Protein 5NGD (pdb70)

Sequence (1607 aa):
ASVPVMSTSYDVVVDREFDELLQGKDGLLVYHKMLSSDGTVKNALNYIFGRIRSAKWYVEPASTDPEDIAIAAFIHAQLGIDDASVGKYPFGRLFAIYENAYIYGMAAGEIVLTLGADGKLILDKIVPIHPFNIDEVLYDEEGGPKALKLSGEVKGGSQFVSGLEIPIWKTVVFLHNDDGSFTGQSALRAAVPHWLAKRALILLINHGLERFMIGVPTLTIPKSVWEAAKEIVKNFVQKPRHGIILPDDWKFDTVDLKSAMPDAIPYLTYHDAGIARALGIDFNTVQLNMGGQAINIGEFVSLTQQTIISLQREFASAVNLYLIPKLVLPNWPSATRFPRLTFEMEERNDFSSAAANLMGMLINAVKDSEDIPTELKALIDALPSKMRRALGVVDEVREAVRQPASVPVMSTSYDVVVDREFDELLQGKDGLLVYHKMLSDGTVKNALNYIFGRIRSAKWYVEPASTDPEDIAIAAFIHAQLGIDDASVGKYPFGRLFAIYENAYIYGMAAGEIVLTLGADGKLILDKIVPIHPFNIDEVLYDEEGGPKALKLSGEVKGGSQFVSGLEIPIWKTVVFLHNDDGSFTGQSALRAAVPHWLAKRALILLINHGLERFMIGVPTLTIPKSVWEAAKEIVKNFVQKPRHGIILPDDWKFDTVDLKSAMPDAIPYLTYHDAGIARALGIDFNTVQLNMGGQAINIGEFVSLTQQTIISLQREFASAVNLYLIPKLVLPNWPSATRFPRLTFEMEERNDFSSAAANLMGMLINAVKDSEDIPTELKALIDALPSKMRRALGVVDEVREAVRQASVPVMSTSYDVVVDREFDELLQGKDGLLVYHKMLSSDGTVKNALNYIFGRIRSAKWYVEPASTDPEDIAIAAFIHAQLGIDDASVGKYPFGRLFAIYENAYIYGMAAGEIVLTLGADGKLILDKIVPIHPFNIDEVLYDEEGGPKALKLSGEVKGGSQFVSGLEIPIWKTVVFLHNDDGSFTGQSALRAAVPHWLAKRALILLINHGLERFMIGVPTLTIPKSVWEAAKEIVKNFVQKPRHGIILPDDWKFDTVDLKSAMPDAIPYLTYHDAGIARALGIDFNTVQLNMGGQAINIGEFVSLTQQTIISLQREFASAVNLYLIPKLVLPNWPSATRFPRLTFEMEERNDFSSAAANLMGMLINAVKDSEDIPTELKALIDALPSKMRRALGVVDEVREAVRQGASVPVMSTSYDVVVDREFDELLQGKDGLLVYHKMLSSDGTVKNALNYIFGRIRSAKWYVEPASTDPEDIAIAAFIHAQLGIDDASVGKYPFGRLFAIYENAYIYGMAAGEIVLTLGADGKLILDKIVPIHPFNIDEVLYDEEGGPKALKLSGEVKGGSQFVSGLEIPIWKTVVFLHNDDGSFTGQSALRAAVPHWLAKRALILLINHGLERFMIGVPTLTIPKSVWEAAKEIVKNFVQKPRHGIILPDDWKFDTVDLKSAMPDAIPYLTYHDAGIARALGIDFNTVQLNMGGQAINIGEFVSLTQQTIISLQREFASAVNLYLIPKLVLPNWPSATRFPRLTFEMEERNDFSSAAANLMGMLINAVKDSEDIPTELKALIDALPSKMRRALGVVDEVREAVRQP

Nearest PDB structures (foldseek):
  5ngd-assembly1_D  TM=1.002E+00  e=3.762E-73  Oshimavirus P7426
  4zjn-assembly1_A  TM=1.001E+00  e=7.189E-71  Bacteriophage sp.
  6qjt-assembly1_A  TM=9.084E-01  e=3.324E-59  Oshimavirus P2345
  8rka-assembly1_A  TM=7.284E-01  e=6.920E-12  Pseudomonas phage JBD30
  9bgm-assembly1_c  TM=2.589E-01  e=1.866E-02  Pseudomonas phage vB_PaeP_DEV

Structure (mmCIF, N/CA/C/O backbone):
data_5NGD
#
_entry.id   5NGD
#
_cell.length_a   223.234
_cell.length_b   223.234
_cell.length_c   115.817
_cell.angle_alpha   90.00
_cell.angle_beta   90.00
_cell.angle_gamma   120.00
#
_symmetry.space_group_name_H-M   'H 3'
#
loop_
_entity.id
_entity.type
_entity.pdbx_description
1 polymer 'Portal protein'
2 water water
#
loop_
_atom_site.group_PDB
_atom_site.id
_atom_site.type_symbol
_atom_site.label_atom_id
_atom_site.label_alt_id
_atom_site.label_comp_id
_atom_site.label_asym_id
_atom_site.label_entity_id
_atom_site.label_seq_id
_atom_site.pdbx_PDB_ins_code
_atom_site.Cartn_x
_atom_site.Cartn_y
_atom_site.Cartn_z
_atom_site.occupancy
_atom_site.B_iso_or_equiv
_atom_site.auth_seq_id
_atom_site.auth_comp_id
_atom_site.auth_asym_id
_atom_site.auth_atom_id
_atom_site.pdbx_PDB_model_num
ATOM 1 N N . ALA A 1 8 ? -47.696 206.575 -30.405 1.00 43.48 29 ALA A N 1
ATOM 2 C CA . ALA A 1 8 ? -48.404 206.943 -29.132 1.00 42.67 29 ALA A CA 1
ATOM 3 C C . ALA A 1 8 ? -47.436 207.549 -28.127 1.00 43.47 29 ALA A C 1
ATOM 4 O O . ALA A 1 8 ? -46.404 206.969 -27.844 1.00 44.79 29 ALA A O 1
ATOM 6 N N . SER A 1 9 ? -47.750 208.719 -27.614 1.00 43.56 30 SER A N 1
ATOM 7 C CA . SER A 1 9 ? -46.960 209.305 -26.524 1.00 44.79 30 SER A CA 1
ATOM 8 C C . SER A 1 9 ? -47.491 208.875 -25.139 1.00 43.12 30 SER A C 1
ATOM 9 O O . SER A 1 9 ? -46.797 209.064 -24.150 1.00 46.37 30 SER A O 1
ATOM 12 N N . VAL A 1 10 ? -48.690 208.318 -25.066 1.00 39.16 31 VAL A N 1
ATOM 13 C CA . VAL A 1 10 ? -49.331 208.010 -23.820 1.00 37.23 31 VAL A CA 1
ATOM 14 C C . VAL A 1 10 ? -49.401 206.503 -23.703 1.00 34.63 31 VAL A C 1
ATOM 15 O O . VAL A 1 10 ? -49.876 205.847 -24.602 1.00 33.35 31 VAL A O 1
ATOM 19 N N . PRO A 1 11 ? -48.927 205.944 -22.581 1.00 33.49 32 PRO A N 1
ATOM 20 C CA . PRO A 1 11 ? -49.070 204.506 -22.355 1.00 32.46 32 PRO A CA 1
ATOM 21 C C . PRO A 1 11 ? -50.437 204.156 -21.847 1.00 30.85 32 PRO A C 1
ATOM 22 O O . PRO A 1 11 ? -51.147 205.017 -21.309 1.00 30.46 32 PRO A O 1
ATOM 26 N N . VAL A 1 12 ? -50.788 202.894 -21.977 1.00 29.84 33 VAL A N 1
ATOM 27 C CA . VAL A 1 12 ? -52.002 202.353 -21.335 1.00 28.52 33 VAL A CA 1
ATOM 28 C C . VAL A 1 12 ? -51.692 202.257 -19.832 1.00 28.46 33 VAL A C 1
ATOM 29 O O . VAL A 1 12 ? -50.675 201.697 -19.444 1.00 28.41 33 VAL A O 1
ATOM 33 N N . MET A 1 13 ? -52.586 202.812 -19.013 1.00 28.23 34 MET A N 1
ATOM 34 C CA . MET A 1 13 ? -52.384 202.877 -17.552 1.00 28.61 34 MET A CA 1
ATOM 35 C C . MET A 1 13 ? -53.483 202.071 -16.846 1.00 26.95 34 MET A C 1
ATOM 36 O O . MET A 1 13 ? -54.528 201.839 -17.406 1.00 26.55 34 MET A O 1
ATOM 41 N N . SER A 1 14 ? -53.234 201.618 -15.618 1.00 26.31 35 SER A N 1
ATOM 42 C CA . SER A 1 14 ? -54.227 200.827 -14.898 1.00 24.94 35 SER A CA 1
ATOM 43 C C . SER A 1 14 ? -55.355 201.739 -14.397 1.00 24.53 35 SER A C 1
ATOM 44 O O . SER A 1 14 ? -55.161 202.947 -14.177 1.00 24.91 35 SER A O 1
ATOM 47 N N . THR A 1 15 ? -56.540 201.176 -14.252 1.00 23.82 36 THR A N 1
ATOM 48 C CA . THR A 1 15 ? -57.658 201.864 -13.709 1.00 24.06 36 THR A CA 1
ATOM 49 C C . THR A 1 15 ? -57.563 201.744 -12.186 1.00 24.64 36 THR A C 1
ATOM 50 O O . THR A 1 15 ? -58.184 200.876 -11.572 1.00 25.59 36 T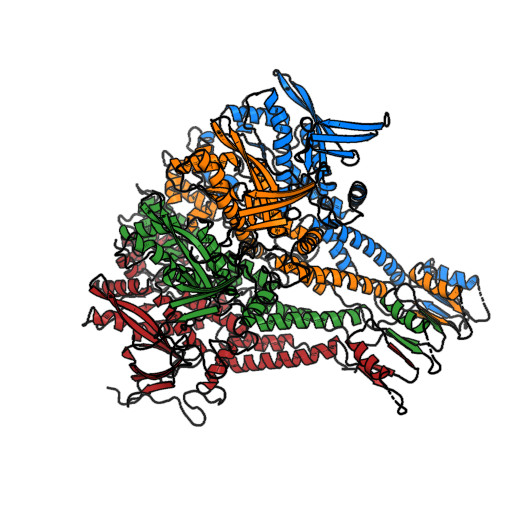HR A O 1
ATOM 54 N N . SER A 1 16 ? -56.743 202.608 -11.623 1.00 25.15 37 SER A N 1
ATOM 55 C CA . SER A 1 16 ? -56.367 202.572 -10.217 1.00 26.39 37 SER A CA 1
ATOM 56 C C . SER A 1 16 ? -56.338 203.982 -9.647 1.00 27.27 37 SER A C 1
ATOM 57 O O . SER A 1 16 ? -55.785 204.879 -10.274 1.00 26.89 37 SER A O 1
ATOM 60 N N . TYR A 1 17 ? -56.971 204.160 -8.481 1.00 28.48 38 TYR A N 1
ATOM 61 C CA . TYR A 1 17 ? -56.837 205.394 -7.679 1.00 30.81 38 TYR A CA 1
ATOM 62 C C . TYR A 1 17 ? -57.231 205.060 -6.196 1.00 31.47 38 TYR A C 1
ATOM 63 O O . TYR A 1 17 ? -58.268 204.392 -5.950 1.00 29.75 38 TYR A O 1
ATOM 72 N N . ASP A 1 18 ? -56.380 205.437 -5.238 1.00 34.74 39 ASP A N 1
ATOM 73 C CA . ASP A 1 18 ? -56.719 205.352 -3.794 1.00 35.84 39 ASP A CA 1
ATOM 74 C C . ASP A 1 18 ? -57.050 203.875 -3.521 1.00 35.02 39 ASP A C 1
ATOM 75 O O . ASP A 1 18 ? -56.246 203.035 -3.910 1.00 36.39 39 ASP A O 1
ATOM 80 N N . VAL A 1 19 ? -58.223 203.560 -2.969 1.00 33.37 40 VAL A N 1
ATOM 81 C CA . VAL A 1 19 ? -58.633 202.203 -2.671 1.00 33.28 40 VAL A CA 1
ATOM 82 C C . VAL A 1 19 ? -58.978 201.341 -3.916 1.00 30.81 40 VAL A C 1
ATOM 83 O O . VAL A 1 19 ? -59.000 200.124 -3.829 1.00 30.81 40 VAL A O 1
ATOM 87 N N . VAL A 1 20 ? -59.242 201.961 -5.055 1.00 28.69 41 VAL A N 1
ATOM 88 C CA . VAL A 1 20 ? -59.533 201.201 -6.267 1.00 27.55 41 VAL A CA 1
ATOM 89 C C . VAL A 1 20 ? -58.217 200.721 -6.898 1.00 27.56 41 VAL A C 1
ATOM 90 O O . VAL A 1 20 ? -57.382 201.558 -7.248 1.00 27.54 41 VAL A O 1
ATOM 94 N N . VAL A 1 21 ? -58.052 199.411 -7.032 1.00 27.28 42 VAL A N 1
ATOM 95 C CA . VAL A 1 21 ? -56.863 198.812 -7.675 1.00 29.81 42 VAL A CA 1
ATOM 96 C C . VAL A 1 21 ? -57.391 197.974 -8.835 1.00 29.00 42 VAL A C 1
ATOM 97 O O . VAL A 1 21 ? -58.121 197.059 -8.578 1.00 28.64 42 VAL A O 1
ATOM 101 N N . ASP A 1 22 ? -57.040 198.311 -10.087 1.00 30.63 43 ASP A N 1
ATOM 102 C CA . ASP A 1 22 ? -57.448 197.531 -11.293 1.00 31.60 43 ASP A CA 1
ATOM 103 C C . ASP A 1 22 ? -58.954 197.289 -11.262 1.00 27.64 43 ASP A C 1
ATOM 104 O O . ASP A 1 22 ? -59.429 196.157 -11.358 1.00 25.33 43 ASP A O 1
ATOM 109 N N . ARG A 1 23 ? -59.661 198.401 -11.088 1.00 26.44 44 ARG A N 1
ATOM 110 C CA . ARG A 1 23 ? -61.109 198.467 -11.100 1.00 25.53 44 ARG A CA 1
ATOM 111 C C . ARG A 1 23 ? -61.812 197.899 -9.867 1.00 25.67 44 ARG A C 1
ATOM 112 O O . ARG A 1 23 ? -63.008 197.982 -9.832 1.00 24.92 44 ARG A O 1
ATOM 120 N N . GLU A 1 24 ? -61.096 197.348 -8.892 1.00 26.68 45 GLU A N 1
ATOM 121 C CA . GLU A 1 24 ? -61.766 196.719 -7.764 1.00 27.39 45 GLU A CA 1
ATOM 122 C C . GLU A 1 24 ? -61.376 197.364 -6.388 1.00 28.52 45 GLU A C 1
ATOM 123 O O . GLU A 1 24 ? -60.193 197.546 -6.098 1.00 27.67 45 GLU A O 1
ATOM 129 N N . PHE A 1 25 ? -62.396 197.721 -5.600 1.00 29.28 46 PHE A N 1
ATOM 130 C CA . PHE A 1 25 ? -62.223 198.274 -4.248 1.00 32.46 46 PHE A CA 1
ATOM 131 C C . PHE A 1 25 ? -62.461 197.247 -3.113 1.00 33.52 46 PHE A C 1
ATOM 132 O O . PHE A 1 25 ? -62.024 197.468 -1.977 1.00 36.28 46 PHE A O 1
ATOM 140 N N . ASP A 1 26 ? -63.165 196.166 -3.369 1.00 32.55 47 ASP A N 1
ATOM 141 C CA . ASP A 1 26 ? -63.583 195.209 -2.321 1.00 33.30 47 ASP A CA 1
ATOM 142 C C . ASP A 1 26 ? -62.525 194.108 -2.268 1.00 32.95 47 ASP A C 1
ATOM 143 O O . ASP A 1 26 ? -62.346 193.400 -3.260 1.00 31.04 47 ASP A O 1
ATOM 148 N N . GLU A 1 27 ? -61.848 193.952 -1.122 1.00 33.78 48 GLU A N 1
ATOM 149 C CA . GLU A 1 27 ? -60.709 193.039 -1.012 1.00 35.16 48 GLU A CA 1
ATOM 150 C C . GLU A 1 27 ? -61.176 191.602 -1.225 1.00 33.62 48 GLU A C 1
ATOM 151 O O . GLU A 1 27 ? -60.453 190.836 -1.807 1.00 36.46 48 GLU A O 1
ATOM 153 N N . LEU A 1 28 ? -62.413 191.281 -0.854 1.00 33.28 49 LEU A N 1
ATOM 154 C CA . LEU A 1 28 ? -62.992 189.947 -1.074 1.00 32.93 49 LEU A CA 1
ATOM 155 C C . LEU A 1 28 ? -63.135 189.515 -2.525 1.00 31.11 49 LEU A C 1
ATOM 156 O O . LEU A 1 28 ? -63.318 188.322 -2.783 1.00 29.10 49 LEU A O 1
ATOM 161 N N . LEU A 1 29 ? -63.120 190.480 -3.451 1.00 29.88 50 LEU A N 1
ATOM 162 C CA . LEU A 1 29 ? -63.313 190.203 -4.871 1.00 29.59 50 LEU A CA 1
ATOM 163 C C . LEU A 1 29 ? -62.094 190.528 -5.722 1.00 30.44 50 LEU A C 1
ATOM 164 O O . LEU A 1 29 ? -62.194 190.486 -6.942 1.00 29.15 50 LEU A O 1
ATOM 169 N N . GLN A 1 30 ? -60.965 190.882 -5.099 1.00 31.95 51 GLN A N 1
ATOM 170 C CA . GLN A 1 30 ? -59.744 191.160 -5.840 1.00 33.38 51 GLN A CA 1
ATOM 171 C C . GLN A 1 30 ? -59.072 189.842 -6.236 1.00 34.37 51 GLN A C 1
ATOM 172 O O . GLN A 1 30 ? -59.102 188.887 -5.478 1.00 35.91 51 GLN A O 1
ATOM 178 N N . GLY A 1 31 ? -58.525 189.785 -7.449 1.00 35.54 52 GLY A N 1
ATOM 179 C CA . GLY A 1 31 ? -57.688 188.660 -7.914 1.00 35.07 52 GLY A CA 1
ATOM 180 C C . GLY A 1 31 ? -58.335 187.308 -7.895 1.00 34.76 52 GLY A C 1
ATOM 181 O O . GLY A 1 31 ? -59.559 187.190 -8.038 1.00 34.05 52 GLY A O 1
ATOM 182 N N . LYS A 1 32 ? -57.554 186.266 -7.681 1.00 35.01 53 LYS A N 1
ATOM 183 C CA . LYS A 1 32 ? -58.117 184.910 -7.693 1.00 35.63 53 LYS A CA 1
ATOM 184 C C . LYS A 1 32 ? -59.087 184.582 -6.606 1.00 35.85 53 LYS A C 1
ATOM 185 O O . LYS A 1 32 ? -59.916 183.672 -6.759 1.00 33.99 53 LYS A O 1
ATOM 191 N N . ASP A 1 33 ? -59.020 185.298 -5.485 1.00 35.82 54 ASP A N 1
ATOM 192 C CA . ASP A 1 33 ? -60.047 185.101 -4.483 1.00 36.25 54 ASP A CA 1
ATOM 193 C C . ASP A 1 33 ? -61.402 185.488 -4.984 1.00 30.91 54 ASP A C 1
ATOM 194 O O . ASP A 1 33 ? -62.370 184.805 -4.660 1.00 30.79 54 ASP A O 1
ATOM 199 N N . GLY A 1 34 ? -61.460 186.568 -5.753 1.00 27.97 55 GLY A N 1
ATOM 200 C CA . GLY A 1 34 ? -62.686 186.991 -6.393 1.00 25.53 55 GLY A CA 1
ATOM 201 C C . GLY A 1 34 ? -63.256 185.940 -7.323 1.00 24.67 55 GLY A C 1
ATOM 202 O O . GLY A 1 34 ? -64.454 185.718 -7.370 1.00 23.51 55 GLY A O 1
ATOM 203 N N . LEU A 1 35 ? -62.383 185.278 -8.079 1.00 23.73 56 LEU A N 1
ATOM 204 C CA . LEU A 1 35 ? -62.826 184.235 -8.987 1.00 23.02 56 LEU A CA 1
ATOM 205 C C . LEU A 1 35 ? -63.545 183.062 -8.242 1.00 22.12 56 LEU A C 1
ATOM 206 O O . LEU A 1 35 ? -64.477 182.473 -8.763 1.00 20.04 56 LEU A O 1
ATOM 211 N N . LEU A 1 36 ? -63.126 182.761 -7.011 1.00 21.57 57 LEU A N 1
ATOM 212 C CA . LEU A 1 36 ? -63.819 181.761 -6.237 1.00 21.74 57 LEU A CA 1
ATOM 213 C C . LEU A 1 36 ? -65.227 182.155 -5.878 1.00 20.63 57 LEU A C 1
ATOM 214 O O . LEU A 1 36 ? -66.108 181.288 -5.838 1.00 20.35 57 LEU A O 1
ATOM 219 N N . VAL A 1 37 ? -65.448 183.449 -5.613 1.00 19.66 58 VAL A N 1
ATOM 220 C CA . VAL A 1 37 ? -66.799 183.954 -5.366 1.00 18.77 58 VAL A CA 1
ATOM 221 C C . VAL A 1 37 ? -67.681 183.777 -6.603 1.00 17.94 58 VAL A C 1
ATOM 222 O O . VAL A 1 37 ? -68.775 183.304 -6.517 1.00 17.13 58 VAL A O 1
ATOM 226 N N . TYR A 1 38 ? -67.188 184.191 -7.764 1.00 17.36 59 TYR A N 1
ATOM 227 C CA . TYR A 1 38 ? -67.965 184.063 -8.984 1.00 17.11 59 TYR A CA 1
ATOM 228 C C . TYR A 1 38 ? -68.241 182.603 -9.303 1.00 16.87 59 TYR A C 1
ATOM 229 O O . TYR A 1 38 ? -69.373 182.244 -9.730 1.00 15.94 59 TYR A O 1
ATOM 238 N N . HIS A 1 39 ? -67.269 181.738 -9.066 1.00 17.63 60 HIS A N 1
ATOM 239 C CA . HIS A 1 39 ? -67.508 180.312 -9.257 1.00 18.88 60 HIS A CA 1
ATOM 240 C C . HIS A 1 39 ? -68.644 179.783 -8.333 1.00 19.14 60 HIS A C 1
ATOM 241 O O . HIS A 1 39 ? -69.525 179.022 -8.746 1.00 17.53 60 HIS A O 1
ATOM 248 N N . LYS A 1 40 ? -68.636 180.220 -7.085 1.00 19.12 61 LYS A N 1
ATOM 249 C CA . LYS A 1 40 ? -69.679 179.795 -6.153 1.00 19.70 61 LYS A CA 1
ATOM 250 C C . LYS A 1 40 ? -71.064 180.254 -6.604 1.00 18.40 61 LYS A C 1
ATOM 251 O O . LYS A 1 40 ? -72.039 179.524 -6.480 1.00 18.40 61 LYS A O 1
ATOM 253 N N . MET A 1 41 ? -71.133 181.439 -7.158 1.00 17.95 62 MET A N 1
ATOM 254 C CA . MET A 1 41 ? -72.393 182.012 -7.641 1.00 17.49 62 MET A CA 1
ATOM 255 C C . MET A 1 41 ? -73.032 181.162 -8.731 1.00 17.39 62 MET A C 1
ATOM 256 O O . MET A 1 41 ? -74.258 181.171 -8.879 1.00 16.13 62 MET A O 1
ATOM 261 N N . LEU A 1 42 ? -72.216 180.415 -9.477 1.00 17.23 63 LEU A N 1
ATOM 262 C CA . LEU A 1 42 ? -72.743 179.542 -10.538 1.00 17.87 63 LEU A CA 1
ATOM 263 C C . LEU A 1 42 ? -73.691 178.430 -10.028 1.00 18.32 63 LEU A C 1
ATOM 264 O O . LEU A 1 42 ? -74.483 177.950 -10.781 1.00 18.49 63 LEU A O 1
ATOM 269 N N . SER A 1 43 ? -73.606 178.074 -8.748 1.00 18.99 64 SER A N 1
ATOM 270 C CA A SER A 1 43 ? -74.475 177.066 -8.155 0.50 19.28 64 SER A CA 1
ATOM 271 C CA B SER A 1 43 ? -74.478 177.067 -8.156 0.50 19.69 64 SER A CA 1
ATOM 272 C C . SER A 1 43 ? -75.774 177.691 -7.555 1.00 18.65 64 SER A C 1
ATOM 273 O O . SER A 1 43 ? -76.575 177.005 -6.940 1.00 18.92 64 SER A O 1
ATOM 278 N N . ASP A 1 44 ? -75.966 178.983 -7.750 1.00 17.23 65 ASP A N 1
ATOM 279 C CA . ASP A 1 44 ? -77.209 179.664 -7.426 1.00 17.75 65 ASP A CA 1
ATOM 280 C C . ASP A 1 44 ? -78.153 179.526 -8.644 1.00 17.01 65 ASP A C 1
ATOM 281 O O . ASP A 1 44 ? -77.763 179.847 -9.767 1.00 15.98 65 ASP A O 1
ATOM 286 N N . GLY A 1 45 ? -79.347 178.989 -8.407 1.00 16.30 66 GLY A N 1
ATOM 287 C CA . GLY A 1 45 ? -80.347 178.781 -9.418 1.00 15.23 66 GLY A CA 1
ATOM 288 C C . GLY A 1 45 ? -80.705 180.012 -10.231 1.00 15.36 66 GLY A C 1
ATOM 289 O O . GLY A 1 45 ? -80.925 179.884 -11.444 1.00 14.63 66 GLY A O 1
ATOM 290 N N . THR A 1 46 ? -80.792 181.193 -9.582 1.00 14.75 67 THR A N 1
ATOM 291 C CA . THR A 1 46 ? -81.124 182.395 -10.300 1.00 14.58 67 THR A CA 1
ATOM 292 C C . THR A 1 46 ? -80.003 182.870 -11.256 1.00 13.86 67 THR A C 1
ATOM 293 O O . THR A 1 46 ? -80.264 183.316 -12.387 1.00 14.29 67 THR A O 1
ATOM 297 N N . VAL A 1 47 ? -78.769 182.776 -10.784 1.00 12.75 68 VAL A N 1
ATOM 298 C CA . VAL A 1 47 ? -77.631 183.006 -11.610 1.00 13.32 68 VAL A CA 1
ATOM 299 C C . VAL A 1 47 ? -77.626 182.082 -12.815 1.00 13.59 68 VAL A C 1
ATOM 300 O O . VAL A 1 47 ? -77.483 182.539 -13.952 1.00 12.23 68 VAL A O 1
ATOM 304 N N . LYS A 1 48 ? -77.764 180.781 -12.544 1.00 14.15 69 LYS A N 1
ATOM 305 C CA . LYS A 1 48 ? -77.706 179.813 -13.622 1.00 15.47 69 LYS A CA 1
ATOM 306 C C . LYS A 1 48 ? -78.835 180.035 -14.688 1.00 14.73 69 LYS A C 1
ATOM 307 O O . LYS A 1 48 ? -78.594 179.922 -15.904 1.00 13.55 69 LYS A O 1
ATOM 313 N N . ASN A 1 49 ? -80.048 180.327 -14.202 1.00 14.52 70 ASN A N 1
ATOM 314 C CA . ASN A 1 49 ? -81.203 180.605 -15.058 1.00 14.34 70 ASN A CA 1
ATOM 315 C C . ASN A 1 49 ? -80.865 181.767 -15.995 1.00 13.67 70 ASN A C 1
ATOM 316 O O . ASN A 1 49 ? -81.105 181.678 -17.180 1.00 12.36 70 ASN A O 1
ATOM 321 N N . ALA A 1 50 ? -80.289 182.841 -15.417 1.00 13.75 71 ALA A N 1
ATOM 322 C CA . ALA A 1 50 ? -79.926 184.041 -16.172 1.00 13.72 71 ALA A CA 1
ATOM 323 C C . ALA A 1 50 ? -78.825 183.795 -17.259 1.00 13.64 71 ALA A C 1
ATOM 324 O O . ALA A 1 50 ? -78.991 184.198 -18.442 1.00 12.35 71 ALA A O 1
ATOM 326 N N . LEU A 1 51 ? -77.787 183.066 -16.857 1.00 14.58 72 LEU A N 1
ATOM 327 C CA . LEU A 1 51 ? -76.741 182.659 -17.788 1.00 15.81 72 LEU A CA 1
ATOM 328 C C . LEU A 1 51 ? -77.254 181.740 -18.892 1.00 15.20 72 LEU A C 1
ATOM 329 O O . LEU A 1 51 ? -76.866 181.919 -20.079 1.00 14.03 72 LEU A O 1
ATOM 334 N N . ASN A 1 52 ? -78.125 180.781 -18.551 1.00 14.33 73 ASN A N 1
ATOM 335 C CA . ASN A 1 52 ? -78.656 179.913 -19.579 1.00 15.34 73 ASN A CA 1
ATOM 336 C C . ASN A 1 52 ? -79.372 180.770 -20.688 1.00 14.64 73 ASN A C 1
ATOM 337 O O . ASN A 1 52 ? -79.248 180.481 -21.884 1.00 13.90 73 ASN A O 1
ATOM 342 N N . TYR A 1 53 ? -80.163 181.740 -20.254 1.00 13.97 74 TYR A N 1
ATOM 343 C CA . TYR A 1 53 ? -80.855 182.617 -21.196 1.00 13.79 74 TYR A CA 1
ATOM 344 C C . TYR A 1 53 ? -79.857 183.479 -21.991 1.00 13.37 74 TYR A C 1
ATOM 345 O O . TYR A 1 53 ? -79.919 183.537 -23.225 1.00 13.33 74 TYR A O 1
ATOM 354 N N . ILE A 1 54 ? -78.963 184.167 -21.301 1.00 12.97 75 ILE A N 1
ATOM 355 C CA . ILE A 1 54 ? -78.042 185.106 -21.951 1.00 13.00 75 ILE A CA 1
ATOM 356 C C . ILE A 1 54 ? -77.127 184.393 -22.967 1.00 13.60 75 ILE A C 1
ATOM 357 O O . ILE A 1 54 ? -77.049 184.819 -24.147 1.00 12.67 75 ILE A O 1
ATOM 362 N N . PHE A 1 55 ? -76.516 183.301 -22.524 1.00 13.60 76 PHE A N 1
ATOM 363 C CA . PHE A 1 55 ? -75.624 182.499 -23.348 1.00 14.38 76 PHE A CA 1
ATOM 364 C C . PHE A 1 55 ? -76.322 181.815 -24.523 1.00 14.76 76 PHE A C 1
ATOM 365 O O . PHE A 1 55 ? -75.727 181.788 -25.604 1.00 14.41 76 PHE A O 1
ATOM 373 N N . GLY A 1 56 ? -77.563 181.311 -24.327 1.00 13.54 77 GLY A N 1
ATOM 374 C CA . GLY A 1 56 ? -78.372 180.862 -25.426 1.00 13.69 77 GLY A CA 1
ATOM 375 C C . GLY A 1 56 ? -78.685 181.909 -26.484 1.00 13.64 77 GLY A C 1
ATOM 376 O O . GLY A 1 56 ? -78.493 181.666 -27.678 1.00 13.47 77 GLY A O 1
ATOM 377 N N . ARG A 1 57 ? -79.132 183.096 -26.037 1.00 13.23 78 ARG A N 1
ATOM 378 C CA . ARG A 1 57 ? -79.499 184.158 -26.935 1.00 13.62 78 ARG A CA 1
ATOM 379 C C . ARG A 1 57 ? -78.277 184.639 -27.716 1.00 13.81 78 ARG A C 1
ATOM 380 O O . ARG A 1 57 ? -78.350 184.808 -28.944 1.00 13.90 78 ARG A O 1
ATOM 388 N N . ILE A 1 58 ? -77.123 184.752 -27.044 1.00 12.89 79 ILE A N 1
ATOM 389 C CA . ILE A 1 58 ? -75.922 185.126 -27.740 1.00 14.38 79 ILE A CA 1
ATOM 390 C C . ILE A 1 58 ? -75.625 184.191 -28.922 1.00 15.06 79 ILE A C 1
ATOM 391 O O . ILE A 1 58 ? -75.340 184.634 -30.062 1.00 14.89 79 ILE A O 1
ATOM 396 N N . ARG A 1 59 ? -75.683 182.894 -28.618 1.00 15.43 80 ARG A N 1
ATOM 397 C CA . ARG A 1 59 ? -75.352 181.899 -29.595 1.00 15.94 80 ARG A CA 1
ATOM 398 C C . ARG A 1 59 ? -76.339 181.865 -30.779 1.00 15.30 80 ARG A C 1
ATOM 399 O O . ARG A 1 59 ? -75.934 181.628 -31.909 1.00 14.29 80 ARG A O 1
ATOM 407 N N . SER A 1 60 ? -77.608 182.119 -30.483 1.00 15.00 81 SER A N 1
ATOM 408 C CA . SER A 1 60 ? -78.682 182.126 -31.469 1.00 15.88 81 SER A CA 1
ATOM 409 C C . SER A 1 60 ? -78.738 183.345 -32.390 1.00 16.26 81 SER A C 1
ATOM 410 O O . SER A 1 60 ? -79.647 183.419 -33.216 1.00 17.08 81 SER A O 1
ATOM 413 N N . ALA A 1 61 ? -77.765 184.259 -32.331 1.00 16.43 82 ALA A N 1
ATOM 414 C CA . ALA A 1 61 ? -77.872 185.554 -33.060 1.00 17.51 82 ALA A CA 1
ATOM 415 C C . ALA A 1 61 ? -77.632 185.486 -34.575 1.00 19.19 82 ALA A C 1
ATOM 416 O O . ALA A 1 61 ? -77.390 186.530 -35.223 1.00 20.23 82 ALA A O 1
ATOM 418 N N . LYS A 1 62 ? -77.666 184.331 -35.183 1.00 20.10 83 LYS A N 1
ATOM 419 C CA . LYS A 1 62 ? -77.702 184.288 -36.698 1.00 22.00 83 LYS A CA 1
ATOM 420 C C . LYS A 1 62 ? -76.357 184.843 -37.264 1.00 22.33 83 LYS A C 1
ATOM 421 O O . LYS A 1 62 ? -76.320 185.712 -38.171 1.00 24.20 83 LYS A O 1
ATOM 427 N N . TRP A 1 63 ? -75.288 184.299 -36.678 1.00 21.31 84 TRP A N 1
ATOM 428 C CA . TRP A 1 63 ? -73.913 184.717 -36.948 1.00 21.13 84 TRP A CA 1
ATOM 429 C C . TRP A 1 63 ? -73.601 184.471 -38.456 1.00 22.53 84 TRP A C 1
ATOM 430 O O . TRP A 1 63 ? -73.952 183.421 -39.026 1.00 21.63 84 TRP A O 1
ATOM 441 N N . TYR A 1 64 ? -72.947 185.458 -39.056 1.00 23.11 85 TYR A N 1
ATOM 442 C CA . TYR A 1 64 ? -72.465 185.329 -40.429 1.00 24.13 85 TYR A CA 1
ATOM 443 C C . TYR A 1 64 ? -71.176 186.121 -40.601 1.00 24.72 85 TYR A C 1
ATOM 444 O O . TYR A 1 64 ? -70.721 186.819 -39.689 1.00 23.59 85 TYR A O 1
ATOM 453 N N . VAL A 1 65 ? -70.618 186.073 -41.804 1.00 26.67 86 VAL A N 1
ATOM 454 C CA . VAL A 1 65 ? -69.359 186.771 -42.050 1.00 27.69 86 VAL A CA 1
ATOM 455 C C . VAL A 1 65 ? -69.580 187.857 -43.091 1.00 28.64 86 VAL A C 1
ATOM 456 O O . VAL A 1 65 ? -70.122 187.575 -44.185 1.00 28.69 86 VAL A O 1
ATOM 460 N N . GLU A 1 66 ? -69.201 189.087 -42.762 1.00 28.89 87 GLU A N 1
ATOM 461 C CA . GLU A 1 66 ? -69.326 190.203 -43.706 1.00 31.52 87 GLU A CA 1
ATOM 462 C C . GLU A 1 66 ? -67.951 190.475 -44.306 1.00 32.55 87 GLU A C 1
ATOM 463 O O . GLU A 1 66 ? -66.926 190.523 -43.583 1.00 31.89 87 GLU A O 1
ATOM 469 N N . PRO A 1 67 ? -67.892 190.619 -45.649 1.00 33.15 88 PRO A N 1
ATOM 470 C CA . PRO A 1 67 ? -66.598 190.892 -46.272 1.00 35.05 88 PRO A CA 1
ATOM 471 C C . PRO A 1 67 ? -66.139 192.319 -45.991 1.00 36.12 88 PRO A C 1
ATOM 472 O O . PRO A 1 67 ? -66.937 193.171 -45.611 1.00 36.08 88 PRO A O 1
ATOM 476 N N . ALA A 1 68 ? -64.845 192.563 -46.163 1.00 37.90 89 ALA A N 1
ATOM 477 C CA . ALA A 1 68 ? -64.255 193.874 -45.957 1.00 39.56 89 ALA A CA 1
ATOM 478 C C . ALA A 1 68 ? -64.751 194.858 -47.019 1.00 42.36 89 ALA A C 1
ATOM 479 O O . ALA A 1 68 ? -64.779 196.054 -46.773 1.00 45.09 89 ALA A O 1
ATOM 481 N N . SER A 1 69 ? -65.110 194.362 -48.196 1.00 43.11 90 SER A N 1
ATOM 482 C CA . SER A 1 69 ? -65.827 195.144 -49.194 1.00 43.73 90 SER A CA 1
ATOM 483 C C . SER A 1 69 ? -66.536 194.176 -50.128 1.00 43.88 90 SER A C 1
ATOM 484 O O . SER A 1 69 ? -66.375 192.953 -50.022 1.00 43.42 90 SER A O 1
ATOM 487 N N . THR A 1 70 ? -67.276 194.726 -51.086 1.00 45.15 91 THR A N 1
ATOM 488 C CA . THR A 1 70 ? -67.908 193.938 -52.136 1.00 45.54 91 THR A CA 1
ATOM 489 C C . THR A 1 70 ? -66.951 193.439 -53.215 1.00 49.26 91 THR A C 1
ATOM 490 O O . THR A 1 70 ? -67.384 192.717 -54.121 1.00 50.67 91 THR A O 1
ATOM 494 N N . ASP A 1 71 ? -65.677 193.846 -53.194 1.00 51.51 92 ASP A N 1
ATOM 495 C CA . ASP A 1 71 ? -64.683 193.325 -54.167 1.00 54.06 92 ASP A CA 1
ATOM 496 C C . ASP A 1 71 ? -64.654 191.785 -54.160 1.00 53.84 92 ASP A C 1
ATOM 497 O O . ASP A 1 71 ? -64.668 191.184 -53.082 1.00 50.11 92 ASP A O 1
ATOM 502 N N . PRO A 1 72 ? -64.578 191.133 -55.343 1.00 54.58 93 PRO A N 1
ATOM 503 C CA . PRO A 1 72 ? -64.546 189.637 -55.356 1.00 54.93 93 PRO A CA 1
ATOM 504 C C . PRO A 1 72 ? -63.454 188.978 -54.496 1.00 54.14 93 PRO A C 1
ATOM 505 O O . PRO A 1 72 ? -63.642 187.856 -54.014 1.00 52.70 93 PRO A O 1
ATOM 509 N N . GLU A 1 73 ? -62.323 189.673 -54.345 1.00 53.42 94 GLU A N 1
ATOM 510 C CA . GLU A 1 73 ? -61.218 189.218 -53.528 1.00 52.65 94 GLU A CA 1
ATOM 511 C C . GLU A 1 73 ? -61.616 189.130 -52.050 1.00 48.80 94 GLU A C 1
ATOM 512 O O . GLU A 1 73 ? -61.366 188.147 -51.388 1.00 45.75 94 GLU A O 1
ATOM 518 N N . ASP A 1 74 ? -62.208 190.206 -51.552 1.00 46.87 95 ASP A N 1
ATOM 519 C CA . ASP A 1 74 ? -62.673 190.234 -50.194 1.00 44.26 95 ASP A CA 1
ATOM 520 C C . ASP A 1 74 ? -63.794 189.240 -49.950 1.00 42.35 95 ASP A C 1
ATOM 521 O O . ASP A 1 74 ? -63.856 188.657 -48.884 1.00 40.28 95 ASP A O 1
ATOM 526 N N . ILE A 1 75 ? -64.636 189.018 -50.945 1.00 41.48 96 ILE A N 1
ATOM 527 C CA . ILE A 1 75 ? -65.681 187.999 -50.867 1.00 40.90 96 ILE A CA 1
ATOM 528 C C . ILE A 1 75 ? -65.078 186.591 -50.699 1.00 39.30 96 ILE A C 1
ATOM 529 O O . ILE A 1 75 ? -65.549 185.781 -49.884 1.00 37.38 96 ILE A O 1
ATOM 534 N N . ALA A 1 76 ? -64.022 186.319 -51.443 1.00 39.49 97 ALA A N 1
ATOM 535 C CA . ALA A 1 76 ? -63.373 184.994 -51.437 1.00 40.00 97 ALA A CA 1
ATOM 536 C C . ALA A 1 76 ? -62.686 184.730 -50.094 1.00 38.44 97 ALA A C 1
ATOM 537 O O . ALA A 1 76 ? -62.764 183.629 -49.563 1.00 38.66 97 ALA A O 1
ATOM 539 N N . ILE A 1 77 ? -62.049 185.750 -49.549 1.00 38.03 98 ILE A N 1
ATOM 540 C CA . ILE A 1 77 ? -61.471 185.652 -48.210 1.00 37.06 98 ILE A CA 1
ATOM 541 C C . ILE A 1 77 ? -62.550 185.390 -47.169 1.00 35.65 98 ILE A C 1
ATOM 542 O O . ILE A 1 77 ? -62.398 184.502 -46.332 1.00 36.05 98 ILE A O 1
ATOM 547 N N . ALA A 1 78 ? -63.632 186.167 -47.219 1.00 34.29 99 ALA A N 1
ATOM 548 C CA . ALA A 1 78 ? -64.778 185.961 -46.317 1.00 32.41 99 ALA A CA 1
ATOM 549 C C . ALA A 1 78 ? -65.375 184.554 -46.456 1.00 32.61 99 ALA A C 1
ATOM 550 O O . ALA A 1 78 ? -65.745 183.940 -45.429 1.00 31.82 99 ALA A O 1
ATOM 552 N N . ALA A 1 79 ? -65.480 184.047 -47.696 1.00 33.33 100 ALA A N 1
ATOM 553 C CA . ALA A 1 79 ? -65.986 182.696 -47.936 1.00 33.77 100 ALA A CA 1
ATOM 554 C C . ALA A 1 79 ? -65.091 181.635 -47.276 1.00 33.99 100 ALA A C 1
ATOM 555 O O . ALA A 1 79 ? -65.602 180.616 -46.757 1.00 33.36 100 ALA A O 1
ATOM 557 N N . PHE A 1 80 ? -63.774 181.860 -47.304 1.00 33.89 101 PHE A N 1
ATOM 558 C CA . PHE A 1 80 ? -62.843 180.992 -46.600 1.00 33.68 101 PHE A CA 1
ATOM 559 C C . PHE A 1 80 ? -63.116 180.981 -45.102 1.00 32.08 101 PHE A C 1
ATOM 560 O O . PHE A 1 80 ? -63.151 179.912 -44.508 1.00 31.38 101 PHE A O 1
ATOM 568 N N . ILE A 1 81 ? -63.316 182.162 -44.509 1.00 31.26 102 ILE A N 1
ATOM 569 C CA . ILE A 1 81 ? -63.586 182.261 -43.067 1.00 30.70 102 ILE A CA 1
ATOM 570 C C . ILE A 1 81 ? -64.939 181.582 -42.701 1.00 30.26 102 ILE A C 1
ATOM 571 O O . ILE A 1 81 ? -65.038 180.856 -41.710 1.00 30.46 102 ILE A O 1
ATOM 576 N N . HIS A 1 82 ? -65.963 181.827 -43.503 1.00 30.05 103 HIS A N 1
ATOM 577 C CA . HIS A 1 82 ? -67.263 181.150 -43.391 1.00 30.09 103 HIS A CA 1
ATOM 578 C C . HIS A 1 82 ? -67.108 179.624 -43.285 1.00 31.29 103 HIS A C 1
ATOM 579 O O . HIS A 1 82 ? -67.675 178.982 -42.407 1.00 30.09 103 HIS A O 1
ATOM 586 N N . ALA A 1 83 ? -66.307 179.055 -44.166 1.00 34.11 104 ALA A N 1
ATOM 587 C CA . ALA A 1 83 ? -66.053 177.606 -44.175 1.00 36.34 104 ALA A CA 1
ATOM 588 C C . ALA A 1 83 ? -65.255 177.127 -42.956 1.00 36.40 104 ALA A C 1
ATOM 589 O O . ALA A 1 83 ? -65.569 176.060 -42.398 1.00 38.22 104 ALA A O 1
ATOM 591 N N . GLN A 1 84 ? -64.279 177.912 -42.502 1.00 37.08 105 GLN A N 1
ATOM 592 C CA . GLN A 1 84 ? -63.501 177.573 -41.309 1.00 36.30 105 GLN A CA 1
ATOM 593 C C . GLN A 1 84 ? -64.373 177.436 -40.058 1.00 36.07 105 GLN A C 1
ATOM 594 O O . GLN A 1 84 ? -64.146 176.560 -39.245 1.00 35.68 105 GLN A O 1
ATOM 600 N N . LEU A 1 85 ? -65.370 178.320 -39.902 1.00 35.16 106 LEU A N 1
ATOM 601 C CA . LEU A 1 85 ? -66.263 178.317 -38.749 1.00 32.50 106 LEU A CA 1
ATOM 602 C C . LEU A 1 85 ? -67.465 177.414 -38.922 1.00 31.56 106 LEU A C 1
ATOM 603 O O . LEU A 1 85 ? -68.079 177.034 -37.932 1.00 30.14 106 LEU A O 1
ATOM 608 N N . GLY A 1 86 ? -67.794 177.038 -40.150 1.00 31.85 107 GLY A N 1
ATOM 609 C CA . GLY A 1 86 ? -68.994 176.245 -40.452 1.00 30.56 107 GLY A CA 1
ATOM 610 C C . GLY A 1 86 ? -70.280 177.011 -40.219 1.00 29.37 107 GLY A C 1
ATOM 611 O O . GLY A 1 86 ? -71.256 176.432 -39.819 1.00 29.05 107 GLY A O 1
ATOM 612 N N . ILE A 1 87 ? -70.284 178.297 -40.530 1.00 27.93 108 ILE A N 1
ATOM 613 C CA . ILE A 1 87 ? -71.442 179.171 -40.372 1.00 27.12 108 ILE A CA 1
ATOM 614 C C . ILE A 1 87 ? -72.676 178.519 -40.987 1.00 27.19 108 ILE A C 1
ATOM 615 O O . ILE A 1 87 ? -72.647 178.144 -42.153 1.00 26.03 108 ILE A O 1
ATOM 620 N N . ASP A 1 88 ? -73.749 178.380 -40.206 1.00 25.64 109 ASP A N 1
ATOM 621 C CA . ASP A 1 88 ? -74.970 177.702 -40.724 1.00 27.23 109 ASP A CA 1
ATOM 622 C C . ASP A 1 88 ? -76.212 178.305 -40.040 1.00 26.03 109 ASP A C 1
ATOM 623 O O . ASP A 1 88 ? -76.069 179.123 -39.141 1.00 26.93 109 ASP A O 1
ATOM 628 N N . ASP A 1 89 ? -77.397 177.869 -40.429 1.00 27.03 110 ASP A N 1
ATOM 629 C CA . ASP A 1 89 ? -78.654 178.500 -39.983 1.00 28.16 110 ASP A CA 1
ATOM 630 C C . ASP A 1 89 ? -78.877 178.371 -38.459 1.00 27.20 110 ASP A C 1
ATOM 631 O O . ASP A 1 89 ? -79.404 179.323 -37.814 1.00 26.33 110 ASP A O 1
ATOM 636 N N . ALA A 1 90 ? -78.408 177.260 -37.843 1.00 25.00 111 ALA A N 1
ATOM 637 C CA . ALA A 1 90 ? -78.613 177.098 -36.405 1.00 24.34 111 ALA A CA 1
ATOM 638 C C . ALA A 1 90 ? -77.437 177.609 -35.509 1.00 24.65 111 ALA A C 1
ATOM 639 O O . ALA A 1 90 ? -77.515 177.504 -34.292 1.00 23.65 111 ALA A O 1
ATOM 641 N N . SER A 1 91 ? -76.373 178.114 -36.150 1.00 24.68 112 SER A N 1
ATOM 642 C CA . SER A 1 91 ? -75.090 178.411 -35.535 1.00 25.06 112 SER A CA 1
ATOM 643 C C . SER A 1 91 ? -74.510 177.185 -34.749 1.00 25.00 112 SER A C 1
ATOM 644 O O . SER A 1 91 ? -73.995 177.322 -33.619 1.00 22.40 112 SER A O 1
ATOM 647 N N . VAL A 1 92 ? -74.666 175.982 -35.341 1.00 24.58 113 VAL A N 1
ATOM 648 C CA . VAL A 1 92 ? -74.047 174.794 -34.784 1.00 25.60 113 VAL A CA 1
ATOM 649 C C . VAL A 1 92 ? -72.542 174.912 -35.118 1.00 26.11 113 VAL A C 1
ATOM 650 O O . VAL A 1 92 ? -71.697 175.038 -34.214 1.00 27.80 113 VAL A O 1
ATOM 654 N N . GLY A 1 93 ? -72.222 174.990 -36.396 1.00 26.64 114 GLY A N 1
ATOM 655 C CA . GLY A 1 93 ? -70.870 175.271 -36.801 1.00 27.73 114 GLY A CA 1
ATOM 656 C C . GLY A 1 93 ? -70.016 174.038 -36.686 1.00 28.38 114 GLY A C 1
ATOM 657 O O . GLY A 1 93 ? -70.473 172.963 -36.306 1.00 27.18 114 GLY A O 1
ATOM 658 N N . LYS A 1 94 ? -68.750 174.224 -37.012 1.00 30.27 115 LYS A N 1
ATOM 659 C CA . LYS A 1 94 ? -67.768 173.212 -36.820 1.00 31.69 115 LYS A CA 1
ATOM 660 C C . LYS A 1 94 ? -67.316 173.348 -35.386 1.00 31.06 115 LYS A C 1
ATOM 661 O O . LYS A 1 94 ? -67.545 174.394 -34.754 1.00 28.61 115 LYS A O 1
ATOM 667 N N . TYR A 1 95 ? -66.688 172.279 -34.887 1.00 29.87 116 TYR A N 1
ATOM 668 C CA . TYR A 1 95 ? -66.304 172.157 -33.461 1.00 30.40 116 TYR A CA 1
ATOM 669 C C . TYR A 1 95 ? -65.649 173.396 -32.823 1.00 29.59 116 TYR A C 1
ATOM 670 O O . TYR A 1 95 ? -66.117 173.823 -31.735 1.00 31.53 116 TYR A O 1
ATOM 679 N N . PRO A 1 96 ? -64.607 173.981 -33.476 1.00 29.26 117 PRO A N 1
ATOM 680 C CA . PRO A 1 96 ? -63.966 175.167 -32.924 1.00 28.74 117 PRO A CA 1
ATOM 681 C C . PRO A 1 96 ? -64.901 176.383 -32.666 1.00 28.11 117 PRO A C 1
ATOM 682 O O . PRO A 1 96 ? -64.650 177.203 -31.760 1.00 27.28 117 PRO A O 1
ATOM 686 N N . PHE A 1 97 ? -65.956 176.521 -33.472 1.00 27.60 118 PHE A N 1
ATOM 687 C CA . PHE A 1 97 ? -66.845 177.658 -33.348 1.00 26.40 118 PHE A CA 1
ATOM 688 C C . PHE A 1 97 ? -67.529 177.685 -31.952 1.00 24.77 118 PHE A C 1
ATOM 689 O O . PHE A 1 97 ? -67.475 178.720 -31.219 1.00 24.00 118 PHE A O 1
ATOM 697 N N . GLY A 1 98 ? -68.165 176.568 -31.588 1.00 23.78 119 GLY A N 1
ATOM 698 C CA . GLY A 1 98 ? -68.749 176.402 -30.267 1.00 23.04 119 GLY A CA 1
ATOM 699 C C . GLY A 1 98 ? -67.745 176.522 -29.129 1.00 22.69 119 GLY A C 1
ATOM 700 O O . GLY A 1 98 ? -68.090 177.004 -28.033 1.00 20.65 119 GLY A O 1
ATOM 701 N N . ARG A 1 99 ? -66.505 176.112 -29.366 1.00 23.19 120 ARG A N 1
ATOM 702 C CA . ARG A 1 99 ? -65.482 176.266 -28.320 1.00 24.99 120 ARG A CA 1
ATOM 703 C C . ARG A 1 99 ? -65.166 177.707 -28.051 1.00 23.31 120 ARG A C 1
ATOM 704 O O . ARG A 1 99 ? -64.911 178.050 -26.907 1.00 23.44 120 ARG A O 1
ATOM 712 N N . LEU A 1 100 ? -65.199 178.575 -29.073 1.00 22.08 121 LEU A N 1
ATOM 713 C CA . LEU A 1 100 ? -64.983 180.004 -28.853 1.00 20.64 121 LEU A CA 1
ATOM 714 C C . LEU A 1 100 ? -66.050 180.609 -27.928 1.00 18.60 121 LEU A C 1
ATOM 715 O O . LEU A 1 100 ? -65.754 181.456 -27.083 1.00 16.83 121 LEU A O 1
ATOM 720 N N . PHE A 1 101 ? -67.317 180.193 -28.123 1.00 17.94 122 PHE A N 1
ATOM 721 C CA . PHE A 1 101 ? -68.389 180.698 -27.252 1.00 16.88 122 PHE A CA 1
ATOM 722 C C . PHE A 1 101 ? -68.181 180.249 -25.769 1.00 16.64 122 PHE A C 1
ATOM 723 O O . PHE A 1 101 ? -68.422 181.018 -24.849 1.00 16.41 122 PHE A O 1
ATOM 731 N N . ALA A 1 102 ? -67.741 179.005 -25.580 1.00 17.62 123 ALA A N 1
ATOM 732 C CA . ALA A 1 102 ? -67.454 178.443 -24.253 1.00 17.68 123 ALA A CA 1
ATOM 733 C C . ALA A 1 102 ? -66.365 179.239 -23.540 1.00 17.77 123 ALA A C 1
ATOM 734 O O . ALA A 1 102 ? -66.497 179.515 -22.337 1.00 16.60 123 ALA A O 1
ATOM 736 N N . ILE A 1 103 ? -65.317 179.640 -24.276 1.00 18.00 124 ILE A N 1
ATOM 737 C CA . ILE A 1 103 ? -64.283 180.504 -23.747 1.00 18.17 124 ILE A CA 1
ATOM 738 C C . ILE A 1 103 ? -64.843 181.890 -23.355 1.00 17.15 124 ILE A C 1
ATOM 739 O O . ILE A 1 103 ? -64.553 182.446 -22.253 1.00 16.06 124 ILE A O 1
ATOM 744 N N . TYR A 1 104 ? -65.657 182.451 -24.246 1.00 16.90 125 TYR A N 1
ATOM 745 C CA . TYR A 1 104 ? -66.270 183.739 -23.992 1.00 17.02 125 TYR A CA 1
ATOM 746 C C . TYR A 1 104 ? -67.163 183.681 -22.720 1.00 16.44 125 TYR A C 1
ATOM 747 O O . TYR A 1 104 ? -67.174 184.650 -21.922 1.00 15.69 125 TYR A O 1
ATOM 756 N N . GLU A 1 105 ? -67.878 182.566 -22.527 1.00 16.30 126 GLU A N 1
ATOM 757 C CA . GLU A 1 105 ? -68.696 182.421 -21.331 1.00 16.94 126 GLU A CA 1
ATOM 758 C C . GLU A 1 105 ? -67.839 182.509 -20.015 1.00 16.43 126 GLU A C 1
ATOM 759 O O . GLU A 1 105 ? -68.235 183.151 -19.052 1.00 14.86 126 GLU A O 1
ATOM 765 N N . ASN A 1 106 ? -66.672 181.888 -20.010 1.00 15.95 127 ASN A N 1
ATOM 766 C CA . ASN A 1 106 ? -65.733 182.075 -18.909 1.00 16.69 127 ASN A CA 1
ATOM 767 C C . ASN A 1 106 ? -65.319 183.508 -18.682 1.00 16.10 127 ASN A C 1
ATOM 768 O O . ASN A 1 106 ? -65.130 183.930 -17.586 1.00 16.14 127 ASN A O 1
ATOM 773 N N . ALA A 1 107 ? -65.123 184.270 -19.744 1.00 16.87 128 ALA A N 1
ATOM 774 C CA . ALA A 1 107 ? -64.750 185.684 -19.667 1.00 16.37 128 ALA A CA 1
ATOM 775 C C . ALA A 1 107 ? -65.913 186.487 -19.079 1.00 16.04 128 ALA A C 1
ATOM 776 O O . ALA A 1 107 ? -65.711 187.376 -18.298 1.00 15.18 128 ALA A O 1
ATOM 778 N N . TYR A 1 108 ? -67.142 186.171 -19.472 1.00 15.18 129 TYR A N 1
ATOM 779 C CA . TYR A 1 108 ? -68.303 186.789 -18.878 1.00 15.20 129 TYR A CA 1
ATOM 780 C C . TYR A 1 108 ? -68.366 186.532 -17.361 1.00 15.09 129 TYR A C 1
ATOM 781 O O . TYR A 1 108 ? -68.591 187.452 -16.580 1.00 14.94 129 TYR A O 1
ATOM 790 N N . ILE A 1 109 ? -68.158 185.276 -16.980 1.00 15.27 130 ILE A N 1
ATOM 791 C CA . ILE A 1 109 ? -68.280 184.863 -15.592 1.00 16.04 130 ILE A CA 1
ATOM 792 C C . ILE A 1 109 ? -67.166 185.447 -14.719 1.00 17.05 130 ILE A C 1
ATOM 793 O O . ILE A 1 109 ? -67.425 185.888 -13.587 1.00 16.94 130 ILE A O 1
ATOM 798 N N . TYR A 1 110 ? -65.937 185.380 -15.239 1.00 17.83 131 TYR A N 1
ATOM 799 C CA . TYR A 1 110 ? -64.708 185.663 -14.477 1.00 18.30 131 TYR A CA 1
ATOM 800 C C . TYR A 1 110 ? -64.044 186.962 -14.835 1.00 19.41 131 TYR A C 1
ATOM 801 O O . TYR A 1 110 ? -63.291 187.468 -14.020 1.00 19.50 131 TYR A O 1
ATOM 810 N N . GLY A 1 111 ? -64.347 187.546 -15.997 1.00 19.13 132 GLY A N 1
ATOM 811 C CA . GLY A 1 111 ? -63.746 188.818 -16.427 1.00 19.82 132 GLY A CA 1
ATOM 812 C C . GLY A 1 111 ? -62.843 188.700 -17.625 1.00 20.57 132 GLY A C 1
ATOM 813 O O . GLY A 1 111 ? -62.824 189.588 -18.449 1.00 20.18 132 GLY A O 1
ATOM 814 N N . MET A 1 112 ? -62.129 187.587 -17.724 1.00 21.48 133 MET A N 1
ATOM 815 C CA . MET A 1 112 ? -61.156 187.332 -18.795 1.00 23.07 133 MET A CA 1
ATOM 816 C C . MET A 1 112 ? -61.004 185.829 -18.979 1.00 21.27 133 MET A C 1
ATOM 817 O O . MET A 1 112 ? -61.018 185.097 -17.996 1.00 21.11 133 MET A O 1
ATOM 822 N N . ALA A 1 113 ? -60.834 185.402 -20.230 1.00 19.19 134 ALA A N 1
ATOM 823 C CA . ALA A 1 113 ? -60.445 184.062 -20.582 1.00 18.53 134 ALA A CA 1
ATOM 824 C C . ALA A 1 113 ? -59.735 184.100 -21.917 1.00 18.88 134 ALA A C 1
ATOM 825 O O . ALA A 1 113 ? -59.779 185.122 -22.646 1.00 18.00 134 ALA A O 1
ATOM 827 N N . ALA A 1 114 ? -59.108 182.995 -22.262 1.00 19.61 135 ALA A N 1
ATOM 828 C CA . ALA A 1 114 ? -58.380 182.955 -23.541 1.00 20.37 135 ALA A CA 1
ATOM 829 C C . ALA A 1 114 ? -58.356 181.582 -24.174 1.00 21.18 135 ALA A C 1
ATOM 830 O O . ALA A 1 114 ? -58.828 180.606 -23.594 1.00 21.17 135 ALA A O 1
ATOM 832 N N . GLY A 1 115 ? -57.841 181.504 -25.397 1.00 22.63 136 GLY A N 1
ATOM 833 C CA . GLY A 1 115 ? -57.610 180.226 -26.065 1.00 23.08 136 GLY A CA 1
ATOM 834 C C . GLY A 1 115 ? -56.391 180.276 -26.955 1.00 24.25 136 GLY A C 1
ATOM 835 O O . GLY A 1 115 ? -56.106 181.313 -27.537 1.00 25.75 136 GLY A O 1
ATOM 836 N N . GLU A 1 116 ? -55.661 179.181 -27.058 1.00 24.72 137 GLU A N 1
ATOM 837 C CA . GLU A 1 116 ? -54.534 179.115 -27.976 1.00 26.31 137 GLU A CA 1
ATOM 838 C C . GLU A 1 116 ? -55.055 178.712 -29.371 1.00 26.07 137 GLU A C 1
ATOM 839 O O . GLU A 1 116 ? -55.799 177.757 -29.476 1.00 26.65 137 GLU A O 1
ATOM 845 N N . ILE A 1 117 ? -54.612 179.415 -30.389 1.00 26.06 138 ILE A N 1
ATOM 846 C CA . ILE A 1 117 ? -54.990 179.182 -31.768 1.00 26.96 138 ILE A CA 1
ATOM 847 C C . ILE A 1 117 ? -53.972 178.227 -32.366 1.00 28.41 138 ILE A C 1
ATOM 848 O O . ILE A 1 117 ? -52.776 178.511 -32.333 1.00 27.46 138 ILE A O 1
ATOM 853 N N . VAL A 1 118 ? -54.437 177.073 -32.837 1.00 28.94 139 VAL A N 1
ATOM 854 C CA . VAL A 1 118 ? -53.568 176.067 -33.431 1.00 31.04 139 VAL A CA 1
ATOM 855 C C . VAL A 1 118 ? -53.998 175.831 -34.904 1.00 32.85 139 VAL A C 1
ATOM 856 O O . VAL A 1 118 ? -55.165 175.476 -35.169 1.00 31.37 139 VAL A O 1
ATOM 860 N N . LEU A 1 119 ? -53.045 176.056 -35.823 1.00 34.61 140 LEU A N 1
ATOM 861 C CA . LEU A 1 119 ? -53.240 175.907 -37.260 1.00 37.23 140 LEU A CA 1
ATOM 862 C C . LEU A 1 119 ? -52.633 174.610 -37.783 1.00 39.21 140 LEU A C 1
ATOM 863 O O . LEU A 1 119 ? -51.715 174.102 -37.182 1.00 38.49 140 LEU A O 1
ATOM 868 N N . THR A 1 120 ? -53.168 174.072 -38.877 1.00 41.71 141 THR A N 1
ATOM 869 C CA . THR A 1 120 ? -52.538 172.952 -39.646 1.00 44.54 141 THR A CA 1
ATOM 870 C C . THR A 1 120 ? -52.685 173.222 -41.133 1.00 45.24 141 THR A C 1
ATOM 871 O O . THR A 1 120 ? -53.476 174.086 -41.552 1.00 44.21 141 THR A O 1
ATOM 875 N N . LEU A 1 121 ? -51.926 172.492 -41.935 1.00 48.46 142 LEU A N 1
ATOM 876 C CA . LEU A 1 121 ? -51.998 172.614 -43.399 1.00 51.03 142 LEU A CA 1
ATOM 877 C C . LEU A 1 121 ? -53.258 171.928 -43.886 1.00 52.04 142 LEU A C 1
ATOM 878 O O . LEU A 1 121 ? -53.457 170.762 -43.595 1.00 54.22 142 LEU A O 1
ATOM 880 N N . GLY A 1 122 ? -54.097 172.656 -44.609 1.00 52.79 143 GLY A N 1
ATOM 881 C CA . GLY A 1 122 ? -55.385 172.140 -45.116 1.00 53.73 143 GLY A CA 1
ATOM 882 C C . GLY A 1 122 ? -55.248 171.481 -46.465 1.00 57.66 143 GLY A C 1
ATOM 883 O O . GLY A 1 122 ? -54.192 171.481 -47.060 1.00 55.90 143 GLY A O 1
ATOM 884 N N . ALA A 1 123 ? -56.361 170.945 -46.936 1.00 60.88 144 ALA A N 1
ATOM 885 C CA . ALA A 1 123 ? -56.368 170.127 -48.148 1.00 63.79 144 ALA A CA 1
ATOM 886 C C . ALA A 1 123 ? -56.103 170.973 -49.405 1.00 66.82 144 ALA A C 1
ATOM 887 O O . ALA A 1 123 ? -55.439 170.482 -50.324 1.00 67.90 144 ALA A O 1
ATOM 889 N N . ASP A 1 124 ? -56.552 172.237 -49.437 1.00 67.35 145 ASP A N 1
ATOM 890 C CA . ASP A 1 124 ? -56.365 173.098 -50.642 1.00 70.33 145 ASP A CA 1
ATOM 891 C C . ASP A 1 124 ? -55.025 173.860 -50.663 1.00 73.90 145 ASP A C 1
ATOM 892 O O . ASP A 1 124 ? -54.917 174.875 -51.355 1.00 73.46 145 ASP A O 1
ATOM 894 N N . GLY A 1 125 ? -54.020 173.394 -49.898 1.00 75.24 146 GLY A N 1
ATOM 895 C CA . GLY A 1 125 ? -52.788 174.167 -49.659 1.00 75.08 146 GLY A CA 1
ATOM 896 C C . GLY A 1 125 ? -52.901 175.409 -48.737 1.00 73.67 146 GLY A C 1
ATOM 897 O O . GLY A 1 125 ? -51.977 176.217 -48.676 1.00 78.25 146 GLY A O 1
ATOM 898 N N . LYS A 1 126 ? -54.011 175.587 -48.032 1.00 66.36 147 LYS A N 1
ATOM 899 C CA . LYS A 1 126 ? -54.134 176.711 -47.092 1.00 63.79 147 LYS A CA 1
ATOM 900 C C . LYS A 1 126 ? -53.797 176.305 -45.653 1.00 56.20 147 LYS A C 1
ATOM 901 O O . LYS A 1 126 ? -53.953 175.177 -45.274 1.00 53.26 147 LYS A O 1
ATOM 907 N N . LEU A 1 127 ? -53.274 177.225 -44.863 1.00 52.96 148 LEU A N 1
ATOM 908 C CA . LEU A 1 127 ? -53.268 177.087 -43.385 1.00 50.02 148 LEU A CA 1
ATOM 909 C C . LEU A 1 127 ? -54.713 177.290 -42.905 1.00 45.71 148 LEU A C 1
ATOM 910 O O . LEU A 1 127 ? -55.343 178.278 -43.258 1.00 44.08 148 LEU A O 1
ATOM 915 N N . ILE A 1 128 ? -55.216 176.319 -42.138 1.00 42.68 149 ILE A N 1
ATOM 916 C CA . ILE A 1 128 ? -56.580 176.282 -41.633 1.00 40.09 149 ILE A CA 1
ATOM 917 C C . ILE A 1 128 ? -56.544 176.110 -40.109 1.00 38.33 149 ILE A C 1
ATOM 918 O O . ILE A 1 128 ? -55.520 175.742 -39.520 1.00 37.92 149 ILE A O 1
ATOM 923 N N . LEU A 1 129 ? -57.676 176.373 -39.482 1.00 37.09 150 LEU A N 1
ATOM 924 C CA . LEU A 1 129 ? -57.798 176.207 -38.052 1.00 36.48 150 LEU A CA 1
ATOM 925 C C . LEU A 1 129 ? -57.863 174.712 -37.694 1.00 36.77 150 LEU A C 1
ATOM 926 O O . LEU A 1 129 ? -58.701 174.003 -38.211 1.00 38.54 150 LEU A O 1
ATOM 931 N N . ASP A 1 130 ? -56.970 174.231 -36.843 1.00 35.89 151 ASP A N 1
ATOM 932 C CA . ASP A 1 130 ? -57.062 172.882 -36.296 1.00 36.20 151 ASP A CA 1
ATOM 933 C C . ASP A 1 130 ? -57.903 172.904 -35.035 1.00 33.84 151 ASP A C 1
ATOM 934 O O . ASP A 1 130 ? -58.875 172.184 -34.935 1.00 33.23 151 ASP A O 1
ATOM 939 N N . LYS A 1 131 ? -57.526 173.726 -34.065 1.00 32.16 152 LYS A N 1
ATOM 940 C CA . LYS A 1 131 ? -58.248 173.800 -32.792 1.00 31.64 152 LYS A CA 1
ATOM 941 C C . LYS A 1 131 ? -57.927 175.037 -31.998 1.00 29.94 152 LYS A C 1
ATOM 942 O O . LYS A 1 131 ? -56.976 175.751 -32.312 1.00 28.97 152 LYS A O 1
ATOM 948 N N . ILE A 1 132 ? -58.781 175.280 -30.998 1.00 28.62 153 ILE A N 1
ATOM 949 C CA . ILE A 1 132 ? -58.640 176.343 -30.030 1.00 28.94 153 ILE A CA 1
ATOM 950 C C . ILE A 1 132 ? -58.453 175.690 -28.671 1.00 29.86 153 ILE A C 1
ATOM 951 O O . ILE A 1 132 ? -59.387 175.040 -28.212 1.00 32.78 153 ILE A O 1
ATOM 956 N N . VAL A 1 133 ? -57.287 175.818 -28.033 1.00 30.06 154 VAL A N 1
ATOM 957 C CA . VAL A 1 133 ? -57.103 175.185 -26.713 1.00 29.15 154 VAL A CA 1
ATOM 958 C C . VAL A 1 133 ? -57.597 176.208 -25.652 1.00 27.73 154 VAL A C 1
ATOM 959 O O . VAL A 1 133 ? -57.001 177.261 -25.502 1.00 26.17 154 VAL A O 1
ATOM 963 N N . PRO A 1 134 ? -58.703 175.927 -24.953 1.00 27.07 155 PRO A N 1
ATOM 964 C CA . PRO A 1 134 ? -59.167 176.890 -23.938 1.00 26.36 155 PRO A CA 1
ATOM 965 C C . PRO A 1 134 ? -58.197 177.101 -22.753 1.00 25.70 155 PRO A C 1
ATOM 966 O O . PRO A 1 134 ? -57.467 176.179 -22.367 1.00 26.06 155 PRO A O 1
ATOM 970 N N . ILE A 1 135 ? -58.143 178.346 -22.266 1.00 24.30 156 ILE A N 1
ATOM 971 C CA . ILE A 1 135 ? -57.329 178.730 -21.167 1.00 24.25 156 ILE A CA 1
ATOM 972 C C . ILE A 1 135 ? -58.279 179.361 -20.119 1.00 23.40 156 ILE A C 1
ATOM 973 O O . ILE A 1 135 ? -58.915 180.398 -20.365 1.00 23.32 156 ILE A O 1
ATOM 978 N N . HIS A 1 136 ? -58.389 178.670 -18.993 1.00 23.04 157 HIS A N 1
ATOM 979 C CA . HIS A 1 136 ? -59.268 179.043 -17.910 1.00 23.01 157 HIS A CA 1
ATOM 980 C C . HIS A 1 136 ? -58.610 180.084 -16.982 1.00 22.89 157 HIS A C 1
ATOM 981 O O . HIS A 1 136 ? -57.410 180.020 -16.681 1.00 23.29 157 HIS A O 1
ATOM 988 N N . PRO A 1 137 ? -59.390 181.091 -16.551 1.00 22.36 158 PRO A N 1
ATOM 989 C CA . PRO A 1 137 ? -58.795 182.108 -15.639 1.00 22.59 158 PRO A CA 1
ATOM 990 C C . PRO A 1 137 ? -58.183 181.567 -14.335 1.00 22.58 158 PRO A C 1
ATOM 991 O O . PRO A 1 137 ? -57.244 182.154 -13.862 1.00 23.64 158 PRO A O 1
ATOM 995 N N . PHE A 1 138 ? -58.657 180.444 -13.798 1.00 22.24 159 PHE A N 1
ATOM 996 C CA . PHE A 1 138 ? -58.006 179.803 -12.655 1.00 23.76 159 PHE A CA 1
ATOM 997 C C . PHE A 1 138 ? -56.553 179.467 -12.944 1.00 24.06 159 PHE A C 1
ATOM 998 O O . PHE A 1 138 ? -55.770 179.336 -12.010 1.00 23.63 159 PHE A O 1
ATOM 1006 N N . ASN A 1 139 ? -56.234 179.249 -14.223 1.00 23.68 160 ASN A N 1
ATOM 1007 C CA . ASN A 1 139 ? -54.893 178.821 -14.590 1.00 24.66 160 ASN A CA 1
ATOM 1008 C C . ASN A 1 139 ? -54.048 179.945 -15.212 1.00 25.21 160 ASN A C 1
ATOM 1009 O O . ASN A 1 139 ? -52.953 179.677 -15.701 1.00 25.38 160 ASN A O 1
ATOM 1014 N N . ILE A 1 140 ? -54.541 181.186 -15.165 1.00 25.39 161 ILE A N 1
ATOM 1015 C CA . ILE A 1 140 ? -53.764 182.322 -15.599 1.00 26.98 161 ILE A CA 1
ATOM 1016 C C . ILE A 1 140 ? -53.116 182.944 -14.368 1.00 28.28 161 ILE A C 1
ATOM 1017 O O . ILE A 1 140 ? -53.817 183.315 -13.470 1.00 29.39 161 ILE A O 1
ATOM 1022 N N . ASP A 1 141 ? -51.780 183.012 -14.329 1.00 29.81 162 ASP A N 1
ATOM 1023 C CA . ASP A 1 141 ? -51.064 183.726 -13.262 1.00 31.44 162 ASP A CA 1
ATOM 1024 C C . ASP A 1 141 ? -51.203 185.206 -13.440 1.00 32.74 162 ASP A C 1
ATOM 1025 O O . ASP A 1 141 ? -51.506 185.908 -12.501 1.00 34.46 162 ASP A O 1
ATOM 1030 N N . GLU A 1 142 ? -50.925 185.681 -14.645 1.00 34.16 163 GLU A N 1
ATOM 1031 C CA . GLU A 1 142 ? -51.032 187.105 -14.973 1.00 35.04 163 GLU A CA 1
ATOM 1032 C C . GLU A 1 142 ? -50.889 187.263 -16.480 1.00 33.25 163 GLU A C 1
ATOM 1033 O O . GLU A 1 142 ? -50.394 186.380 -17.160 1.00 31.79 163 GLU A O 1
ATOM 1039 N N . VAL A 1 143 ? -51.322 188.413 -16.957 1.00 31.13 164 VAL A N 1
ATOM 1040 C CA . VAL A 1 143 ? -51.023 188.916 -18.277 1.00 30.46 164 VAL A CA 1
ATOM 1041 C C . VAL A 1 143 ? -49.685 189.699 -18.118 1.00 30.66 164 VAL A C 1
ATOM 1042 O O . VAL A 1 143 ? -49.502 190.411 -17.137 1.00 30.43 164 VAL A O 1
ATOM 1046 N N . LEU A 1 144 ? -48.765 189.543 -19.069 1.00 30.35 165 LEU A N 1
ATOM 1047 C CA . LEU A 1 144 ? -47.532 190.323 -19.123 1.00 31.25 165 LEU A CA 1
ATOM 1048 C C . LEU A 1 144 ? -47.695 191.430 -20.136 1.00 31.08 165 LEU A C 1
ATOM 1049 O O . LEU A 1 144 ? -48.356 191.245 -21.142 1.00 30.51 165 LEU A O 1
ATOM 1054 N N . TYR A 1 145 ? -47.074 192.580 -19.863 1.00 31.99 166 TYR A N 1
ATOM 1055 C CA . TYR A 1 145 ? -47.255 193.790 -20.677 1.00 32.09 166 TYR A CA 1
ATOM 1056 C C . TYR A 1 145 ? -45.924 194.320 -21.147 1.00 33.49 166 TYR A C 1
ATOM 1057 O O . TYR A 1 145 ? -44.912 194.121 -20.482 1.00 34.37 166 TYR A O 1
ATOM 1066 N N . ASP A 1 146 ? -45.926 194.997 -22.294 1.00 33.81 167 ASP A N 1
ATOM 1067 C CA . ASP A 1 146 ? -44.738 195.733 -22.751 1.00 36.17 167 ASP A CA 1
ATOM 1068 C C . ASP A 1 146 ? -44.607 197.082 -21.988 1.00 36.19 167 ASP A C 1
ATOM 1069 O O . ASP A 1 146 ? -45.423 197.388 -21.106 1.00 33.81 167 ASP A O 1
ATOM 1074 N N . GLU A 1 147 ? -43.619 197.891 -22.382 1.00 37.10 168 GLU A N 1
ATOM 1075 C CA . GLU A 1 147 ? -43.344 199.203 -21.777 1.00 38.42 168 GLU A CA 1
ATOM 1076 C C . GLU A 1 147 ? -44.379 200.303 -22.018 1.00 38.28 168 GLU A C 1
ATOM 1077 O O . GLU A 1 147 ? -44.330 201.293 -21.358 1.00 37.74 168 GLU A O 1
ATOM 1079 N N . GLU A 1 148 ? -45.257 200.145 -23.000 1.00 38.92 169 GLU A N 1
ATOM 1080 C CA . GLU A 1 148 ? -46.371 201.068 -23.191 1.00 39.58 169 GLU A CA 1
ATOM 1081 C C . GLU A 1 148 ? -47.670 200.569 -22.598 1.00 35.81 169 GLU A C 1
ATOM 1082 O O . GLU A 1 148 ? -48.708 201.116 -22.867 1.00 33.80 169 GLU A O 1
ATOM 1088 N N . GLY A 1 149 ? -47.603 199.514 -21.793 1.00 34.44 170 GLY A N 1
ATOM 1089 C CA . GLY A 1 149 ? -48.779 198.886 -21.235 1.00 33.46 170 GLY A CA 1
ATOM 1090 C C . GLY A 1 149 ? -49.676 198.091 -22.171 1.00 32.48 170 GLY A C 1
ATOM 1091 O O . GLY A 1 149 ? -50.785 197.810 -21.800 1.00 30.43 170 GLY A O 1
ATOM 1092 N N . GLY A 1 150 ? -49.230 197.726 -23.376 1.00 32.19 171 GLY A N 1
ATOM 1093 C CA . GLY A 1 150 ? -50.005 196.792 -24.221 1.00 30.90 171 GLY A CA 1
ATOM 1094 C C . GLY A 1 150 ? -49.711 195.331 -23.860 1.00 30.68 171 GLY A C 1
ATOM 1095 O O . GLY A 1 150 ? -48.583 195.010 -23.507 1.00 32.10 171 GLY A O 1
ATOM 1096 N N . PRO A 1 151 ? -50.701 194.446 -23.915 1.00 29.83 172 PRO A N 1
ATOM 1097 C CA . PRO A 1 151 ? -50.494 193.040 -23.566 1.00 29.77 172 PRO A CA 1
ATOM 1098 C C . PRO A 1 151 ? -49.511 192.333 -24.522 1.00 30.91 172 PRO A C 1
ATOM 1099 O O . PRO A 1 151 ? -49.517 192.586 -25.701 1.00 31.07 172 PRO A O 1
ATOM 1103 N N . LYS A 1 152 ? -48.624 191.531 -23.953 1.00 32.07 173 LYS A N 1
ATOM 1104 C CA . LYS A 1 152 ? -47.549 190.831 -24.667 1.00 33.44 173 LYS A CA 1
ATOM 1105 C C . LYS A 1 152 ? -47.698 189.317 -24.576 1.00 31.61 173 LYS A C 1
ATOM 1106 O O . LYS A 1 152 ? -47.397 188.624 -25.516 1.00 30.94 173 LYS A O 1
ATOM 1112 N N . ALA A 1 153 ? -48.115 188.798 -23.418 1.00 30.26 174 ALA A N 1
ATOM 1113 C CA . ALA A 1 153 ? -48.119 187.353 -23.165 1.00 29.30 174 ALA A CA 1
ATOM 1114 C C . ALA A 1 153 ? -49.066 186.966 -22.016 1.00 28.09 174 ALA A C 1
ATOM 1115 O O . ALA A 1 153 ? -49.444 187.821 -21.206 1.00 27.92 174 ALA A O 1
ATOM 1117 N N . LEU A 1 154 ? -49.455 185.694 -21.955 1.00 26.75 175 LEU A N 1
ATOM 1118 C CA . LEU A 1 154 ? -50.092 185.143 -20.778 1.00 26.42 175 LEU A CA 1
ATOM 1119 C C . LEU A 1 154 ? -49.085 184.239 -20.126 1.00 27.51 175 LEU A C 1
ATOM 1120 O O . LEU A 1 154 ? -48.354 183.523 -20.817 1.00 28.55 175 LEU A O 1
ATOM 1125 N N . LYS A 1 155 ? -49.034 184.269 -18.803 1.00 27.83 176 LYS A N 1
ATOM 1126 C CA . LYS A 1 155 ? -48.239 183.357 -18.001 1.00 28.67 176 LYS A CA 1
ATOM 1127 C C . LYS A 1 155 ? -49.204 182.454 -17.262 1.00 27.47 176 LYS A C 1
ATOM 1128 O O . LYS A 1 155 ? -50.102 182.942 -16.544 1.00 26.47 176 LYS A O 1
ATOM 1134 N N . LEU A 1 156 ? -49.000 181.140 -17.433 1.00 27.06 177 LEU A N 1
ATOM 1135 C CA . LEU A 1 156 ? -49.941 180.147 -16.989 1.00 26.91 177 LEU A CA 1
ATOM 1136 C C . LEU A 1 156 ? -49.327 179.230 -15.962 1.00 27.12 177 LEU A C 1
ATOM 1137 O O . LEU A 1 156 ? -48.151 178.916 -16.061 1.00 27.84 177 LEU A O 1
ATOM 1142 N N . SER A 1 157 ? -50.144 178.811 -14.991 1.00 26.57 178 SER A N 1
ATOM 1143 C CA . SER A 1 157 ? -49.791 177.737 -14.070 1.00 27.40 178 SER A CA 1
ATOM 1144 C C . SER A 1 157 ? -51.008 176.912 -13.768 1.00 26.29 178 SER A C 1
ATOM 1145 O O . SER A 1 157 ? -52.063 177.441 -13.558 1.00 24.89 178 SER A O 1
ATOM 1148 N N . GLY A 1 158 ? -50.826 175.616 -13.635 1.00 27.09 179 GLY A N 1
ATOM 1149 C CA . GLY A 1 158 ? -51.927 174.720 -13.305 1.00 27.46 179 GLY A CA 1
ATOM 1150 C C . GLY A 1 158 ? -51.616 173.270 -13.567 1.00 28.82 179 GLY A C 1
ATOM 1151 O O . GLY A 1 158 ? -50.498 172.952 -14.032 1.00 32.36 179 GLY A O 1
ATOM 1152 N N . GLU A 1 159 ? -52.544 172.391 -13.208 1.00 28.49 180 GLU A N 1
ATOM 1153 C CA . GLU A 1 159 ? -52.369 170.940 -13.394 1.00 29.57 180 GLU A CA 1
ATOM 1154 C C . GLU A 1 159 ? -52.828 170.502 -14.807 1.00 28.38 180 GLU A C 1
ATOM 1155 O O . GLU A 1 159 ? -53.925 170.849 -15.211 1.00 26.88 180 GLU A O 1
ATOM 1161 N N . VAL A 1 160 ? -52.003 169.762 -15.522 1.00 28.28 181 VAL A N 1
ATOM 1162 C CA . VAL A 1 160 ? -52.403 169.174 -16.797 1.00 28.35 181 VAL A CA 1
ATOM 1163 C C . VAL A 1 160 ? -53.549 168.172 -16.524 1.00 27.97 181 VAL A C 1
ATOM 1164 O O . VAL A 1 160 ? -53.460 167.369 -15.590 1.00 28.62 181 VAL A O 1
ATOM 1168 N N . LYS A 1 161 ? -54.606 168.238 -17.322 1.00 28.14 182 LYS A N 1
ATOM 1169 C CA . LYS A 1 161 ? -55.766 167.382 -17.117 1.00 28.44 182 LYS A CA 1
ATOM 1170 C C . LYS A 1 161 ? -55.348 165.914 -17.085 1.00 29.88 182 LYS A C 1
ATOM 1171 O O . LYS A 1 161 ? -54.614 165.437 -17.959 1.00 29.68 182 LYS A O 1
ATOM 1177 N N . GLY A 1 162 ? -55.799 165.226 -16.031 1.00 30.80 183 GLY A N 1
ATOM 1178 C CA . GLY A 1 162 ? -55.432 163.853 -15.751 1.00 32.00 183 GLY A CA 1
ATOM 1179 C C . GLY A 1 162 ? -54.315 163.727 -14.722 1.00 34.26 183 GLY A C 1
ATOM 1180 O O . GLY A 1 162 ? -53.970 162.614 -14.347 1.00 35.37 183 GLY A O 1
ATOM 1181 N N . GLY A 1 163 ? -53.710 164.841 -14.306 1.00 34.73 184 GLY A N 1
ATOM 1182 C CA . GLY A 1 163 ? -52.751 164.830 -13.185 1.00 35.93 184 GLY A CA 1
ATOM 1183 C C . GLY A 1 163 ? -51.349 164.389 -13.511 1.00 37.32 184 GLY A C 1
ATOM 1184 O O . GLY A 1 163 ? -50.620 164.007 -12.637 1.00 37.96 184 GLY A O 1
ATOM 1185 N N . SER A 1 164 ? -50.939 164.432 -14.775 1.00 38.87 185 SER A N 1
ATOM 1186 C CA . SER A 1 164 ? -49.595 163.968 -15.135 1.00 40.25 185 SER A CA 1
ATOM 1187 C C . SER A 1 164 ? -48.496 164.906 -14.662 1.00 41.94 185 SER A C 1
ATOM 1188 O O . SER A 1 164 ? -47.366 164.489 -14.457 1.00 43.46 185 SER A O 1
ATOM 1191 N N . GLN A 1 165 ? -48.804 166.185 -14.503 1.00 42.10 186 GLN A N 1
ATOM 1192 C CA . GLN A 1 165 ? -47.763 167.181 -14.317 1.00 42.61 186 GLN A CA 1
ATOM 1193 C C . GLN A 1 165 ? -48.371 168.502 -13.940 1.00 40.71 186 GLN A C 1
ATOM 1194 O O . GLN A 1 165 ? -49.485 168.824 -14.367 1.00 37.64 186 GLN A O 1
ATOM 1200 N N . PHE A 1 166 ? -47.589 169.277 -13.203 1.00 39.94 187 PHE A N 1
ATOM 1201 C CA . PHE A 1 166 ? -47.912 170.651 -12.885 1.00 39.67 187 PHE A CA 1
ATOM 1202 C C . PHE A 1 166 ? -47.111 171.545 -13.826 1.00 39.05 187 PHE A C 1
ATOM 1203 O O . PHE A 1 166 ? -45.926 171.354 -14.021 1.00 40.78 187 PHE A O 1
ATOM 1211 N N . VAL A 1 167 ? -47.792 172.488 -14.442 1.00 37.73 188 VAL A N 1
ATOM 1212 C CA . VAL A 1 167 ? -47.190 173.477 -15.289 1.00 38.23 188 VAL A CA 1
ATOM 1213 C C . VAL A 1 167 ? -46.956 174.712 -14.433 1.00 36.41 188 VAL A C 1
ATOM 1214 O O . VAL A 1 167 ? -47.870 175.181 -13.773 1.00 34.88 188 VAL A O 1
ATOM 1218 N N . SER A 1 168 ? -45.746 175.267 -14.498 1.00 36.09 189 SER A N 1
ATOM 1219 C CA . SER A 1 168 ? -45.381 176.394 -13.640 1.00 34.90 189 SER A CA 1
ATOM 1220 C C . SER A 1 16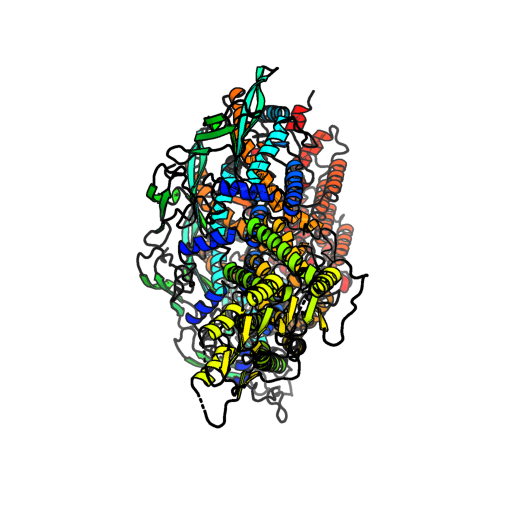8 ? -44.873 177.542 -14.491 1.00 34.07 189 SER A C 1
ATOM 1221 O O . SER A 1 168 ? -43.829 177.422 -15.105 1.00 33.95 189 SER A O 1
ATOM 1224 N N . GLY A 1 169 ? -45.594 178.652 -14.550 1.00 32.48 190 GLY A N 1
ATOM 1225 C CA . GLY A 1 169 ? -45.102 179.805 -15.321 1.00 32.02 190 GLY A CA 1
ATOM 1226 C C . GLY A 1 169 ? -44.857 179.581 -16.816 1.00 32.17 190 GLY A C 1
ATOM 1227 O O . GLY A 1 169 ? -43.897 180.060 -17.350 1.00 32.69 190 GLY A O 1
ATOM 1228 N N . LEU A 1 170 ? -45.715 178.850 -17.502 1.00 31.28 191 LEU A N 1
ATOM 1229 C CA . LEU A 1 170 ? -45.581 178.712 -18.960 1.00 31.92 191 LEU A CA 1
ATOM 1230 C C . LEU A 1 170 ? -46.046 180.011 -19.626 1.00 31.58 191 LEU A C 1
ATOM 1231 O O . LEU A 1 170 ? -47.145 180.504 -19.358 1.00 29.61 191 LEU A O 1
ATOM 1236 N N . GLU A 1 171 ? -45.208 180.590 -20.473 1.00 32.80 192 GLU A N 1
ATOM 1237 C CA . GLU A 1 171 ? -45.526 181.840 -21.152 1.00 33.48 192 GLU A CA 1
ATOM 1238 C C . GLU A 1 171 ? -45.969 181.610 -22.57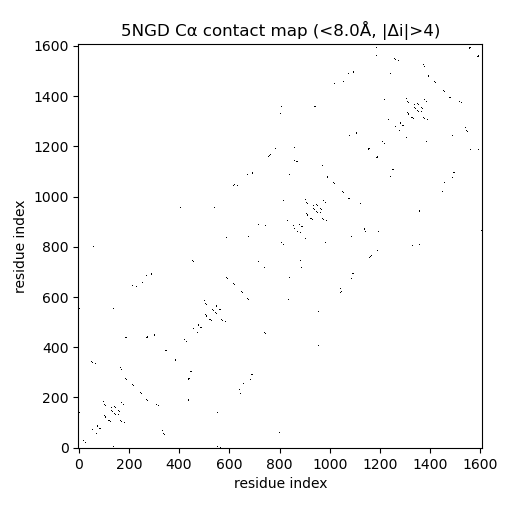7 1.00 33.61 192 GLU A C 1
ATOM 1239 O O . GLU A 1 171 ? -45.295 180.940 -23.339 1.00 33.00 192 GLU A O 1
ATOM 1245 N N . ILE A 1 172 ? -47.091 182.197 -22.938 1.00 32.91 193 ILE A N 1
ATOM 1246 C CA . ILE A 1 172 ? -47.570 182.104 -24.311 1.00 33.64 193 ILE A CA 1
ATOM 1247 C C . ILE A 1 172 ? -47.759 183.499 -24.885 1.00 34.02 193 ILE A C 1
ATOM 1248 O O . ILE A 1 172 ? -48.548 184.318 -24.343 1.00 33.50 193 ILE A O 1
ATOM 1253 N N . PRO A 1 173 ? -47.068 183.778 -25.995 1.00 35.44 194 PRO A N 1
ATOM 1254 C CA . PRO A 1 173 ? -47.220 185.108 -26.614 1.00 35.15 194 PRO A CA 1
ATOM 1255 C C . PRO A 1 173 ? -48.638 185.353 -27.093 1.00 35.25 194 PRO A C 1
ATOM 1256 O O . PRO A 1 173 ? -49.338 184.419 -27.542 1.00 32.77 194 PRO A O 1
ATOM 1260 N N . ILE A 1 174 ? -49.052 186.609 -27.006 1.00 35.24 195 ILE A N 1
ATOM 1261 C CA . ILE A 1 174 ? -50.436 186.999 -27.279 1.00 36.63 195 ILE A CA 1
ATOM 1262 C C . ILE A 1 174 ? -50.883 186.777 -28.726 1.00 35.01 195 ILE A C 1
ATOM 1263 O O . ILE A 1 174 ? -51.998 186.421 -28.969 1.00 35.16 195 ILE A O 1
ATOM 1268 N N . TRP A 1 175 ? -49.988 186.917 -29.678 1.00 35.41 196 TRP A N 1
ATOM 1269 C CA . TRP A 1 175 ? -50.295 186.631 -31.065 1.00 35.12 196 TRP A CA 1
ATOM 1270 C C . TRP A 1 175 ? -50.619 185.132 -31.309 1.00 34.22 196 TRP A C 1
ATOM 1271 O O . TRP A 1 175 ? -51.119 184.813 -32.364 1.00 34.48 196 TRP A O 1
ATOM 1282 N N . LYS A 1 176 ? -50.341 184.213 -30.386 1.00 32.15 197 LYS A N 1
ATOM 1283 C CA . LYS A 1 176 ? -50.840 182.867 -30.517 1.00 31.85 197 LYS A CA 1
ATOM 1284 C C . LYS A 1 176 ? -52.225 182.648 -29.887 1.00 29.34 197 LYS A C 1
ATOM 1285 O O . LYS A 1 176 ? -52.646 181.503 -29.830 1.00 28.63 197 LYS A O 1
ATOM 1291 N N . THR A 1 177 ? -52.886 183.690 -29.378 1.00 27.71 198 THR A N 1
ATOM 1292 C CA . THR A 1 177 ? -54.093 183.523 -28.581 1.00 26.63 198 THR A CA 1
ATOM 1293 C C . THR A 1 177 ? -55.278 184.366 -29.085 1.00 25.13 198 THR A C 1
ATOM 1294 O O . THR A 1 177 ? -55.099 185.355 -29.751 1.00 25.86 198 THR A O 1
ATOM 1298 N N . VAL A 1 178 ? -56.470 183.950 -28.717 1.00 24.00 199 VAL A N 1
ATOM 1299 C CA . VAL A 1 178 ? -57.655 184.848 -28.690 1.00 23.12 199 VAL A CA 1
ATOM 1300 C C . VAL A 1 178 ? -57.964 185.162 -27.220 1.00 21.82 199 VAL A C 1
ATOM 1301 O O . VAL A 1 178 ? -57.992 184.264 -26.419 1.00 21.87 199 VAL A O 1
ATOM 1305 N N . VAL A 1 179 ? -58.088 186.427 -26.866 1.00 21.74 200 VAL A N 1
ATOM 1306 C CA . VAL A 1 179 ? -58.376 186.847 -25.502 1.00 21.31 200 VAL A CA 1
ATOM 1307 C C . VAL A 1 179 ? -59.760 187.493 -25.505 1.00 19.96 200 VAL A C 1
ATOM 1308 O O . VAL A 1 179 ? -60.013 188.390 -26.341 1.00 19.92 200 VAL A O 1
ATOM 1312 N N . PHE A 1 180 ? -60.634 187.040 -24.612 1.00 18.27 201 PHE A N 1
ATOM 1313 C CA . PHE A 1 180 ? -61.913 187.656 -24.417 1.00 18.08 201 PHE A CA 1
ATOM 1314 C C . PHE A 1 180 ? -61.917 188.388 -23.094 1.00 18.48 201 PHE A C 1
ATOM 1315 O O . PHE A 1 180 ? -61.612 187.771 -22.070 1.00 17.65 201 PHE A O 1
ATOM 1323 N N . LEU A 1 181 ? -62.220 189.684 -23.104 1.00 19.06 202 LEU A N 1
ATOM 1324 C CA . LEU A 1 181 ? -62.459 190.437 -21.865 1.00 20.25 202 LEU A CA 1
ATOM 1325 C C . LEU A 1 181 ? -63.891 190.876 -21.853 1.00 19.97 202 LEU A C 1
ATOM 1326 O O . LEU A 1 181 ? -64.427 191.277 -22.903 1.00 19.84 202 LEU A O 1
ATOM 1331 N N . HIS A 1 182 ? -64.512 190.830 -20.676 1.00 19.07 203 HIS A N 1
ATOM 1332 C CA . HIS A 1 182 ? -65.848 191.351 -20.509 1.00 18.64 203 HIS A CA 1
ATOM 1333 C C . HIS A 1 182 ? -65.725 192.771 -19.990 1.00 18.99 203 HIS A C 1
ATOM 1334 O O . HIS A 1 182 ? -65.013 193.033 -18.997 1.00 17.51 203 HIS A O 1
ATOM 1341 N N . ASN A 1 183 ? -66.434 193.677 -20.678 1.00 20.87 204 ASN A N 1
ATOM 1342 C CA . ASN A 1 183 ? -66.503 195.130 -20.350 1.00 21.67 204 ASN A CA 1
ATOM 1343 C C . ASN A 1 183 ? -65.093 195.778 -20.134 1.00 20.60 204 ASN A C 1
ATOM 1344 O O . ASN A 1 183 ? -64.836 196.395 -19.098 1.00 21.78 204 ASN A O 1
ATOM 1349 N N . ASP A 1 184 ? -64.169 195.582 -21.056 1.00 20.11 205 ASP A N 1
ATOM 1350 C CA . ASP A 1 184 ? -62.888 196.271 -20.959 1.00 20.38 205 ASP A CA 1
ATOM 1351 C C . ASP A 1 184 ? -63.180 197.798 -20.945 1.00 20.86 205 ASP A C 1
ATOM 1352 O O . ASP A 1 184 ? -63.946 198.315 -21.754 1.00 20.81 205 ASP A O 1
ATOM 1357 N N . ASP A 1 185 ? -62.573 198.508 -20.018 1.00 21.69 206 ASP A N 1
ATOM 1358 C CA . ASP A 1 185 ? -62.780 199.956 -19.863 1.00 23.46 206 ASP A CA 1
ATOM 1359 C C . ASP A 1 185 ? -61.665 200.773 -20.483 1.00 24.36 206 ASP A C 1
ATOM 1360 O O . ASP A 1 185 ? -61.560 201.992 -20.263 1.00 25.02 206 ASP A O 1
ATOM 1365 N N . GLY A 1 186 ? -60.825 200.083 -21.237 1.00 24.10 207 GLY A N 1
ATOM 1366 C CA . GLY A 1 186 ? -59.746 200.679 -21.962 1.00 25.47 207 GLY A CA 1
ATOM 1367 C C . GLY A 1 186 ? -58.404 200.369 -21.360 1.00 25.81 207 GLY A C 1
ATOM 1368 O O . GLY A 1 186 ? -57.401 200.660 -21.988 1.00 26.86 207 GLY A O 1
ATOM 1369 N N . SER A 1 187 ? -58.367 199.787 -20.166 1.00 25.30 208 SER A N 1
ATOM 1370 C CA . SER A 1 187 ? -57.074 199.480 -19.550 1.00 26.61 208 SER A CA 1
ATOM 1371 C C . SER A 1 187 ? -56.577 198.057 -19.881 1.00 26.77 208 SER A C 1
ATOM 1372 O O . SER A 1 187 ? -55.516 197.607 -19.373 1.00 27.92 208 SER A O 1
ATOM 1375 N N . PHE A 1 188 ? -57.333 197.311 -20.680 1.00 26.40 209 PHE A N 1
ATOM 1376 C CA . PHE A 1 188 ? -57.141 195.862 -20.796 1.00 25.76 209 PHE A CA 1
ATOM 1377 C C . PHE A 1 188 ? -57.413 195.065 -19.486 1.00 25.64 209 PHE A C 1
ATOM 1378 O O . PHE A 1 188 ? -56.744 194.104 -19.171 1.00 24.64 209 PHE A O 1
ATOM 1386 N N . THR A 1 189 ? -58.432 195.474 -18.741 1.00 25.24 210 THR A N 1
ATOM 1387 C CA . THR A 1 189 ? -58.816 194.768 -17.541 1.00 25.52 210 THR A CA 1
ATOM 1388 C C . THR A 1 189 ? -60.226 194.427 -17.717 1.00 23.92 210 THR A C 1
ATOM 1389 O O . THR A 1 189 ? -61.036 195.317 -17.827 1.00 26.24 210 THR A O 1
ATOM 1393 N N . GLY A 1 190 ? -60.519 193.147 -17.776 1.00 23.49 211 GLY A N 1
ATOM 1394 C CA . GLY A 1 190 ? -61.907 192.680 -17.799 1.00 22.26 211 GLY A CA 1
ATOM 1395 C C . GLY A 1 190 ? -62.551 192.667 -16.399 1.00 21.60 211 GLY A C 1
ATOM 1396 O O . GLY A 1 190 ? -61.863 192.704 -15.453 1.00 21.00 211 GLY A O 1
ATOM 1397 N N . GLN A 1 191 ? -63.855 192.610 -16.319 1.00 20.14 212 GLN A N 1
ATOM 1398 C CA . GLN A 1 191 ? -64.558 192.518 -15.031 1.00 20.89 212 GLN A CA 1
ATOM 1399 C C . GLN A 1 191 ? -65.669 191.513 -15.176 1.00 19.35 212 GLN A C 1
ATOM 1400 O O . GLN A 1 191 ? -66.348 191.500 -16.216 1.00 19.38 212 GLN A O 1
ATOM 1406 N N . SER A 1 192 ? -65.859 190.670 -14.168 1.00 18.36 213 SER A N 1
ATOM 1407 C CA . SER A 1 192 ? -66.999 189.748 -14.155 1.00 17.36 213 SER A CA 1
ATOM 1408 C C . SER A 1 192 ? -68.310 190.504 -14.353 1.00 17.55 213 SER A C 1
ATOM 1409 O O . SER A 1 192 ? -68.576 191.524 -13.696 1.00 16.98 213 SER A O 1
ATOM 1412 N N . ALA A 1 193 ? -69.168 189.942 -15.223 1.00 16.95 214 ALA A N 1
ATOM 1413 C CA . ALA A 1 193 ? -70.531 190.428 -15.330 1.00 18.05 214 ALA A CA 1
ATOM 1414 C C . ALA A 1 193 ? -71.339 190.200 -14.046 1.00 17.89 214 ALA A C 1
ATOM 1415 O O . ALA A 1 193 ? -72.351 190.866 -13.836 1.00 19.24 214 ALA A O 1
ATOM 1417 N N . LEU A 1 194 ? -70.892 189.297 -13.175 1.00 18.49 215 LEU A N 1
ATOM 1418 C CA . LEU A 1 194 ? -71.562 189.038 -11.941 1.00 19.07 215 LEU A CA 1
ATOM 1419 C C . LEU A 1 194 ? -71.252 190.022 -10.824 1.00 18.61 215 LEU A C 1
ATOM 1420 O O . LEU A 1 194 ? -71.875 189.928 -9.743 1.00 18.25 215 LEU A O 1
ATOM 1425 N N . ARG A 1 195 ? -70.337 190.983 -11.072 1.00 18.92 216 ARG A N 1
ATOM 1426 C CA . ARG A 1 195 ? -69.852 191.890 -10.015 1.00 18.86 216 ARG A CA 1
ATOM 1427 C C . ARG A 1 195 ? -70.988 192.608 -9.292 1.00 17.85 216 ARG A C 1
ATOM 1428 O O . ARG A 1 195 ? -71.003 192.627 -8.063 1.00 17.16 216 ARG A O 1
ATOM 1436 N N . ALA A 1 196 ? -71.897 193.212 -10.035 1.00 16.87 217 ALA A N 1
ATOM 1437 C CA . ALA A 1 196 ? -72.960 193.985 -9.458 1.00 17.29 217 ALA A CA 1
ATOM 1438 C C . ALA A 1 196 ? -74.116 193.124 -8.898 1.00 16.96 217 ALA A C 1
ATOM 1439 O O . ALA A 1 196 ? -74.983 193.681 -8.240 1.00 18.24 217 ALA A O 1
ATOM 1441 N N . ALA A 1 197 ? -74.123 191.817 -9.141 1.00 15.58 218 ALA A N 1
ATOM 1442 C CA . ALA A 1 197 ? -75.022 190.899 -8.560 1.00 15.49 218 ALA A CA 1
ATOM 1443 C C . ALA A 1 197 ? -74.557 190.355 -7.191 1.00 16.48 218 ALA A C 1
ATOM 1444 O O . ALA A 1 197 ? -75.342 189.736 -6.497 1.00 16.61 218 ALA A O 1
ATOM 1446 N N . VAL A 1 198 ? -73.315 190.544 -6.801 1.00 17.24 219 VAL A N 1
ATOM 1447 C CA . VAL A 1 198 ? -72.845 189.986 -5.542 1.00 17.74 219 VAL A CA 1
ATOM 1448 C C . VAL A 1 198 ? -73.667 190.469 -4.278 1.00 18.51 219 VAL A C 1
ATOM 1449 O O . VAL A 1 198 ? -74.077 189.627 -3.495 1.00 18.13 219 VAL A O 1
ATOM 1453 N N . PRO A 1 199 ? -73.949 191.776 -4.136 1.00 18.60 220 PRO A N 1
ATOM 1454 C CA . PRO A 1 199 ? -74.720 192.224 -2.980 1.00 19.90 220 PRO A CA 1
ATOM 1455 C C . PRO A 1 199 ? -76.070 191.554 -2.863 1.00 18.91 220 PRO A C 1
ATOM 1456 O O . PRO A 1 199 ? -76.448 191.135 -1.758 1.00 17.37 220 PRO A O 1
ATOM 1460 N N . HIS A 1 200 ? -76.794 191.452 -3.970 1.00 18.34 221 HIS A N 1
ATOM 1461 C CA . HIS A 1 200 ? -78.130 190.786 -3.917 1.00 18.02 221 HIS A CA 1
ATOM 1462 C C . HIS A 1 200 ? -78.006 189.277 -3.607 1.00 17.67 221 HIS A C 1
ATOM 1463 O O . HIS A 1 200 ? -78.851 188.691 -2.924 1.00 16.27 221 HIS A O 1
ATOM 1470 N N . TRP A 1 201 ? -76.984 188.649 -4.158 1.00 16.63 222 TRP A N 1
ATOM 1471 C CA . TRP A 1 201 ? -76.730 187.238 -3.918 1.00 17.37 222 TRP A CA 1
ATOM 1472 C C . TRP A 1 201 ? -76.429 186.976 -2.432 1.00 17.98 222 TRP A C 1
ATOM 1473 O O . TRP A 1 201 ? -77.032 186.097 -1.813 1.00 18.75 222 TRP A O 1
ATOM 1484 N N . LEU A 1 202 ? -75.552 187.792 -1.866 1.00 17.88 223 LEU A N 1
ATOM 1485 C CA . LEU A 1 202 ? -75.305 187.725 -0.417 1.00 19.11 223 LEU A CA 1
ATOM 1486 C C . LEU A 1 202 ? -76.571 187.975 0.432 1.00 19.32 223 LEU A C 1
ATOM 1487 O O . LEU A 1 202 ? -76.840 187.259 1.387 1.00 18.83 223 LEU A O 1
ATOM 1492 N N . ALA A 1 203 ? -77.344 188.969 0.043 1.00 18.45 224 ALA A N 1
ATOM 1493 C CA . ALA A 1 203 ? -78.563 189.324 0.800 1.00 18.80 224 ALA A CA 1
ATOM 1494 C C . ALA A 1 203 ? -79.612 188.241 0.749 1.00 18.38 224 ALA A C 1
ATOM 1495 O O . ALA A 1 203 ? -80.271 187.971 1.762 1.00 17.90 224 ALA A O 1
ATOM 1497 N N . LYS A 1 204 ? -79.758 187.608 -0.416 1.00 17.93 225 LYS A N 1
ATOM 1498 C CA . LYS A 1 204 ? -80.726 186.531 -0.575 1.00 19.31 225 LYS A CA 1
ATOM 1499 C C . LYS A 1 204 ? -80.384 185.360 0.377 1.00 20.29 225 LYS A C 1
ATOM 1500 O O . LYS A 1 204 ? -81.251 184.807 1.076 1.00 20.64 225 LYS A O 1
ATOM 1506 N N . ARG A 1 205 ? -79.104 184.987 0.390 1.00 20.58 226 ARG A N 1
ATOM 1507 C CA . ARG A 1 205 ? -78.638 183.872 1.223 1.00 20.95 226 ARG A CA 1
ATOM 1508 C C . ARG A 1 205 ? -78.822 184.167 2.692 1.00 20.85 226 ARG A C 1
ATOM 1509 O O . ARG A 1 205 ? -79.197 183.269 3.455 1.00 21.23 226 ARG A O 1
ATOM 1517 N N . ALA A 1 206 ? -78.524 185.396 3.110 1.00 20.44 227 ALA A N 1
ATOM 1518 C CA . ALA A 1 206 ? -78.714 185.760 4.506 1.00 21.72 227 ALA A CA 1
ATOM 1519 C C . ALA A 1 206 ? -80.201 185.766 4.907 1.00 22.45 227 ALA A C 1
ATOM 1520 O O . ALA A 1 206 ? -80.534 185.448 6.033 1.00 22.42 227 ALA A O 1
ATOM 1522 N N . LEU A 1 207 ? -81.066 186.185 3.988 1.00 22.04 228 LEU A N 1
ATOM 1523 C CA . LEU A 1 207 ? -82.491 186.195 4.225 1.00 23.15 228 LEU A CA 1
ATOM 1524 C C . LEU A 1 207 ? -83.077 184.813 4.348 1.00 23.25 228 LEU A C 1
ATOM 1525 O O . LEU A 1 207 ? -83.962 184.580 5.180 1.00 24.65 228 LEU A O 1
ATOM 1530 N N . ILE A 1 208 ? -82.630 183.901 3.502 1.00 22.72 229 ILE A N 1
ATOM 1531 C CA . ILE A 1 208 ? -83.041 182.513 3.604 1.00 23.58 229 ILE A CA 1
ATOM 1532 C C . ILE A 1 208 ? -82.686 181.910 4.984 1.00 24.84 229 ILE A C 1
ATOM 1533 O O . ILE A 1 208 ? -83.513 181.219 5.591 1.00 23.37 229 ILE A O 1
ATOM 1538 N N . LEU A 1 209 ? -81.485 182.174 5.448 1.00 26.32 230 LEU A N 1
ATOM 1539 C CA . LEU A 1 209 ? -81.080 181.785 6.797 1.00 29.61 230 LEU A CA 1
ATOM 1540 C C . LEU A 1 209 ? -82.044 182.365 7.863 1.00 29.43 230 LEU A C 1
ATOM 1541 O O . LEU A 1 209 ? -82.512 181.639 8.751 1.00 28.33 230 LEU A O 1
ATOM 1546 N N . LEU A 1 210 ? -82.319 183.657 7.757 1.00 27.80 231 LEU A N 1
ATOM 1547 C CA . LEU A 1 210 ? -83.185 184.306 8.721 1.00 28.14 231 LEU A CA 1
ATOM 1548 C C . LEU A 1 210 ? -84.615 183.742 8.669 1.00 27.81 231 LEU A C 1
ATOM 1549 O O . LEU A 1 210 ? -85.218 183.452 9.730 1.00 27.96 231 LEU A O 1
ATOM 1554 N N . ILE A 1 211 ? -85.145 183.537 7.476 1.00 25.45 232 ILE A N 1
ATOM 1555 C CA . ILE A 1 211 ? -86.468 182.974 7.313 1.00 27.84 232 ILE A CA 1
ATOM 1556 C C . ILE A 1 211 ? -86.562 181.593 7.951 1.00 30.96 232 ILE A C 1
ATOM 1557 O O . ILE A 1 211 ? -87.569 181.274 8.651 1.00 32.00 232 ILE A O 1
ATOM 1562 N N . ASN A 1 212 ? -85.524 180.789 7.754 1.00 32.07 233 ASN A N 1
ATOM 1563 C CA . ASN A 1 212 ? -85.528 179.440 8.305 1.00 35.64 233 ASN A CA 1
ATOM 1564 C C . ASN A 1 212 ? -85.719 179.485 9.805 1.00 39.39 233 ASN A C 1
ATOM 1565 O O . ASN A 1 212 ? -86.644 178.789 10.347 1.00 44.24 233 ASN A O 1
ATOM 1570 N N . HIS A 1 213 ? -84.871 180.302 10.459 1.00 40.19 234 HIS A N 1
ATOM 1571 C CA . HIS A 1 213 ? -84.907 180.544 11.916 1.00 39.64 234 HIS A CA 1
ATOM 1572 C C . HIS A 1 213 ? -86.226 181.067 12.452 1.00 36.58 234 HIS A C 1
ATOM 1573 O O . HIS A 1 213 ? -86.517 180.851 13.616 1.00 38.53 234 HIS A O 1
ATOM 1580 N N . GLY A 1 214 ? -86.946 181.837 11.658 1.00 31.88 235 GLY A N 1
ATOM 1581 C CA . GLY A 1 214 ? -88.268 182.286 11.985 1.00 31.00 235 GLY A CA 1
ATOM 1582 C C . GLY A 1 214 ? -89.349 181.224 11.830 1.00 30.28 235 GLY A C 1
ATOM 1583 O O . GLY A 1 214 ? -90.178 181.039 12.714 1.00 29.42 235 GLY A O 1
ATOM 1584 N N . LEU A 1 215 ? -89.320 180.486 10.723 1.00 28.04 236 LEU A N 1
ATOM 1585 C CA . LEU A 1 215 ? -90.426 179.633 10.400 1.00 27.50 236 LEU A CA 1
ATOM 1586 C C . LEU A 1 215 ? -90.648 178.546 11.454 1.00 28.10 236 LEU A C 1
ATOM 1587 O O . LEU A 1 215 ? -91.778 178.332 11.903 1.00 27.53 236 LEU A O 1
ATOM 1592 N N . GLU A 1 216 ? -89.576 177.927 11.913 1.00 28.48 237 GLU A N 1
ATOM 1593 C CA . GLU A 1 216 ? -89.705 176.885 12.923 1.00 30.22 237 GLU A CA 1
ATOM 1594 C C . GLU A 1 216 ? -90.413 177.322 14.217 1.00 29.76 237 GLU A C 1
ATOM 1595 O O . GLU A 1 216 ? -91.277 176.608 14.778 1.00 28.94 237 GLU A O 1
ATOM 1601 N N . ARG A 1 217 ? -90.032 178.496 14.703 1.00 28.30 238 ARG A N 1
ATOM 1602 C CA . ARG A 1 217 ? -90.591 178.950 15.951 1.00 28.74 238 ARG A CA 1
ATOM 1603 C C . ARG A 1 217 ? -92.088 179.262 15.833 1.00 28.38 238 ARG A C 1
ATOM 1604 O O . ARG A 1 217 ? -92.832 179.039 16.794 1.00 29.50 238 ARG A O 1
ATOM 1612 N N . PHE A 1 218 ? -92.529 179.765 14.676 1.00 27.09 239 PHE A N 1
ATOM 1613 C CA . PHE A 1 218 ? -93.946 180.066 14.454 1.00 27.49 239 PHE A CA 1
ATOM 1614 C C . PHE A 1 218 ? -94.755 178.808 14.094 1.00 28.04 239 PHE A C 1
ATOM 1615 O O . PHE A 1 218 ? -95.941 178.714 14.393 1.00 28.80 239 PHE A O 1
ATOM 1623 N N . MET A 1 219 ? -94.113 177.850 13.467 1.00 28.20 240 MET A N 1
ATOM 1624 C CA . MET A 1 219 ? -94.770 176.649 13.022 1.00 28.87 240 MET A CA 1
ATOM 1625 C C . MET A 1 219 ? -94.932 175.665 14.189 1.00 29.73 240 MET A C 1
ATOM 1626 O O . MET A 1 219 ? -95.996 175.047 14.322 1.00 30.61 240 MET A O 1
ATOM 1631 N N . ILE A 1 220 ? -93.903 175.519 15.022 1.00 29.21 241 ILE A N 1
ATOM 1632 C CA . ILE A 1 220 ? -93.872 174.518 16.046 1.00 29.92 241 ILE A CA 1
ATOM 1633 C C . ILE A 1 220 ? -94.252 175.048 17.438 1.00 30.58 241 ILE A C 1
ATOM 1634 O O . ILE A 1 220 ? -94.976 174.369 18.185 1.00 30.94 241 ILE A O 1
ATOM 1639 N N . GLY A 1 221 ? -93.764 176.252 17.770 1.00 29.95 242 GLY A N 1
ATOM 1640 C CA . GLY A 1 221 ? -93.926 176.823 19.107 1.00 31.33 242 GLY A CA 1
ATOM 1641 C C . GLY A 1 221 ? -92.708 176.477 19.982 1.00 31.80 242 GLY A C 1
ATOM 1642 O O . GLY A 1 221 ? -92.139 175.399 19.848 1.00 31.39 242 GLY A O 1
ATOM 1643 N N . VAL A 1 222 ? -92.289 177.426 20.832 1.00 21.79 243 VAL A N 1
ATOM 1644 C CA . VAL A 1 222 ? -91.107 177.240 21.690 1.00 21.91 243 VAL A CA 1
ATOM 1645 C C . VAL A 1 222 ? -91.675 176.830 23.051 1.00 21.12 243 VAL A C 1
ATOM 1646 O O . VAL A 1 222 ? -92.297 177.629 23.666 1.00 19.89 243 VAL A O 1
ATOM 1650 N N . PRO A 1 223 ? -91.539 175.553 23.435 1.00 21.50 244 PRO A N 1
ATOM 1651 C CA . PRO A 1 223 ? -92.181 175.082 24.641 1.00 21.63 244 PRO A CA 1
ATOM 1652 C C . PRO A 1 223 ? -91.466 175.550 25.925 1.00 21.78 244 PRO A C 1
ATOM 1653 O O . PRO A 1 223 ? -90.264 175.570 25.980 1.00 21.61 244 PRO A O 1
ATOM 1657 N N . THR A 1 224 ? -92.258 175.970 26.917 1.00 21.66 245 THR A N 1
ATOM 1658 C CA . THR A 1 224 ? -91.720 176.318 28.254 1.00 22.09 245 THR A CA 1
ATOM 1659 C C . THR A 1 224 ? -92.513 175.518 29.316 1.00 22.00 245 THR A C 1
ATOM 1660 O O . THR A 1 224 ? -93.736 175.331 29.194 1.00 21.47 245 THR A O 1
ATOM 1664 N N . LEU A 1 225 ? -91.792 175.076 30.326 1.00 22.62 246 LEU A N 1
ATOM 1665 C CA . LEU A 1 225 ? -92.362 174.306 31.425 1.00 23.42 246 LEU A CA 1
ATOM 1666 C C . LEU A 1 225 ? -91.810 174.966 32.666 1.00 23.83 246 LEU A C 1
ATOM 1667 O O . LEU A 1 225 ? -90.604 175.031 32.820 1.00 23.83 246 LEU A O 1
ATOM 1672 N N . THR A 1 226 ? -92.715 175.465 33.501 1.00 24.51 247 THR A N 1
ATOM 1673 C CA . THR A 1 226 ? -92.382 176.088 34.788 1.00 25.56 247 THR A CA 1
ATOM 1674 C C . THR A 1 226 ? -92.739 175.071 35.908 1.00 26.84 247 THR A C 1
ATOM 1675 O O . THR A 1 226 ? -93.889 174.571 35.964 1.00 25.77 247 THR A O 1
ATOM 1679 N N . ILE A 1 227 ? -91.734 174.772 36.751 1.00 28.03 248 ILE A N 1
ATOM 1680 C CA . ILE A 1 227 ? -91.829 173.690 37.735 1.00 29.89 248 ILE A CA 1
ATOM 1681 C C . ILE A 1 227 ? -91.455 174.223 39.130 1.00 31.65 248 ILE A C 1
ATOM 1682 O O . ILE A 1 227 ? -90.794 175.246 39.211 1.00 29.65 248 ILE A O 1
ATOM 1687 N N . PRO A 1 228 ? -91.880 173.524 40.218 1.00 34.80 249 PRO A N 1
ATOM 1688 C CA . PRO A 1 228 ? -91.548 174.036 41.563 1.00 38.00 249 PRO A CA 1
ATOM 1689 C C . PRO A 1 228 ? -90.041 174.157 41.803 1.00 40.99 249 PRO A C 1
ATOM 1690 O O . PRO A 1 228 ? -89.280 173.287 41.335 1.00 40.50 249 PRO A O 1
ATOM 1694 N N . LYS A 1 229 ? -89.635 175.239 42.515 1.00 45.39 250 LYS A N 1
ATOM 1695 C CA . LYS A 1 229 ? -88.228 175.507 42.982 1.00 47.46 250 LYS A CA 1
ATOM 1696 C C . LYS A 1 229 ? -87.645 174.266 43.640 1.00 50.89 250 LYS A C 1
ATOM 1697 O O . LYS A 1 229 ? -86.452 174.004 43.511 1.00 53.64 250 LYS A O 1
ATOM 1699 N N . SER A 1 230 ? -88.496 173.488 44.326 1.00 54.22 251 SER A N 1
ATOM 1700 C CA . SER A 1 230 ? -88.193 172.093 44.766 1.00 55.95 251 SER A CA 1
ATOM 1701 C C . SER A 1 230 ? -87.333 171.197 43.820 1.00 58.37 251 SER A C 1
ATOM 1702 O O . SER A 1 230 ? -86.440 170.457 44.292 1.00 59.87 251 SER A O 1
ATOM 1705 N N . VAL A 1 231 ? -87.646 171.240 42.505 1.00 57.31 252 VAL A N 1
ATOM 1706 C CA . VAL A 1 231 ? -87.143 170.292 41.476 1.00 57.43 252 VAL A CA 1
ATOM 1707 C C . VAL A 1 231 ? -85.853 170.840 40.868 1.00 57.74 252 VAL A C 1
ATOM 1708 O O . VAL A 1 231 ? -84.814 170.178 40.934 1.00 60.07 252 VAL A O 1
ATOM 1712 N N . TRP A 1 238 ? -87.454 165.472 37.095 1.00 55.62 259 TRP A N 1
ATOM 1713 C CA . TRP A 1 238 ? -86.742 166.347 36.144 1.00 54.89 259 TRP A CA 1
ATOM 1714 C C . TRP A 1 238 ? -86.538 165.748 34.719 1.00 54.51 259 TRP A C 1
ATOM 1715 O O . TRP A 1 238 ? -86.651 166.456 33.720 1.00 50.57 259 TRP A O 1
ATOM 1726 N N . GLU A 1 239 ? -86.204 164.461 34.658 1.00 56.57 260 GLU A N 1
ATOM 1727 C CA . GLU A 1 239 ? -86.224 163.695 33.401 1.00 57.41 260 GLU A CA 1
ATOM 1728 C C . GLU A 1 239 ? -87.581 163.796 32.731 1.00 53.20 260 GLU A C 1
ATOM 1729 O O . GLU A 1 239 ? -87.663 163.918 31.491 1.00 50.56 260 GLU A O 1
ATOM 1735 N N . ALA A 1 240 ? -88.631 163.729 33.556 1.00 48.64 261 ALA A N 1
ATOM 1736 C CA . ALA A 1 240 ? -89.973 163.872 33.050 1.00 45.24 261 ALA A CA 1
ATOM 1737 C C . ALA A 1 240 ? -90.171 165.285 32.454 1.00 41.23 261 ALA A C 1
ATOM 1738 O O . ALA A 1 240 ? -90.833 165.411 31.441 1.00 38.13 261 ALA A O 1
ATOM 1740 N N . ALA A 1 241 ? -89.594 166.323 33.074 1.00 39.36 262 ALA A N 1
ATOM 1741 C CA . ALA A 1 241 ? -89.710 167.690 32.540 1.00 37.10 262 ALA A CA 1
ATOM 1742 C C . ALA A 1 241 ? -89.042 167.849 31.137 1.00 36.29 262 ALA A C 1
ATOM 1743 O O . ALA A 1 241 ? -89.660 168.352 30.195 1.00 34.19 262 ALA A O 1
ATOM 1745 N N . LYS A 1 242 ? -87.804 167.394 31.037 1.00 35.83 263 LYS A N 1
ATOM 1746 C CA . LYS A 1 242 ? -87.085 167.335 29.769 1.00 36.28 263 LYS A CA 1
ATOM 1747 C C . LYS A 1 242 ? -87.853 166.521 28.703 1.00 35.65 263 LYS A C 1
ATOM 1748 O O . LYS A 1 242 ? -87.940 166.957 27.545 1.00 35.32 263 LYS A O 1
ATOM 1750 N N . GLU A 1 243 ? -88.468 165.408 29.090 1.00 35.70 264 GLU A N 1
ATOM 1751 C CA . GLU A 1 243 ? -89.268 164.639 28.134 1.00 36.39 264 GLU A CA 1
ATOM 1752 C C . GLU A 1 243 ? -90.550 165.328 27.664 1.00 33.92 264 GLU A C 1
ATOM 1753 O O . GLU A 1 243 ? -90.958 165.133 26.532 1.00 34.36 264 GLU A O 1
ATOM 1759 N N . ILE A 1 244 ? -91.168 166.120 28.525 1.00 31.85 265 ILE A N 1
ATOM 1760 C CA . ILE A 1 244 ? -92.338 166.867 28.153 1.00 30.38 265 ILE A CA 1
ATOM 1761 C C . ILE A 1 244 ? -92.024 167.875 27.035 1.00 29.47 265 ILE A C 1
ATOM 1762 O O . ILE A 1 244 ? -92.767 167.953 26.047 1.00 27.36 265 ILE A O 1
ATOM 1767 N N . VAL A 1 245 ? -90.947 168.646 27.218 1.00 29.63 266 VAL A N 1
ATOM 1768 C CA . VAL A 1 245 ? -90.603 169.671 26.245 1.00 29.88 266 VAL A CA 1
ATOM 1769 C C . VAL A 1 245 ? -90.131 169.053 24.939 1.00 29.75 266 VAL A C 1
ATOM 1770 O O . VAL A 1 245 ? -90.544 169.500 23.880 1.00 29.05 266 VAL A O 1
ATOM 1774 N N . LYS A 1 246 ? -89.335 167.988 25.023 1.00 30.98 267 LYS A N 1
ATOM 1775 C CA . LYS A 1 246 ? -88.900 167.242 23.856 1.00 32.00 267 LYS A CA 1
ATOM 1776 C C . LYS A 1 246 ? -90.087 166.674 23.070 1.00 30.69 267 LYS A C 1
ATOM 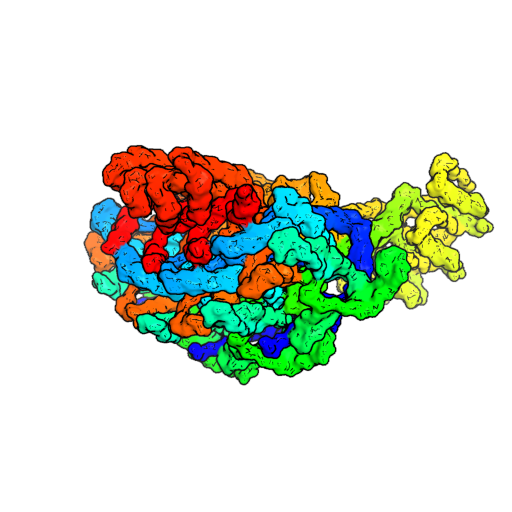1777 O O . LYS A 1 246 ? -90.151 166.838 21.855 1.00 30.36 267 LYS A O 1
ATOM 1783 N N . ASN A 1 247 ? -91.005 166.012 23.761 1.00 29.57 268 ASN A N 1
ATOM 1784 C CA . ASN A 1 247 ? -92.153 165.414 23.136 1.00 29.26 268 ASN A CA 1
ATOM 1785 C C . ASN A 1 247 ? -93.136 166.438 22.527 1.00 28.01 268 ASN A C 1
ATOM 1786 O O . ASN A 1 247 ? -93.837 166.107 21.537 1.00 27.80 268 ASN A O 1
ATOM 1791 N N . PHE A 1 248 ? -93.206 167.641 23.086 1.00 26.42 269 PHE A N 1
ATOM 1792 C CA . PHE A 1 248 ? -94.063 168.656 22.517 1.00 25.52 269 PHE A CA 1
ATOM 1793 C C . PHE A 1 248 ? -93.600 168.947 21.087 1.00 26.22 269 PHE A C 1
ATOM 1794 O O . PHE A 1 248 ? -94.425 169.094 20.204 1.00 26.11 269 PHE A O 1
ATOM 1802 N N . VAL A 1 249 ? -92.285 169.055 20.896 1.00 26.93 270 VAL A N 1
ATOM 1803 C CA . VAL A 1 249 ? -91.692 169.328 19.599 1.00 27.75 270 VAL A CA 1
ATOM 1804 C C . VAL A 1 249 ? -91.866 168.085 18.685 1.00 29.25 270 VAL A C 1
ATOM 1805 O O . VAL A 1 249 ? -92.466 168.193 17.626 1.00 29.57 270 VAL A O 1
ATOM 1809 N N . GLN A 1 250 ? -91.424 166.923 19.133 1.00 30.10 271 GLN A N 1
ATOM 1810 C CA . GLN A 1 250 ? -91.282 165.770 18.261 1.00 31.62 271 GLN A CA 1
ATOM 1811 C C . GLN A 1 250 ? -92.550 164.884 18.162 1.00 31.39 271 GLN A C 1
ATOM 1812 O O . GLN A 1 250 ? -92.752 164.246 17.145 1.00 32.13 271 GLN A O 1
ATOM 1818 N N . LYS A 1 251 ? -93.384 164.836 19.188 1.00 29.94 272 LYS A N 1
ATOM 1819 C CA . LYS A 1 251 ? -94.445 163.856 19.246 1.00 30.41 272 LYS A CA 1
ATOM 1820 C C . LYS A 1 251 ? -95.698 164.579 19.765 1.00 29.48 272 LYS A C 1
ATOM 1821 O O . LYS A 1 251 ? -96.182 164.312 20.841 1.00 29.46 272 LYS A O 1
ATOM 1823 N N . PRO A 1 252 ? -96.204 165.546 19.003 1.00 29.37 273 PRO A N 1
ATOM 1824 C CA . PRO A 1 252 ? -97.356 166.348 19.452 1.00 29.09 273 PRO A CA 1
ATOM 1825 C C . PRO A 1 252 ? -98.640 165.540 19.709 1.00 30.16 273 PRO A C 1
ATOM 1826 O O . PRO A 1 252 ? -99.496 165.984 20.506 1.00 30.16 273 PRO A O 1
ATOM 1830 N N . ARG A 1 253 ? -98.738 164.363 19.107 1.00 31.83 274 ARG A N 1
ATOM 1831 C CA . ARG A 1 253 ? -99.860 163.446 19.378 1.00 33.17 274 ARG A CA 1
ATOM 1832 C C . ARG A 1 253 ? -99.810 162.800 20.764 1.00 33.55 274 ARG A C 1
ATOM 1833 O O . ARG A 1 253 ? -100.794 162.212 21.183 1.00 33.45 274 ARG A O 1
ATOM 1841 N N . HIS A 1 254 ? -98.668 162.870 21.447 1.00 34.33 275 HIS A N 1
ATOM 1842 C CA . HIS A 1 254 ? -98.504 162.163 22.686 1.00 35.39 275 HIS A CA 1
ATOM 1843 C C . HIS A 1 254 ? -99.249 162.868 23.831 1.00 35.24 275 HIS A C 1
ATOM 1844 O O . HIS A 1 254 ? -99.832 162.234 24.694 1.00 37.68 275 HIS A O 1
ATOM 1851 N N . GLY A 1 255 ? -99.228 164.163 23.895 1.00 34.08 276 GLY A N 1
ATOM 1852 C CA . GLY A 1 255 ? -100.059 164.770 24.946 1.00 34.34 276 GLY A CA 1
ATOM 1853 C C . GLY A 1 255 ? -99.445 164.749 26.362 1.00 33.12 276 GLY A C 1
ATOM 1854 O O . GLY A 1 255 ? -98.609 163.904 26.693 1.00 34.58 276 GLY A O 1
ATOM 1855 N N . ILE A 1 256 ? -99.860 165.711 27.168 1.00 30.45 277 ILE A N 1
ATOM 1856 C CA . ILE A 1 256 ? -99.023 166.233 28.248 1.00 29.11 277 ILE A CA 1
ATOM 1857 C C . ILE A 1 256 ? -99.825 166.060 29.541 1.00 28.58 277 ILE A C 1
ATOM 1858 O O . ILE A 1 256 ? -100.891 166.638 29.690 1.00 27.65 277 ILE A O 1
ATOM 1863 N N . ILE A 1 257 ? -99.358 165.196 30.427 1.00 28.76 278 ILE A N 1
ATOM 1864 C CA . ILE A 1 257 ? -99.977 165.009 31.757 1.00 29.39 278 ILE A CA 1
ATOM 1865 C C . ILE A 1 257 ? -99.125 165.747 32.827 1.00 28.93 278 ILE A C 1
ATOM 1866 O O . ILE A 1 257 ? -97.956 165.436 32.964 1.00 28.25 278 ILE A O 1
ATOM 1871 N N . LEU A 1 258 ? -99.725 166.684 33.551 1.00 28.63 279 LEU A N 1
ATOM 1872 C CA . LEU A 1 258 ? -98.989 167.603 34.429 1.00 29.16 279 LEU A CA 1
ATOM 1873 C C . LEU A 1 258 ? -99.531 167.547 35.836 1.00 29.60 279 LEU A C 1
ATOM 1874 O O . LEU A 1 258 ? -100.733 167.673 36.001 1.00 29.08 279 LEU A O 1
ATOM 1879 N N . PRO A 1 259 ? -98.653 167.501 36.855 1.00 30.09 280 PRO A N 1
ATOM 1880 C CA . PRO A 1 259 ? -99.163 167.827 38.179 1.00 30.77 280 PRO A CA 1
ATOM 1881 C C . PRO A 1 259 ? -99.661 169.238 38.251 1.00 29.99 280 PRO A C 1
ATOM 1882 O O . PRO A 1 259 ? -99.278 170.067 37.419 1.00 28.88 280 PRO A O 1
ATOM 1886 N N . ASP A 1 260 ? -100.532 169.522 39.223 1.00 31.29 281 ASP A N 1
ATOM 1887 C CA . ASP A 1 260 ? -101.153 170.835 39.314 1.00 31.57 281 ASP A CA 1
ATOM 1888 C C . ASP A 1 260 ? -100.248 171.997 39.683 1.00 31.15 281 ASP A C 1
ATOM 1889 O O . ASP A 1 260 ? -100.666 173.120 39.599 1.00 31.56 281 ASP A O 1
ATOM 1894 N N . ASP A 1 261 ? -99.012 171.757 40.071 1.00 31.70 282 ASP A N 1
ATOM 1895 C CA . ASP A 1 261 ? -98.018 172.838 40.271 1.00 31.72 282 ASP A CA 1
ATOM 1896 C C . ASP A 1 261 ? -96.952 172.901 39.151 1.00 30.51 282 ASP A C 1
ATOM 1897 O O . ASP A 1 261 ? -95.924 173.502 39.332 1.00 30.30 282 ASP A O 1
ATOM 1902 N N . TRP A 1 262 ? -97.193 172.231 38.026 1.00 29.60 283 TRP A N 1
ATOM 1903 C CA . TRP A 1 262 ? -96.368 172.390 36.835 1.00 28.64 283 TRP A CA 1
ATOM 1904 C C . TRP A 1 262 ? -97.237 173.103 35.779 1.00 27.82 283 TRP A C 1
ATOM 1905 O O . TRP A 1 262 ? -98.472 172.800 35.665 1.00 28.83 283 TRP A O 1
ATOM 1916 N N . LYS A 1 263 ? -96.637 174.057 35.062 1.00 25.74 284 LYS A N 1
ATOM 1917 C CA . LYS A 1 263 ? -97.378 174.851 34.076 1.00 25.36 284 LYS A CA 1
ATOM 1918 C C . LYS A 1 263 ? -96.643 174.822 32.739 1.00 24.57 284 LYS A C 1
ATOM 1919 O O . LYS A 1 263 ? -95.438 175.152 32.681 1.00 23.71 284 LYS A O 1
ATOM 1921 N N . PHE A 1 264 ? -97.386 174.445 31.702 1.00 24.79 285 PHE A N 1
ATOM 1922 C CA . PHE A 1 264 ? -96.834 174.292 30.332 1.00 24.62 285 PHE A CA 1
ATOM 1923 C C . PHE A 1 264 ? -97.371 175.456 29.510 1.00 24.94 285 PHE A C 1
ATOM 1924 O O . PHE A 1 264 ? -98.547 175.743 29.558 1.00 24.27 285 PHE A O 1
ATOM 1932 N N . ASP A 1 265 ? -96.490 176.157 28.809 1.00 26.79 286 ASP A N 1
ATOM 1933 C CA . ASP A 1 265 ? -96.920 177.122 27.789 1.00 28.03 286 ASP A CA 1
ATOM 1934 C C . ASP A 1 265 ? -95.909 177.244 26.658 1.00 27.48 286 ASP A C 1
ATOM 1935 O O . ASP A 1 265 ? -94.700 177.062 26.859 1.00 29.15 286 ASP A O 1
ATOM 1940 N N . THR A 1 266 ? -96.369 177.577 25.455 1.00 25.86 287 THR A N 1
ATOM 1941 C CA . THR A 1 266 ? -95.360 178.000 24.493 1.00 24.71 287 THR A CA 1
ATOM 1942 C C . THR A 1 266 ? -95.057 179.520 24.683 1.00 23.61 287 THR A C 1
ATOM 1943 O O . THR A 1 266 ? -95.919 180.285 25.169 1.00 22.82 287 THR A O 1
ATOM 1947 N N . VAL A 1 267 ? -93.888 179.957 24.242 1.00 22.58 288 VAL A N 1
ATOM 1948 C CA . VAL A 1 267 ? -93.534 181.375 24.280 1.00 22.08 288 VAL A CA 1
ATOM 1949 C C . VAL A 1 267 ? -94.513 182.221 23.424 1.00 21.45 288 VAL A C 1
ATOM 1950 O O . VAL A 1 267 ? -94.788 181.899 22.223 1.00 21.58 288 VAL A O 1
ATOM 1954 N N . ASP A 1 268 ? -95.056 183.277 24.014 1.00 37.42 289 ASP A N 1
ATOM 1955 C CA . ASP A 1 268 ? -95.893 184.188 23.257 1.00 36.78 289 ASP A CA 1
ATOM 1956 C C . ASP A 1 268 ? -95.001 185.119 22.402 1.00 35.80 289 ASP A C 1
ATOM 1957 O O . ASP A 1 268 ? -94.379 186.040 22.916 1.00 36.22 289 ASP A O 1
ATOM 1962 N N . LEU A 1 269 ? -94.966 184.888 21.116 1.00 34.71 290 LEU A N 1
ATOM 1963 C CA . LEU A 1 269 ? -94.189 185.760 20.218 1.00 34.29 290 LEU A CA 1
ATOM 1964 C C . LEU A 1 269 ? -94.941 187.092 19.919 1.00 34.67 290 LEU A C 1
ATOM 1965 O O . LEU A 1 269 ? -94.344 188.004 19.400 1.00 33.28 290 LEU A O 1
ATOM 1970 N N . LYS A 1 270 ? -96.239 187.153 20.231 1.00 36.17 291 LYS A N 1
ATOM 1971 C CA . LYS A 1 270 ? -97.076 188.371 20.244 1.00 38.31 291 LYS A CA 1
ATOM 1972 C C . LYS A 1 270 ? -97.458 188.970 18.852 1.00 38.51 291 LYS A C 1
ATOM 1973 O O . LYS A 1 270 ? -98.300 189.829 18.800 1.00 40.48 291 LYS A O 1
ATOM 1979 N N . SER A 1 271 ? -96.921 188.467 17.767 1.00 39.72 292 SER A N 1
ATOM 1980 C CA . SER A 1 271 ? -97.184 188.973 16.402 1.00 40.30 292 SER A CA 1
ATOM 1981 C C . SER A 1 271 ? -97.345 187.751 15.512 1.00 40.48 292 SER A C 1
ATOM 1982 O O . SER A 1 271 ? -97.005 186.634 15.937 1.00 40.79 292 SER A O 1
ATOM 1984 N N . ALA A 1 272 ? -97.927 187.936 14.322 1.00 38.85 293 ALA A N 1
ATOM 1985 C CA . ALA A 1 272 ? -97.853 186.899 13.296 1.00 38.31 293 ALA A CA 1
ATOM 1986 C C . ALA A 1 272 ? -96.431 186.987 12.728 1.00 36.14 293 ALA A C 1
ATOM 1987 O O . ALA A 1 272 ? -95.735 187.993 12.880 1.00 35.97 293 ALA A O 1
ATOM 1989 N N . MET A 1 273 ? -95.987 185.912 12.126 1.00 35.14 294 MET A N 1
ATOM 1990 C CA . MET A 1 273 ? -94.682 185.929 11.489 1.00 34.76 294 MET A CA 1
ATOM 1991 C C . MET A 1 273 ? -94.652 186.998 10.395 1.00 33.39 294 MET A C 1
ATOM 1992 O O . MET A 1 273 ? -95.592 187.096 9.633 1.00 31.64 294 MET A O 1
ATOM 1997 N N . PRO A 1 274 ? -93.602 187.826 10.343 1.00 32.84 295 PRO A N 1
ATOM 1998 C CA . PRO A 1 274 ? -93.457 188.756 9.200 1.00 31.38 295 PRO A CA 1
ATOM 1999 C C . PRO A 1 274 ? -93.412 187.986 7.871 1.00 30.98 295 PRO A C 1
ATOM 2000 O O . PRO A 1 274 ? -92.763 186.926 7.800 1.00 32.18 295 PRO A O 1
ATOM 2004 N N . ASP A 1 275 ? -94.090 188.477 6.845 1.00 29.35 296 ASP A N 1
ATOM 2005 C CA . ASP A 1 275 ? -94.060 187.837 5.538 1.00 28.73 296 ASP A CA 1
ATOM 2006 C C . ASP A 1 275 ? -92.840 188.374 4.742 1.00 26.86 296 ASP A C 1
ATOM 2007 O O . ASP A 1 275 ? -92.884 189.483 4.199 1.00 25.67 296 ASP A O 1
ATOM 2012 N N . ALA A 1 276 ? -91.771 187.590 4.714 1.00 25.95 297 ALA A N 1
ATOM 2013 C CA . ALA A 1 276 ? -90.516 188.039 4.110 1.00 26.14 297 ALA A CA 1
ATOM 2014 C C . ALA A 1 276 ? -90.398 187.654 2.620 1.00 24.11 297 ALA A C 1
ATOM 2015 O O . ALA A 1 276 ? -89.392 187.974 2.019 1.00 23.16 297 ALA A O 1
ATOM 2017 N N . ILE A 1 277 ? -91.390 186.965 2.046 1.00 24.17 298 ILE A N 1
ATOM 2018 C CA . ILE A 1 277 ? -91.284 186.571 0.654 1.00 24.22 298 ILE A CA 1
ATOM 2019 C C . ILE A 1 277 ? -91.086 187.737 -0.329 1.00 22.71 298 ILE A C 1
ATOM 2020 O O . ILE A 1 277 ? -90.200 187.663 -1.196 1.00 20.68 298 ILE A O 1
ATOM 2025 N N . PRO A 1 278 ? -91.882 188.816 -0.188 1.00 23.00 299 PRO A N 1
ATOM 2026 C CA . PRO A 1 278 ? -91.642 189.893 -1.159 1.00 22.47 299 PRO A CA 1
ATOM 2027 C C . PRO A 1 278 ? -90.207 190.517 -1.064 1.00 21.33 299 PRO A C 1
ATOM 2028 O O . PRO A 1 278 ? -89.624 190.834 -2.087 1.00 18.91 299 PRO A O 1
ATOM 2032 N N . TYR A 1 279 ? -89.647 190.634 0.146 1.00 20.71 300 TYR A N 1
ATOM 2033 C CA . TYR A 1 279 ? -88.289 191.141 0.308 1.00 20.60 300 TYR A CA 1
ATOM 2034 C C . TYR A 1 279 ? -87.248 190.133 -0.254 1.00 20.01 300 TYR A C 1
ATOM 2035 O O . TYR A 1 279 ? -86.268 190.518 -0.912 1.00 18.90 300 TYR A O 1
ATOM 2044 N N . LEU A 1 280 ? -87.465 188.840 -0.006 1.00 20.50 301 LEU A N 1
ATOM 2045 C CA . LEU A 1 280 ? -86.631 187.795 -0.592 1.00 20.15 301 LEU A CA 1
ATOM 2046 C C . LEU A 1 280 ? -86.633 187.818 -2.150 1.00 20.02 301 LEU A C 1
ATOM 2047 O O . LEU A 1 280 ? -85.581 187.735 -2.754 1.00 19.38 301 LEU A O 1
ATOM 2052 N N . THR A 1 281 ? -87.807 187.907 -2.758 1.00 20.27 302 THR A N 1
ATOM 2053 C CA . THR A 1 281 ? -87.915 187.915 -4.213 1.00 20.29 302 THR A CA 1
ATOM 2054 C C . THR A 1 281 ? -87.381 189.269 -4.786 1.00 19.37 302 THR A C 1
ATOM 2055 O O . THR A 1 281 ? -86.729 189.242 -5.813 1.00 17.59 302 THR A O 1
ATOM 2059 N N . TYR A 1 282 ? -87.488 190.356 -4.019 1.00 18.39 303 TYR A N 1
ATOM 2060 C CA . TYR A 1 282 ? -86.786 191.614 -4.357 1.00 18.58 303 TYR A CA 1
ATOM 2061 C C . TYR A 1 282 ? -85.275 191.359 -4.547 1.00 17.28 303 TYR A C 1
ATOM 2062 O O . TYR A 1 282 ? -84.699 191.715 -5.592 1.00 17.47 303 TYR A O 1
ATOM 2071 N N . HIS A 1 283 ? -84.642 190.755 -3.563 1.00 16.31 304 HIS A N 1
ATOM 2072 C CA . HIS A 1 283 ? -83.214 190.487 -3.682 1.00 16.45 304 HIS A CA 1
ATOM 2073 C C . HIS A 1 283 ? -82.884 189.439 -4.744 1.00 15.56 304 HIS A C 1
ATOM 2074 O O . HIS A 1 283 ? -81.934 189.603 -5.514 1.00 14.43 304 HIS A O 1
ATOM 2081 N N . ASP A 1 284 ? -83.625 188.337 -4.731 1.00 15.88 305 ASP A N 1
ATOM 2082 C CA . ASP A 1 284 ? -83.385 187.211 -5.636 1.00 15.68 305 ASP A CA 1
ATOM 2083 C C . ASP A 1 284 ? -83.515 187.659 -7.111 1.00 15.42 305 ASP A C 1
ATOM 2084 O O . ASP A 1 284 ? -82.605 187.468 -7.932 1.00 15.35 305 ASP A O 1
ATOM 2089 N N . ALA A 1 285 ? -84.644 188.274 -7.452 1.00 15.98 306 ALA A N 1
ATOM 2090 C CA . ALA A 1 285 ? -84.826 188.771 -8.822 1.00 14.76 306 ALA A CA 1
ATOM 2091 C C . ALA A 1 285 ? -83.822 189.863 -9.127 1.00 13.91 306 ALA A C 1
ATOM 2092 O O . ALA A 1 285 ? -83.448 190.027 -10.281 1.00 13.56 306 ALA A O 1
ATOM 2094 N N . GLY A 1 286 ? -83.344 190.591 -8.127 1.00 13.94 307 GLY A N 1
ATOM 2095 C CA . GLY A 1 286 ? -82.328 191.627 -8.267 1.00 13.84 307 GLY A CA 1
ATOM 2096 C C . GLY A 1 286 ? -81.005 191.131 -8.793 1.00 13.25 307 GLY A C 1
ATOM 2097 O O . GLY A 1 286 ? -80.258 191.901 -9.441 1.00 12.82 307 GLY A O 1
ATOM 2098 N N . ILE A 1 287 ? -80.723 189.862 -8.562 1.00 13.25 308 ILE A N 1
ATOM 2099 C CA . ILE A 1 287 ? -79.551 189.205 -9.088 1.00 13.91 308 ILE A CA 1
ATOM 2100 C C . ILE A 1 287 ? -79.554 189.300 -10.650 1.00 14.63 308 ILE A C 1
ATOM 2101 O O . ILE A 1 287 ? -78.546 189.732 -11.241 1.00 13.73 308 ILE A O 1
ATOM 2106 N N . ALA A 1 288 ? -80.713 188.953 -11.243 1.00 13.69 309 ALA A N 1
ATOM 2107 C CA . ALA A 1 288 ? -80.863 188.984 -12.704 1.00 13.78 309 ALA A CA 1
ATOM 2108 C C . ALA A 1 288 ? -80.943 190.411 -13.220 1.00 13.86 309 ALA A C 1
ATOM 2109 O O . ALA A 1 288 ? -80.367 190.713 -14.308 1.00 13.50 309 ALA A O 1
ATOM 2111 N N . ARG A 1 289 ? -81.607 191.297 -12.486 1.00 13.11 310 ARG A N 1
ATOM 2112 C CA . ARG A 1 289 ? -81.622 192.721 -12.865 1.00 13.68 310 ARG A CA 1
ATOM 2113 C C . ARG A 1 289 ? -80.228 193.269 -13.016 1.00 14.76 310 ARG A C 1
ATOM 2114 O O . ARG A 1 289 ? -79.907 194.033 -13.969 1.00 15.13 310 ARG A O 1
ATOM 2122 N N . ALA A 1 290 ? -79.337 192.836 -12.125 1.00 15.49 311 ALA A N 1
ATOM 2123 C CA . ALA A 1 290 ? -77.961 193.335 -12.077 1.00 16.13 311 ALA A CA 1
ATOM 2124 C C . ALA A 1 290 ? -77.165 192.948 -13.324 1.00 17.48 311 ALA A C 1
ATOM 2125 O O . ALA A 1 290 ? -76.120 193.554 -13.577 1.00 18.00 311 ALA A O 1
ATOM 2127 N N . LEU A 1 291 ? -77.611 191.881 -14.016 1.00 18.27 312 LEU A N 1
ATOM 2128 C CA . LEU A 1 291 ? -77.036 191.460 -15.306 1.00 18.92 312 LEU A CA 1
ATOM 2129 C C . LEU A 1 291 ? -77.654 192.136 -16.526 1.00 18.69 312 LEU A C 1
ATOM 2130 O O . LEU A 1 291 ? -77.283 191.819 -17.651 1.00 19.59 312 LEU A O 1
ATOM 2135 N N . GLY A 1 292 ? -78.597 193.031 -16.332 1.00 16.62 313 GLY A N 1
ATOM 2136 C CA . GLY A 1 292 ? -79.254 193.766 -17.405 1.00 17.05 313 GLY A CA 1
ATOM 2137 C C . GLY A 1 292 ? -80.427 193.001 -17.981 1.00 17.29 313 GLY A C 1
ATOM 2138 O O . GLY A 1 292 ? -80.827 193.277 -19.114 1.00 18.14 313 GLY A O 1
ATOM 2139 N N . ILE A 1 293 ? -80.983 192.020 -17.244 1.00 17.11 314 ILE A N 1
ATOM 2140 C CA . ILE A 1 293 ? -82.198 191.378 -17.668 1.00 16.18 314 ILE A CA 1
ATOM 2141 C C . ILE A 1 293 ? -83.371 192.224 -17.220 1.00 15.72 314 ILE A C 1
ATOM 2142 O O . ILE A 1 293 ? -83.466 192.601 -16.051 1.00 14.29 314 ILE A O 1
ATOM 2147 N N . ASP A 1 294 ? -84.273 192.533 -18.140 1.00 16.29 315 ASP A N 1
ATOM 2148 C CA . ASP A 1 294 ? -85.373 193.453 -17.836 1.00 17.69 315 ASP A CA 1
ATOM 2149 C C . ASP A 1 294 ? -86.759 192.849 -17.726 1.00 16.88 315 ASP A C 1
ATOM 2150 O O . ASP A 1 294 ? -87.746 193.554 -17.812 1.00 16.41 315 ASP A O 1
ATOM 2155 N N . PHE A 1 295 ? -86.815 191.554 -17.523 1.00 16.55 316 PHE A N 1
ATOM 2156 C CA . PHE A 1 295 ? -88.074 190.879 -17.104 1.00 16.39 316 PHE A CA 1
ATOM 2157 C C . PHE A 1 295 ? -87.745 190.094 -15.837 1.00 15.96 316 PHE A C 1
ATOM 2158 O O . PHE A 1 295 ? -86.577 189.694 -15.640 1.00 15.87 316 PHE A O 1
ATOM 2166 N N . ASN A 1 296 ? -88.720 189.979 -14.935 1.00 14.67 317 ASN A N 1
ATOM 2167 C CA . ASN A 1 296 ? -88.527 189.291 -13.646 1.00 14.61 317 ASN A CA 1
ATOM 2168 C C . ASN A 1 296 ? -88.337 187.763 -13.829 1.00 14.75 317 ASN A C 1
ATOM 2169 O O . ASN A 1 296 ? -89.242 187.037 -14.304 1.00 15.58 317 ASN A O 1
ATOM 2174 N N . THR A 1 297 ? -87.137 187.267 -13.494 1.00 13.99 318 THR A N 1
ATOM 2175 C CA . THR A 1 297 ? -86.797 185.898 -13.733 1.00 13.86 318 THR A CA 1
ATOM 2176 C C . THR A 1 297 ? -87.182 184.921 -12.588 1.00 14.45 318 THR A C 1
ATOM 2177 O O . THR A 1 297 ? -86.929 183.731 -12.673 1.00 13.72 318 THR A O 1
ATOM 2181 N N . VAL A 1 298 ? -87.713 185.458 -11.499 1.00 14.76 319 VAL A N 1
ATOM 2182 C CA . VAL A 1 298 ? -88.125 184.633 -10.351 1.00 16.86 319 VAL A CA 1
ATOM 2183 C C . VAL A 1 298 ? -89.651 184.365 -10.330 1.00 17.70 319 VAL A C 1
ATOM 2184 O O . VAL A 1 298 ? -90.087 183.243 -10.175 1.00 18.83 319 VAL A O 1
ATOM 2188 N N . GLN A 1 299 ? -90.420 185.419 -10.553 1.00 17.88 320 GLN A N 1
ATOM 2189 C CA . GLN A 1 299 ? -91.860 185.324 -10.685 1.00 18.56 320 GLN A CA 1
ATOM 2190 C C . GLN A 1 299 ? -92.242 184.867 -12.072 1.00 16.54 320 GLN A C 1
ATOM 2191 O O . GLN A 1 299 ? -93.244 184.205 -12.233 1.00 16.84 320 GLN A O 1
ATOM 2197 N N . LEU A 1 300 ? -91.437 185.200 -13.067 1.00 15.76 321 LEU A N 1
ATOM 2198 C CA . LEU A 1 300 ? -91.641 184.793 -14.472 1.00 15.51 321 LEU A CA 1
ATOM 2199 C C . LEU A 1 300 ? -93.078 185.102 -14.928 1.00 15.43 321 LEU A C 1
ATOM 2200 O O . LEU A 1 300 ? -93.481 186.237 -14.803 1.00 16.46 321 LEU A O 1
ATOM 2205 N N . ASN A 1 301 ? -93.852 184.119 -15.378 1.00 15.78 322 ASN A N 1
ATOM 2206 C CA . ASN A 1 301 ? -95.221 184.381 -15.896 1.00 15.49 322 ASN A CA 1
ATOM 2207 C C . ASN A 1 301 ? -96.314 184.518 -14.814 1.00 16.10 322 ASN A C 1
ATOM 2208 O O . ASN A 1 301 ? -97.480 184.803 -15.152 1.00 14.97 322 ASN A O 1
ATOM 2213 N N . MET A 1 302 ? -95.980 184.293 -13.536 1.00 16.91 323 MET A N 1
ATOM 2214 C CA . MET A 1 302 ? -96.983 184.330 -12.449 1.00 18.70 323 MET A CA 1
ATOM 2215 C C . MET A 1 302 ? -97.254 185.704 -11.918 1.00 19.66 323 MET A C 1
ATOM 2216 O O . MET A 1 302 ? -96.364 186.535 -11.851 1.00 19.31 323 MET A O 1
ATOM 2221 N N . GLY A 1 303 ? -98.511 185.936 -11.532 1.00 19.95 324 GLY A N 1
ATOM 2222 C CA . GLY A 1 303 ? -98.929 187.167 -10.887 1.00 21.10 324 GLY A CA 1
ATOM 2223 C C . GLY A 1 303 ? -99.410 188.168 -11.879 1.00 21.53 324 GLY A C 1
ATOM 2224 O O . GLY A 1 303 ? -99.128 188.047 -13.093 1.00 22.43 324 GLY A O 1
ATOM 2225 N N . GLY A 1 304 ? -100.124 189.163 -11.380 1.00 22.58 325 GLY A N 1
ATOM 2226 C CA . GLY A 1 304 ? -100.596 190.276 -12.179 1.00 23.04 325 GLY A CA 1
ATOM 2227 C C . GLY A 1 304 ? -99.417 190.998 -12.793 1.00 22.18 325 GLY A C 1
ATOM 2228 O O . GLY A 1 304 ? -98.412 191.209 -12.118 1.00 21.92 325 GLY A O 1
ATOM 2229 N N . GLN A 1 305 ? -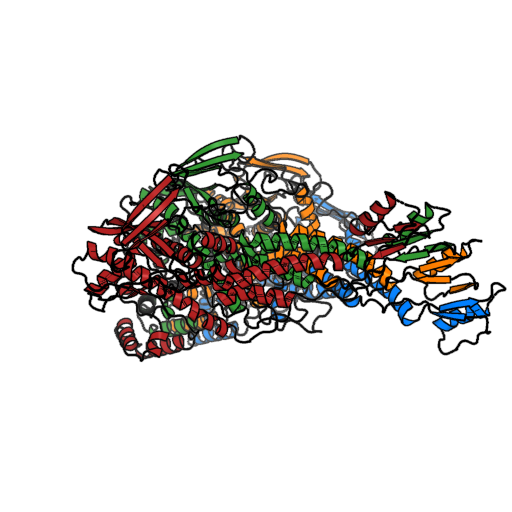99.487 191.290 -14.084 1.00 20.55 326 GLN A N 1
ATOM 2230 C CA . GLN A 1 305 ? -98.312 191.845 -14.743 1.00 20.40 326 GLN A CA 1
ATOM 2231 C C . GLN A 1 305 ? -98.638 192.573 -16.017 1.00 20.49 326 GLN A C 1
ATOM 2232 O O . GLN A 1 305 ? -99.775 192.620 -16.432 1.00 20.79 326 GLN A O 1
ATOM 2238 N N . ALA A 1 306 ? -97.601 193.182 -16.574 1.00 20.14 327 ALA A N 1
ATOM 2239 C CA . ALA A 1 306 ? -97.679 193.966 -17.798 1.00 19.86 327 ALA A CA 1
ATOM 2240 C C . ALA A 1 306 ? -98.252 193.075 -18.936 1.00 20.77 327 ALA A C 1
ATOM 2241 O O . ALA A 1 306 ? -97.901 191.872 -19.083 1.00 22.06 327 ALA A O 1
ATOM 2243 N N . ILE A 1 307 ? -99.130 193.643 -19.741 1.00 21.12 328 ILE A N 1
ATOM 2244 C CA . ILE A 1 307 ? -99.652 192.908 -20.870 1.00 22.95 328 ILE A CA 1
ATOM 2245 C C . ILE A 1 307 ? -98.518 192.560 -21.910 1.00 22.30 328 ILE A C 1
ATOM 2246 O O . ILE A 1 307 ? -98.400 191.403 -22.380 1.00 20.06 328 ILE A O 1
ATOM 2251 N N . ASN A 1 308 ? -97.666 193.553 -22.217 1.00 20.42 329 ASN A N 1
ATOM 2252 C CA . ASN A 1 308 ? -96.679 193.401 -23.309 1.00 20.57 329 ASN A CA 1
ATOM 2253 C C . ASN A 1 308 ? -95.318 192.988 -22.761 1.00 18.75 329 ASN A C 1
ATOM 2254 O O . ASN A 1 308 ? -94.340 193.767 -22.651 1.00 19.71 329 ASN A O 1
ATOM 2259 N N . ILE A 1 309 ? -95.227 191.719 -22.412 1.00 18.20 330 ILE A N 1
ATOM 2260 C CA . ILE A 1 309 ? -93.977 191.080 -21.956 1.00 17.00 330 ILE A CA 1
ATOM 2261 C C . ILE A 1 309 ? -92.909 191.189 -23.056 1.00 16.87 330 ILE A C 1
ATOM 2262 O O . ILE A 1 309 ? -91.727 191.348 -22.742 1.00 14.45 330 ILE A O 1
ATOM 2267 N N . GLY A 1 310 ? -93.330 191.117 -24.329 1.00 15.74 331 GLY A N 1
ATOM 2268 C CA . GLY A 1 310 ? -92.425 191.226 -25.444 1.00 16.41 331 GLY A CA 1
ATOM 2269 C C . GLY A 1 310 ? -91.524 192.436 -25.402 1.00 16.68 331 GLY A C 1
ATOM 2270 O O . GLY A 1 310 ? -90.322 192.345 -25.729 1.00 16.34 331 GLY A O 1
ATOM 2271 N N . GLU A 1 311 ? -92.075 193.564 -24.959 1.00 17.44 332 GLU A N 1
ATOM 2272 C CA . GLU A 1 311 ? -91.284 194.793 -24.840 1.00 17.73 332 GLU A CA 1
ATOM 2273 C C . GLU A 1 311 ? -90.154 194.688 -23.815 1.00 16.20 332 GLU A C 1
ATOM 2274 O O . GLU A 1 311 ? -89.085 195.199 -24.059 1.00 16.02 332 GLU A O 1
ATOM 2280 N N . PHE A 1 312 ? -90.368 194.010 -22.705 1.00 14.34 333 PHE A N 1
ATOM 2281 C CA . PHE A 1 312 ? -89.311 193.786 -21.713 1.00 14.31 333 PHE A CA 1
ATOM 2282 C C . PHE A 1 312 ? -88.213 192.863 -22.233 1.00 14.51 333 PHE A C 1
ATOM 2283 O O . PHE A 1 312 ? -87.030 193.052 -21.952 1.00 13.58 333 PHE A O 1
ATOM 2291 N N . VAL A 1 313 ? -88.609 191.911 -23.053 1.00 14.35 334 VAL A N 1
ATOM 2292 C CA . VAL A 1 313 ? -87.626 191.040 -23.719 1.00 14.41 334 VAL A CA 1
ATOM 2293 C C . VAL A 1 313 ? -86.780 191.853 -24.705 1.00 13.93 334 VAL A C 1
ATOM 2294 O O . VAL A 1 313 ? -85.577 191.688 -24.752 1.00 13.61 334 VAL A O 1
ATOM 2298 N N . SER A 1 314 ? -87.395 192.783 -25.450 1.00 14.84 335 SER A N 1
ATOM 2299 C CA . SER A 1 314 ? -86.658 193.681 -26.360 1.00 15.56 335 SER A CA 1
ATOM 2300 C C . SER A 1 314 ? -85.709 194.605 -25.633 1.00 14.78 335 SER A C 1
ATOM 2301 O O . SER A 1 314 ? -84.656 194.864 -26.135 1.00 13.27 335 SER A O 1
ATOM 2304 N N . LEU A 1 315 ? -86.119 195.149 -24.496 1.00 14.72 336 LEU A N 1
ATOM 2305 C CA . LEU A 1 315 ? -85.210 195.962 -23.648 1.00 14.67 336 LEU A CA 1
ATOM 2306 C C . LEU A 1 315 ? -83.969 195.169 -23.239 1.00 14.66 336 LEU A C 1
ATOM 2307 O O . LEU A 1 315 ? -82.834 195.686 -23.279 1.00 14.75 336 LEU A O 1
ATOM 2312 N N . THR A 1 316 ? -84.194 193.917 -22.856 1.00 13.98 337 THR A N 1
ATOM 2313 C CA . THR A 1 316 ? -83.118 193.003 -22.458 1.00 13.42 337 THR A CA 1
ATOM 2314 C C . THR A 1 316 ? -82.146 192.752 -23.642 1.00 14.08 337 THR A C 1
ATOM 2315 O O . THR A 1 316 ? -80.937 192.591 -23.431 1.00 12.84 337 THR A O 1
ATOM 2319 N N . GLN A 1 317 ? -82.670 192.751 -24.884 1.00 13.29 338 GLN A N 1
ATOM 2320 C CA . GLN A 1 317 ? -81.810 192.646 -26.005 1.00 13.62 338 GLN A CA 1
ATOM 2321 C C . GLN A 1 317 ? -80.697 193.713 -26.078 1.00 14.02 338 GLN A C 1
ATOM 2322 O O . GLN A 1 317 ? -79.635 193.405 -26.614 1.00 14.00 338 GLN A O 1
ATOM 2328 N N . GLN A 1 318 ? -80.913 194.943 -25.582 1.00 14.25 339 GLN A N 1
ATOM 2329 C CA . GLN A 1 318 ? -79.839 195.928 -25.603 1.00 14.69 339 GLN A CA 1
ATOM 2330 C C . GLN A 1 318 ? -78.594 195.484 -24.847 1.00 14.27 339 GLN A C 1
ATOM 2331 O O . GLN A 1 318 ? -77.466 195.686 -25.330 1.00 14.64 339 GLN A O 1
ATOM 2337 N N . THR A 1 319 ? -78.804 194.767 -23.740 1.00 14.84 340 THR A N 1
ATOM 2338 C CA . THR A 1 319 ? -77.710 194.157 -22.962 1.00 14.80 340 THR A CA 1
ATOM 2339 C C . THR A 1 319 ? -77.046 193.030 -23.780 1.00 14.25 340 THR A C 1
ATOM 2340 O O . THR A 1 319 ? -75.828 193.003 -23.923 1.00 12.95 340 THR A O 1
ATOM 2344 N N . ILE A 1 320 ? -77.859 192.113 -24.319 1.00 13.52 341 ILE A N 1
ATOM 2345 C CA . ILE A 1 320 ? -77.332 190.914 -24.919 1.00 13.51 341 ILE A CA 1
ATOM 2346 C C . ILE A 1 320 ? -76.593 191.234 -26.241 1.00 13.59 341 ILE A C 1
ATOM 2347 O O . ILE A 1 320 ? -75.564 190.662 -26.493 1.00 13.49 341 ILE A O 1
ATOM 2352 N N . ILE A 1 321 ? -77.093 192.188 -27.011 1.00 13.61 342 ILE A N 1
ATOM 2353 C CA . ILE A 1 321 ? -76.491 192.611 -28.239 1.00 14.70 342 ILE A CA 1
ATOM 2354 C C . ILE A 1 321 ? -75.077 193.184 -27.956 1.00 14.93 342 ILE A C 1
ATOM 2355 O O . ILE A 1 321 ? -74.144 192.894 -28.707 1.00 15.00 342 ILE A O 1
ATOM 2360 N N . SER A 1 322 ? -74.921 193.976 -26.876 1.00 14.61 343 SER A N 1
ATOM 2361 C CA . SER A 1 322 ? -73.588 194.422 -26.487 1.00 14.56 343 SER A CA 1
ATOM 2362 C C . SER A 1 322 ? -72.612 193.295 -26.244 1.00 13.88 343 SER A C 1
ATOM 2363 O O . SER A 1 322 ? -71.406 193.414 -26.575 1.00 14.06 343 SER A O 1
ATOM 2366 N N . LEU A 1 323 ? -73.093 192.241 -25.615 1.00 12.60 344 LEU A N 1
ATOM 2367 C CA . LEU A 1 323 ? -72.274 191.074 -25.395 1.00 12.98 344 LEU A CA 1
ATOM 2368 C C . LEU A 1 323 ? -71.883 190.413 -26.732 1.00 13.21 344 LEU A C 1
ATOM 2369 O O . LEU A 1 323 ? -70.747 189.967 -26.892 1.00 12.53 344 LEU A O 1
ATOM 2374 N N . GLN A 1 324 ? -72.838 190.310 -27.645 1.00 13.13 345 GLN A N 1
ATOM 2375 C CA . GLN A 1 324 ? -72.548 189.829 -29.004 1.00 14.03 345 GLN A CA 1
ATOM 2376 C C . GLN A 1 324 ? -71.433 190.655 -29.712 1.00 15.01 345 GLN A C 1
ATOM 2377 O O . GLN A 1 324 ? -70.535 190.067 -30.326 1.00 15.64 345 GLN A O 1
ATOM 2383 N N . ARG A 1 325 ? -71.476 191.979 -29.580 1.00 15.59 346 ARG A N 1
ATOM 2384 C CA . ARG A 1 325 ? -70.429 192.859 -30.143 1.00 16.53 346 ARG A CA 1
ATOM 2385 C C . ARG A 1 325 ? -69.059 192.613 -29.540 1.00 16.98 346 ARG A C 1
ATOM 2386 O O . ARG A 1 325 ? -68.047 192.561 -30.225 1.00 16.65 346 ARG A O 1
ATOM 2394 N N . GLU A 1 326 ? -69.032 192.403 -28.247 1.00 17.23 347 GLU A N 1
ATOM 2395 C CA . GLU A 1 326 ? -67.773 192.184 -27.542 1.00 19.12 347 GLU A CA 1
ATOM 2396 C C . GLU A 1 326 ? -67.122 190.838 -27.957 1.00 18.17 347 GLU A C 1
ATOM 2397 O O . GLU A 1 326 ? -65.892 190.756 -28.168 1.00 18.64 347 GLU A O 1
ATOM 2403 N N . PHE A 1 327 ? -67.950 189.812 -28.116 1.00 17.30 348 PHE A N 1
ATOM 2404 C CA . PHE A 1 327 ? -67.506 188.525 -28.674 1.00 17.39 348 PHE A CA 1
ATOM 2405 C C . PHE A 1 327 ? -66.961 188.681 -30.092 1.00 17.67 348 PHE A C 1
ATOM 2406 O O . PHE A 1 327 ? -65.851 188.256 -30.413 1.00 17.97 348 PHE A O 1
ATOM 2414 N N . ALA A 1 328 ? -67.752 189.304 -30.943 1.00 18.12 349 ALA A N 1
ATOM 2415 C CA . ALA A 1 328 ? -67.349 189.481 -32.329 1.00 19.30 349 ALA A CA 1
ATOM 2416 C C . ALA A 1 328 ? -66.015 190.243 -32.460 1.00 19.96 349 ALA A C 1
ATOM 2417 O O . ALA A 1 328 ? -65.153 189.824 -33.199 1.00 19.63 349 ALA A O 1
ATOM 2419 N N . SER A 1 329 ? -65.889 191.327 -31.712 1.00 20.25 350 SER A N 1
ATOM 2420 C CA . SER A 1 329 ? -64.726 192.148 -31.759 1.00 21.82 350 SER A CA 1
ATOM 2421 C C . SER A 1 329 ? -63.429 191.437 -31.399 1.00 20.52 350 SER A C 1
ATOM 2422 O O . SER A 1 329 ? -62.410 191.656 -32.031 1.00 20.96 350 SER A O 1
ATOM 2425 N N . ALA A 1 330 ? -63.485 190.530 -30.419 1.00 19.71 351 ALA A N 1
ATOM 2426 C CA . ALA A 1 330 ? -62.357 189.678 -30.086 1.00 19.72 351 ALA A CA 1
ATOM 2427 C C . ALA A 1 330 ? -62.046 188.705 -31.186 1.00 19.48 351 ALA A C 1
ATOM 2428 O O . ALA A 1 330 ? -60.857 188.552 -31.574 1.00 20.48 351 ALA A O 1
ATOM 2430 N N . VAL A 1 331 ? -63.066 188.079 -31.772 1.00 18.99 352 VAL A N 1
ATOM 2431 C CA . VAL A 1 331 ? -62.814 187.196 -32.949 1.00 19.88 352 VAL A CA 1
ATOM 2432 C C . VAL A 1 331 ? -62.213 187.963 -34.129 1.00 20.91 352 VAL A C 1
ATOM 2433 O O . VAL A 1 331 ? -61.256 187.508 -34.806 1.00 22.61 352 VAL A O 1
ATOM 2437 N N . ASN A 1 332 ? -62.728 189.149 -34.359 1.00 21.07 353 ASN A N 1
ATOM 2438 C CA . ASN A 1 332 ? -62.272 189.993 -35.460 1.00 22.42 353 ASN A CA 1
ATOM 2439 C C . ASN A 1 332 ? -60.843 190.516 -35.290 1.00 23.69 353 ASN A C 1
ATOM 2440 O O . ASN A 1 332 ? -60.137 190.696 -36.266 1.00 23.74 353 ASN A O 1
ATOM 2445 N N . LEU A 1 333 ? -60.442 190.805 -34.066 1.00 24.18 354 LEU A N 1
ATOM 2446 C CA . LEU A 1 333 ? -59.109 191.343 -33.772 1.00 25.69 354 LEU A CA 1
ATOM 2447 C C . LEU A 1 333 ? -58.059 190.219 -33.640 1.00 26.88 354 LEU A C 1
ATOM 2448 O O . LEU A 1 333 ? -56.996 190.309 -34.237 1.00 27.05 354 LEU A O 1
ATOM 2453 N N . TYR A 1 334 ? -58.349 189.166 -32.896 1.00 27.76 355 TYR A N 1
ATOM 2454 C CA . TYR A 1 334 ? -57.343 188.150 -32.556 1.00 29.41 355 TYR A CA 1
ATOM 2455 C C . TYR A 1 334 ? -57.356 186.930 -33.431 1.00 30.19 355 TYR A C 1
ATOM 2456 O O . TYR A 1 334 ? -56.315 186.294 -33.558 1.00 31.17 355 TYR A O 1
ATOM 2465 N N . LEU A 1 335 ? -58.501 186.530 -34.007 1.00 28.25 356 LEU A N 1
ATOM 2466 C CA . LEU A 1 335 ? -58.519 185.243 -34.706 1.00 27.81 356 LEU A CA 1
ATOM 2467 C C . LEU A 1 335 ? -58.475 185.381 -36.223 1.00 28.55 356 LEU A C 1
ATOM 2468 O O . LEU A 1 335 ? -57.617 184.788 -36.882 1.00 27.80 356 LEU A O 1
ATOM 2473 N N . ILE A 1 336 ? -59.430 186.125 -36.772 1.00 27.77 357 ILE A N 1
ATOM 2474 C CA . ILE A 1 336 ? -59.554 186.224 -38.222 1.00 29.19 357 ILE A CA 1
ATOM 2475 C C . ILE A 1 336 ? -58.236 186.646 -38.957 1.00 29.67 357 ILE A C 1
ATOM 2476 O O . ILE A 1 336 ? -57.872 186.009 -39.929 1.00 30.38 357 ILE A O 1
ATOM 2481 N N . PRO A 1 337 ? -57.531 187.685 -38.510 1.00 30.07 358 PRO A N 1
ATOM 2482 C CA . PRO A 1 337 ? -56.254 188.033 -39.160 1.00 31.50 358 PRO A CA 1
ATOM 2483 C C . PRO A 1 337 ? -55.221 186.912 -39.164 1.00 31.92 358 PRO A C 1
ATOM 2484 O O . PRO A 1 337 ? -54.436 186.802 -40.100 1.00 32.89 358 PRO A O 1
ATOM 2488 N N . LYS A 1 338 ? -55.245 186.081 -38.124 1.00 31.71 359 LYS A N 1
ATOM 2489 C CA . LYS A 1 338 ? -54.332 184.953 -37.947 1.00 32.69 359 LYS A CA 1
ATOM 2490 C C . LYS A 1 338 ? -54.698 183.844 -38.924 1.00 33.51 359 LYS A C 1
ATOM 2491 O O . LYS A 1 338 ? -53.841 183.046 -39.320 1.00 34.03 359 LYS A O 1
ATOM 2493 N N . LEU A 1 339 ? -55.949 183.814 -39.364 1.00 32.82 360 LEU A N 1
ATOM 2494 C CA . LEU A 1 339 ? -56.363 182.867 -40.394 1.00 34.90 360 LEU A CA 1
ATOM 2495 C C . LEU A 1 339 ? -56.168 183.385 -41.838 1.00 35.74 360 LEU A C 1
ATOM 2496 O O . LEU A 1 339 ? -56.043 182.593 -42.763 1.00 35.35 360 LEU A O 1
ATOM 2501 N N . VAL A 1 340 ? -56.196 184.697 -42.021 1.00 36.39 361 VAL A N 1
ATOM 2502 C CA . VAL A 1 340 ? -56.114 185.309 -43.330 1.00 37.88 361 VAL A CA 1
ATOM 2503 C C . VAL A 1 340 ? -54.656 185.496 -43.750 1.00 40.92 361 VAL A C 1
ATOM 2504 O O . VAL A 1 340 ? -54.284 185.138 -44.857 1.00 41.89 361 VAL A O 1
ATOM 2508 N N . LEU A 1 341 ? -53.853 186.088 -42.869 1.00 42.47 362 LEU A N 1
ATOM 2509 C CA . LEU A 1 341 ? -52.499 186.524 -43.246 1.00 44.80 362 LEU A CA 1
ATOM 2510 C C . LEU A 1 341 ? -51.552 185.446 -43.774 1.00 45.77 362 LEU A C 1
ATOM 2511 O O . LEU A 1 341 ? -50.795 185.729 -44.690 1.00 48.11 362 LEU A O 1
ATOM 2516 N N . PRO A 1 342 ? -51.570 184.222 -43.209 1.00 45.39 363 PRO A N 1
ATOM 2517 C CA . PRO A 1 342 ? -50.653 183.217 -43.793 1.00 46.06 363 PRO A CA 1
ATOM 2518 C C . PRO A 1 342 ? -51.021 182.816 -45.204 1.00 46.01 363 PRO A C 1
ATOM 2519 O O . PRO A 1 342 ? -50.148 182.445 -45.960 1.00 46.92 363 PRO A O 1
ATOM 2523 N N . ASN A 1 343 ? -52.289 182.934 -45.578 1.00 45.06 364 ASN A N 1
ATOM 2524 C CA . ASN A 1 343 ? -52.776 182.544 -46.930 1.00 46.49 364 ASN A CA 1
ATOM 2525 C C . ASN A 1 343 ? -52.880 183.713 -47.918 1.00 47.64 364 ASN A C 1
ATOM 2526 O O . ASN A 1 343 ? -52.770 183.503 -49.121 1.00 48.84 364 ASN A O 1
ATOM 2531 N N . TRP A 1 344 ? -53.094 184.939 -47.408 1.00 47.82 365 TRP A N 1
ATOM 2532 C CA . TRP A 1 344 ? -53.086 186.155 -48.242 1.00 49.50 365 TRP A CA 1
ATOM 2533 C C . TRP A 1 344 ? -52.192 187.179 -47.553 1.00 50.97 365 TRP A C 1
ATOM 2534 O O . TRP A 1 344 ? -52.704 188.099 -46.902 1.00 49.71 365 TRP A O 1
ATOM 2545 N N . PRO A 1 345 ? -50.848 187.033 -47.715 1.00 53.69 366 PRO A N 1
ATOM 2546 C CA . PRO A 1 345 ? -49.900 187.816 -46.908 1.00 54.12 366 PRO A CA 1
ATOM 2547 C C . PRO A 1 345 ? -49.997 189.332 -47.045 1.00 54.42 366 PRO A C 1
ATOM 2548 O O . PRO A 1 345 ? -49.677 190.020 -46.093 1.00 51.64 366 PRO A O 1
ATOM 2552 N N . SER A 1 346 ? -50.452 189.833 -48.193 1.00 55.60 367 SER A N 1
ATOM 2553 C CA . SER A 1 346 ? -50.608 191.261 -48.427 1.00 57.84 367 SER A CA 1
ATOM 2554 C C . SER A 1 346 ? -51.953 191.836 -47.915 1.00 57.17 367 SER A C 1
ATOM 2555 O O . SER A 1 346 ? -52.243 193.009 -48.164 1.00 58.22 367 SER A O 1
ATOM 2558 N N . ALA A 1 347 ? -52.790 191.027 -47.234 1.00 55.07 368 ALA A N 1
ATOM 2559 C CA . ALA A 1 347 ? -54.099 191.495 -46.788 1.00 53.90 368 ALA A CA 1
ATOM 2560 C C . ALA A 1 347 ? -53.892 192.571 -45.759 1.00 53.51 368 ALA A C 1
ATOM 2561 O O . ALA A 1 347 ? -53.145 192.402 -44.812 1.00 53.50 368 ALA A O 1
ATOM 2563 N N . THR A 1 348 ? -54.578 193.688 -45.961 1.00 54.48 369 THR A N 1
ATOM 2564 C CA . THR A 1 348 ? -54.636 194.773 -44.977 1.00 53.16 369 THR A CA 1
ATOM 2565 C C . THR A 1 348 ? -56.047 194.965 -44.349 1.00 49.55 369 THR A C 1
ATOM 2566 O O . THR A 1 348 ? -56.143 195.540 -43.290 1.00 51.21 369 THR A O 1
ATOM 2570 N N . ARG A 1 349 ? -57.106 194.488 -45.010 1.00 46.39 370 ARG A N 1
ATOM 2571 C CA . ARG A 1 349 ? -58.485 194.628 -44.564 1.00 42.08 370 ARG A CA 1
ATOM 2572 C C . ARG A 1 349 ? -59.022 193.205 -44.409 1.00 39.65 370 ARG A C 1
ATOM 2573 O O . ARG A 1 349 ? -58.694 192.340 -45.233 1.00 39.19 370 ARG A O 1
ATOM 2575 N N . PHE A 1 350 ? -59.869 192.952 -43.387 1.00 36.08 371 PHE A N 1
ATOM 2576 C CA . PHE A 1 350 ? -60.281 191.589 -43.070 1.00 34.77 371 PHE A CA 1
ATOM 2577 C C . PHE A 1 350 ? -61.763 191.384 -43.059 1.00 33.51 371 PHE A C 1
ATOM 2578 O O . PHE A 1 350 ? -62.473 192.312 -42.765 1.00 33.27 371 PHE A O 1
ATOM 2586 N N . PRO A 1 351 ? -62.242 190.153 -43.328 1.00 33.05 372 PRO A N 1
ATOM 2587 C CA . PRO A 1 351 ? -63.661 189.874 -43.074 1.00 32.43 372 PRO A CA 1
ATOM 2588 C C . PRO A 1 351 ? -63.967 189.980 -41.581 1.00 32.50 372 PRO A C 1
ATOM 2589 O O . PRO A 1 351 ? -63.028 189.891 -40.723 1.00 33.47 372 PRO A O 1
ATOM 2593 N N . ARG A 1 352 ? -65.247 190.175 -41.264 1.00 31.60 373 ARG A N 1
ATOM 2594 C CA . ARG A 1 352 ? -65.654 190.342 -39.877 1.00 31.58 373 ARG A CA 1
ATOM 2595 C C . ARG A 1 352 ? -66.769 189.397 -39.544 1.00 29.92 373 ARG A C 1
ATOM 2596 O O . ARG A 1 352 ? -67.731 189.255 -40.339 1.00 27.78 373 ARG A O 1
ATOM 2604 N N . LEU A 1 353 ? -66.646 188.759 -38.372 1.00 26.29 374 LEU A N 1
ATOM 2605 C CA . LEU A 1 353 ? -67.774 188.062 -37.828 1.00 24.99 374 LEU A CA 1
ATOM 2606 C C . LEU A 1 353 ? -68.770 189.130 -37.323 1.00 23.89 374 LEU A C 1
ATOM 2607 O O . LEU A 1 353 ? -68.397 190.103 -36.655 1.00 23.76 374 LEU A O 1
ATOM 2612 N N . THR A 1 354 ? -70.035 188.916 -37.658 1.00 23.04 375 THR A N 1
ATOM 2613 C CA . THR A 1 354 ? -71.108 189.803 -37.241 1.00 22.92 375 THR A CA 1
ATOM 2614 C C . THR A 1 354 ? -72.397 188.984 -37.081 1.00 21.76 375 THR A C 1
ATOM 2615 O O . THR A 1 354 ? -72.408 187.750 -37.230 1.00 21.63 375 THR A O 1
ATOM 2619 N N . PHE A 1 355 ? -73.484 189.666 -36.786 1.00 21.63 376 PHE A N 1
ATOM 2620 C CA . PHE A 1 355 ? -74.720 188.968 -36.441 1.00 20.57 376 PHE A CA 1
ATOM 2621 C C . PHE A 1 355 ? -75.878 189.828 -36.938 1.00 21.34 376 PHE A C 1
ATOM 2622 O O . PHE A 1 355 ? -75.685 190.956 -37.315 1.00 21.39 376 PHE A O 1
ATOM 2630 N N . GLU A 1 356 ? -77.080 189.258 -36.917 1.00 22.87 377 GLU A N 1
ATOM 2631 C CA . GLU A 1 356 ? -78.314 189.988 -37.242 1.00 23.85 377 GLU A CA 1
ATOM 2632 C C . GLU A 1 356 ? -78.815 190.635 -35.985 1.00 23.19 377 GLU A C 1
ATOM 2633 O O . GLU A 1 356 ? -79.033 189.942 -34.952 1.00 24.63 377 GLU A O 1
ATOM 2639 N N . MET A 1 357 ? -79.017 191.937 -36.038 1.00 23.46 378 MET A N 1
ATOM 2640 C CA . MET A 1 357 ? -79.638 192.656 -34.877 1.00 24.31 378 MET A CA 1
ATOM 2641 C C . MET A 1 357 ? -81.084 192.156 -34.697 1.00 22.77 378 MET A C 1
ATOM 2642 O O . MET A 1 357 ? -81.880 192.189 -35.652 1.00 22.35 378 MET A O 1
ATOM 2647 N N . GLU A 1 358 ? -81.407 191.700 -33.515 1.00 21.25 379 GLU A N 1
ATOM 2648 C CA . GLU A 1 358 ? -82.747 191.342 -33.152 1.00 22.97 379 GLU A CA 1
ATOM 2649 C C . GLU A 1 358 ? -83.240 192.196 -32.004 1.00 21.38 379 GLU A C 1
ATOM 2650 O O . GLU A 1 358 ? -82.934 191.919 -30.830 1.00 20.04 379 GLU A O 1
ATOM 2656 N N . GLU A 1 359 ? -84.006 193.228 -32.341 1.00 21.25 380 GLU A N 1
ATOM 2657 C CA . GLU A 1 359 ? -84.515 194.171 -31.290 1.00 22.55 380 GLU A CA 1
ATOM 2658 C C . GLU A 1 359 ? -86.012 194.093 -31.102 1.00 23.65 380 GLU A C 1
ATOM 2659 O O . GLU A 1 359 ? -86.458 194.102 -30.010 1.00 28.30 380 GLU A O 1
ATOM 2665 N N . ARG A 1 360 ? -86.773 194.009 -32.184 1.00 24.93 381 ARG A N 1
ATOM 2666 C CA . ARG A 1 360 ? -88.232 194.080 -32.172 1.00 25.24 381 ARG A CA 1
ATOM 2667 C C . ARG A 1 360 ? -88.764 192.930 -32.999 1.00 25.13 381 ARG A C 1
ATOM 2668 O O . ARG A 1 360 ? -88.035 192.459 -33.858 1.00 24.93 381 ARG A O 1
ATOM 2670 N N . ASN A 1 361 ? -90.009 192.505 -32.778 1.00 28.80 382 ASN A N 1
ATOM 2671 C CA . ASN A 1 361 ? -90.695 191.594 -33.708 1.00 30.27 382 ASN A CA 1
ATOM 2672 C C . ASN A 1 361 ? -91.441 192.409 -34.739 1.00 28.87 382 ASN A C 1
ATOM 2673 O O . ASN A 1 361 ? -92.505 192.879 -34.487 1.00 27.18 382 ASN A O 1
ATOM 2678 N N . ASP A 1 362 ? -90.851 192.578 -35.907 1.00 29.12 383 ASP A N 1
ATOM 2679 C CA . ASP A 1 362 ? -91.535 193.277 -36.993 1.00 30.44 383 ASP A CA 1
ATOM 2680 C C . ASP A 1 362 ? -91.637 192.274 -38.174 1.00 28.51 383 ASP A C 1
ATOM 2681 O O . ASP A 1 362 ? -91.824 192.668 -39.342 1.00 27.40 383 ASP A O 1
ATOM 2686 N N . PHE A 1 363 ? -91.642 190.970 -37.873 1.00 25.70 384 PHE A N 1
ATOM 2687 C CA . PHE A 1 363 ? -91.686 189.993 -38.938 1.00 25.42 384 PHE A CA 1
ATOM 2688 C C . PHE A 1 363 ? -92.960 190.066 -39.820 1.00 24.43 384 PHE A C 1
ATOM 2689 O O . PHE A 1 363 ? -92.879 189.946 -41.030 1.00 23.29 384 PHE A O 1
ATOM 2697 N N . SER A 1 364 ? -94.129 190.282 -39.241 1.00 24.22 385 SER A N 1
ATOM 2698 C CA A SER A 1 364 ? -95.349 190.257 -40.050 0.50 24.94 385 SER A CA 1
ATOM 2699 C CA B SER A 1 364 ? -95.351 190.253 -40.061 0.50 24.79 385 SER A CA 1
ATOM 2700 C C . SER A 1 364 ? -95.347 191.365 -41.106 1.00 24.45 385 SER A C 1
ATOM 2701 O O . SER A 1 364 ? -95.650 191.130 -42.292 1.00 24.97 385 SER A O 1
ATOM 2706 N N . ALA A 1 365 ? -95.015 192.568 -40.672 1.00 23.57 386 ALA A N 1
ATOM 2707 C CA . ALA A 1 365 ? -94.850 193.709 -41.627 1.00 23.82 386 ALA A CA 1
ATOM 2708 C C . ALA A 1 365 ? -93.726 193.512 -42.630 1.00 23.22 386 ALA A C 1
ATOM 2709 O O . ALA A 1 365 ? -93.861 193.879 -43.779 1.00 23.32 386 ALA A O 1
ATOM 2711 N N . ALA A 1 366 ? -92.606 192.971 -42.190 1.00 22.89 387 ALA A N 1
ATOM 2712 C CA . ALA A 1 366 ? -91.493 192.738 -43.099 1.00 22.46 387 ALA A CA 1
ATOM 2713 C C . ALA A 1 366 ? -91.844 191.694 -44.193 1.00 22.74 387 ALA A C 1
ATOM 2714 O O . ALA A 1 366 ? -91.447 191.846 -45.324 1.00 22.40 387 ALA A O 1
ATOM 2716 N N . ALA A 1 367 ? -92.559 190.628 -43.820 1.00 22.87 388 ALA A N 1
ATOM 2717 C CA . ALA A 1 367 ? -92.946 189.573 -44.737 1.00 23.62 388 ALA A CA 1
ATOM 2718 C C . ALA A 1 367 ? -93.960 190.120 -45.741 1.00 23.92 388 ALA A C 1
ATOM 2719 O O . ALA A 1 367 ? -93.918 189.787 -46.897 1.00 23.06 388 ALA A O 1
ATOM 2721 N N . ASN A 1 368 ? -94.822 191.028 -45.257 1.00 24.53 389 ASN A N 1
ATOM 2722 C CA . ASN A 1 368 ? -95.742 191.740 -46.153 1.00 25.80 389 ASN A CA 1
ATOM 2723 C C . ASN A 1 368 ? -95.001 192.616 -47.209 1.00 24.83 389 ASN A C 1
ATOM 2724 O O . ASN A 1 368 ? -95.321 192.591 -48.420 1.00 25.50 389 ASN A O 1
ATOM 2729 N N . LEU A 1 369 ? -93.997 193.351 -46.756 1.00 23.76 390 LEU A N 1
ATOM 2730 C CA . LEU A 1 369 ? -93.120 194.102 -47.664 1.00 23.63 390 LEU A CA 1
ATOM 2731 C C . LEU A 1 369 ? -92.398 193.171 -48.649 1.00 23.44 390 LEU A C 1
ATOM 2732 O O . LEU A 1 369 ? -92.335 193.484 -49.801 1.00 23.10 390 LEU A O 1
ATOM 2737 N N . MET A 1 370 ? -91.854 192.055 -48.164 1.00 23.28 391 MET A N 1
ATOM 2738 C CA . MET A 1 370 ? -91.226 191.035 -49.014 1.00 24.23 391 MET A CA 1
ATOM 2739 C C . MET A 1 370 ? -92.105 190.601 -50.182 1.00 25.26 391 MET A C 1
ATOM 2740 O O . MET A 1 370 ? -91.678 190.562 -51.313 1.00 24.32 391 MET A O 1
ATOM 2745 N N . GLY A 1 371 ? -93.362 190.320 -49.858 1.00 26.40 392 GLY A N 1
ATOM 2746 C CA . GLY A 1 371 ? -94.397 190.039 -50.840 1.00 28.24 392 GLY A CA 1
ATOM 2747 C C . GLY A 1 371 ? -94.629 191.105 -51.893 1.00 29.15 392 GLY A C 1
ATOM 2748 O O . GLY A 1 371 ? -94.784 190.776 -53.048 1.00 29.67 392 GLY A O 1
ATOM 2749 N N . MET A 1 372 ? -94.670 192.363 -51.493 1.00 30.43 393 MET A N 1
ATOM 2750 C CA . MET A 1 372 ? -94.810 193.461 -52.428 1.00 32.49 393 MET A CA 1
ATOM 2751 C C . MET A 1 372 ? -93.575 193.589 -53.338 1.00 31.81 393 MET A C 1
ATOM 2752 O O . MET A 1 372 ? -93.726 193.867 -54.522 1.00 31.63 393 MET A O 1
ATOM 2757 N N . LEU A 1 373 ? -92.361 193.377 -52.808 1.00 30.03 394 LEU A N 1
ATOM 2758 C CA . LEU A 1 373 ? -91.179 193.366 -53.662 1.00 30.61 394 LEU A CA 1
ATOM 2759 C C . LEU A 1 373 ? -91.236 192.243 -54.717 1.00 31.98 394 LEU A C 1
ATOM 2760 O O . LEU A 1 373 ? -90.905 192.439 -55.902 1.00 32.09 394 LEU A O 1
ATOM 2765 N N . ILE A 1 374 ? -91.623 191.058 -54.293 1.00 32.21 395 ILE A N 1
ATOM 2766 C CA . ILE A 1 374 ? -91.705 189.903 -55.211 1.00 34.58 395 ILE A CA 1
ATOM 2767 C C . ILE A 1 374 ? -92.701 190.146 -56.350 1.00 36.76 395 ILE A C 1
ATOM 2768 O O . ILE A 1 374 ? -92.383 189.913 -57.514 1.00 36.34 395 ILE A O 1
ATOM 2773 N N . ASN A 1 375 ? -93.884 190.618 -55.975 1.00 38.12 396 ASN A N 1
ATOM 2774 C CA . ASN A 1 375 ? -94.944 191.002 -56.896 1.00 40.88 396 ASN A CA 1
ATOM 2775 C C . ASN A 1 375 ? -94.480 192.075 -57.868 1.00 41.29 396 ASN A C 1
ATOM 2776 O O . ASN A 1 375 ? -94.768 191.995 -59.054 1.00 42.77 396 ASN A O 1
ATOM 2781 N N . ALA A 1 376 ? -93.711 193.038 -57.389 1.00 39.79 397 ALA A N 1
ATOM 2782 C CA . ALA A 1 376 ? -93.145 194.047 -58.275 1.00 40.06 397 ALA A CA 1
ATOM 2783 C C . ALA A 1 376 ? -92.202 193.524 -59.327 1.00 40.54 397 ALA A C 1
ATOM 2784 O O . ALA A 1 376 ? -92.095 194.137 -60.362 1.00 39.86 397 ALA A O 1
ATOM 2786 N N . VAL A 1 377 ? -91.476 192.449 -59.053 1.00 41.34 398 VAL A N 1
ATOM 2787 C CA . VAL A 1 377 ? -90.378 191.967 -59.929 1.00 43.29 398 VAL A CA 1
ATOM 2788 C C . VAL A 1 377 ? -90.776 190.591 -60.585 1.00 45.03 398 VAL A C 1
ATOM 2789 O O . VAL A 1 377 ? -89.973 189.828 -61.128 1.00 43.69 398 VAL A O 1
ATOM 2793 N N . LYS A 1 378 ? -92.068 190.324 -60.522 1.00 46.64 399 LYS A N 1
ATOM 2794 C CA . LYS A 1 378 ? -92.661 189.012 -60.784 1.00 49.56 399 LYS A CA 1
ATOM 2795 C C . LYS A 1 378 ? -92.548 188.654 -62.277 1.00 51.01 399 LYS A C 1
ATOM 2796 O O . LYS A 1 378 ? -92.146 187.555 -62.644 1.00 51.70 399 LYS A O 1
ATOM 2802 N N . ASP A 1 379 ? -92.840 189.633 -63.125 1.00 51.73 400 ASP A N 1
ATOM 2803 C CA . ASP A 1 379 ? -92.675 189.498 -64.585 1.00 54.51 400 ASP A CA 1
ATOM 2804 C C . ASP A 1 379 ? -91.235 189.717 -65.083 1.00 54.12 400 ASP A C 1
ATOM 2805 O O . ASP A 1 379 ? -91.033 189.862 -66.264 1.00 56.89 400 ASP A O 1
ATOM 2810 N N . SER A 1 380 ? -90.224 189.710 -64.223 1.00 52.27 401 SER A N 1
ATOM 2811 C CA . SER A 1 380 ? -88.824 189.745 -64.656 1.00 53.34 401 SER A CA 1
ATOM 2812 C C . SER A 1 380 ? -88.385 188.405 -65.261 1.00 55.49 401 SER A C 1
ATOM 2813 O O . SER A 1 380 ? -88.877 187.342 -64.897 1.00 56.45 401 SER A O 1
ATOM 2816 N N . GLU A 1 381 ? -87.422 188.467 -66.169 1.00 56.77 402 GLU A N 1
ATOM 2817 C CA . GLU A 1 381 ? -86.854 187.268 -66.779 1.00 57.93 402 GLU A CA 1
ATOM 2818 C C . GLU A 1 381 ? -85.787 186.614 -65.879 1.00 57.98 402 GLU A C 1
ATOM 2819 O O . GLU A 1 381 ? -85.435 185.457 -66.100 1.00 60.56 402 GLU A O 1
ATOM 2825 N N . ASP A 1 382 ? -85.290 187.356 -64.886 1.00 55.57 403 ASP A N 1
ATOM 2826 C CA . ASP A 1 382 ? -84.365 186.863 -63.846 1.00 54.20 403 ASP A CA 1
ATOM 2827 C C . ASP A 1 382 ? -84.730 187.480 -62.472 1.00 52.04 403 ASP A C 1
ATOM 2828 O O . ASP A 1 382 ? -84.110 188.455 -62.016 1.00 49.11 403 ASP A O 1
ATOM 2830 N N . ILE A 1 383 ? -85.730 186.863 -61.840 1.00 52.62 404 ILE A N 1
ATOM 2831 C CA . ILE A 1 383 ? -86.363 187.381 -60.628 1.00 52.39 404 ILE A CA 1
ATOM 2832 C C . ILE A 1 383 ? -85.351 187.531 -59.480 1.00 51.49 404 ILE A C 1
ATOM 2833 O O . ILE A 1 383 ? -85.327 188.586 -58.838 1.00 50.31 404 ILE A O 1
ATOM 2838 N N . PRO A 1 384 ? -84.477 186.516 -59.252 1.00 52.01 405 PRO A N 1
ATOM 2839 C CA . PRO A 1 384 ? -83.475 186.705 -58.172 1.00 51.20 405 PRO A CA 1
ATOM 2840 C C . PRO A 1 384 ? -82.527 187.889 -58.316 1.00 50.05 405 PRO A C 1
ATOM 2841 O O . PRO A 1 384 ? -82.212 188.547 -57.314 1.00 48.95 405 PRO A O 1
ATOM 2845 N N . THR A 1 385 ? -82.071 188.188 -59.515 1.00 49.83 406 THR A N 1
ATOM 2846 C CA . THR A 1 385 ? -81.122 189.302 -59.645 1.00 49.76 406 THR A CA 1
ATOM 2847 C C . THR A 1 385 ? -81.810 190.665 -59.478 1.00 48.14 406 THR A C 1
ATOM 2848 O O . THR A 1 385 ? -81.242 191.581 -58.844 1.00 46.42 406 THR A O 1
ATOM 2852 N N . GLU A 1 386 ? -82.994 190.803 -60.075 1.00 47.00 407 GLU A N 1
ATOM 2853 C CA . GLU A 1 386 ? -83.730 192.068 -60.001 1.00 46.07 407 GLU A CA 1
ATOM 2854 C C . GLU A 1 386 ? -84.212 192.284 -58.565 1.00 43.48 407 GLU A C 1
ATOM 2855 O O . GLU A 1 386 ? -84.118 193.388 -58.062 1.00 40.60 407 GLU A O 1
ATOM 2861 N N . LEU A 1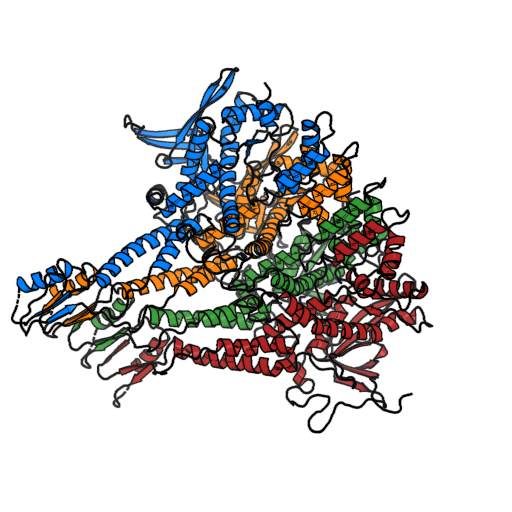 387 ? -84.690 191.227 -57.922 1.00 42.11 408 LEU A N 1
ATOM 2862 C CA . LEU A 1 387 ? -85.039 191.316 -56.505 1.00 40.50 408 LEU A CA 1
ATOM 2863 C C . LEU A 1 387 ? -83.892 191.801 -55.637 1.00 40.00 408 LEU A C 1
ATOM 2864 O O . LEU A 1 387 ? -84.107 192.703 -54.819 1.00 37.38 408 LEU A O 1
ATOM 2869 N N . LYS A 1 388 ? -82.679 191.268 -55.812 1.00 41.67 409 LYS A N 1
ATOM 2870 C CA . LYS A 1 388 ? -81.519 191.742 -54.999 1.00 42.55 409 LYS A CA 1
ATOM 2871 C C . LYS A 1 388 ? -81.151 193.215 -55.235 1.00 41.30 409 LYS A C 1
ATOM 2872 O O . LYS A 1 388 ? -80.784 193.941 -54.315 1.00 40.32 409 LYS A O 1
ATOM 2878 N N . ALA A 1 389 ? -81.224 193.643 -56.483 1.00 42.37 410 ALA A N 1
ATOM 2879 C CA . ALA A 1 389 ? -80.912 195.040 -56.852 1.00 41.29 410 ALA A CA 1
ATOM 2880 C C . ALA A 1 389 ? -81.952 196.007 -56.260 1.00 38.71 410 ALA A C 1
ATOM 2881 O O . ALA A 1 389 ? -81.586 197.046 -55.765 1.00 38.83 410 ALA A O 1
ATOM 2883 N N . LEU A 1 390 ? -83.220 195.637 -56.318 1.00 37.55 411 LEU A N 1
ATOM 2884 C CA . LEU A 1 390 ? -84.286 196.405 -55.690 1.00 37.25 411 LEU A CA 1
ATOM 2885 C C . LEU A 1 390 ? -84.159 196.510 -54.155 1.00 35.59 411 LEU A C 1
ATOM 2886 O O . LEU A 1 390 ? -84.260 197.591 -53.578 1.00 35.18 411 LEU A O 1
ATOM 2891 N N . ILE A 1 391 ? -83.883 195.379 -53.518 1.00 34.76 412 ILE A N 1
ATOM 2892 C CA . ILE A 1 391 ? -83.577 195.326 -52.080 1.00 32.73 412 ILE A CA 1
ATOM 2893 C C . ILE A 1 391 ? -82.419 196.243 -51.712 1.00 32.92 412 ILE A C 1
ATOM 2894 O O . ILE A 1 391 ? -82.564 197.029 -50.758 1.00 29.17 412 ILE A O 1
ATOM 2899 N N . ASP A 1 392 ? -81.287 196.187 -52.438 1.00 35.35 413 ASP A N 1
ATOM 2900 C CA . ASP A 1 392 ? -80.121 197.025 -52.023 1.00 37.40 413 ASP A CA 1
ATOM 2901 C C . ASP A 1 392 ? -80.342 198.542 -52.250 1.00 36.59 413 ASP A C 1
ATOM 2902 O O . ASP A 1 392 ? -79.698 199.361 -51.643 1.00 39.68 413 ASP A O 1
ATOM 2907 N N . ALA A 1 393 ? -81.314 198.888 -53.056 1.00 35.64 414 ALA A N 1
ATOM 2908 C CA . ALA A 1 393 ? -81.759 200.257 -53.230 1.00 34.75 414 ALA A CA 1
ATOM 2909 C C . ALA A 1 393 ? -82.720 200.788 -52.153 1.00 32.85 414 ALA A C 1
ATOM 2910 O O . ALA A 1 393 ? -82.993 201.967 -52.137 1.00 33.69 414 ALA A O 1
ATOM 2912 N N . LEU A 1 394 ? -83.276 199.929 -51.319 1.00 29.99 415 LEU A N 1
ATOM 2913 C CA . LEU A 1 394 ? -84.267 200.413 -50.352 1.00 27.74 415 LEU A CA 1
ATOM 2914 C C . LEU A 1 394 ? -83.601 201.288 -49.294 1.00 25.96 415 LEU A C 1
ATOM 2915 O O . LEU A 1 394 ? -82.478 201.072 -48.928 1.00 25.77 415 LEU A O 1
ATOM 2920 N N . PRO A 1 395 ? -84.323 202.236 -48.731 1.00 25.26 416 PRO A N 1
ATOM 2921 C CA . PRO A 1 395 ? -83.864 202.874 -47.503 1.00 24.58 416 PRO A CA 1
ATOM 2922 C C . PRO A 1 395 ? -83.553 201.916 -46.359 1.00 23.87 416 PRO A C 1
ATOM 2923 O O . PRO A 1 395 ? -84.162 200.871 -46.244 1.00 23.12 416 PRO A O 1
ATOM 2927 N N . SER A 1 396 ? -82.611 202.336 -45.511 1.00 24.20 417 SER A N 1
ATOM 2928 C CA . SER A 1 396 ? -81.976 201.493 -44.456 1.00 24.37 417 SER A CA 1
ATOM 2929 C C . SER A 1 396 ? -82.957 200.647 -43.645 1.00 24.11 417 SER A C 1
ATOM 2930 O O . SER A 1 396 ? -82.805 199.434 -43.532 1.00 22.91 417 SER A O 1
ATOM 2933 N N . LYS A 1 397 ? -83.988 201.290 -43.100 1.00 25.57 418 LYS A N 1
ATOM 2934 C CA . LYS A 1 397 ? -84.872 200.588 -42.165 1.00 27.26 418 LYS A CA 1
ATOM 2935 C C . LYS A 1 397 ? -85.638 199.477 -42.880 1.00 26.53 418 LYS A C 1
ATOM 2936 O O . LYS A 1 397 ? -85.890 198.417 -42.310 1.00 26.22 418 LYS A O 1
ATOM 2942 N N . MET A 1 398 ? -86.013 199.731 -44.127 1.00 25.57 419 MET A N 1
ATOM 2943 C CA . MET A 1 398 ? -86.780 198.769 -44.900 1.00 25.03 419 MET A CA 1
ATOM 2944 C C . MET A 1 398 ? -85.907 197.614 -45.328 1.00 24.32 419 MET A C 1
ATOM 2945 O O . MET A 1 398 ? -86.281 196.436 -45.186 1.00 23.16 419 MET A O 1
ATOM 2950 N N . ARG A 1 399 ? -84.716 197.936 -45.827 1.00 24.39 420 ARG A N 1
ATOM 2951 C CA . ARG A 1 399 ? -83.742 196.903 -46.206 1.00 24.87 420 ARG A CA 1
ATOM 2952 C C . ARG A 1 399 ? -83.412 195.959 -45.045 1.00 24.33 420 ARG A C 1
ATOM 2953 O O . ARG A 1 399 ? -83.493 194.736 -45.172 1.00 23.59 420 ARG A O 1
ATOM 2961 N N . ARG A 1 400 ? -83.102 196.542 -43.876 1.00 24.66 421 ARG A N 1
ATOM 2962 C CA . ARG A 1 400 ? -82.657 195.754 -42.715 1.00 24.91 421 ARG A CA 1
ATOM 2963 C C . ARG A 1 400 ? -83.730 194.832 -42.173 1.00 23.74 421 ARG A C 1
ATOM 2964 O O . ARG A 1 400 ? -83.420 193.710 -41.738 1.00 24.30 421 ARG A O 1
ATOM 2972 N N . ALA A 1 401 ? -84.987 195.242 -42.238 1.00 22.92 422 ALA A N 1
ATOM 2973 C CA . ALA A 1 401 ? -86.107 194.440 -41.759 1.00 22.42 422 ALA A CA 1
ATOM 2974 C C . ALA A 1 401 ? -86.249 193.079 -42.522 1.00 23.09 422 ALA A C 1
ATOM 2975 O O . ALA A 1 401 ? -86.749 192.097 -41.957 1.00 21.76 422 ALA A O 1
ATOM 2977 N N . LEU A 1 402 ? -85.816 193.048 -43.793 1.00 23.46 423 LEU A N 1
ATOM 2978 C CA . LEU A 1 402 ? -85.935 191.847 -44.611 1.00 24.42 423 LEU A CA 1
ATOM 2979 C C . LEU A 1 402 ? -84.877 190.840 -44.238 1.00 25.11 423 LEU A C 1
ATOM 2980 O O . LEU A 1 402 ? -85.099 189.642 -44.425 1.00 24.94 423 LEU A O 1
ATOM 2985 N N . GLY A 1 403 ? -83.777 191.318 -43.654 1.00 25.47 424 GLY A N 1
ATOM 2986 C CA . GLY A 1 403 ? -82.673 190.475 -43.220 1.00 26.43 424 GLY A CA 1
ATOM 2987 C C . GLY A 1 403 ? -81.461 190.652 -44.120 1.00 27.25 424 GLY A C 1
ATOM 2988 O O . GLY A 1 403 ? -81.377 191.599 -44.899 1.00 27.69 424 GLY A O 1
ATOM 2989 N N . VAL A 1 404 ? -80.528 189.697 -44.080 1.00 27.56 425 VAL A N 1
ATOM 2990 C CA . VAL A 1 404 ? -79.260 189.885 -44.701 1.00 28.35 425 VAL A CA 1
ATOM 2991 C C . VAL A 1 404 ? -79.308 189.301 -46.110 1.00 29.23 425 VAL A C 1
ATOM 2992 O O . VAL A 1 404 ? -79.793 188.185 -46.315 1.00 28.50 425 VAL A O 1
ATOM 2996 N N . VAL A 1 405 ? -78.758 190.029 -47.075 1.00 30.81 426 VAL A N 1
ATOM 2997 C CA . VAL A 1 405 ? -78.515 189.477 -48.415 1.00 32.31 426 VAL A CA 1
ATOM 2998 C C . VAL A 1 405 ? -77.072 189.015 -48.395 1.00 33.56 426 VAL A C 1
ATOM 2999 O O . VAL A 1 405 ? -76.158 189.812 -48.611 1.00 35.08 426 VAL A O 1
ATOM 3003 N N . ASP A 1 406 ? -76.885 187.732 -48.087 1.00 32.56 427 ASP A N 1
ATOM 3004 C CA . ASP A 1 406 ? -75.563 187.229 -47.764 1.00 32.40 427 ASP A CA 1
ATOM 3005 C C . ASP A 1 406 ? -74.796 186.783 -49.026 1.00 32.05 427 ASP A C 1
ATOM 3006 O O . ASP A 1 406 ? -74.963 185.658 -49.490 1.00 30.81 427 ASP A O 1
ATOM 3011 N N . GLU A 1 407 ? -73.972 187.705 -49.553 1.00 31.81 428 GLU A N 1
ATOM 3012 C CA . GLU A 1 407 ? -73.148 187.491 -50.765 1.00 33.35 428 GLU A CA 1
ATOM 3013 C C . GLU A 1 407 ? -72.024 186.481 -50.529 1.00 33.57 428 GLU A C 1
ATOM 3014 O O . GLU A 1 407 ? -71.564 185.800 -51.449 1.00 34.90 428 GLU A O 1
ATOM 3016 N N . VAL A 1 408 ? -71.568 186.378 -49.276 1.00 33.00 429 VAL A N 1
ATOM 3017 C CA . VAL A 1 408 ? -70.549 185.376 -48.866 1.00 32.45 429 VAL A CA 1
ATOM 3018 C C . VAL A 1 408 ? -71.155 183.966 -48.915 1.00 32.86 429 VAL A C 1
ATOM 3019 O O . VAL A 1 408 ? -70.569 183.026 -49.483 1.00 32.82 429 VAL A O 1
ATOM 3023 N N . ARG A 1 409 ? -72.349 183.831 -48.343 1.00 33.02 430 ARG A N 1
ATOM 3024 C CA . ARG A 1 409 ? -73.102 182.578 -48.415 1.00 33.91 430 ARG A CA 1
ATOM 3025 C C . ARG A 1 409 ? -73.364 182.160 -49.857 1.00 35.56 430 ARG A C 1
ATOM 3026 O O . ARG A 1 409 ? -73.214 180.982 -50.181 1.00 35.80 430 ARG A O 1
ATOM 3034 N N . GLU A 1 410 ? -73.766 183.125 -50.708 1.00 36.44 431 GLU A N 1
ATOM 3035 C CA . GLU A 1 410 ? -73.999 182.878 -52.152 1.00 38.29 431 GLU A CA 1
ATOM 3036 C C . GLU A 1 410 ? -72.730 182.369 -52.822 1.00 38.66 431 GLU A C 1
ATOM 3037 O O . GLU A 1 410 ? -72.785 181.381 -53.546 1.00 39.99 431 GLU A O 1
ATOM 3043 N N . ALA A 1 411 ? -71.578 183.003 -52.552 1.00 37.10 432 ALA A N 1
ATOM 3044 C CA . ALA A 1 411 ? -70.276 182.498 -53.036 1.00 37.64 432 ALA A CA 1
ATOM 3045 C C . ALA A 1 411 ? -69.965 181.046 -52.597 1.00 37.75 432 ALA A C 1
ATOM 3046 O O . ALA A 1 411 ? -69.513 180.219 -53.417 1.00 38.79 432 ALA A O 1
ATOM 3048 N N . VAL A 1 412 ? -70.169 180.744 -51.307 1.00 36.50 433 VAL A N 1
ATOM 3049 C CA . VAL A 1 412 ? -69.953 179.386 -50.736 1.00 36.67 433 VAL A CA 1
ATOM 3050 C C . VAL A 1 412 ? -70.867 178.334 -51.390 1.00 38.18 433 VAL A C 1
ATOM 3051 O O . VAL A 1 412 ? -70.457 177.210 -51.614 1.00 37.88 433 VAL A O 1
ATOM 3055 N N . ARG A 1 413 ? -72.120 178.693 -51.678 1.00 40.25 434 ARG A N 1
ATOM 3056 C CA . ARG A 1 413 ? -73.112 177.734 -52.209 1.00 43.21 434 ARG A CA 1
ATOM 3057 C C . ARG A 1 413 ? -73.005 177.453 -53.711 1.00 46.64 434 ARG A C 1
ATOM 3058 O O . ARG A 1 413 ? -73.599 176.494 -54.178 1.00 45.67 434 ARG A O 1
ATOM 3066 N N . GLN A 1 414 ? -72.273 178.327 -54.409 1.00 52.60 435 GLN A N 1
ATOM 3067 C CA . GLN A 1 414 ? -71.822 178.115 -55.795 1.00 60.52 435 GLN A CA 1
ATOM 3068 C C . GLN A 1 414 ? -71.083 176.769 -55.914 1.00 66.98 435 GLN A C 1
ATOM 3069 O O . GLN A 1 414 ? -69.979 176.633 -55.355 1.00 61.63 435 GLN A O 1
ATOM 3075 N N . PRO A 1 415 ? -71.729 175.781 -56.596 1.00 52.86 436 PRO A N 1
ATOM 3076 C CA . PRO A 1 415 ? -71.071 174.522 -56.875 1.00 59.44 436 PRO A CA 1
ATOM 3077 C C . PRO A 1 415 ? -70.185 174.714 -58.114 1.00 62.58 436 PRO A C 1
ATOM 3078 O O . PRO A 1 415 ? -69.551 173.770 -58.571 1.00 70.40 436 PRO A O 1
ATOM 3082 N N . ALA B 1 8 ? -62.796 236.279 -30.201 1.00 46.75 29 ALA B N 1
ATOM 3083 C CA . ALA B 1 8 ? -63.566 236.288 -28.896 1.00 44.55 29 ALA B CA 1
ATOM 3084 C C . ALA B 1 8 ? -63.013 237.350 -27.955 1.00 45.60 29 ALA B C 1
ATOM 3085 O O . ALA B 1 8 ? -61.842 237.383 -27.703 1.00 46.53 29 ALA B O 1
ATOM 3087 N N . SER B 1 9 ? -63.856 238.244 -27.490 1.00 45.92 30 SER B N 1
ATOM 3088 C CA . SER B 1 9 ? -63.471 239.203 -26.463 1.00 48.21 30 SER B CA 1
ATOM 3089 C C . SER B 1 9 ? -63.735 238.646 -25.047 1.00 46.32 30 SER B C 1
ATOM 3090 O O . SER B 1 9 ? -63.261 239.239 -24.063 1.00 48.93 30 SER B O 1
ATOM 3093 N N . VAL B 1 10 ? -64.497 237.557 -24.922 1.00 40.75 31 VAL B N 1
ATOM 3094 C CA . VAL B 1 10 ? -64.914 237.069 -23.636 1.00 38.05 31 VAL B CA 1
ATOM 3095 C C . VAL B 1 10 ? -64.205 235.742 -23.433 1.00 35.60 31 VAL B C 1
ATOM 3096 O O . VAL B 1 10 ? -64.285 234.869 -24.284 1.00 33.89 31 VAL B O 1
ATOM 3100 N N . PRO B 1 11 ? -63.520 235.575 -22.285 1.00 34.38 32 PRO B N 1
ATOM 3101 C CA . PRO B 1 11 ? -62.946 234.298 -21.955 1.00 32.53 32 PRO B CA 1
ATOM 3102 C C . PRO B 1 11 ? -63.971 233.324 -21.428 1.00 30.29 32 PRO B C 1
ATOM 3103 O O . PRO B 1 11 ? -65.022 233.754 -20.892 1.00 29.62 32 PRO B O 1
ATOM 3107 N N . VAL B 1 12 ? -63.645 232.041 -21.539 1.00 28.50 33 VAL B N 1
ATOM 3108 C CA . VAL B 1 12 ? -64.428 231.008 -20.914 1.00 27.12 33 VAL B CA 1
ATOM 3109 C C . VAL B 1 12 ? -64.159 231.087 -19.399 1.00 27.22 33 VAL B C 1
ATOM 3110 O O . VAL B 1 12 ? -62.986 231.117 -18.975 1.00 27.87 33 VAL B O 1
ATOM 3114 N N . MET B 1 13 ? -65.243 231.116 -18.609 1.00 26.05 34 MET B N 1
ATOM 3115 C CA . MET B 1 13 ? -65.137 231.235 -17.163 1.00 26.25 34 MET B CA 1
ATOM 3116 C C . MET B 1 13 ? -65.646 229.975 -16.474 1.00 24.81 34 MET B C 1
ATOM 3117 O O . MET B 1 13 ? -66.461 229.267 -17.050 1.00 23.78 34 MET B O 1
ATOM 3122 N N . SER B 1 14 ? -65.186 229.683 -15.256 1.00 24.85 35 SER B N 1
ATOM 3123 C CA . SER B 1 14 ? -65.640 228.503 -14.554 1.00 23.98 35 SER B CA 1
ATOM 3124 C C . SER B 1 14 ? -67.084 228.745 -14.051 1.00 23.87 35 SER B C 1
ATOM 3125 O O . SER B 1 14 ? -67.536 229.883 -13.822 1.00 23.31 35 SER B O 1
ATOM 3128 N N . THR B 1 15 ? -67.807 227.631 -13.916 1.00 23.27 36 THR B N 1
ATOM 3129 C CA . THR B 1 15 ? -69.123 227.672 -13.357 1.00 23.74 36 THR B CA 1
ATOM 3130 C C . THR B 1 15 ? -68.960 227.591 -11.839 1.00 24.02 36 THR B C 1
ATOM 3131 O O . THR B 1 15 ? -69.068 226.527 -11.250 1.00 23.43 36 THR B O 1
ATOM 3135 N N . SER B 1 16 ? -68.667 228.736 -11.253 1.00 25.50 37 SER B N 1
ATOM 3136 C CA . SER B 1 16 ? -68.330 228.839 -9.824 1.00 26.09 37 SER B CA 1
ATOM 3137 C C . SER B 1 16 ? -68.976 230.088 -9.233 1.00 27.36 37 SER B C 1
ATOM 3138 O O . SER B 1 16 ? -68.939 231.161 -9.854 1.00 27.53 37 SER B O 1
ATOM 3141 N N . TYR B 1 17 ? -69.594 229.928 -8.059 1.00 27.81 38 TYR B N 1
ATOM 3142 C CA . TYR B 1 17 ? -70.159 231.026 -7.287 1.00 30.33 38 TYR B CA 1
ATOM 3143 C C . TYR B 1 17 ? -70.401 230.538 -5.826 1.00 30.63 38 TYR B C 1
ATOM 3144 O O . TYR B 1 17 ? -70.979 229.436 -5.612 1.00 27.74 38 TYR B O 1
ATOM 3153 N N . ASP B 1 18 ? -69.874 231.291 -4.828 1.00 31.83 39 ASP B N 1
ATOM 3154 C CA . ASP B 1 18 ? -70.190 231.005 -3.394 1.00 32.71 39 ASP B CA 1
ATOM 3155 C C . ASP B 1 18 ? -69.725 229.558 -3.164 1.00 32.04 39 ASP B C 1
ATOM 3156 O O . ASP B 1 18 ? -68.602 229.228 -3.537 1.00 32.42 39 ASP B O 1
ATOM 3161 N N . VAL B 1 19 ? -70.580 228.680 -2.646 1.00 31.45 40 VAL B N 1
ATOM 3162 C CA . VAL B 1 19 ? -70.237 227.296 -2.351 1.00 31.09 40 VAL B CA 1
ATOM 3163 C C . VAL B 1 19 ? -70.115 226.400 -3.607 1.00 29.88 40 VAL B C 1
ATOM 3164 O O . VAL B 1 19 ? -69.551 225.312 -3.531 1.00 31.22 40 VAL B O 1
ATOM 3168 N N . VAL B 1 20 ? -70.650 226.828 -4.751 1.00 27.99 41 VAL B N 1
ATOM 3169 C CA . VAL B 1 20 ? -70.521 226.031 -5.971 1.00 26.23 41 VAL B CA 1
ATOM 3170 C C . VAL B 1 20 ? -69.125 226.275 -6.581 1.00 26.36 41 VAL B C 1
ATOM 3171 O O . VAL B 1 20 ? -68.800 227.399 -6.897 1.00 25.81 41 VAL B O 1
ATOM 3175 N N . VAL B 1 21 ? -68.329 225.221 -6.721 1.00 26.84 42 VAL B N 1
ATOM 3176 C CA . VAL B 1 21 ? -66.978 225.293 -7.322 1.00 28.35 42 VAL B CA 1
ATOM 3177 C C . VAL B 1 21 ? -66.998 224.343 -8.490 1.00 28.14 42 VAL B C 1
ATOM 3178 O O . VAL B 1 21 ? -67.176 223.158 -8.267 1.00 27.26 42 VAL B O 1
ATOM 3182 N N . ASP B 1 22 ? -66.835 224.837 -9.733 1.00 28.88 43 ASP B N 1
ATOM 3183 C CA . ASP B 1 22 ? -66.765 223.981 -10.948 1.00 28.16 43 ASP B CA 1
ATOM 3184 C C . ASP B 1 22 ? -67.944 223.043 -10.987 1.00 25.82 43 ASP B C 1
ATOM 3185 O O . ASP B 1 22 ? -67.788 221.858 -11.135 1.00 24.14 43 ASP B O 1
ATOM 3190 N N . ARG B 1 23 ? -69.116 223.640 -10.822 1.00 25.11 44 ARG B N 1
ATOM 3191 C CA . ARG B 1 23 ? -70.411 222.995 -10.871 1.00 25.55 44 ARG B CA 1
ATOM 3192 C C . ARG B 1 23 ? -70.761 222.117 -9.683 1.00 25.62 44 ARG B C 1
ATOM 3193 O O . ARG B 1 23 ? -71.862 221.597 -9.685 1.00 25.00 44 ARG B O 1
ATOM 3201 N N . GLU B 1 24 ? -69.893 221.966 -8.696 1.00 26.75 45 GLU B N 1
ATOM 3202 C CA . GLU B 1 24 ? -70.203 221.084 -7.573 1.00 27.68 45 GLU B CA 1
ATOM 3203 C C . GLU B 1 24 ? -70.228 221.808 -6.189 1.00 28.75 45 GLU B C 1
ATOM 3204 O O . GLU B 1 24 ? -69.291 222.528 -5.859 1.00 27.96 45 GLU B O 1
ATOM 3210 N N . PHE B 1 25 ? -71.326 221.614 -5.449 1.00 28.89 46 PHE B N 1
ATOM 3211 C CA . PHE B 1 25 ? -71.472 222.166 -4.074 1.00 30.27 46 PHE B CA 1
ATOM 3212 C C . PHE B 1 25 ? -71.181 221.165 -2.938 1.00 30.11 46 PHE B C 1
ATOM 3213 O O . PHE B 1 25 ? -70.913 221.585 -1.820 1.00 30.51 46 PHE B O 1
ATOM 3221 N N . ASP B 1 26 ? -71.236 219.872 -3.203 1.00 29.57 47 ASP B N 1
ATOM 3222 C CA . ASP B 1 26 ? -71.130 218.841 -2.136 1.00 30.80 47 ASP B CA 1
ATOM 3223 C C . ASP B 1 26 ? -69.666 218.418 -2.077 1.00 32.20 47 ASP B C 1
ATOM 3224 O O . ASP B 1 26 ? -69.129 217.902 -3.085 1.00 28.65 47 ASP B O 1
ATOM 3229 N N . GLU B 1 27 ? -69.015 218.633 -0.916 1.00 35.67 48 GLU B N 1
ATOM 3230 C CA . GLU B 1 27 ? -67.565 218.423 -0.799 1.00 38.14 48 GLU B CA 1
ATOM 3231 C C . GLU B 1 27 ? -67.221 216.945 -1.035 1.00 34.90 48 GLU B C 1
ATOM 3232 O O . GLU B 1 27 ? -66.209 216.659 -1.620 1.00 34.39 48 GLU B O 1
ATOM 3238 N N . LEU B 1 28 ? -68.127 216.041 -0.695 1.00 33.37 49 LEU B N 1
ATOM 3239 C CA . LEU B 1 28 ? -67.925 214.604 -0.909 1.00 33.05 49 LEU B CA 1
ATOM 3240 C C . LEU B 1 28 ? -67.836 214.156 -2.369 1.00 31.69 49 LEU B C 1
ATOM 3241 O O . LEU B 1 28 ? -67.369 213.045 -2.637 1.00 30.00 49 LEU B O 1
ATOM 3246 N N . LEU B 1 29 ? -68.311 214.999 -3.290 1.00 30.29 50 LEU B N 1
ATOM 3247 C CA . LEU B 1 29 ? -68.296 214.673 -4.716 1.00 30.47 50 LEU B CA 1
ATOM 3248 C C . LEU B 1 29 ? -67.391 215.572 -5.543 1.00 32.48 50 LEU B C 1
ATOM 3249 O O . LEU B 1 29 ? -67.441 215.490 -6.750 1.00 31.90 50 LEU B O 1
ATOM 3254 N N . GLN B 1 30 ? -66.610 216.451 -4.904 1.00 32.65 51 GLN B N 1
ATOM 3255 C CA . GLN B 1 30 ? -65.675 217.307 -5.645 1.00 33.17 51 GLN B CA 1
ATOM 3256 C C . GLN B 1 30 ? -64.424 216.523 -6.036 1.00 34.63 51 GLN B C 1
ATOM 3257 O O . GLN B 1 30 ? -63.966 215.671 -5.290 1.00 33.77 51 GLN B O 1
ATOM 3263 N N . GLY B 1 31 ? -63.925 216.761 -7.249 1.00 35.69 52 GLY B N 1
ATOM 3264 C CA . GLY B 1 31 ? -62.606 216.250 -7.692 1.00 35.02 52 GLY B CA 1
ATOM 3265 C C . GLY B 1 31 ? -62.527 214.729 -7.738 1.00 34.29 52 GLY B C 1
ATOM 3266 O O . GLY B 1 31 ? -63.545 214.011 -7.870 1.00 32.79 52 GLY B O 1
ATOM 3267 N N . LYS B 1 32 ? -61.328 214.208 -7.564 1.00 33.90 53 LYS B N 1
ATOM 3268 C CA . LYS B 1 32 ? -61.145 212.754 -7.591 1.00 34.76 53 LYS B CA 1
ATOM 3269 C C . LYS B 1 32 ? -61.820 211.966 -6.502 1.00 33.79 53 LYS B C 1
ATOM 3270 O O . LYS B 1 32 ? -62.078 210.774 -6.651 1.00 32.49 53 LYS B O 1
ATOM 3276 N N . ASP B 1 33 ? -62.095 212.603 -5.375 1.00 34.64 54 ASP B N 1
ATOM 3277 C CA . ASP B 1 33 ? -62.866 211.914 -4.349 1.00 35.15 54 ASP B CA 1
ATOM 3278 C C . ASP B 1 33 ? -64.247 211.576 -4.842 1.00 29.73 54 ASP B C 1
ATOM 3279 O O . ASP B 1 33 ? -64.757 210.509 -4.525 1.00 30.75 54 ASP B O 1
ATOM 3284 N N . GLY B 1 34 ? -64.844 212.481 -5.602 1.00 27.31 55 GLY B N 1
ATOM 3285 C CA . GLY B 1 34 ? -66.123 212.231 -6.243 1.00 26.46 55 GLY B CA 1
ATOM 3286 C C . GLY B 1 34 ? -66.107 211.058 -7.177 1.00 24.58 55 GLY B C 1
ATOM 3287 O O . GLY B 1 34 ? -67.038 210.273 -7.209 1.00 24.45 55 GLY B O 1
ATOM 3288 N N . LEU B 1 35 ? -65.027 210.927 -7.948 1.00 24.03 56 LEU B N 1
ATOM 3289 C CA . LEU B 1 35 ? -64.897 209.788 -8.862 1.00 23.48 56 LEU B CA 1
ATOM 3290 C C . LEU B 1 35 ? -64.927 208.421 -8.106 1.00 22.96 56 LEU B C 1
ATOM 3291 O O . LEU B 1 35 ? -65.435 207.439 -8.630 1.00 20.71 56 LEU B O 1
ATOM 3296 N N . LEU B 1 36 ? -64.414 208.369 -6.869 1.00 21.93 57 LEU B N 1
ATOM 3297 C CA . LEU B 1 36 ? -64.531 207.149 -6.097 1.00 22.21 57 LEU B CA 1
ATOM 3298 C C . LEU B 1 36 ? -65.940 206.784 -5.742 1.00 20.95 57 LEU B C 1
ATOM 3299 O O . LEU B 1 36 ? -66.281 205.598 -5.707 1.00 20.35 57 LEU B O 1
ATOM 3304 N N . VAL B 1 37 ? -66.778 207.799 -5.478 1.00 20.46 58 VAL B N 1
ATOM 3305 C CA . VAL B 1 37 ? -68.203 207.573 -5.221 1.00 18.90 58 VAL B CA 1
ATOM 3306 C C . VAL B 1 37 ? -68.880 206.992 -6.473 1.00 18.15 58 VAL B C 1
ATOM 3307 O O . VAL B 1 37 ? -69.603 206.016 -6.386 1.00 16.71 58 VAL B O 1
ATOM 3311 N N . TYR B 1 38 ? -68.642 207.598 -7.632 1.00 17.61 59 TYR B N 1
ATOM 3312 C CA . TYR B 1 38 ? -69.240 207.103 -8.839 1.00 17.20 59 TYR B CA 1
ATOM 3313 C C . TYR B 1 38 ? -68.780 205.692 -9.158 1.00 17.27 59 TYR B C 1
ATOM 3314 O O . TYR B 1 38 ? -69.582 204.829 -9.592 1.00 15.82 59 TYR B O 1
ATOM 3323 N N . HIS B 1 39 ? -67.497 205.422 -8.929 1.00 17.86 60 HIS B N 1
ATOM 3324 C CA . HIS B 1 39 ? -66.992 204.058 -9.137 1.00 18.05 60 HIS B CA 1
ATOM 3325 C C . HIS B 1 39 ? -67.721 203.039 -8.229 1.00 18.16 60 HIS B C 1
ATOM 3326 O O . HIS B 1 39 ? -68.092 201.948 -8.654 1.00 17.09 60 HIS B O 1
ATOM 3333 N N . LYS B 1 40 ? -67.934 203.402 -6.975 1.00 18.45 61 LYS B N 1
ATOM 3334 C CA . LYS B 1 40 ? -68.623 202.508 -6.046 1.00 19.14 61 LYS B CA 1
ATOM 3335 C C . LYS B 1 40 ? -70.058 202.218 -6.518 1.00 17.92 61 LYS B C 1
ATOM 3336 O O . LYS B 1 40 ? -70.536 201.099 -6.399 1.00 18.92 61 LYS B O 1
ATOM 3338 N N . MET B 1 41 ? -70.708 203.220 -7.069 1.00 17.17 62 MET B N 1
ATOM 3339 C CA . MET B 1 41 ? -72.086 203.084 -7.545 1.00 17.52 62 MET B CA 1
ATOM 3340 C C . MET B 1 41 ? -72.202 202.042 -8.663 1.00 17.21 62 MET B C 1
ATOM 3341 O O . MET B 1 41 ? -73.256 201.451 -8.816 1.00 16.24 62 MET B O 1
ATOM 3346 N N . LEU B 1 42 ? -71.116 201.809 -9.414 1.00 16.86 63 LEU B N 1
ATOM 3347 C CA . LEU B 1 42 ? -71.120 200.804 -10.462 1.00 17.51 63 LEU B CA 1
ATOM 3348 C C . LEU B 1 42 ? -71.395 199.363 -9.973 1.00 18.79 63 LEU B C 1
ATOM 3349 O O . LEU B 1 42 ? -71.849 198.545 -10.737 1.00 18.17 63 LEU B O 1
ATOM 3354 N N . SER B 1 43 ? -71.150 199.086 -8.686 1.00 21.27 64 SER B N 1
ATOM 3355 C CA . SER B 1 43 ? -71.425 197.767 -8.123 1.00 22.75 64 SER B CA 1
ATOM 3356 C C . SER B 1 43 ? -72.845 197.682 -7.516 1.00 21.27 64 SER B C 1
ATOM 3357 O O . SER B 1 43 ? -73.205 196.681 -6.895 1.00 22.89 64 SER B O 1
ATOM 3360 N N . ASP B 1 44 ? -73.664 198.704 -7.727 1.00 18.19 65 ASP B N 1
ATOM 3361 C CA . ASP B 1 44 ? -75.081 198.683 -7.374 1.00 17.77 65 ASP B CA 1
ATOM 3362 C C . ASP B 1 44 ? -75.824 198.081 -8.621 1.00 16.62 65 ASP B C 1
ATOM 3363 O O . ASP B 1 44 ? -75.652 198.559 -9.724 1.00 15.22 65 ASP B O 1
ATOM 3368 N N . GLY B 1 45 ? -76.567 197.015 -8.398 1.00 15.71 66 GLY B N 1
ATOM 3369 C CA . GLY B 1 45 ? -77.361 196.343 -9.396 1.00 15.25 66 GLY B CA 1
ATOM 3370 C C . GLY B 1 45 ? -78.274 197.212 -10.211 1.00 15.39 66 GLY B C 1
ATOM 3371 O O . GLY B 1 45 ? -78.388 196.994 -11.421 1.00 14.40 66 GLY B O 1
ATOM 3372 N N . THR B 1 46 ? -78.949 198.182 -9.567 1.00 14.62 67 THR B N 1
ATOM 3373 C CA . THR B 1 46 ? -79.829 199.073 -10.300 1.00 14.95 67 THR B CA 1
ATOM 3374 C C . THR B 1 46 ? -79.076 200.053 -11.251 1.00 14.57 67 THR B C 1
ATOM 3375 O O . THR B 1 46 ? -79.497 200.319 -12.363 1.00 13.58 67 THR B O 1
ATOM 3379 N N . VAL B 1 47 ? -77.975 200.575 -10.774 1.00 14.05 68 VAL B N 1
ATOM 3380 C CA . VAL B 1 47 ? -77.075 201.353 -11.590 1.00 14.05 68 VAL B CA 1
ATOM 3381 C C . VAL B 1 47 ? -76.586 200.545 -12.769 1.00 14.28 68 VAL B C 1
ATOM 3382 O O . VAL B 1 47 ? -76.686 201.021 -13.918 1.00 13.17 68 VAL B O 1
ATOM 3386 N N . LYS B 1 48 ? -76.083 199.357 -12.515 1.00 15.04 69 LYS B N 1
ATOM 3387 C CA . LYS B 1 48 ? -75.550 198.529 -13.580 1.00 16.18 69 LYS B CA 1
ATOM 3388 C C . LYS B 1 48 ? -76.629 198.170 -14.647 1.00 15.79 69 LYS B C 1
ATOM 3389 O O . LYS B 1 48 ? -76.357 198.194 -15.851 1.00 14.54 69 LYS B O 1
ATOM 3395 N N . ASN B 1 49 ? -77.832 197.831 -14.177 1.00 14.46 70 ASN B N 1
ATOM 3396 C CA . ASN B 1 49 ? -78.968 197.520 -15.032 1.00 13.95 70 ASN B CA 1
ATOM 3397 C C . ASN B 1 49 ? -79.239 198.674 -15.959 1.00 14.19 70 ASN B C 1
ATOM 3398 O O . ASN B 1 49 ? -79.394 198.473 -17.155 1.00 13.85 70 ASN B O 1
ATOM 3403 N N . ALA B 1 50 ? -79.276 199.892 -15.392 1.00 14.73 71 ALA B N 1
ATOM 3404 C CA . ALA B 1 50 ? -79.547 201.126 -16.159 1.00 14.49 71 ALA B CA 1
ATOM 3405 C C . ALA B 1 50 ? -78.458 201.451 -17.211 1.00 14.80 71 ALA B C 1
ATOM 3406 O O . ALA B 1 50 ? -78.802 201.703 -18.409 1.00 13.56 71 ALA B O 1
ATOM 3408 N N . LEU B 1 51 ? -77.189 201.325 -16.797 1.00 14.06 72 LEU B N 1
ATOM 3409 C CA . LEU B 1 51 ? -76.077 201.494 -17.729 1.00 15.90 72 LEU B CA 1
ATOM 3410 C C . LEU B 1 51 ? -76.065 200.441 -18.846 1.00 15.32 72 LEU B C 1
ATOM 3411 O O . LEU B 1 51 ? -75.808 200.793 -20.032 1.00 14.61 72 LEU B O 1
ATOM 3416 N N . ASN B 1 52 ? -76.335 199.185 -18.507 1.00 14.24 73 ASN B N 1
ATOM 3417 C CA . ASN B 1 52 ? -76.366 198.167 -19.529 1.00 15.83 73 ASN B CA 1
ATOM 3418 C C . ASN B 1 52 ? -77.417 198.555 -20.653 1.00 15.07 73 ASN B C 1
ATOM 3419 O O . ASN B 1 52 ? -77.159 198.383 -21.845 1.00 14.54 73 ASN B O 1
ATOM 3424 N N . TYR B 1 53 ? -78.585 198.998 -20.222 1.00 13.80 74 TYR B N 1
ATOM 3425 C CA . TYR B 1 53 ? -79.628 199.396 -21.174 1.00 14.03 74 TYR B CA 1
ATOM 3426 C C . TYR B 1 53 ? -79.187 200.656 -21.955 1.00 14.13 74 TYR B C 1
ATOM 3427 O O . TYR B 1 53 ? -79.268 200.684 -23.186 1.00 14.73 74 TYR B O 1
ATOM 3436 N N . ILE B 1 54 ? -78.746 201.688 -21.258 1.00 13.56 75 ILE B N 1
ATOM 3437 C CA . ILE B 1 54 ? -78.417 202.974 -21.903 1.00 13.53 75 ILE B CA 1
ATOM 3438 C C . ILE B 1 54 ? -77.279 202.812 -22.907 1.00 14.05 75 ILE B C 1
ATOM 3439 O O . ILE B 1 54 ? -77.418 203.220 -24.089 1.00 13.25 75 ILE B O 1
ATOM 3444 N N . PHE B 1 55 ? -76.188 202.189 -22.456 1.00 14.20 76 PHE B N 1
ATOM 3445 C CA . PHE B 1 55 ? -75.008 201.942 -23.287 1.00 15.31 76 PHE B CA 1
ATOM 3446 C C . PHE B 1 55 ? -75.277 201.008 -24.468 1.00 14.82 76 PHE B C 1
ATOM 3447 O O . PHE B 1 55 ? -74.756 201.289 -25.557 1.00 14.80 76 PHE B O 1
ATOM 3455 N N . GLY B 1 56 ? -76.095 199.954 -24.279 1.00 14.24 77 GLY B N 1
ATOM 3456 C CA . GLY B 1 56 ? -76.581 199.149 -25.388 1.00 14.16 77 GLY B CA 1
ATOM 3457 C C . GLY B 1 56 ? -77.368 199.923 -26.452 1.00 14.08 77 GLY B C 1
ATOM 3458 O O . GLY B 1 56 ? -77.093 199.835 -27.627 1.00 14.26 77 GLY B O 1
ATOM 3459 N N . ARG B 1 57 ? -78.343 200.702 -26.003 1.00 14.03 78 ARG B N 1
ATOM 3460 C CA . ARG B 1 57 ? -79.210 201.453 -26.882 1.00 13.89 78 ARG B CA 1
ATOM 3461 C C . ARG B 1 57 ? -78.403 202.497 -27.661 1.00 14.19 78 ARG B C 1
ATOM 3462 O O . ARG B 1 57 ? -78.546 202.609 -28.879 1.00 13.13 78 ARG B O 1
ATOM 3470 N N . ILE B 1 58 ? -77.468 203.164 -26.975 1.00 14.17 79 ILE B N 1
ATOM 3471 C CA . ILE B 1 58 ? -76.605 204.096 -27.678 1.00 14.93 79 ILE B CA 1
ATOM 3472 C C . ILE B 1 58 ? -75.874 203.448 -28.851 1.00 15.49 79 ILE B C 1
ATOM 3473 O O . ILE B 1 58 ? -75.851 203.983 -29.995 1.00 16.31 79 ILE B O 1
ATOM 3478 N N . ARG B 1 59 ? -75.277 202.303 -28.568 1.00 15.66 80 ARG B N 1
ATOM 3479 C CA . ARG B 1 59 ? -74.498 201.605 -29.543 1.00 16.53 80 ARG B CA 1
ATOM 3480 C C . ARG B 1 59 ? -75.319 201.101 -30.724 1.00 16.55 80 ARG B C 1
ATOM 3481 O O . ARG B 1 59 ? -74.840 201.106 -31.882 1.00 16.54 80 ARG B O 1
ATOM 3489 N N . SER B 1 60 ? -76.546 200.682 -30.432 1.00 16.44 81 SER B N 1
ATOM 3490 C CA . SER B 1 60 ? -77.472 200.134 -31.439 1.00 17.34 81 SER B CA 1
ATOM 3491 C C . SER B 1 60 ? -78.121 201.157 -32.353 1.00 17.71 81 SER B C 1
ATOM 3492 O O . SER B 1 60 ? -78.951 200.776 -33.181 1.00 18.72 81 SER B O 1
ATOM 3495 N N . ALA B 1 61 ? -77.756 202.452 -32.264 1.00 17.77 82 ALA B N 1
ATOM 3496 C CA . ALA B 1 61 ? -78.488 203.520 -32.999 1.00 18.10 82 ALA B CA 1
ATOM 3497 C C . ALA B 1 61 ? -78.241 203.592 -34.499 1.00 18.96 82 ALA B C 1
ATOM 3498 O O . ALA B 1 61 ? -78.576 204.613 -35.133 1.00 21.55 82 ALA B O 1
ATOM 3500 N N . LYS B 1 62 ? -77.689 202.590 -35.126 1.00 19.27 83 LYS B N 1
ATOM 3501 C CA . LYS B 1 62 ? -77.689 202.565 -36.633 1.00 20.59 83 LYS B CA 1
ATOM 3502 C C . LYS B 1 62 ? -76.805 203.711 -37.187 1.00 20.90 83 LYS B C 1
ATOM 3503 O O . LYS B 1 62 ? -77.199 204.487 -38.083 1.00 23.36 83 LYS B O 1
ATOM 3509 N N . TRP B 1 63 ? -75.623 203.790 -36.594 1.00 20.18 84 TRP B N 1
ATOM 3510 C CA . TRP B 1 63 ? -74.609 204.829 -36.872 1.00 20.02 84 TRP B CA 1
ATOM 3511 C C . TRP B 1 63 ? -74.203 204.798 -38.364 1.00 20.94 84 TRP B C 1
ATOM 3512 O O . TRP B 1 63 ? -74.014 203.737 -38.944 1.00 21.81 84 TRP B O 1
ATOM 3523 N N . TYR B 1 64 ? -74.122 205.962 -38.958 1.00 21.11 85 TYR B N 1
ATOM 3524 C CA . TYR B 1 64 ? -73.647 206.135 -40.330 1.00 22.95 85 TYR B CA 1
ATOM 3525 C C . TYR B 1 64 ? -72.940 207.470 -40.499 1.00 23.46 85 TYR B C 1
ATOM 3526 O O . TYR B 1 64 ? -72.900 208.273 -39.594 1.00 22.49 85 TYR B O 1
ATOM 3535 N N . VAL B 1 65 ? -72.433 207.723 -41.699 1.00 25.29 86 VAL B N 1
ATOM 3536 C CA . VAL B 1 65 ? -71.711 208.951 -41.958 1.00 26.10 86 VAL B CA 1
ATOM 3537 C C . VAL B 1 65 ? -72.452 209.790 -42.986 1.00 27.24 86 VAL B C 1
ATOM 3538 O O . VAL B 1 65 ? -72.764 209.300 -44.063 1.00 27.90 86 VAL B O 1
ATOM 3542 N N . GLU B 1 66 ? -72.749 211.042 -42.646 1.00 27.92 87 GLU B N 1
ATOM 3543 C CA . GLU B 1 66 ? -73.396 211.968 -43.591 1.00 29.44 87 GLU B CA 1
ATOM 3544 C C . GLU B 1 66 ? -72.333 212.890 -44.177 1.00 29.74 87 GLU B C 1
ATOM 3545 O O . GLU B 1 66 ? -71.489 213.433 -43.448 1.00 28.45 87 GLU B O 1
ATOM 3551 N N . PRO B 1 67 ? -72.339 213.052 -45.514 1.00 30.43 88 PRO B N 1
ATOM 3552 C CA . PRO B 1 67 ? -71.354 213.968 -46.125 1.00 31.35 88 PRO B CA 1
ATOM 3553 C C . PRO B 1 67 ? -71.683 215.432 -45.823 1.00 31.69 88 PRO B C 1
ATOM 3554 O O . PRO B 1 67 ? -72.793 215.746 -45.458 1.00 30.94 88 PRO B O 1
ATOM 3558 N N . ALA B 1 68 ? -70.704 216.299 -45.974 1.00 32.64 89 ALA B N 1
ATOM 3559 C CA . ALA B 1 68 ? -70.845 217.726 -45.764 1.00 33.42 89 ALA B CA 1
ATOM 3560 C C . ALA B 1 68 ? -71.780 218.336 -46.819 1.00 35.06 89 ALA B C 1
ATOM 3561 O O . ALA B 1 68 ? -72.422 219.342 -46.562 1.00 35.21 89 ALA B O 1
ATOM 3563 N N . SER B 1 69 ? -71.802 217.751 -48.007 1.00 36.39 90 SER B N 1
ATOM 3564 C CA . SER B 1 69 ? -72.791 218.085 -49.017 1.00 36.72 90 SER B CA 1
ATOM 3565 C C . SER B 1 69 ? -72.942 216.890 -49.947 1.00 37.31 90 SER B C 1
ATOM 3566 O O . SER B 1 69 ? -72.208 215.914 -49.843 1.00 37.20 90 SER B O 1
ATOM 3569 N N . THR B 1 70 ? -73.861 217.010 -50.900 1.00 38.07 91 THR B N 1
ATOM 3570 C CA . THR B 1 70 ? -74.036 216.019 -51.942 1.00 39.28 91 THR B CA 1
ATOM 3571 C C . THR B 1 70 ? -72.945 216.071 -53.033 1.00 40.55 91 THR B C 1
ATOM 3572 O O . THR B 1 70 ? -72.962 215.209 -53.917 1.00 40.99 91 THR B O 1
ATOM 3576 N N . ASP B 1 71 ? -72.038 217.053 -53.013 1.00 41.78 92 ASP B N 1
ATOM 3577 C CA . ASP B 1 71 ? -70.923 217.078 -53.972 1.00 45.05 92 ASP B CA 1
ATOM 3578 C C . ASP B 1 71 ? -70.126 215.760 -53.975 1.00 44.52 92 ASP B C 1
ATOM 3579 O O . ASP B 1 71 ? -69.835 215.234 -52.900 1.00 42.11 92 ASP B O 1
ATOM 3584 N N . PRO B 1 72 ? -69.741 215.232 -55.160 1.00 46.10 93 PRO B N 1
ATOM 3585 C CA . PRO B 1 72 ? -68.966 213.959 -55.179 1.00 46.81 93 PRO B CA 1
ATOM 3586 C C . PRO B 1 72 ? -67.682 213.931 -54.320 1.00 47.24 93 PRO B C 1
ATOM 3587 O O . PRO B 1 72 ? -67.284 212.869 -53.840 1.00 46.84 93 PRO B O 1
ATOM 3591 N N . GLU B 1 73 ? -67.047 215.083 -54.170 1.00 47.13 94 GLU B N 1
ATOM 3592 C CA . GLU B 1 73 ? -65.864 215.250 -53.345 1.00 46.32 94 GLU B CA 1
ATOM 3593 C C . GLU B 1 73 ? -66.166 214.983 -51.873 1.00 42.32 94 GLU B C 1
ATOM 3594 O O . GLU B 1 73 ? -65.456 214.263 -51.208 1.00 39.07 94 GLU B O 1
ATOM 3600 N N . ASP B 1 74 ? -67.210 215.613 -51.371 1.00 41.17 95 ASP B N 1
ATOM 3601 C CA . ASP B 1 74 ? -67.632 215.396 -50.004 1.00 39.10 95 ASP B CA 1
ATOM 3602 C C . ASP B 1 74 ? -68.095 213.977 -49.778 1.00 38.06 95 ASP B C 1
ATOM 3603 O O . ASP B 1 74 ? -67.856 213.433 -48.713 1.00 36.30 95 ASP B O 1
ATOM 3608 N N . ILE B 1 75 ? -68.721 213.368 -50.774 1.00 37.48 96 ILE B N 1
ATOM 3609 C CA . ILE B 1 75 ? -69.118 211.959 -50.702 1.00 38.06 96 ILE B CA 1
ATOM 3610 C C . ILE B 1 75 ? -67.876 211.043 -50.544 1.00 36.82 96 ILE B C 1
ATOM 3611 O O . ILE B 1 75 ? -67.875 210.098 -49.744 1.00 35.91 96 ILE B O 1
ATOM 3616 N N . ALA B 1 76 ? -66.826 211.346 -51.278 1.00 36.81 97 ALA B N 1
ATOM 3617 C CA . ALA B 1 76 ? -65.598 210.527 -51.272 1.00 36.87 97 ALA B CA 1
ATOM 3618 C C . ALA B 1 76 ? -64.872 210.634 -49.939 1.00 35.61 97 ALA B C 1
ATOM 3619 O O . ALA B 1 76 ? -64.381 209.645 -49.405 1.00 34.64 97 ALA B O 1
ATOM 3621 N N . ILE B 1 77 ? -64.829 211.835 -49.390 1.00 35.37 98 ILE B N 1
ATOM 3622 C CA . ILE B 1 77 ? -64.285 212.032 -48.047 1.00 34.76 98 ILE B CA 1
ATOM 3623 C C . ILE B 1 77 ? -65.091 211.252 -47.002 1.00 33.02 98 ILE B C 1
ATOM 3624 O O . ILE B 1 77 ? -64.513 210.557 -46.172 1.00 32.49 98 ILE B O 1
ATOM 3629 N N . ALA B 1 78 ? -66.413 211.377 -47.062 1.00 32.17 99 ALA B N 1
ATOM 3630 C CA . ALA B 1 78 ? -67.305 210.613 -46.186 1.00 30.93 99 ALA B CA 1
ATOM 3631 C C . ALA B 1 78 ? -67.117 209.097 -46.321 1.00 30.57 99 ALA B C 1
ATOM 3632 O O . ALA B 1 78 ? -67.127 208.371 -45.295 1.00 29.30 99 ALA B O 1
ATOM 3634 N N . ALA B 1 79 ? -66.942 208.617 -47.563 1.00 31.25 100 ALA B N 1
ATOM 3635 C CA . ALA B 1 79 ? -66.699 207.198 -47.816 1.00 32.00 100 ALA B CA 1
ATOM 3636 C C . ALA B 1 79 ? -65.394 206.731 -47.144 1.00 32.73 100 ALA B C 1
ATOM 3637 O O . ALA B 1 79 ? -65.325 205.598 -46.638 1.00 31.96 100 ALA B O 1
ATOM 3639 N N . PHE B 1 80 ? -64.365 207.590 -47.158 1.00 33.33 101 PHE B N 1
ATOM 3640 C CA . PHE B 1 80 ? -63.120 207.293 -46.469 1.00 33.71 101 PHE B CA 1
ATOM 3641 C C . PHE B 1 80 ? -63.360 207.132 -44.962 1.00 33.00 101 PHE B C 1
ATOM 3642 O O . PHE B 1 80 ? -62.856 206.184 -44.370 1.00 32.10 101 PHE B O 1
ATOM 3650 N N . ILE B 1 81 ? -64.122 208.044 -44.364 1.00 32.58 102 ILE B N 1
ATOM 3651 C CA . ILE B 1 81 ? -64.423 207.979 -42.920 1.00 31.86 102 ILE B CA 1
ATOM 3652 C C . ILE B 1 81 ? -65.251 206.709 -42.576 1.00 32.49 102 ILE B C 1
ATOM 3653 O O . ILE B 1 81 ? -64.957 206.009 -41.584 1.00 35.24 102 ILE B O 1
ATOM 3658 N N . HIS B 1 82 ? -66.259 206.416 -43.386 1.00 32.11 103 HIS B N 1
ATOM 3659 C CA . HIS B 1 82 ? -67.041 205.182 -43.287 1.00 32.95 103 HIS B CA 1
ATOM 3660 C C . HIS B 1 82 ? -66.140 203.936 -43.200 1.00 33.91 103 HIS B C 1
ATOM 3661 O O . HIS B 1 82 ? -66.310 203.073 -42.326 1.00 34.97 103 HIS B O 1
ATOM 3668 N N . ALA B 1 83 ? -65.164 203.854 -44.084 1.00 35.37 104 ALA B N 1
ATOM 3669 C CA . ALA B 1 83 ? -64.213 202.731 -44.107 1.00 36.78 104 ALA B CA 1
ATOM 3670 C C . ALA B 1 83 ? -63.285 202.692 -42.887 1.00 36.47 104 ALA B C 1
ATOM 3671 O O . ALA B 1 83 ? -63.036 201.601 -42.347 1.00 38.15 104 ALA B O 1
ATOM 3673 N N . GLN B 1 84 ? -62.823 203.857 -42.418 1.00 36.04 105 GLN B N 1
ATOM 3674 C CA . GLN B 1 84 ? -61.969 203.923 -41.224 1.00 36.29 105 GLN B CA 1
ATOM 3675 C C . GLN B 1 84 ? -62.673 203.352 -39.974 1.00 35.49 105 GLN B C 1
ATOM 3676 O O . GLN B 1 84 ? -62.038 202.688 -39.178 1.00 35.48 105 GLN B O 1
ATOM 3682 N N . LEU B 1 85 ? -63.974 203.619 -39.817 1.00 33.81 106 LEU B N 1
ATOM 3683 C CA . LEU B 1 85 ? -64.738 203.147 -38.673 1.00 32.06 106 LEU B CA 1
ATOM 3684 C C . LEU B 1 85 ? -65.337 201.765 -38.863 1.00 31.31 106 LEU B C 1
ATOM 3685 O O . LEU B 1 85 ? -65.684 201.112 -37.876 1.00 32.59 106 LEU B O 1
ATOM 3690 N N . GLY B 1 86 ? -65.448 201.302 -40.103 1.00 31.99 107 GLY B N 1
ATOM 3691 C CA . GLY B 1 86 ? -66.091 200.014 -40.399 1.00 31.30 107 GLY B CA 1
ATOM 3692 C C . GLY B 1 86 ? -67.587 200.025 -40.166 1.00 29.92 107 GLY B C 1
ATOM 3693 O O . GLY B 1 86 ? -68.152 199.013 -39.765 1.00 31.07 107 GLY B O 1
ATOM 3694 N N . ILE B 1 87 ? -68.236 201.157 -40.451 1.00 28.99 108 ILE B N 1
ATOM 3695 C CA . ILE B 1 87 ? -69.679 201.320 -40.295 1.00 28.54 108 ILE B CA 1
ATOM 3696 C C . ILE B 1 87 ? -70.425 200.138 -40.917 1.00 29.09 108 ILE B C 1
ATOM 3697 O O . ILE B 1 87 ? -70.222 199.847 -42.056 1.00 28.66 108 ILE B O 1
ATOM 3702 N N . ASP B 1 88 ? -71.284 199.463 -40.156 1.00 29.20 109 ASP B N 1
ATOM 3703 C CA . ASP B 1 88 ? -72.018 198.289 -40.648 1.00 29.07 109 ASP B CA 1
ATOM 3704 C C . ASP B 1 88 ? -73.405 198.189 -40.005 1.00 28.79 109 ASP B C 1
ATOM 3705 O O . ASP B 1 88 ? -73.696 198.954 -39.109 1.00 29.29 109 ASP B O 1
ATOM 3710 N N . ASP B 1 89 ? -74.215 197.234 -40.415 1.00 30.11 110 ASP B N 1
ATOM 3711 C CA . ASP B 1 89 ? -75.631 197.129 -39.993 1.00 30.62 110 ASP B CA 1
ATOM 3712 C C . ASP B 1 89 ? -75.772 196.896 -38.461 1.00 30.99 110 ASP B C 1
ATOM 3713 O O . ASP B 1 89 ? -76.709 197.438 -37.832 1.00 33.33 110 ASP B O 1
ATOM 3718 N N . ALA B 1 90 ? -74.834 196.185 -37.821 1.00 28.82 111 ALA B N 1
ATOM 3719 C CA . ALA B 1 90 ? -74.934 195.931 -36.393 1.00 27.98 111 ALA B CA 1
ATOM 3720 C C . ALA B 1 90 ? -74.170 196.954 -35.483 1.00 27.16 111 ALA B C 1
ATOM 3721 O O . ALA B 1 90 ? -74.212 196.851 -34.245 1.00 25.67 111 ALA B O 1
ATOM 3723 N N . SER B 1 91 ? -73.491 197.912 -36.114 1.00 26.06 112 SER B N 1
ATOM 3724 C CA . SER B 1 91 ? -72.504 198.788 -35.498 1.00 25.46 112 SER B CA 1
ATOM 3725 C C . SER B 1 91 ? -71.406 198.011 -34.709 1.00 24.99 112 SER B C 1
ATOM 3726 O O . SER B 1 91 ? -71.041 198.388 -33.585 1.00 25.39 112 SER B O 1
ATOM 3729 N N . VAL B 1 92 ? -70.933 196.912 -35.279 1.00 25.25 113 VAL B N 1
ATOM 3730 C CA . VAL B 1 92 ? -69.776 196.193 -34.728 1.00 25.68 113 VAL B CA 1
ATOM 3731 C C . VAL B 1 92 ? -68.546 197.049 -35.057 1.00 26.35 113 VAL B C 1
ATOM 3732 O O . VAL B 1 92 ? -67.894 197.623 -34.157 1.00 24.93 113 VAL B O 1
ATOM 3736 N N . GLY B 1 93 ? -68.298 197.266 -36.345 1.00 27.55 114 GLY B N 1
ATOM 3737 C CA . GLY B 1 93 ? -67.260 198.206 -36.743 1.00 28.17 114 GLY B CA 1
ATOM 3738 C C . GLY B 1 93 ? -65.898 197.567 -36.599 1.00 29.31 114 GLY B C 1
ATOM 3739 O O . GLY B 1 93 ? -65.764 196.400 -36.182 1.00 28.22 114 GLY B O 1
ATOM 3740 N N . LYS B 1 94 ? -64.890 198.349 -36.946 1.00 31.66 115 LYS B N 1
ATOM 3741 C CA . LYS B 1 94 ? -63.535 197.956 -36.714 1.00 33.93 115 LYS B CA 1
ATOM 3742 C C . LYS B 1 94 ? -63.222 198.313 -35.280 1.00 33.04 115 LYS B C 1
ATOM 3743 O O . LYS B 1 94 ? -63.943 199.118 -34.671 1.00 30.95 115 LYS B O 1
ATOM 3749 N N . TYR B 1 95 ? -62.155 197.703 -34.777 1.00 32.65 116 TYR B N 1
ATOM 3750 C CA . TYR B 1 95 ? -61.769 197.783 -33.358 1.00 33.15 116 TYR B CA 1
ATOM 3751 C C . TYR B 1 95 ? -61.820 199.177 -32.712 1.00 32.38 116 TYR B C 1
ATOM 3752 O O . TYR B 1 95 ? -62.438 199.307 -31.634 1.00 31.88 116 TYR B O 1
ATOM 3761 N N . PRO B 1 96 ? -61.191 200.197 -33.341 1.00 31.65 117 PRO B N 1
ATOM 3762 C CA . PRO B 1 96 ? -61.247 201.557 -32.782 1.00 30.69 117 PRO B CA 1
ATOM 3763 C C . PRO B 1 96 ? -62.644 202.147 -32.565 1.00 28.76 117 PRO B C 1
ATOM 3764 O O . PRO B 1 96 ? -62.857 202.980 -31.661 1.00 27.69 117 PRO B O 1
ATOM 3768 N N . PHE B 1 97 ? -63.607 201.756 -33.392 1.00 29.10 118 PHE B N 1
ATOM 3769 C CA . PHE B 1 97 ? -64.980 202.300 -33.268 1.00 27.17 118 PHE B CA 1
ATOM 3770 C C . PHE B 1 97 ? -65.579 201.953 -31.888 1.00 25.68 118 PHE B C 1
ATOM 3771 O O . PHE B 1 97 ? -66.060 202.850 -31.145 1.00 24.61 118 PHE B O 1
ATOM 3779 N N . GLY B 1 98 ? -65.566 200.664 -31.536 1.00 25.12 119 GLY B N 1
ATOM 3780 C CA . GLY B 1 98 ? -66.026 200.231 -30.207 1.00 25.14 119 GLY B CA 1
ATOM 3781 C C . GLY B 1 98 ? -65.211 200.813 -29.059 1.00 24.83 119 GLY B C 1
ATOM 3782 O O . GLY B 1 98 ? -65.741 201.039 -27.973 1.00 23.72 119 GLY B O 1
ATOM 3783 N N . ARG B 1 99 ? -63.941 201.076 -29.284 1.00 25.66 120 ARG B N 1
ATOM 3784 C CA . ARG B 1 99 ? -63.132 201.715 -28.225 1.00 27.30 120 ARG B CA 1
ATOM 3785 C C . ARG B 1 99 ? -63.575 203.117 -27.955 1.00 24.99 120 ARG B C 1
ATOM 3786 O O . ARG B 1 99 ? -63.536 203.520 -26.817 1.00 24.26 120 ARG B O 1
ATOM 3794 N N . LEU B 1 100 ? -64.044 203.855 -28.973 1.00 23.34 121 LEU B N 1
ATOM 3795 C CA . LEU B 1 100 ? -64.593 205.186 -28.744 1.00 22.48 121 LEU B CA 1
ATOM 3796 C C . LEU B 1 100 ? -65.810 205.164 -27.840 1.00 20.37 121 LEU B C 1
ATOM 3797 O O . LEU B 1 100 ? -65.962 206.048 -26.971 1.00 20.01 121 LEU B O 1
ATOM 3802 N N . PHE B 1 101 ? -66.691 204.174 -28.035 1.00 18.38 122 PHE B N 1
ATOM 3803 C CA . PHE B 1 101 ? -67.881 204.073 -27.162 1.00 18.07 122 PHE B CA 1
ATOM 3804 C C . PHE B 1 101 ? -67.465 203.779 -25.686 1.00 18.07 122 PHE B C 1
ATOM 3805 O O . PHE B 1 101 ? -68.059 204.313 -24.763 1.00 16.30 122 PHE B O 1
ATOM 3813 N N . ALA B 1 102 ? -66.474 202.896 -25.508 1.00 19.92 123 ALA B N 1
ATOM 3814 C CA . ALA B 1 102 ? -65.944 202.553 -24.171 1.00 19.76 123 ALA B CA 1
ATOM 3815 C C . ALA B 1 102 ? -65.392 203.780 -23.451 1.00 19.66 123 ALA B C 1
ATOM 3816 O O . ALA B 1 102 ? -65.622 203.948 -22.275 1.00 19.76 123 ALA B O 1
ATOM 3818 N N . ILE B 1 103 ? -64.689 204.647 -24.171 1.00 19.55 124 ILE B N 1
ATOM 3819 C CA . ILE B 1 103 ? -64.206 205.933 -23.628 1.00 19.44 124 ILE B CA 1
ATOM 3820 C C . ILE B 1 103 ? -65.381 206.847 -23.260 1.00 18.83 124 ILE B C 1
ATOM 3821 O O . ILE B 1 103 ? -65.409 207.465 -22.177 1.00 17.29 124 ILE B O 1
ATOM 3826 N N . TYR B 1 104 ? -66.359 206.931 -24.143 1.00 18.43 125 TYR B N 1
ATOM 3827 C CA . TYR B 1 104 ? -67.547 207.736 -23.871 1.00 18.09 125 TYR B CA 1
ATOM 3828 C C . TYR B 1 104 ? -68.298 207.227 -22.628 1.00 17.05 125 TYR B C 1
ATOM 3829 O O . TYR B 1 104 ? -68.791 208.050 -21.837 1.00 16.93 125 TYR B O 1
ATOM 3838 N N . GLU B 1 105 ? -68.344 205.915 -22.430 1.00 17.17 126 GLU B N 1
ATOM 3839 C CA . GLU B 1 105 ? -68.970 205.347 -21.224 1.00 17.94 126 GLU B CA 1
ATOM 3840 C C . GLU B 1 105 ? -68.266 205.841 -19.934 1.00 17.52 126 GLU B C 1
ATOM 3841 O O . GLU B 1 105 ? -68.930 206.194 -18.965 1.00 16.66 126 GLU B O 1
ATOM 3847 N N . ASN B 1 106 ? -66.940 205.903 -19.944 1.00 16.88 127 ASN B N 1
ATOM 3848 C CA . ASN B 1 106 ? -66.211 206.520 -18.828 1.00 17.87 127 ASN B CA 1
ATOM 3849 C C . ASN B 1 106 ? -66.595 207.956 -18.584 1.00 17.64 127 ASN B C 1
ATOM 3850 O O . ASN B 1 106 ? -66.660 208.386 -17.458 1.00 18.46 127 ASN B O 1
ATOM 3855 N N . ALA B 1 107 ? -66.809 208.736 -19.657 1.00 18.10 128 ALA B N 1
ATOM 3856 C CA . ALA B 1 107 ? -67.200 210.118 -19.545 1.00 17.64 128 ALA B CA 1
ATOM 3857 C C . ALA B 1 107 ? -68.615 210.230 -18.966 1.00 17.23 128 ALA B C 1
ATOM 3858 O O . ALA B 1 107 ? -68.889 211.099 -18.189 1.00 17.26 128 ALA B O 1
ATOM 3860 N N . TYR B 1 108 ? -69.508 209.349 -19.359 1.00 16.78 129 TYR B N 1
ATOM 3861 C CA . TYR B 1 108 ? -70.837 209.309 -18.782 1.00 16.22 129 TYR B CA 1
ATOM 3862 C C . TYR B 1 108 ? -70.773 209.036 -17.252 1.00 16.30 129 TYR B C 1
ATOM 3863 O O . TYR B 1 108 ? -71.434 209.704 -16.469 1.00 14.63 129 TYR B O 1
ATOM 3872 N N . ILE B 1 109 ? -69.963 208.047 -16.874 1.00 16.73 130 ILE B N 1
ATOM 3873 C CA . ILE B 1 109 ? -69.893 207.613 -15.514 1.00 17.20 130 ILE B CA 1
ATOM 3874 C C . ILE B 1 109 ? -69.202 208.683 -14.608 1.00 17.96 130 ILE B C 1
ATOM 3875 O O . ILE B 1 109 ? -69.659 208.937 -13.463 1.00 17.86 130 ILE B O 1
ATOM 3880 N N . TYR B 1 110 ? -68.096 209.241 -15.126 1.00 18.37 131 TYR B N 1
ATOM 3881 C CA . TYR B 1 110 ? -67.201 210.075 -14.363 1.00 19.33 131 TYR B CA 1
ATOM 3882 C C . TYR B 1 110 ? -67.247 211.545 -14.730 1.00 20.09 131 TYR B C 1
ATOM 3883 O O . TYR B 1 110 ? -66.831 212.339 -13.911 1.00 21.21 131 TYR B O 1
ATOM 3892 N N . GLY B 1 111 ? -67.790 211.909 -15.885 1.00 18.36 132 GLY B N 1
ATOM 3893 C CA . GLY B 1 111 ? -67.890 213.301 -16.296 1.00 19.25 132 GLY B CA 1
ATOM 3894 C C . GLY B 1 111 ? -67.062 213.672 -17.497 1.00 19.12 132 GLY B C 1
ATOM 3895 O O . GLY B 1 111 ? -67.488 214.460 -18.303 1.00 18.96 132 GLY B O 1
ATOM 3896 N N . MET B 1 112 ? -65.884 213.073 -17.594 1.00 21.34 133 MET B N 1
ATOM 3897 C CA . MET B 1 112 ? -64.900 213.339 -18.652 1.00 22.76 133 MET B CA 1
ATOM 3898 C C . MET B 1 112 ? -64.033 212.124 -18.853 1.00 20.98 133 MET B C 1
ATOM 3899 O O . MET B 1 112 ? -63.664 211.489 -17.880 1.00 19.49 133 MET B O 1
ATOM 3904 N N . ALA B 1 113 ? -63.688 211.832 -20.117 1.00 19.14 134 ALA B N 1
ATOM 3905 C CA . ALA B 1 113 ? -62.681 210.881 -20.476 1.00 18.58 134 ALA B CA 1
ATOM 3906 C C . ALA B 1 113 ? -62.095 211.263 -21.812 1.00 18.36 134 ALA B C 1
ATOM 3907 O O . ALA B 1 113 ? -62.594 212.162 -22.498 1.00 17.11 134 ALA B O 1
ATOM 3909 N N . ALA B 1 114 ? -61.002 210.613 -22.170 1.00 19.11 135 ALA B N 1
ATOM 3910 C CA . ALA B 1 114 ? -60.334 210.990 -23.418 1.00 20.11 135 ALA B CA 1
ATOM 3911 C C . ALA B 1 114 ? -59.601 209.830 -24.049 1.00 20.95 135 ALA B C 1
ATOM 3912 O O . ALA B 1 114 ? -59.511 208.742 -23.478 1.00 20.60 135 ALA B O 1
ATOM 3914 N N . GLY B 1 115 ? -59.129 210.055 -25.270 1.00 21.75 136 GLY B N 1
ATOM 3915 C CA . GLY B 1 115 ? -58.301 209.055 -25.951 1.00 23.22 136 GLY B CA 1
ATOM 3916 C C . GLY B 1 115 ? -57.274 209.732 -26.832 1.00 24.56 136 GLY B C 1
ATOM 3917 O O . GLY B 1 115 ? -57.537 210.793 -27.397 1.00 25.30 136 GLY B O 1
ATOM 3918 N N . GLU B 1 116 ? -56.075 209.162 -26.917 1.00 25.70 137 GLU B N 1
ATOM 3919 C CA . GLU B 1 116 ? -55.065 209.709 -27.808 1.00 27.55 137 GLU B CA 1
ATOM 3920 C C . GLU B 1 116 ? -55.300 209.102 -29.209 1.00 27.77 137 GLU B C 1
ATOM 3921 O O . GLU B 1 116 ? -55.469 207.899 -29.340 1.00 27.82 137 GLU B O 1
ATOM 3927 N N . ILE B 1 117 ? -55.265 209.961 -30.225 1.00 28.52 138 ILE B N 1
ATOM 3928 C CA . ILE B 1 117 ? -55.490 209.562 -31.606 1.00 29.67 138 ILE B CA 1
ATOM 3929 C C . ILE B 1 117 ? -54.132 209.261 -32.197 1.00 30.74 138 ILE B C 1
ATOM 3930 O O . ILE B 1 117 ? -53.248 210.121 -32.164 1.00 30.71 138 ILE B O 1
ATOM 3935 N N . VAL B 1 118 ? -53.941 208.046 -32.682 1.00 31.04 139 VAL B N 1
ATOM 3936 C CA . VAL B 1 118 ? -52.655 207.631 -33.265 1.00 32.64 139 VAL B CA 1
ATOM 3937 C C . VAL B 1 118 ? -52.899 207.208 -34.739 1.00 34.71 139 VAL B C 1
ATOM 3938 O O . VAL B 1 118 ? -53.693 206.300 -35.017 1.00 33.94 139 VAL B O 1
ATOM 3942 N N . LEU B 1 119 ? -52.197 207.876 -35.638 1.00 37.44 140 LEU B N 1
ATOM 3943 C CA . LEU B 1 119 ? -52.253 207.669 -37.079 1.00 40.92 140 LEU B CA 1
ATOM 3944 C C . LEU B 1 119 ? -51.055 206.876 -37.588 1.00 42.90 140 LEU B C 1
ATOM 3945 O O . LEU B 1 119 ? -50.014 206.926 -36.971 1.00 44.71 140 LEU B O 1
ATOM 3950 N N . THR B 1 120 ? -51.229 206.138 -38.686 1.00 45.31 141 THR B N 1
ATOM 3951 C CA . THR B 1 120 ? -50.105 205.513 -39.427 1.00 47.95 141 THR B CA 1
ATOM 3952 C C . THR B 1 120 ? -50.355 205.684 -40.921 1.00 48.58 141 THR B C 1
ATOM 3953 O O . THR B 1 120 ? -51.484 205.963 -41.350 1.00 43.93 141 THR B O 1
ATOM 3957 N N . LEU B 1 121 ? -49.290 205.480 -41.701 1.00 51.65 142 LEU B N 1
ATOM 3958 C CA . LEU B 1 121 ? -49.390 205.485 -43.150 1.00 54.38 142 LEU B CA 1
ATOM 3959 C C . LEU B 1 121 ? -50.090 204.214 -43.609 1.00 55.03 142 LEU B C 1
ATOM 3960 O O . LEU B 1 121 ? -49.639 203.127 -43.285 1.00 54.88 142 LEU B O 1
ATOM 3965 N N . GLY B 1 122 ? -51.185 204.371 -44.361 1.00 55.91 143 GLY B N 1
ATOM 3966 C CA . GLY B 1 122 ? -51.983 203.254 -44.880 1.00 57.20 143 GLY B CA 1
ATOM 3967 C C . GLY B 1 122 ? -51.430 202.757 -46.209 1.00 60.15 143 GLY B C 1
ATOM 3968 O O . GLY B 1 122 ? -50.512 203.338 -46.770 1.00 58.53 143 GLY B O 1
ATOM 3969 N N . ALA B 1 123 ? -52.008 201.676 -46.705 1.00 64.10 144 ALA B N 1
ATOM 3970 C CA . ALA B 1 123 ? -51.497 201.006 -47.894 1.00 69.51 144 ALA B CA 1
ATOM 3971 C C . ALA B 1 123 ? -51.696 201.862 -49.170 1.00 72.01 144 ALA B C 1
ATOM 3972 O O . ALA B 1 123 ? -50.854 201.833 -50.050 1.00 72.30 144 ALA B O 1
ATOM 3974 N N . ASP B 1 124 ? -52.778 202.653 -49.237 1.00 73.99 145 ASP B N 1
ATOM 3975 C CA . ASP B 1 124 ? -53.082 203.507 -50.396 1.00 74.12 145 ASP B CA 1
ATOM 3976 C C . ASP B 1 124 ? -52.377 204.876 -50.398 1.00 74.00 145 ASP B C 1
ATOM 3977 O O . ASP B 1 124 ? -52.830 205.775 -51.105 1.00 75.73 145 ASP B O 1
ATOM 3979 N N . GLY B 1 125 ? -51.303 205.044 -49.613 1.00 72.93 146 GLY B N 1
ATOM 3980 C CA . GLY B 1 125 ? -50.690 206.359 -49.374 1.00 69.85 146 GLY B CA 1
ATOM 3981 C C . GLY B 1 125 ? -51.450 207.348 -48.471 1.00 66.46 146 GLY B C 1
ATOM 3982 O O . GLY B 1 125 ? -51.056 208.507 -48.369 1.00 68.90 146 GLY B O 1
ATOM 3983 N N . LYS B 1 126 ? -52.533 206.941 -47.819 1.00 60.11 147 LYS B N 1
ATOM 3984 C CA . LYS B 1 126 ? -53.267 207.843 -46.907 1.00 57.16 147 LYS B CA 1
ATOM 3985 C C . LYS B 1 126 ? -52.805 207.664 -45.440 1.00 52.43 147 LYS B C 1
ATOM 3986 O O . LYS B 1 126 ? -52.397 206.582 -45.059 1.00 49.07 147 LYS B O 1
ATOM 3992 N N . LEU B 1 127 ? -52.868 208.735 -44.655 1.00 50.74 148 LEU B N 1
ATOM 3993 C CA . LEU B 1 127 ? -52.832 208.616 -43.190 1.00 49.31 148 LEU B CA 1
ATOM 3994 C C . LEU B 1 127 ? -54.191 208.029 -42.741 1.00 45.50 148 LEU B C 1
ATOM 3995 O O . LEU B 1 127 ? -55.231 208.530 -43.118 1.00 42.51 148 LEU B O 1
ATOM 4000 N N . ILE B 1 128 ? -54.136 206.948 -41.969 1.00 44.07 149 ILE B N 1
ATOM 4001 C CA . ILE B 1 128 ? -55.284 206.207 -41.473 1.00 42.43 149 ILE B CA 1
ATOM 4002 C C . ILE B 1 128 ? -55.176 206.118 -39.937 1.00 41.41 149 ILE B C 1
ATOM 4003 O O . ILE B 1 128 ? -54.106 206.348 -39.333 1.00 40.89 149 ILE B O 1
ATOM 4008 N N . LEU B 1 129 ? -56.287 205.775 -39.313 1.00 39.42 150 LEU B N 1
ATOM 4009 C CA . LEU B 1 129 ? -56.314 205.581 -37.888 1.00 37.88 150 LEU B CA 1
ATOM 4010 C C . LEU B 1 129 ? -55.618 204.259 -37.529 1.00 38.88 150 LEU B C 1
ATOM 4011 O O . LEU B 1 129 ? -55.986 203.225 -38.040 1.00 40.58 150 LEU B O 1
ATOM 4016 N N . ASP B 1 130 ? -54.591 204.302 -36.679 1.00 38.78 151 ASP B N 1
ATOM 4017 C CA . ASP B 1 130 ? -53.957 203.099 -36.154 1.00 39.51 151 ASP B CA 1
ATOM 4018 C C . ASP B 1 130 ? -54.693 202.674 -34.892 1.00 38.75 151 ASP B C 1
ATOM 4019 O O . ASP B 1 130 ? -55.140 201.538 -34.800 1.00 39.70 151 ASP B O 1
ATOM 4024 N N . LYS B 1 131 ? -54.818 203.574 -33.914 1.00 35.71 152 LYS B N 1
ATOM 4025 C CA . LYS B 1 131 ? -55.508 203.259 -32.675 1.00 34.34 152 LYS B CA 1
ATOM 4026 C C . LYS B 1 131 ? -55.902 204.502 -31.896 1.00 31.89 152 LYS B C 1
ATOM 4027 O O . LYS B 1 131 ? -55.433 205.592 -32.181 1.00 31.29 152 LYS B O 1
ATOM 4033 N N . ILE B 1 132 ? -56.771 204.264 -30.913 1.00 30.25 153 ILE B N 1
ATOM 4034 C CA . ILE B 1 132 ? -57.187 205.237 -29.909 1.00 29.39 153 ILE B CA 1
ATOM 4035 C C . ILE B 1 132 ? -56.674 204.746 -28.563 1.00 28.19 153 ILE B C 1
ATOM 4036 O O . ILE B 1 132 ? -57.123 203.715 -28.112 1.00 29.12 153 ILE B O 1
ATOM 4041 N N . VAL B 1 133 ? -55.738 205.450 -27.930 1.00 27.20 154 VAL B N 1
ATOM 4042 C CA . VAL B 1 133 ? -55.254 205.010 -26.594 1.00 27.01 154 VAL B CA 1
ATOM 4043 C C . VAL B 1 133 ? -56.228 205.611 -25.538 1.00 25.22 154 VAL B C 1
ATOM 4044 O O . VAL B 1 133 ? -56.269 206.818 -25.390 1.00 24.69 154 VAL B O 1
ATOM 4048 N N . PRO B 1 134 ? -57.013 204.788 -24.843 1.00 23.46 155 PRO B N 1
ATOM 4049 C CA . PRO B 1 134 ? -57.913 205.371 -23.830 1.00 22.52 155 PRO B CA 1
ATOM 4050 C C . PRO B 1 134 ? -57.197 206.033 -22.642 1.00 22.81 155 PRO B C 1
ATOM 4051 O O . PRO B 1 134 ? -56.086 205.600 -22.239 1.00 22.96 155 PRO B O 1
ATOM 4055 N N . ILE B 1 135 ? -57.804 207.123 -22.137 1.00 21.74 156 ILE B N 1
ATOM 4056 C CA . ILE B 1 135 ? -57.291 207.856 -21.032 1.00 22.16 156 ILE B CA 1
ATOM 4057 C C . ILE B 1 135 ? -58.419 207.924 -20.005 1.00 21.67 156 ILE B C 1
ATOM 4058 O O . ILE B 1 135 ? -59.487 208.513 -20.256 1.00 21.31 156 ILE B O 1
ATOM 4063 N N . HIS B 1 136 ? -58.180 207.245 -18.875 1.00 21.87 157 HIS B N 1
ATOM 4064 C CA . HIS B 1 136 ? -59.142 207.142 -17.805 1.00 21.67 157 HIS B CA 1
ATOM 4065 C C . HIS B 1 136 ? -59.103 208.383 -16.876 1.00 22.26 157 HIS B C 1
ATOM 4066 O O . HIS B 1 136 ? -58.036 208.897 -16.557 1.00 22.44 157 HIS B O 1
ATOM 4073 N N . PRO B 1 137 ? -60.277 208.864 -16.448 1.00 22.35 158 PRO B N 1
ATOM 4074 C CA . PRO B 1 137 ? -60.260 210.029 -15.520 1.00 23.46 158 PRO B CA 1
ATOM 4075 C C . PRO B 1 137 ? -59.475 209.827 -14.195 1.00 24.04 158 PRO B C 1
ATOM 4076 O O . PRO B 1 137 ? -58.951 210.772 -13.684 1.00 23.73 158 PRO B O 1
ATOM 4080 N N . PHE B 1 138 ? -59.345 208.605 -13.683 1.00 24.03 159 PHE B N 1
ATOM 4081 C CA . PHE B 1 138 ? -58.457 208.330 -12.548 1.00 24.95 159 PHE B CA 1
ATOM 4082 C C . PHE B 1 138 ? -57.036 208.736 -12.827 1.00 25.66 159 PHE B C 1
ATOM 4083 O O . PHE B 1 138 ? -56.280 208.969 -11.869 1.00 25.04 159 PHE B O 1
ATOM 4091 N N . ASN B 1 139 ? -56.644 208.751 -14.099 1.00 24.73 160 ASN B N 1
ATOM 4092 C CA . ASN B 1 139 ? -55.267 209.045 -14.456 1.00 25.60 160 ASN B CA 1
ATOM 4093 C C . ASN B 1 139 ? -55.087 210.446 -15.041 1.00 26.11 160 ASN B C 1
ATOM 4094 O O . ASN B 1 139 ? -53.999 210.773 -15.539 1.00 27.61 160 ASN B O 1
ATOM 4099 N N . ILE B 1 140 ? -56.114 211.274 -14.972 1.00 25.66 161 ILE B N 1
ATOM 4100 C CA . ILE B 1 140 ? -55.994 212.667 -15.378 1.00 27.58 161 ILE B CA 1
ATOM 4101 C C . ILE B 1 140 ? -55.730 213.500 -14.116 1.00 28.49 161 ILE B C 1
ATOM 4102 O O . ILE B 1 140 ? -56.514 213.448 -13.211 1.00 28.91 161 ILE B O 1
ATOM 4107 N N . ASP B 1 141 ? -54.622 214.215 -14.068 1.00 30.04 162 ASP B N 1
ATOM 4108 C CA . ASP B 1 141 ? -54.351 215.188 -12.978 1.00 32.51 162 ASP B CA 1
ATOM 4109 C C . ASP B 1 141 ? -55.215 216.394 -13.130 1.00 33.07 162 ASP B C 1
ATOM 4110 O O . ASP B 1 141 ? -55.821 216.822 -12.180 1.00 33.76 162 ASP B O 1
ATOM 4115 N N . GLU B 1 142 ? -55.206 216.976 -14.324 1.00 33.80 163 GLU B N 1
ATOM 4116 C CA . GLU B 1 142 ? -56.054 218.146 -14.623 1.00 34.15 163 GLU B CA 1
ATOM 4117 C C . GLU B 1 142 ? -56.008 218.392 -16.125 1.00 31.72 163 GLU B C 1
ATOM 4118 O O . GLU B 1 142 ? -55.116 217.888 -16.821 1.00 30.25 163 GLU B O 1
ATOM 4124 N N . VAL B 1 143 ? -56.966 219.185 -16.589 1.00 29.55 164 VAL B N 1
ATOM 4125 C CA . VAL B 1 143 ? -56.920 219.813 -17.896 1.00 28.95 164 VAL B CA 1
ATOM 4126 C C . VAL B 1 143 ? -56.164 221.127 -17.722 1.00 28.73 164 VAL B C 1
ATOM 4127 O O . VAL B 1 143 ? -56.372 221.812 -16.742 1.00 27.38 164 VAL B O 1
ATOM 4131 N N . LEU B 1 144 ? -55.272 221.466 -18.658 1.00 28.45 165 LEU B N 1
ATOM 4132 C CA . LEU B 1 144 ? -54.589 222.754 -18.691 1.00 29.07 165 LEU B CA 1
ATOM 4133 C C . LEU B 1 144 ? -55.302 223.650 -19.693 1.00 28.22 165 LEU B C 1
ATOM 4134 O O . LEU B 1 144 ? -55.769 223.171 -20.715 1.00 26.75 165 LEU B O 1
ATOM 4139 N N . TYR B 1 145 ? -55.332 224.935 -19.392 1.00 27.95 166 TYR B N 1
ATOM 4140 C CA . TYR B 1 145 ? -56.057 225.915 -20.169 1.00 27.97 166 TYR B CA 1
ATOM 4141 C C . TYR B 1 145 ? -55.143 227.041 -20.591 1.00 29.57 166 TYR B C 1
ATOM 4142 O O . TYR B 1 145 ? -54.185 227.361 -19.886 1.00 29.56 166 TYR B O 1
ATOM 4151 N N . ASP B 1 146 ? -55.451 227.651 -21.737 1.00 30.20 167 ASP B N 1
ATOM 4152 C CA . ASP B 1 146 ? -54.785 228.900 -22.129 1.00 32.36 167 ASP B CA 1
ATOM 4153 C C . ASP B 1 146 ? -55.380 230.118 -21.327 1.00 32.66 167 ASP B C 1
ATOM 4154 O O . ASP B 1 146 ? -56.240 229.954 -20.490 1.00 30.83 167 ASP B O 1
ATOM 4159 N N . GLU B 1 147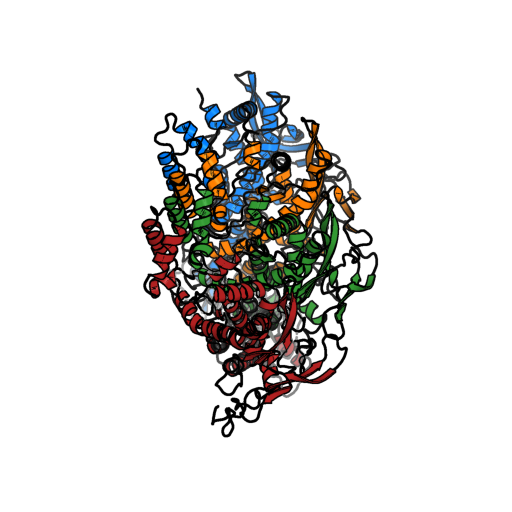 ? -54.925 231.318 -21.662 1.00 34.42 168 GLU B N 1
ATOM 4160 C CA . GLU B 1 147 ? -55.351 232.570 -21.009 1.00 35.93 168 GLU B CA 1
ATOM 4161 C C . GLU B 1 147 ? -56.785 233.021 -21.281 1.00 35.75 168 GLU B C 1
ATOM 4162 O O . GLU B 1 147 ? -57.253 233.886 -20.608 1.00 36.18 168 GLU B O 1
ATOM 4164 N N . GLU B 1 148 ? -57.446 232.476 -22.296 1.00 35.76 169 GLU B N 1
ATOM 4165 C CA . GLU B 1 148 ? -58.850 232.729 -22.527 1.00 35.55 169 GLU B CA 1
ATOM 4166 C C . GLU B 1 148 ? -59.748 231.630 -21.994 1.00 32.16 169 GLU B C 1
ATOM 4167 O O . GLU B 1 148 ? -60.929 231.566 -22.349 1.00 30.45 169 GLU B O 1
ATOM 4173 N N . GLY B 1 149 ? -59.191 230.742 -21.180 1.00 30.34 170 GLY B N 1
ATOM 4174 C CA . GLY B 1 149 ? -59.903 229.587 -20.675 1.00 28.74 170 GLY B CA 1
ATOM 4175 C C . GLY B 1 149 ? -60.248 228.475 -21.633 1.00 27.06 170 GLY B C 1
ATOM 4176 O O . GLY B 1 149 ? -61.076 227.670 -21.292 1.00 26.08 170 GLY B O 1
ATOM 4177 N N . GLY B 1 150 ? -59.646 228.412 -22.820 1.00 27.21 171 GLY B N 1
ATOM 4178 C CA . GLY B 1 150 ? -59.861 227.255 -23.740 1.00 26.65 171 GLY B CA 1
ATOM 4179 C C . GLY B 1 150 ? -58.900 226.124 -23.390 1.00 26.74 171 GLY B C 1
ATOM 4180 O O . GLY B 1 150 ? -57.754 226.386 -23.013 1.00 26.95 171 GLY B O 1
ATOM 4181 N N . PRO B 1 151 ? -59.351 224.845 -23.477 1.00 26.07 172 PRO B N 1
ATOM 4182 C CA . PRO B 1 151 ? -58.480 223.723 -23.162 1.00 26.14 172 PRO B CA 1
ATOM 4183 C C . PRO B 1 151 ? -57.267 223.632 -24.106 1.00 26.97 172 PRO B C 1
ATOM 4184 O O . PRO B 1 151 ? -57.380 223.878 -25.292 1.00 27.65 172 PRO B O 1
ATOM 4188 N N . LYS B 1 152 ? -56.105 223.354 -23.532 1.00 27.68 173 LYS B N 1
ATOM 4189 C CA . LYS B 1 152 ? -54.822 223.300 -24.225 1.00 28.54 173 LYS B CA 1
ATOM 4190 C C . LYS B 1 152 ? -54.231 221.896 -24.188 1.00 28.47 173 LYS B C 1
ATOM 4191 O O . LYS B 1 152 ? -53.622 221.468 -25.143 1.00 28.50 173 LYS B O 1
ATOM 4193 N N . ALA B 1 153 ? -54.352 221.210 -23.046 1.00 27.80 174 ALA B N 1
ATOM 4194 C CA . ALA B 1 153 ? -53.643 219.967 -22.806 1.00 27.94 174 ALA B CA 1
ATOM 4195 C C . ALA B 1 153 ? -54.262 219.166 -21.658 1.00 27.25 174 ALA B C 1
ATOM 4196 O O . ALA B 1 153 ? -55.000 219.689 -20.848 1.00 26.41 174 ALA B O 1
ATOM 4198 N N . LEU B 1 154 ? -53.951 217.876 -21.593 1.00 27.46 175 LEU B N 1
ATOM 4199 C CA . LEU B 1 154 ? -54.249 217.041 -20.450 1.00 27.06 175 LEU B CA 1
ATOM 4200 C C . LEU B 1 154 ? -52.913 216.756 -19.802 1.00 28.32 175 LEU B C 1
ATOM 4201 O O . LEU B 1 154 ? -51.937 216.518 -20.495 1.00 28.14 175 LEU B O 1
ATOM 4206 N N . LYS B 1 155 ? -52.886 216.761 -18.477 1.00 29.15 176 LYS B N 1
ATOM 4207 C CA . LYS B 1 155 ? -51.726 216.374 -17.677 1.00 30.96 176 LYS B CA 1
ATOM 4208 C C . LYS B 1 155 ? -52.111 215.085 -16.969 1.00 29.35 176 LYS B C 1
ATOM 4209 O O . LYS B 1 155 ? -53.129 215.040 -16.261 1.00 28.14 176 LYS B O 1
ATOM 4215 N N . LEU B 1 156 ? -51.287 214.062 -17.154 1.00 28.74 177 LEU B N 1
ATOM 4216 C CA . LEU B 1 156 ? -51.610 212.715 -16.749 1.00 27.89 177 LEU B CA 1
ATOM 4217 C C . LEU B 1 156 ? -50.627 212.186 -15.746 1.00 27.60 177 LEU B C 1
ATOM 4218 O O . LEU B 1 156 ? -49.447 212.490 -15.847 1.00 27.71 177 LEU B O 1
ATOM 4223 N N . SER B 1 157 ? -51.142 211.404 -14.780 1.00 26.74 178 SER B N 1
ATOM 4224 C CA . SER B 1 157 ? -50.314 210.626 -13.890 1.00 27.04 178 SER B CA 1
ATOM 4225 C C . SER B 1 157 ? -50.965 209.309 -13.595 1.00 25.98 178 SER B C 1
ATOM 4226 O O . SER B 1 157 ? -52.148 209.247 -13.370 1.00 24.01 178 SER B O 1
ATOM 4229 N N . GLY B 1 158 ? -50.151 208.264 -13.554 1.00 26.80 179 GLY B N 1
ATOM 4230 C CA . GLY B 1 158 ? -50.662 206.929 -13.292 1.00 26.69 179 GLY B CA 1
ATOM 4231 C C . GLY B 1 158 ? -49.637 205.851 -13.545 1.00 27.48 179 GLY B C 1
ATOM 4232 O O . GLY B 1 158 ? -48.534 206.147 -14.015 1.00 28.57 179 GLY B O 1
ATOM 4233 N N . GLU B 1 159 ? -49.980 204.614 -13.187 1.00 27.26 180 GLU B N 1
ATOM 4234 C CA . GLU B 1 159 ? -49.088 203.465 -13.366 1.00 27.84 180 GLU B CA 1
ATOM 4235 C C . GLU B 1 159 ? -49.290 202.849 -14.768 1.00 27.30 180 GLU B C 1
ATOM 4236 O O . GLU B 1 159 ? -50.425 202.592 -15.151 1.00 26.28 180 GLU B O 1
ATOM 4238 N N . VAL B 1 160 ? -48.216 202.606 -15.499 1.00 28.15 181 VAL B N 1
ATOM 4239 C CA . VAL B 1 160 ? -48.289 201.903 -16.760 1.00 28.69 181 VAL B CA 1
ATOM 4240 C C . VAL B 1 160 ? -48.819 200.480 -16.519 1.00 28.31 181 VAL B C 1
ATOM 4241 O O . VAL B 1 160 ? -48.360 199.808 -15.582 1.00 28.59 181 VAL B O 1
ATOM 4245 N N . LYS B 1 161 ? -49.781 200.035 -17.326 1.00 27.56 182 LYS B N 1
ATOM 4246 C CA . LYS B 1 161 ? -50.353 198.698 -17.150 1.00 28.14 182 LYS B CA 1
ATOM 4247 C C . LYS B 1 161 ? -49.276 197.632 -17.111 1.00 28.86 182 LYS B C 1
ATOM 4248 O O . LYS B 1 161 ? -48.409 197.593 -17.985 1.00 28.93 182 LYS B O 1
ATOM 4254 N N . GLY B 1 162 ? -49.323 196.814 -16.059 1.00 30.04 183 GLY B N 1
ATOM 4255 C CA . GLY B 1 162 ? -48.308 195.790 -15.787 1.00 31.92 183 GLY B CA 1
ATOM 4256 C C . GLY B 1 162 ? -47.261 196.223 -14.777 1.00 34.25 183 GLY B C 1
ATOM 4257 O O . GLY B 1 162 ? -46.430 195.426 -14.407 1.00 35.76 183 GLY B O 1
ATOM 4258 N N . GLY B 1 163 ? -47.282 197.488 -14.344 1.00 35.48 184 GLY B N 1
ATOM 4259 C CA . GLY B 1 163 ? -46.453 197.954 -13.218 1.00 35.82 184 GLY B CA 1
ATOM 4260 C C . GLY B 1 163 ? -45.001 198.237 -13.531 1.00 37.82 184 GLY B C 1
ATOM 4261 O O . GLY B 1 163 ? -44.158 198.214 -12.642 1.00 36.98 184 GLY B O 1
ATOM 4262 N N . SER B 1 164 ? -44.671 198.513 -14.787 1.00 38.98 185 SER B N 1
ATOM 4263 C CA . SER B 1 164 ? -43.247 198.764 -15.123 1.00 41.70 185 SER B CA 1
ATOM 4264 C C . SER B 1 164 ? -42.751 200.113 -14.594 1.00 43.03 185 SER B C 1
ATOM 4265 O O . SER B 1 164 ? -41.568 200.300 -14.371 1.00 45.14 185 SER B O 1
ATOM 4268 N N . GLN B 1 165 ? -43.647 201.070 -14.421 1.00 42.37 186 GLN B N 1
ATOM 4269 C CA . GLN B 1 165 ? -43.246 202.455 -14.234 1.00 44.25 186 GLN B CA 1
ATOM 4270 C C . GLN B 1 165 ? -44.440 203.308 -13.910 1.00 43.50 186 GLN B C 1
ATOM 4271 O O . GLN B 1 165 ? -45.547 203.027 -14.361 1.00 43.41 186 GLN B O 1
ATOM 4277 N N . PHE B 1 166 ? -44.183 204.369 -13.162 1.00 43.80 187 PHE B N 1
ATOM 4278 C CA . PHE B 1 166 ? -45.151 205.393 -12.865 1.00 43.83 187 PHE B CA 1
ATOM 4279 C C . PHE B 1 166 ? -44.887 206.579 -13.799 1.00 42.94 187 PHE B C 1
ATOM 4280 O O . PHE B 1 166 ? -43.764 206.999 -13.989 1.00 45.14 187 PHE B O 1
ATOM 4288 N N . VAL B 1 167 ? -45.944 207.068 -14.414 1.00 40.47 188 VAL B N 1
ATOM 4289 C CA . VAL B 1 167 ? -45.906 208.252 -15.233 1.00 40.04 188 VAL B CA 1
ATOM 4290 C C . VAL B 1 167 ? -46.338 209.418 -14.367 1.00 38.51 188 VAL B C 1
ATOM 4291 O O . VAL B 1 167 ? -47.373 209.358 -13.718 1.00 38.19 188 VAL B O 1
ATOM 4295 N N . SER B 1 168 ? -45.572 210.497 -14.359 1.00 38.77 189 SER B N 1
ATOM 4296 C CA . SER B 1 168 ? -45.831 211.617 -13.457 1.00 38.63 189 SER B CA 1
ATOM 4297 C C . SER B 1 168 ? -45.950 212.912 -14.246 1.00 37.77 189 SER B C 1
ATOM 4298 O O . SER B 1 168 ? -45.001 213.358 -14.822 1.00 39.04 189 SER B O 1
ATOM 4301 N N . GLY B 1 169 ? -47.118 213.508 -14.294 1.00 36.36 190 GLY B N 1
ATOM 4302 C CA . GLY B 1 169 ? -47.281 214.774 -15.046 1.00 36.21 190 GLY B CA 1
ATOM 4303 C C . GLY B 1 169 ? -46.943 214.758 -16.525 1.00 35.76 190 GLY B C 1
ATOM 4304 O O . GLY B 1 169 ? -46.373 215.694 -17.016 1.00 35.67 190 GLY B O 1
ATOM 4305 N N . LEU B 1 170 ? -47.311 213.710 -17.248 1.00 34.84 191 LEU B N 1
ATOM 4306 C CA . LEU B 1 170 ? -47.138 213.715 -18.714 1.00 35.21 191 LEU B CA 1
ATOM 4307 C C . LEU B 1 170 ? -48.184 214.641 -19.343 1.00 34.95 191 LEU B C 1
ATOM 4308 O O . LEU B 1 170 ? -49.366 214.505 -19.080 1.00 32.84 191 LEU B O 1
ATOM 4313 N N . GLU B 1 171 ? -47.755 215.581 -20.160 1.00 36.85 192 GLU B N 1
ATOM 4314 C CA . GLU B 1 171 ? -48.679 216.513 -20.820 1.00 36.83 192 GLU B CA 1
ATOM 4315 C C . GLU B 1 171 ? -48.921 216.126 -22.262 1.00 35.61 192 GLU B C 1
ATOM 4316 O O . GLU B 1 171 ? -48.000 215.913 -23.030 1.00 34.79 192 GLU B O 1
ATOM 4322 N N . ILE B 1 172 ? -50.184 216.050 -22.634 1.00 33.55 193 ILE B N 1
ATOM 4323 C CA . ILE B 1 172 ? -50.540 215.728 -24.004 1.00 33.36 193 ILE B CA 1
ATOM 4324 C C . ILE B 1 172 ? -51.419 216.838 -24.566 1.00 31.82 193 ILE B C 1
ATOM 4325 O O . ILE B 1 172 ? -52.516 217.138 -24.028 1.00 29.05 193 ILE B O 1
ATOM 4330 N N . PRO B 1 173 ? -50.942 217.445 -25.674 1.00 32.01 194 PRO B N 1
ATOM 4331 C CA . PRO B 1 173 ? -51.715 218.520 -26.283 1.00 32.05 194 PRO B CA 1
ATOM 4332 C C . PRO B 1 173 ? -53.085 218.031 -26.773 1.00 31.15 194 PRO B C 1
ATOM 4333 O O . PRO B 1 173 ? -53.217 216.874 -27.239 1.00 29.36 194 PRO B O 1
ATOM 4337 N N . ILE B 1 174 ? -54.069 218.913 -26.671 1.00 30.59 195 ILE B N 1
ATOM 4338 C CA . ILE B 1 174 ? -55.451 218.572 -26.958 1.00 30.95 195 ILE B CA 1
ATOM 4339 C C . ILE B 1 174 ? -55.725 218.182 -28.431 1.00 29.78 195 ILE B C 1
ATOM 4340 O O . ILE B 1 174 ? -56.511 217.321 -28.695 1.00 28.44 195 ILE B O 1
ATOM 4345 N N . TRP B 1 175 ? -54.997 218.764 -29.365 1.00 30.35 196 TRP B N 1
ATOM 4346 C CA . TRP B 1 175 ? -55.091 218.374 -30.742 1.00 30.65 196 TRP B CA 1
ATOM 4347 C C . TRP B 1 175 ? -54.639 216.917 -31.015 1.00 29.87 196 TRP B C 1
ATOM 4348 O O . TRP B 1 175 ? -54.905 216.416 -32.081 1.00 30.28 196 TRP B O 1
ATOM 4359 N N . LYS B 1 176 ? -53.962 216.240 -30.099 1.00 29.02 197 LYS B N 1
ATOM 4360 C CA . LYS B 1 176 ? -53.728 214.816 -30.241 1.00 29.26 197 LYS B CA 1
ATOM 4361 C C . LYS B 1 176 ? -54.817 213.945 -29.638 1.00 28.09 197 LYS B C 1
ATOM 4362 O O . LYS B 1 176 ? -54.638 212.743 -29.631 1.00 27.92 197 LYS B O 1
ATOM 4368 N N . THR B 1 177 ? -55.920 214.513 -29.139 1.00 27.49 198 THR B N 1
ATOM 4369 C CA . THR B 1 177 ? -56.908 213.744 -28.372 1.00 26.75 198 THR B CA 1
ATOM 4370 C C . THR B 1 177 ? -58.325 213.895 -28.876 1.00 25.57 198 THR B C 1
ATOM 4371 O O . THR B 1 177 ? -58.665 214.860 -29.566 1.00 26.08 198 THR B O 1
ATOM 4375 N N . VAL B 1 178 ? -59.155 212.921 -28.514 1.00 24.64 199 VAL B N 1
ATOM 4376 C CA . VAL B 1 178 ? -60.633 213.096 -28.518 1.00 23.59 199 VAL B CA 1
ATOM 4377 C C . VAL B 1 178 ? -61.053 213.183 -27.058 1.00 22.36 199 VAL B C 1
ATOM 4378 O O . VAL B 1 178 ? -60.628 212.399 -26.255 1.00 22.79 199 VAL B O 1
ATOM 4382 N N . VAL B 1 179 ? -61.809 214.213 -26.702 1.00 22.33 200 VAL B N 1
ATOM 4383 C CA . VAL B 1 179 ? -62.266 214.409 -25.305 1.00 21.56 200 VAL B CA 1
ATOM 4384 C C . VAL B 1 179 ? -63.787 214.252 -25.346 1.00 20.10 200 VAL B C 1
ATOM 4385 O O . VAL B 1 179 ? -64.472 214.894 -26.179 1.00 20.22 200 VAL B O 1
ATOM 4389 N N . PHE B 1 180 ? -64.309 213.418 -24.463 1.00 18.83 201 PHE B N 1
ATOM 4390 C CA . PHE B 1 180 ? -65.724 213.297 -24.265 1.00 18.28 201 PHE B CA 1
ATOM 4391 C C . PHE B 1 180 ? -66.073 213.922 -22.925 1.00 18.47 201 PHE B C 1
ATOM 4392 O O . PHE B 1 180 ? -65.504 213.559 -21.933 1.00 18.83 201 PHE B O 1
ATOM 4400 N N . LEU B 1 181 ? -66.990 214.862 -22.908 1.00 19.33 202 LEU B N 1
ATOM 4401 C CA . LEU B 1 181 ? -67.578 215.422 -21.690 1.00 19.31 202 LEU B CA 1
ATOM 4402 C C . LEU B 1 181 ? -69.042 215.086 -21.704 1.00 18.86 202 LEU B C 1
ATOM 4403 O O . LEU B 1 181 ? -69.695 215.145 -22.761 1.00 19.16 202 LEU B O 1
ATOM 4408 N N . HIS B 1 182 ? -69.568 214.721 -20.546 1.00 18.06 203 HIS B N 1
ATOM 4409 C CA . HIS B 1 182 ? -70.985 214.505 -20.390 1.00 17.81 203 HIS B CA 1
ATOM 4410 C C . HIS B 1 182 ? -71.599 215.797 -19.859 1.00 18.25 203 HIS B C 1
ATOM 4411 O O . HIS B 1 182 ? -71.103 216.369 -18.844 1.00 18.38 203 HIS B O 1
ATOM 4418 N N . ASN B 1 183 ? -72.643 216.242 -20.545 1.00 18.34 204 ASN B N 1
ATOM 4419 C CA . ASN B 1 183 ? -73.437 217.455 -20.195 1.00 20.91 204 ASN B CA 1
ATOM 4420 C C . ASN B 1 183 ? -72.537 218.735 -19.937 1.00 22.01 204 ASN B C 1
ATOM 4421 O O . ASN B 1 183 ? -72.612 219.385 -18.891 1.00 23.09 204 ASN B O 1
ATOM 4426 N N . ASP B 1 184 ? -71.638 219.039 -20.854 1.00 21.51 205 ASP B N 1
ATOM 4427 C CA . ASP B 1 184 ? -70.852 220.245 -20.735 1.00 22.31 205 ASP B CA 1
ATOM 4428 C C . ASP B 1 184 ? -71.857 221.446 -20.691 1.00 23.52 205 ASP B C 1
ATOM 4429 O O . ASP B 1 184 ? -72.803 221.543 -21.502 1.00 23.04 205 ASP B O 1
ATOM 4434 N N . ASP B 1 185 ? -71.661 222.353 -19.751 1.00 23.73 206 ASP B N 1
ATOM 4435 C CA . ASP B 1 185 ? -72.572 223.507 -19.593 1.00 24.32 206 ASP B CA 1
ATOM 4436 C C . ASP B 1 185 ? -72.005 224.761 -20.211 1.00 24.51 206 ASP B C 1
ATOM 4437 O O . ASP B 1 185 ? -72.523 225.896 -19.981 1.00 24.81 206 ASP B O 1
ATOM 4442 N N . GLY B 1 186 ? -70.911 224.583 -20.962 1.00 23.88 207 GLY B N 1
ATOM 4443 C CA . GLY B 1 186 ? -70.284 225.657 -21.658 1.00 25.26 207 GLY B CA 1
ATOM 4444 C C . GLY B 1 186 ? -68.966 226.040 -21.039 1.00 26.24 207 GLY B C 1
ATOM 4445 O O . GLY B 1 186 ? -68.224 226.794 -21.652 1.00 28.58 207 GLY B O 1
ATOM 4446 N N . SER B 1 187 ? -68.653 225.549 -19.850 1.00 26.04 208 SER B N 1
ATOM 4447 C CA . SER B 1 187 ? -67.369 225.922 -19.235 1.00 28.03 208 SER B CA 1
ATOM 4448 C C . SER B 1 187 ? -66.228 224.922 -19.599 1.00 28.48 208 SER B C 1
ATOM 4449 O O . SER B 1 187 ? -65.091 225.043 -19.100 1.00 30.05 208 SER B O 1
ATOM 4452 N N . PHE B 1 188 ? -66.540 223.896 -20.394 1.00 27.36 209 PHE B N 1
ATOM 4453 C CA . PHE B 1 188 ? -65.658 222.735 -20.538 1.00 26.94 209 PHE B CA 1
ATOM 4454 C C . PHE B 1 188 ? -65.488 221.891 -19.234 1.00 26.75 209 PHE B C 1
ATOM 4455 O O . PHE B 1 188 ? -64.434 221.362 -18.948 1.00 25.99 209 PHE B O 1
ATOM 4463 N N . THR B 1 189 ? -66.560 221.750 -18.474 1.00 26.58 210 THR B N 1
ATOM 4464 C CA . THR B 1 189 ? -66.528 220.917 -17.290 1.00 27.17 210 THR B CA 1
ATOM 4465 C C . THR B 1 189 ? -67.617 219.929 -17.487 1.00 24.73 210 THR B C 1
ATOM 4466 O O . THR B 1 189 ? -68.761 220.308 -17.590 1.00 23.41 210 THR B O 1
ATOM 4470 N N . GLY B 1 190 ? -67.233 218.671 -17.552 1.00 23.64 211 GLY B N 1
ATOM 4471 C CA . GLY B 1 190 ? -68.222 217.593 -17.617 1.00 23.38 211 GLY B CA 1
ATOM 4472 C C . GLY B 1 190 ? -68.758 217.240 -16.231 1.00 21.97 211 GLY B C 1
ATOM 4473 O O . GLY B 1 190 ? -68.181 217.619 -15.247 1.00 20.66 211 GLY B O 1
ATOM 4474 N N . GLN B 1 191 ? -69.874 216.540 -16.174 1.00 22.06 212 GLN B N 1
ATOM 4475 C CA . GLN B 1 191 ? -70.419 216.096 -14.884 1.00 21.42 212 GLN B CA 1
ATOM 4476 C C . GLN B 1 191 ? -70.886 214.676 -15.044 1.00 19.56 212 GLN B C 1
ATOM 4477 O O . GLN B 1 191 ? -71.472 214.330 -16.103 1.00 18.27 212 GLN B O 1
ATOM 4483 N N . SER B 1 192 ? -70.658 213.841 -14.035 1.00 17.48 213 SER B N 1
ATOM 4484 C CA . SER B 1 192 ? -71.189 212.496 -14.044 1.00 17.39 213 SER B CA 1
ATOM 4485 C C . SER B 1 192 ? -72.707 212.510 -14.251 1.00 16.49 213 SER B C 1
ATOM 4486 O O . SER B 1 192 ? -73.427 213.267 -13.571 1.00 15.61 213 SER B O 1
ATOM 4489 N N . ALA B 1 193 ? -73.184 211.628 -15.126 1.00 15.74 214 ALA B N 1
ATOM 4490 C CA . ALA B 1 193 ? -74.586 211.374 -15.241 1.00 16.55 214 ALA B CA 1
ATOM 4491 C C . ALA B 1 193 ? -75.183 210.744 -13.976 1.00 16.34 214 ALA B C 1
ATOM 4492 O O . ALA B 1 193 ? -76.393 210.806 -13.790 1.00 16.25 214 ALA B O 1
ATOM 4494 N N . LEU B 1 194 ? -74.367 210.194 -13.100 1.00 17.62 215 LEU B N 1
ATOM 4495 C CA . LEU B 1 194 ? -74.838 209.629 -11.869 1.00 18.14 215 LEU B CA 1
ATOM 4496 C C . LEU B 1 194 ? -75.080 210.649 -10.753 1.00 18.85 215 LEU B C 1
ATOM 4497 O O . LEU B 1 194 ? -75.571 210.255 -9.666 1.00 18.96 215 LEU B O 1
ATOM 4502 N N . ARG B 1 195 ? -74.753 211.924 -10.986 1.00 18.25 216 ARG B N 1
ATOM 4503 C CA . ARG B 1 195 ? -74.801 212.957 -9.940 1.00 17.86 216 ARG B CA 1
ATOM 4504 C C . ARG B 1 195 ? -76.152 213.013 -9.208 1.00 17.44 216 ARG B C 1
ATOM 4505 O O . ARG B 1 195 ? -76.164 212.998 -7.971 1.00 15.85 216 ARG B O 1
ATOM 4513 N N . ALA B 1 196 ? -77.240 213.083 -9.958 1.00 16.45 217 ALA B N 1
ATOM 4514 C CA . ALA B 1 196 ? -78.561 213.192 -9.376 1.00 16.53 217 ALA B CA 1
ATOM 4515 C C . ALA B 1 196 ? -79.118 211.887 -8.823 1.00 16.60 217 ALA B C 1
ATOM 4516 O O . ALA B 1 196 ? -80.151 211.910 -8.168 1.00 16.36 217 ALA B O 1
ATOM 4518 N N . ALA B 1 197 ? -78.456 210.769 -9.078 1.00 15.68 218 ALA B N 1
ATOM 4519 C CA . ALA B 1 197 ? -78.778 209.494 -8.479 1.00 15.68 218 ALA B CA 1
ATOM 4520 C C . ALA B 1 197 ? -78.127 209.248 -7.135 1.00 15.09 218 ALA B C 1
ATOM 4521 O O . ALA B 1 197 ? -78.519 208.336 -6.452 1.00 14.16 218 ALA B O 1
ATOM 4523 N N . VAL B 1 198 ? -77.148 210.047 -6.731 1.00 16.16 219 VAL B N 1
ATOM 4524 C CA . VAL B 1 198 ? -76.463 209.781 -5.455 1.00 17.08 219 VAL B CA 1
ATOM 4525 C C . VAL B 1 198 ? -77.429 209.785 -4.220 1.00 18.05 219 VAL B C 1
ATOM 4526 O O . VAL B 1 198 ? -77.374 208.848 -3.449 1.00 19.30 219 VAL B O 1
ATOM 4530 N N . PRO B 1 199 ? -78.328 210.786 -4.064 1.00 18.31 220 PRO B N 1
ATOM 4531 C CA . PRO B 1 199 ? -79.240 210.797 -2.933 1.00 19.00 220 PRO B CA 1
ATOM 4532 C C . PRO B 1 199 ? -80.060 209.533 -2.806 1.00 18.26 220 PRO B C 1
ATOM 4533 O O . PRO B 1 199 ? -80.168 208.973 -1.721 1.00 18.63 220 PRO B O 1
ATOM 4537 N N . HIS B 1 200 ? -80.634 209.078 -3.904 1.00 17.43 221 HIS B N 1
ATOM 4538 C CA . HIS B 1 200 ? -81.455 207.815 -3.851 1.00 17.56 221 HIS B CA 1
ATOM 4539 C C . HIS B 1 200 ? -80.594 206.594 -3.545 1.00 16.68 221 HIS B C 1
ATOM 4540 O O . HIS B 1 200 ? -81.014 205.667 -2.861 1.00 15.66 221 HIS B O 1
ATOM 4547 N N . TRP B 1 201 ? -79.398 206.559 -4.106 1.00 17.47 222 TRP B N 1
ATOM 4548 C CA . TRP B 1 201 ? -78.461 205.455 -3.871 1.00 17.74 222 TRP B CA 1
ATOM 4549 C C . TRP B 1 201 ? -78.060 205.381 -2.382 1.00 18.17 222 TRP B C 1
ATOM 4550 O O . TRP B 1 201 ? -78.141 204.328 -1.758 1.00 17.30 222 TRP B O 1
ATOM 4561 N N . LEU B 1 202 ? -77.716 206.523 -1.821 1.00 19.69 223 LEU B N 1
ATOM 4562 C CA . LEU B 1 202 ? -77.456 206.595 -0.359 1.00 20.52 223 LEU B CA 1
ATOM 4563 C C . LEU B 1 202 ? -78.669 206.170 0.484 1.00 19.77 223 LEU B C 1
ATOM 4564 O O . LEU B 1 202 ? -78.526 205.408 1.439 1.00 19.03 223 LEU B O 1
ATOM 4569 N N . ALA B 1 203 ? -79.849 206.642 0.096 1.00 19.19 224 ALA B N 1
ATOM 4570 C CA . ALA B 1 203 ? -81.056 206.348 0.881 1.00 19.83 224 ALA B CA 1
ATOM 4571 C C . ALA B 1 203 ? -81.424 204.881 0.819 1.00 19.78 224 ALA B C 1
ATOM 4572 O O . ALA B 1 203 ? -81.862 204.313 1.816 1.00 19.03 224 ALA B O 1
ATOM 4574 N N . LYS B 1 204 ? -81.251 204.265 -0.368 1.00 19.39 225 LYS B N 1
ATOM 4575 C CA . LYS B 1 204 ? -81.553 202.843 -0.517 1.00 20.18 225 LYS B CA 1
ATOM 4576 C C . LYS B 1 204 ? -80.664 202.000 0.427 1.00 20.01 225 LYS B C 1
ATOM 4577 O O . LYS B 1 204 ? -81.135 201.089 1.119 1.00 19.82 225 LYS B O 1
ATOM 4583 N N . ARG B 1 205 ? -79.379 202.315 0.436 1.00 20.79 226 ARG B N 1
ATOM 4584 C CA . ARG B 1 205 ? -78.411 201.584 1.260 1.00 22.18 226 ARG B CA 1
ATOM 4585 C C . ARG B 1 205 ? -78.705 201.745 2.742 1.00 21.71 226 ARG B C 1
ATOM 4586 O O . ARG B 1 205 ? -78.581 200.778 3.502 1.00 22.52 226 ARG B O 1
ATOM 4594 N N . ALA B 1 206 ? -79.067 202.952 3.158 1.00 21.09 227 ALA B N 1
ATOM 4595 C CA . ALA B 1 206 ? -79.417 203.171 4.564 1.00 22.67 227 ALA B CA 1
ATOM 4596 C C . ALA B 1 206 ? -80.699 202.420 4.961 1.00 23.04 227 ALA B C 1
ATOM 4597 O O . ALA B 1 206 ? -80.816 201.970 6.086 1.00 22.37 227 ALA B O 1
ATOM 4599 N N . LEU B 1 207 ? -81.655 202.356 4.043 1.00 22.45 228 LEU B N 1
ATOM 4600 C CA . LEU B 1 207 ? -82.902 201.653 4.279 1.00 23.82 228 LEU B CA 1
ATOM 4601 C C . LEU B 1 207 ? -82.719 200.170 4.390 1.00 22.94 228 LEU B C 1
ATOM 4602 O O . LEU B 1 207 ? -83.370 199.526 5.233 1.00 23.61 228 LEU B O 1
ATOM 4607 N N . ILE B 1 208 ? -81.874 199.611 3.531 1.00 22.56 229 ILE B N 1
ATOM 4608 C CA . ILE B 1 208 ? -81.539 198.189 3.632 1.00 23.29 229 ILE B CA 1
ATOM 4609 C C . ILE B 1 208 ? -80.935 197.844 5.010 1.00 23.61 229 ILE B C 1
ATOM 4610 O O . ILE B 1 208 ? -81.303 196.829 5.611 1.00 23.08 229 ILE B O 1
ATOM 4615 N N . LEU B 1 209 ? -80.028 198.653 5.479 1.00 24.80 230 LEU B N 1
ATOM 4616 C CA . LEU B 1 209 ? -79.476 198.516 6.825 1.00 27.79 230 LEU B CA 1
ATOM 4617 C C . LEU B 1 209 ? -80.583 198.532 7.883 1.00 28.74 230 LEU B C 1
ATOM 4618 O O . LEU B 1 209 ? -80.623 197.658 8.766 1.00 29.29 230 LEU B O 1
ATOM 4623 N N . LEU B 1 210 ? -81.466 199.522 7.797 1.00 27.06 231 LEU B N 1
ATOM 4624 C CA . LEU B 1 210 ? -82.530 199.648 8.783 1.00 28.36 231 LEU B CA 1
ATOM 4625 C C . LEU B 1 210 ? -83.499 198.458 8.716 1.00 28.13 231 LEU B C 1
ATOM 4626 O O . LEU B 1 210 ? -83.866 197.904 9.754 1.00 27.14 231 LEU B O 1
ATOM 4631 N N . ILE B 1 211 ? -83.868 198.030 7.511 1.00 26.86 232 ILE B N 1
ATOM 4632 C CA . ILE B 1 211 ? -84.746 196.885 7.350 1.00 28.51 232 ILE B CA 1
ATOM 4633 C C . ILE B 1 211 ? -84.137 195.633 7.967 1.00 31.61 232 ILE B C 1
ATOM 4634 O O . ILE B 1 211 ? -84.836 194.858 8.670 1.00 32.10 232 ILE B O 1
ATOM 4639 N N . ASN B 1 212 ? -82.847 195.437 7.749 1.00 32.63 233 ASN B N 1
ATOM 4640 C CA . ASN B 1 212 ? -82.175 194.267 8.297 1.00 34.50 233 ASN B CA 1
ATOM 4641 C C . ASN B 1 212 ? -82.337 194.204 9.801 1.00 37.19 233 ASN B C 1
ATOM 4642 O O . ASN B 1 212 ? -82.773 193.147 10.331 1.00 39.89 233 ASN B O 1
ATOM 4647 N N . HIS B 1 213 ? -82.002 195.330 10.458 1.00 37.61 234 HIS B N 1
ATOM 4648 C CA . HIS B 1 213 ? -82.151 195.518 11.923 1.00 38.07 234 HIS B CA 1
ATOM 4649 C C . HIS B 1 213 ? -83.542 195.331 12.463 1.00 34.63 234 HIS B C 1
ATOM 4650 O O . HIS B 1 213 ? -83.682 194.983 13.618 1.00 34.33 234 HIS B O 1
ATOM 4657 N N . GLY B 1 214 ? -84.550 195.653 11.679 1.00 30.47 235 GLY B N 1
ATOM 4658 C CA . GLY B 1 214 ? -85.932 195.374 12.001 1.00 30.04 235 GLY B CA 1
ATOM 4659 C C . GLY B 1 214 ? -86.324 193.916 11.843 1.00 29.58 235 GLY B C 1
ATOM 4660 O O . GLY B 1 214 ? -86.956 193.344 12.708 1.00 28.64 235 GLY B O 1
ATOM 4661 N N . LEU B 1 215 ? -85.936 193.297 10.742 1.00 28.65 236 LEU B N 1
ATOM 4662 C CA . LEU B 1 215 ? -86.481 192.003 10.398 1.00 29.59 236 LEU B CA 1
ATOM 4663 C C . LEU B 1 215 ? -86.118 190.954 11.445 1.00 29.49 236 LEU B C 1
ATOM 4664 O O . LEU B 1 215 ? -86.978 190.197 11.897 1.00 29.13 236 LEU B O 1
ATOM 4669 N N . GLU B 1 216 ? -84.874 190.948 11.898 1.00 30.11 237 GLU B N 1
ATOM 4670 C CA . GLU B 1 216 ? -84.457 189.988 12.903 1.00 31.51 237 GLU B CA 1
ATOM 4671 C C . GLU B 1 216 ? -85.282 190.013 14.204 1.00 31.33 237 GLU B C 1
ATOM 4672 O O . GLU B 1 216 ? -85.669 188.964 14.773 1.00 31.61 237 GLU B O 1
ATOM 4678 N N . ARG B 1 217 ? -85.545 191.216 14.692 1.00 30.13 238 ARG B N 1
ATOM 4679 C CA . ARG B 1 217 ? -86.244 191.345 15.942 1.00 30.05 238 ARG B CA 1
ATOM 4680 C C . ARG B 1 217 ? -87.702 190.844 15.826 1.00 30.00 238 ARG B C 1
ATOM 4681 O O . ARG B 1 217 ? -88.221 190.269 16.803 1.00 31.21 238 ARG B O 1
ATOM 4689 N N . PHE B 1 218 ? -88.343 191.052 14.673 1.00 28.16 239 PHE B N 1
ATOM 4690 C CA . PHE B 1 218 ? -89.712 190.603 14.464 1.00 28.75 239 PHE B CA 1
ATOM 4691 C C . PHE B 1 218 ? -89.784 189.117 14.106 1.00 29.65 239 PHE B C 1
ATOM 4692 O O . PHE B 1 218 ? -90.776 188.442 14.429 1.00 30.85 239 PHE B O 1
ATOM 4700 N N . MET B 1 219 ? -88.745 188.610 13.465 1.00 29.38 240 MET B N 1
ATOM 4701 C CA . MET B 1 219 ? -88.708 187.240 13.040 1.00 30.22 240 MET B CA 1
ATOM 4702 C C . MET B 1 219 ? -88.360 186.313 14.200 1.00 30.70 240 MET B C 1
ATOM 4703 O O . MET B 1 219 ? -88.967 185.251 14.333 1.00 31.44 240 MET B O 1
ATOM 4708 N N . ILE B 1 220 ? -87.394 186.699 15.020 1.00 29.88 241 ILE B N 1
ATOM 4709 C CA . ILE B 1 220 ? -86.857 185.856 16.053 1.00 31.05 241 ILE B CA 1
ATOM 4710 C C . ILE B 1 220 ? -87.458 186.116 17.447 1.00 31.36 241 ILE B C 1
ATOM 4711 O O . ILE B 1 220 ? -87.735 185.184 18.181 1.00 31.99 241 ILE B O 1
ATOM 4716 N N . GLY B 1 221 ? -87.639 187.394 17.775 1.00 30.61 242 GLY B N 1
ATOM 4717 C CA . GLY B 1 221 ? -88.036 187.801 19.132 1.00 31.67 242 GLY B CA 1
ATOM 4718 C C . GLY B 1 221 ? -86.793 188.152 19.957 1.00 31.98 242 GLY B C 1
ATOM 4719 O O . GLY B 1 221 ? -85.754 187.522 19.804 1.00 31.18 242 GLY B O 1
ATOM 4720 N N . VAL B 1 222 ? -86.915 189.184 20.811 1.00 21.01 243 VAL B N 1
ATOM 4721 C CA . VAL B 1 222 ? -85.797 189.629 21.659 1.00 21.39 243 VAL B CA 1
ATOM 4722 C C . VAL B 1 222 ? -86.085 188.983 23.015 1.00 20.76 243 VAL B C 1
ATOM 4723 O O . VAL B 1 222 ? -87.044 189.368 23.639 1.00 19.70 243 VAL B O 1
ATOM 4727 N N . PRO B 1 223 ? -85.309 187.967 23.398 1.00 21.47 244 PRO B N 1
ATOM 4728 C CA . PRO B 1 223 ? -85.649 187.214 24.622 1.00 21.92 244 PRO B CA 1
ATOM 4729 C C . PRO B 1 223 ? -85.269 187.985 25.899 1.00 22.19 244 PRO B C 1
ATOM 4730 O O . PRO B 1 223 ? -84.224 188.647 25.934 1.00 22.90 244 PRO B O 1
ATOM 4734 N N . THR B 1 224 ? -86.141 187.947 26.892 1.00 21.99 245 THR B N 1
ATOM 4735 C CA . THR B 1 224 ? -85.839 188.524 28.224 1.00 22.75 245 THR B CA 1
ATOM 4736 C C . THR B 1 224 ? -86.135 187.426 29.294 1.00 22.25 245 THR B C 1
ATOM 4737 O O . THR B 1 224 ? -87.099 186.649 29.187 1.00 20.43 245 THR B O 1
ATOM 4741 N N . LEU B 1 225 ? -85.294 187.426 30.320 1.00 22.94 246 LEU B N 1
ATOM 4742 C CA . LEU B 1 225 ? -85.400 186.471 31.422 1.00 23.49 246 LEU B CA 1
ATOM 4743 C C . LEU B 1 225 ? -85.267 187.298 32.657 1.00 24.09 246 LEU B C 1
ATOM 4744 O O . LEU B 1 225 ? -84.264 187.977 32.805 1.00 23.95 246 LEU B O 1
ATOM 4749 N N . THR B 1 226 ? -86.318 187.284 33.482 1.00 24.22 247 THR B N 1
ATOM 4750 C CA . THR B 1 226 ? -86.341 187.992 34.782 1.00 25.18 247 THR B CA 1
ATOM 4751 C C . THR B 1 226 ? -86.148 186.925 35.893 1.00 26.07 247 THR B C 1
ATOM 4752 O O . THR B 1 226 ? -86.886 185.932 35.956 1.00 25.28 247 THR B O 1
ATOM 4756 N N . ILE B 1 227 ? -85.125 187.154 36.727 1.00 27.47 248 ILE B N 1
ATOM 4757 C CA . ILE B 1 227 ? -84.657 186.202 37.712 1.00 29.39 248 ILE B CA 1
ATOM 4758 C C . ILE B 1 227 ? -84.609 186.861 39.104 1.00 31.46 248 ILE B C 1
ATOM 4759 O O . ILE B 1 227 ? -84.564 188.080 39.185 1.00 30.75 248 ILE B O 1
ATOM 4764 N N . PRO B 1 228 ? -84.626 186.046 40.198 1.00 34.52 249 PRO B N 1
ATOM 4765 C CA . PRO B 1 228 ? -84.618 186.656 41.533 1.00 37.54 249 PRO B CA 1
ATOM 4766 C C . PRO B 1 228 ? -83.381 187.527 41.781 1.00 40.98 249 PRO B C 1
ATOM 4767 O O . PRO B 1 228 ? -82.276 187.158 41.313 1.00 41.29 249 PRO B O 1
ATOM 4771 N N . LYS B 1 229 ? -83.571 188.663 42.492 1.00 45.57 250 LYS B N 1
ATOM 4772 C CA . LYS B 1 229 ? -82.473 189.590 42.958 1.00 47.20 250 LYS B CA 1
ATOM 4773 C C . LYS B 1 229 ? -81.370 188.796 43.651 1.00 50.26 250 LYS B C 1
ATOM 4774 O O . LYS B 1 229 ? -80.208 189.148 43.552 1.00 53.07 250 LYS B O 1
ATOM 4776 N N . SER B 1 230 ? -81.739 187.710 44.327 1.00 52.17 251 SER B N 1
ATOM 4777 C CA . SER B 1 230 ? -80.800 186.632 44.773 1.00 53.52 251 SER B CA 1
ATOM 4778 C C . SER B 1 230 ? -79.602 186.268 43.840 1.00 54.88 251 SER B C 1
ATOM 4779 O O . SER B 1 230 ? -78.468 186.052 44.335 1.00 57.08 251 SER B O 1
ATOM 4782 N N . VAL B 1 231 ? -79.877 186.155 42.529 1.00 52.88 252 VAL B N 1
ATOM 4783 C CA . VAL B 1 231 ? -78.961 185.572 41.503 1.00 52.81 252 VAL B CA 1
ATOM 4784 C C . VAL B 1 231 ? -78.052 186.661 40.921 1.00 52.98 252 VAL B C 1
ATOM 4785 O O . VAL B 1 231 ? -76.833 186.542 41.010 1.00 55.23 252 VAL B O 1
ATOM 4789 N N . TRP B 1 238 ? -76.785 181.198 37.139 1.00 62.40 259 TRP B N 1
ATOM 4790 C CA . TRP B 1 238 ? -76.615 182.334 36.212 1.00 63.15 259 TRP B CA 1
ATOM 4791 C C . TRP B 1 238 ? -76.131 181.942 34.781 1.00 61.46 259 TRP B C 1
ATOM 4792 O O . TRP B 1 238 ? -76.576 182.522 33.775 1.00 58.51 259 TRP B O 1
ATOM 4803 N N . GLU B 1 239 ? -75.191 180.999 34.712 1.00 61.06 260 GLU B N 1
ATOM 4804 C CA . GLU B 1 239 ? -74.805 180.359 33.447 1.00 59.77 260 GLU B CA 1
ATOM 4805 C C . GLU B 1 239 ? -76.030 179.767 32.757 1.00 54.56 260 GLU B C 1
ATOM 4806 O O . GLU B 1 239 ? -76.158 179.850 31.529 1.00 51.39 260 GLU B O 1
ATOM 4812 N N . ALA B 1 240 ? -76.910 179.165 33.559 1.00 49.30 261 ALA B N 1
ATOM 4813 C CA . ALA B 1 240 ? -78.130 178.617 33.060 1.00 45.58 261 ALA B CA 1
ATOM 4814 C C . ALA B 1 240 ? -79.014 179.751 32.477 1.00 42.13 261 ALA B C 1
ATOM 4815 O O . ALA B 1 240 ? -79.644 179.531 31.466 1.00 39.25 261 ALA B O 1
ATOM 4817 N N . ALA B 1 241 ? -79.048 180.932 33.105 1.00 40.23 262 ALA B N 1
ATOM 4818 C CA . ALA B 1 241 ? -79.833 182.057 32.579 1.00 39.73 262 ALA B CA 1
ATOM 4819 C C . ALA B 1 241 ? -79.337 182.544 31.179 1.00 39.07 262 ALA B C 1
ATOM 4820 O O . ALA B 1 241 ? -80.133 182.667 30.228 1.00 36.29 262 ALA B O 1
ATOM 4822 N N . LYS B 1 242 ? -78.034 182.770 31.084 1.00 39.83 263 LYS B N 1
ATOM 4823 C CA . LYS B 1 242 ? -77.396 183.090 29.816 1.00 41.97 263 LYS B CA 1
ATOM 4824 C C . LYS B 1 242 ? -77.640 182.008 28.739 1.00 40.02 263 LYS B C 1
ATOM 4825 O O . LYS B 1 242 ? -77.924 182.334 27.587 1.00 38.69 263 LYS B O 1
ATOM 4831 N N . GLU B 1 243 ? -77.609 180.736 29.119 1.00 39.44 264 GLU B N 1
ATOM 4832 C CA . GLU B 1 243 ? -77.870 179.667 28.154 1.00 39.10 264 GLU B CA 1
ATOM 4833 C C . GLU B 1 243 ? -79.340 179.615 27.693 1.00 35.33 264 GLU B C 1
ATOM 4834 O O . GLU B 1 243 ? -79.598 179.236 26.553 1.00 33.84 264 GLU B O 1
ATOM 4840 N N . ILE B 1 244 ? -80.284 179.981 28.560 1.00 32.29 265 ILE B N 1
ATOM 4841 C CA . ILE B 1 244 ? -81.665 180.029 28.171 1.00 30.50 265 ILE B CA 1
ATOM 4842 C C . ILE B 1 244 ? -81.902 181.066 27.053 1.00 28.78 265 ILE B C 1
ATOM 4843 O O . ILE B 1 244 ? -82.574 180.770 26.066 1.00 27.51 265 ILE B O 1
ATOM 4848 N N . VAL B 1 245 ? -81.374 182.258 27.227 1.00 28.56 266 VAL B N 1
ATOM 4849 C CA . VAL B 1 245 ? -81.581 183.330 26.255 1.00 28.59 266 VAL B CA 1
ATOM 4850 C C . VAL B 1 245 ? -80.841 183.029 24.948 1.00 28.70 266 VAL B C 1
ATOM 4851 O O . VAL B 1 245 ? -81.428 183.210 23.882 1.00 27.91 266 VAL B O 1
ATOM 4855 N N . LYS B 1 246 ? -79.624 182.511 25.045 1.00 29.52 267 LYS B N 1
ATOM 4856 C CA . LYS B 1 246 ? -78.872 182.086 23.877 1.00 30.71 267 LYS B CA 1
ATOM 4857 C C . LYS B 1 246 ? -79.617 180.989 23.080 1.00 30.37 267 LYS B C 1
ATOM 4858 O O . LYS B 1 246 ? -79.767 181.104 21.863 1.00 30.11 267 LYS B O 1
ATOM 4860 N N . ASN B 1 247 ? -80.081 179.959 23.783 1.00 29.95 268 ASN B N 1
ATOM 4861 C CA . ASN B 1 247 ? -80.776 178.865 23.158 1.00 29.66 268 ASN B CA 1
ATOM 4862 C C . ASN B 1 247 ? -82.143 179.263 22.550 1.00 28.42 268 ASN B C 1
ATOM 4863 O O . ASN B 1 247 ? -82.591 178.621 21.562 1.00 27.95 268 ASN B O 1
ATOM 4868 N N . PHE B 1 248 ? -82.813 180.265 23.113 1.00 26.70 269 PHE B N 1
ATOM 4869 C CA . PHE B 1 248 ? -84.063 180.710 22.542 1.00 25.74 269 PHE B CA 1
ATOM 4870 C C . PHE B 1 248 ? -83.812 181.193 21.109 1.00 26.73 269 PHE B C 1
ATOM 4871 O O . PHE B 1 248 ? -84.608 180.913 20.231 1.00 26.91 269 PHE B O 1
ATOM 4879 N N . VAL B 1 249 ? -82.724 181.944 20.908 1.00 27.35 270 VAL B N 1
ATOM 4880 C CA . VAL B 1 249 ? -82.368 182.469 19.624 1.00 28.44 270 VAL B CA 1
ATOM 4881 C C . VAL B 1 249 ? -81.900 181.308 18.698 1.00 30.09 270 VAL B C 1
ATOM 4882 O O . VAL B 1 249 ? -82.475 181.096 17.640 1.00 29.91 270 VAL B O 1
ATOM 4886 N N . GLN B 1 250 ? -80.927 180.524 19.148 1.00 31.50 271 GLN B N 1
ATOM 4887 C CA . GLN B 1 250 ? -80.227 179.587 18.279 1.00 33.70 271 GLN B CA 1
ATOM 4888 C C . GLN B 1 250 ? -80.864 178.199 18.201 1.00 33.83 271 GLN B C 1
ATOM 4889 O O . GLN B 1 250 ? -80.700 177.519 17.201 1.00 35.56 271 GLN B O 1
ATOM 4895 N N . LYS B 1 251 ? -81.567 177.748 19.216 1.00 31.97 272 LYS B N 1
ATOM 4896 C CA . LYS B 1 251 ? -81.992 176.348 19.293 1.00 32.00 272 LYS B CA 1
ATOM 4897 C C . LYS B 1 251 ? -83.438 176.361 19.796 1.00 30.98 272 LYS B C 1
ATOM 4898 O O . LYS B 1 251 ? -83.736 175.908 20.879 1.00 29.74 272 LYS B O 1
ATOM 4900 N N . PRO B 1 252 ? -84.359 176.953 19.018 1.00 30.59 273 PRO B N 1
ATOM 4901 C CA . PRO B 1 252 ? -85.754 177.076 19.460 1.00 30.19 273 PRO B CA 1
ATOM 4902 C C . PRO B 1 252 ? -86.475 175.749 19.721 1.00 31.37 273 PRO B C 1
ATOM 4903 O O . PRO B 1 252 ? -87.443 175.710 20.501 1.00 31.62 273 PRO B O 1
ATOM 4907 N N . ARG B 1 253 ? -85.972 174.665 19.130 1.00 33.04 274 ARG B N 1
ATOM 4908 C CA . ARG B 1 253 ? -86.496 173.321 19.391 1.00 34.27 274 ARG B CA 1
ATOM 4909 C C . ARG B 1 253 ? -86.123 172.786 20.781 1.00 34.75 274 ARG B C 1
ATOM 4910 O O . ARG B 1 253 ? -86.700 171.790 21.222 1.00 33.07 274 ARG B O 1
ATOM 4918 N N . HIS B 1 254 ? -85.168 173.414 21.459 1.00 35.85 275 HIS B N 1
ATOM 4919 C CA . HIS B 1 254 ? -84.652 172.872 22.690 1.00 38.67 275 HIS B CA 1
ATOM 4920 C C . HIS B 1 254 ? -85.630 173.131 23.850 1.00 38.13 275 HIS B C 1
ATOM 4921 O O . HIS B 1 254 ? -85.815 172.298 24.715 1.00 39.18 275 HIS B O 1
ATOM 4928 N N . GLY B 1 255 ? -86.245 174.284 23.905 1.00 36.44 276 GLY B N 1
ATOM 4929 C CA . GLY B 1 255 ? -87.249 174.428 24.953 1.00 37.05 276 GLY B CA 1
ATOM 4930 C C . GLY B 1 255 ? -86.703 174.698 26.363 1.00 35.71 276 GLY B C 1
ATOM 4931 O O . GLY B 1 255 ? -85.557 174.397 26.690 1.00 37.05 276 GLY B O 1
ATOM 4932 N N . ILE B 1 256 ? -87.565 175.286 27.180 1.00 32.29 277 ILE B N 1
ATOM 4933 C CA . ILE B 1 256 ? -87.106 176.139 28.282 1.00 30.42 277 ILE B CA 1
ATOM 4934 C C . ILE B 1 256 ? -87.734 175.544 29.548 1.00 28.98 277 ILE B C 1
ATOM 4935 O O . ILE B 1 256 ? -88.959 175.491 29.683 1.00 26.87 277 ILE B O 1
ATOM 4940 N N . ILE B 1 257 ? -86.901 175.053 30.447 1.00 29.09 278 ILE B N 1
ATOM 4941 C CA . ILE B 1 257 ? -87.366 174.610 31.788 1.00 29.42 278 ILE B CA 1
ATOM 4942 C C . ILE B 1 257 ? -87.020 175.712 32.833 1.00 29.06 278 ILE B C 1
ATOM 4943 O O . ILE B 1 257 ? -85.851 176.061 32.983 1.00 28.58 278 ILE B O 1
ATOM 4948 N N . LEU B 1 258 ? -88.026 176.216 33.535 1.00 28.20 279 LEU B N 1
ATOM 4949 C CA . LEU B 1 258 ? -87.868 177.371 34.429 1.00 28.22 279 LEU B CA 1
ATOM 4950 C C . LEU B 1 258 ? -88.264 177.020 35.859 1.00 28.34 279 LEU B C 1
ATOM 4951 O O . LEU B 1 258 ? -89.344 176.497 36.048 1.00 27.60 279 LEU B O 1
ATOM 4956 N N . PRO B 1 259 ? -87.470 177.430 36.858 1.00 29.12 280 PRO B N 1
ATOM 4957 C CA . PRO B 1 259 ? -88.046 177.431 38.204 1.00 29.63 280 PRO B CA 1
ATOM 4958 C C . PRO B 1 259 ? -89.204 178.415 38.278 1.00 28.80 280 PRO B C 1
ATOM 4959 O O . PRO B 1 259 ? -89.299 179.333 37.428 1.00 26.89 280 PRO B O 1
ATOM 4963 N N . ASP B 1 260 ? -90.096 178.223 39.259 1.00 29.83 281 ASP B N 1
ATOM 4964 C CA . ASP B 1 260 ? -91.289 179.040 39.331 1.00 30.86 281 ASP B CA 1
ATOM 4965 C C . ASP B 1 260 ? -91.095 180.510 39.706 1.00 30.35 281 ASP B C 1
ATOM 4966 O O . ASP B 1 260 ? -92.021 181.277 39.608 1.00 29.51 281 ASP B O 1
ATOM 4971 N N . ASP B 1 261 ? -89.904 180.915 40.108 1.00 31.08 282 ASP B N 1
ATOM 4972 C CA . ASP B 1 261 ? -89.593 182.357 40.282 1.00 31.61 282 ASP B CA 1
ATOM 4973 C C . ASP B 1 261 ? -88.699 182.944 39.165 1.00 30.81 282 ASP B C 1
ATOM 4974 O O . ASP B 1 261 ? -88.109 183.991 39.330 1.00 30.55 282 ASP B O 1
ATOM 4979 N N . TRP B 1 262 ? -88.575 182.240 38.043 1.00 29.70 283 TRP B N 1
ATOM 4980 C CA . TRP B 1 262 ? -87.949 182.797 36.830 1.00 28.90 283 TRP B CA 1
ATOM 4981 C C . TRP B 1 262 ? -89.069 182.987 35.792 1.00 27.53 283 TRP B C 1
ATOM 4982 O O . TRP B 1 262 ? -89.992 182.135 35.700 1.00 27.25 283 TRP B O 1
ATOM 4993 N N . LYS B 1 263 ? -89.023 184.104 35.071 1.00 26.22 284 LYS B N 1
ATOM 4994 C CA . LYS B 1 263 ? -90.050 184.442 34.086 1.00 25.61 284 LYS B CA 1
ATOM 4995 C C . LYS B 1 263 ? -89.387 184.762 32.734 1.00 24.70 284 LYS B C 1
ATOM 4996 O O . LYS B 1 263 ? -88.500 185.639 32.680 1.00 24.99 284 LYS B O 1
ATOM 4998 N N . PHE B 1 264 ? -89.835 184.076 31.698 1.00 24.34 285 PHE B N 1
ATOM 4999 C CA . PHE B 1 264 ? -89.293 184.237 30.332 1.00 24.79 285 PHE B CA 1
ATOM 5000 C C . PHE B 1 264 ? -90.330 184.977 29.501 1.00 24.79 285 PHE B C 1
ATOM 5001 O O . PHE B 1 264 ? -91.487 184.622 29.544 1.00 23.64 285 PHE B O 1
ATOM 5009 N N . ASP B 1 265 ? -89.916 186.023 28.805 1.00 26.65 286 ASP B N 1
ATOM 5010 C CA . ASP B 1 265 ? -90.753 186.643 27.774 1.00 28.75 286 ASP B CA 1
ATOM 5011 C C . ASP B 1 265 ? -89.930 187.246 26.629 1.00 28.06 286 ASP B C 1
ATOM 5012 O O . ASP B 1 265 ? -88.815 187.693 26.843 1.00 29.99 286 ASP B O 1
ATOM 5017 N N . THR B 1 266 ? -90.465 187.310 25.420 1.00 25.12 287 THR B N 1
ATOM 5018 C CA . THR B 1 266 ? -89.872 188.178 24.469 1.00 24.07 287 THR B CA 1
ATOM 5019 C C . THR B 1 266 ? -90.365 189.650 24.668 1.00 23.35 287 THR B C 1
ATOM 5020 O O . THR B 1 266 ? -91.479 189.894 25.182 1.00 21.97 287 THR B O 1
ATOM 5024 N N . VAL B 1 267 ? -89.568 190.615 24.211 1.00 22.47 288 VAL B N 1
ATOM 5025 C CA . VAL B 1 267 ? -89.964 192.015 24.259 1.00 22.55 288 VAL B CA 1
ATOM 5026 C C . VAL B 1 267 ? -91.257 192.253 23.416 1.00 22.32 288 VAL B C 1
ATOM 5027 O O . VAL B 1 267 ? -91.347 191.811 22.216 1.00 22.03 288 VAL B O 1
ATOM 5031 N N . ASP B 1 268 ? -92.261 192.892 24.008 1.00 38.21 289 ASP B N 1
ATOM 5032 C CA . ASP B 1 268 ? -93.445 193.236 23.250 1.00 37.78 289 ASP B CA 1
ATOM 5033 C C . ASP B 1 268 ? -93.154 194.482 22.389 1.00 36.67 289 ASP B C 1
ATOM 5034 O O . ASP B 1 268 ? -93.087 195.604 22.897 1.00 37.21 289 ASP B O 1
ATOM 5039 N N . LEU B 1 269 ? -93.004 194.301 21.100 1.00 35.41 290 LEU B N 1
ATOM 5040 C CA . LEU B 1 269 ? -92.778 195.427 20.205 1.00 35.42 290 LEU B CA 1
ATOM 5041 C C . LEU B 1 269 ? -94.089 196.203 19.893 1.00 35.95 290 LEU B C 1
ATOM 5042 O O . LEU B 1 269 ? -94.022 197.283 19.342 1.00 35.30 290 LEU B O 1
ATOM 5047 N N . LYS B 1 270 ? -95.250 195.614 20.213 1.00 37.39 291 LYS B N 1
ATOM 5048 C CA . LYS B 1 270 ? -96.576 196.273 20.229 1.00 39.55 291 LYS B CA 1
ATOM 5049 C C . LYS B 1 270 ? -97.213 196.588 18.847 1.00 39.54 291 LYS B C 1
ATOM 5050 O O . LYS B 1 270 ? -98.365 196.959 18.807 1.00 40.62 291 LYS B O 1
ATOM 5056 N N . SER B 1 271 ? -96.516 196.366 17.758 1.00 41.05 292 SER B N 1
ATOM 5057 C CA . SER B 1 271 ? -97.036 196.623 16.388 1.00 41.88 292 SER B CA 1
ATOM 5058 C C . SER B 1 271 ? -96.543 195.513 15.505 1.00 41.49 292 SER B C 1
ATOM 5059 O O . SER B 1 271 ? -95.687 194.754 15.922 1.00 42.79 292 SER B O 1
ATOM 5062 N N . ALA B 1 272 ? -97.121 195.362 14.319 1.00 39.02 293 ALA B N 1
ATOM 5063 C CA . ALA B 1 272 ? -96.544 194.529 13.268 1.00 38.13 293 ALA B CA 1
ATOM 5064 C C . ALA B 1 272 ? -95.359 195.343 12.727 1.00 35.90 293 ALA B C 1
ATOM 5065 O O . ALA B 1 272 ? -95.258 196.584 12.892 1.00 34.33 293 ALA B O 1
ATOM 5067 N N . MET B 1 273 ? -94.425 194.637 12.121 1.00 35.25 294 MET B N 1
ATOM 5068 C CA . MET B 1 273 ? -93.316 195.317 11.492 1.00 35.55 294 MET B CA 1
ATOM 5069 C C . MET B 1 273 ? -93.839 196.255 10.396 1.00 33.20 294 MET B C 1
ATOM 5070 O O . MET B 1 273 ? -94.710 195.878 9.651 1.00 32.00 294 MET B O 1
ATOM 5075 N N . PRO B 1 274 ? -93.344 197.491 10.334 1.00 32.46 295 PRO B N 1
ATOM 5076 C CA . PRO B 1 274 ? -93.675 198.361 9.180 1.00 31.98 295 PRO B CA 1
ATOM 5077 C C . PRO B 1 274 ? -93.271 197.695 7.849 1.00 30.40 295 PRO B C 1
ATOM 5078 O O . PRO B 1 274 ? -92.196 197.096 7.776 1.00 29.77 295 PRO B O 1
ATOM 5082 N N . ASP B 1 275 ? -94.120 197.789 6.831 1.00 29.23 296 ASP B N 1
ATOM 5083 C CA . ASP B 1 275 ? -93.768 197.288 5.512 1.00 28.93 296 ASP B CA 1
ATOM 5084 C C . ASP B 1 275 ? -92.986 198.368 4.734 1.00 26.49 296 ASP B C 1
ATOM 5085 O O . ASP B 1 275 ? -93.599 199.309 4.185 1.00 26.59 296 ASP B O 1
ATOM 5090 N N . ALA B 1 276 ? -91.658 198.241 4.715 1.00 24.23 297 ALA B N 1
ATOM 5091 C CA . ALA B 1 276 ? -90.801 199.252 4.124 1.00 23.72 297 ALA B CA 1
ATOM 5092 C C . ALA B 1 276 ? -90.504 198.999 2.627 1.00 22.96 297 ALA B C 1
ATOM 5093 O O . ALA B 1 276 ? -89.800 199.777 2.036 1.00 21.42 297 ALA B O 1
ATOM 5095 N N . ILE B 1 277 ? -91.004 197.918 2.046 1.00 23.19 298 ILE B N 1
ATOM 5096 C CA . ILE B 1 277 ? -90.699 197.626 0.649 1.00 24.24 298 ILE B CA 1
ATOM 5097 C C . ILE B 1 277 ? -91.118 198.728 -0.331 1.00 22.68 298 ILE B C 1
ATOM 5098 O O . ILE B 1 277 ? -90.306 199.113 -1.186 1.00 20.72 298 ILE B O 1
ATOM 5103 N N . PRO B 1 278 ? -92.351 199.255 -0.211 1.00 22.77 299 PRO B N 1
ATOM 5104 C CA . PRO B 1 278 ? -92.660 200.330 -1.155 1.00 22.20 299 PRO B CA 1
ATOM 5105 C C . PRO B 1 278 ? -91.739 201.572 -1.044 1.00 21.72 299 PRO B C 1
ATOM 5106 O O . PRO B 1 278 ? -91.388 202.151 -2.082 1.00 20.81 299 PRO B O 1
ATOM 5110 N N . TYR B 1 279 ? -91.318 201.957 0.167 1.00 20.93 300 TYR B N 1
ATOM 5111 C CA . TYR B 1 279 ? -90.398 203.087 0.328 1.00 21.03 300 TYR B CA 1
ATOM 5112 C C . TYR B 1 279 ? -88.994 202.734 -0.225 1.00 20.05 300 TYR B C 1
ATOM 5113 O O . TYR B 1 279 ? -88.336 203.572 -0.894 1.00 19.27 300 TYR B O 1
ATOM 5122 N N . LEU B 1 280 ? -88.538 201.491 0.026 1.00 20.49 301 LEU B N 1
ATOM 5123 C CA . LEU B 1 280 ? -87.304 201.012 -0.573 1.00 20.33 301 LEU B CA 1
ATOM 5124 C C . LEU B 1 280 ? -87.301 201.043 -2.115 1.00 19.56 301 LEU B C 1
ATOM 5125 O O . LEU B 1 280 ? -86.347 201.486 -2.715 1.00 19.03 301 LEU B O 1
ATOM 5130 N N . THR B 1 281 ? -88.356 200.541 -2.731 1.00 19.60 302 THR B N 1
ATOM 5131 C CA . THR B 1 281 ? -88.461 200.481 -4.194 1.00 20.50 302 THR B CA 1
ATOM 5132 C C . THR B 1 281 ? -88.673 201.910 -4.761 1.00 19.09 302 THR B C 1
ATOM 5133 O O . THR B 1 281 ? -88.113 202.214 -5.790 1.00 18.60 302 THR B O 1
ATOM 5137 N N . TYR B 1 282 ? -89.311 202.815 -4.008 1.00 18.64 303 TYR B N 1
ATOM 5138 C CA . TYR B 1 282 ? -89.328 204.256 -4.351 1.00 17.71 303 TYR B CA 1
ATOM 5139 C C . TYR B 1 282 ? -87.896 204.781 -4.541 1.00 17.58 303 TYR B C 1
ATOM 5140 O O . TYR B 1 282 ? -87.575 205.372 -5.585 1.00 17.37 303 TYR B O 1
ATOM 5149 N N . HIS B 1 283 ? -87.027 204.568 -3.561 1.00 17.35 304 HIS B N 1
ATOM 5150 C CA . HIS B 1 283 ? -85.661 205.049 -3.683 1.00 16.68 304 HIS B CA 1
ATOM 5151 C C . HIS B 1 283 ? -84.866 204.292 -4.735 1.00 16.05 304 HIS B C 1
ATOM 5152 O O . HIS B 1 283 ? -84.119 204.892 -5.509 1.00 14.36 304 HIS B O 1
ATOM 5159 N N . ASP B 1 284 ? -84.971 202.963 -4.723 1.00 16.46 305 ASP B N 1
ATOM 5160 C CA . ASP B 1 284 ? -84.205 202.104 -5.641 1.00 16.29 305 ASP B CA 1
ATOM 5161 C C . ASP B 1 284 ? -84.549 202.445 -7.099 1.00 15.66 305 ASP B C 1
ATOM 5162 O O . ASP B 1 284 ? -83.663 202.718 -7.944 1.00 15.15 305 ASP B O 1
ATOM 5167 N N . ALA B 1 285 ? -85.830 202.418 -7.435 1.00 15.45 306 ALA B N 1
ATOM 5168 C CA . ALA B 1 285 ? -86.260 202.759 -8.796 1.00 14.73 306 ALA B CA 1
ATOM 5169 C C . ALA B 1 285 ? -85.908 204.226 -9.121 1.00 14.32 306 ALA B C 1
ATOM 5170 O O . ALA B 1 285 ? -85.650 204.557 -10.282 1.00 13.62 306 ALA B O 1
ATOM 5172 N N . GLY B 1 286 ? -85.853 205.086 -8.107 1.00 13.33 307 GLY B N 1
ATOM 5173 C CA . GLY B 1 286 ? -85.491 206.489 -8.249 1.00 13.76 307 GLY B CA 1
ATOM 5174 C C . GLY B 1 286 ? -84.073 206.708 -8.771 1.00 14.37 307 GLY B C 1
ATOM 5175 O O . GLY B 1 286 ? -83.806 207.739 -9.425 1.00 14.75 307 GLY B O 1
ATOM 5176 N N . ILE B 1 287 ? -83.198 205.738 -8.530 1.00 14.46 308 ILE B N 1
ATOM 5177 C CA . ILE B 1 287 ? -81.860 205.747 -9.062 1.00 14.55 308 ILE B CA 1
ATOM 5178 C C . ILE B 1 287 ? -81.886 205.833 -10.611 1.00 15.20 308 ILE B C 1
ATOM 5179 O O . ILE B 1 287 ? -81.226 206.710 -11.188 1.00 14.75 308 ILE B O 1
ATOM 5184 N N . ALA B 1 288 ? -82.705 204.959 -11.216 1.00 14.77 309 ALA B N 1
ATOM 5185 C CA . ALA B 1 288 ? -82.859 204.937 -12.680 1.00 14.25 309 ALA B CA 1
ATOM 5186 C C . ALA B 1 288 ? -83.627 206.125 -13.198 1.00 13.72 309 ALA B C 1
ATOM 5187 O O . ALA B 1 288 ? -83.289 206.662 -14.268 1.00 13.93 309 ALA B O 1
ATOM 5189 N N . ARG B 1 289 ? -84.657 206.569 -12.479 1.00 13.51 310 ARG B N 1
ATOM 5190 C CA . ARG B 1 289 ? -85.394 207.792 -12.844 1.00 13.96 310 ARG B CA 1
ATOM 5191 C C . ARG B 1 289 ? -84.432 208.971 -12.985 1.00 14.49 310 ARG B C 1
ATOM 5192 O O . ARG B 1 289 ? -84.518 209.786 -13.921 1.00 14.07 310 ARG B O 1
ATOM 5200 N N . ALA B 1 290 ? -83.447 209.023 -12.094 1.00 15.57 311 ALA B N 1
ATOM 5201 C CA . ALA B 1 290 ? -82.500 210.143 -12.036 1.00 16.57 311 ALA B CA 1
ATOM 5202 C C . ALA B 1 290 ? -81.600 210.202 -13.278 1.00 17.47 311 ALA B C 1
ATOM 5203 O O . ALA B 1 290 ? -80.993 211.244 -13.514 1.00 16.17 311 ALA B O 1
ATOM 5205 N N . LEU B 1 291 ? -81.462 209.059 -13.965 1.00 17.59 312 LEU B N 1
ATOM 5206 C CA . LEU B 1 291 ? -80.736 208.972 -15.261 1.00 18.62 312 LEU B CA 1
ATOM 5207 C C . LEU B 1 291 ? -81.606 209.238 -16.471 1.00 17.86 312 LEU B C 1
ATOM 5208 O O . LEU B 1 291 ? -81.116 209.147 -17.601 1.00 19.05 312 LEU B O 1
ATOM 5213 N N . GLY B 1 292 ? -82.887 209.544 -16.278 1.00 16.64 313 GLY B N 1
ATOM 5214 C CA . GLY B 1 292 ? -83.804 209.858 -17.370 1.00 16.54 313 GLY B CA 1
ATOM 5215 C C . GLY B 1 292 ? -84.446 208.622 -17.941 1.00 16.13 313 GLY B C 1
ATOM 5216 O O . GLY B 1 292 ? -84.923 208.670 -19.070 1.00 18.17 313 GLY B O 1
ATOM 5217 N N . ILE B 1 293 ? -84.457 207.499 -17.215 1.00 15.03 314 ILE B N 1
ATOM 5218 C CA . ILE B 1 293 ? -85.208 206.343 -17.629 1.00 14.81 314 ILE B CA 1
ATOM 5219 C C . ILE B 1 293 ? -86.653 206.492 -17.189 1.00 15.22 314 ILE B C 1
ATOM 5220 O O . ILE B 1 293 ? -86.931 206.763 -16.036 1.00 14.36 314 ILE B O 1
ATOM 5225 N N . ASP B 1 294 ? -87.579 206.318 -18.112 1.00 16.59 315 ASP B N 1
ATOM 5226 C CA . ASP B 1 294 ? -89.004 206.582 -17.819 1.00 18.49 315 ASP B CA 1
ATOM 5227 C C . ASP B 1 294 ? -89.903 205.347 -17.727 1.00 17.99 315 ASP B C 1
ATOM 5228 O O . ASP B 1 294 ? -91.116 205.467 -17.800 1.00 18.50 315 ASP B O 1
ATOM 5233 N N . PHE B 1 295 ? -89.316 204.202 -17.519 1.00 16.79 316 PHE B N 1
ATOM 5234 C CA . PHE B 1 295 ? -90.039 203.005 -17.075 1.00 16.79 316 PHE B CA 1
ATOM 5235 C C . PHE B 1 295 ? -89.358 202.494 -15.805 1.00 16.89 316 PHE B C 1
ATOM 5236 O O . PHE B 1 295 ? -88.161 202.708 -15.629 1.00 16.53 316 PHE B O 1
ATOM 5244 N N . ASN B 1 296 ? -90.144 201.909 -14.892 1.00 15.78 317 ASN B N 1
ATOM 5245 C CA . ASN B 1 296 ? -89.636 201.372 -13.633 1.00 15.77 317 ASN B CA 1
ATOM 5246 C C . ASN B 1 296 ? -88.727 200.142 -13.823 1.00 15.62 317 ASN B C 1
ATOM 5247 O O . ASN B 1 296 ? -89.146 199.062 -14.295 1.00 15.30 317 ASN B O 1
ATOM 5252 N N . THR B 1 297 ? -87.450 200.319 -13.484 1.00 14.87 318 THR B N 1
ATOM 5253 C CA . THR B 1 297 ? -86.464 199.274 -13.738 1.00 14.60 318 THR B CA 1
ATOM 5254 C C . THR B 1 297 ? -86.309 198.232 -12.598 1.00 14.14 318 THR B C 1
ATOM 5255 O O . THR B 1 297 ? -85.485 197.345 -12.672 1.00 12.68 318 THR B O 1
ATOM 5259 N N . VAL B 1 298 ? -87.046 198.436 -11.504 1.00 15.13 319 VAL B N 1
ATOM 5260 C CA . VAL B 1 298 ? -86.996 197.493 -10.351 1.00 16.60 319 VAL B CA 1
ATOM 5261 C C . VAL B 1 298 ? -88.163 196.518 -10.353 1.00 17.12 319 VAL B C 1
ATOM 5262 O O . VAL B 1 298 ? -87.960 195.313 -10.207 1.00 16.55 319 VAL B O 1
ATOM 5266 N N . GLN B 1 299 ? -89.364 197.043 -10.600 1.00 17.97 320 GLN B N 1
ATOM 5267 C CA . GLN B 1 299 ? -90.555 196.246 -10.729 1.00 18.71 320 GLN B CA 1
ATOM 5268 C C . GLN B 1 299 ? -90.640 195.646 -12.104 1.00 16.84 320 GLN B C 1
ATOM 5269 O O . GLN B 1 299 ? -91.173 194.548 -12.260 1.00 15.90 320 GLN B O 1
ATOM 5275 N N . LEU B 1 300 ? -90.113 196.352 -13.104 1.00 16.71 321 LEU B N 1
ATOM 5276 C CA . LEU B 1 300 ? -90.093 195.895 -14.514 1.00 16.10 321 LEU B CA 1
ATOM 5277 C C . LEU B 1 300 ? -91.491 195.460 -14.951 1.00 16.38 321 LEU B C 1
ATOM 5278 O O . LEU B 1 300 ? -92.415 196.229 -14.810 1.00 16.32 321 LEU B O 1
ATOM 5283 N N . ASN B 1 301 ? -91.683 194.228 -15.405 1.00 16.59 322 ASN B N 1
ATOM 5284 C CA . ASN B 1 301 ? -92.994 193.754 -15.909 1.00 16.18 322 ASN B CA 1
ATOM 5285 C C . ASN B 1 301 ? -94.003 193.316 -14.825 1.00 17.30 322 ASN B C 1
ATOM 5286 O O . ASN B 1 301 ? -95.131 192.980 -15.150 1.00 16.60 322 ASN B O 1
ATOM 5291 N N . MET B 1 302 ? -93.594 193.268 -13.552 1.00 19.09 323 MET B N 1
ATOM 5292 C CA . MET B 1 302 ? -94.489 192.809 -12.445 1.00 20.34 323 MET B CA 1
ATOM 5293 C C . MET B 1 302 ? -95.435 193.857 -11.926 1.00 20.83 323 MET B C 1
ATOM 5294 O O . MET B 1 302 ? -95.086 195.037 -11.873 1.00 20.66 323 MET B O 1
ATOM 5299 N N . GLY B 1 303 ? -96.638 193.424 -11.567 1.00 22.02 324 GLY B N 1
ATOM 5300 C CA . GLY B 1 303 ? -97.621 194.265 -10.923 1.00 22.04 324 GLY B CA 1
ATOM 5301 C C . GLY B 1 303 ? -98.548 194.878 -11.949 1.00 22.71 324 GLY B C 1
ATOM 5302 O O . GLY B 1 303 ? -98.235 194.912 -13.162 1.00 23.12 324 GLY B O 1
ATOM 5303 N N . GLY B 1 304 ? -99.680 195.358 -11.472 1.00 22.21 325 GLY B N 1
ATOM 5304 C CA . GLY B 1 304 ? -100.617 196.112 -12.281 1.00 22.92 325 GLY B CA 1
ATOM 5305 C C . GLY B 1 304 ? -99.927 197.362 -12.822 1.00 21.17 325 GLY B C 1
ATOM 5306 O O . GLY B 1 304 ? -99.139 198.021 -12.139 1.00 20.40 325 GLY B O 1
ATOM 5307 N N . GLN B 1 305 ? -100.118 197.625 -14.096 1.00 20.70 326 GLN B N 1
ATOM 5308 C CA . GLN B 1 305 ? -99.357 198.674 -14.752 1.00 20.99 326 GLN B CA 1
ATOM 5309 C C . GLN B 1 305 ? -100.013 199.167 -16.025 1.00 20.73 326 GLN B C 1
ATOM 5310 O O . GLN B 1 305 ? -101.040 198.668 -16.426 1.00 19.47 326 GLN B O 1
ATOM 5316 N N . ALA B 1 306 ? -99.409 200.200 -16.583 1.00 20.94 327 ALA B N 1
ATOM 5317 C CA . ALA B 1 306 ? -99.864 200.806 -17.824 1.00 21.14 327 ALA B CA 1
ATOM 5318 C C . ALA B 1 306 ? -99.938 199.754 -18.954 1.00 21.14 327 ALA B C 1
ATOM 5319 O O . ALA B 1 306 ? -99.040 198.914 -19.095 1.00 22.22 327 ALA B O 1
ATOM 5321 N N . ILE B 1 307 ? -100.982 199.803 -19.766 1.00 21.97 328 ILE B N 1
ATOM 5322 C CA . ILE B 1 307 ? -101.044 198.932 -20.913 1.00 23.00 328 ILE B CA 1
ATOM 5323 C C . ILE B 1 307 ? -99.884 199.206 -21.929 1.00 21.36 328 ILE B C 1
ATOM 5324 O O . ILE B 1 307 ? -99.203 198.274 -22.411 1.00 19.76 328 ILE B O 1
ATOM 5329 N N . ASN B 1 308 ? -99.645 200.488 -22.228 1.00 20.44 329 ASN B N 1
ATOM 5330 C CA . ASN B 1 308 ? -98.715 200.861 -23.303 1.00 20.65 329 ASN B CA 1
ATOM 5331 C C . ASN B 1 308 ? -97.315 201.165 -22.765 1.00 19.27 329 ASN B C 1
ATOM 5332 O O . ASN B 1 308 ? -96.884 202.320 -22.651 1.00 19.10 329 ASN B O 1
ATOM 5337 N N . ILE B 1 309 ? -96.603 200.099 -22.428 1.00 18.27 330 ILE B N 1
ATOM 5338 C CA . ILE B 1 309 ? -95.200 200.178 -21.970 1.00 17.21 330 ILE B CA 1
ATOM 5339 C C . ILE B 1 309 ? -94.332 200.804 -23.066 1.00 16.42 330 ILE B C 1
ATOM 5340 O O . ILE B 1 309 ? -93.407 201.539 -22.744 1.00 14.99 330 ILE B O 1
ATOM 5345 N N . GLY B 1 310 ? -94.649 200.535 -24.332 1.00 15.65 331 GLY B N 1
ATOM 5346 C CA . GLY B 1 310 ? -93.924 201.092 -25.457 1.00 16.38 331 GLY B CA 1
ATOM 5347 C C . GLY B 1 310 ? -93.770 202.601 -25.394 1.00 16.13 331 GLY B C 1
ATOM 5348 O O . GLY B 1 310 ? -92.731 203.130 -25.731 1.00 15.78 331 GLY B O 1
ATOM 5349 N N . GLU B 1 311 ? -94.813 203.291 -24.942 1.00 16.40 332 GLU B N 1
ATOM 5350 C CA . GLU B 1 311 ? -94.758 204.749 -24.824 1.00 16.93 332 GLU B CA 1
ATOM 5351 C C . GLU B 1 311 ? -93.725 205.242 -23.793 1.00 14.62 332 GLU B C 1
ATOM 5352 O O . GLU B 1 311 ? -93.074 206.216 -24.018 1.00 13.26 332 GLU B O 1
ATOM 5358 N N . PHE B 1 312 ? -93.583 204.535 -22.693 1.00 12.75 333 PHE B N 1
ATOM 5359 C CA . PHE B 1 312 ? -92.543 204.879 -21.682 1.00 12.87 333 PHE B CA 1
ATOM 5360 C C . PHE B 1 312 ? -91.138 204.600 -22.220 1.00 12.45 333 PHE B C 1
ATOM 5361 O O . PHE B 1 312 ? -90.195 205.353 -21.943 1.00 12.71 333 PHE B O 1
ATOM 5369 N N . VAL B 1 313 ? -91.014 203.570 -23.033 1.00 12.70 334 VAL B N 1
ATOM 5370 C CA . VAL B 1 313 ? -89.745 203.315 -23.739 1.00 12.99 334 VAL B CA 1
ATOM 5371 C C . VAL B 1 313 ? -89.411 204.459 -24.709 1.00 12.82 334 VAL B C 1
ATOM 5372 O O . VAL B 1 313 ? -88.280 204.915 -24.751 1.00 12.94 334 VAL B O 1
ATOM 5376 N N . SER B 1 314 ? -90.394 204.952 -25.436 1.00 13.98 335 SER B N 1
ATOM 5377 C CA . SER B 1 314 ? -90.212 206.104 -26.352 1.00 15.11 335 SER B CA 1
ATOM 5378 C C . SER B 1 314 ? -89.837 207.382 -25.613 1.00 14.07 335 SER B C 1
ATOM 5379 O O . SER B 1 314 ? -89.050 208.127 -26.107 1.00 13.79 335 SER B O 1
ATOM 5382 N N . LEU B 1 315 ? -90.469 207.637 -24.460 1.00 13.98 336 LEU B N 1
ATOM 5383 C CA . LEU B 1 315 ? -90.077 208.788 -23.626 1.00 14.39 336 LEU B CA 1
ATOM 5384 C C . LEU B 1 315 ? -88.602 208.728 -23.224 1.00 13.33 336 LEU B C 1
ATOM 5385 O O . LEU B 1 315 ? -87.879 209.754 -23.257 1.00 14.22 336 LEU B O 1
ATOM 5390 N N . THR B 1 316 ? -88.173 207.532 -22.847 1.00 12.73 337 THR B N 1
ATOM 5391 C CA . THR B 1 316 ? -86.785 207.272 -22.449 1.00 12.40 337 THR B CA 1
ATOM 5392 C C . THR B 1 316 ? -85.828 207.548 -23.624 1.00 12.23 337 THR B C 1
ATOM 5393 O O . THR B 1 316 ? -84.695 208.009 -23.403 1.00 12.18 337 THR B O 1
ATOM 5397 N N . GLN B 1 317 ? -86.271 207.294 -24.858 1.00 12.05 338 GLN B N 1
ATOM 5398 C CA . GLN B 1 317 ? -85.468 207.625 -25.979 1.00 12.11 338 GLN B CA 1
ATOM 5399 C C . GLN B 1 317 ? -85.039 209.111 -26.051 1.00 12.41 338 GLN B C 1
ATOM 5400 O O . GLN B 1 317 ? -83.965 209.381 -26.570 1.00 12.61 338 GLN B O 1
ATOM 5406 N N . GLN B 1 318 ? -85.821 210.064 -25.553 1.00 12.63 339 GLN B N 1
ATOM 5407 C CA . GLN B 1 318 ? -85.408 211.452 -25.582 1.00 13.41 339 GLN B CA 1
ATOM 5408 C C . GLN B 1 318 ? -84.115 211.696 -24.792 1.00 14.18 339 GLN B C 1
ATOM 5409 O O . GLN B 1 318 ? -83.226 212.460 -25.265 1.00 14.43 339 GLN B O 1
ATOM 5415 N N . THR B 1 319 ? -83.945 210.964 -23.688 1.00 14.25 340 THR B N 1
ATOM 5416 C CA . THR B 1 319 ? -82.681 210.988 -22.921 1.00 14.45 340 THR B CA 1
ATOM 5417 C C . THR B 1 319 ? -81.537 210.345 -23.718 1.00 13.85 340 THR B C 1
ATOM 5418 O O . THR B 1 319 ? -80.484 210.929 -23.861 1.00 13.06 340 THR B O 1
ATOM 5422 N N . ILE B 1 320 ? -81.789 209.158 -24.254 1.00 13.59 341 ILE B N 1
ATOM 5423 C CA . ILE B 1 320 ? -80.737 208.356 -24.879 1.00 14.60 341 ILE B CA 1
ATOM 5424 C C . ILE B 1 320 ? -80.243 209.021 -26.179 1.00 14.26 341 ILE B C 1
ATOM 5425 O O . ILE B 1 320 ? -79.054 209.042 -26.415 1.00 14.42 341 ILE B O 1
ATOM 5430 N N . ILE B 1 321 ? -81.162 209.606 -26.950 1.00 13.47 342 ILE B N 1
ATOM 5431 C CA . ILE B 1 321 ? -80.838 210.263 -28.182 1.00 14.19 342 ILE B CA 1
ATOM 5432 C C . ILE B 1 321 ? -79.901 211.471 -27.884 1.00 14.80 342 ILE B C 1
ATOM 5433 O O . ILE B 1 321 ? -78.937 211.685 -28.622 1.00 15.07 342 ILE B O 1
ATOM 5438 N N . SER B 1 322 ? -80.155 212.233 -26.813 1.00 14.50 343 SER B N 1
ATOM 5439 C CA . SER B 1 322 ? -79.245 213.308 -26.420 1.00 14.71 343 SER B CA 1
ATOM 5440 C C . SER B 1 322 ? -77.820 212.813 -26.146 1.00 14.38 343 SER B C 1
ATOM 5441 O O . SER B 1 322 ? -76.833 213.505 -26.460 1.00 14.19 343 SER B O 1
ATOM 5444 N N . LEU B 1 323 ? -77.710 211.644 -25.528 1.00 13.83 344 LEU B N 1
ATOM 5445 C CA . LEU B 1 323 ? -76.431 211.042 -25.311 1.00 13.96 344 LEU B CA 1
ATOM 5446 C C . LEU B 1 323 ? -75.744 210.682 -26.632 1.00 14.24 344 LEU B C 1
ATOM 5447 O O . LEU B 1 323 ? -74.530 210.868 -26.784 1.00 13.59 344 LEU B O 1
ATOM 5452 N N . GLN B 1 324 ? -76.506 210.125 -27.552 1.00 14.15 345 GLN B N 1
ATOM 5453 C CA . GLN B 1 324 ? -76.016 209.868 -28.917 1.00 14.77 345 GLN B CA 1
ATOM 5454 C C . GLN B 1 324 ? -75.468 211.126 -29.602 1.00 15.69 345 GLN B C 1
ATOM 5455 O O . GLN B 1 324 ? -74.395 211.082 -30.221 1.00 15.37 345 GLN B O 1
ATOM 5461 N N . ARG B 1 325 ? -76.175 212.255 -29.466 1.00 16.22 346 ARG B N 1
ATOM 5462 C CA . ARG B 1 325 ? -75.718 213.552 -30.046 1.00 17.23 346 ARG B CA 1
ATOM 5463 C C . ARG B 1 325 ? -74.400 214.020 -29.427 1.00 17.70 346 ARG B C 1
ATOM 5464 O O . ARG B 1 325 ? -73.517 214.489 -30.115 1.00 17.93 346 ARG B O 1
ATOM 5472 N N . GLU B 1 326 ? -74.261 213.835 -28.135 1.00 17.39 347 GLU B N 1
ATOM 5473 C CA . GLU B 1 326 ? -73.079 214.283 -27.430 1.00 18.59 347 GLU B CA 1
ATOM 5474 C C . GLU B 1 326 ? -71.845 213.456 -27.845 1.00 18.28 347 GLU B C 1
ATOM 5475 O O . GLU B 1 326 ? -70.727 214.008 -28.056 1.00 17.86 347 GLU B O 1
ATOM 5481 N N . PHE B 1 327 ? -72.035 212.147 -28.005 1.00 17.97 348 PHE B N 1
ATOM 5482 C CA . PHE B 1 327 ? -70.989 211.265 -28.554 1.00 17.63 348 PHE B CA 1
ATOM 5483 C C . PHE B 1 327 ? -70.610 211.670 -29.967 1.00 18.01 348 PHE B C 1
ATOM 5484 O O . PHE B 1 327 ? -69.411 211.856 -30.284 1.00 17.81 348 PHE B O 1
ATOM 5492 N N . ALA B 1 328 ? -71.610 211.820 -30.831 1.00 17.90 349 ALA B N 1
ATOM 5493 C CA . ALA B 1 328 ? -71.326 212.171 -32.202 1.00 18.69 349 ALA B CA 1
ATOM 5494 C C . ALA B 1 328 ? -70.576 213.490 -32.329 1.00 19.05 349 ALA B C 1
ATOM 5495 O O . ALA B 1 328 ? -69.620 213.580 -33.068 1.00 19.05 349 ALA B O 1
ATOM 5497 N N . SER B 1 329 ? -71.020 214.489 -31.600 1.00 19.49 350 SER B N 1
ATOM 5498 C CA . SER B 1 329 ? -70.438 215.796 -31.646 1.00 21.89 350 SER B CA 1
ATOM 5499 C C . SER B 1 329 ? -68.958 215.839 -31.256 1.00 21.03 350 SER B C 1
ATOM 5500 O O . SER B 1 329 ? -68.184 216.543 -31.888 1.00 21.66 350 SER B O 1
ATOM 5503 N N . ALA B 1 330 ? -68.558 215.027 -30.291 1.00 19.38 351 ALA B N 1
ATOM 5504 C CA . ALA B 1 330 ? -67.145 214.868 -29.945 1.00 19.62 351 ALA B CA 1
ATOM 5505 C C . ALA B 1 330 ? -66.373 214.179 -31.052 1.00 19.91 351 ALA B C 1
ATOM 5506 O O . ALA B 1 330 ? -65.274 214.657 -31.422 1.00 19.82 351 ALA B O 1
ATOM 5508 N N . VAL B 1 331 ? -66.934 213.122 -31.633 1.00 18.81 352 VAL B N 1
ATOM 5509 C CA . VAL B 1 331 ? -66.260 212.506 -32.825 1.00 19.97 352 VAL B CA 1
ATOM 5510 C C . VAL B 1 331 ? -66.137 213.486 -33.995 1.00 20.50 352 VAL B C 1
ATOM 5511 O O . VAL B 1 331 ? -65.089 213.586 -34.658 1.00 21.58 352 VAL B O 1
ATOM 5515 N N . ASN B 1 332 ? -67.189 214.254 -34.217 1.00 20.31 353 ASN B N 1
ATOM 5516 C CA . ASN B 1 332 ? -67.223 215.208 -35.323 1.00 21.36 353 ASN B CA 1
ATOM 5517 C C . ASN B 1 332 ? -66.248 216.392 -35.137 1.00 22.29 353 ASN B C 1
ATOM 5518 O O . ASN B 1 332 ? -65.722 216.910 -36.108 1.00 22.95 353 ASN B O 1
ATOM 5523 N N . LEU B 1 333 ? -66.048 216.829 -33.912 1.00 22.43 354 LEU B N 1
ATOM 5524 C CA . LEU B 1 333 ? -65.181 217.955 -33.606 1.00 23.73 354 LEU B CA 1
ATOM 5525 C C . LEU B 1 333 ? -63.709 217.536 -33.469 1.00 24.22 354 LEU B C 1
ATOM 5526 O O . LEU B 1 333 ? -62.834 218.170 -34.061 1.00 25.85 354 LEU B O 1
ATOM 5531 N N . TYR B 1 334 ? -63.423 216.471 -32.738 1.00 24.46 355 TYR B N 1
ATOM 5532 C CA . TYR B 1 334 ? -62.044 216.104 -32.401 1.00 25.76 355 TYR B CA 1
ATOM 5533 C C . TYR B 1 334 ? -61.436 215.066 -33.276 1.00 25.98 355 TYR B C 1
ATOM 5534 O O . TYR B 1 334 ? -60.218 215.035 -33.383 1.00 28.39 355 TYR B O 1
ATOM 5543 N N . LEU B 1 335 ? -62.214 214.143 -33.852 1.00 25.24 356 LEU B N 1
ATOM 5544 C CA . LEU B 1 335 ? -61.592 213.006 -34.543 1.00 25.02 356 LEU B CA 1
ATOM 5545 C C . LEU B 1 335 ? -61.616 213.143 -36.050 1.00 25.56 356 LEU B C 1
ATOM 5546 O O . LEU B 1 335 ? -60.570 213.063 -36.700 1.00 24.85 356 LEU B O 1
ATOM 5551 N N . ILE B 1 336 ? -62.815 213.308 -36.611 1.00 24.86 357 ILE B N 1
ATOM 5552 C CA . ILE B 1 336 ? -62.952 213.343 -38.063 1.00 25.84 357 ILE B CA 1
ATOM 5553 C C . ILE B 1 336 ? -62.017 214.361 -38.784 1.00 26.93 357 ILE B C 1
ATOM 5554 O O . ILE B 1 336 ? -61.370 213.999 -39.751 1.00 26.98 357 ILE B O 1
ATOM 5559 N N . PRO B 1 337 ? -61.927 215.622 -38.317 1.00 28.00 358 PRO B N 1
ATOM 5560 C CA . PRO B 1 337 ? -61.004 216.572 -38.958 1.00 30.24 358 PRO B CA 1
ATOM 5561 C C . PRO B 1 337 ? -59.533 216.103 -38.962 1.00 31.45 358 PRO B C 1
ATOM 5562 O O . PRO B 1 337 ? -58.794 216.403 -39.881 1.00 33.31 358 PRO B O 1
ATOM 5566 N N . LYS B 1 338 ? -59.153 215.365 -37.917 1.00 32.42 359 LYS B N 1
ATOM 5567 C CA . LYS B 1 338 ? -57.791 214.841 -37.732 1.00 34.23 359 LYS B CA 1
ATOM 5568 C C . LYS B 1 338 ? -57.540 213.710 -38.714 1.00 34.77 359 LYS B C 1
ATOM 5569 O O . LYS B 1 338 ? -56.390 213.450 -39.111 1.00 36.50 359 LYS B O 1
ATOM 5571 N N . LEU B 1 339 ? -58.598 213.057 -39.163 1.00 33.77 360 LEU B N 1
ATOM 5572 C CA . LEU B 1 339 ? -58.464 212.032 -40.209 1.00 34.78 360 LEU B CA 1
ATOM 5573 C C . LEU B 1 339 ? -58.564 212.576 -41.639 1.00 34.92 360 LEU B C 1
ATOM 5574 O O . LEU B 1 339 ? -58.054 211.960 -42.574 1.00 36.02 360 LEU B O 1
ATOM 5579 N N . VAL B 1 340 ? -59.234 213.704 -41.817 1.00 35.60 361 VAL B N 1
ATOM 5580 C CA . VAL B 1 340 ? -59.451 214.290 -43.139 1.00 36.82 361 VAL B CA 1
ATOM 5581 C C . VAL B 1 340 ? -58.272 215.169 -43.536 1.00 38.78 361 VAL B C 1
ATOM 5582 O O . VAL B 1 340 ? -57.770 215.051 -44.640 1.00 39.06 361 VAL B O 1
ATOM 5586 N N . LEU B 1 341 ? -57.865 216.070 -42.647 1.00 41.20 362 LEU B N 1
ATOM 5587 C CA . LEU B 1 341 ? -56.901 217.120 -43.002 1.00 43.65 362 LEU B CA 1
ATOM 5588 C C . LEU B 1 341 ? -55.543 216.657 -43.531 1.00 45.95 362 LEU B C 1
ATOM 5589 O O . LEU B 1 341 ? -55.022 217.287 -44.451 1.00 45.74 362 LEU B O 1
ATOM 5594 N N . PRO B 1 342 ? -54.963 215.573 -42.980 1.00 46.94 363 PRO B N 1
ATOM 5595 C CA . PRO B 1 342 ? -53.656 215.168 -43.561 1.00 48.09 363 PRO B CA 1
ATOM 5596 C C . PRO B 1 342 ? -53.785 214.640 -44.975 1.00 49.36 363 PRO B C 1
ATOM 5597 O O . PRO B 1 342 ? -52.840 214.748 -45.729 1.00 55.65 363 PRO B O 1
ATOM 5601 N N . ASN B 1 343 ? -54.946 214.121 -45.359 1.00 47.10 364 ASN B N 1
ATOM 5602 C CA . ASN B 1 343 ? -55.177 213.557 -46.715 1.00 45.99 364 ASN B CA 1
ATOM 5603 C C . ASN B 1 343 ? -55.846 214.532 -47.695 1.00 46.39 364 ASN B C 1
ATOM 5604 O O . ASN B 1 343 ? -55.654 214.410 -48.901 1.00 45.88 364 ASN B O 1
ATOM 5609 N N . TRP B 1 344 ? -56.634 215.489 -47.181 1.00 45.25 365 TRP B N 1
ATOM 5610 C CA . TRP B 1 344 ? -57.226 216.561 -48.006 1.00 46.56 365 TRP B CA 1
ATOM 5611 C C . TRP B 1 344 ? -56.961 217.886 -47.314 1.00 47.37 365 TRP B C 1
ATOM 5612 O O . TRP B 1 344 ? -57.867 218.429 -46.651 1.00 46.03 365 TRP B O 1
ATOM 5623 N N . PRO B 1 345 ? -55.732 218.423 -47.462 1.00 48.78 366 PRO B N 1
ATOM 5624 C CA . PRO B 1 345 ? -55.302 219.579 -46.649 1.00 48.43 366 PRO B CA 1
ATOM 5625 C C . PRO B 1 345 ? -56.139 220.845 -46.811 1.00 48.63 366 PRO B C 1
ATOM 5626 O O . PRO B 1 345 ? -56.210 221.605 -45.863 1.00 48.11 366 PRO B O 1
ATOM 5630 N N . SER B 1 346 ? -56.777 221.055 -47.962 1.00 50.11 367 SER B N 1
ATOM 5631 C CA . SER B 1 346 ? -57.631 222.222 -48.175 1.00 51.10 367 SER B CA 1
ATOM 5632 C C . SER B 1 346 ? -59.087 222.046 -47.669 1.00 51.97 367 SER B C 1
ATOM 5633 O O . SER B 1 346 ? -59.913 222.937 -47.870 1.00 52.69 367 SER B O 1
ATOM 5635 N N . ALA B 1 347 ? -59.408 220.912 -47.035 1.00 51.20 368 ALA B N 1
ATOM 5636 C CA . ALA B 1 347 ? -60.799 220.642 -46.601 1.00 48.76 368 ALA B CA 1
ATOM 5637 C C . ALA B 1 347 ? -61.157 221.618 -45.538 1.00 47.80 368 ALA B C 1
ATOM 5638 O O . ALA B 1 347 ? -60.395 221.808 -44.573 1.00 45.16 368 ALA B O 1
ATOM 5640 N N . THR B 1 348 ? -62.297 222.277 -45.723 1.00 49.59 369 THR B N 1
ATOM 5641 C CA . THR B 1 348 ? -62.825 223.195 -44.705 1.00 51.00 369 THR B CA 1
ATOM 5642 C C . THR B 1 348 ? -64.170 222.725 -44.083 1.00 47.99 369 THR B C 1
ATOM 5643 O O . THR B 1 348 ? -64.520 223.152 -43.002 1.00 48.63 369 THR B O 1
ATOM 5647 N N . ARG B 1 349 ? -64.909 221.857 -44.775 1.00 44.60 370 ARG B N 1
ATOM 5648 C CA . ARG B 1 349 ? -66.170 221.277 -44.292 1.00 41.53 370 ARG B CA 1
ATOM 5649 C C . ARG B 1 349 ? -65.946 219.765 -44.197 1.00 38.66 370 ARG B C 1
ATOM 5650 O O . ARG B 1 349 ? -65.259 219.204 -45.065 1.00 38.44 370 ARG B O 1
ATOM 5652 N N . PHE B 1 350 ? -66.526 219.088 -43.193 1.00 34.60 371 PHE B N 1
ATOM 5653 C CA . PHE B 1 350 ? -66.202 217.689 -42.932 1.00 33.20 371 PHE B CA 1
ATOM 5654 C C . PHE B 1 350 ? -67.429 216.794 -42.908 1.00 31.43 371 PHE B C 1
ATOM 5655 O O . PHE B 1 350 ? -68.485 217.254 -42.600 1.00 30.91 371 PHE B O 1
ATOM 5663 N N . PRO B 1 351 ? -67.280 215.492 -43.197 1.00 30.65 372 PRO B N 1
ATOM 5664 C CA . PRO B 1 351 ? -68.360 214.563 -42.938 1.00 29.77 372 PRO B CA 1
ATOM 5665 C C . PRO B 1 351 ? -68.671 214.489 -41.428 1.00 28.65 372 PRO B C 1
ATOM 5666 O O . PRO B 1 351 ? -67.811 214.881 -40.571 1.00 27.42 372 PRO B O 1
ATOM 5670 N N . ARG B 1 352 ? -69.868 213.988 -41.120 1.00 28.04 373 ARG B N 1
ATOM 5671 C CA . ARG B 1 352 ? -70.305 213.907 -39.734 1.00 27.35 373 ARG B CA 1
ATOM 5672 C C . ARG B 1 352 ? -70.781 212.505 -39.423 1.00 26.20 373 ARG B C 1
ATOM 5673 O O . ARG B 1 352 ? -71.552 211.911 -40.220 1.00 26.75 373 ARG B O 1
ATOM 5681 N N . LEU B 1 353 ? -70.365 211.985 -38.265 1.00 23.98 374 LEU B N 1
ATOM 5682 C CA . LEU B 1 353 ? -70.998 210.829 -37.733 1.00 22.72 374 LEU B CA 1
ATOM 5683 C C . LEU B 1 353 ? -72.391 211.235 -37.224 1.00 22.02 374 LEU B C 1
ATOM 5684 O O . LEU B 1 353 ? -72.564 212.248 -36.538 1.00 21.11 374 LEU B O 1
ATOM 5689 N N . THR B 1 354 ? -73.371 210.412 -37.561 1.00 22.31 375 THR B N 1
ATOM 5690 C CA . THR B 1 354 ? -74.759 210.622 -37.119 1.00 21.98 375 THR B CA 1
ATOM 5691 C C . THR B 1 354 ? -75.450 209.263 -36.973 1.00 21.60 375 THR B C 1
ATOM 5692 O O . THR B 1 354 ? -74.823 208.203 -37.121 1.00 21.18 375 THR B O 1
ATOM 5696 N N . PHE B 1 355 ? -76.737 209.294 -36.678 1.00 20.83 376 PHE B N 1
ATOM 5697 C CA . PHE B 1 355 ? -77.448 208.055 -36.349 1.00 19.39 376 PHE B CA 1
ATOM 5698 C C . PHE B 1 355 ? -78.884 208.226 -36.845 1.00 19.26 376 PHE B C 1
ATOM 5699 O O . PHE B 1 355 ? -79.303 209.338 -37.193 1.00 19.69 376 PHE B O 1
ATOM 5707 N N . GLU B 1 356 ? -79.641 207.138 -36.853 1.00 19.93 377 GLU B N 1
ATOM 5708 C CA . GLU B 1 356 ? -81.083 207.156 -37.182 1.00 20.37 377 GLU B CA 1
ATOM 5709 C C . GLU B 1 356 ? -81.830 207.460 -35.896 1.00 20.47 377 GLU B C 1
ATOM 5710 O O . GLU B 1 356 ? -81.670 206.764 -34.877 1.00 19.96 377 GLU B O 1
ATOM 5716 N N . MET B 1 357 ? -82.653 208.490 -35.940 1.00 22.32 378 MET B N 1
ATOM 5717 C CA . MET B 1 357 ? -83.554 208.789 -34.779 1.00 23.24 378 MET B CA 1
ATOM 5718 C C . MET B 1 357 ? -84.551 207.654 -34.599 1.00 21.70 378 MET B C 1
ATOM 5719 O O . MET B 1 357 ? -85.259 207.341 -35.532 1.00 22.09 378 MET B O 1
ATOM 5724 N N . GLU B 1 358 ? -84.601 207.069 -33.423 1.00 20.82 379 GLU B N 1
ATOM 5725 C CA . GLU B 1 358 ? -85.591 206.045 -33.107 1.00 22.00 379 GLU B CA 1
ATOM 5726 C C . GLU B 1 358 ? -86.460 206.480 -31.953 1.00 20.51 379 GLU B C 1
ATOM 5727 O O . GLU B 1 358 ? -86.060 206.394 -30.793 1.00 20.66 379 GLU B O 1
ATOM 5733 N N . GLU B 1 359 ? -87.640 206.977 -32.267 1.00 20.95 380 GLU B N 1
ATOM 5734 C CA . GLU B 1 359 ? -88.548 207.548 -31.244 1.00 22.58 380 GLU B CA 1
ATOM 5735 C C . GLU B 1 359 ? -89.808 206.727 -31.042 1.00 23.97 380 GLU B C 1
ATOM 5736 O O . GLU B 1 359 ? -90.255 206.578 -29.970 1.00 25.46 380 GLU B O 1
ATOM 5742 N N . ARG B 1 360 ? -90.419 206.260 -32.118 1.00 25.97 381 ARG B N 1
ATOM 5743 C CA . ARG B 1 360 ? -91.746 205.682 -32.168 1.00 27.97 381 ARG B CA 1
ATOM 5744 C C . ARG B 1 360 ? -91.636 204.397 -32.982 1.00 26.50 381 ARG B C 1
ATOM 5745 O O . ARG B 1 360 ? -90.734 204.317 -33.834 1.00 24.59 381 ARG B O 1
ATOM 5753 N N . ASN B 1 361 ? -92.553 203.446 -32.783 1.00 27.98 382 ASN B N 1
ATOM 5754 C CA . ASN B 1 361 ? -92.665 202.302 -33.707 1.00 30.04 382 ASN B CA 1
ATOM 5755 C C . ASN B 1 361 ? -93.669 202.635 -34.776 1.00 28.62 382 ASN B C 1
ATOM 5756 O O . ASN B 1 361 ? -94.853 202.536 -34.540 1.00 28.28 382 ASN B O 1
ATOM 5761 N N . ASP B 1 362 ? -93.202 203.054 -35.937 1.00 28.89 383 ASP B N 1
ATOM 5762 C CA . ASP B 1 362 ? -94.131 203.331 -37.031 1.00 30.10 383 ASP B CA 1
ATOM 5763 C C . ASP B 1 362 ? -93.817 202.348 -38.207 1.00 27.26 383 ASP B C 1
ATOM 5764 O O . ASP B 1 362 ? -94.199 202.578 -39.339 1.00 24.99 383 ASP B O 1
ATOM 5769 N N . PHE B 1 363 ? -93.187 201.221 -37.893 1.00 25.76 384 PHE B N 1
ATOM 5770 C CA . PHE B 1 363 ? -92.715 200.360 -38.951 1.00 25.15 384 PHE B CA 1
ATOM 5771 C C . PHE B 1 363 ? -93.843 199.762 -39.842 1.00 23.86 384 PHE B C 1
ATOM 5772 O O . PHE B 1 363 ? -93.702 199.710 -41.053 1.00 22.92 384 PHE B O 1
ATOM 5780 N N . SER B 1 364 ? -94.952 199.343 -39.283 1.00 23.37 385 SER B N 1
ATOM 5781 C CA A SER B 1 364 ? -95.988 198.718 -40.102 0.50 23.67 385 SER B CA 1
ATOM 5782 C CA B SER B 1 364 ? -95.990 198.712 -40.106 0.50 23.80 385 SER B CA 1
ATOM 5783 C C . SER B 1 364 ? -96.555 199.672 -41.154 1.00 23.60 385 SER B C 1
ATOM 5784 O O . SER B 1 364 ? -96.683 199.321 -42.344 1.00 22.97 385 SER B O 1
ATOM 5789 N N . ALA B 1 365 ? -96.886 200.882 -40.710 1.00 22.49 386 ALA B N 1
ATOM 5790 C CA . ALA B 1 365 ? -97.306 201.951 -41.679 1.00 21.98 386 ALA B CA 1
ATOM 5791 C C . ALA B 1 365 ? -96.228 202.361 -42.652 1.00 20.61 386 ALA B C 1
ATOM 5792 O O . ALA B 1 365 ? -96.512 202.625 -43.799 1.00 20.46 386 ALA B O 1
ATOM 5794 N N . ALA B 1 366 ? -94.998 202.448 -42.206 1.00 19.51 387 ALA B N 1
ATOM 5795 C CA . ALA B 1 366 ? -93.904 202.848 -43.076 1.00 20.07 387 ALA B CA 1
ATOM 5796 C C . ALA B 1 366 ? -93.663 201.778 -44.189 1.00 20.65 387 ALA B C 1
ATOM 5797 O O . ALA B 1 366 ? -93.394 202.130 -45.323 1.00 19.91 387 ALA B O 1
ATOM 5799 N N . ALA B 1 367 ? -93.758 200.489 -43.831 1.00 21.03 388 ALA B N 1
ATOM 5800 C CA . ALA B 1 367 ? -93.529 199.405 -44.759 1.00 21.94 388 ALA B CA 1
ATOM 5801 C C . ALA B 1 367 ? -94.676 199.366 -45.763 1.00 22.76 388 ALA B C 1
ATOM 5802 O O . ALA B 1 367 ? -94.454 199.106 -46.921 1.00 22.32 388 ALA B O 1
ATOM 5804 N N . ASN B 1 368 ? -95.879 199.696 -45.302 1.00 22.66 389 ASN B N 1
ATOM 5805 C CA . ASN B 1 368 ? -97.024 199.846 -46.205 1.00 24.32 389 ASN B CA 1
ATOM 5806 C C . ASN B 1 368 ? -96.831 200.984 -47.240 1.00 23.39 389 ASN B C 1
ATOM 5807 O O . ASN B 1 368 ? -97.076 200.806 -48.462 1.00 23.36 389 ASN B O 1
ATOM 5812 N N . LEU B 1 369 ? -96.350 202.139 -46.770 1.00 22.28 390 LEU B N 1
ATOM 5813 C CA . LEU B 1 369 ? -95.951 203.228 -47.683 1.00 22.23 390 LEU B CA 1
ATOM 5814 C C . LEU B 1 369 ? -94.845 202.775 -48.662 1.00 22.29 390 LEU B C 1
ATOM 5815 O O . LEU B 1 369 ? -94.944 203.070 -49.810 1.00 21.38 390 LEU B O 1
ATOM 5820 N N . MET B 1 370 ? -93.812 202.091 -48.162 1.00 22.16 391 MET B N 1
ATOM 5821 C CA . MET B 1 370 ? -92.740 201.544 -49.016 1.00 23.57 391 MET B CA 1
ATOM 5822 C C . MET B 1 370 ? -93.277 200.708 -50.188 1.00 24.18 391 MET B C 1
ATOM 5823 O O . MET B 1 370 ? -92.888 200.883 -51.312 1.00 24.58 391 MET B O 1
ATOM 5828 N N . GLY B 1 371 ? -94.222 199.838 -49.870 1.00 25.40 392 GLY B N 1
ATOM 5829 C CA . GLY B 1 371 ? -94.972 199.058 -50.861 1.00 26.74 392 GLY B CA 1
ATOM 5830 C C . GLY B 1 371 ? -95.706 199.864 -51.915 1.00 27.89 392 GLY B C 1
ATOM 5831 O O . GLY B 1 371 ? -95.666 199.506 -53.082 1.00 28.28 392 GLY B O 1
ATOM 5832 N N . MET B 1 372 ? -96.377 200.937 -51.516 1.00 28.56 393 MET B N 1
ATOM 5833 C CA . MET B 1 372 ? -97.048 201.814 -52.461 1.00 30.09 393 MET B CA 1
ATOM 5834 C C . MET B 1 372 ? -96.047 202.542 -53.346 1.00 28.58 393 MET B C 1
ATOM 5835 O O . MET B 1 372 ? -96.314 202.713 -54.531 1.00 29.49 393 MET B O 1
ATOM 5840 N N . LEU B 1 373 ? -94.902 202.976 -52.811 1.00 26.54 394 LEU B N 1
ATOM 5841 C CA . LEU B 1 373 ? -93.868 203.578 -53.649 1.00 26.73 394 LEU B CA 1
ATOM 5842 C C . LEU B 1 373 ? -93.339 202.588 -54.702 1.00 27.50 394 LEU B C 1
ATOM 5843 O O . LEU B 1 373 ? -93.151 202.935 -55.861 1.00 27.44 394 LEU B O 1
ATOM 5848 N N . ILE B 1 374 ? -93.079 201.367 -54.291 1.00 27.52 395 ILE B N 1
ATOM 5849 C CA . ILE B 1 374 ? -92.562 200.328 -55.212 1.00 29.84 395 ILE B CA 1
ATOM 5850 C C . ILE B 1 374 ? -93.527 200.057 -56.367 1.00 31.78 395 ILE B C 1
ATOM 5851 O O . ILE B 1 374 ? -93.117 200.039 -57.528 1.00 30.58 395 ILE B O 1
ATOM 5856 N N . ASN B 1 375 ? -94.793 199.864 -56.005 1.00 33.58 396 ASN B N 1
ATOM 5857 C CA . ASN B 1 375 ? -95.891 199.676 -56.939 1.00 36.56 396 ASN B CA 1
ATOM 5858 C C . ASN B 1 375 ? -96.020 200.852 -57.899 1.00 37.52 396 ASN B C 1
ATOM 5859 O O . ASN B 1 375 ? -96.217 200.669 -59.080 1.00 38.58 396 ASN B O 1
ATOM 5864 N N . ALA B 1 376 ? -95.856 202.060 -57.404 1.00 36.75 397 ALA B N 1
ATOM 5865 C CA . ALA B 1 376 ? -95.865 203.237 -58.266 1.00 37.16 397 ALA B CA 1
ATOM 5866 C C . ALA B 1 376 ? -94.761 203.285 -59.291 1.00 39.37 397 ALA B C 1
ATOM 5867 O O . ALA B 1 376 ? -94.966 203.886 -60.325 1.00 40.45 397 ALA B O 1
ATOM 5869 N N . VAL B 1 377 ? -93.593 202.720 -59.011 1.00 38.89 398 VAL B N 1
ATOM 5870 C CA . VAL B 1 377 ? -92.391 202.882 -59.870 1.00 41.44 398 VAL B CA 1
ATOM 5871 C C . VAL B 1 377 ? -92.032 201.507 -60.564 1.00 42.53 398 VAL B C 1
ATOM 5872 O O . VAL B 1 377 ? -90.959 201.284 -61.128 1.00 42.08 398 VAL B O 1
ATOM 5876 N N . LYS B 1 378 ? -93.005 200.618 -60.514 1.00 44.55 399 LYS B N 1
ATOM 5877 C CA . LYS B 1 378 ? -92.861 199.205 -60.811 1.00 48.80 399 LYS B CA 1
ATOM 5878 C C . LYS B 1 378 ? -92.587 198.986 -62.306 1.00 51.29 399 LYS B C 1
ATOM 5879 O O . LYS B 1 378 ? -91.672 198.234 -62.688 1.00 53.07 399 LYS B O 1
ATOM 5885 N N . ASP B 1 379 ? -93.339 199.706 -63.138 1.00 51.91 400 ASP B N 1
ATOM 5886 C CA . ASP B 1 379 ? -93.145 199.683 -64.601 1.00 52.77 400 ASP B CA 1
ATOM 5887 C C . ASP B 1 379 ? -91.966 200.573 -65.095 1.00 54.12 400 ASP B C 1
ATOM 5888 O O . ASP B 1 379 ? -91.850 200.780 -66.273 1.00 56.49 400 ASP B O 1
ATOM 5890 N N . SER B 1 380 ? -91.091 201.076 -64.217 1.00 52.26 401 SER B N 1
ATOM 5891 C CA . SER B 1 380 ? -89.899 201.790 -64.646 1.00 53.41 401 SER B CA 1
ATOM 5892 C C . SER B 1 380 ? -88.841 200.870 -65.256 1.00 54.82 401 SER B C 1
ATOM 5893 O O . SER B 1 380 ? -88.732 199.705 -64.889 1.00 54.23 401 SER B O 1
ATOM 5896 N N . GLU B 1 381 ? -88.036 201.408 -66.154 1.00 55.43 402 GLU B N 1
ATOM 5897 C CA . GLU B 1 381 ? -86.939 200.641 -66.757 1.00 57.84 402 GLU B CA 1
ATOM 5898 C C . GLU B 1 381 ? -85.695 200.610 -65.855 1.00 59.76 402 GLU B C 1
ATOM 5899 O O . GLU B 1 381 ? -84.807 199.781 -66.058 1.00 61.93 402 GLU B O 1
ATOM 5905 N N . ASP B 1 382 ? -85.648 201.520 -64.866 1.00 60.39 403 ASP B N 1
ATOM 5906 C CA . ASP B 1 382 ? -84.617 201.571 -63.821 1.00 59.64 403 ASP B CA 1
ATOM 5907 C C . ASP B 1 382 ? -85.273 201.937 -62.457 1.00 54.79 403 ASP B C 1
ATOM 5908 O O . ASP B 1 382 ? -85.216 203.091 -62.004 1.00 50.31 403 ASP B O 1
ATOM 5913 N N . ILE B 1 383 ? -85.825 200.904 -61.825 1.00 52.03 404 ILE B N 1
ATOM 5914 C CA . ILE B 1 383 ? -86.615 201.011 -60.617 1.00 50.69 404 ILE B CA 1
ATOM 5915 C C . ILE B 1 383 ? -85.816 201.654 -59.475 1.00 50.12 404 ILE B C 1
ATOM 5916 O O . ILE B 1 383 ? -86.325 202.572 -58.822 1.00 48.96 404 ILE B O 1
ATOM 5921 N N . PRO B 1 384 ? -84.552 201.226 -59.247 1.00 50.60 405 PRO B N 1
ATOM 5922 C CA . PRO B 1 384 ? -83.798 201.892 -58.141 1.00 49.16 405 PRO B CA 1
ATOM 5923 C C . PRO B 1 384 ? -83.565 203.384 -58.297 1.00 48.07 405 PRO B C 1
ATOM 5924 O O . PRO B 1 384 ? -83.621 204.106 -57.300 1.00 47.58 405 PRO B O 1
ATOM 5928 N N . THR B 1 385 ? -83.304 203.877 -59.500 1.00 47.77 406 THR B N 1
ATOM 5929 C CA . THR B 1 385 ? -83.059 205.326 -59.621 1.00 46.86 406 THR B CA 1
ATOM 5930 C C . THR B 1 385 ? -84.346 206.150 -59.455 1.00 45.14 406 THR B C 1
ATOM 5931 O O . THR B 1 385 ? -84.318 207.230 -58.810 1.00 43.37 406 THR B O 1
ATOM 5935 N N . GLU B 1 386 ? -85.441 205.668 -60.050 1.00 44.39 407 GLU B N 1
ATOM 5936 C CA . GLU B 1 386 ? -86.708 206.385 -59.966 1.00 45.39 407 GLU B CA 1
ATOM 5937 C C . GLU B 1 386 ? -87.231 206.329 -58.520 1.00 42.73 407 GLU B C 1
ATOM 5938 O O . GLU B 1 386 ? -87.695 207.334 -58.010 1.00 41.85 407 GLU B O 1
ATOM 5944 N N . LEU B 1 387 ? -87.119 205.166 -57.888 1.00 40.56 408 LEU B N 1
ATOM 5945 C CA . LEU B 1 387 ? -87.462 205.054 -56.476 1.00 38.97 408 LEU B CA 1
ATOM 5946 C C . LEU B 1 387 ? -86.697 206.036 -55.593 1.00 37.44 408 LEU B C 1
ATOM 5947 O O . LEU B 1 387 ? -87.325 206.695 -54.766 1.00 36.13 408 LEU B O 1
ATOM 5952 N N . LYS B 1 388 ? -85.388 206.194 -55.780 1.00 37.06 409 LYS B N 1
ATOM 5953 C CA . LYS B 1 388 ? -84.611 207.174 -54.953 1.00 38.10 409 LYS B CA 1
ATOM 5954 C C . LYS B 1 388 ? -85.034 208.636 -55.159 1.00 37.81 409 LYS B C 1
ATOM 5955 O O . LYS B 1 388 ? -85.089 209.440 -54.200 1.00 37.87 409 LYS B O 1
ATOM 5957 N N . ALA B 1 389 ? -85.326 208.983 -56.404 1.00 37.62 410 ALA B N 1
ATOM 5958 C CA . ALA B 1 389 ? -85.761 210.343 -56.745 1.00 36.93 410 ALA B CA 1
ATOM 5959 C C . ALA B 1 389 ? -87.141 210.648 -56.131 1.00 34.77 410 ALA B C 1
ATOM 5960 O O . ALA B 1 389 ? -87.335 211.732 -55.605 1.00 34.20 410 ALA B O 1
ATOM 5962 N N . LEU B 1 390 ? -88.053 209.687 -56.211 1.00 33.60 411 LEU B N 1
ATOM 5963 C CA . LEU B 1 390 ? -89.364 209.807 -55.592 1.00 33.42 411 LEU B CA 1
ATOM 5964 C C . LEU B 1 390 ? -89.298 209.935 -54.054 1.00 32.07 411 LEU B C 1
ATOM 5965 O O . LEU B 1 390 ? -89.938 210.808 -53.471 1.00 31.98 411 LEU B O 1
ATOM 5970 N N . ILE B 1 391 ? -88.488 209.092 -53.425 1.00 30.67 412 ILE B N 1
ATOM 5971 C CA . ILE B 1 391 ? -88.208 209.180 -51.987 1.00 29.36 412 ILE B CA 1
ATOM 5972 C C . ILE B 1 391 ? -87.687 210.540 -51.589 1.00 30.11 412 ILE B C 1
ATOM 5973 O O . ILE B 1 391 ? -88.233 211.119 -50.635 1.00 27.94 412 ILE B O 1
ATOM 5978 N N . ASP B 1 392 ? -86.669 211.092 -52.297 1.00 31.89 413 ASP B N 1
ATOM 5979 C CA . ASP B 1 392 ? -86.105 212.394 -51.836 1.00 34.00 413 ASP B CA 1
ATOM 5980 C C . ASP B 1 392 ? -87.089 213.586 -52.027 1.00 33.96 413 ASP B C 1
ATOM 5981 O O . ASP B 1 392 ? -86.976 214.601 -51.363 1.00 37.05 413 ASP B O 1
ATOM 5986 N N . ALA B 1 393 ? -88.075 213.410 -52.875 1.00 33.11 414 ALA B N 1
ATOM 5987 C CA . ALA B 1 393 ? -89.146 214.368 -53.050 1.00 32.31 414 ALA B CA 1
ATOM 5988 C C . ALA B 1 393 ? -90.287 214.290 -52.027 1.00 30.21 414 ALA B C 1
ATOM 5989 O O . ALA B 1 393 ? -91.146 215.147 -52.015 1.00 31.92 414 ALA B O 1
ATOM 5991 N N . LEU B 1 394 ? -90.341 213.250 -51.212 1.00 28.14 415 LEU B N 1
ATOM 5992 C CA . LEU B 1 394 ? -91.441 213.128 -50.261 1.00 26.01 415 LEU B CA 1
ATOM 5993 C C . LEU B 1 394 ? -91.333 214.213 -49.194 1.00 24.38 415 LEU B C 1
ATOM 5994 O O . LEU B 1 394 ? -90.246 214.611 -48.812 1.00 24.22 415 LEU B O 1
ATOM 5999 N N . PRO B 1 395 ? -92.456 214.628 -48.628 1.00 23.49 416 PRO B N 1
ATOM 6000 C CA . PRO B 1 395 ? -92.373 215.412 -47.383 1.00 22.78 416 PRO B CA 1
ATOM 6001 C C . PRO B 1 395 ? -91.621 214.742 -46.265 1.00 22.15 416 PRO B C 1
ATOM 6002 O O . PRO B 1 395 ? -91.616 213.542 -46.159 1.00 20.94 416 PRO B O 1
ATOM 6006 N N . SER B 1 396 ? -90.998 215.574 -45.417 1.00 22.86 417 SER B N 1
ATOM 6007 C CA . SER B 1 396 ? -90.018 215.152 -44.380 1.00 23.15 417 SER B CA 1
ATOM 6008 C C . SER B 1 396 ? -90.449 213.941 -43.568 1.00 22.80 417 SER B C 1
ATOM 6009 O O . SER B 1 396 ? -89.700 212.965 -43.467 1.00 22.58 417 SER B O 1
ATOM 6012 N N . LYS B 1 397 ? -91.650 213.972 -43.016 1.00 23.66 418 LYS B N 1
ATOM 6013 C CA . LYS B 1 397 ? -92.063 212.913 -42.092 1.00 25.31 418 LYS B CA 1
ATOM 6014 C C . LYS B 1 397 ? -92.162 211.561 -42.814 1.00 24.71 418 LYS B C 1
ATOM 6015 O O . LYS B 1 397 ? -91.813 210.528 -42.250 1.00 23.63 418 LYS B O 1
ATOM 6021 N N . MET B 1 398 ? -92.616 211.598 -44.056 1.00 23.44 419 MET B N 1
ATOM 6022 C CA . MET B 1 398 ? -92.779 210.383 -44.841 1.00 23.43 419 MET B CA 1
ATOM 6023 C C . MET B 1 398 ? -91.436 209.840 -45.287 1.00 22.34 419 MET B C 1
ATOM 6024 O O . MET B 1 398 ? -91.163 208.635 -45.165 1.00 21.35 419 MET B O 1
ATOM 6029 N N . ARG B 1 399 ? -90.576 210.721 -45.764 1.00 22.55 420 ARG B N 1
ATOM 6030 C CA . ARG B 1 399 ? -89.228 210.343 -46.162 1.00 23.07 420 ARG B CA 1
ATOM 6031 C C . ARG B 1 399 ? -88.460 209.665 -45.004 1.00 23.63 420 ARG B C 1
ATOM 6032 O O . ARG B 1 399 ? -87.912 208.546 -45.154 1.00 23.62 420 ARG B O 1
ATOM 6040 N N . ARG B 1 400 ? -88.480 210.318 -43.823 1.00 23.54 421 ARG B N 1
ATOM 6041 C CA . ARG B 1 400 ? -87.687 209.860 -42.691 1.00 23.32 421 ARG B CA 1
ATOM 6042 C C . ARG B 1 400 ? -88.157 208.498 -42.147 1.00 22.33 421 ARG B C 1
ATOM 6043 O O . ARG B 1 400 ? -87.362 207.692 -41.699 1.00 21.57 421 ARG B O 1
ATOM 6051 N N . ALA B 1 401 ? -89.442 208.225 -42.217 1.00 21.64 422 ALA B N 1
ATOM 6052 C CA . ALA B 1 401 ? -90.022 206.973 -41.754 1.00 21.54 422 ALA B CA 1
ATOM 6053 C C . ALA B 1 401 ? -89.487 205.728 -42.520 1.00 21.92 422 ALA B C 1
ATOM 6054 O O . ALA B 1 401 ? -89.455 204.620 -41.976 1.00 21.21 422 ALA B O 1
ATOM 6056 N N . LEU B 1 402 ? -89.074 205.913 -43.768 1.00 22.59 423 LEU B N 1
ATOM 6057 C CA . LEU B 1 402 ? -88.554 204.811 -44.602 1.00 24.08 423 LEU B CA 1
ATOM 6058 C C . LEU B 1 402 ? -87.142 204.464 -44.178 1.00 24.72 423 LEU B C 1
ATOM 6059 O O . LEU B 1 402 ? -86.719 203.347 -44.351 1.00 24.87 423 LEU B O 1
ATOM 6064 N N . GLY B 1 403 ? -86.444 205.434 -43.587 1.00 26.23 424 GLY B N 1
ATOM 6065 C CA . GLY B 1 403 ? -85.064 205.295 -43.139 1.00 26.91 424 GLY B CA 1
ATOM 6066 C C . GLY B 1 403 ? -84.116 206.073 -44.032 1.00 27.89 424 GLY B C 1
ATOM 6067 O O . GLY B 1 403 ? -84.524 206.921 -44.796 1.00 29.44 424 GLY B O 1
ATOM 6068 N N . VAL B 1 404 ? -82.830 205.742 -43.982 1.00 28.75 425 VAL B N 1
ATOM 6069 C CA . VAL B 1 404 ? -81.816 206.562 -44.596 1.00 28.30 425 VAL B CA 1
ATOM 6070 C C . VAL B 1 404 ? -81.548 206.031 -46.010 1.00 28.67 425 VAL B C 1
ATOM 6071 O O . VAL B 1 404 ? -81.388 204.829 -46.224 1.00 27.09 425 VAL B O 1
ATOM 6075 N N . VAL B 1 405 ? -81.442 206.933 -46.963 1.00 28.55 426 VAL B N 1
ATOM 6076 C CA . VAL B 1 405 ? -80.938 206.621 -48.304 1.00 30.23 426 VAL B CA 1
ATOM 6077 C C . VAL B 1 405 ? -79.467 207.009 -48.259 1.00 30.38 426 VAL B C 1
ATOM 6078 O O . VAL B 1 405 ? -79.090 208.183 -48.425 1.00 31.04 426 VAL B O 1
ATOM 6082 N N . ASP B 1 406 ? -78.642 206.013 -47.983 1.00 30.57 427 ASP B N 1
ATOM 6083 C CA . ASP B 1 406 ? -77.236 206.277 -47.647 1.00 30.51 427 ASP B CA 1
ATOM 6084 C C . ASP B 1 406 ? -76.372 206.286 -48.920 1.00 31.09 427 ASP B C 1
ATOM 6085 O O . ASP B 1 406 ? -75.951 205.240 -49.397 1.00 30.26 427 ASP B O 1
ATOM 6090 N N . GLU B 1 407 ? -76.126 207.504 -49.438 1.00 31.53 428 GLU B N 1
ATOM 6091 C CA . GLU B 1 407 ? -75.289 207.742 -50.644 1.00 33.61 428 GLU B CA 1
ATOM 6092 C C . GLU B 1 407 ? -73.813 207.420 -50.409 1.00 35.45 428 GLU B C 1
ATOM 6093 O O . GLU B 1 407 ? -73.069 207.066 -51.327 1.00 36.46 428 GLU B O 1
ATOM 6095 N N . VAL B 1 408 ? -73.380 207.555 -49.151 1.00 36.22 429 VAL B N 1
ATOM 6096 C CA . VAL B 1 408 ? -71.984 207.204 -48.745 1.00 36.83 429 VAL B CA 1
ATOM 6097 C C . VAL B 1 408 ? -71.809 205.669 -48.803 1.00 36.54 429 VAL B C 1
ATOM 6098 O O . VAL B 1 408 ? -70.834 205.154 -49.371 1.00 37.29 429 VAL B O 1
ATOM 6102 N N . ARG B 1 409 ? -72.769 204.953 -48.242 1.00 35.89 430 ARG B N 1
ATOM 6103 C CA . ARG B 1 409 ? -72.807 203.490 -48.328 1.00 36.25 430 ARG B CA 1
ATOM 6104 C C . ARG B 1 409 ? -72.829 202.998 -49.769 1.00 37.22 430 ARG B C 1
ATOM 6105 O O . ARG B 1 409 ? -72.102 202.068 -50.093 1.00 37.27 430 ARG B O 1
ATOM 6113 N N . GLU B 1 410 ? -73.648 203.638 -50.607 1.00 38.99 431 GLU B N 1
ATOM 6114 C CA . GLU B 1 410 ? -73.726 203.334 -52.068 1.00 40.13 431 GLU B CA 1
ATOM 6115 C C . GLU B 1 410 ? -72.354 203.510 -52.727 1.00 39.31 431 GLU B C 1
ATOM 6116 O O . GLU B 1 410 ? -71.906 202.611 -53.438 1.00 40.28 431 GLU B O 1
ATOM 6122 N N . ALA B 1 411 ? -71.686 204.628 -52.452 1.00 38.90 432 ALA B N 1
ATOM 6123 C CA . ALA B 1 411 ? -70.311 204.850 -52.919 1.00 39.87 432 ALA B CA 1
ATOM 6124 C C . ALA B 1 411 ? -69.299 203.742 -52.479 1.00 40.72 432 ALA B C 1
ATOM 6125 O O . ALA B 1 411 ? -68.498 203.248 -53.301 1.00 40.90 432 ALA B O 1
ATOM 6127 N N . VAL B 1 412 ? -69.330 203.385 -51.187 1.00 39.22 433 VAL B N 1
ATOM 6128 C CA . VAL B 1 412 ? -68.473 202.326 -50.616 1.00 39.20 433 VAL B CA 1
ATOM 6129 C C . VAL B 1 412 ? -68.737 200.942 -51.265 1.00 39.82 433 VAL B C 1
ATOM 6130 O O . VAL B 1 412 ? -67.821 200.165 -51.454 1.00 38.51 433 VAL B O 1
ATOM 6134 N N . ARG B 1 413 ? -69.996 200.626 -51.569 1.00 39.75 434 ARG B N 1
ATOM 6135 C CA . ARG B 1 413 ? -70.361 199.304 -52.109 1.00 40.69 434 ARG B CA 1
ATOM 6136 C C . ARG B 1 413 ? -70.091 199.109 -53.619 1.00 42.49 434 ARG B C 1
ATOM 6137 O O . ARG B 1 413 ? -70.196 197.995 -54.077 1.00 41.79 434 ARG B O 1
ATOM 6145 N N . GLN B 1 414 ? -69.740 200.164 -54.343 1.00 44.88 435 GLN B N 1
ATOM 6146 C CA . GLN B 1 414 ? -69.348 200.104 -55.761 1.00 48.60 435 GLN B CA 1
ATOM 6147 C C . GLN B 1 414 ? -68.258 199.084 -56.033 1.00 49.40 435 GLN B C 1
ATOM 6148 O O . GLN B 1 414 ? -67.170 199.286 -55.535 1.00 49.37 435 GLN B O 1
ATOM 6154 N N . ALA C 1 8 ? -91.426 255.638 -30.959 1.00 40.60 29 ALA C N 1
ATOM 6155 C CA . ALA C 1 8 ? -91.921 255.010 -29.681 1.00 38.70 29 ALA C CA 1
ATOM 6156 C C . ALA C 1 8 ? -92.043 256.021 -28.556 1.00 38.84 29 ALA C C 1
ATOM 6157 O O . ALA C 1 8 ? -91.141 256.759 -28.315 1.00 38.61 29 ALA C O 1
ATOM 6159 N N . SER C 1 9 ? -93.223 256.150 -27.979 1.00 38.00 30 SER C N 1
ATOM 6160 C CA . SER C 1 9 ? -93.453 257.072 -26.874 1.00 38.62 30 SER C CA 1
ATOM 6161 C C . SER C 1 9 ? -93.116 256.421 -25.499 1.00 36.97 30 SER C C 1
ATOM 6162 O O . SER C 1 9 ? -92.962 257.131 -24.520 1.00 37.97 30 SER C O 1
ATOM 6165 N N . VAL C 1 10 ? -93.133 255.103 -25.442 1.00 33.84 31 VAL C N 1
ATOM 6166 C CA . VAL C 1 10 ? -93.183 254.402 -24.178 1.00 33.10 31 VAL C CA 1
ATOM 6167 C C . VAL C 1 10 ? -91.866 253.660 -24.023 1.00 31.78 31 VAL C C 1
ATOM 6168 O O . VAL C 1 10 ? -91.481 252.925 -24.898 1.00 30.69 31 VAL C O 1
ATOM 6172 N N . PRO C 1 11 ? -91.184 253.837 -22.887 1.00 31.72 32 PRO C N 1
ATOM 6173 C CA . PRO C 1 11 ? -89.986 253.011 -22.610 1.00 30.53 32 PRO C CA 1
ATOM 6174 C C . PRO C 1 11 ? -90.359 251.670 -22.064 1.00 28.91 32 PRO C C 1
ATOM 6175 O O . PRO C 1 11 ? -91.459 251.484 -21.548 1.00 29.43 32 PRO C O 1
ATOM 6179 N N . VAL C 1 12 ? -89.435 250.738 -22.134 1.00 27.22 33 VAL C N 1
ATOM 6180 C CA . VAL C 1 12 ? -89.565 249.449 -21.429 1.00 26.32 33 VAL C CA 1
ATOM 6181 C C . VAL C 1 12 ? -89.366 249.720 -19.936 1.00 26.32 33 VAL C C 1
ATOM 6182 O O . VAL C 1 12 ? -88.387 250.332 -19.554 1.00 25.78 33 VAL C O 1
ATOM 6186 N N . MET C 1 13 ? -90.288 249.254 -19.120 1.00 26.59 34 MET C N 1
ATOM 6187 C CA . MET C 1 13 ? -90.292 249.498 -17.661 1.00 28.35 34 MET C CA 1
ATOM 6188 C C . MET C 1 13 ? -90.156 248.158 -16.909 1.00 27.17 34 MET C C 1
ATOM 6189 O O . MET C 1 13 ? -90.487 247.108 -17.468 1.00 25.72 34 MET C O 1
ATOM 6194 N N . SER C 1 14 ? -89.676 248.180 -15.669 1.00 27.13 35 SER C N 1
ATOM 6195 C CA . SER C 1 14 ? -89.486 246.932 -14.930 1.00 26.90 35 SER C CA 1
ATOM 6196 C C . SER C 1 14 ? -90.829 246.374 -14.457 1.00 26.56 35 SER C C 1
ATOM 6197 O O . SER C 1 14 ? -91.800 247.120 -14.270 1.00 26.68 35 SER C O 1
ATOM 6200 N N . THR C 1 15 ? -90.873 245.069 -14.271 1.00 27.10 36 THR C N 1
ATOM 6201 C CA . THR C 1 15 ? -92.046 244.420 -13.726 1.00 28.33 36 THR C CA 1
ATOM 6202 C C . THR C 1 15 ? -91.901 244.465 -12.206 1.00 29.52 36 THR C C 1
ATOM 6203 O O . THR C 1 15 ? -91.463 243.515 -11.579 1.00 29.39 36 THR C O 1
ATOM 6207 N N . SER C 1 16 ? -92.240 245.612 -11.654 1.00 32.26 37 SER C N 1
ATOM 6208 C CA . SER C 1 16 ? -92.053 245.912 -10.234 1.00 33.49 37 SER C CA 1
ATOM 6209 C C . SER C 1 16 ? -93.273 246.626 -9.671 1.00 33.76 37 SER C C 1
ATOM 6210 O O . SER C 1 16 ? -93.818 247.491 -10.316 1.00 33.73 37 SER C O 1
ATOM 6213 N N . TYR C 1 17 ? -93.729 246.164 -8.510 1.00 35.54 38 TYR C N 1
ATOM 6214 C CA . TYR C 1 17 ? -94.787 246.831 -7.723 1.00 38.31 38 TYR C CA 1
ATOM 6215 C C . TYR C 1 17 ? -94.693 246.381 -6.240 1.00 38.69 38 TYR C C 1
ATOM 6216 O O . TYR C 1 17 ? -94.587 245.168 -5.978 1.00 37.02 38 TYR C O 1
ATOM 6225 N N . ASP C 1 18 ? -94.625 247.334 -5.293 1.00 40.80 39 ASP C N 1
ATOM 6226 C CA . ASP C 1 18 ? -94.703 247.004 -3.840 1.00 42.35 39 ASP C CA 1
ATOM 6227 C C . ASP C 1 18 ? -93.549 246.010 -3.574 1.00 41.91 39 ASP C C 1
ATOM 6228 O O . ASP C 1 18 ? -92.422 246.291 -3.980 1.00 41.60 39 ASP C O 1
ATOM 6233 N N . VAL C 1 19 ? -93.819 244.835 -3.006 1.00 40.46 40 VAL C N 1
ATOM 6234 C CA . VAL C 1 19 ? -92.795 243.847 -2.690 1.00 39.92 40 VAL C CA 1
ATOM 6235 C C . VAL C 1 19 ? -92.262 243.085 -3.922 1.00 37.68 40 VAL C C 1
ATOM 6236 O O . VAL C 1 19 ? -91.228 242.420 -3.836 1.00 38.89 40 VAL C O 1
ATOM 6240 N N . VAL C 1 20 ? -92.952 243.130 -5.060 1.00 34.88 41 VAL C N 1
ATOM 6241 C CA . VAL C 1 20 ? -92.439 242.470 -6.263 1.00 33.14 41 VAL C CA 1
ATOM 6242 C C . VAL C 1 20 ? -91.372 243.380 -6.907 1.00 33.99 41 VAL C C 1
ATOM 6243 O O . VAL C 1 20 ? -91.681 244.533 -7.257 1.00 32.13 41 VAL C O 1
ATOM 6247 N N . VAL C 1 21 ? -90.145 242.872 -7.034 1.00 35.20 42 VAL C N 1
ATOM 6248 C CA . VAL C 1 21 ? -89.029 243.622 -7.654 1.00 35.97 42 VAL C CA 1
ATOM 6249 C C . VAL C 1 21 ? -88.558 242.756 -8.810 1.00 36.02 42 VAL C C 1
ATOM 6250 O O . VAL C 1 21 ? -88.118 241.630 -8.548 1.00 35.36 42 VAL C O 1
ATOM 6254 N N . ASP C 1 22 ? -88.680 243.237 -10.067 1.00 34.78 43 ASP C N 1
ATOM 6255 C CA . ASP C 1 22 ? -88.207 242.485 -11.254 1.00 34.45 43 ASP C CA 1
ATOM 6256 C C . ASP C 1 22 ? -88.741 241.068 -11.238 1.00 31.28 43 ASP C C 1
ATOM 6257 O O . ASP C 1 22 ? -87.999 240.104 -11.342 1.00 26.63 43 ASP C O 1
ATOM 6262 N N . ARG C 1 23 ? -90.063 241.002 -11.059 1.00 31.46 44 ARG C N 1
ATOM 6263 C CA . ARG C 1 23 ? -90.843 239.776 -11.066 1.00 30.36 44 ARG C CA 1
ATOM 6264 C C . ARG C 1 23 ? -90.704 238.893 -9.847 1.00 30.09 44 ARG C C 1
ATOM 6265 O O . ARG C 1 23 ? -91.384 237.881 -9.804 1.00 29.03 44 ARG C O 1
ATOM 6273 N N . GLU C 1 24 ? -89.865 239.223 -8.877 1.00 31.76 45 GLU C N 1
ATOM 6274 C CA . GLU C 1 24 ? -89.631 238.292 -7.754 1.00 33.25 45 GLU C CA 1
ATOM 6275 C C . GLU C 1 24 ? -90.004 238.949 -6.377 1.00 34.61 45 GLU C C 1
ATOM 6276 O O . GLU C 1 24 ? -89.580 240.082 -6.080 1.00 32.77 45 GLU C O 1
ATOM 6282 N N . PHE C 1 25 ? -90.851 238.248 -5.615 1.00 35.52 46 PHE C N 1
ATOM 6283 C CA . PHE C 1 25 ? -91.252 238.684 -4.258 1.00 38.99 46 PHE C CA 1
ATOM 6284 C C . PHE C 1 25 ? -90.500 237.945 -3.113 1.00 38.55 46 PHE C C 1
ATOM 6285 O O . PHE C 1 25 ? -90.478 238.437 -2.004 1.00 39.46 46 PHE C O 1
ATOM 6293 N N . ASP C 1 26 ? -89.934 236.770 -3.364 1.00 36.40 47 ASP C N 1
ATOM 6294 C CA . ASP C 1 26 ? -89.366 235.906 -2.287 1.00 35.95 47 ASP C CA 1
ATOM 6295 C C . ASP C 1 26 ? -87.879 236.236 -2.190 1.00 35.09 47 ASP C C 1
ATOM 6296 O O . ASP C 1 26 ? -87.162 236.021 -3.174 1.00 31.17 47 ASP C O 1
ATOM 6301 N N . GLU C 1 27 ? -87.426 236.728 -1.022 1.00 36.78 48 GLU C N 1
ATOM 6302 C CA . GLU C 1 27 ? -86.052 237.241 -0.909 1.00 39.41 48 GLU C CA 1
ATOM 6303 C C . GLU C 1 27 ? -85.047 236.104 -1.119 1.00 36.26 48 GLU C C 1
ATOM 6304 O O . GLU C 1 27 ? -84.013 236.309 -1.694 1.00 35.31 48 GLU C O 1
ATOM 6310 N N . LEU C 1 28 ? -85.415 234.884 -0.762 1.00 36.22 49 LEU C N 1
ATOM 6311 C CA . LEU C 1 28 ? -84.540 233.711 -0.915 1.00 35.43 49 LEU C CA 1
ATOM 6312 C C . LEU C 1 28 ? -84.255 233.320 -2.364 1.00 33.85 49 LEU C C 1
ATOM 6313 O O . LEU C 1 28 ? -83.320 232.546 -2.606 1.00 31.63 49 LEU C O 1
ATOM 6318 N N . LEU C 1 29 ? -85.073 233.805 -3.309 1.00 33.58 50 LEU C N 1
ATOM 6319 C CA . LEU C 1 29 ? -84.903 233.492 -4.713 1.00 33.07 50 LEU C CA 1
ATOM 6320 C C . LEU C 1 29 ? -84.557 234.705 -5.577 1.00 35.01 50 LEU C C 1
ATOM 6321 O O . LEU C 1 29 ? -84.547 234.574 -6.790 1.00 34.82 50 LEU C O 1
ATOM 6326 N N . GLN C 1 30 ? -84.292 235.862 -4.969 1.00 35.78 51 GLN C N 1
ATOM 6327 C CA . GLN C 1 30 ? -83.894 237.046 -5.727 1.00 36.68 51 GLN C CA 1
ATOM 6328 C C . GLN C 1 30 ? -82.411 236.941 -6.059 1.00 37.74 51 GLN C C 1
ATOM 6329 O O . GLN C 1 30 ? -81.618 236.435 -5.260 1.00 37.90 51 GLN C O 1
ATOM 6335 N N . GLY C 1 31 ? -82.045 237.382 -7.266 1.00 38.50 52 GLY C N 1
ATOM 6336 C CA . GLY C 1 31 ? -80.633 237.576 -7.666 1.00 37.92 52 GLY C CA 1
ATOM 6337 C C . GLY C 1 31 ? -79.803 236.309 -7.626 1.00 37.51 52 GLY C C 1
ATOM 6338 O O . GLY C 1 31 ? -80.306 235.204 -7.777 1.00 36.22 52 GLY C O 1
ATOM 6339 N N . LYS C 1 32 ? -78.525 236.451 -7.398 1.00 37.51 53 LYS C N 1
ATOM 6340 C CA . LYS C 1 32 ? -77.630 235.293 -7.368 1.00 39.80 53 LYS C CA 1
ATOM 6341 C C . LYS C 1 32 ? -77.859 234.294 -6.270 1.00 38.53 53 LYS C C 1
ATOM 6342 O O . LYS C 1 32 ? -77.487 233.126 -6.430 1.00 36.79 53 LYS C O 1
ATOM 6348 N N . ASP C 1 33 ? -78.479 234.701 -5.180 1.00 37.37 54 ASP C N 1
ATOM 6349 C CA . ASP C 1 33 ? -78.858 233.702 -4.185 1.00 37.13 54 ASP C CA 1
ATOM 6350 C C . ASP C 1 33 ? -79.853 232.734 -4.726 1.00 32.69 54 ASP C C 1
ATOM 6351 O O . ASP C 1 33 ? -79.756 231.546 -4.413 1.00 31.77 54 ASP C O 1
ATOM 6356 N N . GLY C 1 34 ? -80.805 233.234 -5.523 1.00 28.61 55 GLY C N 1
ATOM 6357 C CA . GLY C 1 34 ? -81.773 232.392 -6.186 1.00 27.37 55 GLY C CA 1
ATOM 6358 C C . GLY C 1 34 ? -81.101 231.393 -7.106 1.00 25.70 55 GLY C C 1
ATOM 6359 O O . GLY C 1 34 ? -81.508 230.244 -7.169 1.00 25.21 55 GLY C O 1
ATOM 6360 N N . LEU C 1 35 ? -80.076 231.825 -7.836 1.00 24.60 56 LEU C N 1
ATOM 6361 C CA . LEU C 1 35 ? -79.374 230.933 -8.752 1.00 24.05 56 LEU C CA 1
ATOM 6362 C C . LEU C 1 35 ? -78.751 229.710 -8.007 1.00 22.90 56 LEU C C 1
ATOM 6363 O O . LEU C 1 35 ? -78.707 228.620 -8.546 1.00 20.02 56 LEU C O 1
ATOM 6368 N N . LEU C 1 36 ? -78.285 229.909 -6.757 1.00 21.69 57 LEU C N 1
ATOM 6369 C CA . LEU C 1 36 ? -77.796 228.792 -5.994 1.00 21.58 57 LEU C CA 1
ATOM 6370 C C . LEU C 1 36 ? -78.839 227.776 -5.661 1.00 20.39 57 LEU C C 1
ATOM 6371 O O . LEU C 1 36 ? -78.526 226.580 -5.633 1.00 20.50 57 LEU C O 1
ATOM 6376 N N . VAL C 1 37 ? -80.069 228.224 -5.410 1.00 20.20 58 VAL C N 1
ATOM 6377 C CA . VAL C 1 37 ? -81.195 227.306 -5.176 1.00 19.01 58 VAL C CA 1
ATOM 6378 C C . VAL C 1 37 ? -81.463 226.479 -6.430 1.00 17.99 58 VAL C C 1
ATOM 6379 O O . VAL C 1 37 ? -81.575 225.283 -6.345 1.00 17.20 58 VAL C O 1
ATOM 6383 N N . TYR C 1 38 ? -81.569 227.130 -7.589 1.00 17.25 59 TYR C N 1
ATOM 6384 C CA . TYR C 1 38 ? -81.838 226.413 -8.818 1.00 17.31 59 TYR C CA 1
ATOM 6385 C C . TYR C 1 38 ? -80.713 225.447 -9.145 1.00 17.41 59 TYR C C 1
ATOM 6386 O O . TYR C 1 38 ? -80.976 224.290 -9.576 1.00 17.34 59 TYR C O 1
ATOM 6395 N N . HIS C 1 39 ? -79.470 225.848 -8.899 1.00 17.44 60 HIS C N 1
ATOM 6396 C CA . HIS C 1 39 ? -78.362 224.931 -9.099 1.00 18.11 60 HIS C CA 1
ATOM 6397 C C . HIS C 1 39 ? -78.467 223.673 -8.198 1.00 18.22 60 HIS C C 1
ATOM 6398 O O . HIS C 1 39 ? -78.248 222.533 -8.627 1.00 17.82 60 HIS C O 1
ATOM 6405 N N . LYS C 1 40 ? -78.832 223.876 -6.942 1.00 18.38 61 LYS C N 1
ATOM 6406 C CA . LYS C 1 40 ? -78.977 222.746 -6.026 1.00 19.42 61 LYS C CA 1
ATOM 6407 C C . LYS C 1 40 ? -80.067 221.776 -6.499 1.00 18.07 61 LYS C C 1
ATOM 6408 O O . LYS C 1 40 ? -79.929 220.564 -6.380 1.00 18.04 61 LYS C O 1
ATOM 6410 N N . MET C 1 41 ? -81.127 222.323 -7.042 1.00 17.83 62 MET C N 1
ATOM 6411 C CA . MET C 1 41 ? -82.270 221.509 -7.526 1.00 17.79 62 MET C CA 1
ATOM 6412 C C . MET C 1 41 ? -81.843 220.550 -8.642 1.00 17.91 62 MET C C 1
ATOM 6413 O O . MET C 1 41 ? -82.458 219.519 -8.818 1.00 16.81 62 MET C O 1
ATOM 6418 N N . LEU C 1 42 ? -80.791 220.890 -9.377 1.00 17.76 63 LEU C N 1
ATOM 6419 C CA . LEU C 1 42 ? -80.298 220.032 -10.447 1.00 18.94 63 LEU C CA 1
ATOM 6420 C C . LEU C 1 42 ? -79.801 218.646 -9.963 1.00 19.68 63 LEU C C 1
ATOM 6421 O O . LEU C 1 42 ? -79.793 217.711 -10.724 1.00 19.45 63 LEU C O 1
ATOM 6426 N N . SER C 1 43 ? -79.448 218.520 -8.678 1.00 20.56 64 SER C N 1
ATOM 6427 C CA A SER C 1 43 ? -79.025 217.256 -8.105 0.50 20.89 64 SER C CA 1
ATOM 6428 C CA B SER C 1 43 ? -79.025 217.258 -8.102 0.50 20.65 64 SER C CA 1
ATOM 6429 C C . SER C 1 43 ? -80.213 216.463 -7.502 1.00 20.08 64 SER C C 1
ATOM 6430 O O . SER C 1 43 ? -80.028 215.409 -6.858 1.00 19.30 64 SER C O 1
ATOM 6435 N N . ASP C 1 44 ? -81.432 216.934 -7.726 1.00 18.83 65 ASP C N 1
ATOM 6436 C CA . ASP C 1 44 ? -82.647 216.196 -7.369 1.00 18.40 65 ASP C CA 1
ATOM 6437 C C . ASP C 1 44 ? -82.999 215.326 -8.601 1.00 17.26 65 ASP C C 1
ATOM 6438 O O . ASP C 1 44 ? -83.095 215.833 -9.714 1.00 14.98 65 ASP C O 1
ATOM 6443 N N . GLY C 1 45 ? -83.117 214.018 -8.368 1.00 17.00 66 GLY C N 1
ATOM 6444 C CA . GLY C 1 45 ? -83.485 213.053 -9.373 1.00 16.49 66 GLY C CA 1
ATOM 6445 C C . GLY C 1 45 ? -84.710 213.370 -10.185 1.00 16.31 66 GLY C C 1
ATOM 6446 O O . GLY C 1 45 ? -84.712 213.126 -11.398 1.00 14.82 66 GLY C O 1
ATOM 6447 N N . THR C 1 46 ? -85.766 213.864 -9.532 1.00 14.77 67 THR C N 1
ATOM 6448 C CA . THR C 1 46 ? -86.987 214.197 -10.269 1.00 14.61 67 THR C CA 1
ATOM 6449 C C . THR C 1 46 ? -86.829 215.424 -11.211 1.00 13.77 67 THR C C 1
ATOM 6450 O O . THR C 1 46 ? -87.323 215.433 -12.328 1.00 12.07 67 THR C O 1
ATOM 6454 N N . VAL C 1 47 ? -86.139 216.435 -10.726 1.00 14.25 68 VAL C N 1
ATOM 6455 C CA . VAL C 1 47 ? -85.771 217.567 -11.541 1.00 14.35 68 VAL C CA 1
ATOM 6456 C C . VAL C 1 47 ? -84.947 217.101 -12.740 1.00 13.90 68 VAL C C 1
ATOM 6457 O O . VAL C 1 47 ? -85.274 217.462 -13.882 1.00 13.57 68 VAL C O 1
ATOM 6461 N N . LYS C 1 48 ? -83.905 216.336 -12.484 1.00 15.08 69 LYS C N 1
ATOM 6462 C CA . LYS C 1 48 ? -83.036 215.896 -13.549 1.00 17.15 69 LYS C CA 1
ATOM 6463 C C . LYS C 1 48 ? -83.775 215.033 -14.618 1.00 16.29 69 LYS C C 1
ATOM 6464 O O . LYS C 1 48 ? -83.549 215.191 -15.827 1.00 14.11 69 LYS C O 1
ATOM 6470 N N . ASN C 1 49 ? -84.629 214.125 -14.142 1.00 14.63 70 ASN C N 1
ATOM 6471 C CA . ASN C 1 49 ? -85.444 213.260 -15.009 1.00 15.12 70 ASN C CA 1
ATOM 6472 C C . ASN C 1 49 ? -86.282 214.133 -15.932 1.00 15.25 70 ASN C C 1
ATOM 6473 O O . ASN C 1 49 ? -86.320 213.887 -17.131 1.00 14.26 70 ASN C O 1
ATOM 6478 N N . ALA C 1 50 ? -86.925 215.169 -15.355 1.00 15.67 71 ALA C N 1
ATOM 6479 C CA . ALA C 1 50 ? -87.778 216.094 -16.127 1.00 15.78 71 ALA C CA 1
ATOM 6480 C C . ALA C 1 50 ? -87.016 216.924 -17.185 1.00 15.93 71 ALA C C 1
ATOM 6481 O O . ALA C 1 50 ? -87.431 216.978 -18.369 1.00 14.28 71 ALA C O 1
ATOM 6483 N N . LEU C 1 51 ? -85.856 217.454 -16.785 1.00 16.16 72 LEU C N 1
ATOM 6484 C CA . LEU C 1 51 ? -84.972 218.163 -17.705 1.00 16.93 72 LEU C CA 1
ATOM 6485 C C . LEU C 1 51 ? -84.430 217.271 -18.810 1.00 16.00 72 LEU C C 1
ATOM 6486 O O . LEU C 1 51 ? -84.365 217.697 -19.983 1.00 16.24 72 LEU C O 1
ATOM 6491 N N . ASN C 1 52 ? -84.036 216.050 -18.484 1.00 15.74 73 ASN C N 1
ATOM 6492 C CA . ASN C 1 52 ? -83.548 215.139 -19.507 1.00 15.84 73 ASN C CA 1
ATOM 6493 C C . ASN C 1 52 ? -84.633 214.953 -20.614 1.00 14.59 73 ASN C C 1
ATOM 6494 O O . ASN C 1 52 ? -84.320 214.921 -21.807 1.00 14.68 73 ASN C O 1
ATOM 6499 N N . TYR C 1 53 ? -85.874 214.752 -20.195 1.00 13.65 74 TYR C N 1
ATOM 6500 C CA . TYR C 1 53 ? -86.981 214.591 -21.141 1.00 13.10 74 TYR C CA 1
ATOM 6501 C C . TYR C 1 53 ? -87.222 215.888 -21.921 1.00 13.27 74 TYR C C 1
ATOM 6502 O O . TYR C 1 53 ? -87.288 215.870 -23.131 1.00 11.97 74 TYR C O 1
ATOM 6511 N N . ILE C 1 54 ? -87.363 217.027 -21.211 1.00 12.98 75 ILE C N 1
ATOM 6512 C CA . ILE C 1 54 ? -87.704 218.289 -21.846 1.00 12.65 75 ILE C CA 1
ATOM 6513 C C . ILE C 1 54 ? -86.637 218.711 -22.873 1.00 12.68 75 ILE C C 1
ATOM 6514 O O . ILE C 1 54 ? -86.954 218.993 -24.046 1.00 12.04 75 ILE C O 1
ATOM 6519 N N . PHE C 1 55 ? -85.380 218.709 -22.421 1.00 13.61 76 PHE C N 1
ATOM 6520 C CA . PHE C 1 55 ? -84.238 219.104 -23.244 1.00 14.30 76 PHE C CA 1
ATOM 6521 C C . PHE C 1 55 ? -83.999 218.158 -24.430 1.00 15.03 76 PHE C C 1
ATOM 6522 O O . PHE C 1 55 ? -83.670 218.641 -25.514 1.00 14.99 76 PHE C O 1
ATOM 6530 N N . GLY C 1 56 ? -84.166 216.825 -24.235 1.00 14.92 77 GLY C N 1
ATOM 6531 C CA . GLY C 1 56 ? -84.185 215.893 -25.335 1.00 14.65 77 GLY C CA 1
ATOM 6532 C C . GLY C 1 56 ? -85.252 216.146 -26.399 1.00 14.00 77 GLY C C 1
ATOM 6533 O O . GLY C 1 56 ? -84.962 216.197 -27.574 1.00 13.03 77 GLY C O 1
ATOM 6534 N N . ARG C 1 57 ? -86.485 216.339 -25.959 1.00 13.80 78 ARG C N 1
ATOM 6535 C CA . ARG C 1 57 ? -87.606 216.546 -26.838 1.00 13.50 78 ARG C CA 1
ATOM 6536 C C . ARG C 1 57 ? -87.430 217.864 -27.618 1.00 14.10 78 ARG C C 1
ATOM 6537 O O . ARG C 1 57 ? -87.607 217.875 -28.851 1.00 13.90 78 ARG C O 1
ATOM 6545 N N . ILE C 1 58 ? -86.951 218.912 -26.953 1.00 13.26 79 ILE C N 1
ATOM 6546 C CA . ILE C 1 58 ? -86.653 220.140 -27.646 1.00 13.69 79 ILE C CA 1
ATOM 6547 C C . ILE C 1 58 ? -85.705 219.933 -28.828 1.00 13.80 79 ILE C C 1
ATOM 6548 O O . ILE C 1 58 ? -85.951 220.395 -29.963 1.00 14.17 79 ILE C O 1
ATOM 6553 N N . ARG C 1 59 ? -84.620 219.240 -28.548 1.00 14.03 80 ARG C N 1
ATOM 6554 C CA . ARG C 1 59 ? -83.574 219.018 -29.506 1.00 14.82 80 ARG C CA 1
ATOM 6555 C C . ARG C 1 59 ? -84.038 218.147 -30.675 1.00 14.97 80 ARG C C 1
ATOM 6556 O O . ARG C 1 59 ? -83.630 218.378 -31.837 1.00 14.75 80 ARG C O 1
ATOM 6564 N N . SER C 1 60 ? -84.906 217.194 -30.387 1.00 14.64 81 SER C N 1
ATOM 6565 C CA . SER C 1 60 ? -85.442 216.241 -31.379 1.00 15.50 81 SER C CA 1
ATOM 6566 C C . SER C 1 60 ? -86.520 216.823 -32.305 1.00 15.92 81 SER C C 1
ATOM 6567 O O . SER C 1 60 ? -87.048 216.088 -33.133 1.00 16.50 81 SER C O 1
ATOM 6570 N N . ALA C 1 61 ? -86.826 218.117 -32.226 1.00 15.60 82 ALA C N 1
ATOM 6571 C CA . ALA C 1 61 ? -87.990 218.694 -32.973 1.00 16.36 82 ALA C CA 1
ATOM 6572 C C . ALA C 1 61 ? -87.775 218.886 -34.470 1.00 16.62 82 ALA C C 1
ATOM 6573 O O . ALA C 1 61 ? -88.527 219.608 -35.098 1.00 17.45 82 ALA C O 1
ATOM 6575 N N . LYS C 1 62 ? -86.784 218.288 -35.077 1.00 16.49 83 LYS C N 1
ATOM 6576 C CA . LYS C 1 62 ? -86.734 218.251 -36.589 1.00 16.96 83 LYS C CA 1
ATOM 6577 C C . LYS C 1 62 ? -86.535 219.698 -37.134 1.00 17.38 83 LYS C C 1
ATOM 6578 O O . LYS C 1 62 ? -87.247 220.163 -38.054 1.00 18.43 83 LYS C O 1
ATOM 6584 N N . TRP C 1 63 ? -85.571 220.374 -36.525 1.00 16.51 84 TRP C N 1
ATOM 6585 C CA . TRP C 1 63 ? -85.183 221.735 -36.810 1.00 16.80 84 TRP C CA 1
ATOM 6586 C C . TRP C 1 63 ? -84.803 221.906 -38.303 1.00 18.04 84 TRP C C 1
ATOM 6587 O O . TRP C 1 63 ? -84.085 221.058 -38.869 1.00 18.35 84 TRP C O 1
ATOM 6598 N N . TYR C 1 64 ? -85.314 222.965 -38.908 1.00 18.16 85 TYR C N 1
ATOM 6599 C CA . TYR C 1 64 ? -84.985 223.346 -40.264 1.00 19.60 85 TYR C CA 1
ATOM 6600 C C . TYR C 1 64 ? -85.024 224.853 -40.446 1.00 19.48 85 TYR C C 1
ATOM 6601 O O . TYR C 1 64 ? -85.386 225.580 -39.545 1.00 18.45 85 TYR C O 1
ATOM 6610 N N . VAL C 1 65 ? -84.721 225.315 -41.641 1.00 20.74 86 VAL C N 1
ATOM 6611 C CA . VAL C 1 65 ? -84.711 226.743 -41.911 1.00 22.17 86 VAL C CA 1
ATOM 6612 C C . VAL C 1 65 ? -85.762 227.090 -42.940 1.00 23.10 86 VAL C C 1
ATOM 6613 O O . VAL C 1 65 ? -85.789 226.500 -44.001 1.00 24.48 86 VAL C O 1
ATOM 6617 N N . GLU C 1 66 ? -86.635 228.033 -42.619 1.00 23.61 87 GLU C N 1
ATOM 6618 C CA . GLU C 1 66 ? -87.672 228.492 -43.556 1.00 25.22 87 GLU C CA 1
ATOM 6619 C C . GLU C 1 66 ? -87.208 229.814 -44.150 1.00 26.30 87 GLU C C 1
ATOM 6620 O O . GLU C 1 66 ? -86.743 230.715 -43.422 1.00 26.11 87 GLU C O 1
ATOM 6626 N N . PRO C 1 67 ? -87.311 229.945 -45.487 1.00 27.69 88 PRO C N 1
ATOM 6627 C CA . PRO C 1 67 ? -86.888 231.222 -46.106 1.00 28.06 88 PRO C CA 1
ATOM 6628 C C . PRO C 1 67 ? -87.864 232.348 -45.803 1.00 28.61 88 PRO C C 1
ATOM 6629 O O . PRO C 1 67 ? -88.994 232.086 -45.424 1.00 27.55 88 PRO C O 1
ATOM 6633 N N . ALA C 1 68 ? -87.412 233.586 -45.956 1.00 29.78 89 ALA C N 1
ATOM 6634 C CA . ALA C 1 68 ? -88.253 234.764 -45.747 1.00 30.63 89 ALA C CA 1
ATOM 6635 C C . ALA C 1 68 ? -89.366 234.835 -46.799 1.00 31.54 89 ALA C C 1
ATOM 6636 O O . ALA C 1 68 ? -90.432 235.374 -46.516 1.00 32.48 89 ALA C O 1
ATOM 6638 N N . SER C 1 69 ? -89.111 234.296 -47.987 1.00 31.97 90 SER C N 1
ATOM 6639 C CA . SER C 1 69 ? -90.156 234.056 -48.970 1.00 32.48 90 SER C CA 1
ATOM 6640 C C . SER C 1 69 ? -89.669 232.972 -49.921 1.00 32.81 90 SER C C 1
ATOM 6641 O O . SER C 1 69 ? -88.523 232.514 -49.828 1.00 31.46 90 SER C O 1
ATOM 6644 N N . THR C 1 70 ? -90.516 232.613 -50.890 1.00 33.55 91 THR C N 1
ATOM 6645 C CA . THR C 1 70 ? -90.132 231.670 -51.944 1.00 34.21 91 THR C CA 1
ATOM 6646 C C . THR C 1 70 ? -89.226 232.279 -53.019 1.00 35.63 91 THR C C 1
ATOM 6647 O O . THR C 1 70 ? -88.812 231.560 -53.941 1.00 36.58 91 THR C O 1
ATOM 6651 N N . ASP C 1 71 ? -88.957 233.584 -52.986 1.00 37.16 92 ASP C N 1
ATOM 6652 C CA . ASP C 1 71 ? -88.013 234.197 -53.961 1.00 40.37 92 ASP C CA 1
ATOM 6653 C C . ASP C 1 71 ? -86.657 233.477 -53.967 1.00 40.97 92 ASP C C 1
ATOM 6654 O O . ASP C 1 71 ? -86.144 233.159 -52.889 1.00 39.59 92 ASP C O 1
ATOM 6659 N N . PRO C 1 72 ? -86.056 233.234 -55.147 1.00 43.19 93 PRO C N 1
ATOM 6660 C CA . PRO C 1 72 ? -84.739 232.505 -55.159 1.00 44.06 93 PRO C CA 1
ATOM 6661 C C . PRO C 1 72 ? -83.627 233.120 -54.304 1.00 45.39 93 PRO C C 1
ATOM 6662 O O . PRO C 1 72 ? -82.752 232.396 -53.821 1.00 46.80 93 PRO C O 1
ATOM 6666 N N . GLU C 1 73 ? -83.658 234.437 -54.137 1.00 46.26 94 GLU C N 1
ATOM 6667 C CA . GLU C 1 73 ? -82.719 235.164 -53.300 1.00 45.59 94 GLU C CA 1
ATOM 6668 C C . GLU C 1 73 ? -82.852 234.774 -51.844 1.00 40.86 94 GLU C C 1
ATOM 6669 O O . GLU C 1 73 ? -81.875 234.505 -51.176 1.00 38.86 94 GLU C O 1
ATOM 6675 N N . ASP C 1 74 ? -84.075 234.789 -51.345 1.00 38.97 95 ASP C N 1
ATOM 6676 C CA . ASP C 1 74 ? -84.337 234.389 -49.974 1.00 36.03 95 ASP C CA 1
ATOM 6677 C C . ASP C 1 74 ? -84.032 232.930 -49.754 1.00 34.70 95 ASP C C 1
ATOM 6678 O O . ASP C 1 74 ? -83.552 232.575 -48.692 1.00 32.49 95 ASP C O 1
ATOM 6683 N N . ILE C 1 75 ? -84.270 232.093 -50.759 1.00 33.91 96 ILE C N 1
ATOM 6684 C CA . ILE C 1 75 ? -83.905 230.670 -50.693 1.00 33.46 96 ILE C CA 1
ATOM 6685 C C . ILE C 1 75 ? -82.370 230.503 -50.530 1.00 32.32 96 ILE C C 1
ATOM 6686 O O . ILE C 1 75 ? -81.910 229.677 -49.721 1.00 31.55 96 ILE C O 1
ATOM 6691 N N . ALA C 1 76 ? -81.604 231.299 -51.262 1.00 31.88 97 ALA C N 1
ATOM 6692 C CA . ALA C 1 76 ? -80.142 231.197 -51.252 1.00 31.93 97 ALA C CA 1
ATOM 6693 C C . ALA C 1 76 ? -79.570 231.633 -49.902 1.00 31.31 97 ALA C C 1
ATOM 6694 O O . ALA C 1 76 ? -78.654 231.004 -49.362 1.00 31.78 97 ALA C O 1
ATOM 6696 N N . ILE C 1 77 ? -80.127 232.696 -49.353 1.00 31.41 98 ILE C N 1
ATOM 6697 C CA . ILE C 1 77 ? -79.741 233.135 -48.017 1.00 30.99 98 ILE C CA 1
ATOM 6698 C C . ILE C 1 77 ? -80.082 232.055 -46.971 1.00 29.26 98 ILE C C 1
ATOM 6699 O O . ILE C 1 77 ? -79.252 231.740 -46.120 1.00 28.50 98 ILE C O 1
ATOM 6704 N N . ALA C 1 78 ? -81.296 231.513 -47.033 1.00 27.76 99 ALA C N 1
ATOM 6705 C CA . ALA C 1 78 ? -81.699 230.417 -46.161 1.00 27.31 99 ALA C CA 1
ATOM 6706 C C . ALA C 1 78 ? -80.791 229.186 -46.291 1.00 27.06 99 ALA C C 1
ATOM 6707 O O . ALA C 1 78 ? -80.450 228.548 -45.251 1.00 26.49 99 ALA C O 1
ATOM 6709 N N . ALA C 1 79 ? -80.398 228.856 -47.516 1.00 27.47 100 ALA C N 1
ATOM 6710 C CA . ALA C 1 79 ? -79.482 227.738 -47.758 1.00 28.72 100 ALA C CA 1
ATOM 6711 C C . ALA C 1 79 ? -78.120 227.978 -47.087 1.00 29.94 100 ALA C C 1
ATOM 6712 O O . ALA C 1 79 ? -77.503 227.026 -46.575 1.00 29.50 100 ALA C O 1
ATOM 6714 N N . PHE C 1 80 ? -77.653 229.230 -47.102 1.00 30.90 101 PHE C N 1
ATOM 6715 C CA . PHE C 1 80 ? -76.428 229.597 -46.390 1.00 30.96 101 PHE C CA 1
ATOM 6716 C C . PHE C 1 80 ? -76.565 229.336 -44.905 1.00 29.70 101 PHE C C 1
ATOM 6717 O O . PHE C 1 80 ? -75.655 228.759 -44.305 1.00 29.43 101 PHE C O 1
ATOM 6725 N N . ILE C 1 81 ? -77.694 229.746 -44.313 1.00 28.37 102 ILE C N 1
ATOM 6726 C CA . ILE C 1 81 ? -77.930 229.534 -42.868 1.00 27.11 102 ILE C CA 1
ATOM 6727 C C . ILE C 1 81 ? -78.008 228.033 -42.525 1.00 26.93 102 ILE C C 1
ATOM 6728 O O . ILE C 1 81 ? -77.410 227.580 -41.533 1.00 27.65 102 ILE C O 1
ATOM 6733 N N . HIS C 1 82 ? -78.732 227.277 -43.335 1.00 26.79 103 HIS C N 1
ATOM 6734 C CA . HIS C 1 82 ? -78.805 225.811 -43.232 1.00 26.86 103 HIS C CA 1
ATOM 6735 C C . HIS C 1 82 ? -77.416 225.187 -43.130 1.00 27.61 103 HIS C C 1
ATOM 6736 O O . HIS C 1 82 ? -77.152 224.359 -42.237 1.00 26.06 103 HIS C O 1
ATOM 6743 N N . ALA C 1 83 ? -76.521 225.593 -44.021 1.00 28.90 104 ALA C N 1
ATOM 6744 C CA . ALA C 1 83 ? -75.142 225.077 -44.029 1.00 30.66 104 ALA C CA 1
ATOM 6745 C C . ALA C 1 83 ? -74.317 225.511 -42.795 1.00 31.12 104 ALA C C 1
ATOM 6746 O O . ALA C 1 83 ? -73.573 224.699 -42.253 1.00 30.65 104 ALA C O 1
ATOM 6748 N N . GLN C 1 84 ? -74.494 226.754 -42.331 1.00 30.92 105 GLN C N 1
ATOM 6749 C CA . GLN C 1 84 ? -73.796 227.239 -41.138 1.00 30.72 105 GLN C CA 1
ATOM 6750 C C . GLN C 1 84 ? -74.134 226.401 -39.886 1.00 31.02 105 GLN C C 1
ATOM 6751 O O . GLN C 1 84 ? -73.254 226.142 -39.082 1.00 30.88 105 GLN C O 1
ATOM 6757 N N . LEU C 1 85 ? -75.398 225.989 -39.734 1.00 28.93 106 LEU C N 1
ATOM 6758 C CA . LEU C 1 85 ? -75.840 225.220 -38.586 1.00 27.29 106 LEU C CA 1
ATOM 6759 C C . LEU C 1 85 ? -75.683 223.716 -38.771 1.00 28.18 106 LEU C C 1
ATOM 6760 O O . LEU C 1 85 ? -75.663 222.985 -37.783 1.00 28.24 106 LEU C O 1
ATOM 6765 N N . GLY C 1 86 ? -75.544 223.248 -40.011 1.00 27.83 107 GLY C N 1
ATOM 6766 C CA . GLY C 1 86 ? -75.455 221.825 -40.295 1.00 27.14 107 GLY C CA 1
ATOM 6767 C C . GLY C 1 86 ? -76.748 221.086 -40.089 1.00 26.43 107 GLY C C 1
ATOM 6768 O O . GLY C 1 86 ? -76.723 219.935 -39.711 1.00 25.91 107 GLY C O 1
ATOM 6769 N N . ILE C 1 87 ? -77.872 221.734 -40.390 1.00 26.06 108 ILE C N 1
ATOM 6770 C CA . ILE C 1 87 ? -79.205 221.164 -40.212 1.00 25.85 108 ILE C CA 1
ATOM 6771 C C . ILE C 1 87 ? -79.255 219.777 -40.860 1.00 26.27 108 ILE C C 1
ATOM 6772 O O . ILE C 1 87 ? -78.927 219.625 -42.022 1.00 24.96 108 ILE C O 1
ATOM 6777 N N . ASP C 1 88 ? -79.686 218.773 -40.106 1.00 24.54 109 ASP C N 1
ATOM 6778 C CA . ASP C 1 88 ? -79.723 217.393 -40.606 1.00 25.00 109 ASP C CA 1
ATOM 6779 C C . ASP C 1 88 ? -80.873 216.630 -39.922 1.00 23.89 109 ASP C C 1
ATOM 6780 O O . ASP C 1 88 ? -81.510 217.166 -39.007 1.00 22.33 109 ASP C O 1
ATOM 6785 N N . ASP C 1 89 ? -81.105 215.390 -40.339 1.00 23.33 110 ASP C N 1
ATOM 6786 C CA . ASP C 1 89 ? -82.266 214.603 -39.888 1.00 23.62 110 ASP C CA 1
ATOM 6787 C C . ASP C 1 89 ? -82.290 214.349 -38.370 1.00 22.84 110 ASP C C 1
ATOM 6788 O O . ASP C 1 89 ? -83.368 214.354 -37.748 1.00 23.94 110 ASP C O 1
ATOM 6793 N N . ALA C 1 90 ? -81.117 214.194 -37.745 1.00 21.78 111 ALA C N 1
ATOM 6794 C CA . ALA C 1 90 ? -81.062 213.900 -36.318 1.00 20.24 111 ALA C CA 1
ATOM 6795 C C . ALA C 1 90 ? -80.885 215.150 -35.413 1.00 20.33 111 ALA C C 1
ATOM 6796 O O . ALA C 1 90 ? -80.827 215.019 -34.172 1.00 19.94 111 ALA C O 1
ATOM 6798 N N . SER C 1 91 ? -80.794 216.328 -36.023 1.00 20.05 112 SER C N 1
ATOM 6799 C CA . SER C 1 91 ? -80.391 217.575 -35.392 1.00 20.34 112 SER C CA 1
ATOM 6800 C C . SER C 1 91 ? -79.035 217.458 -34.621 1.00 20.33 112 SER C C 1
ATOM 6801 O O . SER C 1 91 ? -78.898 217.963 -33.484 1.00 19.33 112 SER C O 1
ATOM 6804 N N . VAL C 1 92 ? -78.073 216.734 -35.216 1.00 21.05 113 VAL C N 1
ATOM 6805 C CA . VAL C 1 92 ? -76.730 216.685 -34.666 1.00 21.55 113 VAL C CA 1
ATOM 6806 C C . VAL C 1 92 ? -76.099 218.054 -34.983 1.00 22.79 113 VAL C C 1
ATOM 6807 O O . VAL C 1 92 ? -75.786 218.843 -34.074 1.00 22.37 113 VAL C O 1
ATOM 6811 N N . GLY C 1 93 ? -76.000 218.384 -36.274 1.00 23.80 114 GLY C N 1
ATOM 6812 C CA . GLY C 1 93 ? -75.547 219.685 -36.671 1.00 24.52 114 GLY C CA 1
ATOM 6813 C C . GLY C 1 93 ? -74.059 219.820 -36.526 1.00 26.11 114 GLY C C 1
ATOM 6814 O O . GLY C 1 93 ? -73.376 218.897 -36.135 1.00 27.06 114 GLY C O 1
ATOM 6815 N N . LYS C 1 94 ? -73.567 220.998 -36.854 1.00 27.54 115 LYS C N 1
ATOM 6816 C CA . LYS C 1 94 ? -72.218 221.364 -36.596 1.00 28.72 115 LYS C CA 1
ATOM 6817 C C . LYS C 1 94 ? -72.131 221.806 -35.166 1.00 27.89 115 LYS C C 1
ATOM 6818 O O . LYS C 1 94 ? -73.158 222.125 -34.553 1.00 26.87 115 LYS C O 1
ATOM 6824 N N . TYR C 1 95 ? -70.901 221.809 -34.662 1.00 27.49 116 TYR C N 1
ATOM 6825 C CA . TYR C 1 95 ? -70.609 222.048 -33.226 1.00 28.61 116 TYR C CA 1
ATOM 6826 C C . TYR C 1 95 ? -71.351 223.231 -32.583 1.00 26.87 116 TYR C C 1
ATOM 6827 O O . TYR C 1 95 ? -71.948 223.036 -31.508 1.00 27.87 116 TYR C O 1
ATOM 6836 N N . PRO C 1 96 ? -71.313 224.434 -33.222 1.00 25.88 117 PRO C N 1
ATOM 6837 C CA . PRO C 1 96 ? -72.020 225.580 -32.659 1.00 25.83 117 PRO C CA 1
ATOM 6838 C C . PRO C 1 96 ? -73.531 225.397 -32.425 1.00 24.80 117 PRO C C 1
ATOM 6839 O O . PRO C 1 96 ? -74.112 226.012 -31.519 1.00 23.91 117 PRO C O 1
ATOM 6843 N N . PHE C 1 97 ? -74.180 224.583 -33.261 1.00 24.94 118 PHE C N 1
ATOM 6844 C CA . PHE C 1 97 ? -75.619 224.371 -33.139 1.00 23.97 118 PHE C CA 1
ATOM 6845 C C . PHE C 1 97 ? -75.984 223.768 -31.753 1.00 22.52 118 PHE C C 1
ATOM 6846 O O . PHE C 1 97 ? -76.845 224.295 -31.029 1.00 20.84 118 PHE C O 1
ATOM 6854 N N . GLY C 1 98 ? -75.344 222.661 -31.394 1.00 22.75 119 GLY C N 1
ATOM 6855 C CA . GLY C 1 98 ? -75.536 222.050 -30.061 1.00 22.32 119 GLY C CA 1
ATOM 6856 C C . GLY C 1 98 ? -75.110 222.964 -28.926 1.00 22.84 119 GLY C C 1
ATOM 6857 O O . GLY C 1 98 ? -75.680 222.892 -27.832 1.00 21.70 119 GLY C O 1
ATOM 6858 N N . ARG C 1 99 ? -74.138 223.837 -29.155 1.00 22.30 120 ARG C N 1
ATOM 6859 C CA . ARG C 1 99 ? -73.760 224.785 -28.095 1.00 24.09 120 ARG C CA 1
ATOM 6860 C C . ARG C 1 99 ? -74.843 225.785 -27.831 1.00 23.16 120 ARG C C 1
ATOM 6861 O O . ARG C 1 99 ? -75.016 226.165 -26.685 1.00 23.19 120 ARG C O 1
ATOM 6869 N N . LEU C 1 100 ? -75.605 226.193 -28.865 1.00 21.27 121 LEU C N 1
ATOM 6870 C CA . LEU C 1 100 ? -76.746 227.087 -28.645 1.00 20.26 121 LEU C CA 1
ATOM 6871 C C . LEU C 1 100 ? -77.799 226.450 -27.734 1.00 19.55 121 LEU C C 1
ATOM 6872 O O . LEU C 1 100 ? -78.382 227.129 -26.877 1.00 19.08 121 LEU C O 1
ATOM 6877 N N . PHE C 1 101 ? -78.067 225.150 -27.928 1.00 19.01 122 PHE C N 1
ATOM 6878 C CA . PHE C 1 101 ? -79.037 224.467 -27.068 1.00 17.83 122 PHE C CA 1
ATOM 6879 C C . PHE C 1 101 ? -78.558 224.418 -25.584 1.00 17.49 122 PHE C C 1
ATOM 6880 O O . PHE C 1 101 ? -79.368 224.597 -24.671 1.00 15.77 122 PHE C O 1
ATOM 6888 N N . ALA C 1 102 ? -77.255 224.171 -25.381 1.00 17.78 123 ALA C N 1
ATOM 6889 C CA . ALA C 1 102 ? -76.661 224.146 -24.057 1.00 18.19 123 ALA C CA 1
ATOM 6890 C C . ALA C 1 102 ? -76.796 225.466 -23.332 1.00 18.62 123 ALA C C 1
ATOM 6891 O O . ALA C 1 102 ? -77.094 225.507 -22.136 1.00 18.03 123 ALA C O 1
ATOM 6893 N N . ILE C 1 103 ? -76.603 226.584 -24.073 1.00 18.70 124 ILE C N 1
ATOM 6894 C CA . ILE C 1 103 ? -76.837 227.930 -23.525 1.00 18.53 124 ILE C CA 1
ATOM 6895 C C . ILE C 1 103 ? -78.314 228.125 -23.162 1.00 17.27 124 ILE C C 1
ATOM 6896 O O . ILE C 1 103 ? -78.655 228.654 -22.067 1.00 18.02 124 ILE C O 1
ATOM 6901 N N . TYR C 1 104 ? -79.194 227.709 -24.042 1.00 16.81 125 TYR C N 1
ATOM 6902 C CA . TYR C 1 104 ? -80.630 227.835 -23.803 1.00 16.55 125 TYR C CA 1
ATOM 6903 C C . TYR C 1 104 ? -81.052 227.026 -22.557 1.00 16.34 125 TYR C C 1
ATOM 6904 O O . TYR C 1 104 ? -81.901 227.503 -21.770 1.00 16.94 125 TYR C O 1
ATOM 6913 N N . GLU C 1 105 ? -80.448 225.849 -22.361 1.00 16.21 126 GLU C N 1
ATOM 6914 C CA . GLU C 1 105 ? -80.738 225.057 -21.156 1.00 17.00 126 GLU C CA 1
ATOM 6915 C C . GLU C 1 105 ? -80.378 225.832 -19.852 1.00 16.49 126 GLU C C 1
ATOM 6916 O O . GLU C 1 105 ? -81.115 225.818 -18.883 1.00 15.16 126 GLU C O 1
ATOM 6922 N N . ASN C 1 106 ? -79.252 226.527 -19.847 1.00 17.30 127 ASN C N 1
ATOM 6923 C CA . ASN C 1 106 ? -78.936 227.445 -18.726 1.00 17.94 127 ASN C CA 1
ATOM 6924 C C . ASN C 1 106 ? -79.963 228.505 -18.502 1.00 17.28 127 ASN C C 1
ATOM 6925 O O . ASN C 1 106 ? -80.237 228.855 -17.376 1.00 18.08 127 ASN C O 1
ATOM 6930 N N . ALA C 1 107 ? -80.526 229.065 -19.576 1.00 17.62 128 ALA C N 1
ATOM 6931 C CA . ALA C 1 107 ? -81.551 230.099 -19.463 1.00 16.59 128 ALA C CA 1
ATOM 6932 C C . ALA C 1 107 ? -82.836 229.499 -18.898 1.00 15.84 128 ALA C C 1
ATOM 6933 O O . ALA C 1 107 ? -83.501 230.117 -18.116 1.00 14.72 128 ALA C O 1
ATOM 6935 N N . TYR C 1 108 ? -83.177 228.290 -19.306 1.00 15.21 129 TYR C N 1
ATOM 6936 C CA . TYR C 1 108 ? -84.311 227.573 -18.720 1.00 15.05 129 TYR C CA 1
ATOM 6937 C C . TYR C 1 108 ? -84.127 227.382 -17.198 1.00 14.84 129 TYR C C 1
ATOM 6938 O O . TYR C 1 108 ? -85.035 227.636 -16.413 1.00 14.04 129 TYR C O 1
ATOM 6947 N N . ILE C 1 109 ? -82.937 226.943 -16.806 1.00 15.03 130 ILE C N 1
ATOM 6948 C CA . ILE C 1 109 ? -82.660 226.627 -15.426 1.00 15.47 130 ILE C CA 1
ATOM 6949 C C . ILE C 1 109 ? -82.608 227.882 -14.544 1.00 16.50 130 ILE C C 1
ATOM 6950 O O . ILE C 1 109 ? -83.130 227.885 -13.413 1.00 15.96 130 ILE C O 1
ATOM 6955 N N . TYR C 1 110 ? -81.926 228.911 -15.048 1.00 17.38 131 TYR C N 1
ATOM 6956 C CA . TYR C 1 110 ? -81.556 230.109 -14.286 1.00 18.13 131 TYR C CA 1
ATOM 6957 C C . TYR C 1 110 ? -82.329 231.346 -14.643 1.00 18.99 131 TYR C C 1
ATOM 6958 O O . TYR C 1 110 ? -82.364 232.263 -13.826 1.00 19.70 131 TYR C O 1
ATOM 6967 N N . GLY C 1 111 ? -82.971 231.382 -15.820 1.00 18.85 132 GLY C N 1
ATOM 6968 C CA . GLY C 1 111 ? -83.763 232.550 -16.253 1.00 18.90 132 GLY C CA 1
ATOM 6969 C C . GLY C 1 111 ? -83.199 233.270 -17.435 1.00 19.23 132 GLY C C 1
ATOM 6970 O O . GLY C 1 111 ? -83.948 233.736 -18.279 1.00 19.07 132 GLY C O 1
ATOM 6971 N N . MET C 1 112 ? -81.866 233.328 -17.501 1.00 20.62 133 MET C N 1
ATOM 6972 C CA . MET C 1 112 ? -81.133 234.034 -18.569 1.00 22.77 133 MET C CA 1
ATOM 6973 C C . MET C 1 112 ? -79.781 233.405 -18.763 1.00 21.19 133 MET C C 1
ATOM 6974 O O . MET C 1 112 ? -79.165 233.038 -17.803 1.00 21.05 133 MET C O 1
ATOM 6979 N N . ALA C 1 113 ? -79.332 233.323 -20.002 1.00 20.28 134 ALA C N 1
ATOM 6980 C CA . ALA C 1 113 ? -77.963 233.001 -20.356 1.00 20.39 134 ALA C CA 1
ATOM 6981 C C . ALA C 1 113 ? -77.639 233.607 -21.693 1.00 20.03 134 ALA C C 1
ATOM 6982 O O . ALA C 1 113 ? -78.519 234.109 -22.403 1.00 20.66 134 ALA C O 1
ATOM 6984 N N . ALA C 1 114 ? -76.379 233.578 -22.047 1.00 20.28 135 ALA C N 1
ATOM 6985 C CA . ALA C 1 114 ? -75.954 234.205 -23.295 1.00 20.32 135 ALA C CA 1
ATOM 6986 C C . ALA C 1 114 ? -74.739 233.554 -23.898 1.00 20.33 135 ALA C C 1
ATOM 6987 O O . ALA C 1 114 ? -74.134 232.659 -23.300 1.00 19.54 135 ALA C O 1
ATOM 6989 N N . GLY C 1 115 ? -74.449 233.926 -25.141 1.00 20.72 136 GLY C N 1
ATOM 6990 C CA . GLY C 1 115 ? -73.194 233.538 -25.773 1.00 21.94 136 GLY C CA 1
ATOM 6991 C C . GLY C 1 115 ? -72.627 234.621 -26.650 1.00 23.71 136 GLY C C 1
ATOM 6992 O O . GLY C 1 115 ? -73.375 235.411 -27.226 1.00 25.08 136 GLY C O 1
ATOM 6993 N N . GLU C 1 116 ? -71.317 234.702 -26.736 1.00 24.70 137 GLU C N 1
ATOM 6994 C CA . GLU C 1 116 ? -70.683 235.661 -27.644 1.00 26.74 137 GLU C CA 1
ATOM 6995 C C . GLU C 1 116 ? -70.588 235.006 -29.036 1.00 26.40 137 GLU C C 1
ATOM 6996 O O . GLU C 1 116 ? -70.124 233.898 -29.155 1.00 26.28 137 GLU C O 1
ATOM 7002 N N . ILE C 1 117 ? -70.975 235.744 -30.059 1.00 27.36 138 ILE C N 1
ATOM 7003 C CA . ILE C 1 117 ? -70.956 235.296 -31.444 1.00 27.64 138 ILE C CA 1
ATOM 7004 C C . ILE C 1 117 ? -69.607 235.716 -32.013 1.00 29.19 138 ILE C C 1
ATOM 7005 O O . ILE C 1 117 ? -69.253 236.881 -31.973 1.00 29.40 138 ILE C O 1
ATOM 7010 N N . VAL C 1 118 ? -68.843 234.742 -32.495 1.00 30.03 139 VAL C N 1
ATOM 7011 C CA . VAL C 1 118 ? -67.528 234.998 -33.095 1.00 30.88 139 VAL C CA 1
ATOM 7012 C C . VAL C 1 118 ? -67.543 234.525 -34.563 1.00 31.20 139 VAL C C 1
ATOM 7013 O O . VAL C 1 118 ? -67.804 233.343 -34.847 1.00 29.64 139 VAL C O 1
ATOM 7017 N N . LEU C 1 119 ? -67.261 235.474 -35.460 1.00 33.04 140 LEU C N 1
ATOM 7018 C CA . LEU C 1 119 ? -67.205 235.260 -36.906 1.00 34.48 140 LEU C CA 1
ATOM 7019 C C . LEU C 1 119 ? -65.773 235.144 -37.405 1.00 36.19 140 LEU C C 1
ATOM 7020 O O . LEU C 1 119 ? -64.881 235.700 -36.783 1.00 36.66 140 LEU C O 1
ATOM 7025 N N . THR C 1 120 ? -65.565 234.416 -38.503 1.00 37.67 141 THR C N 1
ATOM 7026 C CA . THR C 1 120 ? -64.258 234.435 -39.240 1.00 40.30 141 THR C CA 1
ATOM 7027 C C . THR C 1 120 ? -64.558 234.469 -40.733 1.00 41.32 141 THR C C 1
ATOM 7028 O O . THR C 1 120 ? -65.682 234.174 -41.172 1.00 39.94 141 THR C O 1
ATOM 7032 N N . LEU C 1 121 ? -63.537 234.818 -41.510 1.00 44.65 142 LEU C N 1
ATOM 7033 C CA . LEU C 1 121 ? -63.624 234.791 -42.963 1.00 46.40 142 LEU C CA 1
ATOM 7034 C C . LEU C 1 121 ? -63.596 233.345 -43.426 1.00 47.16 142 LEU C C 1
ATOM 7035 O O . LEU C 1 121 ? -62.670 232.621 -43.099 1.00 47.20 142 LEU C O 1
ATOM 7040 N N . GLY C 1 122 ? -64.621 232.937 -44.180 1.00 48.84 143 GLY C N 1
ATOM 7041 C CA . GLY C 1 122 ? -64.777 231.561 -44.674 1.00 51.83 143 GLY C CA 1
ATOM 7042 C C . GLY C 1 122 ? -64.044 231.387 -46.005 1.00 57.72 143 GLY C C 1
ATOM 7043 O O . GLY C 1 122 ? -63.505 232.349 -46.580 1.00 58.95 143 GLY C O 1
ATOM 7044 N N . ALA C 1 123 ? -64.033 230.150 -46.490 1.00 60.55 144 ALA C N 1
ATOM 7045 C CA . ALA C 1 123 ? -63.269 229.792 -47.659 1.00 62.64 144 ALA C CA 1
ATOM 7046 C C . ALA C 1 123 ? -63.835 230.434 -48.945 1.00 65.75 144 ALA C C 1
ATOM 7047 O O . ALA C 1 123 ? -63.058 230.813 -49.826 1.00 69.05 144 ALA C O 1
ATOM 7049 N N . ASP C 1 124 ? -65.164 230.607 -49.040 1.00 65.40 145 ASP C N 1
ATOM 7050 C CA . ASP C 1 124 ? -65.785 231.192 -50.259 1.00 64.69 145 ASP C CA 1
ATOM 7051 C C . ASP C 1 124 ? -65.888 232.721 -50.219 1.00 64.80 145 ASP C C 1
ATOM 7052 O O . ASP C 1 124 ? -66.745 233.287 -50.920 1.00 68.96 145 ASP C O 1
ATOM 7054 N N . GLY C 1 125 ? -65.035 233.398 -49.439 1.00 62.17 146 GLY C N 1
ATOM 7055 C CA . GLY C 1 125 ? -65.135 234.851 -49.215 1.00 59.43 146 GLY C CA 1
ATOM 7056 C C . GLY C 1 125 ? -66.297 235.349 -48.319 1.00 57.07 146 GLY C C 1
ATOM 7057 O O . GLY C 1 125 ? -66.517 236.555 -48.237 1.00 58.56 146 GLY C O 1
ATOM 7058 N N . LYS C 1 126 ? -67.042 234.471 -47.652 1.00 52.50 147 LYS C N 1
ATOM 7059 C CA . LYS C 1 126 ? -68.105 234.924 -46.749 1.00 48.90 147 LYS C CA 1
ATOM 7060 C C . LYS C 1 126 ? -67.635 235.014 -45.287 1.00 44.29 147 LYS C C 1
ATOM 7061 O O . LYS C 1 126 ? -66.754 234.271 -44.894 1.00 42.10 147 LYS C O 1
ATOM 7067 N N . LEU C 1 127 ? -68.222 235.921 -44.517 1.00 41.53 148 LEU C N 1
ATOM 7068 C CA . LEU C 1 127 ? -68.143 235.840 -43.050 1.00 40.92 148 LEU C CA 1
ATOM 7069 C C . LEU C 1 127 ? -69.039 234.669 -42.591 1.00 37.73 148 LEU C C 1
ATOM 7070 O O . LEU C 1 127 ? -70.195 234.596 -42.981 1.00 36.89 148 LEU C O 1
ATOM 7075 N N . ILE C 1 128 ? -68.469 233.756 -41.811 1.00 36.15 149 ILE C N 1
ATOM 7076 C CA . ILE C 1 128 ? -69.119 232.547 -41.322 1.00 35.41 149 ILE C CA 1
ATOM 7077 C C . ILE C 1 128 ? -69.001 232.504 -39.795 1.00 34.56 149 ILE C C 1
ATOM 7078 O O . ILE C 1 128 ? -68.170 233.214 -39.181 1.00 34.29 149 ILE C O 1
ATOM 7083 N N . LEU C 1 129 ? -69.814 231.661 -39.190 1.00 32.65 150 LEU C N 1
ATOM 7084 C CA . LEU C 1 129 ? -69.732 231.456 -37.758 1.00 32.79 150 LEU C CA 1
ATOM 7085 C C . LEU C 1 129 ? -68.491 230.646 -37.400 1.00 33.72 150 LEU C C 1
ATOM 7086 O O . LEU C 1 129 ? -68.313 229.568 -37.916 1.00 33.69 150 LEU C O 1
ATOM 7091 N N . ASP C 1 130 ? -67.628 231.178 -36.536 1.00 35.38 151 ASP C N 1
ATOM 7092 C CA . ASP C 1 130 ? -66.498 230.418 -35.990 1.00 35.88 151 ASP C CA 1
ATOM 7093 C C . ASP C 1 130 ? -66.953 229.686 -34.739 1.00 33.60 151 ASP C C 1
ATOM 7094 O O . ASP C 1 130 ? -66.818 228.483 -34.651 1.00 32.65 151 ASP C O 1
ATOM 7099 N N . LYS C 1 131 ? -67.493 230.411 -33.762 1.00 33.10 152 LYS C N 1
ATOM 7100 C CA . LYS C 1 131 ? -67.938 229.802 -32.506 1.00 32.05 152 LYS C CA 1
ATOM 7101 C C . LYS C 1 131 ? -68.868 230.688 -31.714 1.00 31.50 152 LYS C C 1
ATOM 7102 O O . LYS C 1 131 ? -68.988 231.879 -32.010 1.00 30.46 152 LYS C O 1
ATOM 7108 N N . ILE C 1 132 ? -69.519 230.069 -30.733 1.00 30.68 153 ILE C N 1
ATOM 7109 C CA . ILE C 1 132 ? -70.360 230.743 -29.741 1.00 31.79 153 ILE C CA 1
ATOM 7110 C C . ILE C 1 132 ? -69.689 230.562 -28.377 1.00 31.71 153 ILE C C 1
ATOM 7111 O O . ILE C 1 132 ? -69.611 229.442 -27.926 1.00 32.82 153 ILE C O 1
ATOM 7116 N N . VAL C 1 133 ? -69.219 231.617 -27.734 1.00 31.03 154 VAL C N 1
ATOM 7117 C CA . VAL C 1 133 ? -68.601 231.467 -26.396 1.00 29.22 154 VAL C CA 1
ATOM 7118 C C . VAL C 1 133 ? -69.733 231.537 -25.349 1.00 26.49 154 VAL C C 1
ATOM 7119 O O . VAL C 1 133 ? -70.327 232.577 -25.192 1.00 25.00 154 VAL C O 1
ATOM 7123 N N . PRO C 1 134 ? -70.049 230.427 -24.654 1.00 24.63 155 PRO C N 1
ATOM 7124 C CA . PRO C 1 134 ? -71.092 230.513 -23.632 1.00 24.27 155 PRO C CA 1
ATOM 7125 C C . PRO C 1 134 ? -70.782 231.465 -22.441 1.00 24.01 155 PRO C C 1
ATOM 7126 O O . PRO C 1 134 ? -69.636 231.616 -22.055 1.00 24.47 155 PRO C O 1
ATOM 7130 N N . ILE C 1 135 ? -71.835 232.118 -21.939 1.00 23.04 156 ILE C N 1
ATOM 7131 C CA . ILE C 1 135 ? -71.774 233.011 -20.846 1.00 22.79 156 ILE C CA 1
ATOM 7132 C C . ILE C 1 135 ? -72.806 232.526 -19.825 1.00 22.25 156 ILE C C 1
ATOM 7133 O O . ILE C 1 135 ? -74.029 232.517 -20.080 1.00 22.07 156 ILE C O 1
ATOM 7138 N N . HIS C 1 136 ? -72.277 232.070 -18.692 1.00 22.37 157 HIS C N 1
ATOM 7139 C CA . HIS C 1 136 ? -73.076 231.499 -17.613 1.00 22.01 157 HIS C CA 1
ATOM 7140 C C . HIS C 1 136 ? -73.661 232.581 -16.707 1.00 21.68 157 HIS C C 1
ATOM 7141 O O . HIS C 1 136 ? -72.989 233.582 -16.389 1.00 21.60 157 HIS C O 1
ATOM 7148 N N . PRO C 1 137 ? -74.929 232.416 -16.295 1.00 21.33 158 PRO C N 1
ATOM 7149 C CA . PRO C 1 137 ? -75.527 233.443 -15.402 1.00 21.88 158 PRO C CA 1
ATOM 7150 C C . PRO C 1 137 ? -74.779 233.685 -14.075 1.00 21.59 158 PRO C C 1
ATOM 7151 O O . PRO C 1 137 ? -74.830 234.776 -13.609 1.00 22.17 158 PRO C O 1
ATOM 7155 N N . PHE C 1 138 ? -74.058 232.703 -13.523 1.00 21.64 159 PHE C N 1
ATOM 7156 C CA . PHE C 1 138 ? -73.195 232.945 -12.366 1.00 22.98 159 PHE C CA 1
ATOM 7157 C C . PHE C 1 138 ? -72.179 234.049 -12.639 1.00 22.53 159 PHE C C 1
ATOM 7158 O O . PHE C 1 138 ? -71.684 234.653 -11.680 1.00 21.92 159 PHE C O 1
ATOM 7166 N N . ASN C 1 139 ? -71.811 234.219 -13.905 1.00 21.26 160 ASN C N 1
ATOM 7167 C CA . ASN C 1 139 ? -70.758 235.160 -14.250 1.00 22.72 160 ASN C CA 1
ATOM 7168 C C . ASN C 1 139 ? -71.301 236.462 -14.878 1.00 23.54 160 ASN C C 1
ATOM 7169 O O . ASN C 1 139 ? -70.506 237.277 -15.349 1.00 23.32 160 ASN C O 1
ATOM 7174 N N . ILE C 1 140 ? -72.633 236.647 -14.879 1.00 23.48 161 ILE C N 1
ATOM 7175 C CA . ILE C 1 140 ? -73.205 237.884 -15.321 1.00 25.24 161 ILE C CA 1
ATOM 7176 C C . ILE C 1 140 ? -73.480 238.762 -14.110 1.00 26.97 161 ILE C C 1
ATOM 7177 O O . ILE C 1 140 ? -74.201 238.327 -13.232 1.00 27.24 161 ILE C O 1
ATOM 7182 N N . ASP C 1 141 ? -72.857 239.937 -14.028 1.00 28.81 162 ASP C N 1
ATOM 7183 C CA . ASP C 1 141 ? -73.127 240.898 -12.952 1.00 31.47 162 ASP C CA 1
ATOM 7184 C C . ASP C 1 141 ? -74.472 241.547 -13.176 1.00 32.47 162 ASP C C 1
ATOM 7185 O O . ASP C 1 141 ? -75.244 241.648 -12.255 1.00 32.63 162 ASP C O 1
ATOM 7190 N N . GLU C 1 142 ? -74.715 242.042 -14.383 1.00 33.90 163 GLU C N 1
ATOM 7191 C CA . GLU C 1 142 ? -75.958 242.683 -14.743 1.00 34.26 163 GLU C CA 1
ATOM 7192 C C . GLU C 1 142 ? -76.021 242.905 -16.237 1.00 32.31 163 GLU C C 1
ATOM 7193 O O . GLU C 1 142 ? -75.006 242.875 -16.899 1.00 31.35 163 GLU C O 1
ATOM 7199 N N . VAL C 1 143 ? -77.239 243.128 -16.719 1.00 30.43 164 VAL C N 1
ATOM 7200 C CA . VAL C 1 143 ? -77.492 243.669 -18.041 1.00 29.39 164 VAL C CA 1
ATOM 7201 C C . VAL C 1 143 ? -77.492 245.192 -17.890 1.00 29.36 164 VAL C C 1
ATOM 7202 O O . VAL C 1 143 ? -78.022 245.701 -16.928 1.00 30.53 164 VAL C O 1
ATOM 7206 N N . LEU C 1 144 ? -76.886 245.915 -18.826 1.00 29.10 165 LEU C N 1
ATOM 7207 C CA . LEU C 1 144 ? -76.941 247.384 -18.891 1.00 29.85 165 LEU C CA 1
ATOM 7208 C C . LEU C 1 144 ? -77.983 247.778 -19.941 1.00 28.87 165 LEU C C 1
ATOM 7209 O O . LEU C 1 144 ? -78.120 247.104 -20.943 1.00 28.02 165 LEU C O 1
ATOM 7214 N N . TYR C 1 145 ? -78.681 248.878 -19.720 1.00 28.81 166 TYR C N 1
ATOM 7215 C CA . TYR C 1 145 ? -79.794 249.322 -20.540 1.00 28.63 166 TYR C CA 1
ATOM 7216 C C . TYR C 1 145 ? -79.587 250.738 -21.021 1.00 30.30 166 TYR C C 1
ATOM 7217 O O . TYR C 1 145 ? -78.939 251.539 -20.356 1.00 30.26 166 TYR C O 1
ATOM 7226 N N . ASP C 1 146 ? -80.145 251.062 -22.190 1.00 31.26 167 ASP C N 1
ATOM 7227 C CA . ASP C 1 146 ? -80.197 252.453 -22.659 1.00 33.47 167 ASP C CA 1
ATOM 7228 C C . ASP C 1 146 ? -81.334 253.236 -21.943 1.00 35.19 167 ASP C C 1
ATOM 7229 O O . ASP C 1 146 ? -82.027 252.688 -21.075 1.00 34.64 167 ASP C O 1
ATOM 7234 N N . GLU C 1 147 ? -81.563 254.474 -22.356 1.00 37.38 168 GLU C N 1
ATOM 7235 C CA . GLU C 1 147 ? -82.576 255.367 -21.749 1.00 39.77 168 GLU C CA 1
ATOM 7236 C C . GLU C 1 147 ? -84.032 255.004 -22.054 1.00 38.46 168 GLU C C 1
ATOM 7237 O O . GLU C 1 147 ? -84.908 255.545 -21.423 1.00 39.78 168 GLU C O 1
ATOM 7243 N N . GLU C 1 148 ? -84.292 254.160 -23.043 1.00 36.39 169 GLU C N 1
ATOM 7244 C CA . GLU C 1 148 ? -85.630 253.653 -23.284 1.00 36.43 169 GLU C CA 1
ATOM 7245 C C . GLU C 1 148 ? -85.851 252.275 -22.690 1.00 33.67 169 GLU C C 1
ATOM 7246 O O . GLU C 1 148 ? -86.833 251.623 -22.988 1.00 32.53 169 GLU C O 1
ATOM 7252 N N . GLY C 1 149 ? -84.934 251.825 -21.836 1.00 31.99 170 GLY C N 1
ATOM 7253 C CA . GLY C 1 149 ? -84.970 250.511 -21.253 1.00 30.09 170 GLY C CA 1
ATOM 7254 C C . GLY C 1 149 ? -84.686 249.328 -22.148 1.00 28.62 170 GLY C C 1
ATOM 7255 O O . GLY C 1 149 ? -85.005 248.222 -21.762 1.00 27.92 170 GLY C O 1
ATOM 7256 N N . GLY C 1 150 ? -84.107 249.511 -23.334 1.00 28.19 171 GLY C N 1
ATOM 7257 C CA . GLY C 1 150 ? -83.669 248.377 -24.160 1.00 27.43 171 GLY C CA 1
ATOM 7258 C C . GLY C 1 150 ? -82.272 247.917 -23.755 1.00 27.95 171 GLY C C 1
ATOM 7259 O O . GLY C 1 150 ? -81.443 248.739 -23.396 1.00 28.05 171 GLY C O 1
ATOM 7260 N N . PRO C 1 151 ? -81.994 246.599 -23.800 1.00 28.08 172 PRO C N 1
ATOM 7261 C CA . PRO C 1 151 ? -80.670 246.095 -23.424 1.00 28.65 172 PRO C CA 1
ATOM 7262 C C . PRO C 1 151 ? -79.553 246.610 -24.356 1.00 30.31 172 PRO C C 1
ATOM 7263 O O . PRO C 1 151 ? -79.751 246.734 -25.561 1.00 31.64 172 PRO C O 1
ATOM 7267 N N . LYS C 1 152 ? -78.435 247.019 -23.765 1.00 31.11 173 LYS C N 1
ATOM 7268 C CA . LYS C 1 152 ? -77.281 247.582 -24.455 1.00 31.82 173 LYS C CA 1
ATOM 7269 C C . LYS C 1 152 ? -76.047 246.678 -24.322 1.00 30.13 173 LYS C C 1
ATOM 7270 O O . LYS C 1 152 ? -75.279 246.587 -25.238 1.00 28.59 173 LYS C O 1
ATOM 7276 N N . ALA C 1 153 ? -75.836 246.078 -23.143 1.00 28.77 174 ALA C N 1
ATOM 7277 C CA . ALA C 1 153 ? -74.594 245.347 -22.866 1.00 28.34 174 ALA C CA 1
ATOM 7278 C C . ALA C 1 153 ? -74.730 244.361 -21.703 1.00 27.25 174 ALA C C 1
ATOM 7279 O O . ALA C 1 153 ? -75.669 244.462 -20.928 1.00 26.68 174 ALA C O 1
ATOM 7281 N N . LEU C 1 154 ? -73.819 243.403 -21.617 1.00 27.00 175 LEU C N 1
ATOM 7282 C CA . LEU C 1 154 ? -73.690 242.540 -20.464 1.00 26.88 175 LEU C CA 1
ATOM 7283 C C . LEU C 1 154 ? -72.412 242.953 -19.774 1.00 27.89 175 LEU C C 1
ATOM 7284 O O . LEU C 1 154 ? -71.410 243.200 -20.450 1.00 27.66 175 LEU C O 1
ATOM 7289 N N . LYS C 1 155 ? -72.450 243.004 -18.447 1.00 28.22 176 LYS C N 1
ATOM 7290 C CA . LYS C 1 155 ? -71.278 243.226 -17.617 1.00 29.90 176 LYS C CA 1
ATOM 7291 C C . LYS C 1 155 ? -70.996 241.917 -16.877 1.00 28.06 176 LYS C C 1
ATOM 7292 O O . LYS C 1 155 ? -71.879 241.385 -16.190 1.00 26.30 176 LYS C O 1
ATOM 7298 N N . LEU C 1 156 ? -69.767 241.436 -17.012 1.00 26.93 177 LEU C N 1
ATOM 7299 C CA . LEU C 1 156 ? -69.388 240.118 -16.583 1.00 25.95 177 LEU C CA 1
ATOM 7300 C C . LEU C 1 156 ? -68.292 240.170 -15.536 1.00 26.00 177 LEU C C 1
ATOM 7301 O O . LEU C 1 156 ? -67.438 241.037 -15.607 1.00 26.24 177 LEU C O 1
ATOM 7306 N N . SER C 1 157 ? -68.337 239.235 -14.574 1.00 24.48 178 SER C N 1
ATOM 7307 C CA . SER C 1 157 ? -67.259 238.991 -13.649 1.00 24.96 178 SER C CA 1
ATOM 7308 C C . SER C 1 157 ? -67.171 237.521 -13.355 1.00 23.70 178 SER C C 1
ATOM 7309 O O . SER C 1 157 ? -68.155 236.894 -13.141 1.00 22.58 178 SER C O 1
ATOM 7312 N N . GLY C 1 158 ? -65.962 237.006 -13.236 1.00 24.54 179 GLY C N 1
ATOM 7313 C CA . GLY C 1 158 ? -65.753 235.600 -12.877 1.00 24.81 179 GLY C CA 1
ATOM 7314 C C . GLY C 1 158 ? -64.311 235.166 -13.066 1.00 25.94 179 GLY C C 1
ATOM 7315 O O . GLY C 1 158 ? -63.500 235.946 -13.595 1.00 27.00 179 GLY C O 1
ATOM 7316 N N . GLU C 1 159 ? -64.026 233.913 -12.752 1.00 25.77 180 GLU C N 1
ATOM 7317 C CA . GLU C 1 159 ? -62.688 233.326 -12.916 1.00 27.17 180 GLU C CA 1
ATOM 7318 C C . GLU C 1 159 ? -62.519 232.729 -14.318 1.00 25.37 180 GLU C C 1
ATOM 7319 O O . GLU C 1 159 ? -63.393 231.966 -14.774 1.00 24.18 180 GLU C O 1
ATOM 7325 N N . VAL C 1 160 ? -61.443 233.046 -14.998 1.00 24.92 181 VAL C N 1
ATOM 7326 C CA . VAL C 1 160 ? -61.136 232.433 -16.284 1.00 24.46 181 VAL C CA 1
ATOM 7327 C C . VAL C 1 160 ? -60.874 230.933 -16.018 1.00 24.10 181 VAL C C 1
ATOM 7328 O O . VAL C 1 160 ? -60.142 230.591 -15.063 1.00 24.04 181 VAL C O 1
ATOM 7332 N N . LYS C 1 161 ? -61.452 230.063 -16.845 1.00 23.29 182 LYS C N 1
ATOM 7333 C CA . LYS C 1 161 ? -61.296 228.627 -16.643 1.00 23.38 182 LYS C CA 1
ATOM 7334 C C . LYS C 1 161 ? -59.821 228.251 -16.575 1.00 23.74 182 LYS C C 1
ATOM 7335 O O . LYS C 1 161 ? -59.033 228.653 -17.434 1.00 24.19 182 LYS C O 1
ATOM 7341 N N . GLY C 1 162 ? -59.470 227.515 -15.521 1.00 23.78 183 GLY C N 1
ATOM 7342 C CA . GLY C 1 162 ? -58.117 227.118 -15.207 1.00 24.88 183 GLY C CA 1
ATOM 7343 C C . GLY C 1 162 ? -57.433 228.036 -14.179 1.00 26.37 183 GLY C C 1
ATOM 7344 O O . GLY C 1 162 ? -56.334 227.750 -13.729 1.00 27.38 183 GLY C O 1
ATOM 7345 N N . GLY C 1 163 ? -58.081 229.125 -13.777 1.00 26.50 184 GLY C N 1
ATOM 7346 C CA . GLY C 1 163 ? -57.663 229.940 -12.634 1.00 27.69 184 GLY C CA 1
ATOM 7347 C C . GLY C 1 163 ? -56.542 230.907 -12.912 1.00 29.31 184 GLY C C 1
ATOM 7348 O O . GLY C 1 163 ? -55.808 231.311 -11.982 1.00 30.63 184 GLY C O 1
ATOM 7349 N N . SER C 1 164 ? -56.308 231.287 -14.169 1.00 29.42 185 SER C N 1
ATOM 7350 C CA . SER C 1 164 ? -55.168 232.161 -14.457 1.00 30.38 185 SER C CA 1
ATOM 7351 C C . SER C 1 164 ? -55.369 233.589 -13.962 1.00 31.48 185 SER C C 1
ATOM 7352 O O . SER C 1 164 ? -54.401 234.290 -13.717 1.00 32.06 185 SER C O 1
ATOM 7355 N N . GLN C 1 165 ? -56.616 234.027 -13.853 1.00 31.86 186 GLN C N 1
ATOM 7356 C CA . GLN C 1 165 ? -56.934 235.402 -13.624 1.00 32.88 186 GLN C CA 1
ATOM 7357 C C . GLN C 1 165 ? -58.457 235.530 -13.445 1.00 31.70 186 GLN C C 1
ATOM 7358 O O . GLN C 1 165 ? -59.286 234.632 -13.787 1.00 30.04 186 GLN C O 1
ATOM 7364 N N . PHE C 1 166 ? -58.799 236.585 -12.733 1.00 32.51 187 PHE C N 1
ATOM 7365 C CA . PHE C 1 166 ? -60.140 236.961 -12.459 1.00 32.66 187 PHE C CA 1
ATOM 7366 C C . PHE C 1 166 ? -60.546 238.095 -13.331 1.00 33.14 187 PHE C C 1
ATOM 7367 O O . PHE C 1 166 ? -59.807 239.043 -13.477 1.00 34.33 187 PHE C O 1
ATOM 7375 N N . VAL C 1 167 ? -61.682 238.003 -13.967 1.00 32.41 188 VAL C N 1
ATOM 7376 C CA . VAL C 1 167 ? -62.228 239.064 -14.807 1.00 32.91 188 VAL C CA 1
ATOM 7377 C C . VAL C 1 167 ? -63.202 239.878 -13.945 1.00 31.85 188 VAL C C 1
ATOM 7378 O O . VAL C 1 167 ? -64.079 239.317 -13.288 1.00 30.42 188 VAL C O 1
ATOM 7382 N N . SER C 1 168 ? -63.089 241.184 -13.977 1.00 31.31 189 SER C N 1
ATOM 7383 C CA . SER C 1 168 ? -63.892 242.064 -13.163 1.00 31.30 189 SER C CA 1
ATOM 7384 C C . SER C 1 168 ? -64.599 243.096 -14.010 1.00 30.97 189 SER C C 1
ATOM 7385 O O . SER C 1 168 ? -63.982 243.936 -14.576 1.00 30.87 189 SER C O 1
ATOM 7388 N N . GLY C 1 169 ? -65.918 243.055 -14.088 1.00 30.53 190 GLY C N 1
ATOM 7389 C CA . GLY C 1 169 ? -66.663 244.092 -14.844 1.00 30.98 190 GLY C CA 1
ATOM 7390 C C . GLY C 1 169 ? -66.314 244.220 -16.333 1.00 31.05 190 GLY C C 1
ATOM 7391 O O . GLY C 1 169 ? -66.207 245.294 -16.861 1.00 31.35 190 GLY C O 1
ATOM 7392 N N . LEU C 1 170 ? -66.127 243.114 -17.025 1.00 30.84 191 LEU C N 1
ATOM 7393 C CA . LEU C 1 170 ? -65.927 243.151 -18.479 1.00 31.32 191 LEU C CA 1
ATOM 7394 C C . LEU C 1 170 ? -67.255 243.441 -19.165 1.00 31.15 191 LEU C C 1
ATOM 7395 O O . LEU C 1 170 ? -68.244 242.764 -18.899 1.00 29.89 191 LEU C O 1
ATOM 7400 N N . GLU C 1 171 ? -67.295 244.446 -20.019 1.00 33.14 192 GLU C N 1
ATOM 7401 C CA . GLU C 1 171 ? -68.533 244.776 -20.759 1.00 35.34 192 GLU C CA 1
ATOM 7402 C C . GLU C 1 171 ? -68.538 244.249 -22.170 1.00 35.15 192 GLU C C 1
ATOM 7403 O O . GLU C 1 171 ? -67.599 244.460 -22.913 1.00 36.57 192 GLU C O 1
ATOM 7409 N N . ILE C 1 172 ? -69.600 243.569 -22.545 1.00 33.63 193 ILE C N 1
ATOM 7410 C CA . ILE C 1 172 ? -69.765 243.137 -23.929 1.00 33.83 193 ILE C CA 1
ATOM 7411 C C . ILE C 1 172 ? -71.050 243.700 -24.528 1.00 31.94 193 ILE C C 1
ATOM 7412 O O . ILE C 1 172 ? -72.155 243.452 -23.995 1.00 29.62 193 ILE C O 1
ATOM 7417 N N . PRO C 1 173 ? -70.917 244.437 -25.633 1.00 31.57 194 PRO C N 1
ATOM 7418 C CA . PRO C 1 173 ? -72.125 244.975 -26.281 1.00 31.26 194 PRO C CA 1
ATOM 7419 C C . PRO C 1 173 ? -73.055 243.867 -26.782 1.00 30.28 194 PRO C C 1
ATOM 7420 O O . PRO C 1 173 ? -72.599 242.821 -27.244 1.00 28.86 194 PRO C O 1
ATOM 7424 N N . ILE C 1 174 ? -74.346 244.144 -26.707 1.00 30.55 195 ILE C N 1
ATOM 7425 C CA . ILE C 1 174 ? -75.389 243.181 -27.029 1.00 32.47 195 ILE C CA 1
ATOM 7426 C C . ILE C 1 174 ? -75.398 242.691 -28.483 1.00 31.59 195 ILE C C 1
ATOM 7427 O O . ILE C 1 174 ? -75.670 241.550 -28.734 1.00 30.96 195 ILE C O 1
ATOM 7432 N N . TRP C 1 175 ? -75.026 243.545 -29.421 1.00 32.90 196 TRP C N 1
ATOM 7433 C CA . TRP C 1 175 ? -74.942 243.126 -30.804 1.00 32.91 196 TRP C CA 1
ATOM 7434 C C . TRP C 1 175 ? -73.827 242.055 -31.045 1.00 31.84 196 TRP C C 1
ATOM 7435 O O . TRP C 1 175 ? -73.811 241.448 -32.093 1.00 31.22 196 TRP C O 1
ATOM 7446 N N . LYS C 1 176 ? -72.906 241.832 -30.103 1.00 29.76 197 LYS C N 1
ATOM 7447 C CA . LYS C 1 176 ? -72.015 240.712 -30.210 1.00 28.88 197 LYS C CA 1
ATOM 7448 C C . LYS C 1 176 ? -72.542 239.424 -29.579 1.00 26.75 197 LYS C C 1
ATOM 7449 O O . LYS C 1 176 ? -71.791 238.487 -29.506 1.00 25.60 197 LYS C O 1
ATOM 7455 N N . THR C 1 177 ? -73.779 239.382 -29.088 1.00 26.25 198 THR C N 1
ATOM 7456 C CA . THR C 1 177 ? -74.274 238.258 -28.290 1.00 25.40 198 THR C CA 1
ATOM 7457 C C . THR C 1 177 ? -75.583 237.670 -28.794 1.00 24.28 198 THR C C 1
ATOM 7458 O O . THR C 1 177 ? -76.348 238.330 -29.486 1.00 23.23 198 THR C O 1
ATOM 7462 N N . VAL C 1 178 ? -75.824 236.422 -28.415 1.00 24.02 199 VAL C N 1
ATOM 7463 C CA . VAL C 1 178 ? -77.192 235.844 -28.452 1.00 23.89 199 VAL C CA 1
ATOM 7464 C C . VAL C 1 178 ? -77.637 235.700 -26.996 1.00 23.15 199 VAL C C 1
ATOM 7465 O O . VAL C 1 178 ? -76.885 235.212 -26.177 1.00 24.47 199 VAL C O 1
ATOM 7469 N N . VAL C 1 179 ? -78.798 236.222 -26.653 1.00 22.43 200 VAL C N 1
ATOM 7470 C CA . VAL C 1 179 ? -79.310 236.198 -25.269 1.00 21.53 200 VAL C CA 1
ATOM 7471 C C . VAL C 1 179 ? -80.562 235.329 -25.286 1.00 20.17 200 VAL C C 1
ATOM 7472 O O . VAL C 1 179 ? -81.473 235.537 -26.130 1.00 19.56 200 VAL C O 1
ATOM 7476 N N . PHE C 1 180 ? -80.600 234.354 -24.395 1.00 18.99 201 PHE C N 1
ATOM 7477 C CA . PHE C 1 180 ? -81.786 233.532 -24.198 1.00 18.92 201 PHE C CA 1
ATOM 7478 C C . PHE C 1 180 ? -82.418 233.912 -22.884 1.00 18.86 201 PHE C C 1
ATOM 7479 O O . PHE C 1 180 ? -81.741 233.903 -21.867 1.00 18.89 201 PHE C O 1
ATOM 7487 N N . LEU C 1 181 ? -83.685 234.291 -22.895 1.00 18.90 202 LEU C N 1
ATOM 7488 C CA . LEU C 1 181 ? -84.483 234.476 -21.684 1.00 19.45 202 LEU C CA 1
ATOM 7489 C C . LEU C 1 181 ? -85.581 233.464 -21.678 1.00 18.78 202 LEU C C 1
ATOM 7490 O O . LEU C 1 181 ? -86.178 233.191 -22.723 1.00 19.62 202 LEU C O 1
ATOM 7495 N N . HIS C 1 182 ? -85.853 232.895 -20.510 1.00 17.92 203 HIS C N 1
ATOM 7496 C CA . HIS C 1 182 ? -86.989 231.998 -20.356 1.00 17.26 203 HIS C CA 1
ATOM 7497 C C . HIS C 1 182 ? -88.175 232.813 -19.842 1.00 17.44 203 HIS C C 1
ATOM 7498 O O . HIS C 1 182 ? -88.048 233.571 -18.866 1.00 16.80 203 HIS C O 1
ATOM 7505 N N . ASN C 1 183 ? -89.283 232.664 -20.536 1.00 18.13 204 ASN C N 1
ATOM 7506 C CA . ASN C 1 183 ? -90.597 233.318 -20.225 1.00 20.43 204 ASN C CA 1
ATOM 7507 C C . ASN C 1 183 ? -90.470 234.860 -20.056 1.00 20.43 204 ASN C C 1
ATOM 7508 O O . ASN C 1 183 ? -90.891 235.406 -19.042 1.00 22.41 204 ASN C O 1
ATOM 7513 N N . ASP C 1 184 ? -89.806 235.555 -20.978 1.00 19.86 205 ASP C N 1
ATOM 7514 C CA . ASP C 1 184 ? -89.757 237.010 -20.892 1.00 21.93 205 ASP C CA 1
ATOM 7515 C C . ASP C 1 184 ? -91.222 237.547 -20.892 1.00 23.10 205 ASP C C 1
ATOM 7516 O O . ASP C 1 184 ? -92.061 237.140 -21.694 1.00 23.86 205 ASP C O 1
ATOM 7521 N N . ASP C 1 185 ? -91.522 238.437 -19.972 1.00 23.41 206 ASP C N 1
ATOM 7522 C CA . ASP C 1 185 ? -92.890 238.992 -19.826 1.00 24.18 206 ASP C CA 1
ATOM 7523 C C . ASP C 1 185 ? -93.022 240.364 -20.453 1.00 24.56 206 ASP C C 1
ATOM 7524 O O . ASP C 1 185 ? -94.019 241.076 -20.235 1.00 24.99 206 ASP C O 1
ATOM 7529 N N . GLY C 1 186 ? -91.991 240.742 -21.196 1.00 24.01 207 GLY C N 1
ATOM 7530 C CA . GLY C 1 186 ? -91.967 241.971 -21.928 1.00 24.99 207 GLY C CA 1
ATOM 7531 C C . GLY C 1 186 ? -91.019 242.959 -21.346 1.00 26.44 207 GLY C C 1
ATOM 7532 O O . GLY C 1 186 ? -90.719 243.952 -22.001 1.00 28.16 207 GLY C O 1
ATOM 7533 N N . SER C 1 187 ? -90.531 242.733 -20.136 1.00 26.33 208 SER C N 1
ATOM 7534 C CA . SER C 1 187 ? -89.610 243.702 -19.523 1.00 26.58 208 SER C CA 1
ATOM 7535 C C . SER C 1 187 ? -88.126 243.386 -19.836 1.00 26.42 208 SER C C 1
ATOM 7536 O O . SER C 1 187 ? -87.224 244.079 -19.341 1.00 27.08 208 SER C O 1
ATOM 7539 N N . PHE C 1 188 ? -87.859 242.326 -20.620 1.00 24.83 209 PHE C N 1
ATOM 7540 C CA . PHE C 1 188 ? -86.521 241.781 -20.736 1.00 24.67 209 PHE C CA 1
ATOM 7541 C C . PHE C 1 188 ? -85.970 241.148 -19.416 1.00 24.65 209 PHE C C 1
ATOM 7542 O O . PHE C 1 188 ? -84.807 241.241 -19.100 1.00 25.08 209 PHE C O 1
ATOM 7550 N N . THR C 1 189 ? -86.838 240.484 -18.669 1.00 24.12 210 THR C N 1
ATOM 7551 C CA . THR C 1 189 ? -86.428 239.815 -17.463 1.00 24.83 210 THR C CA 1
ATOM 7552 C C . THR C 1 189 ? -86.858 238.413 -17.622 1.00 23.15 210 THR C C 1
ATOM 7553 O O . THR C 1 189 ? -88.034 238.151 -17.746 1.00 21.94 210 THR C O 1
ATOM 7557 N N . GLY C 1 190 ? -85.904 237.512 -17.648 1.00 22.08 211 GLY C N 1
ATOM 7558 C CA . GLY C 1 190 ? -86.187 236.085 -17.668 1.00 21.90 211 GLY C CA 1
ATOM 7559 C C . GLY C 1 190 ? -86.497 235.533 -16.266 1.00 21.85 211 GLY C C 1
ATOM 7560 O O . GLY C 1 190 ? -86.266 236.216 -15.260 1.00 22.78 211 GLY C O 1
ATOM 7561 N N . GLN C 1 191 ? -87.105 234.362 -16.181 1.00 20.56 212 GLN C N 1
ATOM 7562 C CA . GLN C 1 191 ? -87.371 233.729 -14.894 1.00 20.81 212 GLN C CA 1
ATOM 7563 C C . GLN C 1 191 ? -87.064 232.253 -15.031 1.00 19.76 212 GLN C C 1
ATOM 7564 O O . GLN C 1 191 ? -87.375 231.656 -16.089 1.00 19.65 212 GLN C O 1
ATOM 7570 N N . SER C 1 192 ? -86.456 231.652 -14.016 1.00 18.03 213 SER C N 1
ATOM 7571 C CA . SER C 1 192 ? -86.235 230.207 -14.025 1.00 17.85 213 SER C CA 1
ATOM 7572 C C . SER C 1 192 ? -87.550 229.445 -14.225 1.00 16.90 213 SER C C 1
ATOM 7573 O O . SER C 1 192 ? -88.553 229.715 -13.590 1.00 16.98 213 SER C O 1
ATOM 7576 N N . ALA C 1 193 ? -87.497 228.433 -15.081 1.00 16.89 214 ALA C N 1
ATOM 7577 C CA . ALA C 1 193 ? -88.582 227.482 -15.203 1.00 16.97 214 ALA C CA 1
ATOM 7578 C C . ALA C 1 193 ? -88.770 226.649 -13.935 1.00 17.89 214 ALA C C 1
ATOM 7579 O O . ALA C 1 193 ? -89.841 226.097 -13.725 1.00 17.24 214 ALA C O 1
ATOM 7581 N N . LEU C 1 194 ? -87.750 226.599 -13.057 1.00 18.06 215 LEU C N 1
ATOM 7582 C CA . LEU C 1 194 ? -87.852 225.860 -11.829 1.00 18.16 215 LEU C CA 1
ATOM 7583 C C . LEU C 1 194 ? -88.574 226.591 -10.702 1.00 18.85 215 LEU C C 1
ATOM 7584 O O . LEU C 1 194 ? -88.816 225.984 -9.635 1.00 18.34 215 LEU C O 1
ATOM 7589 N N . ARG C 1 195 ? -88.944 227.878 -10.937 1.00 18.70 216 ARG C N 1
ATOM 7590 C CA . ARG C 1 195 ? -89.479 228.741 -9.905 1.00 19.42 216 ARG C CA 1
ATOM 7591 C C . ARG C 1 195 ? -90.687 228.120 -9.179 1.00 18.88 216 ARG C C 1
ATOM 7592 O O . ARG C 1 195 ? -90.713 228.132 -7.940 1.00 17.85 216 ARG C O 1
ATOM 7600 N N . ALA C 1 196 ? -91.658 227.637 -9.947 1.00 17.00 217 ALA C N 1
ATOM 7601 C CA . ALA C 1 196 ? -92.855 227.080 -9.378 1.00 17.63 217 ALA C CA 1
ATOM 7602 C C . ALA C 1 196 ? -92.705 225.674 -8.811 1.00 16.80 217 ALA C C 1
ATOM 7603 O O . ALA C 1 196 ? -93.606 225.200 -8.185 1.00 17.70 217 ALA C O 1
ATOM 7605 N N . ALA C 1 197 ? -91.586 225.021 -9.065 1.00 16.57 218 ALA C N 1
ATOM 7606 C CA . ALA C 1 197 ? -91.238 223.747 -8.473 1.00 15.99 218 ALA C CA 1
ATOM 7607 C C . ALA C 1 197 ? -90.553 223.860 -7.113 1.00 15.78 218 ALA C C 1
ATOM 7608 O O . ALA C 1 197 ? -90.439 222.868 -6.426 1.00 15.60 218 ALA C O 1
ATOM 7610 N N . VAL C 1 198 ? -90.095 225.023 -6.717 1.00 16.34 219 VAL C N 1
ATOM 7611 C CA . VAL C 1 198 ? -89.386 225.142 -5.444 1.00 17.85 219 VAL C CA 1
ATOM 7612 C C . VAL C 1 198 ? -90.220 224.670 -4.196 1.00 18.20 219 VAL C C 1
ATOM 7613 O O . VAL C 1 198 ? -89.707 223.893 -3.413 1.00 18.11 219 VAL C O 1
ATOM 7617 N N . PRO C 1 199 ? -91.496 225.083 -4.059 1.00 19.08 220 PRO C N 1
ATOM 7618 C CA . PRO C 1 199 ? -92.254 224.650 -2.866 1.00 20.03 220 PRO C CA 1
ATOM 7619 C C . PRO C 1 199 ? -92.375 223.137 -2.777 1.00 19.19 220 PRO C C 1
ATOM 7620 O O . PRO C 1 199 ? -92.197 222.582 -1.697 1.00 17.56 220 PRO C O 1
ATOM 7624 N N . HIS C 1 200 ? -92.652 222.465 -3.895 1.00 18.39 221 HIS C N 1
ATOM 7625 C CA . HIS C 1 200 ? -92.734 220.970 -3.851 1.00 18.59 221 HIS C CA 1
ATOM 7626 C C . HIS C 1 200 ? -91.386 220.318 -3.536 1.00 17.85 221 HIS C C 1
ATOM 7627 O O . HIS C 1 200 ? -91.298 219.298 -2.853 1.00 16.80 221 HIS C O 1
ATOM 7634 N N . TRP C 1 201 ? -90.322 220.891 -4.084 1.00 17.37 222 TRP C N 1
ATOM 7635 C CA . TRP C 1 201 ? -88.974 220.402 -3.841 1.00 18.02 222 TRP C CA 1
ATOM 7636 C C . TRP C 1 201 ? -88.601 220.533 -2.354 1.00 18.56 222 TRP C C 1
ATOM 7637 O O . TRP C 1 201 ? -88.138 219.565 -1.743 1.00 18.58 222 TRP C O 1
ATOM 7648 N N . LEU C 1 202 ? -88.863 221.696 -1.788 1.00 18.80 223 LEU C N 1
ATOM 7649 C CA . LEU C 1 202 ? -88.671 221.885 -0.338 1.00 20.71 223 LEU C CA 1
ATOM 7650 C C . LEU C 1 202 ? -89.521 220.899 0.508 1.00 20.88 223 LEU C C 1
ATOM 7651 O O . LEU C 1 202 ? -89.016 220.302 1.467 1.00 21.30 223 LEU C O 1
ATOM 7656 N N . ALA C 1 203 ? -90.774 220.723 0.117 1.00 19.47 224 ALA C N 1
ATOM 7657 C CA . ALA C 1 203 ? -91.674 219.863 0.882 1.00 19.93 224 ALA C CA 1
ATOM 7658 C C . ALA C 1 203 ? -91.261 218.395 0.816 1.00 19.82 224 ALA C C 1
ATOM 7659 O O . ALA C 1 203 ? -91.371 217.676 1.795 1.00 19.93 224 ALA C O 1
ATOM 7661 N N . LYS C 1 204 ? -90.807 217.959 -0.343 1.00 20.03 225 LYS C N 1
ATOM 7662 C CA . LYS C 1 204 ? -90.365 216.572 -0.512 1.00 20.89 225 LYS C CA 1
ATOM 7663 C C . LYS C 1 204 ? -89.172 216.275 0.420 1.00 21.53 225 LYS C C 1
ATOM 7664 O O . LYS C 1 204 ? -89.126 215.249 1.115 1.00 22.34 225 LYS C O 1
ATOM 7670 N N . ARG C 1 205 ? -88.213 217.192 0.435 1.00 22.23 226 ARG C N 1
ATOM 7671 C CA . ARG C 1 205 ? -87.013 217.027 1.274 1.00 23.63 226 ARG C CA 1
ATOM 7672 C C . ARG C 1 205 ? -87.355 217.017 2.756 1.00 24.20 226 ARG C C 1
ATOM 7673 O O . ARG C 1 205 ? -86.782 216.248 3.509 1.00 25.41 226 ARG C O 1
ATOM 7681 N N . ALA C 1 206 ? -88.275 217.882 3.176 1.00 24.08 227 ALA C N 1
ATOM 7682 C CA . ALA C 1 206 ? -88.705 217.892 4.571 1.00 24.33 227 ALA C CA 1
ATOM 7683 C C . ALA C 1 206 ? -89.449 216.621 4.958 1.00 24.27 227 ALA C C 1
ATOM 7684 O O . ALA C 1 206 ? -89.331 216.163 6.089 1.00 23.56 227 ALA C O 1
ATOM 7686 N N . LEU C 1 207 ? -90.238 216.087 4.029 1.00 23.01 228 LEU C N 1
ATOM 7687 C CA . LEU C 1 207 ? -90.959 214.857 4.268 1.00 24.06 228 LEU C CA 1
ATOM 7688 C C . LEU C 1 207 ? -90.064 213.658 4.389 1.00 24.35 228 LEU C C 1
ATOM 7689 O O . LEU C 1 207 ? -90.315 212.771 5.232 1.00 24.19 228 LEU C O 1
ATOM 7694 N N . ILE C 1 208 ? -89.045 213.595 3.537 1.00 24.21 229 ILE C N 1
ATOM 7695 C CA . ILE C 1 208 ? -88.068 212.526 3.631 1.00 25.53 229 ILE C CA 1
ATOM 7696 C C . ILE C 1 208 ? -87.369 212.526 5.008 1.00 27.12 229 ILE C C 1
ATOM 7697 O O . ILE C 1 208 ? -87.183 211.452 5.615 1.00 27.12 229 ILE C O 1
ATOM 7702 N N . LEU C 1 209 ? -86.980 213.697 5.487 1.00 27.76 230 LEU C N 1
ATOM 7703 C CA . LEU C 1 209 ? -86.448 213.833 6.822 1.00 30.42 230 LEU C CA 1
ATOM 7704 C C . LEU C 1 209 ? -87.414 213.285 7.881 1.00 31.02 230 LEU C C 1
ATOM 7705 O O . LEU C 1 209 ? -87.025 212.516 8.755 1.00 30.41 230 LEU C O 1
ATOM 7710 N N . LEU C 1 210 ? -88.676 213.710 7.794 1.00 29.72 231 LEU C N 1
ATOM 7711 C CA . LEU C 1 210 ? -89.672 213.284 8.776 1.00 29.80 231 LEU C CA 1
ATOM 7712 C C . LEU C 1 210 ? -89.908 211.759 8.710 1.00 29.80 231 LEU C C 1
ATOM 7713 O O . LEU C 1 210 ? -89.956 211.097 9.744 1.00 29.53 231 LEU C O 1
ATOM 7718 N N . ILE C 1 211 ? -89.996 211.204 7.512 1.00 29.62 232 ILE C N 1
ATOM 7719 C CA . ILE C 1 211 ? -90.179 209.773 7.345 1.00 31.25 232 ILE C CA 1
ATOM 7720 C C . ILE C 1 211 ? -89.025 208.997 7.956 1.00 33.18 232 ILE C C 1
ATOM 7721 O O . ILE C 1 211 ? -89.246 207.968 8.663 1.00 33.07 232 ILE C O 1
ATOM 7726 N N . ASN C 1 212 ? -87.820 209.479 7.744 1.00 33.73 233 ASN C N 1
ATOM 7727 C CA . ASN C 1 212 ? -86.640 208.801 8.298 1.00 37.61 233 ASN C CA 1
ATOM 7728 C C . ASN C 1 212 ? -86.764 208.664 9.797 1.00 39.82 233 ASN C C 1
ATOM 7729 O O . ASN C 1 212 ? -86.618 207.520 10.328 1.00 43.23 233 ASN C O 1
ATOM 7734 N N . HIS C 1 213 ? -87.040 209.809 10.449 1.00 39.98 234 HIS C N 1
ATOM 7735 C CA . HIS C 1 213 ? -87.260 209.903 11.912 1.00 39.53 234 HIS C CA 1
ATOM 7736 C C . HIS C 1 213 ? -88.367 209.036 12.455 1.00 36.69 234 HIS C C 1
ATOM 7737 O O . HIS C 1 213 ? -88.290 208.658 13.623 1.00 39.85 234 HIS C O 1
ATOM 7744 N N . GLY C 1 214 ? -89.406 208.800 11.674 1.00 32.10 235 GLY C N 1
ATOM 7745 C CA . GLY C 1 214 ? -90.451 207.882 12.027 1.00 30.95 235 GLY C CA 1
ATOM 7746 C C . GLY C 1 214 ? -90.079 206.421 11.853 1.00 30.95 235 GLY C C 1
ATOM 7747 O O . GLY C 1 214 ? -90.336 205.604 12.731 1.00 29.69 235 GLY C O 1
ATOM 7748 N N . LEU C 1 215 ? -89.436 206.068 10.740 1.00 28.26 236 LEU C N 1
ATOM 7749 C CA . LEU C 1 215 ? -89.273 204.683 10.419 1.00 28.91 236 LEU C CA 1
ATOM 7750 C C . LEU C 1 215 ? -88.424 203.953 11.475 1.00 28.54 236 LEU C C 1
ATOM 7751 O O . LEU C 1 215 ? -88.792 202.873 11.925 1.00 27.77 236 LEU C O 1
ATOM 7756 N N . GLU C 1 216 ? -87.336 204.569 11.915 1.00 28.04 237 GLU C N 1
ATOM 7757 C CA . GLU C 1 216 ? -86.502 203.953 12.937 1.00 29.62 237 GLU C CA 1
ATOM 7758 C C . GLU C 1 216 ? -87.229 203.567 14.235 1.00 29.49 237 GLU C C 1
ATOM 7759 O O . GLU C 1 216 ? -87.038 202.468 14.794 1.00 29.54 237 GLU C O 1
ATOM 7765 N N . ARG C 1 217 ? -88.051 204.463 14.720 1.00 29.03 238 ARG C N 1
ATOM 7766 C CA . ARG C 1 217 ? -88.727 204.222 15.971 1.00 30.15 238 ARG C CA 1
ATOM 7767 C C . ARG C 1 217 ? -89.742 203.073 15.863 1.00 30.09 238 ARG C C 1
ATOM 7768 O O . ARG C 1 217 ? -89.904 202.325 16.832 1.00 31.22 238 ARG C O 1
ATOM 7776 N N . PHE C 1 218 ? -90.401 202.934 14.713 1.00 29.36 239 PHE C N 1
ATOM 7777 C CA . PHE C 1 218 ? -91.370 201.854 14.511 1.00 29.50 239 PHE C CA 1
ATOM 7778 C C . PHE C 1 218 ? -90.678 200.529 14.144 1.00 29.40 239 PHE C C 1
ATOM 7779 O O . PHE C 1 218 ? -91.184 199.452 14.446 1.00 29.51 239 PHE C O 1
ATOM 7787 N N . MET C 1 219 ? -89.530 200.616 13.492 1.00 28.89 240 MET C N 1
ATOM 7788 C CA . MET C 1 219 ? -88.804 199.456 13.066 1.00 29.31 240 MET C CA 1
ATOM 7789 C C . MET C 1 219 ? -88.027 198.832 14.213 1.00 29.79 240 MET C C 1
ATOM 7790 O O . MET C 1 219 ? -88.018 197.602 14.346 1.00 29.43 240 MET C O 1
ATOM 7795 N N . ILE C 1 220 ? -87.389 199.658 15.035 1.00 29.00 241 ILE C N 1
ATOM 7796 C CA . ILE C 1 220 ? -86.486 199.186 16.070 1.00 29.83 241 ILE C CA 1
ATOM 7797 C C . ILE C 1 220 ? -87.141 199.128 17.455 1.00 30.19 241 ILE C C 1
ATOM 7798 O O . ILE C 1 220 ? -86.910 198.182 18.193 1.00 31.86 241 ILE C O 1
ATOM 7803 N N . GLY C 1 221 ? -87.923 200.151 17.795 1.00 29.26 242 GLY C N 1
ATOM 7804 C CA . GLY C 1 221 ? -88.472 200.312 19.156 1.00 30.14 242 GLY C CA 1
ATOM 7805 C C . GLY C 1 221 ? -87.562 201.239 19.964 1.00 30.24 242 GLY C C 1
ATOM 7806 O O . GLY C 1 221 ? -86.346 201.198 19.817 1.00 29.49 242 GLY C O 1
ATOM 7807 N N . VAL C 1 222 ? -88.167 202.092 20.802 1.00 20.97 243 VAL C N 1
ATOM 7808 C CA . VAL C 1 222 ? -87.405 203.025 21.665 1.00 21.28 243 VAL C CA 1
ATOM 7809 C C . VAL C 1 222 ? -87.364 202.302 23.018 1.00 20.74 243 VAL C C 1
ATOM 7810 O O . VAL C 1 222 ? -88.391 202.161 23.636 1.00 19.61 243 VAL C O 1
ATOM 7814 N N . PRO C 1 223 ? -86.183 201.790 23.411 1.00 21.10 244 PRO C N 1
ATOM 7815 C CA . PRO C 1 223 ? -86.130 200.985 24.636 1.00 21.33 244 PRO C CA 1
ATOM 7816 C C . PRO C 1 223 ? -86.192 201.857 25.901 1.00 21.76 244 PRO C C 1
ATOM 7817 O O . PRO C 1 223 ? -85.589 202.921 25.952 1.00 22.26 244 PRO C O 1
ATOM 7821 N N . THR C 1 224 ? -86.927 201.400 26.901 1.00 21.97 245 THR C N 1
ATOM 7822 C CA . THR C 1 224 ? -86.931 202.034 28.234 1.00 22.94 245 THR C CA 1
ATOM 7823 C C . THR C 1 224 ? -86.625 200.934 29.303 1.00 22.58 245 THR C C 1
ATOM 7824 O O . THR C 1 224 ? -87.070 199.781 29.187 1.00 21.55 245 THR C O 1
ATOM 7828 N N . LEU C 1 225 ? -85.900 201.349 30.332 1.00 23.40 246 LEU C N 1
ATOM 7829 C CA . LEU C 1 225 ? -85.521 200.471 31.428 1.00 24.22 246 LEU C CA 1
ATOM 7830 C C . LEU C 1 225 ? -85.794 201.260 32.665 1.00 24.90 246 LEU C C 1
ATOM 7831 O O . LEU C 1 225 ? -85.255 202.328 32.825 1.00 25.14 246 LEU C O 1
ATOM 7836 N N . THR C 1 226 ? -86.677 200.726 33.509 1.00 25.43 247 THR C N 1
ATOM 7837 C CA . THR C 1 226 ? -87.066 201.342 34.803 1.00 26.17 247 THR C CA 1
ATOM 7838 C C . THR C 1 226 ? -86.359 200.516 35.903 1.00 27.53 247 THR C C 1
ATOM 7839 O O . THR C 1 226 ? -86.499 199.277 35.956 1.00 26.44 247 THR C O 1
ATOM 7843 N N . ILE C 1 227 ? -85.594 201.228 36.741 1.00 29.39 248 ILE C N 1
ATOM 7844 C CA . ILE C 1 227 ? -84.718 200.636 37.742 1.00 31.61 248 ILE C CA 1
ATOM 7845 C C . ILE C 1 227 ? -85.030 201.223 39.125 1.00 33.73 248 ILE C C 1
ATOM 7846 O O . ILE C 1 227 ? -85.632 202.288 39.201 1.00 32.80 248 ILE C O 1
ATOM 7851 N N . PRO C 1 228 ? -84.629 200.514 40.228 1.00 35.97 249 PRO C N 1
ATOM 7852 C CA . PRO C 1 228 ? -84.943 201.050 41.561 1.00 38.66 249 PRO C CA 1
ATOM 7853 C C . PRO C 1 228 ? -84.332 202.438 41.802 1.00 41.53 249 PRO C C 1
ATOM 7854 O O . PRO C 1 228 ? -83.199 202.693 41.340 1.00 40.83 249 PRO C O 1
ATOM 7858 N N . LYS C 1 229 ? -85.097 203.309 42.506 1.00 44.86 250 LYS C N 1
ATOM 7859 C CA . LYS C 1 229 ? -84.666 204.683 42.943 1.00 47.91 250 LYS C CA 1
ATOM 7860 C C . LYS C 1 229 ? -83.313 204.611 43.641 1.00 50.78 250 LYS C C 1
ATOM 7861 O O . LYS C 1 229 ? -82.524 205.537 43.543 1.00 53.50 250 LYS C O 1
ATOM 7863 N N . SER C 1 230 ? -83.042 203.498 44.329 1.00 53.53 251 SER C N 1
ATOM 7864 C CA . SER C 1 230 ? -81.663 203.102 44.779 1.00 55.01 251 SER C CA 1
ATOM 7865 C C . SER C 1 230 ? -80.460 203.440 43.841 1.00 55.92 251 SER C C 1
ATOM 7866 O O . SER C 1 230 ? -79.395 203.871 44.331 1.00 56.62 251 SER C O 1
ATOM 7869 N N . VAL C 1 231 ? -80.632 203.192 42.525 1.00 54.49 252 VAL C N 1
ATOM 7870 C CA . VAL C 1 231 ? -79.545 203.172 41.510 1.00 54.13 252 VAL C CA 1
ATOM 7871 C C . VAL C 1 231 ? -79.315 204.548 40.916 1.00 53.61 252 VAL C C 1
ATOM 7872 O O . VAL C 1 231 ? -78.210 205.080 41.019 1.00 54.36 252 VAL C O 1
ATOM 7876 N N . TRP C 1 238 ? -75.372 200.244 37.121 1.00 58.12 259 TRP C N 1
ATOM 7877 C CA . TRP C 1 238 ? -75.773 201.322 36.190 1.00 58.72 259 TRP C CA 1
ATOM 7878 C C . TRP C 1 238 ? -75.177 201.178 34.755 1.00 58.97 259 TRP C C 1
ATOM 7879 O O . TRP C 1 238 ? -75.863 201.464 33.742 1.00 55.43 259 TRP C O 1
ATOM 7890 N N . GLU C 1 239 ? -73.888 200.795 34.687 1.00 59.98 260 GLU C N 1
ATOM 7891 C CA . GLU C 1 239 ? -73.253 200.408 33.424 1.00 59.26 260 GLU C CA 1
ATOM 7892 C C . GLU C 1 239 ? -74.044 199.315 32.741 1.00 53.49 260 GLU C C 1
ATOM 7893 O O . GLU C 1 239 ? -74.193 199.326 31.510 1.00 52.52 260 GLU C O 1
ATOM 7899 N N . ALA C 1 240 ? -74.527 198.369 33.552 1.00 48.81 261 ALA C N 1
ATOM 7900 C CA . ALA C 1 240 ? -75.321 197.285 33.049 1.00 45.82 261 ALA C CA 1
ATOM 7901 C C . ALA C 1 240 ? -76.631 197.840 32.461 1.00 41.22 261 ALA C C 1
ATOM 7902 O O . ALA C 1 240 ? -77.061 197.325 31.445 1.00 39.03 261 ALA C O 1
ATOM 7904 N N . ALA C 1 241 ? -77.234 198.867 33.078 1.00 39.41 262 ALA C N 1
ATOM 7905 C CA . ALA C 1 241 ? -78.477 199.456 32.538 1.00 38.25 262 ALA C CA 1
ATOM 7906 C C . ALA C 1 241 ? -78.280 200.099 31.137 1.00 37.52 262 ALA C C 1
ATOM 7907 O O . ALA C 1 241 ? -79.026 199.809 30.190 1.00 34.23 262 ALA C O 1
ATOM 7909 N N . LYS C 1 242 ? -77.257 200.944 31.038 1.00 38.82 263 LYS C N 1
ATOM 7910 C CA . LYS C 1 242 ? -76.855 201.536 29.773 1.00 40.21 263 LYS C CA 1
ATOM 7911 C C . LYS C 1 242 ? -76.528 200.466 28.703 1.00 39.77 263 LYS C C 1
ATOM 7912 O O . LYS C 1 242 ? -76.944 200.603 27.546 1.00 38.75 263 LYS C O 1
ATOM 7918 N N . GLU C 1 243 ? -75.870 199.373 29.092 1.00 40.22 264 GLU C N 1
ATOM 7919 C CA . GLU C 1 243 ? -75.577 198.312 28.133 1.00 40.11 264 GLU C CA 1
ATOM 7920 C C . GLU C 1 243 ? -76.831 197.540 27.666 1.00 36.27 264 GLU C C 1
ATOM 7921 O O . GLU C 1 243 ? -76.871 197.092 26.520 1.00 34.53 264 GLU C O 1
ATOM 7927 N N . ILE C 1 244 ? -77.830 197.393 28.534 1.00 33.04 265 ILE C N 1
ATOM 7928 C CA . ILE C 1 244 ? -79.062 196.747 28.150 1.00 30.75 265 ILE C CA 1
ATOM 7929 C C . ILE C 1 244 ? -79.780 197.518 27.032 1.00 29.07 265 ILE C C 1
ATOM 7930 O O . ILE C 1 244 ? -80.216 196.916 26.049 1.00 27.44 265 ILE C O 1
ATOM 7935 N N . VAL C 1 245 ? -79.911 198.833 27.207 1.00 29.21 266 VAL C N 1
ATOM 7936 C CA . VAL C 1 245 ? -80.631 199.647 26.239 1.00 28.86 266 VAL C CA 1
ATOM 7937 C C . VAL C 1 245 ? -79.856 199.749 24.939 1.00 29.50 266 VAL C C 1
ATOM 7938 O O . VAL C 1 245 ? -80.460 199.619 23.872 1.00 29.53 266 VAL C O 1
ATOM 7942 N N . LYS C 1 246 ? -78.538 199.906 25.026 1.00 31.36 267 LYS C N 1
ATOM 7943 C CA . LYS C 1 246 ? -77.683 199.930 23.851 1.00 33.22 267 LYS C CA 1
ATOM 7944 C C . LYS C 1 246 ? -77.784 198.616 23.060 1.00 32.25 267 LYS C C 1
ATOM 7945 O O . LYS C 1 246 ? -77.954 198.643 21.846 1.00 31.45 267 LYS C O 1
ATOM 7951 N N . ASN C 1 247 ? -77.673 197.493 23.755 1.00 31.35 268 ASN C N 1
ATOM 7952 C CA . ASN C 1 247 ? -77.724 196.200 23.129 1.00 30.93 268 ASN C CA 1
ATOM 7953 C C . ASN C 1 247 ? -79.094 195.855 22.517 1.00 29.02 268 ASN C C 1
ATOM 7954 O O . ASN C 1 247 ? -79.154 195.081 21.530 1.00 28.02 268 ASN C O 1
ATOM 7959 N N . PHE C 1 248 ? -80.175 196.376 23.086 1.00 27.41 269 PHE C N 1
ATOM 7960 C CA . PHE C 1 248 ? -81.479 196.141 22.519 1.00 26.27 269 PHE C CA 1
ATOM 7961 C C . PHE C 1 248 ? -81.501 196.695 21.074 1.00 27.17 269 PHE C C 1
ATOM 7962 O O . PHE C 1 248 ? -82.041 196.058 20.196 1.00 26.97 269 PHE C O 1
ATOM 7970 N N . VAL C 1 249 ? -80.934 197.893 20.881 1.00 28.04 270 VAL C N 1
ATOM 7971 C CA . VAL C 1 249 ? -80.867 198.523 19.600 1.00 28.87 270 VAL C CA 1
ATOM 7972 C C . VAL C 1 249 ? -79.882 197.761 18.679 1.00 30.23 270 VAL C C 1
ATOM 7973 O O . VAL C 1 249 ? -80.266 197.297 17.629 1.00 30.29 270 VAL C O 1
ATOM 7977 N N . GLN C 1 250 ? -78.657 197.567 19.122 1.00 31.68 271 GLN C N 1
ATOM 7978 C CA . GLN C 1 250 ? -77.576 197.116 18.258 1.00 33.61 271 GLN C CA 1
ATOM 7979 C C . GLN C 1 250 ? -77.428 195.586 18.167 1.00 33.91 271 GLN C C 1
ATOM 7980 O O . GLN C 1 250 ? -76.964 195.089 17.154 1.00 34.30 271 GLN C O 1
ATOM 7986 N N . LYS C 1 251 ? -77.812 194.839 19.193 1.00 32.55 272 LYS C N 1
ATOM 7987 C CA . LYS C 1 251 ? -77.501 193.424 19.252 1.00 32.65 272 LYS C CA 1
ATOM 7988 C C . LYS C 1 251 ? -78.752 192.712 19.752 1.00 31.09 272 LYS C C 1
ATOM 7989 O O . LYS C 1 251 ? -78.763 192.166 20.817 1.00 31.47 272 LYS C O 1
ATOM 7991 N N . PRO C 1 252 ? -79.847 192.758 18.989 1.00 30.39 273 PRO C N 1
ATOM 7992 C CA . PRO C 1 252 ? -81.119 192.159 19.441 1.00 29.27 273 PRO C CA 1
ATOM 7993 C C . PRO C 1 252 ? -81.066 190.649 19.705 1.00 30.06 273 PRO C C 1
ATOM 7994 O O . PRO C 1 252 ? -81.884 190.133 20.493 1.00 28.10 273 PRO C O 1
ATOM 7998 N N . ARG C 1 253 ? -80.081 189.968 19.111 1.00 32.32 274 ARG C N 1
ATOM 7999 C CA . ARG C 1 253 ? -79.828 188.554 19.392 1.00 34.19 274 ARG C CA 1
ATOM 8000 C C . ARG C 1 253 ? -79.270 188.287 20.803 1.00 35.00 274 ARG C C 1
ATOM 8001 O O . ARG C 1 253 ? -79.272 187.154 21.241 1.00 35.23 274 ARG C O 1
ATOM 8009 N N . HIS C 1 254 ? -78.773 189.312 21.474 1.00 35.63 275 HIS C N 1
ATOM 8010 C CA . HIS C 1 254 ? -78.062 189.125 22.713 1.00 36.94 275 HIS C CA 1
ATOM 8011 C C . HIS C 1 254 ? -79.039 188.865 23.863 1.00 35.53 275 HIS C C 1
ATOM 8012 O O . HIS C 1 254 ? -78.772 188.056 24.736 1.00 35.85 275 HIS C O 1
ATOM 8019 N N . GLY C 1 255 ? -80.158 189.531 23.915 1.00 33.67 276 GLY C N 1
ATOM 8020 C CA . GLY C 1 255 ? -81.101 189.131 24.951 1.00 33.86 276 GLY C CA 1
ATOM 8021 C C . GLY C 1 255 ? -80.772 189.643 26.379 1.00 33.38 276 GLY C C 1
ATOM 8022 O O . GLY C 1 255 ? -79.622 189.965 26.710 1.00 35.99 276 GLY C O 1
ATOM 8023 N N . ILE C 1 256 ? -81.813 189.728 27.193 1.00 30.96 277 ILE C N 1
ATOM 8024 C CA . ILE C 1 256 ? -81.849 190.704 28.283 1.00 30.04 277 ILE C CA 1
ATOM 8025 C C . ILE C 1 256 ? -82.077 189.925 29.566 1.00 29.73 277 ILE C C 1
ATOM 8026 O O . ILE C 1 256 ? -83.112 189.277 29.713 1.00 29.91 277 ILE C O 1
ATOM 8031 N N . ILE C 1 257 ? -81.094 189.907 30.453 1.00 29.81 278 ILE C N 1
ATOM 8032 C CA . ILE C 1 257 ? -81.245 189.261 31.780 1.00 29.97 278 ILE C CA 1
ATOM 8033 C C . ILE C 1 257 ? -81.475 190.357 32.860 1.00 29.61 278 ILE C C 1
ATOM 8034 O O . ILE C 1 257 ? -80.634 191.209 33.023 1.00 30.20 278 ILE C O 1
ATOM 8039 N N . LEU C 1 258 ? -82.585 190.297 33.580 1.00 28.55 279 LEU C N 1
ATOM 8040 C CA . LEU C 1 258 ? -83.025 191.387 34.464 1.00 28.94 279 LEU C CA 1
ATOM 8041 C C . LEU C 1 258 ? -83.214 190.882 35.895 1.00 29.30 279 LEU C C 1
ATOM 8042 O O . LEU C 1 258 ? -83.871 189.877 36.084 1.00 29.41 279 LEU C O 1
ATOM 8047 N N . PRO C 1 259 ? -82.759 191.641 36.899 1.00 30.48 280 PRO C N 1
ATOM 8048 C CA . PRO C 1 259 ? -83.277 191.352 38.249 1.00 30.93 280 PRO C CA 1
ATOM 8049 C C . PRO C 1 259 ? -84.757 191.610 38.302 1.00 30.31 280 PRO C C 1
ATOM 8050 O O . PRO C 1 259 ? -85.308 192.360 37.427 1.00 28.77 280 PRO C O 1
ATOM 8054 N N . ASP C 1 260 ? -85.441 191.006 39.277 1.00 31.31 281 ASP C N 1
ATOM 8055 C CA . ASP C 1 260 ? -86.890 191.129 39.357 1.00 31.69 281 ASP C CA 1
ATOM 8056 C C . ASP C 1 260 ? -87.444 192.500 39.710 1.00 30.89 281 ASP C C 1
ATOM 8057 O O . ASP C 1 260 ? -88.631 192.694 39.607 1.00 30.07 281 ASP C O 1
ATOM 8062 N N . ASP C 1 261 ? -86.621 193.454 40.090 1.00 31.25 282 ASP C N 1
ATOM 8063 C CA . ASP C 1 261 ? -87.071 194.852 40.269 1.00 31.86 282 ASP C CA 1
ATOM 8064 C C . ASP C 1 261 ? -86.585 195.802 39.146 1.00 31.29 282 ASP C C 1
ATOM 8065 O O . ASP C 1 261 ? -86.600 197.005 39.307 1.00 31.17 282 ASP C O 1
ATOM 8070 N N . TRP C 1 262 ? -86.107 195.244 38.027 1.00 30.24 283 TRP C N 1
ATOM 8071 C CA . TRP C 1 262 ? -85.842 196.040 36.819 1.00 29.68 283 TRP C CA 1
ATOM 8072 C C . TRP C 1 262 ? -86.904 195.649 35.777 1.00 27.84 283 TRP C C 1
ATOM 8073 O O . TRP C 1 262 ? -87.253 194.462 35.673 1.00 27.16 283 TRP C O 1
ATOM 8084 N N . LYS C 1 263 ? -87.423 196.642 35.044 1.00 27.03 284 LYS C N 1
ATOM 8085 C CA . LYS C 1 263 ? -88.493 196.415 34.074 1.00 25.87 284 LYS C CA 1
ATOM 8086 C C . LYS C 1 263 ? -88.125 197.031 32.726 1.00 25.60 284 LYS C C 1
ATOM 8087 O O . LYS C 1 263 ? -87.806 198.236 32.670 1.00 25.04 284 LYS C O 1
ATOM 8089 N N . PHE C 1 264 ? -88.183 196.202 31.678 1.00 24.55 285 PHE C N 1
ATOM 8090 C CA . PHE C 1 264 ? -87.768 196.593 30.329 1.00 25.39 285 PHE C CA 1
ATOM 8091 C C . PHE C 1 264 ? -89.039 196.716 29.501 1.00 25.70 285 PHE C C 1
ATOM 8092 O O . PHE C 1 264 ? -89.866 195.825 29.543 1.00 25.45 285 PHE C O 1
ATOM 8100 N N . ASP C 1 265 ? -89.198 197.824 28.790 1.00 28.03 286 ASP C N 1
ATOM 8101 C CA . ASP C 1 265 ? -90.232 197.939 27.781 1.00 29.02 286 ASP C CA 1
ATOM 8102 C C . ASP C 1 265 ? -89.849 198.888 26.649 1.00 28.51 286 ASP C C 1
ATOM 8103 O O . ASP C 1 265 ? -89.111 199.843 26.870 1.00 31.68 286 ASP C O 1
ATOM 8108 N N . THR C 1 266 ? -90.341 198.677 25.442 1.00 25.34 287 THR C N 1
ATOM 8109 C CA . THR C 1 266 ? -90.240 199.714 24.484 1.00 24.62 287 THR C CA 1
ATOM 8110 C C . THR C 1 266 ? -91.402 200.748 24.678 1.00 23.70 287 THR C C 1
ATOM 8111 O O . THR C 1 266 ? -92.498 200.402 25.192 1.00 22.85 287 THR C O 1
ATOM 8115 N N . VAL C 1 267 ? -91.191 201.977 24.206 1.00 22.90 288 VAL C N 1
ATOM 8116 C CA . VAL C 1 267 ? -92.251 202.989 24.233 1.00 22.87 288 VAL C CA 1
ATOM 8117 C C . VAL C 1 267 ? -93.464 202.552 23.393 1.00 22.00 288 VAL C C 1
ATOM 8118 O O . VAL C 1 267 ? -93.305 202.139 22.196 1.00 21.71 288 VAL C O 1
ATOM 8122 N N . ASP C 1 268 ? -94.654 202.593 23.969 1.00 36.61 289 ASP C N 1
ATOM 8123 C CA . ASP C 1 268 ? -95.854 202.271 23.209 1.00 36.56 289 ASP C CA 1
ATOM 8124 C C . ASP C 1 268 ? -96.238 203.516 22.369 1.00 35.74 289 ASP C C 1
ATOM 8125 O O . ASP C 1 268 ? -96.751 204.519 22.892 1.00 36.25 289 ASP C O 1
ATOM 8130 N N . LEU C 1 269 ? -96.030 203.434 21.081 1.00 34.46 290 LEU C N 1
ATOM 8131 C CA . LEU C 1 269 ? -96.414 204.529 20.187 1.00 35.06 290 LEU C CA 1
ATOM 8132 C C . LEU C 1 269 ? -97.950 204.544 19.894 1.00 35.89 290 LEU C C 1
ATOM 8133 O O . LEU C 1 269 ? -98.458 205.522 19.389 1.00 34.19 290 LEU C O 1
ATOM 8138 N N . LYS C 1 270 ? -98.638 203.441 20.209 1.00 38.25 291 LYS C N 1
ATOM 8139 C CA . LYS C 1 270 ? -100.121 203.324 20.250 1.00 40.32 291 LYS C CA 1
ATOM 8140 C C . LYS C 1 270 ? -100.836 203.280 18.863 1.00 40.72 291 LYS C C 1
ATOM 8141 O O . LYS C 1 270 ? -102.000 202.985 18.807 1.00 43.99 291 LYS C O 1
ATOM 8147 N N . SER C 1 271 ? -100.132 203.485 17.773 1.00 41.46 292 SER C N 1
ATOM 8148 C CA . SER C 1 271 ? -100.690 203.552 16.417 1.00 41.89 292 SER C CA 1
ATOM 8149 C C . SER C 1 271 ? -99.742 202.772 15.521 1.00 42.38 292 SER C C 1
ATOM 8150 O O . SER C 1 271 ? -98.595 202.469 15.938 1.00 44.69 292 SER C O 1
ATOM 8152 N N . ALA C 1 272 ? -100.205 202.377 14.335 1.00 40.92 293 ALA C N 1
ATOM 8153 C CA . ALA C 1 272 ? -99.270 201.916 13.297 1.00 38.65 293 ALA C CA 1
ATOM 8154 C C . ALA C 1 272 ? -98.639 203.200 12.737 1.00 36.75 293 ALA C C 1
ATOM 8155 O O . ALA C 1 272 ? -99.152 204.293 12.896 1.00 35.24 293 ALA C O 1
ATOM 8157 N N . MET C 1 273 ? -97.480 203.053 12.137 1.00 36.92 294 MET C N 1
ATOM 8158 C CA . MET C 1 273 ? -96.846 204.194 11.510 1.00 36.09 294 MET C CA 1
ATOM 8159 C C . MET C 1 273 ? -97.764 204.760 10.405 1.00 34.12 294 MET C C 1
ATOM 8160 O O . MET C 1 273 ? -98.336 204.017 9.644 1.00 31.66 294 MET C O 1
ATOM 8165 N N . PRO C 1 274 ? -97.947 206.087 10.368 1.00 33.99 295 PRO C N 1
ATOM 8166 C CA . PRO C 1 274 ? -98.657 206.705 9.226 1.00 33.02 295 PRO C CA 1
ATOM 8167 C C . PRO C 1 274 ? -98.000 206.355 7.888 1.00 31.20 295 PRO C C 1
ATOM 8168 O O . PRO C 1 274 ? -96.779 206.363 7.806 1.00 30.74 295 PRO C O 1
ATOM 8172 N N . ASP C 1 275 ? -98.798 206.056 6.876 1.00 31.04 296 ASP C N 1
ATOM 8173 C CA . ASP C 1 275 ? -98.265 205.769 5.541 1.00 29.98 296 ASP C CA 1
ATOM 8174 C C . ASP C 1 275 ? -98.093 207.068 4.760 1.00 27.16 296 ASP C C 1
ATOM 8175 O O . ASP C 1 275 ? -99.063 207.589 4.207 1.00 25.59 296 ASP C O 1
ATOM 8180 N N . ALA C 1 276 ? -96.866 207.589 4.728 1.00 25.49 297 ALA C N 1
ATOM 8181 C CA . ALA C 1 276 ? -96.601 208.897 4.114 1.00 25.73 297 ALA C CA 1
ATOM 8182 C C . ALA C 1 276 ? -96.210 208.792 2.643 1.00 24.81 297 ALA C C 1
ATOM 8183 O O . ALA C 1 276 ? -95.973 209.817 2.041 1.00 24.93 297 ALA C O 1
ATOM 8185 N N . ILE C 1 277 ? -96.122 207.587 2.072 1.00 24.48 298 ILE C N 1
ATOM 8186 C CA . ILE C 1 277 ? -95.723 207.477 0.666 1.00 25.55 298 ILE C CA 1
ATOM 8187 C C . ILE C 1 277 ? -96.631 208.239 -0.309 1.00 23.48 298 ILE C C 1
ATOM 8188 O O . ILE C 1 277 ? -96.110 208.973 -1.167 1.00 22.81 298 ILE C O 1
ATOM 8193 N N . PRO C 1 278 ? -97.966 208.096 -0.177 1.00 23.12 299 PRO C N 1
ATOM 8194 C CA . PRO C 1 278 ? -98.767 208.860 -1.144 1.00 21.51 299 PRO C CA 1
ATOM 8195 C C . PRO C 1 278 ? -98.580 210.410 -1.036 1.00 20.57 299 PRO C C 1
ATOM 8196 O O . PRO C 1 278 ? -98.553 211.080 -2.066 1.00 18.81 299 PRO C O 1
ATOM 8200 N N . TYR C 1 279 ? -98.408 210.949 0.166 1.00 19.58 300 TYR C N 1
ATOM 8201 C CA . TYR C 1 279 ? -98.150 212.374 0.333 1.00 20.45 300 TYR C CA 1
ATOM 8202 C C . TYR C 1 279 ? -96.762 212.767 -0.220 1.00 19.21 300 TYR C C 1
ATOM 8203 O O . TYR C 1 279 ? -96.608 213.813 -0.885 1.00 17.69 300 TYR C O 1
ATOM 8212 N N . LEU C 1 280 ? -95.751 211.918 0.029 1.00 19.71 301 LEU C N 1
ATOM 8213 C CA . LEU C 1 280 ? -94.431 212.118 -0.559 1.00 19.63 301 LEU C CA 1
ATOM 8214 C C . LEU C 1 280 ? -94.447 212.140 -2.107 1.00 19.21 301 LEU C C 1
ATOM 8215 O O . LEU C 1 280 ? -93.843 213.010 -2.697 1.00 17.29 301 LEU C O 1
ATOM 8220 N N . THR C 1 281 ? -95.112 211.172 -2.724 1.00 19.77 302 THR C N 1
ATOM 8221 C CA . THR C 1 281 ? -95.177 211.078 -4.174 1.00 19.59 302 THR C CA 1
ATOM 8222 C C . THR C 1 281 ? -96.067 212.223 -4.746 1.00 19.29 302 THR C C 1
ATOM 8223 O O . THR C 1 281 ? -95.725 212.781 -5.774 1.00 18.87 302 THR C O 1
ATOM 8227 N N . TYR C 1 282 ? -97.073 212.687 -3.985 1.00 18.79 303 TYR C N 1
ATOM 8228 C CA . TYR C 1 282 ? -97.799 213.930 -4.332 1.00 17.56 303 TYR C CA 1
ATOM 8229 C C . TYR C 1 282 ? -96.817 215.097 -4.509 1.00 16.69 303 TYR C C 1
ATOM 8230 O O . TYR C 1 282 ? -96.834 215.787 -5.551 1.00 15.77 303 TYR C O 1
ATOM 8239 N N . HIS C 1 283 ? -95.969 215.344 -3.530 1.00 15.04 304 HIS C N 1
ATOM 8240 C CA . HIS C 1 283 ? -95.028 216.442 -3.641 1.00 15.66 304 HIS C CA 1
ATOM 8241 C C . HIS C 1 283 ? -93.952 216.191 -4.686 1.00 14.62 304 HIS C C 1
ATOM 8242 O O . HIS C 1 283 ? -93.604 217.108 -5.457 1.00 14.42 304 HIS C O 1
ATOM 8249 N N . ASP C 1 284 ? -93.387 214.990 -4.680 1.00 14.35 305 ASP C N 1
ATOM 8250 C CA . ASP C 1 284 ? -92.292 214.636 -5.597 1.00 14.72 305 ASP C CA 1
ATOM 8251 C C . ASP C 1 284 ? -92.744 214.764 -7.062 1.00 14.20 305 ASP C C 1
ATOM 8252 O O . ASP C 1 284 ? -92.117 215.461 -7.883 1.00 14.32 305 ASP C O 1
ATOM 8257 N N . ALA C 1 285 ? -93.837 214.096 -7.411 1.00 15.30 306 ALA C N 1
ATOM 8258 C CA . ALA C 1 285 ? -94.370 214.197 -8.785 1.00 14.65 306 ALA C CA 1
ATOM 8259 C C . ALA C 1 285 ? -94.793 215.637 -9.074 1.00 14.66 306 ALA C C 1
ATOM 8260 O O . ALA C 1 285 ? -94.756 216.052 -10.230 1.00 14.85 306 ALA C O 1
ATOM 8262 N N . GLY C 1 286 ? -95.179 216.408 -8.061 1.00 14.04 307 GLY C N 1
ATOM 8263 C CA . GLY C 1 286 ? -95.563 217.808 -8.203 1.00 13.93 307 GLY C CA 1
ATOM 8264 C C . GLY C 1 286 ? -94.457 218.705 -8.736 1.00 13.29 307 GLY C C 1
ATOM 8265 O O . GLY C 1 286 ? -94.741 219.740 -9.379 1.00 12.59 307 GLY C O 1
ATOM 8266 N N . ILE C 1 287 ? -93.209 218.294 -8.502 1.00 13.54 308 ILE C N 1
ATOM 8267 C CA . ILE C 1 287 ? -92.055 218.986 -9.021 1.00 14.49 308 ILE C CA 1
ATOM 8268 C C . ILE C 1 287 ? -92.130 219.019 -10.576 1.00 14.93 308 ILE C C 1
ATOM 8269 O O . ILE C 1 287 ? -91.994 220.105 -11.170 1.00 14.73 308 ILE C O 1
ATOM 8274 N N . ALA C 1 288 ? -92.399 217.855 -11.174 1.00 15.47 309 ALA C N 1
ATOM 8275 C CA . ALA C 1 288 ? -92.513 217.740 -12.622 1.00 16.32 309 ALA C CA 1
ATOM 8276 C C . ALA C 1 288 ? -93.791 218.382 -13.160 1.00 15.17 309 ALA C C 1
ATOM 8277 O O . ALA C 1 288 ? -93.754 219.028 -14.244 1.00 15.55 309 ALA C O 1
ATOM 8279 N N . ARG C 1 289 ? -94.898 218.264 -12.420 1.00 14.33 310 ARG C N 1
ATOM 8280 C CA . ARG C 1 289 ? -96.152 218.962 -12.802 1.00 14.49 310 ARG C CA 1
ATOM 8281 C C . ARG C 1 289 ? -95.894 220.449 -12.952 1.00 14.99 310 ARG C C 1
ATOM 8282 O O . ARG C 1 289 ? -96.389 221.098 -13.914 1.00 14.45 310 ARG C O 1
ATOM 8290 N N . ALA C 1 290 ? -95.064 220.998 -12.069 1.00 14.97 311 ALA C N 1
ATOM 8291 C CA . ALA C 1 290 ? -94.827 222.440 -12.023 1.00 15.56 311 ALA C CA 1
ATOM 8292 C C . ALA C 1 290 ? -94.076 222.930 -13.249 1.00 16.01 311 ALA C C 1
ATOM 8293 O O . ALA C 1 290 ? -94.107 224.161 -13.508 1.00 14.75 311 ALA C O 1
ATOM 8295 N N . LEU C 1 291 ? -93.359 222.003 -13.926 1.00 15.36 312 LEU C N 1
ATOM 8296 C CA . LEU C 1 291 ? -92.710 222.321 -15.223 1.00 16.65 312 LEU C CA 1
ATOM 8297 C C . LEU C 1 291 ? -93.579 222.099 -16.439 1.00 17.16 312 LEU C C 1
ATOM 8298 O O . LEU C 1 291 ? -93.093 222.229 -17.546 1.00 19.24 312 LEU C O 1
ATOM 8303 N N . GLY C 1 292 ? -94.842 221.750 -16.247 1.00 16.39 313 GLY C N 1
ATOM 8304 C CA . GLY C 1 292 ? -95.801 221.550 -17.339 1.00 16.66 313 GLY C CA 1
ATOM 8305 C C . GLY C 1 292 ? -95.732 220.154 -17.926 1.00 16.85 313 GLY C C 1
ATOM 8306 O O . GLY C 1 292 ? -96.149 219.964 -19.048 1.00 18.22 313 GLY C O 1
ATOM 8307 N N . ILE C 1 293 ? -95.185 219.174 -17.191 1.00 15.73 314 ILE C N 1
ATOM 8308 C CA . ILE C 1 293 ? -95.234 217.797 -17.622 1.00 15.53 314 ILE C CA 1
ATOM 8309 C C . ILE C 1 293 ? -96.551 217.201 -17.189 1.00 16.08 314 ILE C C 1
ATOM 8310 O O . ILE C 1 293 ? -96.931 217.294 -16.027 1.00 14.92 314 ILE C O 1
ATOM 8315 N N . ASP C 1 294 ? -97.274 216.589 -18.125 1.00 16.22 315 ASP C N 1
ATOM 8316 C CA . ASP C 1 294 ? -98.647 216.100 -17.816 1.00 17.70 315 ASP C CA 1
ATOM 8317 C C . ASP C 1 294 ? -98.817 214.594 -17.728 1.00 16.92 315 ASP C C 1
ATOM 8318 O O . ASP C 1 294 ? -99.913 214.085 -17.820 1.00 16.32 315 ASP C O 1
ATOM 8323 N N . PHE C 1 295 ? -97.726 213.894 -17.516 1.00 16.59 316 PHE C N 1
ATOM 8324 C CA . PHE C 1 295 ? -97.750 212.489 -17.090 1.00 17.03 316 PHE C CA 1
ATOM 8325 C C . PHE C 1 295 ? -96.919 212.399 -15.804 1.00 16.84 316 PHE C C 1
ATOM 8326 O O . PHE C 1 295 ? -95.987 213.192 -15.612 1.00 18.11 316 PHE C O 1
ATOM 8334 N N . ASN C 1 296 ? -97.319 211.498 -14.904 1.00 16.09 317 ASN C N 1
ATOM 8335 C CA . ASN C 1 296 ? -96.625 211.282 -13.630 1.00 15.67 317 ASN C CA 1
ATOM 8336 C C . ASN C 1 296 ? -95.222 210.664 -13.825 1.00 15.30 317 ASN C C 1
ATOM 8337 O O . ASN C 1 296 ? -95.060 209.522 -14.293 1.00 14.57 317 ASN C O 1
ATOM 8342 N N . THR C 1 297 ? -94.188 211.445 -13.471 1.00 14.61 318 THR C N 1
ATOM 8343 C CA . THR C 1 297 ? -92.825 211.053 -13.702 1.00 14.56 318 THR C CA 1
ATOM 8344 C C . THR C 1 297 ? -92.185 210.220 -12.559 1.00 15.09 318 THR C C 1
ATOM 8345 O O . THR C 1 297 ? -91.006 209.849 -12.625 1.00 14.22 318 THR C O 1
ATOM 8349 N N . VAL C 1 298 ? -92.926 210.013 -11.483 1.00 15.82 319 VAL C N 1
ATOM 8350 C CA . VAL C 1 298 ? -92.426 209.247 -10.328 1.00 17.56 319 VAL C CA 1
ATOM 8351 C C . VAL C 1 298 ? -92.966 207.813 -10.303 1.00 18.86 319 VAL C C 1
ATOM 8352 O O . VAL C 1 298 ? -92.197 206.858 -10.130 1.00 17.55 319 VAL C O 1
ATOM 8356 N N . GLN C 1 299 ? -94.274 207.678 -10.544 1.00 19.25 320 GLN C N 1
ATOM 8357 C CA . GLN C 1 299 ? -94.909 206.383 -10.685 1.00 20.56 320 GLN C CA 1
ATOM 8358 C C . GLN C 1 299 ? -94.649 205.820 -12.062 1.00 18.33 320 GLN C C 1
ATOM 8359 O O . GLN C 1 299 ? -94.552 204.614 -12.227 1.00 18.77 320 GLN C O 1
ATOM 8365 N N . LEU C 1 300 ? -94.552 206.692 -13.057 1.00 16.80 321 LEU C N 1
ATOM 8366 C CA . LEU C 1 300 ? -94.291 206.295 -14.468 1.00 16.46 321 LEU C CA 1
ATOM 8367 C C . LEU C 1 300 ? -95.281 205.234 -14.915 1.00 15.67 321 LEU C C 1
ATOM 8368 O O . LEU C 1 300 ? -96.454 205.433 -14.773 1.00 14.97 321 LEU C O 1
ATOM 8373 N N . ASN C 1 301 ? -94.814 204.078 -15.384 1.00 16.16 322 ASN C N 1
ATOM 8374 C CA . ASN C 1 301 ? -95.735 203.021 -15.892 1.00 15.99 322 ASN C CA 1
ATOM 8375 C C . ASN C 1 301 ? -96.384 202.131 -14.802 1.00 16.61 322 ASN C C 1
ATOM 8376 O O . ASN C 1 301 ? -97.206 201.269 -15.143 1.00 16.70 322 ASN C O 1
ATOM 8381 N N . MET C 1 302 ? -96.006 202.304 -13.530 1.00 17.73 323 MET C N 1
ATOM 8382 C CA . MET C 1 302 ? -96.562 201.447 -12.424 1.00 18.69 323 MET C CA 1
ATOM 8383 C C . MET C 1 302 ? -97.883 201.865 -11.915 1.00 19.49 323 MET C C 1
ATOM 8384 O O . MET C 1 302 ? -98.169 203.057 -11.844 1.00 19.82 323 MET C O 1
ATOM 8389 N N . GLY C 1 303 ? -98.710 200.896 -11.540 1.00 21.07 324 GLY C N 1
ATOM 8390 C CA . GLY C 1 303 ? -100.002 201.147 -10.928 1.00 21.20 324 GLY C CA 1
ATOM 8391 C C . GLY C 1 303 ? -101.093 201.199 -11.948 1.00 22.19 324 GLY C C 1
ATOM 8392 O O . GLY C 1 303 ? -100.842 201.410 -13.135 1.00 21.64 324 GLY C O 1
ATOM 8393 N N . GLY C 1 304 ? -102.310 201.046 -11.465 1.00 23.51 325 GLY C N 1
ATOM 8394 C CA . GLY C 1 304 ? -103.523 201.214 -12.298 1.00 24.09 325 GLY C CA 1
ATOM 8395 C C . GLY C 1 304 ? -103.545 202.648 -12.815 1.00 23.21 325 GLY C C 1
ATOM 8396 O O . GLY C 1 304 ? -103.214 203.595 -12.096 1.00 22.13 325 GLY C O 1
ATOM 8397 N N . GLN C 1 305 ? -103.829 202.803 -14.093 1.00 21.83 326 GLN C N 1
ATOM 8398 C CA . GLN C 1 305 ? -103.719 204.126 -14.706 1.00 21.38 326 GLN C CA 1
ATOM 8399 C C . GLN C 1 305 ? -104.507 204.230 -15.996 1.00 20.43 326 GLN C C 1
ATOM 8400 O O . GLN C 1 305 ? -105.149 203.290 -16.412 1.00 19.31 326 GLN C O 1
ATOM 8406 N N . ALA C 1 306 ? -104.496 205.416 -16.566 1.00 19.42 327 ALA C N 1
ATOM 8407 C CA . ALA C 1 306 ? -105.173 205.705 -17.817 1.00 19.90 327 ALA C CA 1
ATOM 8408 C C . ALA C 1 306 ? -104.678 204.769 -18.949 1.00 20.53 327 ALA C C 1
ATOM 8409 O O . ALA C 1 306 ? -103.517 204.511 -19.080 1.00 19.49 327 ALA C O 1
ATOM 8411 N N . ILE C 1 307 ? -105.603 204.261 -19.750 1.00 22.11 328 ILE C N 1
ATOM 8412 C CA . ILE C 1 307 ? -105.214 203.459 -20.886 1.00 23.41 328 ILE C CA 1
ATOM 8413 C C . ILE C 1 307 ? -104.380 204.278 -21.928 1.00 21.47 328 ILE C C 1
ATOM 8414 O O . ILE C 1 307 ? -103.331 203.811 -22.422 1.00 20.27 328 ILE C O 1
ATOM 8419 N N . ASN C 1 308 ? -104.824 205.489 -22.248 1.00 20.01 329 ASN C N 1
ATOM 8420 C CA . ASN C 1 308 ? -104.221 206.296 -23.315 1.00 19.81 329 ASN C CA 1
ATOM 8421 C C . ASN C 1 308 ? -103.143 207.265 -22.777 1.00 18.64 329 ASN C C 1
ATOM 8422 O O . ASN C 1 308 ? -103.339 208.485 -22.657 1.00 19.09 329 ASN C O 1
ATOM 8427 N N . ILE C 1 309 ? -101.984 206.688 -22.452 1.00 17.54 330 ILE C N 1
ATOM 8428 C CA . ILE C 1 309 ? -100.834 207.458 -21.991 1.00 16.36 330 ILE C CA 1
ATOM 8429 C C . ILE C 1 309 ? -100.384 208.445 -23.068 1.00 15.38 330 ILE C C 1
ATOM 8430 O O . ILE C 1 309 ? -99.941 209.550 -22.753 1.00 13.46 330 ILE C O 1
ATOM 8435 N N . GLY C 1 310 ? -100.518 208.038 -24.335 1.00 14.64 331 GLY C N 1
ATOM 8436 C CA . GLY C 1 310 ? -100.155 208.899 -25.463 1.00 15.49 331 GLY C CA 1
ATOM 8437 C C . GLY C 1 310 ? -100.776 210.292 -25.399 1.00 15.41 331 GLY C C 1
ATOM 8438 O O . GLY C 1 310 ? -100.113 211.280 -25.725 1.00 16.15 331 GLY C O 1
ATOM 8439 N N . GLU C 1 311 ? -102.028 210.376 -24.965 1.00 15.91 332 GLU C N 1
ATOM 8440 C CA . GLU C 1 311 ? -102.700 211.653 -24.852 1.00 16.83 332 GLU C CA 1
ATOM 8441 C C . GLU C 1 311 ? -102.053 212.587 -23.806 1.00 14.49 332 GLU C C 1
ATOM 8442 O O . GLU C 1 311 ? -101.972 213.769 -24.024 1.00 13.11 332 GLU C O 1
ATOM 8448 N N . PHE C 1 312 ? -101.575 212.043 -22.699 1.00 13.20 333 PHE C N 1
ATOM 8449 C CA . PHE C 1 312 ? -100.870 212.855 -21.682 1.00 13.19 333 PHE C CA 1
ATOM 8450 C C . PHE C 1 312 ? -99.511 213.341 -22.216 1.00 13.12 333 PHE C C 1
ATOM 8451 O O . PHE C 1 312 ? -99.079 214.459 -21.930 1.00 12.47 333 PHE C O 1
ATOM 8459 N N . VAL C 1 313 ? -98.880 212.531 -23.041 1.00 12.39 334 VAL C N 1
ATOM 8460 C CA . VAL C 1 313 ? -97.650 212.937 -23.698 1.00 13.06 334 VAL C CA 1
ATOM 8461 C C . VAL C 1 313 ? -97.927 214.095 -24.682 1.00 13.45 334 VAL C C 1
ATOM 8462 O O . VAL C 1 313 ? -97.176 215.051 -24.713 1.00 14.30 334 VAL C O 1
ATOM 8466 N N . SER C 1 314 ? -99.026 214.038 -25.429 1.00 14.18 335 SER C N 1
ATOM 8467 C CA . SER C 1 314 ? -99.428 215.119 -26.327 1.00 15.32 335 SER C CA 1
ATOM 8468 C C . SER C 1 314 ? -99.762 216.403 -25.603 1.00 14.48 335 SER C C 1
ATOM 8469 O O . SER C 1 314 ? -99.465 217.453 -26.105 1.00 14.24 335 SER C O 1
ATOM 8472 N N . LEU C 1 315 ? -100.438 216.310 -24.458 1.00 13.95 336 LEU C N 1
ATOM 8473 C CA . LEU C 1 315 ? -100.667 217.499 -23.619 1.00 14.11 336 LEU C CA 1
ATOM 8474 C C . LEU C 1 315 ? -99.378 218.178 -23.204 1.00 13.22 336 LEU C C 1
ATOM 8475 O O . LEU C 1 315 ? -99.275 219.430 -23.240 1.00 14.90 336 LEU C O 1
ATOM 8480 N N . THR C 1 316 ? -98.416 217.349 -22.813 1.00 12.98 337 THR C N 1
ATOM 8481 C CA . THR C 1 316 ? -97.075 217.821 -22.414 1.00 12.97 337 THR C CA 1
ATOM 8482 C C . THR C 1 316 ? -96.384 218.541 -23.582 1.00 13.40 337 THR C C 1
ATOM 8483 O O . THR C 1 316 ? -95.628 219.510 -23.342 1.00 13.41 337 THR C O 1
ATOM 8487 N N . GLN C 1 317 ? -96.641 218.098 -24.816 1.00 12.36 338 GLN C N 1
ATOM 8488 C CA . GLN C 1 317 ? -96.103 218.793 -25.930 1.00 12.98 338 GLN C CA 1
ATOM 8489 C C . GLN C 1 317 ? -96.467 220.285 -26.007 1.00 13.04 338 GLN C C 1
ATOM 8490 O O . GLN C 1 317 ? -95.659 221.037 -26.535 1.00 13.49 338 GLN C O 1
ATOM 8496 N N . GLN C 1 318 ? -97.616 220.716 -25.520 1.00 12.69 339 GLN C N 1
ATOM 8497 C CA . GLN C 1 318 ? -97.937 222.131 -25.552 1.00 13.46 339 GLN C CA 1
ATOM 8498 C C . GLN C 1 318 ? -96.944 222.978 -24.765 1.00 13.97 339 GLN C C 1
ATOM 8499 O O . GLN C 1 318 ? -96.565 224.084 -25.231 1.00 14.10 339 GLN C O 1
ATOM 8505 N N . THR C 1 319 ? -96.443 222.438 -23.650 1.00 13.90 340 THR C N 1
ATOM 8506 C CA . THR C 1 319 ? -95.359 223.086 -22.886 1.00 14.81 340 THR C CA 1
ATOM 8507 C C . THR C 1 319 ? -94.048 223.099 -23.698 1.00 13.93 340 THR C C 1
ATOM 8508 O O . THR C 1 319 ? -93.409 224.132 -23.831 1.00 13.56 340 THR C O 1
ATOM 8512 N N . ILE C 1 320 ? -93.670 221.948 -24.238 1.00 13.24 341 ILE C N 1
ATOM 8513 C CA . ILE C 1 320 ? -92.363 221.793 -24.851 1.00 13.23 341 ILE C CA 1
ATOM 8514 C C . ILE C 1 320 ? -92.263 222.602 -26.140 1.00 13.31 341 ILE C C 1
ATOM 8515 O O . ILE C 1 320 ? -91.246 223.208 -26.394 1.00 13.55 341 ILE C O 1
ATOM 8520 N N . ILE C 1 321 ? -93.357 222.630 -26.925 1.00 13.29 342 ILE C N 1
ATOM 8521 C CA . ILE C 1 321 ? -93.386 223.374 -28.171 1.00 13.18 342 ILE C CA 1
ATOM 8522 C C . ILE C 1 321 ? -93.174 224.880 -27.877 1.00 13.40 342 ILE C C 1
ATOM 8523 O O . ILE C 1 321 ? -92.433 225.536 -28.621 1.00 12.93 342 ILE C O 1
ATOM 8528 N N . SER C 1 322 ? -93.774 225.407 -26.802 1.00 13.52 343 SER C N 1
ATOM 8529 C CA . SER C 1 322 ? -93.500 226.782 -26.398 1.00 14.37 343 SER C CA 1
ATOM 8530 C C . SER C 1 322 ? -92.043 227.080 -26.139 1.00 13.92 343 SER C C 1
ATOM 8531 O O . SER C 1 322 ? -91.538 228.169 -26.453 1.00 12.91 343 SER C O 1
ATOM 8534 N N . LEU C 1 323 ? -91.372 226.141 -25.515 1.00 13.00 344 LEU C N 1
ATOM 8535 C CA . LEU C 1 323 ? -89.953 226.255 -25.298 1.00 13.30 344 LEU C CA 1
ATOM 8536 C C . LEU C 1 323 ? -89.184 226.268 -26.605 1.00 13.30 344 LEU C C 1
ATOM 8537 O O . LEU C 1 323 ? -88.236 227.036 -26.766 1.00 13.13 344 LEU C O 1
ATOM 8542 N N . GLN C 1 324 ? -89.560 225.391 -27.516 1.00 13.36 345 GLN C N 1
ATOM 8543 C CA . GLN C 1 324 ? -88.992 225.415 -28.892 1.00 13.67 345 GLN C CA 1
ATOM 8544 C C . GLN C 1 324 ? -89.140 226.794 -29.588 1.00 13.80 345 GLN C C 1
ATOM 8545 O O . GLN C 1 324 ? -88.187 227.286 -30.178 1.00 13.94 345 GLN C O 1
ATOM 8551 N N . ARG C 1 325 ? -90.317 227.414 -29.454 1.00 14.52 346 ARG C N 1
ATOM 8552 C CA . ARG C 1 325 ? -90.554 228.770 -30.036 1.00 15.88 346 ARG C CA 1
ATOM 8553 C C . ARG C 1 325 ? -89.661 229.838 -29.406 1.00 16.34 346 ARG C C 1
ATOM 8554 O O . ARG C 1 325 ? -89.124 230.695 -30.074 1.00 17.19 346 ARG C O 1
ATOM 8562 N N . GLU C 1 326 ? -89.466 229.742 -28.101 1.00 16.77 347 GLU C N 1
ATOM 8563 C CA . GLU C 1 326 ? -88.679 230.717 -27.400 1.00 17.65 347 GLU C CA 1
ATOM 8564 C C . GLU C 1 326 ? -87.176 230.621 -27.794 1.00 17.71 347 GLU C C 1
ATOM 8565 O O . GLU C 1 326 ? -86.483 231.655 -27.993 1.00 17.55 347 GLU C O 1
ATOM 8571 N N . PHE C 1 327 ? -86.686 229.391 -27.944 1.00 16.91 348 PHE C N 1
ATOM 8572 C CA . PHE C 1 327 ? -85.343 229.140 -28.469 1.00 16.90 348 PHE C CA 1
ATOM 8573 C C . PHE C 1 327 ? -85.208 229.693 -29.911 1.00 17.51 348 PHE C C 1
ATOM 8574 O O . PHE C 1 327 ? -84.266 230.446 -30.223 1.00 17.48 348 PHE C O 1
ATOM 8582 N N . ALA C 1 328 ? -86.138 229.333 -30.771 1.00 16.83 349 ALA C N 1
ATOM 8583 C CA . ALA C 1 328 ? -86.074 229.773 -32.131 1.00 17.66 349 ALA C CA 1
ATOM 8584 C C . ALA C 1 328 ? -86.074 231.290 -32.284 1.00 18.10 349 ALA C C 1
ATOM 8585 O O . ALA C 1 328 ? -85.276 231.832 -33.026 1.00 17.38 349 ALA C O 1
ATOM 8587 N N . SER C 1 329 ? -86.936 231.943 -31.535 1.00 19.11 350 SER C N 1
ATOM 8588 C CA . SER C 1 329 ? -87.077 233.365 -31.581 1.00 20.79 350 SER C CA 1
ATOM 8589 C C . SER C 1 329 ? -85.807 234.127 -31.216 1.00 20.73 350 SER C C 1
ATOM 8590 O O . SER C 1 329 ? -85.474 235.111 -31.850 1.00 20.61 350 SER C O 1
ATOM 8593 N N . ALA C 1 330 ? -85.056 233.618 -30.236 1.00 20.04 351 ALA C N 1
ATOM 8594 C CA . ALA C 1 330 ? -83.768 234.165 -29.889 1.00 19.11 351 ALA C CA 1
ATOM 8595 C C . ALA C 1 330 ? -82.750 233.936 -30.992 1.00 18.80 351 ALA C C 1
ATOM 8596 O O . ALA C 1 330 ? -82.010 234.887 -31.365 1.00 19.58 351 ALA C O 1
ATOM 8598 N N . VAL C 1 331 ? -82.718 232.738 -31.570 1.00 17.95 352 VAL C N 1
ATOM 8599 C CA . VAL C 1 331 ? -81.819 232.526 -32.744 1.00 18.33 352 VAL C CA 1
ATOM 8600 C C . VAL C 1 331 ? -82.184 233.440 -33.942 1.00 18.86 352 VAL C C 1
ATOM 8601 O O . VAL C 1 331 ? -81.306 234.037 -34.593 1.00 18.79 352 VAL C O 1
ATOM 8605 N N . ASN C 1 332 ? -83.469 233.585 -34.169 1.00 18.86 353 ASN C N 1
ATOM 8606 C CA . ASN C 1 332 ? -83.953 234.416 -35.280 1.00 19.96 353 ASN C CA 1
ATOM 8607 C C . ASN C 1 332 ? -83.704 235.911 -35.094 1.00 21.42 353 ASN C C 1
ATOM 8608 O O . ASN C 1 332 ? -83.494 236.606 -36.048 1.00 22.34 353 ASN C O 1
ATOM 8613 N N . LEU C 1 333 ? -83.744 236.392 -33.870 1.00 22.64 354 LEU C N 1
ATOM 8614 C CA . LEU C 1 333 ? -83.529 237.815 -33.564 1.00 23.63 354 LEU C CA 1
ATOM 8615 C C . LEU C 1 333 ? -82.037 238.158 -33.421 1.00 24.24 354 LEU C C 1
ATOM 8616 O O . LEU C 1 333 ? -81.569 239.124 -34.007 1.00 25.88 354 LEU C O 1
ATOM 8621 N N . TYR C 1 334 ? -81.280 237.373 -32.680 1.00 24.47 355 TYR C N 1
ATOM 8622 C CA . TYR C 1 334 ? -79.899 237.720 -32.324 1.00 25.60 355 TYR C CA 1
ATOM 8623 C C . TYR C 1 334 ? -78.846 237.094 -33.175 1.00 25.34 355 TYR C C 1
ATOM 8624 O O . TYR C 1 334 ? -77.770 237.679 -33.266 1.00 26.84 355 TYR C O 1
ATOM 8633 N N . LEU C 1 335 ? -79.076 235.929 -33.783 1.00 22.87 356 LEU C N 1
ATOM 8634 C CA . LEU C 1 335 ? -77.977 235.261 -34.474 1.00 22.79 356 LEU C CA 1
ATOM 8635 C C . LEU C 1 335 ? -78.061 235.384 -35.973 1.00 23.07 356 LEU C C 1
ATOM 8636 O O . LEU C 1 335 ? -77.107 235.841 -36.613 1.00 23.96 356 LEU C O 1
ATOM 8641 N N . ILE C 1 336 ? -79.178 234.928 -36.546 1.00 22.23 357 ILE C N 1
ATOM 8642 C CA . ILE C 1 336 ? -79.297 234.873 -37.995 1.00 22.89 357 ILE C CA 1
ATOM 8643 C C . ILE C 1 336 ? -79.004 236.221 -38.721 1.00 23.61 357 ILE C C 1
ATOM 8644 O O . ILE C 1 336 ? -78.248 236.232 -39.674 1.00 23.86 357 ILE C O 1
ATOM 8649 N N . PRO C 1 337 ? -79.565 237.353 -38.265 1.00 23.98 358 PRO C N 1
ATOM 8650 C CA . PRO C 1 337 ? -79.229 238.639 -38.895 1.00 24.89 358 PRO C CA 1
ATOM 8651 C C . PRO C 1 337 ? -77.737 238.974 -38.886 1.00 25.99 358 PRO C C 1
ATOM 8652 O O . PRO C 1 337 ? -77.232 239.616 -39.790 1.00 26.13 358 PRO C O 1
ATOM 8656 N N . LYS C 1 338 ? -77.043 238.535 -37.826 1.00 26.67 359 LYS C N 1
ATOM 8657 C CA . LYS C 1 338 ? -75.606 238.781 -37.621 1.00 28.33 359 LYS C CA 1
ATOM 8658 C C . LYS C 1 338 ? -74.810 237.922 -38.622 1.00 29.64 359 LYS C C 1
ATOM 8659 O O . LYS C 1 338 ? -73.689 238.280 -38.999 1.00 33.78 359 LYS C O 1
ATOM 8661 N N . LEU C 1 339 ? -75.392 236.825 -39.082 1.00 28.28 360 LEU C N 1
ATOM 8662 C CA . LEU C 1 339 ? -74.755 236.003 -40.093 1.00 29.25 360 LEU C CA 1
ATOM 8663 C C . LEU C 1 339 ? -75.094 236.423 -41.551 1.00 30.74 360 LEU C C 1
ATOM 8664 O O . LEU C 1 339 ? -74.309 236.177 -42.472 1.00 31.49 360 LEU C O 1
ATOM 8669 N N . VAL C 1 340 ? -76.256 237.051 -41.741 1.00 30.85 361 VAL C N 1
ATOM 8670 C CA . VAL C 1 340 ? -76.728 237.444 -43.041 1.00 31.52 361 VAL C CA 1
ATOM 8671 C C . VAL C 1 340 ? -76.144 238.808 -43.434 1.00 34.50 361 VAL C C 1
ATOM 8672 O O . VAL C 1 340 ? -75.651 238.968 -44.536 1.00 34.09 361 VAL C O 1
ATOM 8676 N N . LEU C 1 341 ? -76.251 239.793 -42.540 1.00 37.65 362 LEU C N 1
ATOM 8677 C CA . LEU C 1 341 ? -75.932 241.187 -42.897 1.00 40.07 362 LEU C CA 1
ATOM 8678 C C . LEU C 1 341 ? -74.522 241.458 -43.412 1.00 42.34 362 LEU C C 1
ATOM 8679 O O . LEU C 1 341 ? -74.369 242.259 -44.334 1.00 46.09 362 LEU C O 1
ATOM 8684 N N . PRO C 1 342 ? -73.484 240.812 -42.864 1.00 43.71 363 PRO C N 1
ATOM 8685 C CA . PRO C 1 342 ? -72.144 241.079 -43.429 1.00 44.99 363 PRO C CA 1
ATOM 8686 C C . PRO C 1 342 ? -71.983 240.579 -44.859 1.00 45.24 363 PRO C C 1
ATOM 8687 O O . PRO C 1 342 ? -71.210 241.150 -45.599 1.00 46.65 363 PRO C O 1
ATOM 8691 N N . ASN C 1 343 ? -72.740 239.552 -45.251 1.00 42.59 364 ASN C N 1
ATOM 8692 C CA . ASN C 1 343 ? -72.652 238.962 -46.603 1.00 42.12 364 ASN C CA 1
ATOM 8693 C C . ASN C 1 343 ? -73.720 239.500 -47.579 1.00 42.71 364 ASN C C 1
ATOM 8694 O O . ASN C 1 343 ? -73.493 239.510 -48.781 1.00 44.61 364 ASN C O 1
ATOM 8699 N N . TRP C 1 344 ? -74.883 239.934 -47.067 1.00 41.31 365 TRP C N 1
ATOM 8700 C CA . TRP C 1 344 ? -75.932 240.577 -47.874 1.00 41.23 365 TRP C CA 1
ATOM 8701 C C . TRP C 1 344 ? -76.365 241.860 -47.175 1.00 41.04 365 TRP C C 1
ATOM 8702 O O . TRP C 1 344 ? -77.415 241.892 -46.530 1.00 39.72 365 TRP C O 1
ATOM 8713 N N . PRO C 1 345 ? -75.555 242.932 -47.316 1.00 42.89 366 PRO C N 1
ATOM 8714 C CA . PRO C 1 345 ? -75.719 244.139 -46.485 1.00 43.08 366 PRO C CA 1
ATOM 8715 C C . PRO C 1 345 ? -77.065 244.838 -46.577 1.00 42.77 366 PRO C C 1
ATOM 8716 O O . PRO C 1 345 ? -77.458 245.439 -45.598 1.00 43.74 366 PRO C O 1
ATOM 8720 N N . SER C 1 346 ? -77.746 244.763 -47.716 1.00 43.71 367 SER C N 1
ATOM 8721 C CA . SER C 1 346 ? -79.058 245.433 -47.848 1.00 43.82 367 SER C CA 1
ATOM 8722 C C . SER C 1 346 ? -80.245 244.539 -47.404 1.00 42.10 367 SER C C 1
ATOM 8723 O O . SER C 1 346 ? -81.399 244.961 -47.562 1.00 41.91 367 SER C O 1
ATOM 8726 N N . ALA C 1 347 ? -79.979 243.348 -46.864 1.00 40.13 368 ALA C N 1
ATOM 8727 C CA . ALA C 1 347 ? -81.054 242.429 -46.464 1.00 38.77 368 ALA C CA 1
ATOM 8728 C C . ALA C 1 347 ? -81.870 243.065 -45.363 1.00 38.22 368 ALA C C 1
ATOM 8729 O O . ALA C 1 347 ? -81.322 243.554 -44.380 1.00 37.86 368 ALA C O 1
ATOM 8731 N N . THR C 1 348 ? -83.178 243.065 -45.556 1.00 38.94 369 THR C N 1
ATOM 8732 C CA . THR C 1 348 ? -84.111 243.518 -44.513 1.00 38.19 369 THR C CA 1
ATOM 8733 C C . THR C 1 348 ? -85.055 242.408 -43.997 1.00 35.44 369 THR C C 1
ATOM 8734 O O . THR C 1 348 ? -85.613 242.570 -42.915 1.00 34.85 369 THR C O 1
ATOM 8738 N N . ARG C 1 349 ? -85.213 241.312 -44.735 1.00 34.14 370 ARG C N 1
ATOM 8739 C CA . ARG C 1 349 ? -86.015 240.150 -44.295 1.00 31.83 370 ARG C CA 1
ATOM 8740 C C . ARG C 1 349 ? -85.060 238.967 -44.156 1.00 30.94 370 ARG C C 1
ATOM 8741 O O . ARG C 1 349 ? -84.168 238.834 -45.001 1.00 30.70 370 ARG C O 1
ATOM 8743 N N . PHE C 1 350 ? -85.256 238.102 -43.144 1.00 28.09 371 PHE C N 1
ATOM 8744 C CA . PHE C 1 350 ? -84.301 237.046 -42.865 1.00 27.74 371 PHE C CA 1
ATOM 8745 C C . PHE C 1 350 ? -84.892 235.661 -42.856 1.00 26.35 371 PHE C C 1
ATOM 8746 O O . PHE C 1 350 ? -86.038 235.536 -42.545 1.00 26.65 371 PHE C O 1
ATOM 8754 N N . PRO C 1 351 ? -84.107 234.617 -43.159 1.00 25.28 372 PRO C N 1
ATOM 8755 C CA . PRO C 1 351 ? -84.583 233.261 -42.906 1.00 24.63 372 PRO C CA 1
ATOM 8756 C C . PRO C 1 351 ? -84.815 233.031 -41.410 1.00 24.11 372 PRO C C 1
ATOM 8757 O O . PRO C 1 351 ? -84.261 233.790 -40.534 1.00 23.74 372 PRO C O 1
ATOM 8761 N N . ARG C 1 352 ? -85.631 232.014 -41.099 1.00 24.56 373 ARG C N 1
ATOM 8762 C CA . ARG C 1 352 ? -85.971 231.721 -39.709 1.00 23.96 373 ARG C CA 1
ATOM 8763 C C . ARG C 1 352 ? -85.712 230.291 -39.385 1.00 22.02 373 ARG C C 1
ATOM 8764 O O . ARG C 1 352 ? -86.057 229.386 -40.179 1.00 20.59 373 ARG C O 1
ATOM 8772 N N . LEU C 1 353 ? -85.092 230.067 -38.205 1.00 20.45 374 LEU C N 1
ATOM 8773 C CA . LEU C 1 353 ? -85.049 228.740 -37.665 1.00 19.50 374 LEU C CA 1
ATOM 8774 C C . LEU C 1 353 ? -86.455 228.396 -37.174 1.00 18.82 374 LEU C C 1
ATOM 8775 O O . LEU C 1 353 ? -87.117 229.195 -36.497 1.00 19.07 374 LEU C O 1
ATOM 8780 N N . THR C 1 354 ? -86.888 227.188 -37.518 1.00 18.68 375 THR C N 1
ATOM 8781 C CA . THR C 1 354 ? -88.205 226.691 -37.100 1.00 18.03 375 THR C CA 1
ATOM 8782 C C . THR C 1 354 ? -88.134 225.162 -36.945 1.00 17.69 375 THR C C 1
ATOM 8783 O O . THR C 1 354 ? -87.047 224.553 -37.085 1.00 17.39 375 THR C O 1
ATOM 8787 N N . PHE C 1 355 ? -89.258 224.558 -36.651 1.00 17.22 376 PHE C N 1
ATOM 8788 C CA . PHE C 1 355 ? -89.273 223.137 -36.312 1.00 17.09 376 PHE C CA 1
ATOM 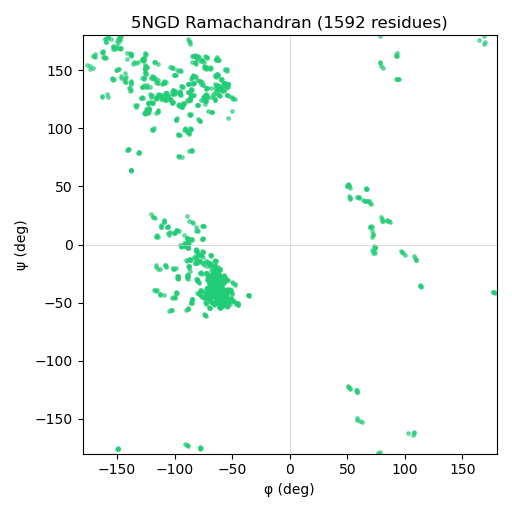8789 C C . PHE C 1 355 ? -90.613 222.565 -36.810 1.00 17.54 376 PHE C C 1
ATOM 8790 O O . PHE C 1 355 ? -91.505 223.303 -37.174 1.00 17.54 376 PHE C O 1
ATOM 8798 N N . GLU C 1 356 ? -90.719 221.228 -36.806 1.00 18.80 377 GLU C N 1
ATOM 8799 C CA . GLU C 1 356 ? -91.955 220.529 -37.139 1.00 19.20 377 GLU C CA 1
ATOM 8800 C C . GLU C 1 356 ? -92.780 220.416 -35.890 1.00 18.77 377 GLU C C 1
ATOM 8801 O O . GLU C 1 356 ? -92.284 219.875 -34.835 1.00 17.80 377 GLU C O 1
ATOM 8807 N N . MET C 1 357 ? -94.024 220.865 -35.970 1.00 18.99 378 MET C N 1
ATOM 8808 C CA . MET C 1 357 ? -94.953 220.655 -34.800 1.00 19.55 378 MET C CA 1
ATOM 8809 C C . MET C 1 357 ? -95.210 219.166 -34.632 1.00 18.73 378 MET C C 1
ATOM 8810 O O . MET C 1 357 ? -95.656 218.512 -35.579 1.00 17.83 378 MET C O 1
ATOM 8815 N N . GLU C 1 358 ? -94.980 218.645 -33.459 1.00 18.33 379 GLU C N 1
ATOM 8816 C CA . GLU C 1 358 ? -95.339 217.288 -33.097 1.00 19.41 379 GLU C CA 1
ATOM 8817 C C . GLU C 1 358 ? -96.340 217.304 -31.947 1.00 18.79 379 GLU C C 1
ATOM 8818 O O . GLU C 1 358 ? -95.962 217.446 -30.770 1.00 18.31 379 GLU C O 1
ATOM 8824 N N . GLU C 1 359 ? -97.608 217.126 -32.303 1.00 19.24 380 GLU C N 1
ATOM 8825 C CA . GLU C 1 359 ? -98.692 217.163 -31.297 1.00 19.98 380 GLU C CA 1
ATOM 8826 C C . GLU C 1 359 ? -99.377 215.849 -31.065 1.00 19.75 380 GLU C C 1
ATOM 8827 O O . GLU C 1 359 ? -99.631 215.512 -29.955 1.00 22.15 380 GLU C O 1
ATOM 8833 N N . ARG C 1 360 ? -99.687 215.121 -32.122 1.00 20.55 381 ARG C N 1
ATOM 8834 C CA . ARG C 1 360 ? -100.539 213.909 -32.081 1.00 21.74 381 ARG C CA 1
ATOM 8835 C C . ARG C 1 360 ? -99.838 212.870 -32.945 1.00 23.00 381 ARG C C 1
ATOM 8836 O O . ARG C 1 360 ? -99.034 213.255 -33.798 1.00 23.66 381 ARG C O 1
ATOM 8838 N N . ASN C 1 361 ? -100.096 211.581 -32.752 1.00 28.04 382 ASN C N 1
ATOM 8839 C CA . ASN C 1 361 ? -99.636 210.540 -33.683 1.00 29.27 382 ASN C CA 1
ATOM 8840 C C . ASN C 1 361 ? -100.727 210.317 -34.734 1.00 28.27 382 ASN C C 1
ATOM 8841 O O . ASN C 1 361 ? -101.696 209.649 -34.483 1.00 26.94 382 ASN C O 1
ATOM 8846 N N . ASP C 1 362 ? -100.557 210.905 -35.894 1.00 27.49 383 ASP C N 1
ATOM 8847 C CA . ASP C 1 362 ? -101.505 210.681 -36.974 1.00 28.31 383 ASP C CA 1
ATOM 8848 C C . ASP C 1 362 ? -100.727 210.018 -38.159 1.00 25.99 383 ASP C C 1
ATOM 8849 O O . ASP C 1 362 ? -101.174 210.031 -39.305 1.00 23.77 383 ASP C O 1
ATOM 8854 N N . PHE C 1 363 ? -99.607 209.359 -37.849 1.00 24.05 384 PHE C N 1
ATOM 8855 C CA . PHE C 1 363 ? -98.786 208.829 -38.899 1.00 23.18 384 PHE C CA 1
ATOM 8856 C C . PHE C 1 363 ? -99.457 207.766 -39.796 1.00 22.05 384 PHE C C 1
ATOM 8857 O O . PHE C 1 363 ? -99.304 207.785 -41.012 1.00 20.56 384 PHE C O 1
ATOM 8865 N N . SER C 1 364 ? -100.213 206.846 -39.233 1.00 21.66 385 SER C N 1
ATOM 8866 C CA A SER C 1 364 ? -100.807 205.783 -40.063 0.50 22.29 385 SER C CA 1
ATOM 8867 C CA B SER C 1 364 ? -100.815 205.779 -40.078 0.50 22.14 385 SER C CA 1
ATOM 8868 C C . SER C 1 364 ? -101.761 206.349 -41.123 1.00 22.06 385 SER C C 1
ATOM 8869 O O . SER C 1 364 ? -101.697 205.985 -42.313 1.00 22.01 385 SER C O 1
ATOM 8874 N N . ALA C 1 365 ? -102.644 207.247 -40.681 1.00 21.61 386 ALA C N 1
ATOM 8875 C CA . ALA C 1 365 ? -103.561 207.936 -41.633 1.00 21.78 386 ALA C CA 1
ATOM 8876 C C . ALA C 1 365 ? -102.815 208.840 -42.622 1.00 21.28 386 ALA C C 1
ATOM 8877 O O . ALA C 1 365 ? -103.199 208.913 -43.786 1.00 21.07 386 ALA C O 1
ATOM 8879 N N . ALA C 1 366 ? -101.786 209.527 -42.170 1.00 20.61 387 ALA C N 1
ATOM 8880 C CA . ALA C 1 366 ? -101.028 210.385 -43.052 1.00 20.84 387 ALA C CA 1
ATOM 8881 C C . ALA C 1 366 ? -100.299 209.581 -44.170 1.00 20.24 387 ALA C C 1
ATOM 8882 O O . ALA C 1 366 ? -100.256 210.020 -45.292 1.00 19.51 387 ALA C O 1
ATOM 8884 N N . ALA C 1 367 ? -99.735 208.426 -43.807 1.00 20.00 388 ALA C N 1
ATOM 8885 C CA . ALA C 1 367 ? -98.999 207.587 -44.733 1.00 20.40 388 ALA C CA 1
ATOM 8886 C C . ALA C 1 367 ? -99.966 206.996 -45.740 1.00 21.44 388 ALA C C 1
ATOM 8887 O O . ALA C 1 367 ? -99.637 206.882 -46.907 1.00 20.21 388 ALA C O 1
ATOM 8889 N N . ASN C 1 368 ? -101.196 206.686 -45.268 1.00 21.91 389 ASN C N 1
ATOM 8890 C CA . ASN C 1 368 ? -102.240 206.238 -46.179 1.00 23.71 389 ASN C CA 1
ATOM 8891 C C . ASN C 1 368 ? -102.634 207.318 -47.228 1.00 23.13 389 ASN C C 1
ATOM 8892 O O . ASN C 1 368 ? -102.763 207.038 -48.447 1.00 23.39 389 ASN C O 1
ATOM 8897 N N . LEU C 1 369 ? -102.793 208.561 -46.760 1.00 22.32 390 LEU C N 1
ATOM 8898 C CA . LEU C 1 369 ? -103.002 209.697 -47.670 1.00 22.12 390 LEU C CA 1
ATOM 8899 C C . LEU C 1 369 ? -101.826 209.861 -48.643 1.00 21.92 390 LEU C C 1
ATOM 8900 O O . LEU C 1 369 ? -102.059 210.081 -49.793 1.00 21.02 390 LEU C O 1
ATOM 8905 N N . MET C 1 370 ? -100.580 209.795 -48.143 1.00 21.66 391 MET C N 1
ATOM 8906 C CA . MET C 1 370 ? -99.379 209.873 -48.981 1.00 22.67 391 MET C CA 1
ATOM 8907 C C . MET C 1 370 ? -99.420 208.887 -50.164 1.00 23.52 391 MET C C 1
ATOM 8908 O O . MET C 1 370 ? -99.170 209.253 -51.296 1.00 23.38 391 MET C O 1
ATOM 8913 N N . GLY C 1 371 ? -99.803 207.643 -49.857 1.00 24.42 392 GLY C N 1
ATOM 8914 C CA . GLY C 1 371 ? -100.052 206.632 -50.854 1.00 25.85 392 GLY C CA 1
ATOM 8915 C C . GLY C 1 371 ? -101.088 206.947 -51.900 1.00 26.99 392 GLY C C 1
ATOM 8916 O O . GLY C 1 371 ? -100.878 206.653 -53.050 1.00 27.55 392 GLY C O 1
ATOM 8917 N N . MET C 1 372 ? -102.208 207.522 -51.509 1.00 28.05 393 MET C N 1
ATOM 8918 C CA . MET C 1 372 ? -103.233 207.939 -52.448 1.00 30.08 393 MET C CA 1
ATOM 8919 C C . MET C 1 372 ? -102.733 209.090 -53.341 1.00 28.47 393 MET C C 1
ATOM 8920 O O . MET C 1 372 ? -103.054 209.106 -54.524 1.00 27.30 393 MET C O 1
ATOM 8925 N N . LEU C 1 373 ? -101.958 210.036 -52.798 1.00 26.12 394 LEU C N 1
ATOM 8926 C CA . LEU C 1 373 ? -101.378 211.084 -53.628 1.00 26.55 394 LEU C CA 1
ATOM 8927 C C . LEU C 1 373 ? -100.422 210.482 -54.699 1.00 26.90 394 LEU C C 1
ATOM 8928 O O . LEU C 1 373 ? -100.429 210.876 -55.879 1.00 26.20 394 LEU C O 1
ATOM 8933 N N . ILE C 1 374 ? -99.575 209.554 -54.273 1.00 26.85 395 ILE C N 1
ATOM 8934 C CA . ILE C 1 374 ? -98.616 208.914 -55.199 1.00 28.67 395 ILE C CA 1
ATOM 8935 C C . ILE C 1 374 ? -99.310 208.184 -56.341 1.00 29.92 395 ILE C C 1
ATOM 8936 O O . ILE C 1 374 ? -98.961 208.357 -57.489 1.00 30.15 395 ILE C O 1
ATOM 8941 N N . ASN C 1 375 ? -100.298 207.383 -55.981 1.00 31.73 396 ASN C N 1
ATOM 8942 C CA . ASN C 1 375 ? -101.161 206.646 -56.904 1.00 34.07 396 ASN C CA 1
ATOM 8943 C C . ASN C 1 375 ? -101.865 207.586 -57.874 1.00 34.36 396 ASN C C 1
ATOM 8944 O O . ASN C 1 375 ? -101.928 207.310 -59.062 1.00 33.89 396 ASN C O 1
ATOM 8949 N N . ALA C 1 376 ? -102.323 208.730 -57.395 1.00 34.03 397 ALA C N 1
ATOM 8950 C CA . ALA C 1 376 ? -102.918 209.716 -58.273 1.00 35.35 397 ALA C CA 1
ATOM 8951 C C . ALA C 1 376 ? -101.993 210.289 -59.320 1.00 36.94 397 ALA C C 1
ATOM 8952 O O . ALA C 1 376 ? -102.471 210.687 -60.365 1.00 37.11 397 ALA C O 1
ATOM 8954 N N . VAL C 1 377 ? -100.701 210.394 -59.038 1.00 37.07 398 VAL C N 1
ATOM 8955 C CA . VAL C 1 377 ? -99.741 211.117 -59.900 1.00 39.45 398 VAL C CA 1
ATOM 8956 C C . VAL C 1 377 ? -98.734 210.100 -60.553 1.00 40.30 398 VAL C C 1
ATOM 8957 O O . VAL C 1 377 ? -97.707 210.436 -61.139 1.00 39.61 398 VAL C O 1
ATOM 8961 N N . LYS C 1 378 ? -99.111 208.837 -60.474 1.00 41.64 399 LYS C N 1
ATOM 8962 C CA . LYS C 1 378 ? -98.282 207.685 -60.777 1.00 44.37 399 LYS C CA 1
ATOM 8963 C C . LYS C 1 378 ? -98.011 207.619 -62.303 1.00 44.85 399 LYS C C 1
ATOM 8964 O O . LYS C 1 378 ? -96.864 207.411 -62.720 1.00 43.71 399 LYS C O 1
ATOM 8970 N N . ASP C 1 379 ? -99.039 207.879 -63.105 1.00 46.03 400 ASP C N 1
ATOM 8971 C CA . ASP C 1 379 ? -98.893 207.945 -64.567 1.00 48.17 400 ASP C CA 1
ATOM 8972 C C . ASP C 1 379 ? -98.335 209.305 -65.088 1.00 49.81 400 ASP C C 1
ATOM 8973 O O . ASP C 1 379 ? -98.340 209.525 -66.279 1.00 50.93 400 ASP C O 1
ATOM 8975 N N . SER C 1 380 ? -97.823 210.186 -64.223 1.00 48.44 401 SER C N 1
ATOM 8976 C CA . SER C 1 380 ? -97.167 211.409 -64.671 1.00 49.43 401 SER C CA 1
ATOM 8977 C C . SER C 1 380 ? -95.779 211.125 -65.267 1.00 50.78 401 SER C C 1
ATOM 8978 O O . SER C 1 380 ? -95.095 210.173 -64.901 1.00 50.12 401 SER C O 1
ATOM 8981 N N . GLU C 1 381 ? -95.353 211.994 -66.172 1.00 52.12 402 GLU C N 1
ATOM 8982 C CA . GLU C 1 381 ? -94.034 211.886 -66.791 1.00 52.90 402 GLU C CA 1
ATOM 8983 C C . GLU C 1 381 ? -92.924 212.465 -65.904 1.00 53.29 402 GLU C C 1
ATOM 8984 O O . GLU C 1 381 ? -91.759 212.196 -66.143 1.00 54.22 402 GLU C O 1
ATOM 8990 N N . ASP C 1 382 ? -93.307 213.259 -64.889 1.00 52.52 403 ASP C N 1
ATOM 8991 C CA . ASP C 1 382 ? -92.410 213.806 -63.860 1.00 51.66 403 ASP C CA 1
ATOM 8992 C C . ASP C 1 382 ? -93.124 213.783 -62.481 1.00 47.30 403 ASP C C 1
ATOM 8993 O O . ASP C 1 382 ? -93.633 214.811 -62.008 1.00 44.99 403 ASP C O 1
ATOM 8998 N N . ILE C 1 383 ? -93.084 212.606 -61.863 1.00 44.92 404 ILE C N 1
ATOM 8999 C CA . ILE C 1 383 ? -93.801 212.296 -60.638 1.00 43.80 404 ILE C CA 1
ATOM 9000 C C . ILE C 1 383 ? -93.408 213.245 -59.496 1.00 42.37 404 ILE C C 1
ATOM 9001 O O . ILE C 1 383 ? -94.300 213.793 -58.835 1.00 40.60 404 ILE C O 1
ATOM 9006 N N . PRO C 1 384 ? -92.089 213.491 -59.285 1.00 42.81 405 PRO C N 1
ATOM 9007 C CA . PRO C 1 384 ? -91.751 214.427 -58.165 1.00 42.22 405 PRO C CA 1
ATOM 9008 C C . PRO C 1 384 ? -92.290 215.845 -58.302 1.00 41.84 405 PRO C C 1
ATOM 9009 O O . PRO C 1 384 ? -92.694 216.439 -57.295 1.00 42.69 405 PRO C O 1
ATOM 9013 N N . THR C 1 385 ? -92.306 216.413 -59.496 1.00 42.84 406 THR C N 1
ATOM 9014 C CA . THR C 1 385 ? -92.806 217.793 -59.601 1.00 43.59 406 THR C CA 1
ATOM 9015 C C . THR C 1 385 ? -94.330 217.886 -59.429 1.00 42.53 406 THR C C 1
ATOM 9016 O O . THR C 1 385 ? -94.829 218.832 -58.783 1.00 40.98 406 THR C O 1
ATOM 9020 N N . GLU C 1 386 ? -95.049 216.938 -60.034 1.00 41.43 407 GLU C N 1
ATOM 9021 C CA . GLU C 1 386 ? -96.516 216.939 -59.947 1.00 41.11 407 GLU C CA 1
ATOM 9022 C C . GLU C 1 386 ? -96.929 216.610 -58.515 1.00 37.53 407 GLU C C 1
ATOM 9023 O O . GLU C 1 386 ? -97.831 217.231 -57.998 1.00 37.32 407 GLU C O 1
ATOM 9029 N N . LEU C 1 387 ? -96.258 215.657 -57.887 1.00 35.86 408 LEU C N 1
ATOM 9030 C CA . LEU C 1 387 ? -96.497 215.369 -56.474 1.00 34.99 408 LEU C CA 1
ATOM 9031 C C . LEU C 1 387 ? -96.323 216.610 -55.589 1.00 35.33 408 LEU C C 1
ATOM 9032 O O . LEU C 1 387 ? -97.205 216.872 -54.766 1.00 33.17 408 LEU C O 1
ATOM 9037 N N . LYS C 1 388 ? -95.253 217.389 -55.763 1.00 36.04 409 LYS C N 1
ATOM 9038 C CA . LYS C 1 388 ? -95.069 218.620 -54.941 1.00 38.15 409 LYS C CA 1
ATOM 9039 C C . LYS C 1 388 ? -96.171 219.687 -55.150 1.00 37.17 409 LYS C C 1
ATOM 9040 O O . LYS C 1 388 ? -96.607 220.347 -54.197 1.00 36.36 409 LYS C O 1
ATOM 9046 N N . ALA C 1 389 ? -96.600 219.841 -56.391 1.00 36.37 410 ALA C N 1
ATOM 9047 C CA . ALA C 1 389 ? -97.651 220.801 -56.730 1.00 36.08 410 ALA C CA 1
ATOM 9048 C C . ALA C 1 389 ? -98.995 220.385 -56.137 1.00 33.85 410 ALA C C 1
ATOM 9049 O O . ALA C 1 389 ? -99.702 221.222 -55.628 1.00 34.83 410 ALA C O 1
ATOM 9051 N N . LEU C 1 390 ? -99.322 219.104 -56.216 1.00 32.17 411 LEU C N 1
ATOM 9052 C CA . LEU C 1 390 ? -100.523 218.559 -55.598 1.00 31.19 411 LEU C CA 1
ATOM 9053 C C . LEU C 1 390 ? -100.534 218.705 -54.059 1.00 30.11 411 LEU C C 1
ATOM 9054 O O . LEU C 1 390 ? -101.525 219.152 -53.470 1.00 28.54 411 LEU C O 1
ATOM 9059 N N . ILE C 1 391 ? -99.414 218.373 -53.430 1.00 28.90 412 ILE C N 1
ATOM 9060 C CA . ILE C 1 391 ? -99.227 218.579 -51.990 1.00 28.25 412 ILE C CA 1
ATOM 9061 C C . ILE C 1 391 ? -99.431 220.033 -51.599 1.00 29.77 412 ILE C C 1
ATOM 9062 O O . ILE C 1 391 ? -100.184 220.281 -50.646 1.00 27.63 412 ILE C O 1
ATOM 9067 N N . ASP C 1 392 ? -98.816 221.002 -52.313 1.00 31.37 413 ASP C N 1
ATOM 9068 C CA . ASP C 1 392 ? -98.955 222.410 -51.879 1.00 34.31 413 ASP C CA 1
ATOM 9069 C C . ASP C 1 392 ? -100.377 222.987 -52.077 1.00 33.95 413 ASP C C 1
ATOM 9070 O O . ASP C 1 392 ? -100.747 223.945 -51.436 1.00 36.49 413 ASP C O 1
ATOM 9075 N N . ALA C 1 393 ? -101.169 222.336 -52.900 1.00 32.65 414 ALA C N 1
ATOM 9076 C CA . ALA C 1 393 ? -102.564 222.659 -53.084 1.00 32.20 414 ALA C CA 1
ATOM 9077 C C . ALA C 1 393 ? -103.517 222.060 -52.046 1.00 30.65 414 ALA C C 1
ATOM 9078 O O . ALA C 1 393 ? -104.692 222.379 -52.050 1.00 29.50 414 ALA C O 1
ATOM 9080 N N . LEU C 1 394 ? -103.056 221.132 -51.208 1.00 28.47 415 LEU C N 1
ATOM 9081 C CA . LEU C 1 394 ? -103.965 220.489 -50.285 1.00 25.98 415 LEU C CA 1
ATOM 9082 C C . LEU C 1 394 ? -104.412 221.491 -49.221 1.00 24.72 415 LEU C C 1
ATOM 9083 O O . LEU C 1 394 ? -103.665 222.361 -48.822 1.00 23.35 415 LEU C O 1
ATOM 9088 N N . PRO C 1 395 ? -105.614 221.288 -48.671 1.00 23.31 416 PRO C N 1
ATOM 9089 C CA . PRO C 1 395 ? -105.944 221.994 -47.426 1.00 23.08 416 PRO C CA 1
ATOM 9090 C C . PRO C 1 395 ? -104.963 221.796 -46.293 1.00 22.46 416 PRO C C 1
ATOM 9091 O O . PRO C 1 395 ? -104.355 220.752 -46.183 1.00 21.12 416 PRO C O 1
ATOM 9095 N N . SER C 1 396 ? -104.847 222.829 -45.447 1.00 23.03 417 SER C N 1
ATOM 9096 C CA . SER C 1 396 ? -103.786 222.956 -44.414 1.00 23.90 417 SER C CA 1
ATOM 9097 C C . SER C 1 396 ? -103.558 221.701 -43.592 1.00 23.57 417 SER C C 1
ATOM 9098 O O . SER C 1 396 ? -102.414 221.233 -43.488 1.00 23.20 417 SER C O 1
ATOM 9101 N N . LYS C 1 397 ? -104.617 221.129 -43.037 1.00 23.49 418 LYS C N 1
ATOM 9102 C CA . LYS C 1 397 ? -104.463 220.008 -42.121 1.00 24.81 418 LYS C CA 1
ATOM 9103 C C . LYS C 1 397 ? -103.863 218.796 -42.817 1.00 24.13 418 LYS C C 1
ATOM 9104 O O . LYS C 1 397 ? -103.076 218.070 -42.245 1.00 24.33 418 LYS C O 1
ATOM 9110 N N . MET C 1 398 ? -104.269 218.585 -44.056 1.00 23.00 419 MET C N 1
ATOM 9111 C CA . MET C 1 398 ? -103.807 217.445 -44.835 1.00 22.77 419 MET C CA 1
ATOM 9112 C C . MET C 1 398 ? -102.370 217.640 -45.269 1.00 21.82 419 MET C C 1
ATOM 9113 O O . MET C 1 398 ? -101.539 216.745 -45.132 1.00 21.48 419 MET C O 1
ATOM 9118 N N . ARG C 1 399 ? -102.056 218.824 -45.768 1.00 22.42 420 ARG C N 1
ATOM 9119 C CA . ARG C 1 399 ? -100.694 219.163 -46.173 1.00 22.55 420 ARG C CA 1
ATOM 9120 C C . ARG C 1 399 ? -99.701 218.984 -44.996 1.00 22.43 420 ARG C C 1
ATOM 9121 O O . ARG C 1 399 ? -98.647 218.312 -45.118 1.00 21.43 420 ARG C O 1
ATOM 9129 N N . ARG C 1 400 ? -100.057 219.546 -43.822 1.00 22.51 421 ARG C N 1
ATOM 9130 C CA . ARG C 1 400 ? -99.134 219.553 -42.681 1.00 22.58 421 ARG C CA 1
ATOM 9131 C C . ARG C 1 400 ? -98.872 218.154 -42.126 1.00 22.05 421 ARG C C 1
ATOM 9132 O O . ARG C 1 400 ? -97.756 217.860 -41.675 1.00 21.88 421 ARG C O 1
ATOM 9140 N N . ALA C 1 401 ? -99.859 217.273 -42.194 1.00 21.46 422 ALA C N 1
ATOM 9141 C CA . ALA C 1 401 ? -99.740 215.901 -41.702 1.00 21.99 422 ALA C CA 1
ATOM 9142 C C . ALA C 1 401 ? -98.647 215.088 -42.477 1.00 22.23 422 ALA C C 1
ATOM 9143 O O . ALA C 1 401 ? -98.077 214.154 -41.927 1.00 22.07 422 ALA C O 1
ATOM 9145 N N . LEU C 1 402 ? -98.368 215.453 -43.721 1.00 22.39 423 LEU C N 1
ATOM 9146 C CA . LEU C 1 402 ? -97.376 214.742 -44.548 1.00 23.27 423 LEU C CA 1
ATOM 9147 C C . LEU C 1 402 ? -95.976 215.149 -44.129 1.00 23.29 423 LEU C C 1
ATOM 9148 O O . LEU C 1 402 ? -95.059 214.373 -44.297 1.00 24.29 423 LEU C O 1
ATOM 9153 N N . GLY C 1 403 ? -95.834 216.332 -43.533 1.00 23.18 424 GLY C N 1
ATOM 9154 C CA . GLY C 1 403 ? -94.567 216.881 -43.119 1.00 23.87 424 GLY C CA 1
ATOM 9155 C C . GLY C 1 403 ? -94.113 218.029 -44.000 1.00 25.00 424 GLY C C 1
ATOM 9156 O O . GLY C 1 403 ? -94.892 218.567 -44.749 1.00 25.18 424 GLY C O 1
ATOM 9157 N N . VAL C 1 404 ? -92.829 218.396 -43.931 1.00 25.07 425 VAL C N 1
ATOM 9158 C CA . VAL C 1 404 ? -92.367 219.606 -44.536 1.00 25.45 425 VAL C CA 1
ATOM 9159 C C . VAL C 1 404 ? -91.864 219.301 -45.948 1.00 25.78 425 VAL C C 1
ATOM 9160 O O . VAL C 1 404 ? -91.119 218.341 -46.152 1.00 23.76 425 VAL C O 1
ATOM 9164 N N . VAL C 1 405 ? -92.234 220.149 -46.898 1.00 26.27 426 VAL C N 1
ATOM 9165 C CA . VAL C 1 405 ? -91.623 220.106 -48.237 1.00 28.18 426 VAL C CA 1
ATOM 9166 C C . VAL C 1 405 ? -90.525 221.158 -48.213 1.00 28.65 426 VAL C C 1
ATOM 9167 O O . VAL C 1 405 ? -90.788 222.356 -48.389 1.00 29.11 426 VAL C O 1
ATOM 9171 N N . ASP C 1 406 ? -89.316 220.718 -47.912 1.00 28.78 427 ASP C N 1
ATOM 9172 C CA . ASP C 1 406 ? -88.235 221.648 -47.590 1.00 29.74 427 ASP C CA 1
ATOM 9173 C C . ASP C 1 406 ? -87.487 222.118 -48.871 1.00 30.33 427 ASP C C 1
ATOM 9174 O O . ASP C 1 406 ? -86.595 221.432 -49.358 1.00 29.10 427 ASP C O 1
ATOM 9179 N N . GLU C 1 407 ? -87.888 223.272 -49.374 1.00 31.96 428 GLU C N 1
ATOM 9180 C CA . GLU C 1 407 ? -87.286 223.923 -50.583 1.00 34.24 428 GLU C CA 1
ATOM 9181 C C . GLU C 1 407 ? -85.836 224.398 -50.346 1.00 32.95 428 GLU C C 1
ATOM 9182 O O . GLU C 1 407 ? -85.024 224.468 -51.270 1.00 32.07 428 GLU C O 1
ATOM 9188 N N . VAL C 1 408 ? -85.525 224.720 -49.087 1.00 30.93 429 VAL C N 1
ATOM 9189 C CA . VAL C 1 408 ? -84.139 225.093 -48.679 1.00 30.82 429 VAL C CA 1
ATOM 9190 C C . VAL C 1 408 ? -83.224 223.869 -48.742 1.00 30.71 429 VAL C C 1
ATOM 9191 O O . VAL C 1 408 ? -82.117 223.915 -49.309 1.00 30.73 429 VAL C O 1
ATOM 9195 N N . ARG C 1 409 ? -83.700 222.770 -48.199 1.00 29.80 430 ARG C N 1
ATOM 9196 C CA . ARG C 1 409 ? -82.988 221.485 -48.284 1.00 31.17 430 ARG C CA 1
ATOM 9197 C C . ARG C 1 409 ? -82.770 221.067 -49.732 1.00 32.68 430 ARG C C 1
ATOM 9198 O O . ARG C 1 409 ? -81.674 220.615 -50.064 1.00 32.67 430 ARG C O 1
ATOM 9206 N N . GLU C 1 410 ? -83.806 221.220 -50.574 1.00 33.89 431 GLU C N 1
ATOM 9207 C CA . GLU C 1 410 ? -83.711 220.916 -52.024 1.00 36.17 431 GLU C CA 1
ATOM 9208 C C . GLU C 1 410 ? -82.622 221.768 -52.691 1.00 35.15 431 GLU C C 1
ATOM 9209 O O . GLU C 1 410 ? -81.787 221.229 -53.406 1.00 35.33 431 GLU C O 1
ATOM 9215 N N . ALA C 1 411 ? -82.608 223.071 -52.408 1.00 34.50 432 ALA C N 1
ATOM 9216 C CA . ALA C 1 411 ? -81.519 223.947 -52.853 1.00 35.34 432 ALA C CA 1
ATOM 9217 C C . ALA C 1 411 ? -80.099 223.499 -52.419 1.00 35.89 432 ALA C C 1
ATOM 9218 O O . ALA C 1 411 ? -79.157 223.496 -53.224 1.00 37.07 432 ALA C O 1
ATOM 9220 N N . VAL C 1 412 ? -79.940 223.147 -51.136 1.00 34.45 433 VAL C N 1
ATOM 9221 C CA . VAL C 1 412 ? -78.669 222.644 -50.563 1.00 34.98 433 VAL C CA 1
ATOM 9222 C C . VAL C 1 412 ? -78.209 221.338 -51.233 1.00 35.39 433 VAL C C 1
ATOM 9223 O O . VAL C 1 412 ? -77.023 221.134 -51.440 1.00 37.12 433 VAL C O 1
ATOM 9227 N N . ARG C 1 413 ? -79.133 220.443 -51.546 1.00 35.37 434 ARG C N 1
ATOM 9228 C CA . ARG C 1 413 ? -78.787 219.106 -52.092 1.00 36.92 434 ARG C CA 1
ATOM 9229 C C . ARG C 1 413 ? -78.471 219.099 -53.609 1.00 38.16 434 ARG C C 1
ATOM 9230 O O . ARG C 1 413 ? -78.003 218.136 -54.115 1.00 37.12 434 ARG C O 1
ATOM 9238 N N . GLN C 1 414 ? -78.729 220.193 -54.320 1.00 40.31 435 GLN C N 1
ATOM 9239 C CA . GLN C 1 414 ? -78.238 220.423 -55.697 1.00 44.04 435 GLN C CA 1
ATOM 9240 C C . GLN C 1 414 ? -76.724 220.271 -55.761 1.00 44.77 435 GLN C C 1
ATOM 9241 O O . GLN C 1 414 ? -76.050 221.056 -55.107 1.00 45.50 435 GLN C O 1
ATOM 9247 N N . GLY D 1 7 ? -124.967 258.916 -33.629 1.00 38.34 28 GLY D N 1
ATOM 9248 C CA . GLY D 1 7 ? -124.195 258.152 -32.597 1.00 38.24 28 GLY D CA 1
ATOM 9249 C C . GLY D 1 7 ? -125.057 257.673 -31.403 1.00 37.50 28 GLY D C 1
ATOM 9250 O O . GLY D 1 7 ? -126.248 257.953 -31.294 1.00 39.97 28 GLY D O 1
ATOM 9251 N N . ALA D 1 8 ? -124.400 257.014 -30.482 1.00 36.95 29 ALA D N 1
ATOM 9252 C CA . ALA D 1 8 ? -125.008 256.324 -29.346 1.00 35.75 29 ALA D CA 1
ATOM 9253 C C . ALA D 1 8 ? -125.624 257.301 -28.339 1.00 36.02 29 ALA D C 1
ATOM 9254 O O . ALA D 1 8 ? -125.007 258.321 -27.987 1.00 36.55 29 ALA D O 1
ATOM 9256 N N . SER D 1 9 ? -126.826 257.018 -27.886 1.00 35.36 30 SER D N 1
ATOM 9257 C CA . SER D 1 9 ? -127.447 257.798 -26.836 1.00 35.88 30 SER D CA 1
ATOM 9258 C C . SER D 1 9 ? -127.091 257.299 -25.417 1.00 34.77 30 SER D C 1
ATOM 9259 O O . SER D 1 9 ? -127.341 257.996 -24.445 1.00 34.41 30 SER D O 1
ATOM 9262 N N . VAL D 1 10 ? -126.515 256.107 -25.303 1.00 32.63 31 VAL D N 1
ATOM 9263 C CA . VAL D 1 10 ? -126.236 255.511 -24.033 1.00 32.28 31 VAL D CA 1
ATOM 9264 C C . VAL D 1 10 ? -124.720 255.483 -23.882 1.00 31.36 31 VAL D C 1
ATOM 9265 O O . VAL D 1 10 ? -124.039 254.974 -24.744 1.00 30.48 31 VAL D O 1
ATOM 9269 N N . PRO D 1 11 ? -124.200 255.979 -22.759 1.00 31.86 32 PRO D N 1
ATOM 9270 C CA . PRO D 1 11 ? -122.775 255.846 -22.485 1.00 31.46 32 PRO D CA 1
ATOM 9271 C C . PRO D 1 11 ? -122.425 254.497 -21.942 1.00 30.55 32 PRO D C 1
ATOM 9272 O O . PRO D 1 11 ? -123.279 253.789 -21.407 1.00 32.31 32 PRO D O 1
ATOM 9276 N N . VAL D 1 12 ? -121.158 254.149 -22.052 1.00 29.00 33 VAL D N 1
ATOM 9277 C CA . VAL D 1 12 ? -120.604 252.949 -21.403 1.00 27.51 33 VAL D CA 1
ATOM 9278 C C . VAL D 1 12 ? -120.517 253.281 -19.911 1.00 27.42 33 VAL D C 1
ATOM 9279 O O . VAL D 1 12 ? -119.962 254.309 -19.533 1.00 27.77 33 VAL D O 1
ATOM 9283 N N . MET D 1 13 ? -121.068 252.412 -19.070 1.00 27.01 34 MET D N 1
ATOM 9284 C CA . MET D 1 13 ? -121.143 252.624 -17.623 1.00 27.21 34 MET D CA 1
ATOM 9285 C C . MET D 1 13 ? -120.339 251.515 -16.915 1.00 25.86 34 MET D C 1
ATOM 9286 O O . MET D 1 13 ? -120.110 250.456 -17.471 1.00 23.65 34 MET D O 1
ATOM 9291 N N . SER D 1 14 ? -119.889 251.771 -15.682 1.00 26.03 35 SER D N 1
ATOM 9292 C CA . SER D 1 14 ? -119.132 250.783 -14.949 1.00 25.55 35 SER D CA 1
ATOM 9293 C C . SER D 1 14 ? -120.041 249.647 -14.465 1.00 25.33 35 SER D C 1
ATOM 9294 O O . SER D 1 14 ? -121.230 249.826 -14.260 1.00 25.73 35 SER D O 1
ATOM 9297 N N . THR D 1 15 ? -119.453 248.474 -14.302 1.00 25.90 36 THR D N 1
ATOM 9298 C CA . THR D 1 15 ? -120.137 247.343 -13.742 1.00 26.22 36 THR D CA 1
ATOM 9299 C C . THR D 1 15 ? -120.036 247.450 -12.214 1.00 26.54 36 THR D C 1
ATOM 9300 O O . THR D 1 15 ? -119.186 246.852 -11.586 1.00 25.55 36 THR D O 1
ATOM 9304 N N . SER D 1 16 ? -120.907 248.273 -11.674 1.00 28.73 37 SER D N 1
ATOM 9305 C CA . SER D 1 16 ? -120.894 248.670 -10.258 1.00 30.17 37 SER D CA 1
ATOM 9306 C C . SER D 1 16 ? -122.294 248.698 -9.693 1.00 31.12 37 SER D C 1
ATOM 9307 O O . SER D 1 16 ? -123.190 249.180 -10.352 1.00 31.74 37 SER D O 1
ATOM 9310 N N . TYR D 1 17 ? -122.464 248.126 -8.506 1.00 32.80 38 TYR D N 1
ATOM 9311 C CA . TYR D 1 17 ? -123.715 248.170 -7.738 1.00 35.68 38 TYR D CA 1
ATOM 9312 C C . TYR D 1 17 ? -123.405 247.774 -6.255 1.00 36.69 38 TYR D C 1
ATOM 9313 O O . TYR D 1 17 ? -122.712 246.741 -6.014 1.00 34.80 38 TYR D O 1
ATOM 9322 N N . ASP D 1 18 ? -123.817 248.602 -5.290 1.00 38.21 39 ASP D N 1
ATOM 9323 C CA . ASP D 1 18 ? -123.716 248.239 -3.843 1.00 40.75 39 ASP D CA 1
ATOM 9324 C C . ASP D 1 18 ? -122.222 247.964 -3.592 1.00 39.70 39 ASP D C 1
ATOM 9325 O O . ASP D 1 18 ? -121.390 248.767 -3.991 1.00 40.95 39 ASP D O 1
ATOM 9330 N N . VAL D 1 19 ? -121.869 246.810 -3.036 1.00 38.32 40 VAL D N 1
ATOM 9331 C CA . VAL D 1 19 ? -120.483 246.445 -2.738 1.00 37.85 40 VAL D CA 1
ATOM 9332 C C . VAL D 1 19 ? -119.660 246.052 -3.966 1.00 35.03 40 VAL D C 1
ATOM 9333 O O . VAL D 1 19 ? -118.438 246.001 -3.882 1.00 35.06 40 VAL D O 1
ATOM 9337 N N . VAL D 1 20 ? -120.293 245.761 -5.103 1.00 33.10 41 VAL D N 1
ATOM 9338 C CA . VAL D 1 20 ? -119.521 245.444 -6.314 1.00 31.97 41 VAL D CA 1
ATOM 9339 C C . VAL D 1 20 ? -119.035 246.770 -6.949 1.00 32.12 41 VAL D C 1
ATOM 9340 O O . VAL D 1 20 ? -119.880 247.619 -7.292 1.00 31.63 41 VAL D O 1
ATOM 9344 N N . VAL D 1 21 ? -117.712 246.937 -7.071 1.00 30.91 42 VAL D N 1
ATOM 9345 C CA . VAL D 1 21 ? -117.127 248.147 -7.681 1.00 32.43 42 VAL D CA 1
ATOM 9346 C C . VAL D 1 21 ? -116.276 247.637 -8.846 1.00 32.29 42 VAL D C 1
ATOM 9347 O O . VAL D 1 21 ? -115.328 246.881 -8.591 1.00 30.78 42 VAL D O 1
ATOM 9351 N N . ASP D 1 22 ? -116.611 248.007 -10.092 1.00 33.01 43 ASP D N 1
ATOM 9352 C CA . ASP D 1 22 ? -115.827 247.599 -11.286 1.00 33.63 43 ASP D CA 1
ATOM 9353 C C . ASP D 1 22 ? -115.595 246.100 -11.286 1.00 30.33 43 ASP D C 1
ATOM 9354 O O . ASP D 1 22 ? -114.463 245.635 -11.403 1.00 28.92 43 ASP D O 1
ATOM 9359 N N . ARG D 1 23 ? -116.694 245.378 -11.117 1.00 28.93 44 ARG D N 1
ATOM 9360 C CA . ARG D 1 23 ? -116.765 243.944 -11.140 1.00 28.10 44 ARG D CA 1
ATOM 9361 C C . ARG D 1 23 ? -116.210 243.224 -9.937 1.00 28.37 44 ARG D C 1
ATOM 9362 O O . ARG D 1 23 ? -116.265 241.994 -9.923 1.00 27.96 44 ARG D O 1
ATOM 9370 N N . GLU D 1 24 ? -115.653 243.918 -8.952 1.00 29.95 45 GLU D N 1
ATOM 9371 C CA . GLU D 1 24 ? -115.003 243.227 -7.828 1.00 30.32 45 GLU D CA 1
ATOM 9372 C C . GLU D 1 24 ? -115.656 243.597 -6.461 1.00 30.61 45 GLU D C 1
ATOM 9373 O O . GLU D 1 24 ? -115.856 244.786 -6.150 1.00 30.03 45 GLU D O 1
ATOM 9379 N N . PHE D 1 25 ? -116.031 242.559 -5.703 1.00 30.34 46 PHE D N 1
ATOM 9380 C CA . PHE D 1 25 ? -116.603 242.750 -4.333 1.00 32.67 46 PHE D CA 1
ATOM 9381 C C . PHE D 1 25 ? -115.583 242.493 -3.201 1.00 32.67 46 PHE D C 1
ATOM 9382 O O . PHE D 1 25 ? -115.798 242.958 -2.103 1.00 35.24 46 PHE D O 1
ATOM 9390 N N . ASP D 1 26 ? -114.506 241.770 -3.447 1.00 32.69 47 ASP D N 1
ATOM 9391 C CA . ASP D 1 26 ? -113.562 241.336 -2.383 1.00 34.45 47 ASP D CA 1
ATOM 9392 C C . ASP D 1 26 ? -112.449 242.385 -2.314 1.00 35.27 47 ASP D C 1
ATOM 9393 O O . ASP D 1 26 ? -111.730 242.575 -3.287 1.00 33.35 47 ASP D O 1
ATOM 9398 N N . GLU D 1 27 ? -112.309 243.046 -1.149 1.00 37.96 48 GLU D N 1
ATOM 9399 C CA . GLU D 1 27 ? -111.394 244.172 -1.000 1.00 40.15 48 GLU D CA 1
ATOM 9400 C C . GLU D 1 27 ? -109.957 243.727 -1.226 1.00 37.72 48 GLU D C 1
ATOM 9401 O O . GLU D 1 27 ? -109.189 244.461 -1.786 1.00 37.30 48 GLU D O 1
ATOM 9407 N N . LEU D 1 28 ? -109.638 242.484 -0.891 1.00 35.94 49 LEU D N 1
ATOM 9408 C CA . LEU D 1 28 ? -108.295 241.926 -1.069 1.00 35.84 49 LEU D CA 1
ATOM 9409 C C . LEU D 1 28 ? -107.830 241.813 -2.515 1.00 34.66 49 LEU D C 1
ATOM 9410 O O . LEU D 1 28 ? -106.627 241.651 -2.769 1.00 32.50 49 LEU D O 1
ATOM 9415 N N . LEU D 1 29 ? -108.785 241.822 -3.455 1.00 33.52 50 LEU D N 1
ATOM 9416 C CA . LEU D 1 29 ? -108.487 241.639 -4.861 1.00 32.49 50 LEU D CA 1
ATOM 9417 C C . LEU D 1 29 ? -108.818 242.854 -5.712 1.00 32.83 50 LEU D C 1
ATOM 9418 O O . LEU D 1 29 ? -108.768 242.754 -6.932 1.00 32.91 50 LEU D O 1
ATOM 9423 N N . GLN D 1 30 ? -109.187 243.982 -5.086 1.00 33.79 51 GLN D N 1
ATOM 9424 C CA . GLN D 1 30 ? -109.475 245.198 -5.829 1.00 34.64 51 GLN D CA 1
ATOM 9425 C C . GLN D 1 30 ? -108.157 245.873 -6.241 1.00 34.85 51 GLN D C 1
ATOM 9426 O O . GLN D 1 30 ? -107.185 245.854 -5.467 1.00 35.63 51 GLN D O 1
ATOM 9432 N N . GLY D 1 31 ? -108.118 246.412 -7.464 1.00 34.50 52 GLY D N 1
ATOM 9433 C CA . GLY D 1 31 ? -107.002 247.238 -7.931 1.00 35.05 52 GLY D CA 1
ATOM 9434 C C . GLY D 1 31 ? -105.641 246.592 -7.917 1.00 34.46 52 GLY D C 1
ATOM 9435 O O . GLY D 1 31 ? -105.518 245.375 -8.029 1.00 34.16 52 GLY D O 1
ATOM 9436 N N . LYS D 1 32 ? -104.601 247.385 -7.755 1.00 35.90 53 LYS D N 1
ATOM 9437 C CA . LYS D 1 32 ? -103.243 246.836 -7.760 1.00 36.81 53 LYS D CA 1
ATOM 9438 C C . LYS D 1 32 ? -102.897 245.880 -6.641 1.00 37.40 53 LYS D C 1
ATOM 9439 O O . LYS D 1 32 ? -101.979 245.054 -6.782 1.00 34.87 53 LYS D O 1
ATOM 9445 N N . ASP D 1 33 ? -103.604 245.960 -5.517 1.00 37.12 54 ASP D N 1
ATOM 9446 C CA . ASP D 1 33 ? -103.386 244.940 -4.502 1.00 38.50 54 ASP D CA 1
ATOM 9447 C C . ASP D 1 33 ? -103.768 243.578 -4.978 1.00 34.42 54 ASP D C 1
ATOM 9448 O O . ASP D 1 33 ? -103.084 242.609 -4.653 1.00 34.18 54 ASP D O 1
ATOM 9453 N N . GLY D 1 34 ? -104.858 243.503 -5.739 1.00 31.64 55 GLY D N 1
ATOM 9454 C CA . GLY D 1 34 ? -105.270 242.264 -6.370 1.00 28.75 55 GLY D CA 1
ATOM 9455 C C . GLY D 1 34 ? -104.227 241.706 -7.307 1.00 25.64 55 GLY D C 1
ATOM 9456 O O . GLY D 1 34 ? -104.013 240.518 -7.359 1.00 25.03 55 GLY D O 1
ATOM 9457 N N . LEU D 1 35 ? -103.574 242.570 -8.061 1.00 24.41 56 LEU D N 1
ATOM 9458 C CA . LEU D 1 35 ? -102.516 242.118 -8.977 1.00 24.48 56 LEU D CA 1
ATOM 9459 C C . LEU D 1 35 ? -101.352 241.406 -8.227 1.00 23.41 56 LEU D C 1
ATOM 9460 O O . LEU D 1 35 ? -100.768 240.468 -8.741 1.00 23.51 56 LEU D O 1
ATOM 9465 N N . LEU D 1 36 ? -101.053 241.836 -7.000 1.00 23.28 57 LEU D N 1
ATOM 9466 C CA . LEU D 1 36 ? -100.054 241.122 -6.207 1.00 23.57 57 LEU D CA 1
ATOM 9467 C C . LEU D 1 36 ? -100.464 239.718 -5.842 1.00 21.65 57 LEU D C 1
ATOM 9468 O O . LEU D 1 36 ? -99.620 238.845 -5.784 1.00 20.88 57 LEU D O 1
ATOM 9473 N N . VAL D 1 37 ? -101.756 239.500 -5.608 1.00 21.11 58 VAL D N 1
ATOM 9474 C CA . VAL D 1 37 ? -102.277 238.148 -5.362 1.00 19.77 58 VAL D CA 1
ATOM 9475 C C . VAL D 1 37 ? -102.102 237.281 -6.561 1.00 18.62 58 VAL D C 1
ATOM 9476 O O . VAL D 1 37 ? -101.617 236.160 -6.457 1.00 18.39 58 VAL D O 1
ATOM 9480 N N . TYR D 1 38 ? -102.511 237.766 -7.728 1.00 17.75 59 TYR D N 1
ATOM 9481 C CA . TYR D 1 38 ? -102.365 236.980 -8.948 1.00 17.09 59 TYR D CA 1
ATOM 9482 C C . TYR D 1 38 ? -100.905 236.687 -9.243 1.00 16.75 59 TYR D C 1
ATOM 9483 O O . TYR D 1 38 ? -100.562 235.567 -9.660 1.00 15.27 59 TYR D O 1
ATOM 9492 N N . HIS D 1 39 ? -100.049 237.659 -9.016 1.00 17.60 60 HIS D N 1
ATOM 9493 C CA . HIS D 1 39 ? -98.619 237.430 -9.202 1.00 19.09 60 HIS D CA 1
ATOM 9494 C C . HIS D 1 39 ? -98.081 236.297 -8.265 1.00 19.37 60 HIS D C 1
ATOM 9495 O O . HIS D 1 39 ? -97.308 235.427 -8.669 1.00 18.07 60 HIS D O 1
ATOM 9502 N N . LYS D 1 40 ? -98.516 236.306 -7.028 1.00 20.79 61 LYS D N 1
ATOM 9503 C CA . LYS D 1 40 ? -98.098 235.275 -6.086 1.00 22.36 61 LYS D CA 1
ATOM 9504 C C . LYS D 1 40 ? -98.559 233.872 -6.546 1.00 20.26 61 LYS D C 1
ATOM 9505 O O . LYS D 1 40 ? -97.828 232.886 -6.408 1.00 19.64 61 LYS D O 1
ATOM 9511 N N . MET D 1 41 ? -99.744 233.800 -7.096 1.00 18.52 62 MET D N 1
ATOM 9512 C CA . MET D 1 41 ? -100.308 232.551 -7.585 1.00 18.13 62 MET D CA 1
ATOM 9513 C C . MET D 1 41 ? -99.445 231.904 -8.678 1.00 18.16 62 MET D C 1
ATOM 9514 O O . MET D 1 41 ? -99.452 230.684 -8.818 1.00 16.40 62 MET D O 1
ATOM 9519 N N . LEU D 1 42 ? -98.701 232.721 -9.417 1.00 18.49 63 LEU D N 1
ATOM 9520 C CA . LEU D 1 42 ? -97.817 232.214 -10.459 1.00 19.63 63 LEU D CA 1
ATOM 9521 C C . LEU D 1 42 ? -96.695 231.266 -9.951 1.00 20.36 63 LEU D C 1
ATOM 9522 O O . LEU D 1 42 ? -96.222 230.446 -10.717 1.00 20.15 63 LEU D O 1
ATOM 9527 N N . SER D 1 43 ? -96.354 231.343 -8.666 1.00 20.88 64 SER D N 1
ATOM 9528 C CA A SER D 1 43 ? -95.357 230.458 -8.081 0.50 20.89 64 SER D CA 1
ATOM 9529 C CA B SER D 1 43 ? -95.365 230.451 -8.058 0.50 20.99 64 SER D CA 1
ATOM 9530 C C . SER D 1 43 ? -95.978 229.144 -7.514 1.00 19.98 64 SER D C 1
ATOM 9531 O O . SER D 1 43 ? -95.283 228.328 -6.947 1.00 19.28 64 SER D O 1
ATOM 9536 N N . ASP D 1 44 ? -97.275 228.956 -7.722 1.00 18.11 65 ASP D N 1
ATOM 9537 C CA . ASP D 1 44 ? -97.954 227.710 -7.405 1.00 18.35 65 ASP D CA 1
ATOM 9538 C C . ASP D 1 44 ? -97.814 226.770 -8.629 1.00 16.98 65 ASP D C 1
ATOM 9539 O O . ASP D 1 44 ? -98.141 227.168 -9.745 1.00 14.81 65 ASP D O 1
ATOM 9544 N N . GLY D 1 45 ? -97.273 225.578 -8.385 1.00 16.99 66 GLY D N 1
ATOM 9545 C CA . GLY D 1 45 ? -97.104 224.563 -9.417 1.00 16.13 66 GLY D CA 1
ATOM 9546 C C . GLY D 1 45 ? -98.323 224.204 -10.215 1.00 15.14 66 GLY D C 1
ATOM 9547 O O . GLY D 1 45 ? -98.206 224.003 -11.403 1.00 13.96 66 GLY D O 1
ATOM 9548 N N . THR D 1 46 ? -99.482 224.137 -9.585 1.00 14.31 67 THR D N 1
ATOM 9549 C CA . THR D 1 46 ? -100.733 223.825 -10.300 1.00 13.95 67 THR D CA 1
ATOM 9550 C C . THR D 1 46 ? -101.190 224.937 -11.232 1.00 13.42 67 THR D C 1
ATOM 9551 O O . THR D 1 46 ? -101.635 224.686 -12.352 1.00 13.03 67 THR D O 1
ATOM 9555 N N . VAL D 1 47 ? -101.085 226.163 -10.766 1.00 13.58 68 VAL D N 1
ATOM 9556 C CA . VAL D 1 47 ? -101.316 227.325 -11.571 1.00 13.69 68 VAL D CA 1
ATOM 9557 C C . VAL D 1 47 ? -100.376 227.315 -12.778 1.00 13.69 68 VAL D C 1
ATOM 9558 O O . VAL D 1 47 ? -100.833 227.466 -13.921 1.00 12.05 68 VAL D O 1
ATOM 9562 N N . LYS D 1 48 ? -99.092 227.168 -12.513 1.00 14.87 69 LYS D N 1
ATOM 9563 C CA . LYS D 1 48 ? -98.114 227.220 -13.578 1.00 16.53 69 LYS D CA 1
ATOM 9564 C C . LYS D 1 48 ? -98.324 226.094 -14.659 1.00 15.59 69 LYS D C 1
ATOM 9565 O O . LYS D 1 48 ? -98.216 226.338 -15.854 1.00 14.24 69 LYS D O 1
ATOM 9571 N N . ASN D 1 49 ? -98.636 224.885 -14.169 1.00 15.07 70 ASN D N 1
ATOM 9572 C CA . ASN D 1 49 ? -98.911 223.732 -14.995 1.00 15.15 70 ASN D CA 1
ATOM 9573 C C . ASN D 1 49 ? -100.063 224.066 -15.942 1.00 15.40 70 ASN D C 1
ATOM 9574 O O . ASN D 1 49 ? -99.958 223.814 -17.161 1.00 14.17 70 ASN D O 1
ATOM 9579 N N . ALA D 1 50 ? -101.141 224.658 -15.379 1.00 15.34 71 ALA D N 1
ATOM 9580 C CA . ALA D 1 50 ? -102.331 225.010 -16.151 1.00 14.12 71 ALA D CA 1
ATOM 9581 C C . ALA D 1 50 ? -102.075 226.094 -17.227 1.00 14.24 71 ALA D C 1
ATOM 9582 O O . ALA D 1 50 ? -102.470 225.920 -18.421 1.00 12.81 71 ALA D O 1
ATOM 9584 N N . LEU D 1 51 ? -101.347 227.157 -16.822 1.00 14.24 72 LEU D N 1
ATOM 9585 C CA . LEU D 1 51 ? -100.945 228.186 -17.755 1.00 15.36 72 LEU D CA 1
ATOM 9586 C C . LEU D 1 51 ? -100.027 227.665 -18.862 1.00 15.16 72 LEU D C 1
ATOM 9587 O O . LEU D 1 51 ? -100.194 228.055 -20.045 1.00 15.84 72 LEU D O 1
ATOM 9592 N N . ASN D 1 52 ? -99.065 226.810 -18.521 1.00 15.54 73 ASN D N 1
ATOM 9593 C CA . ASN D 1 52 ? -98.181 226.268 -19.551 1.00 15.80 73 ASN D CA 1
ATOM 9594 C C . ASN D 1 52 ? -99.041 225.542 -20.661 1.00 15.32 73 ASN D C 1
ATOM 9595 O O . ASN D 1 52 ? -98.777 225.657 -21.849 1.00 15.33 73 ASN D O 1
ATOM 9600 N N . TYR D 1 53 ? -100.006 224.749 -20.230 1.00 14.69 74 TYR D N 1
ATOM 9601 C CA . TYR D 1 53 ? -100.896 224.059 -21.177 1.00 13.78 74 TYR D CA 1
ATOM 9602 C C . TYR D 1 53 ? -101.766 225.058 -21.964 1.00 13.38 74 TYR D C 1
ATOM 9603 O O . TYR D 1 53 ? -101.825 225.005 -23.192 1.00 12.54 74 TYR D O 1
ATOM 9612 N N . ILE D 1 54 ? -102.442 225.957 -21.267 1.00 13.32 75 ILE D N 1
ATOM 9613 C CA . ILE D 1 54 ? -103.387 226.877 -21.913 1.00 13.04 75 ILE D CA 1
ATOM 9614 C C . ILE D 1 54 ? -102.673 227.799 -22.943 1.00 13.93 75 ILE D C 1
ATOM 9615 O O . ILE D 1 54 ? -103.096 227.867 -24.138 1.00 12.98 75 ILE D O 1
ATOM 9620 N N . PHE D 1 55 ? -101.591 228.424 -22.479 1.00 14.34 76 PHE D N 1
ATOM 9621 C CA . PHE D 1 55 ? -100.772 229.310 -23.308 1.00 15.22 76 PHE D CA 1
ATOM 9622 C C . PHE D 1 55 ? -100.100 228.604 -24.489 1.00 14.96 76 PHE D C 1
ATOM 9623 O O . PHE D 1 55 ? -100.075 229.188 -25.577 1.00 15.80 76 PHE D O 1
ATOM 9631 N N . GLY D 1 56 ? -99.591 227.373 -24.285 1.00 14.43 77 GLY D N 1
ATOM 9632 C CA . GLY D 1 56 ? -99.140 226.551 -25.388 1.00 14.04 77 GLY D CA 1
ATOM 9633 C C . GLY D 1 56 ? -100.164 226.234 -26.449 1.00 12.88 77 GLY D C 1
ATOM 9634 O O . GLY D 1 56 ? -99.913 226.427 -27.631 1.00 13.69 77 GLY D O 1
ATOM 9635 N N . ARG D 1 57 ? -101.341 225.778 -26.011 1.00 12.85 78 ARG D N 1
ATOM 9636 C CA . ARG D 1 57 ? -102.398 225.400 -26.914 1.00 13.41 78 ARG D CA 1
ATOM 9637 C C . ARG D 1 57 ? -102.890 226.632 -27.700 1.00 13.29 78 ARG D C 1
ATOM 9638 O O . ARG D 1 57 ? -103.057 226.551 -28.914 1.00 13.42 78 ARG D O 1
ATOM 9646 N N . ILE D 1 58 ? -103.010 227.768 -27.036 1.00 13.00 79 ILE D N 1
ATOM 9647 C CA . ILE D 1 58 ? -103.380 228.985 -27.735 1.00 14.00 79 ILE D CA 1
ATOM 9648 C C . ILE D 1 58 ? -102.425 229.286 -28.911 1.00 14.67 79 ILE D C 1
ATOM 9649 O O . ILE D 1 58 ? -102.869 229.582 -30.045 1.00 15.65 79 ILE D O 1
ATOM 9654 N N . ARG D 1 59 ? -101.146 229.220 -28.622 1.00 14.33 80 ARG D N 1
ATOM 9655 C CA . ARG D 1 59 ? -100.136 229.548 -29.584 1.00 14.79 80 ARG D CA 1
ATOM 9656 C C . ARG D 1 59 ? -100.092 228.558 -30.753 1.00 14.43 80 ARG D C 1
ATOM 9657 O O . ARG D 1 59 ? -99.860 228.963 -31.910 1.00 13.46 80 ARG D O 1
ATOM 9665 N N . SER D 1 60 ? -100.357 227.294 -30.448 1.00 13.80 81 SER D N 1
ATOM 9666 C CA . SER D 1 60 ? -100.356 226.208 -31.440 1.00 14.63 81 SER D CA 1
ATOM 9667 C C . SER D 1 60 ? -101.572 226.159 -32.365 1.00 14.69 81 SER D C 1
ATOM 9668 O O . SER D 1 60 ? -101.686 225.239 -33.151 1.00 16.28 81 SER D O 1
ATOM 9671 N N . ALA D 1 61 ? -102.489 227.125 -32.294 1.00 15.18 82 ALA D N 1
ATOM 9672 C CA . ALA D 1 61 ? -103.794 227.033 -33.018 1.00 15.58 82 ALA D CA 1
ATOM 9673 C C . ALA D 1 61 ? -103.723 227.280 -34.515 1.00 16.99 82 ALA D C 1
ATOM 9674 O O . ALA D 1 61 ? -104.751 227.533 -35.145 1.00 18.94 82 ALA D O 1
ATOM 9676 N N . LYS D 1 62 ? -102.574 227.238 -35.142 1.00 17.27 83 LYS D N 1
ATOM 9677 C CA . LYS D 1 62 ? -102.547 227.217 -36.643 1.00 17.41 83 LYS D CA 1
ATOM 9678 C C . LYS D 1 62 ? -103.054 228.555 -37.208 1.00 17.47 83 LYS D C 1
ATOM 9679 O O . LYS D 1 62 ? -103.898 228.589 -38.128 1.00 18.11 83 LYS D O 1
ATOM 9685 N N . TRP D 1 63 ? -102.514 229.611 -36.641 1.00 16.01 84 TRP D N 1
ATOM 9686 C CA . TRP D 1 63 ? -102.877 231.011 -36.931 1.00 16.05 84 TRP D CA 1
ATOM 9687 C C . TRP D 1 63 ? -102.631 231.318 -38.416 1.00 16.76 84 TRP D C 1
ATOM 9688 O O . TRP D 1 63 ? -101.590 230.937 -38.980 1.00 16.92 84 TRP D O 1
ATOM 9699 N N . TYR D 1 64 ? -103.604 231.955 -39.035 1.00 16.76 85 TYR D N 1
ATOM 9700 C CA . TYR D 1 64 ? -103.495 232.423 -40.413 1.00 17.89 85 TYR D CA 1
ATOM 9701 C C . TYR D 1 64 ? -104.260 233.708 -40.602 1.00 18.47 85 TYR D C 1
ATOM 9702 O O . TYR D 1 64 ? -104.955 234.180 -39.697 1.00 16.61 85 TYR D O 1
ATOM 9711 N N . VAL D 1 65 ? -104.208 234.246 -41.807 1.00 19.63 86 VAL D N 1
ATOM 9712 C CA . VAL D 1 65 ? -104.908 235.502 -42.092 1.00 20.70 86 VAL D CA 1
ATOM 9713 C C . VAL D 1 65 ? -106.007 235.253 -43.126 1.00 21.88 86 VAL D C 1
ATOM 9714 O O . VAL D 1 65 ? -105.738 234.715 -44.189 1.00 23.21 86 VAL D O 1
ATOM 9718 N N . GLU D 1 66 ? -107.228 235.633 -42.808 1.00 23.00 87 GLU D N 1
ATOM 9719 C CA . GLU D 1 66 ? -108.354 235.521 -43.760 1.00 24.78 87 GLU D CA 1
ATOM 9720 C C . GLU D 1 66 ? -108.605 236.886 -44.391 1.00 24.65 87 GLU D C 1
ATOM 9721 O O . GLU D 1 66 ? -108.637 237.905 -43.683 1.00 24.25 87 GLU D O 1
ATOM 9727 N N . PRO D 1 67 ? -108.740 236.922 -45.720 1.00 25.57 88 PRO D N 1
ATOM 9728 C CA . PRO D 1 67 ? -108.965 238.231 -46.370 1.00 27.14 88 PRO D CA 1
ATOM 9729 C C . PRO D 1 67 ? -110.379 238.733 -46.121 1.00 28.17 88 PRO D C 1
ATOM 9730 O O . PRO D 1 67 ? -111.256 237.947 -45.735 1.00 28.76 88 PRO D O 1
ATOM 9734 N N . ALA D 1 68 ? -110.590 240.032 -46.325 1.00 28.64 89 ALA D N 1
ATOM 9735 C CA . ALA D 1 68 ? -111.904 240.648 -46.155 1.00 29.55 89 ALA D CA 1
ATOM 9736 C C . ALA D 1 68 ? -112.900 240.135 -47.193 1.00 31.14 89 ALA D C 1
ATOM 9737 O O . ALA D 1 68 ? -114.078 240.126 -46.956 1.00 33.99 89 ALA D O 1
ATOM 9739 N N . SER D 1 69 ? -112.404 239.751 -48.356 1.00 31.58 90 SER D N 1
ATOM 9740 C CA . SER D 1 69 ? -113.185 239.028 -49.352 1.00 32.85 90 SER D CA 1
ATOM 9741 C C . SER D 1 69 ? -112.224 238.287 -50.264 1.00 33.61 90 SER D C 1
ATOM 9742 O O . SER D 1 69 ? -111.007 238.453 -50.144 1.00 33.72 90 SER D O 1
ATOM 9745 N N . THR D 1 70 ? -112.773 237.533 -51.215 1.00 35.22 91 THR D N 1
ATOM 9746 C CA . THR D 1 70 ? -111.963 236.879 -52.238 1.00 35.34 91 THR D CA 1
ATOM 9747 C C . THR D 1 70 ? -111.448 237.820 -53.330 1.00 37.78 91 THR D C 1
ATOM 9748 O O . THR D 1 70 ? -110.717 237.380 -54.205 1.00 38.77 91 THR D O 1
ATOM 9752 N N . ASP D 1 71 ? -111.869 239.084 -53.343 1.00 40.57 92 ASP D N 1
ATOM 9753 C CA . ASP D 1 71 ? -111.346 240.061 -54.336 1.00 42.52 92 ASP D CA 1
ATOM 9754 C C . ASP D 1 71 ? -109.801 240.115 -54.304 1.00 41.99 92 ASP D C 1
ATOM 9755 O O . ASP D 1 71 ? -109.209 240.126 -53.213 1.00 37.52 92 ASP D O 1
ATOM 9760 N N . PRO D 1 72 ? -109.137 240.171 -55.482 1.00 42.34 93 PRO D N 1
ATOM 9761 C CA . PRO D 1 72 ? -107.640 240.181 -55.469 1.00 42.96 93 PRO D CA 1
ATOM 9762 C C . PRO D 1 72 ? -106.983 241.297 -54.632 1.00 42.76 93 PRO D C 1
ATOM 9763 O O . PRO D 1 72 ? -105.865 241.110 -54.126 1.00 41.37 93 PRO D O 1
ATOM 9767 N N . GLU D 1 73 ? -107.669 242.434 -54.522 1.00 41.70 94 GLU D N 1
ATOM 9768 C CA . GLU D 1 73 ? -107.212 243.553 -53.723 1.00 41.79 94 GLU D CA 1
ATOM 9769 C C . GLU D 1 73 ? -107.158 243.189 -52.234 1.00 38.34 94 GLU D C 1
ATOM 9770 O O . GLU D 1 73 ? -106.165 243.453 -51.549 1.00 39.81 94 GLU D O 1
ATOM 9776 N N . ASP D 1 74 ? -108.231 242.629 -51.743 1.00 34.62 95 ASP D N 1
ATOM 9777 C CA . ASP D 1 74 ? -108.268 242.175 -50.362 1.00 33.55 95 ASP D CA 1
ATOM 9778 C C . ASP D 1 74 ? -107.291 241.063 -50.075 1.00 30.48 95 ASP D C 1
ATOM 9779 O O . ASP D 1 74 ? -106.715 241.035 -49.006 1.00 27.60 95 ASP D O 1
ATOM 9784 N N . ILE D 1 75 ? -107.072 240.201 -51.048 1.00 30.52 96 ILE D N 1
ATOM 9785 C CA . ILE D 1 75 ? -106.059 239.143 -50.935 1.00 30.75 96 ILE D CA 1
ATOM 9786 C C . ILE D 1 75 ? -104.643 239.751 -50.770 1.00 28.17 96 ILE D C 1
ATOM 9787 O O . ILE D 1 75 ? -103.845 239.287 -49.955 1.00 27.14 96 ILE D O 1
ATOM 9792 N N . ALA D 1 76 ? -104.360 240.795 -51.530 1.00 28.22 97 ALA D N 1
ATOM 9793 C CA . ALA D 1 76 ? -103.027 241.422 -51.538 1.00 27.53 97 ALA D CA 1
ATOM 9794 C C . ALA D 1 76 ? -102.768 242.133 -50.207 1.00 25.90 97 ALA D C 1
ATOM 9795 O O . ALA D 1 76 ? -101.664 242.070 -49.667 1.00 25.87 97 ALA D O 1
ATOM 9797 N N . ILE D 1 77 ? -103.791 242.796 -49.670 1.00 24.41 98 ILE D N 1
ATOM 9798 C CA . ILE D 1 77 ? -103.669 243.407 -48.363 1.00 24.17 98 ILE D CA 1
ATOM 9799 C C . ILE D 1 77 ? -103.454 242.338 -47.282 1.00 22.92 98 ILE D C 1
ATOM 9800 O O . ILE D 1 77 ? -102.582 242.489 -46.450 1.00 21.76 98 ILE D O 1
ATOM 9805 N N . ALA D 1 78 ? -104.243 241.267 -47.328 1.00 22.21 99 ALA D N 1
ATOM 9806 C CA . ALA D 1 78 ? -104.062 240.118 -46.416 1.00 22.70 99 ALA D CA 1
ATOM 9807 C C . ALA D 1 78 ? -102.650 239.518 -46.522 1.00 22.85 99 ALA D C 1
ATOM 9808 O O . ALA D 1 78 ? -102.052 239.150 -45.474 1.00 22.82 99 ALA D O 1
ATOM 9810 N N . ALA D 1 79 ? -102.128 239.396 -47.751 1.00 22.78 100 ALA D N 1
ATOM 9811 C CA . ALA D 1 79 ? -100.782 238.877 -47.964 1.00 22.47 100 ALA D CA 1
ATOM 9812 C C . ALA D 1 79 ? -99.724 239.771 -47.308 1.00 22.76 100 ALA D C 1
ATOM 9813 O O . ALA D 1 79 ? -98.720 239.279 -46.774 1.00 21.66 100 ALA D O 1
ATOM 9815 N N . PHE D 1 80 ? -99.940 241.093 -47.357 1.00 23.02 101 PHE D N 1
ATOM 9816 C CA . PHE D 1 80 ? -99.074 242.037 -46.666 1.00 23.07 101 PHE D CA 1
ATOM 9817 C C . PHE D 1 80 ? -99.081 241.781 -45.170 1.00 22.12 101 PHE D C 1
ATOM 9818 O O . PHE D 1 80 ? -98.015 241.749 -44.562 1.00 22.10 101 PHE D O 1
ATOM 9826 N N . ILE D 1 81 ? -100.257 241.601 -44.589 1.00 21.90 102 ILE D N 1
ATOM 9827 C CA . ILE D 1 81 ? -100.375 241.333 -43.137 1.00 22.50 102 ILE D CA 1
ATOM 9828 C C . ILE D 1 81 ? -99.715 239.988 -42.745 1.00 22.77 102 ILE D C 1
ATOM 9829 O O . ILE D 1 81 ? -99.007 239.897 -41.755 1.00 22.71 102 ILE D O 1
ATOM 9834 N N . HIS D 1 82 ? -99.951 238.959 -43.532 1.00 23.11 103 HIS D N 1
ATOM 9835 C CA . HIS D 1 82 ? -99.284 237.647 -43.391 1.00 23.46 103 HIS D CA 1
ATOM 9836 C C . HIS D 1 82 ? -97.773 237.798 -43.298 1.00 23.19 103 HIS D C 1
ATOM 9837 O O . HIS D 1 82 ? -97.151 237.239 -42.405 1.00 23.18 103 HIS D O 1
ATOM 9844 N N . ALA D 1 83 ? -97.186 238.575 -44.182 1.00 24.16 104 ALA D N 1
ATOM 9845 C CA . ALA D 1 83 ? -95.732 238.832 -44.178 1.00 25.40 104 ALA D CA 1
ATOM 9846 C C . ALA D 1 83 ? -95.263 239.650 -42.943 1.00 25.98 104 ALA D C 1
ATOM 9847 O O . ALA D 1 83 ? -94.220 239.342 -42.359 1.00 25.79 104 ALA D O 1
ATOM 9849 N N . GLN D 1 84 ? -96.050 240.617 -42.515 1.00 25.88 105 GLN D N 1
ATOM 9850 C CA . GLN D 1 84 ? -95.722 241.417 -41.328 1.00 26.19 105 GLN D CA 1
ATOM 9851 C C . GLN D 1 84 ? -95.647 240.565 -40.047 1.00 26.52 105 GLN D C 1
ATOM 9852 O O . GLN D 1 84 ? -94.801 240.805 -39.217 1.00 25.89 105 GLN D O 1
ATOM 9858 N N . LEU D 1 85 ? -96.528 239.564 -39.908 1.00 24.73 106 LEU D N 1
ATOM 9859 C CA . LEU D 1 85 ? -96.532 238.670 -38.759 1.00 22.86 106 LEU D CA 1
ATOM 9860 C C . LEU D 1 85 ? -95.614 237.473 -38.918 1.00 22.73 106 LEU D C 1
ATOM 9861 O O . LEU D 1 85 ? -95.218 236.862 -37.932 1.00 22.37 106 LEU D O 1
ATOM 9866 N N . GLY D 1 86 ? -95.240 237.133 -40.143 1.00 22.51 107 GLY D N 1
ATOM 9867 C CA . GLY D 1 86 ? -94.431 235.939 -40.443 1.00 22.37 107 GLY D CA 1
ATOM 9868 C C . GLY D 1 86 ? -95.186 234.651 -40.211 1.00 23.03 107 GLY D C 1
ATOM 9869 O O . GLY D 1 86 ? -94.611 233.669 -39.781 1.00 23.85 107 GLY D O 1
ATOM 9870 N N . ILE D 1 87 ? -96.475 234.643 -40.528 1.00 22.82 108 ILE D N 1
ATOM 9871 C CA . ILE D 1 87 ? -97.348 233.490 -40.354 1.00 23.52 108 ILE D CA 1
ATOM 9872 C C . ILE D 1 87 ? -96.695 232.258 -40.964 1.00 23.53 108 ILE D C 1
ATOM 9873 O O . ILE D 1 87 ? -96.324 232.280 -42.099 1.00 23.40 108 ILE D O 1
ATOM 9878 N N . ASP D 1 88 ? -96.565 231.178 -40.188 1.00 23.32 109 ASP D N 1
ATOM 9879 C CA . ASP D 1 88 ? -95.913 229.952 -40.675 1.00 23.55 109 ASP D CA 1
ATOM 9880 C C . ASP D 1 88 ? -96.551 228.725 -39.989 1.00 22.08 109 ASP D C 1
ATOM 9881 O O . ASP D 1 88 ? -97.350 228.869 -39.100 1.00 21.16 109 ASP D O 1
ATOM 9886 N N . ASP D 1 89 ? -96.131 227.535 -40.373 1.00 22.45 110 ASP D N 1
ATOM 9887 C CA . ASP D 1 89 ? -96.745 226.270 -39.936 1.00 22.38 110 ASP D CA 1
ATOM 9888 C C . ASP D 1 89 ? -96.616 226.051 -38.412 1.00 21.59 110 ASP D C 1
ATOM 9889 O O . ASP D 1 89 ? -97.541 225.517 -37.780 1.00 23.57 110 ASP D O 1
ATOM 9894 N N . ALA D 1 90 ? -95.534 226.513 -37.792 1.00 20.22 111 ALA D N 1
ATOM 9895 C CA . ALA D 1 90 ? -95.356 226.314 -36.345 1.00 20.07 111 ALA D CA 1
ATOM 9896 C C . ALA D 1 90 ? -95.855 227.502 -35.461 1.00 19.06 111 ALA D C 1
ATOM 9897 O O . ALA D 1 90 ? -95.756 227.435 -34.232 1.00 18.38 111 ALA D O 1
ATOM 9899 N N . SER D 1 91 ? -96.352 228.556 -36.105 1.00 18.20 112 SER D N 1
ATOM 9900 C CA . SER D 1 91 ? -96.619 229.854 -35.497 1.00 18.61 112 SER D CA 1
ATOM 9901 C C . SER D 1 91 ? -95.405 230.443 -34.735 1.00 18.58 112 SER D C 1
ATOM 9902 O O . SER D 1 91 ? -95.536 230.954 -33.618 1.00 17.87 112 SER D O 1
ATOM 9905 N N . VAL D 1 92 ? -94.203 230.275 -35.296 1.00 19.24 113 VAL D N 1
ATOM 9906 C CA . VAL D 1 92 ? -92.991 230.904 -34.745 1.00 19.44 113 VAL D CA 1
ATOM 9907 C C . VAL D 1 92 ? -93.108 232.397 -35.089 1.00 20.66 113 VAL D C 1
ATOM 9908 O O . VAL D 1 92 ? -93.259 233.250 -34.182 1.00 20.00 113 VAL D O 1
ATOM 9912 N N . GLY D 1 93 ? -93.145 232.706 -36.384 1.00 20.82 114 GLY D N 1
ATOM 9913 C CA . GLY D 1 93 ? -93.432 234.072 -36.786 1.00 21.78 114 GLY D CA 1
ATOM 9914 C C . GLY D 1 93 ? -92.240 234.954 -36.628 1.00 22.21 114 GLY D C 1
ATOM 9915 O O . GLY D 1 93 ? -91.171 234.500 -36.216 1.00 21.80 114 GLY D O 1
ATOM 9916 N N . LYS D 1 94 ? -92.433 236.210 -36.972 1.00 23.68 115 LYS D N 1
ATOM 9917 C CA . LYS D 1 94 ? -91.430 237.206 -36.766 1.00 25.68 115 LYS D CA 1
ATOM 9918 C C . LYS D 1 94 ? -91.578 237.665 -35.350 1.00 25.06 115 LYS D C 1
ATOM 9919 O O . LYS D 1 94 ? -92.622 237.434 -34.730 1.00 23.94 115 LYS D O 1
ATOM 9925 N N . TYR D 1 95 ? -90.516 238.304 -34.850 1.00 25.62 116 TYR D N 1
ATOM 9926 C CA . TYR D 1 95 ? -90.393 238.662 -33.410 1.00 25.68 116 TYR D CA 1
ATOM 9927 C C . TYR D 1 95 ? -91.626 239.306 -32.780 1.00 24.39 116 TYR D C 1
ATOM 9928 O O . TYR D 1 95 ? -92.046 238.846 -31.700 1.00 26.01 116 TYR D O 1
ATOM 9937 N N . PRO D 1 96 ? -92.206 240.359 -33.420 1.00 23.77 117 PRO D N 1
ATOM 9938 C CA . PRO D 1 96 ? -93.393 240.997 -32.844 1.00 23.25 117 PRO D CA 1
ATOM 9939 C C . PRO D 1 96 ? -94.604 240.067 -32.626 1.00 22.47 117 PRO D C 1
ATOM 9940 O O . PRO D 1 96 ? -95.434 240.308 -31.721 1.00 21.73 117 PRO D O 1
ATOM 9944 N N . PHE D 1 97 ? -94.741 239.027 -33.443 1.00 22.96 118 PHE D N 1
ATOM 9945 C CA . PHE D 1 97 ? -95.881 238.106 -33.321 1.00 22.75 118 PHE D CA 1
ATOM 9946 C C . PHE D 1 97 ? -95.902 237.423 -31.945 1.00 22.05 118 PHE D C 1
ATOM 9947 O O . PHE D 1 97 ? -96.922 237.455 -31.218 1.00 21.16 118 PHE D O 1
ATOM 9955 N N . GLY D 1 98 ? -94.788 236.785 -31.583 1.00 21.44 119 GLY D N 1
ATOM 9956 C CA . GLY D 1 98 ? -94.602 236.178 -30.256 1.00 20.95 119 GLY D CA 1
ATOM 9957 C C . GLY D 1 98 ? -94.745 237.187 -29.116 1.00 20.51 119 GLY D C 1
ATOM 9958 O O . GLY D 1 98 ? -95.236 236.850 -28.034 1.00 18.63 119 GLY D O 1
ATOM 9959 N N . ARG D 1 99 ? -94.350 238.428 -29.346 1.00 21.64 120 ARG D N 1
ATOM 9960 C CA . ARG D 1 99 ? -94.504 239.451 -28.291 1.00 22.30 120 ARG D CA 1
ATOM 9961 C C . ARG D 1 99 ? -95.948 239.765 -28.030 1.00 20.53 120 ARG D C 1
ATOM 9962 O O . ARG D 1 99 ? -96.289 240.009 -26.912 1.00 19.59 120 ARG D O 1
ATOM 9970 N N . LEU D 1 100 ? -96.807 239.724 -29.050 1.00 18.90 121 LEU D N 1
ATOM 9971 C CA . LEU D 1 100 ? -98.252 239.900 -28.843 1.00 18.38 121 LEU D CA 1
ATOM 9972 C C . LEU D 1 100 ? -98.842 238.839 -27.927 1.00 17.25 121 LEU D C 1
ATOM 9973 O O . LEU D 1 100 ? -99.677 239.144 -27.069 1.00 15.91 121 LEU D O 1
ATOM 9978 N N . PHE D 1 101 ? -98.413 237.581 -28.099 1.00 16.14 122 PHE D N 1
ATOM 9979 C CA . PHE D 1 101 ? -98.925 236.507 -27.227 1.00 16.26 122 PHE D CA 1
ATOM 9980 C C . PHE D 1 101 ? -98.480 236.724 -25.755 1.00 16.32 122 PHE D C 1
ATOM 9981 O O . PHE D 1 101 ? -99.261 236.485 -24.834 1.00 14.91 122 PHE D O 1
ATOM 9989 N N . ALA D 1 102 ? -97.225 237.163 -25.566 1.00 16.64 123 ALA D N 1
ATOM 9990 C CA . ALA D 1 102 ? -96.687 237.475 -24.249 1.00 16.82 123 ALA D CA 1
ATOM 9991 C C . ALA D 1 102 ? -97.470 238.557 -23.539 1.00 16.92 123 ALA D C 1
ATOM 9992 O O . ALA D 1 102 ? -97.759 238.447 -22.346 1.00 16.55 123 ALA D O 1
ATOM 9994 N N . ILE D 1 103 ? -97.857 239.600 -24.267 1.00 17.17 124 ILE D N 1
ATOM 9995 C CA . ILE D 1 103 ? -98.734 240.661 -23.745 1.00 16.79 124 ILE D CA 1
ATOM 9996 C C . ILE D 1 103 ? -100.114 240.086 -23.366 1.00 16.22 124 ILE D C 1
ATOM 9997 O O . ILE D 1 103 ? -100.671 240.383 -22.273 1.00 15.63 124 ILE D O 1
ATOM 10002 N N . TYR D 1 104 ? -100.676 239.270 -24.254 1.00 15.82 125 TYR D N 1
ATOM 10003 C CA . TYR D 1 104 ? -101.967 238.647 -23.990 1.00 16.01 125 TYR D CA 1
ATOM 10004 C C . TYR D 1 104 ? -101.918 237.752 -22.718 1.00 16.24 125 TYR D C 1
ATOM 10005 O O . TYR D 1 104 ? -102.878 237.739 -21.931 1.00 15.92 125 TYR D O 1
ATOM 10014 N N . GLU D 1 105 ? -100.808 237.047 -22.520 1.00 16.33 126 GLU D N 1
ATOM 10015 C CA . GLU D 1 105 ? -100.638 236.238 -21.290 1.00 16.45 126 GLU D CA 1
ATOM 10016 C C . GLU D 1 105 ? -100.733 237.101 -20.008 1.00 16.85 126 GLU D C 1
ATOM 10017 O O . GLU D 1 105 ? -101.372 236.723 -19.030 1.00 15.73 126 GLU D O 1
ATOM 10023 N N . ASN D 1 106 ? -100.129 238.283 -20.019 1.00 17.09 127 ASN D N 1
ATOM 10024 C CA . ASN D 1 106 ? -100.302 239.224 -18.920 1.00 17.54 127 ASN D CA 1
ATOM 10025 C C . ASN D 1 106 ? -101.743 239.627 -18.692 1.00 17.86 127 ASN D C 1
ATOM 10026 O O . ASN D 1 106 ? -102.160 239.803 -17.573 1.00 18.25 127 ASN D O 1
ATOM 10031 N N . ALA D 1 107 ? -102.502 239.826 -19.774 1.00 18.51 128 ALA D N 1
ATOM 10032 C CA . ALA D 1 107 ? -103.903 240.188 -19.685 1.00 18.46 128 ALA D CA 1
ATOM 10033 C C . ALA D 1 107 ? -104.717 239.022 -19.087 1.00 17.37 128 ALA D C 1
ATOM 10034 O O . ALA D 1 107 ? -105.615 239.235 -18.315 1.00 16.48 128 ALA D O 1
ATOM 10036 N N . TYR D 1 108 ? -104.402 237.806 -19.468 1.00 16.04 129 TYR D N 1
ATOM 10037 C CA . TYR D 1 108 ? -105.025 236.646 -18.887 1.00 15.95 129 TYR D CA 1
ATOM 10038 C C . TYR D 1 108 ? -104.778 236.574 -17.357 1.00 15.91 129 TYR D C 1
ATOM 10039 O O . TYR D 1 108 ? -105.691 236.336 -16.571 1.00 15.64 129 TYR D O 1
ATOM 10048 N N . ILE D 1 109 ? -103.520 236.787 -16.973 1.00 16.02 130 ILE D N 1
ATOM 10049 C CA . ILE D 1 109 ? -103.125 236.669 -15.579 1.00 16.58 130 ILE D CA 1
ATOM 10050 C C . ILE D 1 109 ? -103.712 237.786 -14.713 1.00 17.57 130 ILE D C 1
ATOM 10051 O O . ILE D 1 109 ? -104.157 237.542 -13.570 1.00 17.19 130 ILE D O 1
ATOM 10056 N N . TYR D 1 110 ? -103.631 239.014 -15.237 1.00 18.14 131 TYR D N 1
ATOM 10057 C CA . TYR D 1 110 ? -103.917 240.241 -14.481 1.00 19.10 131 TYR D CA 1
ATOM 10058 C C . TYR D 1 110 ? -105.204 240.915 -14.872 1.00 20.41 131 TYR D C 1
ATOM 10059 O O . TYR D 1 110 ? -105.713 241.712 -14.063 1.00 21.02 131 TYR D O 1
ATOM 10068 N N . GLY D 1 111 ? -105.775 240.611 -16.040 1.00 18.84 132 GLY D N 1
ATOM 10069 C CA . GLY D 1 111 ? -107.046 241.229 -16.468 1.00 19.23 132 GLY D CA 1
ATOM 10070 C C . GLY D 1 111 ? -106.929 242.123 -17.674 1.00 19.62 132 GLY D C 1
ATOM 10071 O O . GLY D 1 111 ? -107.810 242.129 -18.504 1.00 18.61 132 GLY D O 1
ATOM 10072 N N . MET D 1 112 ? -105.801 242.831 -17.782 1.00 20.71 133 MET D N 1
ATOM 10073 C CA . MET D 1 112 ? -105.546 243.804 -18.871 1.00 22.08 133 MET D CA 1
ATOM 10074 C C . MET D 1 112 ? -104.060 243.952 -19.074 1.00 20.71 133 MET D C 1
ATOM 10075 O O . MET D 1 112 ? -103.339 243.951 -18.094 1.00 20.52 133 MET D O 1
ATOM 10080 N N . ALA D 1 113 ? -103.619 244.090 -20.328 1.00 18.72 134 ALA D N 1
ATOM 10081 C CA . ALA D 1 113 ? -102.280 244.516 -20.661 1.00 18.46 134 ALA D CA 1
ATOM 10082 C C . ALA D 1 113 ? -102.305 245.185 -22.024 1.00 18.70 134 ALA D C 1
ATOM 10083 O O . ALA D 1 113 ? -103.309 245.145 -22.742 1.00 17.80 134 ALA D O 1
ATOM 10085 N N . ALA D 1 114 ? -101.202 245.799 -22.382 1.00 19.16 135 ALA D N 1
ATOM 10086 C CA . ALA D 1 114 ? -101.162 246.543 -23.655 1.00 19.37 135 ALA D CA 1
ATOM 10087 C C . ALA D 1 114 ? -99.788 246.568 -24.285 1.00 19.25 135 ALA D C 1
ATOM 10088 O O . ALA D 1 114 ? -98.825 246.128 -23.701 1.00 18.85 135 ALA D O 1
ATOM 10090 N N . GLY D 1 115 ? -99.733 247.023 -25.526 1.00 19.81 136 GLY D N 1
ATOM 10091 C CA . GLY D 1 115 ? -98.471 247.286 -26.209 1.00 19.76 136 GLY D CA 1
ATOM 10092 C C . GLY D 1 115 ? -98.550 248.529 -27.081 1.00 20.63 136 GLY D C 1
ATOM 10093 O O . GLY D 1 115 ? -99.572 248.772 -27.687 1.00 19.14 136 GLY D O 1
ATOM 10094 N N . GLU D 1 116 ? -97.469 249.296 -27.160 1.00 21.30 137 GLU D N 1
ATOM 10095 C CA . GLU D 1 116 ? -97.425 250.408 -28.095 1.00 22.61 137 GLU D CA 1
ATOM 10096 C C . GLU D 1 116 ? -96.975 249.875 -29.474 1.00 22.39 137 GLU D C 1
ATOM 10097 O O . GLU D 1 116 ? -96.006 249.147 -29.570 1.00 22.40 137 GLU D O 1
ATOM 10103 N N . ILE D 1 117 ? -97.697 250.283 -30.510 1.00 22.46 138 ILE D N 1
ATOM 10104 C CA . ILE D 1 117 ? -97.444 249.846 -31.883 1.00 22.33 138 ILE D CA 1
ATOM 10105 C C . ILE D 1 117 ? -96.523 250.860 -32.511 1.00 22.56 138 ILE D C 1
ATOM 10106 O O . ILE D 1 117 ? -96.845 252.043 -32.506 1.00 23.72 138 ILE D O 1
ATOM 10111 N N . VAL D 1 118 ? -95.356 250.432 -32.969 1.00 21.88 139 VAL D N 1
ATOM 10112 C CA . VAL D 1 118 ? -94.381 251.335 -33.579 1.00 23.18 139 VAL D CA 1
ATOM 10113 C C . VAL D 1 118 ? -94.121 250.865 -35.038 1.00 23.84 139 VAL D C 1
ATOM 10114 O O . VAL D 1 118 ? -93.721 249.702 -35.285 1.00 21.77 139 VAL D O 1
ATOM 10118 N N . LEU D 1 119 ? -94.370 251.803 -35.961 1.00 24.14 140 LEU D N 1
ATOM 10119 C CA . LEU D 1 119 ? -94.193 251.594 -37.390 1.00 25.37 140 LEU D CA 1
ATOM 10120 C C . LEU D 1 119 ? -92.927 252.278 -37.898 1.00 26.35 140 LEU D C 1
ATOM 10121 O O . LEU D 1 119 ? -92.495 253.233 -37.326 1.00 27.06 140 LEU D O 1
ATOM 10126 N N . THR D 1 120 ? -92.334 251.755 -38.967 1.00 26.93 141 THR D N 1
ATOM 10127 C CA . THR D 1 120 ? -91.209 252.402 -39.701 1.00 28.29 141 THR D CA 1
ATOM 10128 C C . THR D 1 120 ? -91.434 252.239 -41.197 1.00 27.94 141 THR D C 1
ATOM 10129 O O . THR D 1 120 ? -92.228 251.416 -41.624 1.00 25.09 141 THR D O 1
ATOM 10133 N N . LEU D 1 121 ? -90.722 253.042 -41.976 1.00 28.67 142 LEU D N 1
ATOM 10134 C CA . LEU D 1 121 ? -90.828 252.995 -43.437 1.00 30.10 142 LEU D CA 1
ATOM 10135 C C . LEU D 1 121 ? -90.028 251.773 -43.885 1.00 30.23 142 LEU D C 1
ATOM 10136 O O . LEU D 1 121 ? -88.834 251.682 -43.570 1.00 32.19 142 LEU D O 1
ATOM 10141 N N . GLY D 1 122 ? -90.677 250.876 -44.627 1.00 29.89 143 GLY D N 1
ATOM 10142 C CA . GLY D 1 122 ? -90.088 249.635 -45.101 1.00 30.47 143 GLY D CA 1
ATOM 10143 C C . GLY D 1 122 ? -89.360 249.836 -46.405 1.00 32.76 143 GLY D C 1
ATOM 10144 O O . GLY D 1 122 ? -89.414 250.923 -47.023 1.00 31.87 143 GLY D O 1
ATOM 10145 N N . ALA D 1 123 ? -88.658 248.798 -46.836 1.00 34.24 144 ALA D N 1
ATOM 10146 C CA . ALA D 1 123 ? -87.841 248.876 -48.037 1.00 36.59 144 ALA D CA 1
ATOM 10147 C C . ALA D 1 123 ? -88.715 249.009 -49.318 1.00 37.15 144 ALA D C 1
ATOM 10148 O O . ALA D 1 123 ? -88.300 249.661 -50.245 1.00 40.90 144 ALA D O 1
ATOM 10150 N N . ASP D 1 124 ? -89.916 248.437 -49.337 1.00 37.21 145 ASP D N 1
ATOM 10151 C CA . ASP D 1 124 ? -90.823 248.516 -50.496 1.00 38.42 145 ASP D CA 1
ATOM 10152 C C . ASP D 1 124 ? -91.701 249.791 -50.550 1.00 38.31 145 ASP D C 1
ATOM 10153 O O . ASP D 1 124 ? -92.705 249.776 -51.244 1.00 39.05 145 ASP D O 1
ATOM 10155 N N . GLY D 1 125 ? -91.324 250.855 -49.841 1.00 37.41 146 GLY D N 1
ATOM 10156 C CA . GLY D 1 125 ? -92.147 252.055 -49.672 1.00 36.74 146 GLY D CA 1
ATOM 10157 C C . GLY D 1 125 ? -93.389 251.958 -48.772 1.00 36.52 146 GLY D C 1
ATOM 10158 O O . GLY D 1 125 ? -94.193 252.893 -48.726 1.00 39.41 146 GLY D O 1
ATOM 10159 N N . LYS D 1 126 ? -93.617 250.850 -48.066 1.00 32.75 147 LYS D N 1
ATOM 10160 C CA . LYS D 1 126 ? -94.787 250.755 -47.159 1.00 30.82 147 LYS D CA 1
ATOM 10161 C C . LYS D 1 126 ? -94.356 251.071 -45.695 1.00 27.93 147 LYS D C 1
ATOM 10162 O O . LYS D 1 126 ? -93.212 250.859 -45.324 1.00 26.98 147 LYS D O 1
ATOM 10168 N N . LEU D 1 127 ? -95.260 251.615 -44.903 1.00 26.56 148 LEU D N 1
ATOM 10169 C CA . LEU D 1 127 ? -95.155 251.544 -43.446 1.00 25.77 148 LEU D CA 1
ATOM 10170 C C . LEU D 1 127 ? -95.366 250.097 -42.981 1.00 24.25 148 LEU D C 1
ATOM 10171 O O . LEU D 1 127 ? -96.330 249.502 -43.329 1.00 22.16 148 LEU D O 1
ATOM 10176 N N . ILE D 1 128 ? -94.417 249.605 -42.201 1.00 23.79 149 ILE D N 1
ATOM 10177 C CA . ILE D 1 128 ? -94.334 248.250 -41.700 1.00 23.78 149 ILE D CA 1
ATOM 10178 C C . ILE D 1 128 ? -94.195 248.286 -40.169 1.00 24.81 149 ILE D C 1
ATOM 10179 O O . ILE D 1 128 ? -93.863 249.302 -39.572 1.00 24.64 149 ILE D O 1
ATOM 10184 N N . LEU D 1 129 ? -94.472 247.157 -39.552 1.00 24.55 150 LEU D N 1
ATOM 10185 C CA . LEU D 1 129 ? -94.369 247.004 -38.118 1.00 25.69 150 LEU D CA 1
ATOM 10186 C C . LEU D 1 129 ? -92.876 246.949 -37.719 1.00 27.35 150 LEU D C 1
ATOM 10187 O O . LEU D 1 129 ? -92.171 246.099 -38.198 1.00 26.71 150 LEU D O 1
ATOM 10192 N N . ASP D 1 130 ? -92.428 247.874 -36.869 1.00 28.29 151 ASP D N 1
ATOM 10193 C CA . ASP D 1 130 ? -91.070 247.837 -36.333 1.00 30.63 151 ASP D CA 1
ATOM 10194 C C . ASP D 1 130 ? -91.086 247.022 -35.051 1.00 30.07 151 ASP D C 1
ATOM 10195 O O . ASP D 1 130 ? -90.351 246.055 -34.916 1.00 30.65 151 ASP D O 1
ATOM 10200 N N . LYS D 1 131 ? -91.923 247.411 -34.089 1.00 28.20 152 LYS D N 1
ATOM 10201 C CA . LYS D 1 131 ? -91.968 246.699 -32.803 1.00 27.41 152 LYS D CA 1
ATOM 10202 C C . LYS D 1 131 ? -93.239 247.013 -32.041 1.00 26.67 152 LYS D C 1
ATOM 10203 O O . LYS D 1 131 ? -93.962 247.957 -32.374 1.00 23.99 152 LYS D O 1
ATOM 10209 N N . ILE D 1 132 ? -93.480 246.164 -31.035 1.00 25.60 153 ILE D N 1
ATOM 10210 C CA . ILE D 1 132 ? -94.542 246.321 -30.065 1.00 26.76 153 ILE D CA 1
ATOM 10211 C C . ILE D 1 132 ? -93.875 246.554 -28.713 1.00 26.97 153 ILE D C 1
ATOM 10212 O O . ILE D 1 132 ? -93.194 245.664 -28.232 1.00 28.10 153 ILE D O 1
ATOM 10217 N N . VAL D 1 133 ? -94.050 247.724 -28.098 1.00 25.22 154 VAL D N 1
ATOM 10218 C CA . VAL D 1 133 ? -93.449 247.959 -26.764 1.00 23.92 154 VAL D CA 1
ATOM 10219 C C . VAL D 1 133 ? -94.476 247.430 -25.710 1.00 22.89 154 VAL D C 1
ATOM 10220 O O . VAL D 1 133 ? -95.547 247.990 -25.582 1.00 22.07 154 VAL D O 1
ATOM 10224 N N . PRO D 1 134 ? -94.175 246.342 -25.001 1.00 22.53 155 PRO D N 1
ATOM 10225 C CA . PRO D 1 134 ? -95.125 245.860 -24.003 1.00 22.03 155 PRO D CA 1
ATOM 10226 C C . PRO D 1 134 ? -95.356 246.835 -22.804 1.00 22.41 155 PRO D C 1
ATOM 10227 O O . PRO D 1 134 ? -94.463 247.570 -22.414 1.00 21.62 155 PRO D O 1
ATOM 10231 N N . ILE D 1 135 ? -96.605 246.835 -22.313 1.00 21.68 156 ILE D N 1
ATOM 10232 C CA . ILE D 1 135 ? -97.022 247.653 -21.219 1.00 21.96 156 ILE D CA 1
ATOM 10233 C C . ILE D 1 135 ? -97.667 246.704 -20.188 1.00 21.17 156 ILE D C 1
ATOM 10234 O O . ILE D 1 135 ? -98.653 246.046 -20.440 1.00 19.79 156 ILE D O 1
ATOM 10239 N N . HIS D 1 136 ? -97.001 246.597 -19.057 1.00 21.45 157 HIS D N 1
ATOM 10240 C CA . HIS D 1 136 ? -97.370 245.710 -17.970 1.00 21.26 157 HIS D CA 1
ATOM 10241 C C . HIS D 1 136 ? -98.425 246.369 -17.052 1.00 21.40 157 HIS D C 1
ATOM 10242 O O . HIS D 1 136 ? -98.354 247.573 -16.751 1.00 20.42 157 HIS D O 1
ATOM 10249 N N . PRO D 1 137 ? -99.422 245.586 -16.614 1.00 21.39 158 PRO D N 1
ATOM 10250 C CA . PRO D 1 137 ? -100.430 246.178 -15.693 1.00 22.63 158 PRO D CA 1
ATOM 10251 C C . PRO D 1 137 ? -99.882 246.786 -14.392 1.00 22.69 158 PRO D C 1
ATOM 10252 O O . PRO D 1 137 ? -100.463 247.713 -13.905 1.00 24.85 158 PRO D O 1
ATOM 10256 N N . PHE D 1 138 ? -98.755 246.311 -13.861 1.00 22.69 159 PHE D N 1
ATOM 10257 C CA . PHE D 1 138 ? -98.103 246.967 -12.724 1.00 24.27 159 PHE D CA 1
ATOM 10258 C C . PHE D 1 138 ? -97.770 248.413 -13.016 1.00 23.89 159 PHE D C 1
ATOM 10259 O O . PHE D 1 138 ? -97.637 249.207 -12.080 1.00 24.27 159 PHE D O 1
ATOM 10267 N N . ASN D 1 139 ? -97.550 248.732 -14.293 1.00 22.82 160 ASN D N 1
ATOM 10268 C CA . ASN D 1 139 ? -97.141 250.077 -14.655 1.00 23.62 160 ASN D CA 1
ATOM 10269 C C . ASN D 1 139 ? -98.264 250.918 -15.268 1.00 24.47 160 ASN D C 1
ATOM 10270 O O . ASN D 1 139 ? -97.996 252.010 -15.765 1.00 24.85 160 ASN D O 1
ATOM 10275 N N . ILE D 1 140 ? -99.504 250.429 -15.203 1.00 24.94 161 ILE D N 1
ATOM 10276 C CA . ILE D 1 140 ? -100.635 251.201 -15.635 1.00 27.08 161 ILE D CA 1
ATOM 10277 C C . ILE D 1 140 ? -101.253 251.863 -14.393 1.00 29.12 161 ILE D C 1
ATOM 10278 O O . ILE D 1 140 ? -101.629 251.154 -13.495 1.00 29.14 161 ILE D O 1
ATOM 10283 N N . ASP D 1 141 ? -101.310 253.190 -14.356 1.00 31.75 162 ASP D N 1
ATOM 10284 C CA . ASP D 1 141 ? -102.031 253.914 -13.291 1.00 34.69 162 ASP D CA 1
ATOM 10285 C C . ASP D 1 141 ? -103.515 253.774 -13.464 1.00 35.00 162 ASP D C 1
ATOM 10286 O O . ASP D 1 141 ? -104.212 253.464 -12.525 1.00 35.41 162 ASP D O 1
ATOM 10291 N N . GLU D 1 142 ? -104.003 254.038 -14.677 1.00 35.30 163 GLU D N 1
ATOM 10292 C CA . GLU D 1 142 ? -105.433 253.944 -14.984 1.00 35.36 163 GLU D CA 1
ATOM 10293 C C . GLU D 1 142 ? -105.621 254.085 -16.476 1.00 33.70 163 GLU D C 1
ATOM 10294 O O . GLU D 1 142 ? -104.722 254.554 -17.184 1.00 31.76 163 GLU D O 1
ATOM 10300 N N . VAL D 1 143 ? -106.797 253.661 -16.934 1.00 32.01 164 VAL D N 1
ATOM 10301 C CA . VAL D 1 143 ? -107.281 253.973 -18.267 1.00 31.54 164 VAL D CA 1
ATOM 10302 C C . VAL D 1 143 ? -108.037 255.300 -18.137 1.00 32.24 164 VAL D C 1
ATOM 10303 O O . VAL D 1 143 ? -108.754 255.492 -17.154 1.00 30.38 164 VAL D O 1
ATOM 10307 N N . LEU D 1 144 ? -107.863 256.217 -19.097 1.00 31.74 165 LEU D N 1
ATOM 10308 C CA . LEU D 1 144 ? -108.638 257.457 -19.170 1.00 31.87 165 LEU D CA 1
ATOM 10309 C C . LEU D 1 144 ? -109.733 257.282 -20.204 1.00 30.56 165 LEU D C 1
ATOM 10310 O O . LEU D 1 144 ? -109.542 256.619 -21.199 1.00 29.40 165 LEU D O 1
ATOM 10315 N N . TYR D 1 145 ? -110.878 257.904 -19.944 1.00 31.19 166 TYR D N 1
ATOM 10316 C CA . TYR D 1 145 ? -112.076 257.731 -20.740 1.00 31.29 166 TYR D CA 1
ATOM 10317 C C . TYR D 1 145 ? -112.609 259.064 -21.213 1.00 32.30 166 TYR D C 1
ATOM 10318 O O . TYR D 1 145 ? -112.413 260.071 -20.569 1.00 32.87 166 TYR D O 1
ATOM 10327 N N . ASP D 1 146 ? -113.278 259.062 -22.349 1.00 32.90 167 ASP D N 1
ATOM 10328 C CA . ASP D 1 146 ? -114.036 260.251 -22.801 1.00 35.25 167 ASP D CA 1
ATOM 10329 C C . ASP D 1 146 ? -115.398 260.344 -22.021 1.00 35.94 167 ASP D C 1
ATOM 10330 O O . ASP D 1 146 ? -115.697 259.519 -21.153 1.00 34.04 167 ASP D O 1
ATOM 10335 N N . GLU D 1 147 ? -116.230 261.309 -22.382 1.00 37.95 168 GLU D N 1
ATOM 10336 C CA . GLU D 1 147 ? -117.531 261.536 -21.708 1.00 40.43 168 GLU D CA 1
ATOM 10337 C C . GLU D 1 147 ? -118.631 260.534 -22.057 1.00 38.73 168 GLU D C 1
ATOM 10338 O O . GLU D 1 147 ? -119.656 260.560 -21.427 1.00 40.59 168 GLU D O 1
ATOM 10344 N N . GLU D 1 148 ? -118.455 259.698 -23.060 1.00 36.66 169 GLU D N 1
ATOM 10345 C CA . GLU D 1 148 ? -119.366 258.585 -23.300 1.00 36.86 169 GLU D CA 1
ATOM 10346 C C . GLU D 1 148 ? -118.862 257.275 -22.690 1.00 35.02 169 GLU D C 1
ATOM 10347 O O . GLU D 1 148 ? -119.397 256.230 -22.985 1.00 34.98 169 GLU D O 1
ATOM 10349 N N . GLY D 1 149 ? -117.832 257.348 -21.848 1.00 33.87 170 GLY D N 1
ATOM 10350 C CA . GLY D 1 149 ? -117.194 256.182 -21.298 1.00 33.20 170 GLY D CA 1
ATOM 10351 C C . GLY D 1 149 ? -116.375 255.294 -22.211 1.00 31.68 170 GLY D C 1
ATOM 10352 O O . GLY D 1 149 ? -116.104 254.196 -21.820 1.00 31.03 170 GLY D O 1
ATOM 10353 N N . GLY D 1 150 ? -115.996 255.738 -23.414 1.00 30.82 171 GLY D N 1
ATOM 10354 C CA . GLY D 1 150 ? -115.076 254.965 -24.256 1.00 29.86 171 GLY D CA 1
ATOM 10355 C C . GLY D 1 150 ? -113.614 255.251 -23.896 1.00 30.12 171 GLY D C 1
ATOM 10356 O O . GLY D 1 150 ? -113.282 256.389 -23.556 1.00 31.36 171 GLY D O 1
ATOM 10357 N N . PRO D 1 151 ? -112.739 254.242 -23.953 1.00 29.17 172 PRO D N 1
ATOM 10358 C CA . PRO D 1 151 ? -111.330 254.447 -23.600 1.00 29.03 172 PRO D CA 1
ATOM 10359 C C . PRO D 1 151 ? -110.624 255.418 -24.584 1.00 29.84 172 PRO D C 1
ATOM 10360 O O . PRO D 1 151 ? -110.885 255.402 -25.794 1.00 28.27 172 PRO D O 1
ATOM 10364 N N . LYS D 1 152 ? -109.812 256.301 -24.021 1.00 30.84 173 LYS D N 1
ATOM 10365 C CA . LYS D 1 152 ? -109.129 257.363 -24.746 1.00 32.75 173 LYS D CA 1
ATOM 10366 C C . LYS D 1 152 ? -107.606 257.192 -24.655 1.00 31.56 173 LYS D C 1
ATOM 10367 O O . LYS D 1 152 ? -106.915 257.489 -25.595 1.00 30.94 173 LYS D O 1
ATOM 10373 N N . ALA D 1 153 ? -107.099 256.792 -23.488 1.00 30.54 174 ALA D N 1
ATOM 10374 C CA . ALA D 1 153 ? -105.666 256.788 -23.225 1.00 29.71 174 ALA D CA 1
ATOM 10375 C C . ALA D 1 153 ? -105.297 255.882 -22.045 1.00 28.35 174 ALA D C 1
ATOM 10376 O O . ALA D 1 153 ? -106.145 255.516 -21.232 1.00 27.33 174 ALA D O 1
ATOM 10378 N N . LEU D 1 154 ? -104.030 255.494 -21.975 1.00 27.57 175 LEU D N 1
ATOM 10379 C CA . LEU D 1 154 ? -103.489 254.811 -20.804 1.00 27.21 175 LEU D CA 1
ATOM 10380 C C . LEU D 1 154 ? -102.569 255.830 -20.158 1.00 28.36 175 LEU D C 1
ATOM 10381 O O . LEU D 1 154 ? -101.829 256.542 -20.865 1.00 29.14 175 LEU D O 1
ATOM 10386 N N . LYS D 1 155 ? -102.610 255.895 -18.832 1.00 28.20 176 LYS D N 1
ATOM 10387 C CA . LYS D 1 155 ? -101.690 256.688 -18.044 1.00 30.14 176 LYS D CA 1
ATOM 10388 C C . LYS D 1 155 ? -100.777 255.750 -17.296 1.00 28.22 176 LYS D C 1
ATOM 10389 O O . LYS D 1 155 ? -101.254 254.864 -16.582 1.00 27.71 176 LYS D O 1
ATOM 10395 N N . LEU D 1 156 ? -99.471 255.958 -17.470 1.00 27.78 177 LEU D N 1
ATOM 10396 C CA . LEU D 1 156 ? -98.466 255.015 -17.041 1.00 27.34 177 LEU D CA 1
ATOM 10397 C C . LEU D 1 156 ? -97.548 255.632 -16.018 1.00 28.35 177 LEU D C 1
ATOM 10398 O O . LEU D 1 156 ? -97.225 256.821 -16.129 1.00 29.39 177 LEU D O 1
ATOM 10403 N N . SER D 1 157 ? -97.128 254.818 -15.034 1.00 28.31 178 SER D N 1
ATOM 10404 C CA . SER D 1 157 ? -96.054 255.179 -14.130 1.00 29.24 178 SER D CA 1
ATOM 10405 C C . SER D 1 157 ? -95.226 253.963 -13.827 1.00 28.75 178 SER D C 1
ATOM 10406 O O . SER D 1 157 ? -95.772 252.899 -13.572 1.00 27.85 178 SER D O 1
ATOM 10409 N N . GLY D 1 158 ? -93.914 254.153 -13.776 1.00 29.71 179 GLY D N 1
ATOM 10410 C CA . GLY D 1 158 ? -93.019 253.055 -13.466 1.00 29.45 179 GLY D CA 1
ATOM 10411 C C . GLY D 1 158 ? -91.571 253.418 -13.715 1.00 30.51 179 GLY D C 1
ATOM 10412 O O . GLY D 1 158 ? -91.261 254.526 -14.196 1.00 30.51 179 GLY D O 1
ATOM 10413 N N . GLU D 1 159 ? -90.674 252.495 -13.336 1.00 30.09 180 GLU D N 1
ATOM 10414 C CA . GLU D 1 159 ? -89.233 252.687 -13.508 1.00 30.99 180 GLU D CA 1
ATOM 10415 C C . GLU D 1 159 ? -88.797 252.194 -14.902 1.00 29.95 180 GLU D C 1
ATOM 10416 O O . GLU D 1 159 ? -89.157 251.080 -15.297 1.00 29.81 180 GLU D O 1
ATOM 10422 N N . VAL D 1 160 ? -88.041 253.002 -15.637 1.00 29.43 181 VAL D N 1
ATOM 10423 C CA . VAL D 1 160 ? -87.455 252.566 -16.879 1.00 29.35 181 VAL D CA 1
ATOM 10424 C C . VAL D 1 160 ? -86.489 251.404 -16.614 1.00 28.88 181 VAL D C 1
ATOM 10425 O O . VAL D 1 160 ? -85.686 251.488 -15.681 1.00 31.29 181 VAL D O 1
ATOM 10429 N N . LYS D 1 161 ? -86.570 250.332 -17.410 1.00 28.01 182 LYS D N 1
ATOM 10430 C CA . LYS D 1 161 ? -85.712 249.172 -17.192 1.00 27.85 182 LYS D CA 1
ATOM 10431 C C . LYS D 1 161 ? -84.242 249.581 -17.158 1.00 29.46 182 LYS D C 1
ATOM 10432 O O . LYS D 1 161 ? -83.768 250.322 -18.053 1.00 28.53 182 LYS D O 1
ATOM 10438 N N . GLY D 1 162 ? -83.550 249.151 -16.094 1.00 29.64 183 GLY D N 1
ATOM 10439 C CA . GLY D 1 162 ? -82.160 249.539 -15.856 1.00 31.24 183 GLY D CA 1
ATOM 10440 C C . GLY D 1 162 ? -82.030 250.669 -14.830 1.00 33.40 183 GLY D C 1
ATOM 10441 O O . GLY D 1 162 ? -80.926 250.985 -14.405 1.00 33.24 183 GLY D O 1
ATOM 10442 N N . GLY D 1 163 ? -83.142 251.279 -14.415 1.00 33.68 184 GLY D N 1
ATOM 10443 C CA . GLY D 1 163 ? -83.132 252.258 -13.328 1.00 35.38 184 GLY D CA 1
ATOM 10444 C C . GLY D 1 163 ? -82.678 253.669 -13.688 1.00 36.34 184 GLY D C 1
ATOM 10445 O O . GLY D 1 163 ? -82.290 254.424 -12.826 1.00 36.63 184 GLY D O 1
ATOM 10446 N N . SER D 1 164 ? -82.722 254.040 -14.952 1.00 37.38 185 SER D N 1
ATOM 10447 C CA . SER D 1 164 ? -82.281 255.389 -15.346 1.00 38.64 185 SER D CA 1
ATOM 10448 C C . SER D 1 164 ? -83.198 256.503 -14.891 1.00 39.87 185 SER D C 1
ATOM 10449 O O . SER D 1 164 ? -82.756 257.629 -14.729 1.00 41.61 185 SER D O 1
ATOM 10452 N N . GLN D 1 165 ? -84.474 256.210 -14.706 1.00 39.90 186 GLN D N 1
ATOM 10453 C CA . GLN D 1 165 ? -85.455 257.261 -14.456 1.00 40.41 186 GLN D CA 1
ATOM 10454 C C . GLN D 1 165 ? -86.798 256.671 -14.117 1.00 40.24 186 GLN D C 1
ATOM 10455 O O . GLN D 1 165 ? -87.112 255.551 -14.533 1.00 38.37 186 GLN D O 1
ATOM 10461 N N . PHE D 1 166 ? -87.587 257.433 -13.375 1.00 40.02 187 PHE D N 1
ATOM 10462 C CA . PHE D 1 166 ? -88.949 257.111 -13.054 1.00 40.52 187 PHE D CA 1
ATOM 10463 C C . PHE D 1 166 ? -89.852 257.921 -13.985 1.00 40.25 187 PHE D C 1
ATOM 10464 O O . PHE D 1 166 ? -89.667 259.117 -14.171 1.00 40.43 187 PHE D O 1
ATOM 10472 N N . VAL D 1 167 ? -90.795 257.236 -14.607 1.00 37.84 188 VAL D N 1
ATOM 10473 C CA . VAL D 1 167 ? -91.786 257.844 -15.436 1.00 39.23 188 VAL D CA 1
ATOM 10474 C C . VAL D 1 167 ? -93.033 258.041 -14.578 1.00 39.05 188 VAL D C 1
ATOM 10475 O O . VAL D 1 167 ? -93.494 257.112 -13.928 1.00 37.42 188 VAL D O 1
ATOM 10479 N N . SER D 1 168 ? -93.599 259.249 -14.593 1.00 39.07 189 SER D N 1
ATOM 10480 C CA . SER D 1 168 ? -94.719 259.577 -13.729 1.00 38.68 189 SER D CA 1
ATOM 10481 C C . SER D 1 168 ? -95.878 260.099 -14.571 1.00 37.66 189 SER D C 1
ATOM 10482 O O . SER D 1 168 ? -95.780 261.153 -15.155 1.00 37.21 189 SER D O 1
ATOM 10485 N N . GLY D 1 169 ? -96.981 259.369 -14.643 1.00 36.32 190 GLY D N 1
ATOM 10486 C CA . GLY D 1 169 ? -98.130 259.856 -15.409 1.00 36.17 190 GLY D CA 1
ATOM 10487 C C . GLY D 1 169 ? -97.906 260.115 -16.895 1.00 36.37 190 GLY D C 1
ATOM 10488 O O . GLY D 1 169 ? -98.405 261.084 -17.428 1.00 36.65 190 GLY D O 1
ATOM 10489 N N . LEU D 1 170 ? -97.172 259.242 -17.582 1.00 34.67 191 LEU D N 1
ATOM 10490 C CA . LEU D 1 170 ? -97.050 259.375 -19.043 1.00 34.55 191 LEU D CA 1
ATOM 10491 C C . LEU D 1 170 ? -98.369 258.918 -19.688 1.00 33.46 191 LEU D C 1
ATOM 10492 O O . LEU D 1 170 ? -98.864 257.831 -19.398 1.00 32.26 191 LEU D O 1
ATOM 10497 N N . GLU D 1 171 ? -98.935 259.756 -20.550 1.00 33.39 192 GLU D N 1
ATOM 10498 C CA . GLU D 1 171 ? -100.192 259.396 -21.221 1.00 34.46 192 GLU D CA 1
ATOM 10499 C C . GLU D 1 171 ? -99.955 258.936 -22.638 1.00 33.07 192 GLU D C 1
ATOM 10500 O O . GLU D 1 171 ? -99.278 259.594 -23.413 1.00 33.90 192 GLU D O 1
ATOM 10506 N N . ILE D 1 172 ? -100.525 257.805 -22.990 1.00 31.53 193 ILE D N 1
ATOM 10507 C CA . ILE D 1 172 ? -100.422 257.321 -24.362 1.00 30.90 193 ILE D CA 1
ATOM 10508 C C . ILE D 1 172 ? -101.811 257.114 -24.932 1.00 30.41 193 ILE D C 1
ATOM 10509 O O . ILE D 1 172 ? -102.632 256.312 -24.386 1.00 28.91 193 ILE D O 1
ATOM 10514 N N . PRO D 1 173 ? -102.087 257.804 -26.042 1.00 31.56 194 PRO D N 1
ATOM 10515 C CA . PRO D 1 173 ? -103.405 257.648 -26.663 1.00 31.47 194 PRO D CA 1
ATOM 10516 C C . PRO D 1 173 ? -103.645 256.229 -27.151 1.00 30.70 194 PRO D C 1
ATOM 10517 O O . PRO D 1 173 ? -102.715 255.541 -27.602 1.00 29.32 194 PRO D O 1
ATOM 10521 N N . ILE D 1 174 ? -104.893 255.816 -27.070 1.00 31.20 195 ILE D N 1
ATOM 10522 C CA . ILE D 1 174 ? -105.273 254.428 -27.345 1.00 31.42 195 ILE D CA 1
ATOM 10523 C C . ILE D 1 174 ? -105.063 253.992 -28.795 1.00 28.46 195 ILE D C 1
ATOM 10524 O O . ILE D 1 174 ? -104.700 252.880 -29.064 1.00 27.37 195 ILE D O 1
ATOM 10529 N N . TRP D 1 175 ? -105.215 254.891 -29.736 1.00 28.93 196 TRP D N 1
ATOM 10530 C CA . TRP D 1 175 ? -104.930 254.614 -31.126 1.00 28.24 196 TRP D CA 1
ATOM 10531 C C . TRP D 1 175 ? -103.430 254.303 -31.388 1.00 27.21 196 TRP D C 1
ATOM 10532 O O . TRP D 1 175 ? -103.115 253.822 -32.452 1.00 27.91 196 TRP D O 1
ATOM 10543 N N . LYS D 1 176 ? -102.508 254.568 -30.470 1.00 25.44 197 LYS D N 1
ATOM 10544 C CA . LYS D 1 176 ? -101.157 254.084 -30.605 1.00 24.44 197 LYS D CA 1
ATOM 10545 C C . LYS D 1 176 ? -100.931 252.686 -30.005 1.00 23.29 197 LYS D C 1
ATOM 10546 O O . LYS D 1 176 ? -99.821 252.214 -30.024 1.00 21.71 197 LYS D O 1
ATOM 10552 N N . THR D 1 177 ? -101.972 252.006 -29.501 1.00 22.97 198 THR D N 1
ATOM 10553 C CA . THR D 1 177 ? -101.798 250.775 -28.727 1.00 23.06 198 THR D CA 1
ATOM 10554 C C . THR D 1 177 ? -102.625 249.602 -29.220 1.00 22.29 198 THR D C 1
ATOM 10555 O O . THR D 1 177 ? -103.588 249.783 -29.895 1.00 22.56 198 THR D O 1
ATOM 10559 N N . VAL D 1 178 ? -102.209 248.401 -28.834 1.00 22.56 199 VAL D N 1
ATOM 10560 C CA . VAL D 1 178 ? -103.090 247.211 -28.806 1.00 21.47 199 VAL D CA 1
ATOM 10561 C C . VAL D 1 178 ? -103.401 246.941 -27.327 1.00 21.43 199 VAL D C 1
ATOM 10562 O O . VAL D 1 178 ? -102.503 246.924 -26.523 1.00 22.50 199 VAL D O 1
ATOM 10566 N N . VAL D 1 179 ? -104.669 246.813 -26.962 1.00 20.91 200 VAL D N 1
ATOM 10567 C CA . VAL D 1 179 ? -105.079 246.524 -25.597 1.00 20.88 200 VAL D CA 1
ATOM 10568 C C . VAL D 1 179 ? -105.711 245.149 -25.591 1.00 20.20 200 VAL D C 1
ATOM 10569 O O . VAL D 1 179 ? -106.617 244.870 -26.415 1.00 20.25 200 VAL D O 1
ATOM 10573 N N . PHE D 1 180 ? -105.250 244.294 -24.696 1.00 18.33 201 PHE D N 1
ATOM 10574 C CA . PHE D 1 180 ? -105.858 242.990 -24.487 1.00 17.29 201 PHE D CA 1
ATOM 10575 C C . PHE D 1 180 ? -106.575 243.010 -23.152 1.00 17.36 201 PHE D C 1
ATOM 10576 O O . PHE D 1 180 ? -105.984 243.349 -22.160 1.00 16.46 201 PHE D O 1
ATOM 10584 N N . LEU D 1 181 ? -107.855 242.705 -23.142 1.00 17.80 202 LEU D N 1
ATOM 10585 C CA . LEU D 1 181 ? -108.647 242.486 -21.941 1.00 19.03 202 LEU D CA 1
ATOM 10586 C C . LEU D 1 181 ? -109.072 241.049 -21.914 1.00 19.10 202 LEU D C 1
ATOM 10587 O O . LEU D 1 181 ? -109.440 240.484 -22.976 1.00 18.88 202 LEU D O 1
ATOM 10592 N N . HIS D 1 182 ? -109.029 240.435 -20.741 1.00 18.86 203 HIS D N 1
ATOM 10593 C CA . HIS D 1 182 ? -109.577 239.106 -20.577 1.00 18.85 203 HIS D CA 1
ATOM 10594 C C . HIS D 1 182 ? -110.991 239.242 -20.049 1.00 18.64 203 HIS D C 1
ATOM 10595 O O . HIS D 1 182 ? -111.248 239.952 -19.053 1.00 17.19 203 HIS D O 1
ATOM 10602 N N . ASN D 1 183 ? -111.899 238.529 -20.739 1.00 20.10 204 ASN D N 1
ATOM 10603 C CA . ASN D 1 183 ? -113.350 238.428 -20.380 1.00 21.81 204 ASN D CA 1
ATOM 10604 C C . ASN D 1 183 ? -114.015 239.849 -20.157 1.00 21.03 204 ASN D C 1
ATOM 10605 O O . ASN D 1 183 ? -114.613 240.116 -19.111 1.00 21.41 204 ASN D O 1
ATOM 10610 N N . ASP D 1 184 ? -113.834 240.763 -21.090 1.00 20.29 205 ASP D N 1
ATOM 10611 C CA . ASP D 1 184 ? -114.514 242.047 -20.972 1.00 21.84 205 ASP D CA 1
ATOM 10612 C C . ASP D 1 184 ? -116.043 241.766 -20.940 1.00 22.73 205 ASP D C 1
ATOM 10613 O O . ASP D 1 184 ? -116.579 240.988 -21.731 1.00 23.26 205 ASP D O 1
ATOM 10618 N N . ASP D 1 185 ? -116.737 242.395 -20.017 1.00 24.81 206 ASP D N 1
ATOM 10619 C CA . ASP D 1 185 ? -118.187 242.179 -19.852 1.00 26.36 206 ASP D CA 1
ATOM 10620 C C . ASP D 1 185 ? -119.009 243.282 -20.500 1.00 27.34 206 ASP D C 1
ATOM 10621 O O . ASP D 1 185 ? -120.222 243.367 -20.288 1.00 28.29 206 ASP D O 1
ATOM 10626 N N . GLY D 1 186 ? -118.319 244.124 -21.259 1.00 27.72 207 GLY D N 1
ATOM 10627 C CA . GLY D 1 186 ? -118.937 245.191 -21.992 1.00 28.78 207 GLY D CA 1
ATOM 10628 C C . GLY D 1 186 ? -118.601 246.529 -21.429 1.00 29.57 207 GLY D C 1
ATOM 10629 O O . GLY D 1 186 ? -118.844 247.542 -22.093 1.00 32.25 207 GLY D O 1
ATOM 10630 N N . SER D 1 187 ? -118.050 246.592 -20.230 1.00 30.09 208 SER D N 1
ATOM 10631 C CA . SER D 1 187 ? -117.739 247.906 -19.623 1.00 29.84 208 SER D CA 1
ATOM 10632 C C . SER D 1 187 ? -116.293 248.382 -19.976 1.00 29.67 208 SER D C 1
ATOM 10633 O O . SER D 1 187 ? -115.848 249.446 -19.506 1.00 29.92 208 SER D O 1
ATOM 10636 N N . PHE D 1 188 ? -115.541 247.580 -20.745 1.00 26.52 209 PHE D N 1
ATOM 10637 C CA . PHE D 1 188 ? -114.110 247.782 -20.876 1.00 26.37 209 PHE D CA 1
ATOM 10638 C C . PHE D 1 188 ? -113.303 247.532 -19.563 1.00 26.24 209 PHE D C 1
ATOM 10639 O O . PHE D 1 188 ? -112.337 248.198 -19.271 1.00 26.17 209 PHE D O 1
ATOM 10647 N N . THR D 1 189 ? -113.714 246.534 -18.798 1.00 25.82 210 THR D N 1
ATOM 10648 C CA . THR D 1 189 ? -113.004 246.159 -17.609 1.00 25.96 210 THR D CA 1
ATOM 10649 C C . THR D 1 189 ? -112.663 244.730 -17.765 1.00 23.61 210 THR D C 1
ATOM 10650 O O . THR D 1 189 ? -113.541 243.921 -17.862 1.00 23.62 210 THR D O 1
ATOM 10654 N N . GLY D 1 190 ? -111.384 244.434 -17.827 1.00 22.24 211 GLY D N 1
ATOM 10655 C CA . GLY D 1 190 ? -110.902 243.062 -17.830 1.00 21.29 211 GLY D CA 1
ATOM 10656 C C . GLY D 1 190 ? -110.888 242.424 -16.437 1.00 20.71 211 GLY D C 1
ATOM 10657 O O . GLY D 1 190 ? -110.942 243.133 -15.454 1.00 19.82 211 GLY D O 1
ATOM 10658 N N . GLN D 1 191 ? -110.832 241.111 -16.369 1.00 21.11 212 GLN D N 1
ATOM 10659 C CA . GLN D 1 191 ? -110.747 240.412 -15.080 1.00 21.26 212 GLN D CA 1
ATOM 10660 C C . GLN D 1 191 ? -109.740 239.301 -15.217 1.00 19.50 212 GLN D C 1
ATOM 10661 O O . GLN D 1 191 ? -109.712 238.623 -16.273 1.00 18.04 212 GLN D O 1
ATOM 10667 N N . SER D 1 192 ? -108.907 239.100 -14.196 1.00 17.46 213 SER D N 1
ATOM 10668 C CA . SER D 1 192 ? -107.999 237.972 -14.185 1.00 16.92 213 SER D CA 1
ATOM 10669 C C . SER D 1 192 ? -108.769 236.651 -14.376 1.00 16.28 213 SER D C 1
ATOM 10670 O O . SER D 1 192 ? -109.791 236.403 -13.716 1.00 16.18 213 SER D O 1
ATOM 10673 N N . ALA D 1 193 ? -108.225 235.785 -15.215 1.00 16.01 214 ALA D N 1
ATOM 10674 C CA . ALA D 1 193 ? -108.712 234.436 -15.332 1.00 16.43 214 ALA D CA 1
ATOM 10675 C C . ALA D 1 193 ? -108.478 233.628 -14.047 1.00 17.40 214 ALA D C 1
ATOM 10676 O O . ALA D 1 193 ? -109.138 232.611 -13.835 1.00 17.57 214 ALA D O 1
ATOM 10678 N N . LEU D 1 194 ? -107.571 234.080 -13.168 1.00 17.03 215 LEU D N 1
ATOM 10679 C CA . LEU D 1 194 ? -107.307 233.395 -11.944 1.00 17.46 215 LEU D CA 1
ATOM 10680 C C . LEU D 1 194 ? -108.314 233.681 -10.830 1.00 17.94 215 LEU D C 1
ATOM 10681 O O . LEU D 1 194 ? -108.217 233.047 -9.742 1.00 17.32 215 LEU D O 1
ATOM 10686 N N . ARG D 1 195 ? -109.258 234.612 -11.070 1.00 17.44 216 ARG D N 1
ATOM 10687 C CA . ARG D 1 195 ? -110.167 235.081 -10.028 1.00 18.36 216 ARG D CA 1
ATOM 10688 C C . ARG D 1 195 ? -110.902 233.950 -9.300 1.00 17.78 216 ARG D C 1
ATOM 10689 O O . ARG D 1 195 ? -110.934 233.945 -8.056 1.00 16.81 216 ARG D O 1
ATOM 10697 N N . ALA D 1 196 ? -111.500 233.038 -10.053 1.00 16.94 217 ALA D N 1
ATOM 10698 C CA . ALA D 1 196 ? -112.269 231.974 -9.473 1.00 17.51 217 ALA D CA 1
ATOM 10699 C C . ALA D 1 196 ? -111.424 230.828 -8.892 1.00 17.06 217 ALA D C 1
ATOM 10700 O O . ALA D 1 196 ? -111.973 229.966 -8.241 1.00 16.95 217 ALA D O 1
ATOM 10702 N N . ALA D 1 197 ? -110.131 230.830 -9.127 1.00 16.59 218 ALA D N 1
ATOM 10703 C CA . ALA D 1 197 ? -109.192 229.910 -8.531 1.00 16.49 218 ALA D CA 1
ATOM 10704 C C . ALA D 1 197 ? -108.642 230.365 -7.187 1.00 17.22 218 ALA D C 1
ATOM 10705 O O . ALA D 1 197 ? -108.016 229.581 -6.485 1.00 16.49 218 ALA D O 1
ATOM 10707 N N . VAL D 1 198 ? -108.852 231.616 -6.799 1.00 17.89 219 VAL D N 1
ATOM 10708 C CA . VAL D 1 198 ? -108.287 232.091 -5.526 1.00 19.27 219 VAL D CA 1
ATOM 10709 C C . VAL D 1 198 ? -108.759 231.239 -4.271 1.00 19.13 219 VAL D C 1
ATOM 10710 O O . VAL D 1 198 ? -107.914 230.825 -3.502 1.00 17.94 219 VAL D O 1
ATOM 10714 N N . PRO D 1 199 ? -110.067 230.959 -4.129 1.00 19.07 220 PRO D N 1
ATOM 10715 C CA . PRO D 1 199 ? -110.509 230.212 -2.955 1.00 20.13 220 PRO D CA 1
ATOM 10716 C C . PRO D 1 199 ? -109.850 228.842 -2.835 1.00 19.78 220 PRO D C 1
ATOM 10717 O O . PRO D 1 199 ? -109.429 228.461 -1.755 1.00 18.89 220 PRO D O 1
ATOM 10721 N N . HIS D 1 200 ? -109.754 228.114 -3.944 1.00 18.94 221 HIS D N 1
ATOM 10722 C CA . HIS D 1 200 ? -109.078 226.789 -3.901 1.00 19.05 221 HIS D CA 1
ATOM 10723 C C . HIS D 1 200 ? -107.585 226.899 -3.579 1.00 17.98 221 HIS D C 1
ATOM 10724 O O . HIS D 1 200 ? -107.005 226.049 -2.889 1.00 17.19 221 HIS D O 1
ATOM 10731 N N . TRP D 1 201 ? -106.947 227.918 -4.137 1.00 16.86 222 TRP D N 1
ATOM 10732 C CA . TRP D 1 201 ? -105.538 228.159 -3.892 1.00 17.03 222 TRP D CA 1
ATOM 10733 C C . TRP D 1 201 ? -105.283 228.483 -2.410 1.00 17.93 222 TRP D C 1
ATOM 10734 O O . TRP D 1 201 ? -104.406 227.870 -1.797 1.00 18.75 222 TRP D O 1
ATOM 10745 N N . LEU D 1 202 ? -106.087 229.360 -1.850 1.00 17.43 223 LEU D N 1
ATOM 10746 C CA . LEU D 1 202 ? -106.017 229.625 -0.401 1.00 19.21 223 LEU D CA 1
ATOM 10747 C C . LEU D 1 202 ? -106.268 228.341 0.460 1.00 19.34 223 LEU D C 1
ATOM 10748 O O . LEU D 1 202 ? -105.550 228.080 1.414 1.00 19.19 223 LEU D O 1
ATOM 10753 N N . ALA D 1 203 ? -107.259 227.564 0.073 1.00 19.06 224 ALA D N 1
ATOM 10754 C CA . ALA D 1 203 ? -107.625 226.374 0.835 1.00 19.62 224 ALA D CA 1
ATOM 10755 C C . ALA D 1 203 ? -106.534 225.305 0.779 1.00 19.59 224 ALA D C 1
ATOM 10756 O O . ALA D 1 203 ? -106.272 224.636 1.789 1.00 19.06 224 ALA D O 1
ATOM 10758 N N . LYS D 1 204 ? -105.902 225.153 -0.373 1.00 19.37 225 LYS D N 1
ATOM 10759 C CA . LYS D 1 204 ? -104.849 224.178 -0.536 1.00 19.89 225 LYS D CA 1
ATOM 10760 C C . LYS D 1 204 ? -103.661 224.522 0.410 1.00 20.12 225 LYS D C 1
ATOM 10761 O O . LYS D 1 204 ? -103.112 223.655 1.104 1.00 18.56 225 LYS D O 1
ATOM 10767 N N . ARG D 1 205 ? -103.298 225.797 0.424 1.00 20.20 226 ARG D N 1
ATOM 10768 C CA . ARG D 1 205 ? -102.168 226.256 1.232 1.00 21.36 226 ARG D CA 1
ATOM 10769 C C . ARG D 1 205 ? -102.457 226.086 2.717 1.00 21.27 226 ARG D C 1
ATOM 10770 O O . ARG D 1 205 ? -101.557 225.713 3.474 1.00 21.05 226 ARG D O 1
ATOM 10778 N N . ALA D 1 206 ? -103.691 226.383 3.142 1.00 20.67 227 ALA D N 1
ATOM 10779 C CA . ALA D 1 206 ? -104.050 226.181 4.528 1.00 21.55 227 ALA D CA 1
ATOM 10780 C C . ALA D 1 206 ? -104.061 224.719 4.932 1.00 21.49 227 ALA D C 1
ATOM 10781 O O . ALA D 1 206 ? -103.733 224.391 6.062 1.00 21.90 227 ALA D O 1
ATOM 10783 N N . LEU D 1 207 ? -104.489 223.848 4.015 1.00 20.29 228 LEU D N 1
ATOM 10784 C CA . LEU D 1 207 ? -104.501 222.415 4.261 1.00 21.79 228 LEU D CA 1
ATOM 10785 C C . LEU D 1 207 ? -103.122 221.836 4.386 1.00 21.85 228 LEU D C 1
ATOM 10786 O O . LEU D 1 207 ? -102.895 220.957 5.223 1.00 22.37 228 LEU D O 1
ATOM 10791 N N . ILE D 1 208 ? -102.213 222.285 3.542 1.00 22.40 229 ILE D N 1
ATOM 10792 C CA . ILE D 1 208 ? -100.823 221.860 3.643 1.00 24.09 229 ILE D CA 1
ATOM 10793 C C . ILE D 1 208 ? -100.221 222.218 5.029 1.00 25.27 229 ILE D C 1
ATOM 10794 O O . ILE D 1 208 ? -99.536 221.405 5.641 1.00 25.01 229 ILE D O 1
ATOM 10799 N N . LEU D 1 209 ? -100.472 223.420 5.483 1.00 26.35 230 LEU D N 1
ATOM 10800 C CA . LEU D 1 209 ? -100.077 223.829 6.834 1.00 28.97 230 LEU D CA 1
ATOM 10801 C C . LEU D 1 209 ? -100.664 222.872 7.905 1.00 28.89 230 LEU D C 1
ATOM 10802 O O . LEU D 1 209 ? -99.943 222.407 8.796 1.00 28.86 230 LEU D O 1
ATOM 10807 N N . LEU D 1 210 ? -101.963 222.606 7.802 1.00 27.62 231 LEU D N 1
ATOM 10808 C CA . LEU D 1 210 ? -102.621 221.736 8.768 1.00 28.26 231 LEU D CA 1
ATOM 10809 C C . LEU D 1 210 ? -102.058 220.306 8.714 1.00 27.80 231 LEU D C 1
ATOM 10810 O O . LEU D 1 210 ? -101.772 219.706 9.758 1.00 26.66 231 LEU D O 1
ATOM 10815 N N . ILE D 1 211 ? -101.860 219.774 7.518 1.00 27.33 232 ILE D N 1
ATOM 10816 C CA . ILE D 1 211 ? -101.318 218.436 7.353 1.00 29.22 232 ILE D CA 1
ATOM 10817 C C . ILE D 1 211 ? -99.919 218.349 7.990 1.00 33.24 232 ILE D C 1
ATOM 10818 O O . ILE D 1 211 ? -99.606 217.346 8.701 1.00 35.22 232 ILE D O 1
ATOM 10823 N N . ASN D 1 212 ? -99.110 219.374 7.784 1.00 33.86 233 ASN D N 1
ATOM 10824 C CA . ASN D 1 212 ? -97.767 219.370 8.341 1.00 36.78 233 ASN D CA 1
ATOM 10825 C C . ASN D 1 212 ? -97.802 219.186 9.839 1.00 39.30 233 ASN D C 1
ATOM 10826 O O . ASN D 1 212 ? -97.105 218.265 10.369 1.00 43.16 233 ASN D O 1
ATOM 10831 N N . HIS D 1 213 ? -98.618 220.036 10.492 1.00 39.40 234 HIS D N 1
ATOM 10832 C CA . HIS D 1 213 ? -98.865 219.997 11.955 1.00 39.63 234 HIS D CA 1
ATOM 10833 C C . HIS D 1 213 ? -99.393 218.694 12.489 1.00 36.20 234 HIS D C 1
ATOM 10834 O O . HIS D 1 213 ? -99.147 218.395 13.646 1.00 39.21 234 HIS D O 1
ATOM 10841 N N . GLY D 1 214 ? -100.171 217.977 11.703 1.00 31.04 235 GLY D N 1
ATOM 10842 C CA . GLY D 1 214 ? -100.620 216.655 12.042 1.00 30.95 235 GLY D CA 1
ATOM 10843 C C . GLY D 1 214 ? -99.545 215.574 11.879 1.00 31.19 235 GLY D C 1
ATOM 10844 O O . GLY D 1 214 ? -99.365 214.741 12.754 1.00 29.66 235 GLY D O 1
ATOM 10845 N N . LEU D 1 215 ? -98.803 215.603 10.767 1.00 30.29 236 LEU D N 1
ATOM 10846 C CA . LEU D 1 215 ? -97.974 214.481 10.435 1.00 30.99 236 LEU D CA 1
ATOM 10847 C C . LEU D 1 215 ? -96.883 214.258 11.495 1.00 31.43 236 LEU D C 1
ATOM 10848 O O . LEU D 1 215 ? -96.676 213.117 11.942 1.00 31.48 236 LEU D O 1
ATOM 10853 N N . GLU D 1 216 ? -96.243 215.326 11.954 1.00 30.57 237 GLU D N 1
ATOM 10854 C CA . GLU D 1 216 ? -95.199 215.167 12.941 1.00 31.56 237 GLU D CA 1
ATOM 10855 C C . GLU D 1 216 ? -95.637 214.458 14.247 1.00 31.31 237 GLU D C 1
ATOM 10856 O O . GLU D 1 216 ? -94.922 213.581 14.802 1.00 29.96 237 GLU D O 1
ATOM 10862 N N . ARG D 1 217 ? -96.808 214.850 14.737 1.00 29.80 238 ARG D N 1
ATOM 10863 C CA . ARG D 1 217 ? -97.265 214.288 15.987 1.00 30.12 238 ARG D CA 1
ATOM 10864 C C . ARG D 1 217 ? -97.599 212.791 15.866 1.00 29.37 238 ARG D C 1
ATOM 10865 O O . ARG D 1 217 ? -97.365 212.049 16.824 1.00 29.64 238 ARG D O 1
ATOM 10873 N N . PHE D 1 218 ? -98.103 212.354 14.708 1.00 28.17 239 PHE D N 1
ATOM 10874 C CA . PHE D 1 218 ? -98.416 210.952 14.487 1.00 28.74 239 PHE D CA 1
ATOM 10875 C C . PHE D 1 218 ? -97.160 210.133 14.122 1.00 29.78 239 PHE D C 1
ATOM 10876 O O . PHE D 1 218 ? -97.069 208.943 14.437 1.00 30.83 239 PHE D O 1
ATOM 10884 N N . MET D 1 219 ? -96.206 210.776 13.472 1.00 30.02 240 MET D N 1
ATOM 10885 C CA . MET D 1 219 ? -95.004 210.115 13.043 1.00 31.01 240 MET D CA 1
ATOM 10886 C C . MET D 1 219 ? -94.007 209.933 14.178 1.00 31.36 240 MET D C 1
ATOM 10887 O O . MET D 1 219 ? -93.398 208.878 14.292 1.00 31.88 240 MET D O 1
ATOM 10892 N N . ILE D 1 220 ? -93.854 210.953 15.018 1.00 30.62 241 ILE D N 1
ATOM 10893 C CA . ILE D 1 220 ? -92.840 210.964 16.061 1.00 31.13 241 ILE D CA 1
ATOM 10894 C C . ILE D 1 220 ? -93.393 210.568 17.445 1.00 30.38 241 ILE D C 1
ATOM 10895 O O . ILE D 1 220 ? -92.733 209.832 18.194 1.00 30.30 241 ILE D O 1
ATOM 10900 N N . GLY D 1 221 ? -94.588 211.067 17.774 1.00 28.91 242 GLY D N 1
ATOM 10901 C CA . GLY D 1 221 ? -95.146 210.943 19.119 1.00 29.42 242 GLY D CA 1
ATOM 10902 C C . GLY D 1 221 ? -94.798 212.152 19.980 1.00 29.77 242 GLY D C 1
ATOM 10903 O O . GLY D 1 221 ? -93.707 212.708 19.842 1.00 29.60 242 GLY D O 1
ATOM 10904 N N . VAL D 1 222 ? -95.746 212.578 20.833 1.00 23.45 243 VAL D N 1
ATOM 10905 C CA . VAL D 1 222 ? -95.555 213.774 21.681 1.00 23.63 243 VAL D CA 1
ATOM 10906 C C . VAL D 1 222 ? -95.136 213.195 23.040 1.00 22.91 243 VAL D C 1
ATOM 10907 O O . VAL D 1 222 ? -95.942 212.568 23.656 1.00 22.12 243 VAL D O 1
ATOM 10911 N N . PRO D 1 223 ? -93.862 213.327 23.417 1.00 22.83 244 PRO D N 1
ATOM 10912 C CA . PRO D 1 223 ? -93.374 212.683 24.627 1.00 22.73 244 PRO D CA 1
ATOM 10913 C C . PRO D 1 223 ? -93.855 213.415 25.904 1.00 23.31 244 PRO D C 1
ATOM 10914 O O . PRO D 1 223 ? -93.889 214.639 25.945 1.00 23.91 244 PRO D O 1
ATOM 10918 N N . THR D 1 224 ? -94.264 212.640 26.898 1.00 23.27 245 THR D N 1
ATOM 10919 C CA . THR D 1 224 ? -94.606 213.177 28.235 1.00 24.01 245 THR D CA 1
ATOM 10920 C C . THR D 1 224 ? -93.794 212.387 29.303 1.00 23.74 245 THR D C 1
ATOM 10921 O O . THR D 1 224 ? -93.599 211.173 29.187 1.00 22.21 245 THR D O 1
ATOM 10925 N N . LEU D 1 225 ? -93.372 213.118 30.321 1.00 24.57 246 LEU D N 1
ATOM 10926 C CA . LEU D 1 225 ? -92.585 212.557 31.420 1.00 25.00 246 LEU D CA 1
ATOM 10927 C C . LEU D 1 225 ? -93.243 213.114 32.662 1.00 25.63 246 LEU D C 1
ATOM 10928 O O . LEU D 1 225 ? -93.321 214.313 32.816 1.00 25.96 246 LEU D O 1
ATOM 10933 N N . THR D 1 226 ? -93.749 212.210 33.497 1.00 25.87 247 THR D N 1
ATOM 10934 C CA . THR D 1 226 ? -94.353 212.544 34.797 1.00 26.86 247 THR D CA 1
ATOM 10935 C C . THR D 1 226 ? -93.318 212.175 35.895 1.00 27.83 247 THR D C 1
ATOM 10936 O O . THR D 1 226 ? -92.831 211.029 35.950 1.00 26.80 247 THR D O 1
ATOM 10940 N N . ILE D 1 227 ? -93.001 213.165 36.725 1.00 29.32 248 ILE D N 1
ATOM 10941 C CA . ILE D 1 227 ? -91.937 213.080 37.730 1.00 30.77 248 ILE D CA 1
ATOM 10942 C C . ILE D 1 227 ? -92.510 213.465 39.109 1.00 32.76 248 ILE D C 1
ATOM 10943 O O . ILE D 1 227 ? -93.539 214.134 39.175 1.00 31.74 248 ILE D O 1
ATOM 10948 N N . PRO D 1 228 ? -91.834 213.030 40.216 1.00 35.24 249 PRO D N 1
ATOM 10949 C CA . PRO D 1 228 ? -92.362 213.358 41.543 1.00 37.84 249 PRO D CA 1
ATOM 10950 C C . PRO D 1 228 ? -92.481 214.879 41.779 1.00 40.17 249 PRO D C 1
ATOM 10951 O O . PRO D 1 228 ? -91.608 215.635 41.323 1.00 38.78 249 PRO D O 1
ATOM 10955 N N . LYS D 1 229 ? -93.560 215.274 42.489 1.00 44.35 250 LYS D N 1
ATOM 10956 C CA . LYS D 1 229 ? -93.827 216.677 42.971 1.00 47.58 250 LYS D CA 1
ATOM 10957 C C . LYS D 1 229 ? -92.593 217.258 43.634 1.00 50.46 250 LYS D C 1
ATOM 10958 O O . LYS D 1 229 ? -92.331 218.449 43.514 1.00 54.24 250 LYS D O 1
ATOM 10960 N N . SER D 1 230 ? -91.822 216.401 44.319 1.00 52.85 251 SER D N 1
ATOM 10961 C CA . SER D 1 230 ? -90.431 216.702 44.769 1.00 53.58 251 SER D CA 1
ATOM 10962 C C . SER D 1 230 ? -89.525 217.562 43.834 1.00 53.76 251 SER D C 1
ATOM 10963 O O . SER D 1 230 ? -88.788 218.442 44.336 1.00 54.28 251 SER D O 1
ATOM 10966 N N . VAL D 1 231 ? -89.560 217.268 42.515 1.00 51.16 252 VAL D N 1
ATOM 10967 C CA . VAL D 1 231 ? -88.590 217.763 41.501 1.00 49.89 252 VAL D CA 1
ATOM 10968 C C . VAL D 1 231 ? -89.008 219.099 40.922 1.00 49.93 252 VAL D C 1
ATOM 10969 O O . VAL D 1 231 ? -88.255 220.070 41.041 1.00 51.94 252 VAL D O 1
ATOM 10973 N N . TRP D 1 238 ? -83.664 217.492 37.104 1.00 57.89 259 TRP D N 1
ATOM 10974 C CA . TRP D 1 238 ? -84.562 218.204 36.161 1.00 57.98 259 TRP D CA 1
ATOM 10975 C C . TRP D 1 238 ? -83.993 218.390 34.720 1.00 56.70 259 TRP D C 1
ATOM 10976 O O . TRP D 1 238 ? -84.715 218.284 33.731 1.00 51.71 259 TRP D O 1
ATOM 10987 N N . GLU D 1 239 ? -82.707 218.709 34.639 1.00 57.82 260 GLU D N 1
ATOM 10988 C CA . GLU D 1 239 ? -81.950 218.689 33.363 1.00 58.21 260 GLU D CA 1
ATOM 10989 C C . GLU D 1 239 ? -82.077 217.322 32.715 1.00 53.26 260 GLU D C 1
ATOM 10990 O O . GLU D 1 239 ? -82.217 217.244 31.485 1.00 52.48 260 GLU D O 1
ATOM 10996 N N . ALA D 1 240 ? -82.016 216.270 33.532 1.00 48.73 261 ALA D N 1
ATOM 10997 C CA . ALA D 1 240 ? -82.166 214.935 33.026 1.00 46.08 261 ALA D CA 1
ATOM 10998 C C . ALA D 1 240 ? -83.592 214.746 32.458 1.00 42.50 261 ALA D C 1
ATOM 10999 O O . ALA D 1 240 ? -83.742 214.079 31.451 1.00 39.85 261 ALA D O 1
ATOM 11001 N N . ALA D 1 241 ? -84.616 215.334 33.089 1.00 41.49 262 ALA D N 1
ATOM 11002 C CA . ALA D 1 241 ? -85.993 215.233 32.567 1.00 39.78 262 ALA D CA 1
ATOM 11003 C C . ALA D 1 241 ? -86.163 215.896 31.167 1.00 39.02 262 ALA D C 1
ATOM 11004 O O . ALA D 1 241 ? -86.678 215.273 30.215 1.00 36.58 262 ALA D O 1
ATOM 11006 N N . LYS D 1 242 ? -85.692 217.132 31.063 1.00 40.40 263 LYS D N 1
ATOM 11007 C CA . LYS D 1 242 ? -85.648 217.844 29.781 1.00 41.57 263 LYS D CA 1
ATOM 11008 C C . LYS D 1 242 ? -84.843 217.071 28.711 1.00 39.98 263 LYS D C 1
ATOM 11009 O O . LYS D 1 242 ? -85.267 216.984 27.564 1.00 38.08 263 LYS D O 1
ATOM 11015 N N . GLU D 1 243 ? -83.740 216.446 29.096 1.00 40.18 264 GLU D N 1
ATOM 11016 C CA . GLU D 1 243 ? -82.965 215.658 28.138 1.00 40.53 264 GLU D CA 1
ATOM 11017 C C . GLU D 1 243 ? -83.651 214.375 27.685 1.00 36.17 264 GLU D C 1
ATOM 11018 O O . GLU D 1 243 ? -83.454 213.958 26.554 1.00 34.91 264 GLU D O 1
ATOM 11024 N N . ILE D 1 244 ? -84.445 213.754 28.550 1.00 33.31 265 ILE D N 1
ATOM 11025 C CA . ILE D 1 244 ? -85.203 212.577 28.169 1.00 31.39 265 ILE D CA 1
ATOM 11026 C C . ILE D 1 244 ? -86.199 212.911 27.049 1.00 30.09 265 ILE D C 1
ATOM 11027 O O . ILE D 1 244 ? -86.277 212.167 26.064 1.00 28.29 265 ILE D O 1
ATOM 11032 N N . VAL D 1 245 ? -86.959 213.993 27.226 1.00 29.88 266 VAL D N 1
ATOM 11033 C CA . VAL D 1 245 ? -87.989 214.339 26.251 1.00 30.37 266 VAL D CA 1
ATOM 11034 C C . VAL D 1 245 ? -87.358 214.794 24.937 1.00 30.84 266 VAL D C 1
ATOM 11035 O O . VAL D 1 245 ? -87.804 214.362 23.869 1.00 30.26 266 VAL D O 1
ATOM 11039 N N . LYS D 1 246 ? -86.294 215.592 25.030 1.00 32.18 267 LYS D N 1
ATOM 11040 C CA . LYS D 1 246 ? -85.549 216.013 23.859 1.00 33.03 267 LYS D CA 1
ATOM 11041 C C . LYS D 1 246 ? -84.973 214.822 23.079 1.00 31.98 267 LYS D C 1
ATOM 11042 O O . LYS D 1 246 ? -85.128 214.749 21.868 1.00 32.12 267 LYS D O 1
ATOM 11048 N N . ASN D 1 247 ? -84.319 213.917 23.773 1.00 30.82 268 ASN D N 1
ATOM 11049 C CA . ASN D 1 247 ? -83.720 212.753 23.157 1.00 30.41 268 ASN D CA 1
ATOM 11050 C C . ASN D 1 247 ? -84.731 211.765 22.561 1.00 28.49 268 ASN D C 1
ATOM 11051 O O . ASN D 1 247 ? -84.396 211.053 21.579 1.00 28.59 268 ASN D O 1
ATOM 11056 N N . PHE D 1 248 ? -85.938 211.690 23.119 1.00 26.47 269 PHE D N 1
ATOM 11057 C CA . PHE D 1 248 ? -86.950 210.833 22.543 1.00 25.25 269 PHE D CA 1
ATOM 11058 C C . PHE D 1 248 ? -87.233 211.289 21.101 1.00 25.84 269 PHE D C 1
ATOM 11059 O O . PHE D 1 248 ? -87.376 210.458 20.214 1.00 25.56 269 PHE D O 1
ATOM 11067 N N . VAL D 1 249 ? -87.335 212.598 20.902 1.00 26.57 270 VAL D N 1
ATOM 11068 C CA . VAL D 1 249 ? -87.575 213.183 19.600 1.00 27.61 270 VAL D CA 1
ATOM 11069 C C . VAL D 1 249 ? -86.334 213.009 18.701 1.00 28.90 270 VAL D C 1
ATOM 11070 O O . VAL D 1 249 ? -86.437 212.414 17.645 1.00 28.61 270 VAL D O 1
ATOM 11074 N N . GLN D 1 250 ? -85.177 213.447 19.161 1.00 30.11 271 GLN D N 1
ATOM 11075 C CA . GLN D 1 250 ? -83.987 213.570 18.301 1.00 31.90 271 GLN D CA 1
ATOM 11076 C C . GLN D 1 250 ? -83.123 212.299 18.219 1.00 31.99 271 GLN D C 1
ATOM 11077 O O . GLN D 1 250 ? -82.481 212.075 17.217 1.00 33.32 271 GLN D O 1
ATOM 11083 N N . LYS D 1 251 ? -83.095 211.471 19.247 1.00 30.60 272 LYS D N 1
ATOM 11084 C CA . LYS D 1 251 ? -82.118 210.393 19.325 1.00 30.69 272 LYS D CA 1
ATOM 11085 C C . LYS D 1 251 ? -82.875 209.154 19.842 1.00 29.67 272 LYS D C 1
ATOM 11086 O O . LYS D 1 251 ? -82.625 208.666 20.922 1.00 29.18 272 LYS D O 1
ATOM 11088 N N . PRO D 1 252 ? -83.842 208.656 19.070 1.00 29.50 273 PRO D N 1
ATOM 11089 C CA . PRO D 1 252 ? -84.639 207.498 19.520 1.00 29.45 273 PRO D CA 1
ATOM 11090 C C . PRO D 1 252 ? -83.828 206.207 19.750 1.00 30.31 273 PRO D C 1
ATOM 11091 O O . PRO D 1 252 ? -84.260 205.330 20.485 1.00 30.57 273 PRO D O 1
ATOM 11095 N N . ARG D 1 253 ? -82.655 206.126 19.135 1.00 32.17 274 ARG D N 1
ATOM 11096 C CA . ARG D 1 253 ? -81.707 205.019 19.385 1.00 33.69 274 ARG D CA 1
ATOM 11097 C C . ARG D 1 253 ? -81.066 205.056 20.782 1.00 34.67 274 ARG D C 1
ATOM 11098 O O . ARG D 1 253 ? -80.507 204.068 21.214 1.00 32.77 274 ARG D O 1
ATOM 11106 N N . HIS D 1 254 ? -81.139 206.197 21.471 1.00 36.35 275 HIS D N 1
ATOM 11107 C CA . HIS D 1 254 ? -80.409 206.368 22.715 1.00 36.98 275 HIS D CA 1
ATOM 11108 C C . HIS D 1 254 ? -81.139 205.648 23.850 1.00 35.81 275 HIS D C 1
ATOM 11109 O O . HIS D 1 254 ? -80.513 205.063 24.720 1.00 36.92 275 HIS D O 1
ATOM 11116 N N . GLY D 1 255 ? -82.455 205.677 23.897 1.00 33.91 276 GLY D N 1
ATOM 11117 C CA . GLY D 1 255 ? -83.060 204.844 24.951 1.00 33.20 276 GLY D CA 1
ATOM 11118 C C . GLY D 1 255 ? -83.072 205.495 26.341 1.00 31.76 276 GLY D C 1
ATOM 11119 O O . GLY D 1 255 ? -82.210 206.272 26.680 1.00 33.76 276 GLY D O 1
ATOM 11120 N N . ILE D 1 256 ? -84.055 205.109 27.146 1.00 29.29 277 ILE D N 1
ATOM 11121 C CA . ILE D 1 256 ? -84.523 205.934 28.256 1.00 28.34 277 ILE D CA 1
ATOM 11122 C C . ILE D 1 256 ? -84.366 205.118 29.526 1.00 27.78 277 ILE D C 1
ATOM 11123 O O . ILE D 1 256 ? -84.964 204.069 29.660 1.00 27.21 277 ILE D O 1
ATOM 11128 N N . ILE D 1 257 ? -83.488 205.563 30.415 1.00 28.15 278 ILE D N 1
ATOM 11129 C CA . ILE D 1 257 ? -83.332 204.931 31.753 1.00 28.54 278 ILE D CA 1
ATOM 11130 C C . ILE D 1 257 ? -84.059 205.807 32.805 1.00 28.20 278 ILE D C 1
ATOM 11131 O O . ILE D 1 257 ? -83.741 206.973 32.946 1.00 28.69 278 ILE D O 1
ATOM 11136 N N . LEU D 1 258 ? -85.005 205.217 33.530 1.00 27.85 279 LEU D N 1
ATOM 11137 C CA . LEU D 1 258 ? -85.917 205.959 34.411 1.00 28.28 279 LEU D CA 1
ATOM 11138 C C . LEU D 1 258 ? -85.839 205.417 35.824 1.00 29.09 279 LEU D C 1
ATOM 11139 O O . LEU D 1 258 ? -85.939 204.199 35.998 1.00 28.16 279 LEU D O 1
ATOM 11144 N N . PRO D 1 259 ? -85.775 206.292 36.855 1.00 29.89 280 PRO D N 1
ATOM 11145 C CA . PRO D 1 259 ? -86.072 205.785 38.169 1.00 30.56 280 PRO D CA 1
ATOM 11146 C C . PRO D 1 259 ? -87.497 205.263 38.258 1.00 29.95 280 PRO D C 1
ATOM 11147 O O . PRO D 1 259 ? -88.349 205.641 37.406 1.00 28.58 280 PRO D O 1
ATOM 11151 N N . ASP D 1 260 ? -87.771 204.404 39.234 1.00 30.56 281 ASP D N 1
ATOM 11152 C CA . ASP D 1 260 ? -89.063 203.773 39.335 1.00 31.15 281 ASP D CA 1
ATOM 11153 C C . ASP D 1 260 ? -90.255 204.673 39.692 1.00 30.72 281 ASP D C 1
ATOM 11154 O O . ASP D 1 260 ? -91.371 204.234 39.601 1.00 30.99 281 ASP D O 1
ATOM 11159 N N . ASP D 1 261 ? -90.027 205.912 40.077 1.00 30.67 282 ASP D N 1
ATOM 11160 C CA . ASP D 1 261 ? -91.123 206.886 40.265 1.00 30.82 282 ASP D CA 1
ATOM 11161 C C . ASP D 1 261 ? -91.187 207.956 39.142 1.00 29.45 282 ASP D C 1
ATOM 11162 O O . ASP D 1 261 ? -91.798 208.989 39.310 1.00 29.66 282 ASP D O 1
ATOM 11167 N N . TRP D 1 262 ? -90.502 207.719 38.023 1.00 28.34 283 TRP D N 1
ATOM 11168 C CA . TRP D 1 262 ? -90.662 208.541 36.831 1.00 27.97 283 TRP D CA 1
ATOM 11169 C C . TRP D 1 262 ? -91.397 207.663 35.782 1.00 27.16 283 TRP D C 1
ATOM 11170 O O . TRP D 1 262 ? -91.100 206.440 35.670 1.00 25.55 283 TRP D O 1
ATOM 11181 N N . LYS D 1 263 ? -92.342 208.271 35.055 1.00 27.64 284 LYS D N 1
ATOM 11182 C CA . LYS D 1 263 ? -93.126 207.549 34.062 1.00 27.97 284 LYS D CA 1
ATOM 11183 C C . LYS D 1 263 ? -93.103 208.282 32.725 1.00 26.50 284 LYS D C 1
ATOM 11184 O O . LYS D 1 263 ? -93.430 209.483 32.673 1.00 26.03 284 LYS D O 1
ATOM 11190 N N . PHE D 1 264 ? -92.707 207.544 31.680 1.00 25.34 285 PHE D N 1
ATOM 11191 C CA . PHE D 1 264 ? -92.563 208.080 30.316 1.00 25.45 285 PHE D CA 1
ATOM 11192 C C . PHE D 1 264 ? -93.721 207.540 29.490 1.00 25.22 285 PHE D C 1
ATOM 11193 O O . PHE D 1 264 ? -93.999 206.389 29.538 1.00 23.63 285 PHE D O 1
ATOM 11201 N N . ASP D 1 265 ? -94.420 208.406 28.786 1.00 26.96 286 ASP D N 1
ATOM 11202 C CA . ASP D 1 265 ? -95.399 207.977 27.775 1.00 28.34 286 ASP D CA 1
ATOM 11203 C C . ASP D 1 265 ? -95.531 208.995 26.640 1.00 27.97 286 ASP D C 1
ATOM 11204 O O . ASP D 1 265 ? -95.355 210.189 26.845 1.00 29.67 286 ASP D O 1
ATOM 11209 N N . THR D 1 266 ? -95.857 208.562 25.445 1.00 25.80 287 THR D N 1
ATOM 11210 C CA . THR D 1 266 ? -96.329 209.518 24.483 1.00 25.62 287 THR D CA 1
ATOM 11211 C C . THR D 1 266 ? -97.834 209.822 24.696 1.00 24.76 287 THR D C 1
ATOM 11212 O O . THR D 1 266 ? -98.599 208.957 25.208 1.00 23.41 287 THR D O 1
ATOM 11216 N N . VAL D 1 267 ? -98.274 211.004 24.256 1.00 24.40 288 VAL D N 1
ATOM 11217 C CA . VAL D 1 267 ? -99.690 211.352 24.277 1.00 24.58 288 VAL D CA 1
ATOM 11218 C C . VAL D 1 267 ? -100.522 210.374 23.421 1.00 24.58 288 VAL D C 1
ATOM 11219 O O . VAL D 1 267 ? -100.189 210.102 22.229 1.00 23.81 288 VAL D O 1
ATOM 11223 N N . ASP D 1 268 ? -101.581 209.816 24.007 1.00 33.77 289 ASP D N 1
ATOM 11224 C CA . ASP D 1 268 ? -102.480 208.971 23.240 1.00 33.87 289 ASP D CA 1
ATOM 11225 C C . ASP D 1 268 ? -103.417 209.863 22.400 1.00 33.57 289 ASP D C 1
ATOM 11226 O O . ASP D 1 268 ? -104.348 210.468 22.921 1.00 34.55 289 ASP D O 1
ATOM 11231 N N . LEU D 1 269 ? -103.199 209.916 21.117 1.00 32.54 290 LEU D N 1
ATOM 11232 C CA . LEU D 1 269 ? -104.072 210.687 20.235 1.00 33.22 290 LEU D CA 1
ATOM 11233 C C . LEU D 1 269 ? -105.399 209.923 19.920 1.00 33.87 290 LEU D C 1
ATOM 11234 O O . LEU D 1 269 ? -106.314 210.519 19.402 1.00 32.32 290 LEU D O 1
ATOM 11239 N N . LYS D 1 270 ? -105.457 208.621 20.225 1.00 35.34 291 LYS D N 1
ATOM 11240 C CA . LYS D 1 270 ? -106.679 207.787 20.243 1.00 37.60 291 LYS D CA 1
ATOM 11241 C C . LYS D 1 270 ? -107.314 207.423 18.864 1.00 38.07 291 LYS D C 1
ATOM 11242 O O . LYS D 1 270 ? -108.212 206.629 18.796 1.00 41.82 291 LYS D O 1
ATOM 11248 N N . SER D 1 271 ? -106.796 207.940 17.790 1.00 39.73 292 SER D N 1
ATOM 11249 C CA . SER D 1 271 ? -107.335 207.775 16.422 1.00 39.95 292 SER D CA 1
ATOM 11250 C C . SER D 1 271 ? -106.140 207.626 15.524 1.00 40.02 292 SER D C 1
ATOM 11251 O O . SER D 1 271 ? -105.007 207.951 15.940 1.00 43.59 292 SER D O 1
ATOM 11253 N N . ALA D 1 272 ? -106.354 207.053 14.325 1.00 37.36 293 ALA D N 1
ATOM 11254 C CA . ALA D 1 272 ? -105.317 207.107 13.290 1.00 35.05 293 ALA D CA 1
ATOM 11255 C C . ALA D 1 272 ? -105.389 208.542 12.753 1.00 33.14 293 ALA D C 1
ATOM 11256 O O . ALA D 1 272 ? -106.397 209.263 12.913 1.00 31.88 293 ALA D O 1
ATOM 11258 N N . MET D 1 273 ? -104.303 208.976 12.143 1.00 33.54 294 MET D N 1
ATOM 11259 C CA . MET D 1 273 ? -104.319 210.274 11.506 1.00 33.09 294 MET D CA 1
ATOM 11260 C C . MET D 1 273 ? -105.403 210.278 10.401 1.00 32.40 294 MET D C 1
ATOM 11261 O O . MET D 1 273 ? -105.511 209.326 9.657 1.00 29.72 294 MET D O 1
ATOM 11266 N N . PRO D 1 274 ? -106.221 211.339 10.325 1.00 31.85 295 PRO D N 1
ATOM 11267 C CA . PRO D 1 274 ? -107.120 211.478 9.172 1.00 31.32 295 PRO D CA 1
ATOM 11268 C C . PRO D 1 274 ? -106.336 211.482 7.847 1.00 30.38 295 PRO D C 1
ATOM 11269 O O . PRO D 1 274 ? -105.285 212.109 7.768 1.00 29.68 295 PRO D O 1
ATOM 11273 N N . ASP D 1 275 ? -106.853 210.807 6.827 1.00 29.77 296 ASP D N 1
ATOM 11274 C CA . ASP D 1 275 ? -106.257 210.868 5.510 1.00 27.70 296 ASP D CA 1
ATOM 11275 C C . ASP D 1 275 ? -106.799 212.096 4.743 1.00 26.49 296 ASP D C 1
ATOM 11276 O O . ASP D 1 275 ? -107.901 212.059 4.189 1.00 24.61 296 ASP D O 1
ATOM 11281 N N . ALA D 1 276 ? -106.015 213.180 4.731 1.00 25.18 297 ALA D N 1
ATOM 11282 C CA . ALA D 1 276 ? -106.420 214.426 4.129 1.00 25.12 297 ALA D CA 1
ATOM 11283 C C . ALA D 1 276 ? -106.042 214.535 2.634 1.00 24.25 297 ALA D C 1
ATOM 11284 O O . ALA D 1 276 ? -106.337 215.548 2.028 1.00 23.78 297 ALA D O 1
ATOM 11286 N N . ILE D 1 277 ? -105.363 213.545 2.063 1.00 23.57 298 ILE D N 1
ATOM 11287 C CA . ILE D 1 277 ? -104.945 213.651 0.664 1.00 24.75 298 ILE D CA 1
ATOM 11288 C C . ILE D 1 277 ? -106.097 213.849 -0.316 1.00 23.13 298 ILE D C 1
ATOM 11289 O O . ILE D 1 277 ? -106.015 214.725 -1.189 1.00 21.67 298 ILE D O 1
ATOM 11294 N N . PRO D 1 278 ? -107.172 213.051 -0.189 1.00 23.61 299 PRO D N 1
ATOM 11295 C CA . PRO D 1 278 ? -108.250 213.305 -1.184 1.00 22.87 299 PRO D CA 1
ATOM 11296 C C . PRO D 1 278 ? -108.861 214.742 -1.070 1.00 22.19 299 PRO D C 1
ATOM 11297 O O . PRO D 1 278 ? -109.170 215.323 -2.090 1.00 20.20 299 PRO D O 1
ATOM 11301 N N . TYR D 1 279 ? -108.994 215.300 0.145 1.00 20.57 300 TYR D N 1
ATOM 11302 C CA . TYR D 1 279 ? -109.490 216.663 0.307 1.00 20.06 300 TYR D CA 1
ATOM 11303 C C . TYR D 1 279 ? -108.468 217.705 -0.256 1.00 19.68 300 TYR D C 1
ATOM 11304 O O . TYR D 1 279 ? -108.837 218.669 -0.912 1.00 17.56 300 TYR D O 1
ATOM 11313 N N . LEU D 1 280 ? -107.173 217.472 -0.012 1.00 19.30 301 LEU D N 1
ATOM 11314 C CA . LEU D 1 280 ? -106.128 218.285 -0.600 1.00 19.33 301 LEU D CA 1
ATOM 11315 C C . LEU D 1 280 ? -106.134 218.288 -2.136 1.00 19.56 301 LEU D C 1
ATOM 11316 O O . LEU D 1 280 ? -106.042 219.344 -2.736 1.00 18.56 301 LEU D O 1
ATOM 11321 N N . THR D 1 281 ? -106.245 217.117 -2.756 1.00 20.04 302 THR D N 1
ATOM 11322 C CA . THR D 1 281 ? -106.254 217.005 -4.212 1.00 19.82 302 THR D CA 1
ATOM 11323 C C . THR D 1 281 ? -107.581 217.549 -4.772 1.00 19.45 302 THR D C 1
ATOM 11324 O O . THR D 1 281 ? -107.571 218.189 -5.819 1.00 18.87 302 THR D O 1
ATOM 11328 N N . TYR D 1 282 ? -108.680 217.450 -4.029 1.00 18.81 303 TYR D N 1
ATOM 11329 C CA . TYR D 1 282 ? -109.937 218.148 -4.376 1.00 18.49 303 TYR D CA 1
ATOM 11330 C C . TYR D 1 282 ? -109.679 219.651 -4.540 1.00 17.67 303 TYR D C 1
ATOM 11331 O O . TYR D 1 282 ? -110.031 220.233 -5.576 1.00 17.24 303 TYR D O 1
ATOM 11340 N N . HIS D 1 283 ? -109.064 220.290 -3.553 1.00 16.53 304 HIS D N 1
ATOM 11341 C CA . HIS D 1 283 ? -108.802 221.715 -3.670 1.00 16.37 304 HIS D CA 1
ATOM 11342 C C . HIS D 1 283 ? -107.738 222.026 -4.721 1.00 15.65 304 HIS D C 1
ATOM 11343 O O . HIS D 1 283 ? -107.906 222.990 -5.510 1.00 15.10 304 HIS D O 1
ATOM 11350 N N . ASP D 1 284 ? -106.641 221.283 -4.714 1.00 15.01 305 ASP D N 1
ATOM 11351 C CA . ASP D 1 284 ? -105.526 221.522 -5.629 1.00 15.06 305 ASP D CA 1
ATOM 11352 C C . ASP D 1 284 ? -105.974 221.393 -7.103 1.00 15.13 305 ASP D C 1
ATOM 11353 O O . ASP D 1 284 ? -105.790 222.317 -7.922 1.00 13.92 305 ASP D O 1
ATOM 11358 N N . ALA D 1 285 ? -106.594 220.264 -7.449 1.00 15.00 306 ALA D N 1
ATOM 11359 C CA . ALA D 1 285 ? -107.089 220.098 -8.819 1.00 14.66 306 ALA D CA 1
ATOM 11360 C C . ALA D 1 285 ? -108.191 221.112 -9.124 1.00 14.53 306 ALA D C 1
ATOM 11361 O O . ALA D 1 285 ? -108.361 221.494 -10.268 1.00 14.50 306 ALA D O 1
ATOM 11363 N N . GLY D 1 286 ? -108.918 221.593 -8.099 1.00 13.96 307 GLY D N 1
ATOM 11364 C CA . GLY D 1 286 ? -109.948 222.612 -8.253 1.00 13.47 307 GLY D CA 1
ATOM 11365 C C . GLY D 1 286 ? -109.439 223.941 -8.784 1.00 13.30 307 GLY D C 1
ATOM 11366 O O . GLY D 1 286 ? -110.193 224.697 -9.431 1.00 12.81 307 GLY D O 1
ATOM 11367 N N . ILE D 1 287 ? -108.161 224.215 -8.551 1.00 13.12 308 ILE D N 1
ATOM 11368 C CA . ILE D 1 287 ? -107.502 225.386 -9.078 1.00 14.12 308 ILE D CA 1
ATOM 11369 C C . ILE D 1 287 ? -107.577 225.379 -10.625 1.00 14.66 308 ILE D C 1
ATOM 11370 O O . ILE D 1 287 ? -108.004 226.383 -11.222 1.00 14.82 308 ILE D O 1
ATOM 11375 N N . ALA D 1 288 ? -107.230 224.234 -11.226 1.00 14.26 309 ALA D N 1
ATOM 11376 C CA . ALA D 1 288 ? -107.278 224.073 -12.679 1.00 14.02 309 ALA D CA 1
ATOM 11377 C C . ALA D 1 288 ? -108.707 223.986 -13.202 1.00 13.24 309 ALA D C 1
ATOM 11378 O O . ALA D 1 288 ? -109.007 224.563 -14.286 1.00 13.75 309 ALA D O 1
ATOM 11380 N N . ARG D 1 289 ? -109.602 223.318 -12.463 1.00 12.27 310 ARG D N 1
ATOM 11381 C CA . ARG D 1 289 ? -111.033 223.303 -12.853 1.00 12.83 310 ARG D CA 1
ATOM 11382 C C . ARG D 1 289 ? -111.563 224.731 -13.008 1.00 13.43 310 ARG D C 1
ATOM 11383 O O . ARG D 1 289 ? -112.316 225.060 -13.957 1.00 13.12 310 ARG D O 1
ATOM 11391 N N . ALA D 1 290 ? -111.113 225.607 -12.116 1.00 13.80 311 ALA D N 1
ATOM 11392 C CA . ALA D 1 290 ? -111.607 226.994 -12.075 1.00 15.10 311 ALA D CA 1
ATOM 11393 C C . ALA D 1 290 ? -111.209 227.790 -13.305 1.00 16.25 311 ALA D C 1
ATOM 11394 O O . ALA D 1 290 ? -111.804 228.850 -13.543 1.00 15.70 311 ALA D O 1
ATOM 11396 N N . LEU D 1 291 ? -110.149 227.330 -13.998 1.00 16.66 312 LEU D N 1
ATOM 11397 C CA . LEU D 1 291 ? -109.729 227.926 -15.297 1.00 17.84 312 LEU D CA 1
ATOM 11398 C C . LEU D 1 291 ? -110.400 227.307 -16.502 1.00 17.72 312 LEU D C 1
ATOM 11399 O O . LEU D 1 291 ? -110.054 227.661 -17.630 1.00 19.22 312 LEU D O 1
ATOM 11404 N N . GLY D 1 292 ? -111.308 226.362 -16.306 1.00 16.22 313 GLY D N 1
ATOM 11405 C CA . GLY D 1 292 ? -112.033 225.694 -17.397 1.00 16.46 313 GLY D CA 1
ATOM 11406 C C . GLY D 1 292 ? -111.246 224.531 -17.967 1.00 16.15 313 GLY D C 1
ATOM 11407 O O . GLY D 1 292 ? -111.520 224.127 -19.108 1.00 19.06 313 GLY D O 1
ATOM 11408 N N . ILE D 1 293 ? -110.282 223.971 -17.231 1.00 15.53 314 ILE D N 1
ATOM 11409 C CA . ILE D 1 293 ? -109.635 222.737 -17.666 1.00 14.98 314 ILE D CA 1
ATOM 11410 C C . ILE D 1 293 ? -110.478 221.566 -17.218 1.00 16.49 314 ILE D C 1
ATOM 11411 O O . ILE D 1 293 ? -110.860 221.456 -16.032 1.00 14.96 314 ILE D O 1
ATOM 11416 N N . ASP D 1 294 ? -110.803 220.662 -18.147 1.00 17.17 315 ASP D N 1
ATOM 11417 C CA . ASP D 1 294 ? -111.734 219.567 -17.819 1.00 18.49 315 ASP D CA 1
ATOM 11418 C C . ASP D 1 294 ? -111.150 218.168 -17.711 1.00 17.43 315 ASP D C 1
ATOM 11419 O O . ASP D 1 294 ? -111.871 217.183 -17.786 1.00 16.70 315 ASP D O 1
ATOM 11424 N N . PHE D 1 295 ? -109.854 218.107 -17.496 1.00 16.61 316 PHE D N 1
ATOM 11425 C CA . PHE D 1 295 ? -109.187 216.879 -17.078 1.00 16.72 316 PHE D CA 1
ATOM 11426 C C . PHE D 1 295 ? -108.412 217.198 -15.801 1.00 16.57 316 PHE D C 1
ATOM 11427 O O . PHE D 1 295 ? -107.998 218.361 -15.612 1.00 15.52 316 PHE D O 1
ATOM 11435 N N . ASN D 1 296 ? -108.269 216.197 -14.907 1.00 15.96 317 ASN D N 1
ATOM 11436 C CA . ASN D 1 296 ? -107.566 216.398 -13.640 1.00 15.21 317 ASN D CA 1
ATOM 11437 C C . ASN D 1 296 ? -106.061 216.571 -13.819 1.00 14.71 317 ASN D C 1
ATOM 11438 O O . ASN D 1 296 ? -105.332 215.671 -14.280 1.00 15.07 317 ASN D O 1
ATOM 11443 N N . THR D 1 297 ? -105.558 217.755 -13.491 1.00 13.83 318 THR D N 1
ATOM 11444 C CA . THR D 1 297 ? -104.169 218.097 -13.712 1.00 13.83 318 THR D CA 1
ATOM 11445 C C . THR D 1 297 ? -103.224 217.719 -12.562 1.00 14.53 318 THR D C 1
ATOM 11446 O O . THR D 1 297 ? -102.028 217.992 -12.636 1.00 15.34 318 THR D O 1
ATOM 11450 N N . VAL D 1 298 ? -103.751 217.160 -11.492 1.00 14.59 319 VAL D N 1
ATOM 11451 C CA . VAL D 1 298 ? -102.932 216.741 -10.338 1.00 15.93 319 VAL D CA 1
ATOM 11452 C C . VAL D 1 298 ? -102.688 215.224 -10.325 1.00 17.06 319 VAL D C 1
ATOM 11453 O O . VAL D 1 298 ? -101.565 214.776 -10.166 1.00 18.08 319 VAL D O 1
ATOM 11457 N N . GLN D 1 299 ? -103.740 214.467 -10.552 1.00 17.64 320 GLN D N 1
ATOM 11458 C CA . GLN D 1 299 ? -103.661 213.022 -10.706 1.00 19.95 320 GLN D CA 1
ATOM 11459 C C . GLN D 1 299 ? -103.174 212.643 -12.072 1.00 16.74 320 GLN D C 1
ATOM 11460 O O . GLN D 1 299 ? -102.496 211.635 -12.218 1.00 16.29 320 GLN D O 1
ATOM 11466 N N . LEU D 1 300 ? -103.516 213.451 -13.065 1.00 15.85 321 LEU D N 1
ATOM 11467 C CA . LEU D 1 300 ? -103.085 213.255 -14.468 1.00 16.33 321 LEU D CA 1
ATOM 11468 C C . LEU D 1 300 ? -103.408 211.822 -14.926 1.00 16.11 321 LEU D C 1
ATOM 11469 O O . LEU D 1 300 ? -104.557 211.409 -14.785 1.00 15.43 321 LEU D O 1
ATOM 11474 N N . ASN D 1 301 ? -102.421 211.049 -15.388 1.00 15.71 322 ASN D N 1
ATOM 11475 C CA . ASN D 1 301 ? -102.697 209.670 -15.875 1.00 15.55 322 ASN D CA 1
ATOM 11476 C C . ASN D 1 301 ? -102.846 208.581 -14.808 1.00 16.79 322 ASN D C 1
ATOM 11477 O O . ASN D 1 301 ? -103.135 207.432 -15.160 1.00 15.75 322 ASN D O 1
ATOM 11482 N N . MET D 1 302 ? -102.615 208.901 -13.530 1.00 17.22 323 MET D N 1
ATOM 11483 C CA . MET D 1 302 ? -102.646 207.884 -12.459 1.00 18.67 323 MET D CA 1
ATOM 11484 C C . MET D 1 302 ? -104.024 207.585 -11.930 1.00 19.76 323 MET D C 1
ATOM 11485 O O . MET D 1 302 ? -104.856 208.475 -11.828 1.00 18.93 323 MET D O 1
ATOM 11490 N N . GLY D 1 303 ? -104.242 206.310 -11.570 1.00 20.95 324 GLY D N 1
ATOM 11491 C CA . GLY D 1 303 ? -105.467 205.888 -10.939 1.00 21.27 324 GLY D CA 1
ATOM 11492 C C . GLY D 1 303 ? -106.460 205.401 -11.938 1.00 21.93 324 GLY D C 1
ATOM 11493 O O . GLY D 1 303 ? -106.353 205.704 -13.140 1.00 24.17 324 GLY D O 1
ATOM 11494 N N . GLY D 1 304 ? -107.473 204.719 -11.430 1.00 22.32 325 GLY D N 1
ATOM 11495 C CA . GLY D 1 304 ? -108.605 204.257 -12.208 1.00 22.54 325 GLY D CA 1
ATOM 11496 C C . GLY D 1 304 ? -109.309 205.512 -12.769 1.00 22.44 325 GLY D C 1
ATOM 11497 O O . GLY D 1 304 ? -109.449 206.562 -12.072 1.00 21.27 325 GLY D O 1
ATOM 11498 N N . GLN D 1 305 ? -109.633 205.455 -14.058 1.00 20.85 326 GLN D N 1
ATOM 11499 C CA . GLN D 1 305 ? -110.173 206.627 -14.700 1.00 21.40 326 GLN D CA 1
ATOM 11500 C C . GLN D 1 305 ? -110.904 206.304 -15.975 1.00 20.93 326 GLN D C 1
ATOM 11501 O O . GLN D 1 305 ? -110.984 205.154 -16.380 1.00 21.15 326 GLN D O 1
ATOM 11507 N N . ALA D 1 306 ? -111.483 207.340 -16.571 1.00 19.94 327 ALA D N 1
ATOM 11508 C CA . ALA D 1 306 ? -112.213 207.244 -17.807 1.00 19.70 327 ALA D CA 1
ATOM 11509 C C . ALA D 1 306 ? -111.333 206.625 -18.917 1.00 20.40 327 ALA D C 1
ATOM 11510 O O . ALA D 1 306 ? -110.145 206.969 -19.053 1.00 19.57 327 ALA D O 1
ATOM 11512 N N . ILE D 1 307 ? -111.913 205.758 -19.726 1.00 20.85 328 ILE D N 1
ATOM 11513 C CA . ILE D 1 307 ? -111.179 205.266 -20.891 1.00 23.33 328 ILE D CA 1
ATOM 11514 C C . ILE D 1 307 ? -110.830 206.411 -21.899 1.00 21.58 328 ILE D C 1
ATOM 11515 O O . ILE D 1 307 ? -109.669 206.532 -22.368 1.00 21.61 328 ILE D O 1
ATOM 11520 N N . ASN D 1 308 ? -111.806 207.255 -22.199 1.00 20.47 329 ASN D N 1
ATOM 11521 C CA . ASN D 1 308 ? -111.660 208.241 -23.300 1.00 19.81 329 ASN D CA 1
ATOM 11522 C C . ASN D 1 308 ? -111.222 209.610 -22.777 1.00 19.22 329 ASN D C 1
ATOM 11523 O O . ASN D 1 308 ? -112.006 210.575 -22.660 1.00 18.70 329 ASN D O 1
ATOM 11528 N N . ILE D 1 309 ? -109.947 209.697 -22.437 1.00 18.04 330 ILE D N 1
ATOM 11529 C CA . ILE D 1 309 ? -109.337 210.959 -21.960 1.00 16.94 330 ILE D CA 1
ATOM 11530 C C . ILE D 1 309 ? -109.444 212.038 -23.053 1.00 15.69 330 ILE D C 1
ATOM 11531 O O . ILE D 1 309 ? -109.626 213.191 -22.743 1.00 14.94 330 ILE D O 1
ATOM 11536 N N . GLY D 1 310 ? -109.356 211.626 -24.316 1.00 15.60 331 GLY D N 1
ATOM 11537 C CA . GLY D 1 310 ? -109.461 212.500 -25.451 1.00 16.55 331 GLY D CA 1
ATOM 11538 C C . GLY D 1 310 ? -110.703 213.404 -25.397 1.00 15.79 331 GLY D C 1
ATOM 11539 O O . GLY D 1 310 ? -110.636 214.593 -25.737 1.00 15.50 331 GLY D O 1
ATOM 11540 N N . GLU D 1 311 ? -111.821 212.837 -24.966 1.00 15.27 332 GLU D N 1
ATOM 11541 C CA . GLU D 1 311 ? -113.055 213.618 -24.846 1.00 15.94 332 GLU D CA 1
ATOM 11542 C C . GLU D 1 311 ? -112.962 214.755 -23.817 1.00 13.93 332 GLU D C 1
ATOM 11543 O O . GLU D 1 311 ? -113.488 215.829 -24.056 1.00 13.46 332 GLU D O 1
ATOM 11549 N N . PHE D 1 312 ? -112.297 214.541 -22.698 1.00 12.46 333 PHE D N 1
ATOM 11550 C CA . PHE D 1 312 ? -112.091 215.600 -21.697 1.00 11.76 333 PHE D CA 1
ATOM 11551 C C . PHE D 1 312 ? -111.151 216.692 -22.226 1.00 11.41 333 PHE D C 1
ATOM 11552 O O . PHE D 1 312 ? -111.309 217.885 -21.957 1.00 10.47 333 PHE D O 1
ATOM 11560 N N . VAL D 1 313 ? -110.189 216.294 -23.029 1.00 11.68 334 VAL D N 1
ATOM 11561 C CA . VAL D 1 313 ? -109.327 217.259 -23.729 1.00 12.48 334 VAL D CA 1
ATOM 11562 C C . VAL D 1 313 ? -110.134 218.129 -24.704 1.00 12.46 334 VAL D C 1
ATOM 11563 O O . VAL D 1 313 ? -109.970 219.326 -24.753 1.00 12.35 334 VAL D O 1
ATOM 11567 N N . SER D 1 314 ? -111.057 217.523 -25.439 1.00 13.79 335 SER D N 1
ATOM 11568 C CA . SER D 1 314 ? -111.973 218.254 -26.352 1.00 14.61 335 SER D CA 1
ATOM 11569 C C . SER D 1 314 ? -112.899 219.208 -25.634 1.00 14.03 335 SER D C 1
ATOM 11570 O O . SER D 1 314 ? -113.136 220.264 -26.126 1.00 13.44 335 SER D O 1
ATOM 11573 N N . LEU D 1 315 ? -113.421 218.800 -24.477 1.00 13.75 336 LEU D N 1
ATOM 11574 C CA . LEU D 1 315 ? -114.211 219.707 -23.639 1.00 14.25 336 LEU D CA 1
ATOM 11575 C C . LEU D 1 315 ? -113.426 220.954 -23.238 1.00 14.39 336 LEU D C 1
ATOM 11576 O O . LEU D 1 315 ? -113.949 222.092 -23.277 1.00 14.04 336 LEU D O 1
ATOM 11581 N N . THR D 1 316 ? -112.182 220.719 -22.855 1.00 13.71 337 THR D N 1
ATOM 11582 C CA . THR D 1 316 ? -111.252 221.799 -22.449 1.00 13.12 337 THR D CA 1
ATOM 11583 C C . THR D 1 316 ? -111.003 222.765 -23.636 1.00 13.17 337 THR D C 1
ATOM 11584 O O . THR D 1 316 ? -110.837 223.968 -23.414 1.00 12.60 337 THR D O 1
ATOM 11588 N N . GLN D 1 317 ? -111.018 222.241 -24.874 1.00 12.48 338 GLN D N 1
ATOM 11589 C CA . GLN D 1 317 ? -110.905 223.109 -25.994 1.00 12.70 338 GLN D CA 1
ATOM 11590 C C . GLN D 1 317 ? -111.974 224.221 -26.071 1.00 13.48 338 GLN D C 1
ATOM 11591 O O . GLN D 1 317 ? -111.669 225.275 -26.613 1.00 13.47 338 GLN D O 1
ATOM 11597 N N . GLN D 1 318 ? -113.186 224.006 -25.574 1.00 14.01 339 GLN D N 1
ATOM 11598 C CA . GLN D 1 318 ? -114.182 225.076 -25.589 1.00 14.84 339 GLN D CA 1
ATOM 11599 C C . GLN D 1 318 ? -113.748 226.312 -24.806 1.00 15.08 339 GLN D C 1
ATOM 11600 O O . GLN D 1 318 ? -113.960 227.452 -25.259 1.00 15.78 339 GLN D O 1
ATOM 11606 N N . THR D 1 319 ? -113.015 226.099 -23.716 1.00 14.87 340 THR D N 1
ATOM 11607 C CA . THR D 1 319 ? -112.395 227.197 -22.946 1.00 14.44 340 THR D CA 1
ATOM 11608 C C . THR D 1 319 ? -111.272 227.861 -23.765 1.00 13.62 340 THR D C 1
ATOM 11609 O O . THR D 1 319 ? -111.254 229.078 -23.920 1.00 13.25 340 THR D O 1
ATOM 11613 N N . ILE D 1 320 ? -110.371 227.051 -24.316 1.00 12.89 341 ILE D N 1
ATOM 11614 C CA . ILE D 1 320 ? -109.166 227.565 -24.915 1.00 13.32 341 ILE D CA 1
ATOM 11615 C C . ILE D 1 320 ? -109.482 228.316 -26.229 1.00 13.50 341 ILE D C 1
ATOM 11616 O O . ILE D 1 320 ? -108.901 229.357 -26.472 1.00 12.82 341 ILE D O 1
ATOM 11621 N N . ILE D 1 321 ? -110.464 227.801 -27.001 1.00 12.79 342 ILE D N 1
ATOM 11622 C CA . ILE D 1 321 ? -110.840 228.417 -28.247 1.00 13.02 342 ILE D CA 1
ATOM 11623 C C . ILE D 1 321 ? -111.410 229.820 -27.964 1.00 13.69 342 ILE D C 1
ATOM 11624 O O . ILE D 1 321 ? -111.104 230.761 -28.724 1.00 12.61 342 ILE D O 1
ATOM 11629 N N . SER D 1 322 ? -112.223 229.974 -26.882 1.00 13.34 343 SER D N 1
ATOM 11630 C CA . SER D 1 322 ? -112.675 231.320 -26.504 1.00 13.95 343 SER D CA 1
ATOM 11631 C C . SER D 1 322 ? -111.544 232.309 -26.266 1.00 13.38 343 SER D C 1
ATOM 11632 O O . SER D 1 322 ? -111.657 233.500 -26.605 1.00 13.64 343 SER D O 1
ATOM 11635 N N . LEU D 1 323 ? -110.491 231.835 -25.628 1.00 13.07 344 LEU D N 1
ATOM 11636 C CA . LEU D 1 323 ? -109.330 232.665 -25.403 1.00 13.08 344 LEU D CA 1
ATOM 11637 C C . LEU D 1 323 ? -108.653 233.036 -26.731 1.00 13.31 344 LEU D C 1
ATOM 11638 O O . LEU D 1 323 ? -108.207 234.155 -26.903 1.00 13.05 344 LEU D O 1
ATOM 11643 N N . GLN D 1 324 ? -108.537 232.073 -27.635 1.00 13.33 345 GLN D N 1
ATOM 11644 C CA . GLN D 1 324 ? -108.048 232.361 -29.012 1.00 13.59 345 GLN D CA 1
ATOM 11645 C C . GLN D 1 324 ? -108.869 233.464 -29.712 1.00 13.95 345 GLN D C 1
ATOM 11646 O O . GLN D 1 324 ? -108.268 234.359 -30.325 1.00 13.98 345 GLN D O 1
ATOM 11652 N N . ARG D 1 325 ? -110.196 233.424 -29.590 1.00 14.57 346 ARG D N 1
ATOM 11653 C CA . ARG D 1 325 ? -111.064 234.482 -30.180 1.00 15.76 346 ARG D CA 1
ATOM 11654 C C . ARG D 1 325 ? -110.829 235.843 -29.580 1.00 16.24 346 ARG D C 1
ATOM 11655 O O . ARG D 1 325 ? -110.779 236.856 -30.258 1.00 16.23 346 ARG D O 1
ATOM 11663 N N . GLU D 1 326 ? -110.612 235.878 -28.276 1.00 16.97 347 GLU D N 1
ATOM 11664 C CA . GLU D 1 326 ? -110.403 237.133 -27.579 1.00 18.00 347 GLU D CA 1
ATOM 11665 C C . GLU D 1 326 ? -109.049 237.786 -27.987 1.00 17.12 347 GLU D C 1
ATOM 11666 O O . GLU D 1 326 ? -108.967 239.012 -28.214 1.00 17.42 347 GLU D O 1
ATOM 11672 N N . PHE D 1 327 ? -108.022 236.949 -28.143 1.00 15.40 348 PHE D N 1
ATOM 11673 C CA . PHE D 1 327 ? -106.733 237.405 -28.699 1.00 15.49 348 PHE D CA 1
ATOM 11674 C C . PHE D 1 327 ? -106.878 237.928 -30.135 1.00 15.41 348 PHE D C 1
ATOM 11675 O O . PHE D 1 327 ? -106.447 239.030 -30.462 1.00 15.35 348 PHE D O 1
ATOM 11683 N N . ALA D 1 328 ? -107.522 237.135 -30.971 1.00 15.39 349 ALA D N 1
ATOM 11684 C CA . ALA D 1 328 ? -107.719 237.529 -32.356 1.00 16.28 349 ALA D CA 1
ATOM 11685 C C . ALA D 1 328 ? -108.455 238.862 -32.519 1.00 17.01 349 ALA D C 1
ATOM 11686 O O . ALA D 1 328 ? -108.042 239.716 -33.265 1.00 16.41 349 ALA D O 1
ATOM 11688 N N . SER D 1 329 ? -109.528 238.999 -31.760 1.00 17.50 350 SER D N 1
ATOM 11689 C CA . SER D 1 329 ? -110.368 240.164 -31.802 1.00 19.30 350 SER D CA 1
ATOM 11690 C C . SER D 1 329 ? -109.637 241.453 -31.459 1.00 18.46 350 SER D C 1
ATOM 11691 O O . SER D 1 329 ? -109.851 242.471 -32.112 1.00 18.01 350 SER D O 1
ATOM 11694 N N . ALA D 1 330 ? -108.721 241.391 -30.489 1.00 17.13 351 ALA D N 1
ATOM 11695 C CA . ALA D 1 330 ? -107.867 242.510 -30.157 1.00 16.82 351 ALA D CA 1
ATOM 11696 C C . ALA D 1 330 ? -106.898 242.819 -31.280 1.00 17.05 351 ALA D C 1
ATOM 11697 O O . ALA D 1 330 ? -106.743 244.007 -31.680 1.00 17.27 351 ALA D O 1
ATOM 11699 N N . VAL D 1 331 ? -106.274 241.804 -31.841 1.00 16.79 352 VAL D N 1
ATOM 11700 C CA . VAL D 1 331 ? -105.383 242.041 -33.030 1.00 17.10 352 VAL D CA 1
ATOM 11701 C C . VAL D 1 331 ? -106.164 242.646 -34.220 1.00 17.24 352 VAL D C 1
ATOM 11702 O O . VAL D 1 331 ? -105.709 243.587 -34.915 1.00 17.35 352 VAL D O 1
ATOM 11706 N N . ASN D 1 332 ? -107.345 242.136 -34.440 1.00 16.37 353 ASN D N 1
ATOM 11707 C CA . ASN D 1 332 ? -108.177 242.578 -35.547 1.00 17.95 353 ASN D CA 1
ATOM 11708 C C . ASN D 1 332 ? -108.711 244.012 -35.396 1.00 18.64 353 ASN D C 1
ATOM 11709 O O . ASN D 1 332 ? -108.875 244.703 -36.375 1.00 19.21 353 ASN D O 1
ATOM 11714 N N . LEU D 1 333 ? -108.992 244.425 -34.170 1.00 19.38 354 LEU D N 1
ATOM 11715 C CA . LEU D 1 333 ? -109.523 245.757 -33.892 1.00 20.37 354 LEU D CA 1
ATOM 11716 C C . LEU D 1 333 ? -108.385 246.793 -33.779 1.00 21.05 354 LEU D C 1
ATOM 11717 O O . LEU D 1 333 ? -108.476 247.875 -34.383 1.00 22.84 354 LEU D O 1
ATOM 11722 N N . TYR D 1 334 ? -107.331 246.505 -33.027 1.00 21.02 355 TYR D N 1
ATOM 11723 C CA . TYR D 1 334 ? -106.329 247.503 -32.688 1.00 22.07 355 TYR D CA 1
ATOM 11724 C C . TYR D 1 334 ? -105.102 247.473 -33.545 1.00 22.76 355 TYR D C 1
ATOM 11725 O O . TYR D 1 334 ? -104.466 248.510 -33.685 1.00 25.73 355 TYR D O 1
ATOM 11734 N N . LEU D 1 335 ? -104.695 246.330 -34.106 1.00 21.16 356 LEU D N 1
ATOM 11735 C CA . LEU D 1 335 ? -103.416 246.280 -34.790 1.00 20.76 356 LEU D CA 1
ATOM 11736 C C . LEU D 1 335 ? -103.541 246.328 -36.321 1.00 20.62 356 LEU D C 1
ATOM 11737 O O . LEU D 1 335 ? -102.932 247.183 -36.974 1.00 20.95 356 LEU D O 1
ATOM 11742 N N . ILE D 1 336 ? -104.288 245.393 -36.873 1.00 19.38 357 ILE D N 1
ATOM 11743 C CA . ILE D 1 336 ? -104.343 245.268 -38.320 1.00 20.78 357 ILE D CA 1
ATOM 11744 C C . ILE D 1 336 ? -104.773 246.575 -39.076 1.00 20.89 357 ILE D C 1
ATOM 11745 O O . ILE D 1 336 ? -104.129 246.949 -40.043 1.00 20.45 357 ILE D O 1
ATOM 11750 N N . PRO D 1 337 ? -105.822 247.278 -38.623 1.00 21.52 358 PRO D N 1
ATOM 11751 C CA . PRO D 1 337 ? -106.163 248.565 -39.253 1.00 22.39 358 PRO D CA 1
ATOM 11752 C C . PRO D 1 337 ? -105.023 249.604 -39.243 1.00 23.26 358 PRO D C 1
ATOM 11753 O O . PRO D 1 337 ? -104.898 250.394 -40.155 1.00 24.31 358 PRO D O 1
ATOM 11757 N N . LYS D 1 338 ? -104.203 249.567 -38.217 1.00 23.39 359 LYS D N 1
ATOM 11758 C CA . LYS D 1 338 ? -103.055 250.467 -38.020 1.00 23.89 359 LYS D CA 1
ATOM 11759 C C . LYS D 1 338 ? -101.950 250.102 -38.980 1.00 22.81 359 LYS D C 1
ATOM 11760 O O . LYS D 1 338 ? -101.132 250.952 -39.364 1.00 22.86 359 LYS D O 1
ATOM 11766 N N . LEU D 1 339 ? -101.925 248.863 -39.442 1.00 21.18 360 LEU D N 1
ATOM 11767 C CA . LEU D 1 339 ? -100.979 248.457 -40.481 1.00 21.51 360 LEU D CA 1
ATOM 11768 C C . LEU D 1 339 ? -101.487 248.676 -41.921 1.00 21.58 360 LEU D C 1
ATOM 11769 O O . LEU D 1 339 ? -100.689 248.821 -42.851 1.00 21.09 360 LEU D O 1
ATOM 11774 N N . VAL D 1 340 ? -102.808 248.653 -42.099 1.00 21.93 361 VAL D N 1
ATOM 11775 C CA . VAL D 1 340 ? -103.417 248.768 -43.404 1.00 23.19 361 VAL D CA 1
ATOM 11776 C C . VAL D 1 340 ? -103.595 250.232 -43.809 1.00 24.16 361 VAL D C 1
ATOM 11777 O O . VAL D 1 340 ? -103.230 250.631 -44.897 1.00 24.53 361 VAL D O 1
ATOM 11781 N N . LEU D 1 341 ? -104.186 251.013 -42.921 1.00 25.43 362 LEU D N 1
ATOM 11782 C CA . LEU D 1 341 ? -104.623 252.389 -43.259 1.00 25.99 362 LEU D CA 1
ATOM 11783 C C . LEU D 1 341 ? -103.531 253.340 -43.732 1.00 25.69 362 LEU D C 1
ATOM 11784 O O . LEU D 1 341 ? -103.805 254.114 -44.652 1.00 26.44 362 LEU D O 1
ATOM 11789 N N . PRO D 1 342 ? -102.316 253.297 -43.165 1.00 24.89 363 PRO D N 1
ATOM 11790 C CA . PRO D 1 342 ? -101.299 254.232 -43.701 1.00 25.47 363 PRO D CA 1
ATOM 11791 C C . PRO D 1 342 ? -100.881 253.902 -45.129 1.00 25.12 363 PRO D C 1
ATOM 11792 O O . PRO D 1 342 ? -100.485 254.799 -45.848 1.00 25.66 363 PRO D O 1
ATOM 11796 N N . ASN D 1 343 ? -101.010 252.646 -45.541 1.00 24.06 364 ASN D N 1
ATOM 11797 C CA . ASN D 1 343 ? -100.618 252.213 -46.905 1.00 24.24 364 ASN D CA 1
ATOM 11798 C C . ASN D 1 343 ? -101.789 252.161 -47.889 1.00 25.25 364 ASN D C 1
ATOM 11799 O O . ASN D 1 343 ? -101.560 252.362 -49.087 1.00 26.32 364 ASN D O 1
ATOM 11804 N N . TRP D 1 344 ? -103.012 251.912 -47.401 1.00 24.92 365 TRP D N 1
ATOM 11805 C CA . TRP D 1 344 ? -104.214 251.914 -48.250 1.00 25.59 365 TRP D CA 1
ATOM 11806 C C . TRP D 1 344 ? -105.283 252.765 -47.550 1.00 24.96 365 TRP D C 1
ATOM 11807 O O . TRP D 1 344 ? -106.204 252.222 -46.927 1.00 24.58 365 TRP D O 1
ATOM 11818 N N . PRO D 1 345 ? -105.157 254.115 -47.667 1.00 24.93 366 PRO D N 1
ATOM 11819 C CA . PRO D 1 345 ? -105.951 255.013 -46.821 1.00 24.93 366 PRO D CA 1
ATOM 11820 C C . PRO D 1 345 ? -107.470 254.906 -46.971 1.00 24.86 366 PRO D C 1
ATOM 11821 O O . PRO D 1 345 ? -108.156 255.181 -46.018 1.00 24.14 366 PRO D O 1
ATOM 11825 N N . SER D 1 346 ? -107.967 254.497 -48.149 1.00 25.36 367 SER D N 1
ATOM 11826 C CA . SER D 1 346 ? -109.396 254.366 -48.376 1.00 26.55 367 SER D CA 1
ATOM 11827 C C . SER D 1 346 ? -109.966 252.996 -47.928 1.00 26.38 367 SER D C 1
ATOM 11828 O O . SER D 1 346 ? -111.168 252.750 -48.144 1.00 27.24 367 SER D O 1
ATOM 11831 N N . ALA D 1 347 ? -109.147 252.121 -47.297 1.00 25.33 368 ALA D N 1
ATOM 11832 C CA . ALA D 1 347 ? -109.614 250.826 -46.870 1.00 25.59 368 ALA D CA 1
ATOM 11833 C C . ALA D 1 347 ? -110.694 251.012 -45.818 1.00 26.71 368 ALA D C 1
ATOM 11834 O O . ALA D 1 347 ? -110.521 251.796 -44.851 1.00 26.52 368 ALA D O 1
ATOM 11836 N N . THR D 1 348 ? -111.794 250.301 -46.012 1.00 27.20 369 THR D N 1
ATOM 11837 C CA . THR D 1 348 ? -112.839 250.257 -44.967 1.00 28.12 369 THR D CA 1
ATOM 11838 C C . THR D 1 348 ? -113.053 248.838 -44.374 1.00 27.86 369 THR D C 1
ATOM 11839 O O . THR D 1 348 ? -113.620 248.707 -43.319 1.00 29.42 369 THR D O 1
ATOM 11843 N N . ARG D 1 349 ? -112.625 247.794 -45.073 1.00 27.27 370 ARG D N 1
ATOM 11844 C CA . ARG D 1 349 ? -112.733 246.396 -44.658 1.00 26.14 370 ARG D CA 1
ATOM 11845 C C . ARG D 1 349 ? -111.303 245.867 -44.525 1.00 25.46 370 ARG D C 1
ATOM 11846 O O . ARG D 1 349 ? -110.462 246.218 -45.348 1.00 26.16 370 ARG D O 1
ATOM 11848 N N . PHE D 1 350 ? -111.030 245.013 -43.532 1.00 23.88 371 PHE D N 1
ATOM 11849 C CA . PHE D 1 350 ? -109.665 244.598 -43.224 1.00 23.70 371 PHE D CA 1
ATOM 11850 C C . PHE D 1 350 ? -109.481 243.102 -43.207 1.00 23.38 371 PHE D C 1
ATOM 11851 O O . PHE D 1 350 ? -110.406 242.406 -42.936 1.00 23.23 371 PHE D O 1
ATOM 11859 N N . PRO D 1 351 ? -108.261 242.598 -43.467 1.00 23.55 372 PRO D N 1
ATOM 11860 C CA . PRO D 1 351 ? -107.993 241.174 -43.208 1.00 23.27 372 PRO D CA 1
ATOM 11861 C C . PRO D 1 351 ? -108.113 240.892 -41.716 1.00 24.01 372 PRO D C 1
ATOM 11862 O O . PRO D 1 351 ? -108.020 241.842 -40.850 1.00 21.92 372 PRO D O 1
ATOM 11866 N N . ARG D 1 352 ? -108.325 239.603 -41.370 1.00 24.05 373 ARG D N 1
ATOM 11867 C CA . ARG D 1 352 ? -108.472 239.224 -39.976 1.00 22.95 373 ARG D CA 1
ATOM 11868 C C . ARG D 1 352 ? -107.519 238.118 -39.623 1.00 21.99 373 ARG D C 1
ATOM 11869 O O . ARG D 1 352 ? -107.384 237.147 -40.405 1.00 20.58 373 ARG D O 1
ATOM 11877 N N . LEU D 1 353 ? -106.889 238.243 -38.451 1.00 19.63 374 LEU D N 1
ATOM 11878 C CA . LEU D 1 353 ? -106.195 237.131 -37.880 1.00 19.69 374 LEU D CA 1
ATOM 11879 C C . LEU D 1 353 ? -107.253 236.135 -37.373 1.00 18.93 374 LEU D C 1
ATOM 11880 O O . LEU D 1 353 ? -108.225 236.506 -36.704 1.00 17.78 374 LEU D O 1
ATOM 11885 N N . THR D 1 354 ? -107.034 234.867 -37.687 1.00 19.21 375 THR D N 1
ATOM 11886 C CA . THR D 1 354 ? -107.943 233.799 -37.243 1.00 18.02 375 THR D CA 1
ATOM 11887 C C . THR D 1 354 ? -107.138 232.500 -37.077 1.00 17.06 375 THR D C 1
ATOM 11888 O O . THR D 1 354 ? -105.905 232.490 -37.226 1.00 16.12 375 THR D O 1
ATOM 11892 N N . PHE D 1 355 ? -107.824 231.431 -36.758 1.00 16.19 376 PHE D N 1
ATOM 11893 C CA . PHE D 1 355 ? -107.137 230.193 -36.404 1.00 15.69 376 PHE D CA 1
ATOM 11894 C C . PHE D 1 355 ? -108.009 229.037 -36.896 1.00 16.15 376 PHE D C 1
ATOM 11895 O O . PHE D 1 355 ? -109.157 229.229 -37.266 1.00 15.45 376 PHE D O 1
ATOM 11903 N N . GLU D 1 356 ? -107.429 227.827 -36.870 1.00 17.87 377 GLU D N 1
ATOM 11904 C CA . GLU D 1 356 ? -108.165 226.589 -37.164 1.00 18.67 377 GLU D CA 1
ATOM 11905 C C . GLU D 1 356 ? -108.793 226.101 -35.904 1.00 17.87 377 GLU D C 1
ATOM 11906 O O . GLU D 1 356 ? -108.137 225.898 -34.880 1.00 17.40 377 GLU D O 1
ATOM 11912 N N . MET D 1 357 ? -110.100 225.904 -35.954 1.00 19.77 378 MET D N 1
ATOM 11913 C CA . MET D 1 357 ? -110.844 225.278 -34.798 1.00 20.60 378 MET D CA 1
ATOM 11914 C C . MET D 1 357 ? -110.356 223.853 -34.626 1.00 19.78 378 MET D C 1
ATOM 11915 O O . MET D 1 357 ? -110.411 223.057 -35.584 1.00 21.50 378 MET D O 1
ATOM 11920 N N . GLU D 1 358 ? -109.898 223.503 -33.467 1.00 18.62 379 GLU D N 1
ATOM 11921 C CA . GLU D 1 358 ? -109.520 222.126 -33.135 1.00 20.46 379 GLU D CA 1
ATOM 11922 C C . GLU D 1 358 ? -110.374 221.644 -31.966 1.00 19.14 379 GLU D C 1
ATOM 11923 O O . GLU D 1 358 ? -110.125 221.978 -30.820 1.00 18.63 379 GLU D O 1
ATOM 11929 N N . GLU D 1 359 ? -111.422 220.909 -32.279 1.00 19.94 380 GLU D N 1
ATOM 11930 C CA . GLU D 1 359 ? -112.384 220.410 -31.309 1.00 20.90 380 GLU D CA 1
ATOM 11931 C C . GLU D 1 359 ? -112.324 218.914 -31.077 1.00 22.40 380 GLU D C 1
ATOM 11932 O O . GLU D 1 359 ? -112.446 218.478 -29.974 1.00 27.05 380 GLU D O 1
ATOM 11938 N N . ARG D 1 360 ? -112.199 218.127 -32.105 1.00 23.46 381 ARG D N 1
ATOM 11939 C CA . ARG D 1 360 ? -112.345 216.673 -32.104 1.00 24.09 381 ARG D CA 1
ATOM 11940 C C . ARG D 1 360 ? -111.187 216.138 -32.954 1.00 23.75 381 ARG D C 1
ATOM 11941 O O . ARG D 1 360 ? -110.691 216.876 -33.820 1.00 23.44 381 ARG D O 1
ATOM 11943 N N . ASN D 1 361 ? -110.762 214.896 -32.752 1.00 29.64 382 ASN D N 1
ATOM 11944 C CA . ASN D 1 361 ? -109.853 214.221 -33.681 1.00 30.23 382 ASN D CA 1
ATOM 11945 C C . ASN D 1 361 ? -110.674 213.474 -34.704 1.00 29.24 382 ASN D C 1
ATOM 11946 O O . ASN D 1 361 ? -111.180 212.405 -34.440 1.00 27.74 382 ASN D O 1
ATOM 11951 N N . ASP D 1 362 ? -110.825 214.059 -35.874 1.00 29.53 383 ASP D N 1
ATOM 11952 C CA . ASP D 1 362 ? -111.540 213.365 -36.954 1.00 30.63 383 ASP D CA 1
ATOM 11953 C C . ASP D 1 362 ? -110.550 213.183 -38.129 1.00 28.29 383 ASP D C 1
ATOM 11954 O O . ASP D 1 362 ? -110.943 212.966 -39.270 1.00 28.18 383 ASP D O 1
ATOM 11959 N N . PHE D 1 363 ? -109.256 213.195 -37.835 1.00 24.97 384 PHE D N 1
ATOM 11960 C CA . PHE D 1 363 ? -108.277 213.145 -38.896 1.00 23.69 384 PHE D CA 1
ATOM 11961 C C . PHE D 1 363 ? -108.333 211.865 -39.761 1.00 22.22 384 PHE D C 1
ATOM 11962 O O . PHE D 1 363 ? -108.210 211.956 -40.979 1.00 21.48 384 PHE D O 1
ATOM 11970 N N . SER D 1 364 ? -108.532 210.694 -39.187 1.00 21.98 385 SER D N 1
ATOM 11971 C CA A SER D 1 364 ? -108.493 209.478 -40.018 0.50 22.30 385 SER D CA 1
ATOM 11972 C CA B SER D 1 364 ? -108.505 209.459 -40.019 0.50 22.14 385 SER D CA 1
ATOM 11973 C C . SER D 1 364 ? -109.606 209.479 -41.077 1.00 22.68 385 SER D C 1
ATOM 11974 O O . SER D 1 364 ? -109.366 209.195 -42.269 1.00 21.63 385 SER D O 1
ATOM 11979 N N . ALA D 1 365 ? -110.833 209.810 -40.625 1.00 22.74 386 ALA D N 1
ATOM 11980 C CA . ALA D 1 365 ? -111.954 209.948 -41.579 1.00 22.85 386 ALA D CA 1
ATOM 11981 C C . ALA D 1 365 ? -111.762 211.091 -42.588 1.00 22.00 386 ALA D C 1
ATOM 11982 O O . ALA D 1 365 ? -112.139 210.965 -43.730 1.00 21.58 386 ALA D O 1
ATOM 11984 N N . ALA D 1 366 ? -111.235 212.220 -42.140 1.00 21.24 387 ALA D N 1
ATOM 11985 C CA . ALA D 1 366 ? -111.016 213.332 -43.018 1.00 21.46 387 ALA D CA 1
ATOM 11986 C C . ALA D 1 366 ? -109.962 213.008 -44.125 1.00 21.57 387 ALA D C 1
ATOM 11987 O O . ALA D 1 366 ? -110.114 213.414 -45.250 1.00 21.90 387 ALA D O 1
ATOM 11989 N N . ALA D 1 367 ? -108.904 212.301 -43.765 1.00 21.97 388 ALA D N 1
ATOM 11990 C CA . ALA D 1 367 ? -107.836 211.938 -44.698 1.00 22.52 388 ALA D CA 1
ATOM 11991 C C . ALA D 1 367 ? -108.372 210.926 -45.686 1.00 23.19 388 ALA D C 1
ATOM 11992 O O . ALA D 1 367 ? -108.036 210.975 -46.843 1.00 22.74 388 ALA D O 1
ATOM 11994 N N . ASN D 1 368 ? -109.271 210.050 -45.222 1.00 23.82 389 ASN D N 1
ATOM 11995 C CA . ASN D 1 368 ? -109.964 209.129 -46.118 1.00 25.51 389 ASN D CA 1
ATOM 11996 C C . ASN D 1 368 ? -110.852 209.871 -47.168 1.00 24.36 389 ASN D C 1
ATOM 11997 O O . ASN D 1 368 ? -110.821 209.558 -48.379 1.00 23.97 389 ASN D O 1
ATOM 12002 N N . LEU D 1 369 ? -111.606 210.868 -46.707 1.00 23.05 390 LEU D N 1
ATOM 12003 C CA . LEU D 1 369 ? -112.342 211.742 -47.607 1.00 23.15 390 LEU D CA 1
ATOM 12004 C C . LEU D 1 369 ? -111.406 212.474 -48.591 1.00 22.75 390 LEU D C 1
ATOM 12005 O O . LEU D 1 369 ? -111.716 212.546 -49.750 1.00 22.25 390 LEU D O 1
ATOM 12010 N N . MET D 1 370 ? -110.293 213.021 -48.096 1.00 22.06 391 MET D N 1
ATOM 12011 C CA . MET D 1 370 ? -109.281 213.674 -48.941 1.00 22.61 391 MET D CA 1
ATOM 12012 C C . MET D 1 370 ? -108.832 212.792 -50.114 1.00 23.07 391 MET D C 1
ATOM 12013 O O . MET D 1 370 ? -108.800 213.227 -51.248 1.00 22.33 391 MET D O 1
ATOM 12018 N N . GLY D 1 371 ? -108.545 211.533 -49.800 1.00 23.43 392 GLY D N 1
ATOM 12019 C CA . GLY D 1 371 ? -108.253 210.522 -50.783 1.00 24.85 392 GLY D CA 1
ATOM 12020 C C . GLY D 1 371 ? -109.322 210.278 -51.824 1.00 26.39 392 GLY D C 1
ATOM 12021 O O . GLY D 1 371 ? -108.998 210.110 -52.966 1.00 27.56 392 GLY D O 1
ATOM 12022 N N . MET D 1 372 ? -110.590 210.221 -51.435 1.00 27.65 393 MET D N 1
ATOM 12023 C CA . MET D 1 372 ? -111.685 210.084 -52.370 1.00 29.50 393 MET D CA 1
ATOM 12024 C C . MET D 1 372 ? -111.812 211.312 -53.278 1.00 28.06 393 MET D C 1
ATOM 12025 O O . MET D 1 372 ? -112.085 211.151 -54.463 1.00 27.56 393 MET D O 1
ATOM 12030 N N . LEU D 1 373 ? -111.605 212.519 -52.755 1.00 26.20 394 LEU D N 1
ATOM 12031 C CA . LEU D 1 373 ? -111.610 213.702 -53.608 1.00 26.86 394 LEU D CA 1
ATOM 12032 C C . LEU D 1 373 ? -110.477 213.643 -54.667 1.00 27.47 394 LEU D C 1
ATOM 12033 O O . LEU D 1 373 ? -110.674 213.967 -55.846 1.00 27.30 394 LEU D O 1
ATOM 12038 N N . ILE D 1 374 ? -109.284 213.263 -54.228 1.00 28.20 395 ILE D N 1
ATOM 12039 C CA . ILE D 1 374 ? -108.123 213.174 -55.141 1.00 29.88 395 ILE D CA 1
ATOM 12040 C C . ILE D 1 374 ? -108.364 212.178 -56.275 1.00 31.57 395 ILE D C 1
ATOM 12041 O O . ILE D 1 374 ? -108.129 212.489 -57.438 1.00 32.25 395 ILE D O 1
ATOM 12046 N N . ASN D 1 375 ? -108.831 210.993 -55.895 1.00 33.28 396 ASN D N 1
ATOM 12047 C CA . ASN D 1 375 ? -109.206 209.924 -56.815 1.00 34.79 396 ASN D CA 1
ATOM 12048 C C . ASN D 1 375 ? -110.275 210.377 -57.784 1.00 35.76 396 ASN D C 1
ATOM 12049 O O . ASN D 1 375 ? -110.194 210.075 -58.973 1.00 36.58 396 ASN D O 1
ATOM 12054 N N . ALA D 1 376 ? -111.245 211.142 -57.322 1.00 34.66 397 ALA D N 1
ATOM 12055 C CA . ALA D 1 376 ? -112.248 211.697 -58.218 1.00 35.53 397 ALA D CA 1
ATOM 12056 C C . ALA D 1 376 ? -111.723 212.635 -59.272 1.00 36.43 397 ALA D C 1
ATOM 12057 O O . ALA D 1 376 ? -112.332 212.730 -60.318 1.00 35.88 397 ALA D O 1
ATOM 12059 N N . VAL D 1 377 ? -110.654 213.369 -58.996 1.00 37.10 398 VAL D N 1
ATOM 12060 C CA . VAL D 1 377 ? -110.172 214.463 -59.882 1.00 39.18 398 VAL D CA 1
ATOM 12061 C C . VAL D 1 377 ? -108.790 214.063 -60.523 1.00 40.32 398 VAL D C 1
ATOM 12062 O O . VAL D 1 377 ? -108.031 214.854 -61.077 1.00 38.84 398 VAL D O 1
ATOM 12066 N N . LYS D 1 378 ? -108.508 212.774 -60.440 1.00 42.26 399 LYS D N 1
ATOM 12067 C CA . LYS D 1 378 ? -107.224 212.164 -60.734 1.00 45.10 399 LYS D CA 1
ATOM 12068 C C . LYS D 1 378 ? -106.927 212.253 -62.263 1.00 45.67 399 LYS D C 1
ATOM 12069 O O . LYS D 1 378 ? -105.822 212.639 -62.658 1.00 44.00 399 LYS D O 1
ATOM 12075 N N . ASP D 1 379 ? -107.950 211.990 -63.077 1.00 46.47 400 ASP D N 1
ATOM 12076 C CA . ASP D 1 379 ? -107.849 212.149 -64.526 1.00 48.97 400 ASP D CA 1
ATOM 12077 C C . ASP D 1 379 ? -108.007 213.609 -65.035 1.00 49.63 400 ASP D C 1
ATOM 12078 O O . ASP D 1 379 ? -108.135 213.809 -66.208 1.00 49.26 400 ASP D O 1
ATOM 12080 N N . SER D 1 380 ? -107.967 214.617 -64.166 1.00 48.18 401 SER D N 1
ATOM 12081 C CA . SER D 1 380 ? -107.976 216.019 -64.599 1.00 48.11 401 SER D CA 1
ATOM 12082 C C . SER D 1 380 ? -106.638 216.436 -65.219 1.00 48.07 401 SER D C 1
ATOM 12083 O O . SER D 1 380 ? -105.578 215.926 -64.857 1.00 49.09 401 SER D O 1
ATOM 12086 N N . GLU D 1 381 ? -106.689 217.392 -66.131 1.00 48.06 402 GLU D N 1
ATOM 12087 C CA . GLU D 1 381 ? -105.464 217.921 -66.758 1.00 48.81 402 GLU D CA 1
ATOM 12088 C C . GLU D 1 381 ? -104.792 218.986 -65.862 1.00 49.24 402 GLU D C 1
ATOM 12089 O O . GLU D 1 381 ? -103.633 219.319 -66.075 1.00 51.78 402 GLU D O 1
ATOM 12095 N N . ASP D 1 382 ? -105.527 219.499 -64.869 1.00 47.62 403 ASP D N 1
ATOM 12096 C CA . ASP D 1 382 ? -105.022 220.401 -63.820 1.00 46.68 403 ASP D CA 1
ATOM 12097 C C . ASP D 1 382 ? -105.642 220.027 -62.443 1.00 43.90 403 ASP D C 1
ATOM 12098 O O . ASP D 1 382 ? -106.587 220.666 -61.983 1.00 41.83 403 ASP D O 1
ATOM 12103 N N . ILE D 1 383 ? -105.034 219.028 -61.816 1.00 43.62 404 ILE D N 1
ATOM 12104 C CA . ILE D 1 383 ? -105.525 218.407 -60.594 1.00 41.67 404 ILE D CA 1
ATOM 12105 C C . ILE D 1 383 ? -105.661 219.426 -59.447 1.00 40.02 404 ILE D C 1
ATOM 12106 O O . ILE D 1 383 ? -106.715 219.467 -58.800 1.00 38.89 404 ILE D O 1
ATOM 12111 N N . PRO D 1 384 ? -104.645 220.293 -59.231 1.00 39.90 405 PRO D N 1
ATOM 12112 C CA . PRO D 1 384 ? -104.825 221.284 -58.124 1.00 39.48 405 PRO D CA 1
ATOM 12113 C C . PRO D 1 384 ? -105.992 222.246 -58.279 1.00 39.07 405 PRO D C 1
ATOM 12114 O O . PRO D 1 384 ? -106.650 222.579 -57.276 1.00 37.60 405 PRO D O 1
ATOM 12118 N N . THR D 1 385 ? -106.275 222.717 -59.489 1.00 40.10 406 THR D N 1
ATOM 12119 C CA . THR D 1 385 ? -107.376 223.677 -59.610 1.00 39.38 406 THR D CA 1
ATOM 12120 C C . THR D 1 385 ? -108.757 223.002 -59.451 1.00 40.26 406 THR D C 1
ATOM 12121 O O . THR D 1 385 ? -109.674 223.579 -58.836 1.00 40.31 406 THR D O 1
ATOM 12125 N N . GLU D 1 386 ? -108.910 221.818 -60.051 1.00 40.34 407 GLU D N 1
ATOM 12126 C CA . GLU D 1 386 ? -110.181 221.101 -59.973 1.00 40.42 407 GLU D CA 1
ATOM 12127 C C . GLU D 1 386 ? -110.407 220.619 -58.534 1.00 37.21 407 GLU D C 1
ATOM 12128 O O . GLU D 1 386 ? -111.505 220.715 -58.044 1.00 34.33 407 GLU D O 1
ATOM 12134 N N . LEU D 1 387 ? -109.356 220.134 -57.883 1.00 34.88 408 LEU D N 1
ATOM 12135 C CA . LEU D 1 387 ? -109.452 219.784 -56.475 1.00 34.09 408 LEU D CA 1
ATOM 12136 C C . LEU D 1 387 ? -109.932 220.947 -55.615 1.00 33.59 408 LEU D C 1
ATOM 12137 O O . LEU D 1 387 ? -110.842 220.747 -54.799 1.00 32.36 408 LEU D O 1
ATOM 12142 N N . LYS D 1 388 ? -109.385 222.155 -55.790 1.00 34.52 409 LYS D N 1
ATOM 12143 C CA . LYS D 1 388 ? -109.853 223.320 -54.990 1.00 36.08 409 LYS D CA 1
ATOM 12144 C C . LYS D 1 388 ? -111.333 223.698 -55.225 1.00 35.50 409 LYS D C 1
ATOM 12145 O O . LYS D 1 388 ? -112.056 224.061 -54.285 1.00 34.53 409 LYS D O 1
ATOM 12151 N N . ALA D 1 389 ? -111.757 223.615 -56.478 1.00 34.38 410 ALA D N 1
ATOM 12152 C CA . ALA D 1 389 ? -113.137 223.922 -56.850 1.00 34.64 410 ALA D CA 1
ATOM 12153 C C . ALA D 1 389 ? -114.121 222.895 -56.250 1.00 33.75 410 ALA D C 1
ATOM 12154 O O . ALA D 1 389 ? -115.164 223.274 -55.762 1.00 32.61 410 ALA D O 1
ATOM 12156 N N . LEU D 1 390 ? -113.760 221.621 -56.302 1.00 32.80 411 LEU D N 1
ATOM 12157 C CA . LEU D 1 390 ? -114.537 220.556 -55.693 1.00 33.15 411 LEU D CA 1
ATOM 12158 C C . LEU D 1 390 ? -114.648 220.689 -54.154 1.00 31.63 411 LEU D C 1
ATOM 12159 O O . LEU D 1 390 ? -115.741 220.584 -53.587 1.00 31.48 411 LEU D O 1
ATOM 12164 N N . ILE D 1 391 ? -113.525 220.969 -53.511 1.00 30.26 412 ILE D N 1
ATOM 12165 C CA . ILE D 1 391 ? -113.490 221.267 -52.079 1.00 29.98 412 ILE D CA 1
ATOM 12166 C C . ILE D 1 391 ? -114.407 222.419 -51.715 1.00 30.91 412 ILE D C 1
ATOM 12167 O O . ILE D 1 391 ? -115.199 222.273 -50.764 1.00 29.71 412 ILE D O 1
ATOM 12172 N N . ASP D 1 392 ? -114.338 223.554 -52.431 1.00 33.06 413 ASP D N 1
ATOM 12173 C CA . ASP D 1 392 ? -115.177 224.724 -52.021 1.00 34.38 413 ASP D CA 1
ATOM 12174 C C . ASP D 1 392 ? -116.689 224.507 -52.252 1.00 33.89 413 ASP D C 1
ATOM 12175 O O . ASP D 1 392 ? -117.504 225.161 -51.646 1.00 35.33 413 ASP D O 1
ATOM 12180 N N . ALA D 1 393 ? -117.037 223.526 -53.070 1.00 32.62 414 ALA D N 1
ATOM 12181 C CA . ALA D 1 393 ? -118.402 223.100 -53.260 1.00 32.85 414 ALA D CA 1
ATOM 12182 C C . ALA D 1 393 ? -118.951 222.133 -52.184 1.00 31.19 414 ALA D C 1
ATOM 12183 O O . ALA D 1 393 ? -120.135 221.803 -52.207 1.00 32.77 414 ALA D O 1
ATOM 12185 N N . LEU D 1 394 ? -118.107 221.580 -51.344 1.00 28.90 415 LEU D N 1
ATOM 12186 C CA . LEU D 1 394 ? -118.595 220.586 -50.392 1.00 27.37 415 LEU D CA 1
ATOM 12187 C C . LEU D 1 394 ? -119.491 221.233 -49.343 1.00 26.59 415 LEU D C 1
ATOM 12188 O O . LEU D 1 394 ? -119.276 222.352 -48.969 1.00 26.48 415 LEU D O 1
ATOM 12193 N N . PRO D 1 395 ? -120.422 220.484 -48.784 1.00 26.38 416 PRO D N 1
ATOM 12194 C CA . PRO D 1 395 ? -121.093 220.956 -47.569 1.00 26.03 416 PRO D CA 1
ATOM 12195 C C . PRO D 1 395 ? -120.139 221.286 -46.406 1.00 24.96 416 PRO D C 1
ATOM 12196 O O . PRO D 1 395 ? -119.091 220.681 -46.280 1.00 23.66 416 PRO D O 1
ATOM 12200 N N . SER D 1 396 ? -120.567 222.223 -45.567 1.00 25.14 417 SER D N 1
ATOM 12201 C CA . SER D 1 396 ? -119.739 222.848 -44.506 1.00 25.25 417 SER D CA 1
ATOM 12202 C C . SER D 1 396 ? -118.912 221.899 -43.682 1.00 24.85 417 SER D C 1
ATOM 12203 O O . SER D 1 396 ? -117.684 222.071 -43.568 1.00 23.75 417 SER D O 1
ATOM 12206 N N . LYS D 1 397 ? -119.553 220.868 -43.136 1.00 26.16 418 LYS D N 1
ATOM 12207 C CA . LYS D 1 397 ? -118.861 219.982 -42.193 1.00 28.15 418 LYS D CA 1
ATOM 12208 C C . LYS D 1 397 ? -117.723 219.234 -42.894 1.00 27.01 418 LYS D C 1
ATOM 12209 O O . LYS D 1 397 ? -116.687 218.991 -42.323 1.00 26.52 418 LYS D O 1
ATOM 12215 N N . MET D 1 398 ? -117.964 218.850 -44.139 1.00 26.82 419 MET D N 1
ATOM 12216 C CA . MET D 1 398 ? -116.981 218.095 -44.908 1.00 25.65 419 MET D CA 1
ATOM 12217 C C . MET D 1 398 ? -115.841 218.965 -45.335 1.00 24.29 419 MET D C 1
ATOM 12218 O O . MET D 1 398 ? -114.673 218.594 -45.200 1.00 24.33 419 MET D O 1
ATOM 12223 N N . ARG D 1 399 ? -116.158 220.152 -45.826 1.00 24.33 420 ARG D N 1
ATOM 12224 C CA . ARG D 1 399 ? -115.125 221.123 -46.207 1.00 24.55 420 ARG D CA 1
ATOM 12225 C C . ARG D 1 399 ? -114.187 221.452 -45.018 1.00 23.75 420 ARG D C 1
ATOM 12226 O O . ARG D 1 399 ? -112.953 221.388 -45.127 1.00 21.77 420 ARG D O 1
ATOM 12234 N N . ARG D 1 400 ? -114.787 221.766 -43.865 1.00 23.58 421 ARG D N 1
ATOM 12235 C CA . ARG D 1 400 ? -114.018 222.193 -42.686 1.00 23.58 421 ARG D CA 1
ATOM 12236 C C . ARG D 1 400 ? -113.099 221.104 -42.134 1.00 22.84 421 ARG D C 1
ATOM 12237 O O . ARG D 1 400 ? -111.992 221.392 -41.682 1.00 22.22 421 ARG D O 1
ATOM 12245 N N . ALA D 1 401 ? -113.507 219.855 -42.224 1.00 22.47 422 ALA D N 1
ATOM 12246 C CA . ALA D 1 401 ? -112.715 218.713 -41.758 1.00 22.16 422 ALA D CA 1
ATOM 12247 C C . ALA D 1 401 ? -111.347 218.576 -42.500 1.00 22.45 422 ALA D C 1
ATOM 12248 O O . ALA D 1 401 ? -110.374 218.070 -41.948 1.00 21.37 422 ALA D O 1
ATOM 12250 N N . LEU D 1 402 ? -111.292 219.029 -43.754 1.00 22.74 423 LEU D N 1
ATOM 12251 C CA . LEU D 1 402 ? -110.088 218.918 -44.567 1.00 23.81 423 LEU D CA 1
ATOM 12252 C C . LEU D 1 402 ? -109.081 219.986 -44.155 1.00 24.69 423 LEU D C 1
ATOM 12253 O O . LEU D 1 402 ? -107.892 219.796 -44.310 1.00 25.49 423 LEU D O 1
ATOM 12258 N N . GLY D 1 403 ? -109.579 221.091 -43.561 1.00 25.73 424 GLY D N 1
ATOM 12259 C CA . GLY D 1 403 ? -108.779 222.208 -43.139 1.00 25.93 424 GLY D CA 1
ATOM 12260 C C . GLY D 1 403 ? -108.898 223.397 -44.120 1.00 26.54 424 GLY D C 1
ATOM 12261 O O . GLY D 1 403 ? -109.779 223.446 -44.943 1.00 29.06 424 GLY D O 1
ATOM 12262 N N . VAL D 1 404 ? -107.954 224.323 -44.046 1.00 25.68 425 VAL D N 1
ATOM 12263 C CA . VAL D 1 404 ? -108.091 225.585 -44.676 1.00 25.31 425 VAL D CA 1
ATOM 12264 C C . VAL D 1 404 ? -107.439 225.528 -46.063 1.00 24.34 425 VAL D C 1
ATOM 12265 O O . VAL D 1 404 ? -106.334 225.057 -46.226 1.00 22.54 425 VAL D O 1
ATOM 12269 N N . VAL D 1 405 ? -108.130 226.072 -47.050 1.00 25.57 426 VAL D N 1
ATOM 12270 C CA . VAL D 1 405 ? -107.559 226.301 -48.382 1.00 26.72 426 VAL D CA 1
ATOM 12271 C C . VAL D 1 405 ? -107.133 227.762 -48.360 1.00 28.13 426 VAL D C 1
ATOM 12272 O O . VAL D 1 405 ? -107.942 228.664 -48.589 1.00 28.49 426 VAL D O 1
ATOM 12276 N N . ASP D 1 406 ? -105.864 227.988 -48.023 1.00 27.48 427 ASP D N 1
ATOM 12277 C CA . ASP D 1 406 ? -105.392 229.315 -47.718 1.00 27.62 427 ASP D CA 1
ATOM 12278 C C . ASP D 1 406 ? -104.918 230.049 -49.019 1.00 27.61 427 ASP D C 1
ATOM 12279 O O . ASP D 1 406 ? -103.782 229.894 -49.480 1.00 27.19 427 ASP D O 1
ATOM 12284 N N . GLU D 1 407 ? -105.833 230.854 -49.567 1.00 29.05 428 GLU D N 1
ATOM 12285 C CA . GLU D 1 407 ? -105.609 231.674 -50.780 1.00 30.30 428 GLU D CA 1
ATOM 12286 C C . GLU D 1 407 ? -104.601 232.826 -50.523 1.00 28.79 428 GLU D C 1
ATOM 12287 O O . GLU D 1 407 ? -103.920 233.282 -51.428 1.00 28.59 428 GLU D O 1
ATOM 12293 N N . VAL D 1 408 ? -104.523 233.284 -49.271 1.00 27.97 429 VAL D N 1
ATOM 12294 C CA . VAL D 1 408 ? -103.532 234.315 -48.856 1.00 27.44 429 VAL D CA 1
ATOM 12295 C C . VAL D 1 408 ? -102.113 233.714 -48.882 1.00 27.25 429 VAL D C 1
ATOM 12296 O O . VAL D 1 408 ? -101.173 234.313 -49.439 1.00 27.03 429 VAL D O 1
ATOM 12300 N N . ARG D 1 409 ? -101.975 232.517 -48.320 1.00 26.18 430 ARG D N 1
ATOM 12301 C CA . ARG D 1 409 ? -100.718 231.772 -48.388 1.00 26.79 430 ARG D CA 1
ATOM 12302 C C . ARG D 1 409 ? -100.279 231.529 -49.823 1.00 27.72 430 ARG D C 1
ATOM 12303 O O . ARG D 1 409 ? -99.096 231.703 -50.129 1.00 26.94 430 ARG D O 1
ATOM 12311 N N . GLU D 1 410 ? -101.235 231.119 -50.676 1.00 28.74 431 GLU D N 1
ATOM 12312 C CA . GLU D 1 410 ? -100.984 230.892 -52.114 1.00 30.63 431 GLU D CA 1
ATOM 12313 C C . GLU D 1 410 ? -100.450 232.179 -52.779 1.00 30.23 431 GLU D C 1
ATOM 12314 O O . GLU D 1 410 ? -99.450 232.143 -53.480 1.00 30.98 431 GLU D O 1
ATOM 12320 N N . ALA D 1 411 ? -101.107 233.298 -52.520 1.00 29.63 432 ALA D N 1
ATOM 12321 C CA . ALA D 1 411 ? -100.622 234.620 -52.976 1.00 30.58 432 ALA D CA 1
ATOM 12322 C C . ALA D 1 411 ? -99.174 234.968 -52.519 1.00 30.16 432 ALA D C 1
ATOM 12323 O O . ALA D 1 411 ? -98.354 235.434 -53.326 1.00 30.75 432 ALA D O 1
ATOM 12325 N N . VAL D 1 412 ? -98.886 234.758 -51.230 1.00 29.15 433 VAL D N 1
ATOM 12326 C CA . VAL D 1 412 ? -97.539 234.991 -50.638 1.00 29.89 433 VAL D CA 1
ATOM 12327 C C . VAL D 1 412 ? -96.461 234.102 -51.292 1.00 30.32 433 VAL D C 1
ATOM 12328 O O . VAL D 1 412 ? -95.334 234.559 -51.482 1.00 31.13 433 VAL D O 1
ATOM 12332 N N . ARG D 1 413 ? -96.797 232.846 -51.596 1.00 30.75 434 ARG D N 1
ATOM 12333 C CA . ARG D 1 413 ? -95.818 231.895 -52.130 1.00 32.70 434 ARG D CA 1
ATOM 12334 C C . ARG D 1 413 ? -95.522 232.057 -53.641 1.00 34.58 434 ARG D C 1
ATOM 12335 O O . ARG D 1 413 ? -94.580 231.461 -54.112 1.00 34.18 434 ARG D O 1
ATOM 12343 N N . GLN D 1 414 ? -96.362 232.828 -54.336 1.00 37.56 435 GLN D N 1
ATOM 12344 C CA . GLN D 1 414 ? -96.032 233.390 -55.680 1.00 41.49 435 GLN D CA 1
ATOM 12345 C C . GLN D 1 414 ? -94.691 234.085 -55.715 1.00 44.03 435 GLN D C 1
ATOM 12346 O O . GLN D 1 414 ? -94.542 235.130 -55.086 1.00 42.47 435 GLN D O 1
ATOM 12352 N N . PRO D 1 415 ? -93.725 233.529 -56.510 1.00 49.35 436 PRO D N 1
ATOM 12353 C CA . PRO D 1 415 ? -92.258 233.642 -56.309 1.00 50.85 436 PRO D CA 1
ATOM 12354 C C . PRO D 1 415 ? -91.585 234.820 -57.044 1.00 51.54 436 PRO D C 1
ATOM 12355 O O . PRO D 1 415 ? -92.164 235.337 -57.991 1.00 52.44 436 PRO D O 1
#

InterPro domains:
  IPR054117 Thermus phage P23-45 portal protein [PF21919] (1-448)

Foldseek 3Di:
DPAFQDAPDDDCQGNNDNDPCLPDPSVLVVLVVCCPPPLVVLLLVVLLVVLQQQQKAWFFLDPPVVSLVLRLQVCQLQVRDNRSPGPPQNVVLSVQLSLQQSAFKWKWFWDWDQDDVRATGTPHTHTGHSVFWPDFDADPRQHTFWTFGWDADPPRPDTDHGDIDTQLRMQMFGDPDPRNPTTHHLQVQLVVLVVVLVVVVVVVVVQPLCLVQFQKDKDADPPDPVLPVVQRVCSRVPVVPDDDDDPRMDMDGDCPPDHGDDCVVVSLVSSQVSSVSSQQQDRPPCPPDDDDDPCVVQSRLSSLVSSQVSSVSSQVSCAPRPFCSRNCVPVVPDDGTMTIDGQRDRHPPLVVLVVVVVVLCVVQVPPPDSVVVSVVVLVPDPDVNSSSNPDPDSSVVVNVPD/DPAFQDAPDDDCQGNNDNDPCLPDVSVLVVLVVCCPPPLVVLLLVVLLQVLQQQQKAWFFLDPPVVSLVLRLQVCQLQVRDNRSPTPDQNVVLSVQLSLQQSAFKWKWFWDWDQDPVRAIGTPHTHTGHSVFWPDFDADPRQHTFWTFGWDADPPRPDTDHGDIDTQLRMQMFGDPDPRNPTHHHLQVQLPVLVVVLVVVVVVVVVQVLCQVQFQKDKDADPPDPVLPVVQRVCSRVPVVPDDDDDPRMDMDGDCPPDHGDDCVVVSLVSSQVSSVSSQQQDRPPCPPDDDDDPCVVQSVLSSLVSSQVSSVSSFVSCAPRPFCVRSCVVPVPDDGHMTIDGQRDRHPPQVVLVVVVVVLCVVQVPPPDSVVVSVVVLVPDPDVNSSNNPDPDSSVVVNVD/DPAFQDAPDDDCQGNNDNDPCLPDVSVLVVLVVCCPPPLVVLLLVVLLVVLQQQQKAWFFLDPPVVSLVLRLQVCQLQVRDNRSPGDDQNVVLSVQLSLQQSAFKWKWFWDWDQDPVRAIGTPHTHTGHSVFWPDFDADPRQHTFWTFGWAADPPRPDTDHGDIDTQLRMQMFGDPDPRNPTHHHLQVQLVVLVVVLVVVVVVVVVQVLCLVQFQKDKDADPPDPVLPVVQRVCSRVPVVPDDDDDPRMDMDGDCPPDHGDDCVVVSLVSSQVSSVSSQQQDRPPCPPDDDDDPCVQQSVLSSLVSSVVSSVSSFVSCAPRPFCSRSCVVVVVDDGHMTIDGQRDRHPPQVVLVVVVVVLQVVQVPPPDSVVVSVVVLVPDPDVNSSNNPDPDSSVVVNVD/DDPAFQDAPDDDCQGNNDNDPCLPDPSVLVVLVVCCPPPLVVLLLVVLLVVLQQQQKAWFFLDPPVVSLVLSLQVCQLQVRDNRSPGDDQNVVLSVQLSLQQSAFKWKWFWDWDQDPVRAIGTDHTHTGHSVFWPDFDADPSQDTFWTFGWDADPPRPDTDHGDIDTQLRMQMFGDPDPRSPTTDHLQVQLSVLVVVLVVVVVVVVVQPLCLVQFQKDKDADPPDPVLPVVQRVCSRVPVVPDDDDDPRMDMDGDCPPDHGDDCVVVSLVSSQVSSVSSQQQDRPPCPPDDDDDPCVQQSVLSSLVSSVVSSVSSQVSCAPRPFCVRNCVRPVPDDGHMTIDGQRDRHPPQVVLVVVVVVLQVVCVPPPDSVVVSVVVLVPDPDVNSSSNPDPDSSVVVNVPD

Organism: NCBI:txid2914007

Radius of gyration: 37.26 Å; Cα contacts (8 Å, |Δi|>4): 3048; chains: 4; bounding box: 84×99×112 Å

Secondary structure (DSSP, 8-state):
--S--B-S-BTTBBTTB--GGGSHHHHHHHHHHHTTSHHHHHHHHHHHHHHHTS--EEE-SSSSHHHHHHHHHHHHHHT--TTS--SHHHHHHHHHHHHHHHHSEEEEEEEEEE-TTS-EEEEEEEEE-GGGEEEEEE-TTS-EEEEEEEEEPTTSS-EEEEEEEEGGGEEEEESS--SSS----TTGGGHHHHHHHHHHHHHHHHHHHHHHH--EEEEE-TT--HHHHHHHHHHHH-TTT-----TT-EEEE----SPPP--HHHHHHHHHHHHHTTT--S-TTTTT-SSB-S-HHHHHHHHHHHHHHHHHHHHHHIIIIIHHHHHTTTSTT--S--EEE-----S--HHHHHHHHHHHHHHTTT-SSHHHHHHHHHHTS-HHHHHHH----HHHHHHH--/--S--B-S-BTTBBTTB--GGGSHHHHHHHHHHHTTSHHHHHHHHHHHHHHHTS--EEE-SSSSHHHHHHHHHHHHHHT--TTS--SHHHHHHHHHHHHHHHHSEEEEEEEEEE-TTS-EEEEEEEEE-GGGEEEEEE-TTS-EEEEEEEEEBTTSS-EEEEEEEEGGGEEEEESS--SSS----TTGGGHHHHHHHHHHHHHHHHHHHHHHH--EEEEE-TT--HHHHHHHHHHHH-TTT-EEEETT-EEEE----SPPP--HHHHHHHHHHHHHTTT--S-TTTTTBSSB-S-HHHHHHHHHHHHHHHHHHHHHHIIIIIHHHHHTTTSTT--S--EEE-----S--HHHHHHHHHHHHHHTTT-SSHHHHHHHHHHTS-HHHHHHH----HHHHHHH-/-----B---BTTBBTTB--GGGSHHHHHHHHHHHTTSHHHHHHHHHHHHHHHTS--EEE-SSSSHHHHHHHHHHHHHHT--TTS--SHHHHHHHHHHHHHHHHSEEEEEEEEEE-TTS-EEEEEEEEE-GGGEEEEEE-TTS-EEEEEEEEEBTTSS-EEEEEEEEGGGEEEEESS--SSS----TTGGGHHHHHHHHHHHHHHHHHHHHHHH--EEEEE-TT--HHHHHHHHHHHH-TTT-EEEETT-EEEE----SPPP--HHHHHHHHHHHHHTTT--S-TTTTTBSSB-S-HHHHHHHHHHHHHHHHHHHHHHIIIIIHHHHHTTTSTT--S--EEE-----S--HHHHHHHHHHHHHHTTT-SSHHHHHHHHHHTS-HHHHHHH----HHHHHHH-/--SS----S-BTTBBTTB--GGGSHHHHHHHHHHHTTSHHHHHHHHHHHHHHHTS--EEE-SSSSHHHHHHHHHHHHHHT--TTS--SHHHHHHHHHHHHHHHHSEEEEEEEEEE-TTSSEEEEEEEEE-GGGEEEEEE-TTS-EEEEEEEEEBTTSS-EEEEEEEEGGGEEEEESS--SSS----TTGGGHHHHHHHHHHHHHHHHHHHHHHH--EEEE--TT--HHHHHHHHHHHH-TTT-EEEETT-EEEE----SPPP--HHHHHHHHHHHHHTTT--S-TTTTTBSS--S-HHHHHHHHHHHHHHHHHHHHHHIIIIIHHHHHTTTSTT--S--EEE-----S--HHHHHHHHHHHHHHTTT-SSHHHHHHHHHHTS-HHHHHHH----HHHHHHH--

Solvent-accessible surface area: 63478 Å² total; per-residue (Å²): 55,60,3,18,29,11,10,3,33,67,101,97,2,81,63,21,16,77,41,79,136,12,63,60,90,96,0,21,111,34,11,90,46,0,42,106,15,56,14,0,100,66,0,5,92,56,0,25,36,78,4,64,60,5,82,5,23,1,23,32,32,31,51,75,116,96,23,25,52,4,0,18,18,0,16,58,21,0,19,20,62,134,76,4,99,18,117,171,12,1,14,86,1,4,26,1,2,52,34,0,3,13,16,2,45,0,0,0,54,17,40,58,60,87,15,120,79,74,67,74,50,14,67,105,9,58,68,15,56,8,71,60,8,54,81,18,40,35,61,78,86,0,20,39,107,10,0,53,23,25,14,97,61,201,80,49,93,108,124,34,93,28,100,99,17,43,28,185,77,1,0,2,1,21,13,50,19,15,10,5,24,22,18,35,6,8,0,16,3,0,8,67,12,14,95,27,23,122,65,9,68,111,21,21,90,94,0,81,16,2,58,133,66,15,2,0,14,0,36,6,24,75,110,82,158,130,62,0,35,84,25,8,104,40,48,28,130,40,91,233,128,38,63,160,63,70,156,88,38,61,42,96,51,17,93,36,77,44,91,48,20,111,7,90,61,10,28,26,16,6,19,2,0,0,1,13,1,4,0,1,2,30,17,11,48,56,84,124,123,52,58,48,10,135,62,77,37,37,0,44,22,0,0,10,0,7,0,1,40,10,3,9,41,0,0,34,10,0,20,71,44,0,1,25,29,2,0,73,56,34,51,106,108,20,93,55,50,3,31,1,1,3,61,43,57,34,66,137,46,150,95,17,5,43,80,0,49,26,38,0,75,84,11,4,116,134,25,188,53,66,89,94,83,31,78,55,3,13,65,34,8,0,10,56,0,23,54,38,44,29,58,76,29,46,0,106,90,35,62,158,142,178,53,62,3,18,28,12,9,3,34,73,102,96,2,87,58,22,16,71,39,134,127,11,61,60,50,86,0,20,32,36,12,14,26,0,34,17,13,6,6,0,27,3,0,5,30,4,0,24,0,28,4,32,2,5,18,5,25,1,22,32,31,29,45,74,115,95,24,27,52,4,0,18,22,0,14,54,16,0,5,19,22,55,2,2,5,5,78,87,16,1,15,40,0,5,10,0,1,40,10,0,3,13,15,2,43,0,0,0,6,17,18,57,59,129,11,91,86,57,76,61,44,14,69,86,10,5,21,2,15,8,3,5,7,57,80,16,50,47,72,77,92,0,19,41,43,12,0,64,0,22,5,36,2,16,56,63,76,107,131,16,93,29,54,103,1,43,31,185,66,2,0,2,1,21,14,48,20,15,10,4,23,19,18,36,6,10,0,12,3,0,8,66,11,14,94,28,9,122,60,10,33,110,23,7,76,97,0,10,4,2,19,0,4,12,2,0,15,0,36,6,23,73,108,81,140,127,60,0,92,100,24,8,37,45,3,18,148,40,12,147,114,8,8,31,6,45,87,82,35,61,22,67,6,15,57,36,77,42,83,36,22,108,7,40,67,11,0,16,16,5,0,2,0,0,1,13,1,3,0,1,3,5,17,4,7,56,1,2,26,29,50,20,4,76,62,2,25,8,0,12,16,0,0,11,0,8,0,1,38,10,3,7,42,0,0,33,10,0,20,70,47,0,1,24,29,1,0,75,61,32,53,108,101,22,96,51,50,2,27,0,1,2,14,39,55,32,107,110,35,14,76,18,0,1,62,0,0,0,38,0,0,63,11,4,90,105,27,188,72,17,46,90,79,0,40,53,2,2,60,8,8,0,10,57,0,22,52,13,0,10,31,69,28,45,0,44,114,39,50,102,167,78,53,6,17,30,12,11,3,36,66,110,89,2,80,61,20,18,41,44,144,137,13,59,60,50,86,0,20,32,35,11,13,28,0,34,15,14,6,5,0,31,3,0,4,29,4,0,25,0,26,3,32,2,5,19,4,24,1,20,18,31,32,22,61,106,95,24,24,52,4,0,19,22,0,15,55,16,1,3,18,22,54,2,2,4,5,80,84,15,1,14,42,0,5,10,1,1,37,10,0,3,12,15,3,46,0,0,0,6,16,19,56,59,128,11,88,95,59,72,61,50,13,68,88,8,5,22,2,15,8,3,4,7,55,81,18,41,36,47,136,107,0,19,38,109,9,0,56,0,26,6,73,0,12,57,43,75,113,138,16,100,28,56,104,2,48,30,181,66,1,0,3,1,20,14,45,21,15,11,5,24,23,17,36,7,10,0,13,3,0,8,69,13,14,96,29,9,125,60,9,32,110,33,4,76,96,0,10,4,2,18,1,5,11,2,0,15,0,34,6,24,72,109,82,145,126,61,0,94,79,25,8,94,36,2,19,128,37,11,133,94,8,8,25,7,44,87,81,35,61,24,66,7,17,56,36,84,35,82,39,22,113,6,36,64,13,0,14,16,5,0,2,1,0,1,15,1,3,0,0,2,4,17,4,8,55,1,0,25,29,53,20,3,82,62,2,24,36,1,12,23,0,0,9,0,6,0,0,39,10,4,8,41,0,0,34,9,0,21,71,45,0,1,24,29,1,0,73,63,31,49,106,106,19,104,39,48,3,22,0,1,2,15,41,58,34,64,80,42,13,79,19,0,1,62,0,0,0,38,0,0,62,11,4,94,102,26,188,73,14,39,85,80,0,55,54,2,1,60,11,8,0,10,60,0,22,53,15,0,9,28,52,29,42,0,44,89,43,44,101,180,133,99,113,103,61,71,133,69,53,55,184,124,95,50,80,74,42,18,123,42,144,132,13,58,60,51,88,0,21,33,35,12,12,75,0,33,16,15,6,7,0,32,3,0,4,30,3,0,26,0,27,3,31,1,6,18,5,38,0,50,35,33,42,101,80,116,98,26,19,53,6,0,17,27,0,15,47,24,1,3,20,23,55,2,2,6,5,74,88,16,1,14,43,0,5,11,2,2,40,11,0,3,13,15,2,44,0,0,0,6,16,17,49,60,128,10,90,94,58,67,67,53,16,66,83,9,6,24,2,14,8,3,5,9,56,81,19,40,89,63,176,60,16,19,41,106,10,0,54,0,22,6,57,0,15,54,50,72,100,130,18,92,27,51,100,0,43,28,166,64,0,0,2,1,19,22,74,64,67,59,12,27,34,18,46,6,15,0,38,64,0,10,82,37,8,94,29,9,102,61,19,32,111,120,12,79,112,16,10,70,107,33,1,7,13,53,30,55,32,90,44,38,117,109,82,164,128,62,8,122,81,24,46,100,40,2,56,125,38,11,135,93,6,7,27,6,45,84,79,31,148,21,62,6,65,63,63,178,67,85,47,100,110,24,36,83,127,0,15,118,22,0,3,1,0,1,110,35,10,22,2,61,14,66,5,8,72,5,0,29,32,84,72,48,130,90,12,24,87,79,13,29,83,0,11,91,38,0,0,57,10,4,114,41,0,8,65,9,0,30,118,34,0,0,20,46,1,0,72,63,30,51,105,106,20,129,56,50,3,120,2,24,19,12,92,55,78,69,110,93,19,78,72,5,1,72,34,0,0,112,12,0,67,76,12,95,102,34,187,74,15,34,82,95,0,52,65,60,1,112,80,36,94,56,144,88,86,136,26,0,10,31,50,31,82,0,44,82,37,44,75,115,117

B-factor: mean 28.36, std 10.44, range [10.47, 78.25]